Protein 8QMW (pdb70)

Nearest PDB structures (foldseek):
  8qmw-assembly1_B  TM=1.001E+00  e=5.282E-97  synthetic construct
  7qt1-assembly1_C  TM=1.001E+00  e=1.079E-95  synthetic construct
  7qsx-assembly1_C  TM=1.000E+00  e=6.753E-95  synthetic construct
  7qsv-assembly1_B  TM=9.982E-01  e=2.078E-94  synthetic construct
  7qsw-assembly1_C  TM=9.975E-01  e=5.864E-87  synthetic construct

Foldseek 3Di:
DDDKWFDQLLVQAAAQVDDADLQWKKWKKQFDFDPPQDLSSLLSVLQQQLWPHDGIDDPCVVVDDCNQATKHFHDDDPRITMIIGHNVRADAADPVRVCCRNVNCSQPDNGTVAMETLAMARRLVRLVSFQFALQFLVNVCVVQVDDQFAAEEAEAPPLDQAELQVSLVQLLLQLLLAHQEYHRQPCAADPRYGLLSNLVSNLVSQVVSCVNNVGHHAYARELEDDALVSSLVSVVVNLVSVGQHYEYQDVVSHPVSVLVVSVSCSVSNHAYHYEPPPCCVAQPDPGHHYNVLRVLLVDRRSHHQAYEQEQCWFDDHDDLLLSLQSLCSQQPQWHQADVSNSRHHIYGNNPRGGHAYEYDHHDALLSLLVRCVRRPGRHYYYHYCQQQVQPVGRSLSSNLNNLSRVLLSVCVVVPDNCVVCVVVSLVVSCVVRVSNVSSCVVCVPPTDD/DDDKWFDQLLVQAAALPDDADLQWKKWKKQFAFDPPQDLSSLLSLLQQQLWPHDGIDDPCVVVDDCVQAGKHQNDQDDRITMIIGHNVRADAADPVRVCCRNVNPSQPDNRTPAMETLEMAHRLVRLVSFQFALQFQVNVCVVQVDDQFAAEEAEAPPLDQAELQVSLVQLLLQLLLAHQEYHRQPCAADPRYGLLSNLVSNLVSQVVSCVNNVGHHAYARELEDDDLVSSLVSVVVNLVSVGQEYEYQDVVSDPVSVLVVRVSCSVSNHAYHYEPPPVCVAAVDPGHGYHVLHVLLVDRRSHHQAYEQELCWFDDDDPLLLSLQSLCSQQDQKAQADCVNSRHHIYHNNPRHGHAYEYDHHDELLCQLVRCVSRPRRHYYYHYCNQQVQPVGRSLSSNLNNLSRVLNSVCVVVPHDCVVCVVVSLVVSCVVRVSNVRSCVVCVPPTDDD/DDDKWFDQLLVQAEAQVDDADLQWKKWKKQFDFDPPQDLSSLLSLLQQQLWPHDGIDDPCVVVDDCVQAGKHFHDDDDRITMIIGHNVRADAADPVRVCCRNVNPSQPDNGTVAMEGLAMANRLVRLVSFQFALQFQVRVCVVQVHDQFAAEEAEAPPLDDAELQVSLVQVLLQLLLAHQEYHRQPCEADPRYGQVSNLVSNLVSQVVSCVNNVGHHAYARELEDDDLVSSLVSVVVNLVSPGQEYEYQDPVSHPVSVLVVSVSCSVSNHAYHYEPPPCCVAQPDPGHHYHVLRVLLSDRRSHHQAYEQEQCWFDDHDDLLLSLQSLCSQQPQWHAADVSNSRHHIYGNNPRGGHAYEYEHHDELLCLLVRCVRRPGRHYYYHYCQQQVQPVGRSLSSNLNNLSRVLLSVCVVVPHNCVVCVVVSLVVSCVVRVSNVSSCVVCVPPTD/DDDKWFDQLLVQAAALVDDADLQWKKWKKQFDWDPPQDLSSLLSLLQQQLWPHDGIDDPCVVVDDCVQAGKHFNDQDPRITMIIGHNVRADAADPVRVCCRNVNPSQPDPGTPAMETLEMARRPVRLVSFQFALAFQVNVCVVQVHDQFAAEEAEAPPLDDAELQVSLVQLLLQLLLAHQEYHRQPCAADPRYGQLSNLVSNLVSQVVSCVNNVGHHAYARELEDDDLVSSLVSVVVNLVSPGLHYEYQDPVSHPVSVLVVSVVCNVRNHAYHYEPPPVCVAAVDPGHGYHVLHVLLVDRRSHHQAYEQEQCWFDDHDPLLLSLQSQCSQAPQKAQADCVNSRNHIYGNPPRHHHAYEYDHHDALLSQLVRCVRRPRRHYYYHHCQQQVQPVGRSLSSNLNNLSRVQSSVCVVVPHNCVVCVVVSLVVSCVVRVSNVSSCVVCVPPTDDD/DAQPDCSPPPQDDLVRVLVVLVVLVVVVWFKFKFKDLDRDPVDPDGHGLPDGRNPDNHSVVVSVSVVVVCVVCVNIFMKMWTADVVVRDIDDIDTNHHD/DAQPDCSVPPADDLVRVLVVLVVLVVVVWFKFKFKDLDRDPVDPDGHGQPDGRNPDDHSVVVSVSVVVVCVVCVNIWMKMWTADVVVRDTDDIGTNHHD/DAQPPCSPPPQDDLVRVLVVVVVLLVVVWFKFKFKDLDRDPVDPDGHTLPDGRNPDNHSVVVSVSVVVVCVVCLNIWMKMWTADVVVRDTDDIGTNDHHPVD/DQQPDCSPPPQDDLVRVLVVVVVLVVVPWWKFKFKDLDRDDVDPDGHGPPPTRNPDNHSVVVSVSVVVVCVVCLNIWMKMWTADVVVGGTPDMDTNHHHPVVPPD

B-factor: mean 18.47, std 7.09, range [11.67, 85.25]

Radius of gyration: 39.8 Å; Cα contacts (8 Å, |Δi|>4): 5456; chains: 8; bounding box: 72×109×111 Å

Secondary structure (DSSP, 8-state):
----B---THHHHB-TTPPPPTTSEEEEEEEEEPTT--HHHHHHHHHHHTTT--SSB-GGGGGS-HHHH--EEEEEETTEEEEEE-GGGS-TT-HHHHHHHHTSSTTSBTTEEEEEEEEEE--HHHHTTS---SS-HHHHHHHHT--SSPEEE---SSSS---HHHHHHHHHHHHHTT-SB---TT-SSBTTB-HHHHHHHHHHHHHHHHHHHSS--B--EE---SSHHHHHHHHHHHHHTT-SEEEEEHHHH-HHHHHHHHHHHHHHT-EEEEE-TTTHHHHSSTTSEE-HHHHHHHHHHH--SEEE---SSSSB---HHHHHHHHHHHH-SEE--BGGGTB-S-EE-TTPPP-EEEEESS--GGGHHHHHHHH-SSSEEE-SHHHHTSTT-HHHHHHHHHHHHHHHHHHHHTT--TTTTHHHHHHHHHTT-HHHHHHHHHHTT----/----B---THHHHB-TT----TTSEEEEEEEEEPTTS-HHHHHHHHHHHTTT--SSB-GGGGGS-HHHH--EEEEEETTEEEEEE-GGGS-TT-HHHHHHHHSSSGGGBTTEEEEEEEEEE--HHHHTTS---SS-HHHHHHHHT--SSPEEE---SSSS---HHHHHHHHHHHHHTT-SB---TT-SSBTTB-HHHHHHHHHHHHHHHHHHHSS--B--EE---SSHHHHHHHHHHHHHTT-SEEEEEHHHH-HHHHHHHHHHHHHTT-EEEEE-TTHHHHHS-TTSEE-HHHHHHHHHHH--SEEE---SSSSB---HHHHHHHHHHHH-SEE--BGGGTB-S-EE-TTPPP-EEEEESS--GGGHHHHHHHH-SS-EEE-SHHHHTSTT-HHHHHHHHHHHHHHHHHHHHHT--TTTTHHHHHHHHHTT-HHHHHHHHHHTT-----/----S---THHHHB-TTPPPPTTSEEEEEEEEEPTTS-HHHHHHHHHHHTTT--SS--GGGGGS-HHHH--EEEEEETTEEEEEE-GGGS-TT-HHHHHHHHSSSGGGBTTEEEEEEEEEE--HHHHTTS---SS-HHHHHHHHT--SS-EEE---SSSS---HHHHHHHHHHHHHTT-SB---TT-SSBTTB-HHHHHHHHHHHHHHHHHHHSS--B--EE---SSHHHHHHHHHHHHHTT-SEEEEEHHHH-HHHHHHHHHHHHHTT-EEEEE-TTHHHHHSSTTSEE-HHHHHHHHHHH--SEEE---SSSSB---HHHHHHHHHHHH-SEE--BGGGTB-S-EE-TTPPP-EEEEESS--GGGHHHHHHHH-SSSEEE-SHHHHTSTT-HHHHHHHHHHHHHHHHHHHHTT--TTTTHHHHHHHHHTT-HHHHHHHHHHTT---/----B---THHHHB-TT----TTSEEEEEEEEEPTTS-HHHHHHHHHHHTTT--SSB-GGGGGS-HHHH--EEEEEETTEEEEEE-GGGS-TT-HHHHHHHHTSSGGGBTTEEEEEEEEEE--HHHHTTS---SS-HHHHHHHHT--SS-EEE---SSSS---HHHHHHHHHHHHHTT-SB---TT-SSBTTB-HHHHHHHHHHHHHHHHHHHSS--B--EE---SSHHHHHHHHHHHHHTT-SEEEEEHHHH-HHHHHHHHHHHHHHT-EEEEE-TTHHHHHS-TTSEE-HHHHHHHHHHHT-SEEE---SSSSB---HHHHHHHHHHHH-SEE--BGGGTB-S-EE-TTPPPPEEEEESS--GGGHHHHHHHHTTS-EEE-SHHHHTSTT-HHHHHHHHHHHHHHHHHHHHTT--TTTTHHHHHHHHHTT-HHHHHHHHHHTT-----/---STTTTSPPPPHHHHHHHHHHHHHTTPEEEEEEES--STT---PEESSS--TT--SHHHHHHHHHHHHHH-TTSEEEEEEEETTTTEEEEEEEEE--/---STTTTSPPPPHHHHHHHHHHHHHTTPEEEEEEES--STT-S-PEESSS--TT--SHHHHHHHHHHHHHH-TTSEEEEEEEETTTTEEEEEEEEE--/---STTTTSPPPPHHHHHHHHHHHHHTT-EEEEEEES--STT-S-PEESSS--TT--SHHHHHHHHHHHHHH-TTSEEEEEEEETTTTEEEEEEEEE--TT-/---STTTTSPPPPHHHHHHHHHHHHHTT-EEEEEEES--STT---PEESSS--TT--SHHHHHHHHHHHHHH-TTSEEEEEEEETTTTEEEEEEEEE--GGGGG-

Structure (mmCIF, N/CA/C/O backbone):
data_8QMW
#
_entry.id   8QMW
#
_cell.length_a   206.010
_cell.length_b   106.440
_cell.length_c   108.490
_cell.angle_alpha   90.00
_cell.angle_beta   113.09
_cell.angle_gamma   90.00
#
_symmetry.space_group_name_H-M   'C 1 2 1'
#
loop_
_entity.id
_entity.type
_entity.pdbx_description
1 polymer 'RubisCO large subunit'
2 polymer 'RubisCO small subunit'
3 non-polymer 2-CARBOXYARABINITOL-1,5-DIPHOSPHATE
4 non-polymer 'MAGNESIUM ION'
5 non-polymer 2-[3-(2-HYDROXY-1,1-DIHYDROXYMETHYL-ETHYLAMINO)-PROPYLAMINO]-2-HYDROXYMETHYL-PROPANE-1,3-DIOL
6 water water
#
loop_
_atom_site.group_PDB
_atom_site.id
_atom_site.type_symbol
_atom_site.label_atom_id
_atom_site.label_alt_id
_atom_site.label_comp_id
_atom_site.label_asym_id
_atom_site.label_entity_id
_atom_site.label_seq_id
_atom_site.pdbx_PDB_ins_code
_atom_site.Cartn_x
_atom_site.Cartn_y
_atom_site.Cartn_z
_atom_site.occupancy
_atom_site.B_iso_or_equiv
_atom_site.auth_seq_id
_atom_site.auth_comp_id
_atom_site.auth_asym_id
_atom_site.auth_atom_id
_atom_site.pdbx_PDB_model_num
ATOM 1 N N . GLN A 1 5 ? 45.561 55.821 -31.611 1.00 36.50 5 GLN A N 1
ATOM 2 C CA . GLN A 1 5 ? 45.618 57.172 -30.994 1.00 34.45 5 GLN A CA 1
ATOM 3 C C . GLN A 1 5 ? 45.867 57.078 -29.484 1.00 32.12 5 GLN A C 1
ATOM 4 O O . GLN A 1 5 ? 46.049 58.129 -28.867 1.00 31.24 5 GLN A O 1
ATOM 10 N N . TYR A 1 6 ? 45.872 55.867 -28.934 1.00 30.81 6 TYR A N 1
ATOM 11 C CA . TYR A 1 6 ? 46.205 55.680 -27.499 1.00 29.13 6 TYR A CA 1
ATOM 12 C C . TYR A 1 6 ? 46.762 54.272 -27.300 1.00 26.76 6 TYR A C 1
ATOM 13 O O . TYR A 1 6 ? 46.675 53.419 -28.187 1.00 27.74 6 TYR A O 1
ATOM 22 N N . GLU A 1 7 ? 47.321 54.031 -26.128 1.00 25.91 7 GLU A N 1
ATOM 23 C CA . GLU A 1 7 ? 47.934 52.717 -25.951 1.00 27.38 7 GLU A CA 1
ATOM 24 C C . GLU A 1 7 ? 46.874 51.775 -25.381 1.00 25.27 7 GLU A C 1
ATOM 25 O O . GLU A 1 7 ? 46.684 51.694 -24.174 1.00 24.04 7 GLU A O 1
ATOM 31 N N . ALA A 1 8 ? 46.171 51.049 -26.256 1.00 21.95 8 ALA A N 1
ATOM 32 C CA . ALA A 1 8 ? 45.149 50.109 -25.779 1.00 21.06 8 ALA A CA 1
ATOM 33 C C . ALA A 1 8 ? 45.798 48.820 -25.266 1.00 21.06 8 ALA A C 1
ATOM 34 O O . ALA A 1 8 ? 46.947 48.508 -25.581 1.00 19.60 8 ALA A O 1
ATOM 36 N N . GLY A 1 9 ? 45.058 48.069 -24.457 1.00 19.34 9 GLY A N 1
ATOM 37 C CA . GLY A 1 9 ? 45.552 46.827 -23.891 1.00 16.90 9 GLY A CA 1
ATOM 38 C C . GLY A 1 9 ? 45.547 46.835 -22.366 1.00 18.08 9 GLY A C 1
ATOM 39 O O . GLY A 1 9 ? 45.386 47.862 -21.714 1.00 16.76 9 GLY A O 1
ATOM 40 N N . VAL A 1 10 ? 45.722 45.623 -21.799 1.00 17.92 10 VAL A N 1
ATOM 41 C CA . VAL A 1 10 ? 45.735 45.454 -20.340 1.00 18.81 10 VAL A CA 1
ATOM 42 C C . VAL A 1 10 ? 47.076 45.881 -19.768 1.00 20.02 10 VAL A C 1
ATOM 43 O O . VAL A 1 10 ? 48.137 45.571 -20.316 1.00 18.81 10 VAL A O 1
ATOM 47 N N . ARG A 1 11 ? 47.033 46.552 -18.630 1.00 17.42 11 ARG A N 1
ATOM 48 C CA . ARG A 1 11 ? 48.212 46.984 -17.903 1.00 20.93 11 ARG A CA 1
ATOM 49 C C . ARG A 1 11 ? 48.117 46.459 -16.478 1.00 19.40 11 ARG A C 1
ATOM 50 O O . ARG A 1 11 ? 47.018 46.167 -15.991 1.00 19.29 11 ARG A O 1
ATOM 58 N N . PRO A 1 12 ? 49.255 46.382 -15.761 1.00 18.98 12 PRO A N 1
ATOM 59 C CA . PRO A 1 12 ? 49.193 46.022 -14.363 1.00 19.91 12 PRO A CA 1
ATOM 60 C C . PRO A 1 12 ? 48.490 47.136 -13.565 1.00 18.79 12 PRO A C 1
ATOM 61 O O . PRO A 1 12 ? 48.765 48.271 -13.799 1.00 15.87 12 PRO A O 1
ATOM 65 N N . TYR A 1 13 ? 47.622 46.756 -12.625 1.00 16.62 13 TYR A N 1
ATOM 66 C CA . TYR A 1 13 ? 47.071 47.779 -11.749 1.00 16.12 13 TYR A CA 1
ATOM 67 C C . TYR A 1 13 ? 48.166 48.538 -11.009 1.00 15.72 13 TYR A C 1
ATOM 68 O O . TYR A 1 13 ? 47.993 49.711 -10.697 1.00 15.23 13 TYR A O 1
ATOM 77 N N . ARG A 1 14 ? 49.277 47.888 -10.709 1.00 17.05 14 ARG A N 1
ATOM 78 C CA . ARG A 1 14 ? 50.329 48.533 -9.885 1.00 15.31 14 ARG A CA 1
ATOM 79 C C . ARG A 1 14 ? 50.863 49.797 -10.564 1.00 16.83 14 ARG A C 1
ATOM 80 O O . ARG A 1 14 ? 51.268 50.708 -9.853 1.00 17.14 14 ARG A O 1
ATOM 88 N N . GLU A 1 15 ? 50.858 49.817 -11.893 1.00 16.86 15 GLU A N 1
ATOM 89 C CA . GLU A 1 15 ? 51.509 50.915 -12.599 1.00 18.39 15 GLU A CA 1
ATOM 90 C C . GLU A 1 15 ? 50.955 52.267 -12.166 1.00 19.06 15 GLU A C 1
ATOM 91 O O . GLU A 1 15 ? 51.713 53.218 -11.941 1.00 19.93 15 GLU A O 1
ATOM 97 N N . THR A 1 16 ? 49.641 52.365 -12.043 1.00 17.49 16 THR A N 1
ATOM 98 C CA . THR A 1 16 ? 48.993 53.615 -11.677 1.00 17.35 16 THR A CA 1
ATOM 99 C C . THR A 1 16 ? 48.533 53.646 -10.222 1.00 17.66 16 THR A C 1
ATOM 100 O O . THR A 1 16 ? 48.478 54.724 -9.623 1.00 16.58 16 THR A O 1
ATOM 104 N N . TYR A 1 17 ? 48.211 52.499 -9.630 1.00 15.75 17 TYR A N 1
ATOM 105 C CA . TYR A 1 17 ? 47.446 52.520 -8.387 1.00 14.76 17 TYR A CA 1
ATOM 106 C C . TYR A 1 17 ? 48.260 52.089 -7.170 1.00 16.09 17 TYR A C 1
ATOM 107 O O . TYR A 1 17 ? 47.706 52.006 -6.062 1.00 14.93 17 TYR A O 1
ATOM 116 N N . TYR A 1 18 ? 49.561 51.872 -7.327 1.00 16.67 18 TYR A N 1
ATOM 117 C CA . TYR A 1 18 ? 50.466 51.638 -6.203 1.00 14.91 18 TYR A CA 1
ATOM 118 C C . TYR A 1 18 ? 51.493 52.755 -6.238 1.00 17.58 18 TYR A C 1
ATOM 119 O O . TYR A 1 18 ? 52.148 52.956 -7.263 1.00 17.61 18 TYR A O 1
ATOM 128 N N . ASP A 1 19 ? 51.601 53.521 -5.154 1.00 17.58 19 ASP A N 1
ATOM 129 C CA . ASP A 1 19 ? 52.566 54.623 -5.115 1.00 19.51 19 ASP A CA 1
ATOM 130 C C . ASP A 1 19 ? 53.124 54.754 -3.710 1.00 19.02 19 ASP A C 1
ATOM 131 O O . ASP A 1 19 ? 52.622 55.530 -2.889 1.00 17.97 19 ASP A O 1
ATOM 136 N N . PRO A 1 20 ? 54.199 54.029 -3.412 1.00 20.15 20 PRO A N 1
ATOM 137 C CA . PRO A 1 20 ? 54.726 54.013 -2.041 1.00 20.60 20 PRO A CA 1
ATOM 138 C C . PRO A 1 20 ? 55.438 55.282 -1.655 1.00 22.90 20 PRO A C 1
ATOM 139 O O . PRO A 1 20 ? 55.838 55.413 -0.487 1.00 23.62 20 PRO A O 1
ATOM 143 N N . ASP A 1 21 ? 55.640 56.195 -2.594 1.00 22.10 21 ASP A N 1
ATOM 144 C CA . ASP A 1 21 ? 56.186 57.501 -2.261 1.00 23.46 21 ASP A CA 1
ATOM 145 C C . ASP A 1 21 ? 55.108 58.514 -1.935 1.00 24.61 21 ASP A C 1
ATOM 146 O O . ASP A 1 21 ? 55.437 59.657 -1.606 1.00 24.50 21 ASP A O 1
ATOM 151 N N . TYR A 1 22 ? 53.831 58.133 -2.014 1.00 22.86 22 TYR A N 1
ATOM 152 C CA . TYR A 1 22 ? 52.762 59.102 -1.803 1.00 24.59 22 TYR A CA 1
ATOM 153 C C . TYR A 1 22 ? 52.625 59.441 -0.321 1.00 24.60 22 TYR A C 1
ATOM 154 O O . TYR A 1 22 ? 52.639 58.544 0.527 1.00 23.72 22 TYR A O 1
ATOM 163 N N . GLU A 1 23 ? 52.496 60.745 -0.000 1.00 22.25 23 GLU A N 1
ATOM 164 C CA . GLU A 1 23 ? 52.253 61.164 1.386 1.00 22.67 23 GLU A CA 1
ATOM 165 C C . GLU A 1 23 ? 50.788 61.513 1.561 1.00 20.43 23 GLU A C 1
ATOM 166 O O . GLU A 1 23 ? 50.315 62.459 0.915 1.00 22.41 23 GLU A O 1
ATOM 172 N N . PRO A 1 24 ? 50.044 60.815 2.420 1.00 22.11 24 PRO A N 1
ATOM 173 C CA . PRO A 1 24 ? 48.612 61.108 2.560 1.00 21.11 24 PRO A CA 1
ATOM 174 C C . PRO A 1 24 ? 48.374 62.547 3.001 1.00 20.56 24 PRO A C 1
ATOM 175 O O . PRO A 1 24 ? 49.102 63.091 3.832 1.00 21.30 24 PRO A O 1
ATOM 179 N N . LYS A 1 25 ? 47.350 63.154 2.421 1.00 19.62 25 LYS A N 1
ATOM 180 C CA . LYS A 1 25 ? 46.880 64.462 2.847 1.00 22.10 25 LYS A CA 1
ATOM 181 C C . LYS A 1 25 ? 45.878 64.335 3.990 1.00 21.19 25 LYS A C 1
ATOM 182 O O . LYS A 1 25 ? 45.190 63.317 4.136 1.00 20.23 25 LYS A O 1
ATOM 188 N N . ASP A 1 26 ? 45.771 65.394 4.798 1.00 20.45 26 ASP A N 1
ATOM 189 C CA . ASP A 1 26 ? 44.780 65.376 5.863 1.00 20.71 26 ASP A CA 1
ATOM 190 C C . ASP A 1 26 ? 43.352 65.372 5.333 1.00 19.21 26 ASP A C 1
ATOM 191 O O . ASP A 1 26 ? 42.433 65.104 6.103 1.00 19.25 26 ASP A O 1
ATOM 196 N N . THR A 1 27 ? 43.145 65.693 4.061 1.00 15.44 27 THR A N 1
ATOM 197 C CA . THR A 1 27 ? 41.824 65.561 3.475 1.00 15.77 27 THR A CA 1
ATOM 198 C C . THR A 1 27 ? 41.558 64.193 2.856 1.00 16.37 27 THR A C 1
ATOM 199 O O . THR A 1 27 ? 40.414 63.953 2.439 1.00 16.32 27 THR A O 1
ATOM 203 N N . ASP A 1 28 ? 42.569 63.326 2.728 1.00 15.81 28 ASP A N 1
ATOM 204 C CA . ASP A 1 28 ? 42.342 62.008 2.118 1.00 14.82 28 ASP A CA 1
ATOM 205 C C . ASP A 1 28 ? 41.565 61.110 3.079 1.00 15.24 28 ASP A C 1
ATOM 206 O O . ASP A 1 28 ? 41.749 61.175 4.291 1.00 15.19 28 ASP A O 1
ATOM 211 N N . LEU A 1 29 ? 40.733 60.232 2.525 1.00 15.90 29 LEU A N 1
ATOM 212 C CA . LEU A 1 29 ? 40.150 59.148 3.309 1.00 14.37 29 LEU A CA 1
ATOM 213 C C . LEU A 1 29 ? 41.099 57.961 3.217 1.00 15.28 29 LEU A C 1
ATOM 214 O O . LEU A 1 29 ? 41.484 57.576 2.101 1.00 15.44 29 LEU A O 1
ATOM 219 N N . LEU A 1 30 ? 41.496 57.398 4.369 1.00 13.69 30 LEU A N 1
ATOM 220 C CA . LEU A 1 30 ? 42.486 56.318 4.380 1.00 15.21 30 LEU A CA 1
ATOM 221 C C . LEU A 1 30 ? 41.815 55.011 4.774 1.00 14.52 30 LEU A C 1
ATOM 222 O O . LEU A 1 30 ? 40.961 54.981 5.674 1.00 14.31 30 LEU A O 1
ATOM 227 N N . CYS A 1 31 ? 42.191 53.931 4.101 1.00 12.59 31 CYS A N 1
ATOM 228 C CA . CYS A 1 31 ? 41.667 52.612 4.436 1.00 12.77 31 CYS A CA 1
ATOM 229 C C . CYS A 1 31 ? 42.821 51.695 4.795 1.00 13.21 31 CYS A C 1
ATOM 230 O O . CYS A 1 31 ? 43.853 51.731 4.138 1.00 13.41 31 CYS A O 1
ATOM 233 N N . ALA A 1 32 ? 42.631 50.864 5.826 1.00 14.17 32 ALA A N 1
ATOM 234 C CA . ALA A 1 32 ? 43.540 49.765 6.134 1.00 12.77 32 ALA A CA 1
ATOM 235 C C . ALA A 1 32 ? 42.836 48.462 5.788 1.00 13.93 32 ALA A C 1
ATOM 236 O O . ALA A 1 32 ? 41.870 48.074 6.459 1.00 12.89 32 ALA A O 1
ATOM 238 N N . PHE A 1 33 ? 43.288 47.801 4.722 1.00 13.05 33 PHE A N 1
ATOM 239 C CA . PHE A 1 33 ? 42.708 46.532 4.289 1.00 12.84 33 PHE A CA 1
ATOM 240 C C . PHE A 1 33 ? 43.651 45.386 4.609 1.00 13.71 33 PHE A C 1
ATOM 241 O O . PHE A 1 33 ? 44.833 45.444 4.249 1.00 14.30 33 PHE A O 1
ATOM 249 N N . ARG A 1 34 ? 43.121 44.313 5.190 1.00 13.29 34 ARG A N 1
ATOM 250 C CA . ARG A 1 34 ? 43.883 43.070 5.340 1.00 13.11 34 ARG A CA 1
ATOM 251 C C . ARG A 1 34 ? 43.590 42.172 4.144 1.00 13.72 34 ARG A C 1
ATOM 252 O O . ARG A 1 34 ? 42.447 41.729 3.966 1.00 12.86 34 ARG A O 1
ATOM 260 N N . ILE A 1 35 ? 44.622 41.872 3.349 1.00 14.40 35 ILE A N 1
ATOM 261 C CA . ILE A 1 35 ? 44.446 41.267 2.030 1.00 13.43 35 ILE A CA 1
ATOM 262 C C . ILE A 1 35 ? 44.958 39.843 2.045 1.00 13.76 35 ILE A C 1
ATOM 263 O O . ILE A 1 35 ? 46.090 39.588 2.467 1.00 14.99 35 ILE A O 1
ATOM 268 N N . THR A 1 36 ? 44.153 38.935 1.522 1.00 13.57 36 THR A N 1
ATOM 269 C CA . THR A 1 36 ? 44.595 37.583 1.190 1.00 14.89 36 THR A CA 1
ATOM 270 C C . THR A 1 36 ? 44.599 37.440 -0.333 1.00 15.25 36 THR A C 1
ATOM 271 O O . THR A 1 36 ? 43.549 37.166 -0.938 1.00 14.66 36 THR A O 1
ATOM 275 N N . PRO A 1 37 ? 45.727 37.644 -1.006 1.00 15.31 37 PRO A N 1
ATOM 276 C CA . PRO A 1 37 ? 45.724 37.523 -2.466 1.00 13.25 37 PRO A CA 1
ATOM 277 C C . PRO A 1 37 ? 45.539 36.082 -2.910 1.00 16.07 37 PRO A C 1
ATOM 278 O O . PRO A 1 37 ? 45.830 35.126 -2.177 1.00 15.90 37 PRO A O 1
ATOM 282 N N . LYS A 1 38 ? 45.008 35.947 -4.108 1.00 13.84 38 LYS A N 1
ATOM 283 C CA . LYS A 1 38 ? 45.089 34.680 -4.807 1.00 15.97 38 LYS A CA 1
ATOM 284 C C . LYS A 1 38 ? 46.556 34.258 -4.857 1.00 17.79 38 LYS A C 1
ATOM 285 O O . LYS A 1 38 ? 47.437 35.113 -5.044 1.00 15.69 38 LYS A O 1
ATOM 291 N N . PRO A 1 39 ? 46.863 32.982 -4.662 1.00 17.83 39 PRO A N 1
ATOM 292 C CA . PRO A 1 39 ? 48.269 32.546 -4.698 1.00 17.59 39 PRO A CA 1
ATOM 293 C C . PRO A 1 39 ? 49.011 33.040 -5.935 1.00 17.54 39 PRO A C 1
ATOM 294 O O . PRO A 1 39 ? 48.517 32.946 -7.070 1.00 16.90 39 PRO A O 1
ATOM 298 N N . GLY A 1 40 ? 50.216 33.575 -5.706 1.00 16.44 40 GLY A N 1
ATOM 299 C CA . GLY A 1 40 ? 51.052 34.112 -6.760 1.00 17.03 40 GLY A CA 1
ATOM 300 C C . GLY A 1 40 ? 50.823 35.576 -7.078 1.00 15.43 40 GLY A C 1
ATOM 301 O O . GLY A 1 40 ? 51.634 36.171 -7.800 1.00 16.94 40 GLY A O 1
ATOM 302 N N . VAL A 1 41 ? 49.741 36.176 -6.594 1.00 14.97 41 VAL A N 1
ATOM 303 C CA . VAL A 1 41 ? 49.496 37.603 -6.777 1.00 15.09 41 VAL A CA 1
ATOM 304 C C . VAL A 1 41 ? 50.197 38.330 -5.632 1.00 14.43 41 VAL A C 1
ATOM 305 O O . VAL A 1 41 ? 49.863 38.079 -4.469 1.00 15.42 41 VAL A O 1
ATOM 309 N N . PRO A 1 42 ? 51.185 39.180 -5.905 1.00 14.54 42 PRO A N 1
ATOM 310 C CA . PRO A 1 42 ? 51.871 39.898 -4.825 1.00 14.46 42 PRO A CA 1
ATOM 311 C C . PRO A 1 42 ? 50.945 40.919 -4.187 1.00 14.74 42 PRO A C 1
ATOM 312 O O . PRO A 1 42 ? 50.013 41.422 -4.817 1.00 13.52 42 PRO A O 1
ATOM 316 N N . MET A 1 43 ? 51.240 41.249 -2.924 1.00 13.60 43 MET A N 1
ATOM 317 C CA . MET A 1 43 ? 50.467 42.267 -2.212 1.00 14.60 43 MET A CA 1
ATOM 318 C C . MET A 1 43 ? 50.350 43.571 -2.997 1.00 14.24 43 MET A C 1
ATOM 319 O O . MET A 1 43 ? 49.344 44.276 -2.878 1.00 13.67 43 MET A O 1
ATOM 324 N N . GLU A 1 44 ? 51.405 43.953 -3.736 1.00 15.51 44 GLU A N 1
ATOM 325 C CA . GLU A 1 44 ? 51.357 45.259 -4.381 1.00 13.54 44 GLU A CA 1
ATOM 326 C C . GLU A 1 44 ? 50.305 45.273 -5.482 1.00 14.89 44 GLU A C 1
ATOM 327 O O . GLU A 1 44 ? 49.604 46.273 -5.657 1.00 15.57 44 GLU A O 1
ATOM 333 N N . GLU A 1 45 ? 50.223 44.196 -6.266 1.00 14.50 45 GLU A N 1
ATOM 334 C CA . GLU A 1 45 ? 49.214 44.149 -7.324 1.00 14.88 45 GLU A CA 1
ATOM 335 C C . GLU A 1 45 ? 47.820 43.963 -6.737 1.00 14.53 45 GLU A C 1
ATOM 336 O O . GLU A 1 45 ? 46.853 44.544 -7.246 1.00 15.22 45 GLU A O 1
ATOM 342 N N . ALA A 1 46 ? 47.689 43.126 -5.689 1.00 13.30 46 ALA A N 1
ATOM 343 C CA . ALA A 1 46 ? 46.395 42.956 -5.029 1.00 13.23 46 ALA A CA 1
ATOM 344 C C . ALA A 1 46 ? 45.882 44.287 -4.472 1.00 13.37 46 ALA A C 1
ATOM 345 O O . ALA A 1 46 ? 44.708 44.652 -4.647 1.00 13.01 46 ALA A O 1
ATOM 347 N N . ALA A 1 47 ? 46.749 45.005 -3.758 1.00 13.14 47 ALA A N 1
ATOM 348 C CA . ALA A 1 47 ? 46.358 46.301 -3.201 1.00 13.07 47 ALA A CA 1
ATOM 349 C C . ALA A 1 47 ? 46.047 47.300 -4.311 1.00 13.81 47 ALA A C 1
ATOM 350 O O . ALA A 1 47 ? 45.113 48.106 -4.201 1.00 13.76 47 ALA A O 1
ATOM 352 N N . ALA A 1 48 ? 46.814 47.254 -5.394 1.00 13.29 48 ALA A N 1
ATOM 353 C CA . ALA A 1 48 ? 46.565 48.186 -6.496 1.00 13.29 48 ALA A CA 1
ATOM 354 C C . ALA A 1 48 ? 45.235 47.890 -7.167 1.00 13.03 48 ALA A C 1
ATOM 355 O O . ALA A 1 48 ? 44.543 48.804 -7.617 1.00 13.15 48 ALA A O 1
ATOM 357 N N . ALA A 1 49 ? 44.894 46.605 -7.278 1.00 13.56 49 ALA A N 1
ATOM 358 C CA . ALA A 1 49 ? 43.603 46.221 -7.839 1.00 13.36 49 ALA A CA 1
ATOM 359 C C . ALA A 1 49 ? 42.479 46.768 -6.973 1.00 14.03 49 ALA A C 1
ATOM 360 O O . ALA A 1 49 ? 41.481 47.292 -7.489 1.00 12.79 49 ALA A O 1
ATOM 362 N N . VAL A 1 50 ? 42.610 46.611 -5.646 1.00 12.84 50 VAL A N 1
ATOM 363 C CA . VAL A 1 50 ? 41.599 47.148 -4.745 1.00 13.46 50 VAL A CA 1
ATOM 364 C C . VAL A 1 50 ? 41.491 48.659 -4.935 1.00 12.76 50 VAL A C 1
ATOM 365 O O . VAL A 1 50 ? 40.395 49.221 -5.032 1.00 12.63 50 VAL A O 1
ATOM 369 N N . ALA A 1 51 ? 42.637 49.342 -4.971 1.00 13.03 51 ALA A N 1
ATOM 370 C CA . ALA A 1 51 ? 42.604 50.797 -5.123 1.00 13.50 51 ALA A CA 1
ATOM 371 C C . ALA A 1 51 ? 41.967 51.193 -6.451 1.00 14.10 51 ALA A C 1
ATOM 372 O O . ALA A 1 51 ? 41.126 52.101 -6.511 1.00 13.34 51 ALA A O 1
ATOM 374 N N . ALA A 1 52 ? 42.341 50.507 -7.523 1.00 13.03 52 ALA A N 1
ATOM 375 C CA . ALA A 1 52 ? 41.872 50.906 -8.846 1.00 13.76 52 ALA A CA 1
ATOM 376 C C . ALA A 1 52 ? 40.371 50.689 -8.972 1.00 13.82 52 ALA A C 1
ATOM 377 O O . ALA A 1 52 ? 39.631 51.564 -9.445 1.00 13.82 52 ALA A O 1
ATOM 379 N N . GLU A 1 53 ? 39.910 49.496 -8.580 1.00 13.23 53 GLU A N 1
ATOM 380 C CA . GLU A 1 53 ? 38.525 49.105 -8.800 1.00 12.67 53 GLU A CA 1
ATOM 381 C C . GLU A 1 53 ? 37.589 49.631 -7.712 1.00 13.77 53 GLU A C 1
ATOM 382 O O . GLU A 1 53 ? 36.382 49.370 -7.763 1.00 17.20 53 GLU A O 1
ATOM 388 N N . SER A 1 54 ? 38.095 50.426 -6.782 1.00 13.41 54 SER A N 1
ATOM 389 C CA . SER A 1 54 ? 37.239 51.193 -5.878 1.00 13.61 54 SER A CA 1
ATOM 390 C C . SER A 1 54 ? 37.314 52.690 -6.160 1.00 13.86 54 SER A C 1
ATOM 391 O O . SER A 1 54 ? 36.820 53.488 -5.345 1.00 15.76 54 SER A O 1
ATOM 394 N N . SER A 1 55 ? 37.984 53.095 -7.244 1.00 12.47 55 SER A N 1
ATOM 395 C CA . SER A 1 55 ? 38.143 54.517 -7.513 1.00 14.85 55 SER A CA 1
ATOM 396 C C . SER A 1 55 ? 37.852 54.824 -8.975 1.00 14.89 55 SER A C 1
ATOM 397 O O . SER A 1 55 ? 36.718 55.193 -9.292 1.00 13.30 55 SER A O 1
ATOM 400 N N . THR A 1 56 ? 38.846 54.667 -9.871 1.00 12.91 56 THR A N 1
ATOM 401 C CA . THR A 1 56 ? 38.745 55.127 -11.248 1.00 13.08 56 THR A CA 1
ATOM 402 C C . THR A 1 56 ? 39.033 54.050 -12.284 1.00 14.56 56 THR A C 1
ATOM 403 O O . THR A 1 56 ? 38.782 54.282 -13.483 1.00 13.81 56 THR A O 1
ATOM 407 N N . GLY A 1 57 ? 39.616 52.925 -11.878 1.00 14.80 57 GLY A N 1
ATOM 408 C CA . GLY A 1 57 ? 40.247 52.014 -12.818 1.00 13.95 57 GLY A CA 1
ATOM 409 C C . GLY A 1 57 ? 39.321 50.897 -13.294 1.00 14.37 57 GLY A C 1
ATOM 410 O O . GLY A 1 57 ? 38.252 50.667 -12.739 1.00 14.56 57 GLY A O 1
ATOM 411 N N . THR A 1 58 ? 39.763 50.175 -14.326 1.00 15.11 58 THR A N 1
ATOM 412 C CA . THR A 1 58 ? 39.147 48.876 -14.642 1.00 14.82 58 THR A CA 1
ATOM 413 C C . THR A 1 58 ? 40.260 47.982 -15.185 1.00 15.36 58 THR A C 1
ATOM 414 O O . THR A 1 58 ? 41.448 48.219 -14.909 1.00 14.24 58 THR A O 1
ATOM 418 N N . TRP A 1 59 ? 39.871 46.947 -15.937 1.00 14.20 59 TRP A N 1
ATOM 419 C CA . TRP A 1 59 ? 40.747 45.809 -16.237 1.00 13.65 59 TRP A CA 1
ATOM 420 C C . TRP A 1 59 ? 41.582 45.999 -17.502 1.00 16.20 59 TRP A C 1
ATOM 421 O O . TRP A 1 59 ? 42.489 45.196 -17.756 1.00 14.24 59 TRP A O 1
ATOM 432 N N . THR A 1 60 ? 41.298 47.025 -18.302 1.00 15.82 60 THR A N 1
ATOM 433 C CA . THR A 1 60 ? 42.062 47.273 -19.511 1.00 14.51 60 THR A CA 1
ATOM 434 C C . THR A 1 60 ? 42.082 48.788 -19.693 1.00 14.15 60 THR A C 1
ATOM 435 O O . THR A 1 60 ? 41.229 49.492 -19.173 1.00 15.80 60 THR A O 1
ATOM 439 N N . GLU A 1 61 ? 43.075 49.283 -20.409 1.00 14.69 61 GLU A N 1
ATOM 440 C CA . GLU A 1 61 ? 43.211 50.739 -20.595 1.00 14.75 61 GLU A CA 1
ATOM 441 C C . GLU A 1 61 ? 42.090 51.272 -21.508 1.00 15.08 61 GLU A C 1
ATOM 442 O O . GLU A 1 61 ? 41.768 50.650 -22.521 1.00 17.59 61 GLU A O 1
ATOM 448 N N . VAL A 1 62 ? 41.467 52.415 -21.152 1.00 15.91 62 VAL A N 1
ATOM 449 C CA . VAL A 1 62 ? 40.378 52.956 -21.969 1.00 13.65 62 VAL A CA 1
ATOM 450 C C . VAL A 1 62 ? 40.761 54.328 -22.502 1.00 15.57 62 VAL A C 1
ATOM 451 O O . VAL A 1 62 ? 41.482 55.093 -21.847 1.00 16.00 62 VAL A O 1
ATOM 455 N N . TRP A 1 63 ? 40.292 54.619 -23.728 1.00 15.56 63 TRP A N 1
ATOM 456 C CA . TRP A 1 63 ? 40.666 55.867 -24.398 1.00 16.17 63 TRP A CA 1
ATOM 457 C C . TRP A 1 63 ? 40.263 57.060 -23.551 1.00 17.11 63 TRP A C 1
ATOM 458 O O . TRP A 1 63 ? 40.991 58.061 -23.475 1.00 16.86 63 TRP A O 1
ATOM 469 N N . SER A 1 64 ? 39.155 56.923 -22.823 1.00 15.81 64 SER A N 1
ATOM 470 C CA . SER A 1 64 ? 38.591 58.039 -22.088 1.00 14.84 64 SER A CA 1
ATOM 471 C C . SER A 1 64 ? 39.364 58.379 -20.821 1.00 15.44 64 SER A C 1
ATOM 472 O O . SER A 1 64 ? 39.109 59.445 -20.246 1.00 16.08 64 SER A O 1
ATOM 475 N N . ASN A 1 65 ? 40.313 57.532 -20.381 1.00 15.91 65 ASN A N 1
ATOM 476 C CA . ASN A 1 65 ? 41.177 57.933 -19.268 1.00 17.99 65 ASN A CA 1
ATOM 477 C C . ASN A 1 65 ? 41.875 59.248 -19.574 1.00 17.36 65 ASN A C 1
ATOM 478 O O . ASN A 1 65 ? 42.149 60.043 -18.662 1.00 18.65 65 ASN A O 1
ATOM 483 N N . LEU A 1 66 ? 42.201 59.475 -20.852 1.00 16.65 66 LEU A N 1
ATOM 484 C CA . LEU A 1 66 ? 42.943 60.656 -21.261 1.00 18.47 66 LEU A CA 1
ATOM 485 C C . LEU A 1 66 ? 42.085 61.922 -21.258 1.00 19.70 66 LEU A C 1
ATOM 486 O O . LEU A 1 66 ? 42.629 63.005 -21.527 1.00 17.80 66 LEU A O 1
ATOM 491 N N . LEU A 1 67 ? 40.774 61.810 -20.995 1.00 17.03 67 LEU A N 1
ATOM 492 C CA . LEU A 1 67 ? 39.901 62.974 -20.893 1.00 17.19 67 LEU A CA 1
ATOM 493 C C . LEU A 1 67 ? 39.828 63.517 -19.479 1.00 17.71 67 LEU A C 1
ATOM 494 O O . LEU A 1 67 ? 39.128 64.511 -19.252 1.00 18.30 67 LEU A O 1
ATOM 499 N N . THR A 1 68 ? 40.507 62.900 -18.520 1.00 17.13 68 THR A N 1
ATOM 500 C CA . THR A 1 68 ? 40.458 63.433 -17.163 1.00 19.05 68 THR A CA 1
ATOM 501 C C . THR A 1 68 ? 41.851 63.351 -16.551 1.00 19.68 68 THR A C 1
ATOM 502 O O . THR A 1 68 ? 42.846 63.075 -17.231 1.00 20.08 68 THR A O 1
ATOM 506 N N . ASP A 1 69 ? 41.912 63.640 -15.258 1.00 19.58 69 ASP A N 1
ATOM 507 C CA . ASP A 1 69 ? 43.159 63.838 -14.527 1.00 22.03 69 ASP A CA 1
ATOM 508 C C . ASP A 1 69 ? 43.257 62.705 -13.514 1.00 20.71 69 ASP A C 1
ATOM 509 O O . ASP A 1 69 ? 42.886 62.870 -12.358 1.00 18.35 69 ASP A O 1
ATOM 514 N N . LEU A 1 70 ? 43.697 61.522 -13.965 1.00 18.42 70 LEU A N 1
ATOM 515 C CA . LEU A 1 70 ? 43.676 60.385 -13.037 1.00 20.19 70 LEU A CA 1
ATOM 516 C C . LEU A 1 70 ? 44.657 60.568 -11.881 1.00 21.02 70 LEU A C 1
ATOM 517 O O . LEU A 1 70 ? 44.450 59.997 -10.803 1.00 20.08 70 LEU A O 1
ATOM 522 N N . GLU A 1 71 ? 45.702 61.385 -12.054 1.00 19.75 71 GLU A N 1
ATOM 523 C CA . GLU A 1 71 ? 46.629 61.588 -10.941 1.00 23.53 71 GLU A CA 1
ATOM 524 C C . GLU A 1 71 ? 45.942 62.305 -9.787 1.00 22.61 71 GLU A C 1
ATOM 525 O O . GLU A 1 71 ? 46.244 62.059 -8.601 1.00 23.24 71 GLU A O 1
ATOM 531 N N . ARG A 1 72 ? 44.971 63.145 -10.106 1.00 19.37 72 ARG A N 1
ATOM 532 C CA . ARG A 1 72 ? 44.192 63.822 -9.085 1.00 21.15 72 ARG A CA 1
ATOM 533 C C . ARG A 1 72 ? 43.166 62.902 -8.427 1.00 20.80 72 ARG A C 1
ATOM 534 O O . ARG A 1 72 ? 42.970 62.964 -7.204 1.00 21.69 72 ARG A O 1
ATOM 542 N N . TYR A 1 73 ? 42.459 62.103 -9.214 1.00 17.36 73 TYR A N 1
ATOM 543 C CA . TYR A 1 73 ? 41.282 61.414 -8.700 1.00 18.41 73 TYR A CA 1
ATOM 544 C C . TYR A 1 73 ? 41.554 60.000 -8.200 1.00 18.39 73 TYR A C 1
ATOM 545 O O . TYR A 1 73 ? 40.758 59.480 -7.412 1.00 15.87 73 TYR A O 1
ATOM 554 N N . LYS A 1 74 ? 42.621 59.350 -8.640 1.00 14.40 74 LYS A N 1
ATOM 555 C CA . LYS A 1 74 ? 42.764 57.929 -8.340 1.00 15.95 74 LYS A CA 1
ATOM 556 C C . LYS A 1 74 ? 42.964 57.719 -6.843 1.00 17.33 74 LYS A C 1
ATOM 557 O O . LYS A 1 74 ? 43.549 58.565 -6.154 1.00 15.04 74 LYS A O 1
ATOM 563 N N . ALA A 1 75 ? 42.449 56.604 -6.329 1.00 15.58 75 ALA A N 1
ATOM 564 C CA . ALA A 1 75 ? 42.921 56.110 -5.045 1.00 13.99 75 ALA A CA 1
ATOM 565 C C . ALA A 1 75 ? 44.276 55.465 -5.269 1.00 15.85 75 ALA A C 1
ATOM 566 O O . ALA A 1 75 ? 44.598 55.031 -6.386 1.00 16.44 75 ALA A O 1
ATOM 568 N N . ARG A 1 76 ? 45.090 55.417 -4.228 1.00 15.66 76 ARG A N 1
ATOM 569 C CA . ARG A 1 76 ? 46.385 54.775 -4.412 1.00 17.26 76 ARG A CA 1
ATOM 570 C C . ARG A 1 76 ? 46.830 54.068 -3.135 1.00 14.59 76 ARG A C 1
ATOM 571 O O . ARG A 1 76 ? 46.723 54.609 -2.029 1.00 15.10 76 ARG A O 1
ATOM 579 N N . CYS A 1 77 ? 47.344 52.870 -3.297 1.00 13.81 77 CYS A N 1
ATOM 580 C CA . CYS A 1 77 ? 47.953 52.212 -2.158 1.00 14.34 77 CYS A CA 1
ATOM 581 C C . CYS A 1 77 ? 49.316 52.850 -1.919 1.00 16.22 77 CYS A C 1
ATOM 582 O O . CYS A 1 77 ? 50.137 52.928 -2.840 1.00 15.88 77 CYS A O 1
ATOM 585 N N . TYR A 1 78 ? 49.559 53.317 -0.694 1.00 16.19 78 TYR A N 1
ATOM 586 C CA . TYR A 1 78 ? 50.782 54.087 -0.419 1.00 16.59 78 TYR A CA 1
ATOM 587 C C . TYR A 1 78 ? 51.676 53.418 0.607 1.00 15.26 78 TYR A C 1
ATOM 588 O O . TYR A 1 78 ? 52.765 53.925 0.887 1.00 16.02 78 TYR A O 1
ATOM 597 N N . ARG A 1 79 ? 51.256 52.299 1.177 1.00 16.06 79 ARG A N 1
ATOM 598 C CA . ARG A 1 79 ? 52.085 51.634 2.175 1.00 14.05 79 ARG A CA 1
ATOM 599 C C . ARG A 1 79 ? 51.531 50.232 2.340 1.00 16.48 79 ARG A C 1
ATOM 600 O O . ARG A 1 79 ? 50.306 50.048 2.350 1.00 14.64 79 ARG A O 1
ATOM 608 N N . ILE A 1 80 ? 52.429 49.256 2.419 1.00 14.48 80 ILE A N 1
ATOM 609 C CA . ILE A 1 80 ? 52.074 47.874 2.718 1.00 14.92 80 ILE A CA 1
ATOM 610 C C . ILE A 1 80 ? 52.922 47.406 3.891 1.00 15.72 80 ILE A C 1
ATOM 611 O O . ILE A 1 80 ? 54.150 47.536 3.866 1.00 15.63 80 ILE A O 1
ATOM 616 N N . GLU A 1 81 ? 52.271 46.864 4.925 1.00 15.15 81 GLU A N 1
ATOM 617 C CA . GLU A 1 81 ? 52.965 46.288 6.078 1.00 16.31 81 GLU A CA 1
ATOM 618 C C . GLU A 1 81 ? 52.470 44.858 6.243 1.00 16.07 81 GLU A C 1
ATOM 619 O O . GLU A 1 81 ? 51.353 44.655 6.729 1.00 15.45 81 GLU A O 1
ATOM 625 N N . GLY A 1 82 ? 53.260 43.875 5.811 1.00 15.11 82 GLY A N 1
ATOM 626 C CA . GLY A 1 82 ? 52.772 42.502 5.921 1.00 14.90 82 GLY A CA 1
ATOM 627 C C . GLY A 1 82 ? 51.559 42.273 5.018 1.00 15.41 82 GLY A C 1
ATOM 628 O O . GLY A 1 82 ? 51.628 42.440 3.785 1.00 14.68 82 GLY A O 1
ATOM 629 N N . ASP A 1 83 ? 50.434 41.858 5.614 1.00 15.29 83 ASP A N 1
ATOM 630 C CA . ASP A 1 83 ? 49.227 41.642 4.827 1.00 14.91 83 ASP A CA 1
ATOM 631 C C . ASP A 1 83 ? 48.253 42.811 4.921 1.00 16.28 83 ASP A C 1
ATOM 632 O O . ASP A 1 83 ? 47.104 42.684 4.482 1.00 14.17 83 ASP A O 1
ATOM 637 N N . VAL A 1 84 ? 48.687 43.950 5.458 1.00 13.34 84 VAL A N 1
ATOM 638 C CA . VAL A 1 84 ? 47.849 45.138 5.554 1.00 13.37 84 VAL A CA 1
ATOM 639 C C . VAL A 1 84 ? 48.287 46.162 4.510 1.00 16.05 84 VAL A C 1
ATOM 640 O O . VAL A 1 84 ? 49.444 46.598 4.501 1.00 14.64 84 VAL A O 1
ATOM 644 N N . ALA A 1 85 ? 47.343 46.575 3.656 1.00 14.22 85 ALA A N 1
ATOM 645 C CA . ALA A 1 85 ? 47.569 47.622 2.663 1.00 13.16 85 ALA A CA 1
ATOM 646 C C . ALA A 1 85 ? 46.839 48.884 3.073 1.00 13.73 85 ALA A C 1
ATOM 647 O O . ALA A 1 85 ? 45.664 48.831 3.453 1.00 13.98 85 ALA A O 1
ATOM 649 N N . TYR A 1 86 ? 47.537 49.994 2.995 1.00 13.14 86 TYR A N 1
ATOM 650 C CA . TYR A 1 86 ? 46.998 51.312 3.312 1.00 12.98 86 TYR A CA 1
ATOM 651 C C . TYR A 1 86 ? 46.701 52.006 1.993 1.00 14.98 86 TYR A C 1
ATOM 652 O O . TYR A 1 86 ? 47.595 52.118 1.137 1.00 15.33 86 TYR A O 1
ATOM 661 N N . ILE A 1 87 ? 45.449 52.434 1.805 1.00 14.25 87 ILE A N 1
ATOM 662 C CA . ILE A 1 87 ? 45.020 53.034 0.539 1.00 12.81 87 ILE A CA 1
ATOM 663 C C . ILE A 1 87 ? 44.452 54.421 0.821 1.00 13.04 87 ILE A C 1
ATOM 664 O O . ILE A 1 87 ? 43.596 54.567 1.695 1.00 14.85 87 ILE A O 1
ATOM 669 N N . ALA A 1 88 ? 44.924 55.426 0.082 1.00 13.72 88 ALA A N 1
ATOM 670 C CA . ALA A 1 88 ? 44.458 56.809 0.229 1.00 13.97 88 ALA A CA 1
ATOM 671 C C . ALA A 1 88 ? 43.503 57.163 -0.911 1.00 14.80 88 ALA A C 1
ATOM 672 O O . ALA A 1 88 ? 43.804 56.906 -2.086 1.00 15.46 88 ALA A O 1
ATOM 674 N N . TYR A 1 89 ? 42.355 57.756 -0.561 1.00 15.02 89 TYR A N 1
ATOM 675 C CA . TYR A 1 89 ? 41.305 58.156 -1.488 1.00 13.32 89 TYR A CA 1
ATOM 676 C C . TYR A 1 89 ? 41.149 59.663 -1.399 1.00 15.36 89 TYR A C 1
ATOM 677 O O . TYR A 1 89 ? 40.912 60.189 -0.299 1.00 14.41 89 TYR A O 1
ATOM 686 N N . PRO A 1 90 ? 41.241 60.378 -2.501 1.00 14.82 90 PRO A N 1
ATOM 687 C CA . PRO A 1 90 ? 41.098 61.835 -2.436 1.00 14.98 90 PRO A CA 1
ATOM 688 C C . PRO A 1 90 ? 39.692 62.239 -2.011 1.00 15.44 90 PRO A C 1
ATOM 689 O O . PRO A 1 90 ? 38.696 61.603 -2.361 1.00 14.34 90 PRO A O 1
ATOM 693 N N . LEU A 1 91 ? 39.633 63.340 -1.261 1.00 15.67 91 LEU A N 1
ATOM 694 C CA . LEU A 1 91 ? 38.360 63.875 -0.798 1.00 15.13 91 LEU A CA 1
ATOM 695 C C . LEU A 1 91 ? 37.344 64.026 -1.938 1.00 14.45 91 LEU A C 1
ATOM 696 O O . LEU A 1 91 ? 36.140 63.766 -1.760 1.00 15.56 91 LEU A O 1
ATOM 701 N N . ASP A 1 92 ? 37.799 64.479 -3.110 1.00 15.44 92 ASP A N 1
ATOM 702 C CA . ASP A 1 92 ? 36.904 64.724 -4.242 1.00 16.31 92 ASP A CA 1
ATOM 703 C C . ASP A 1 92 ? 36.186 63.468 -4.727 1.00 14.96 92 ASP A C 1
ATOM 704 O O . ASP A 1 92 ? 35.221 63.585 -5.493 1.00 16.22 92 ASP A O 1
ATOM 709 N N . LEU A 1 93 ? 36.631 62.267 -4.323 1.00 14.22 93 LEU A N 1
ATOM 710 C CA . LEU A 1 93 ? 35.997 61.050 -4.828 1.00 14.75 93 LEU A CA 1
ATOM 711 C C . LEU A 1 93 ? 34.625 60.777 -4.237 1.00 14.78 93 LEU A C 1
ATOM 712 O O . LEU A 1 93 ? 33.904 59.938 -4.777 1.00 15.01 93 LEU A O 1
ATOM 717 N N . PHE A 1 94 ? 34.227 61.470 -3.164 1.00 13.97 94 PHE A N 1
ATOM 718 C CA . PHE A 1 94 ? 33.092 61.042 -2.351 1.00 14.06 94 PHE A CA 1
ATOM 719 C C . PHE A 1 94 ? 31.929 62.007 -2.445 1.00 15.32 94 PHE A C 1
ATOM 720 O O . PHE A 1 94 ? 32.123 63.221 -2.583 1.00 16.21 94 PHE A O 1
ATOM 728 N N . GLU A 1 95 ? 30.711 61.458 -2.411 1.00 11.93 95 GLU A N 1
ATOM 729 C CA . GLU A 1 95 ? 29.545 62.322 -2.288 1.00 11.96 95 GLU A CA 1
ATOM 730 C C . GLU A 1 95 ? 29.381 62.792 -0.839 1.00 14.75 95 GLU A C 1
ATOM 731 O O . GLU A 1 95 ? 29.346 61.985 0.103 1.00 14.05 95 GLU A O 1
ATOM 737 N N . GLU A 1 96 ? 29.270 64.105 -0.668 1.00 15.16 96 GLU A N 1
ATOM 738 C CA . GLU A 1 96 ? 29.072 64.690 0.656 1.00 15.12 96 GLU A CA 1
ATOM 739 C C . GLU A 1 96 ? 27.858 64.110 1.381 1.00 15.10 96 GLU A C 1
ATOM 740 O O . GLU A 1 96 ? 26.774 63.979 0.812 1.00 12.57 96 GLU A O 1
ATOM 746 N N . GLY A 1 97 ? 28.043 63.759 2.656 1.00 15.26 97 GLY A N 1
ATOM 747 C CA . GLY A 1 97 ? 26.925 63.316 3.472 1.00 16.23 97 GLY A CA 1
ATOM 748 C C . GLY A 1 97 ? 26.394 61.926 3.188 1.00 15.57 97 GLY A C 1
ATOM 749 O O . GLY A 1 97 ? 25.357 61.541 3.747 1.00 15.46 97 GLY A O 1
ATOM 750 N N . SER A 1 98 ? 27.072 61.129 2.373 1.00 13.15 98 SER A N 1
ATOM 751 C CA . SER A 1 98 ? 26.504 59.857 1.917 1.00 14.47 98 SER A CA 1
ATOM 752 C C . SER A 1 98 ? 27.367 58.662 2.332 1.00 13.41 98 SER A C 1
ATOM 753 O O . SER A 1 98 ? 28.351 58.347 1.662 1.00 12.14 98 SER A O 1
ATOM 756 N N . ILE A 1 99 ? 26.979 57.964 3.409 1.00 11.81 99 ILE A N 1
ATOM 757 C CA . ILE A 1 99 ? 27.630 56.688 3.723 1.00 12.20 99 ILE A CA 1
ATOM 758 C C . ILE A 1 99 ? 27.410 55.706 2.585 1.00 11.95 99 ILE A C 1
ATOM 759 O O . ILE A 1 99 ? 28.273 54.888 2.273 1.00 12.56 99 ILE A O 1
ATOM 764 N N . VAL A 1 100 ? 26.227 55.753 1.978 1.00 11.82 100 VAL A N 1
ATOM 765 C CA . VAL A 1 100 ? 25.938 54.879 0.848 1.00 11.83 100 VAL A CA 1
ATOM 766 C C . VAL A 1 100 ? 27.024 55.000 -0.210 1.00 11.86 100 VAL A C 1
ATOM 767 O O . VAL A 1 100 ? 27.506 53.987 -0.733 1.00 11.89 100 VAL A O 1
ATOM 771 N N . ASN A 1 101 ? 27.477 56.237 -0.488 1.00 11.86 101 ASN A N 1
ATOM 772 C CA . ASN A 1 101 ? 28.529 56.404 -1.487 1.00 11.90 101 ASN A CA 1
ATOM 773 C C . ASN A 1 101 ? 29.851 55.825 -0.992 1.00 12.06 101 ASN A C 1
ATOM 774 O O . ASN A 1 101 ? 30.575 55.192 -1.770 1.00 12.08 101 ASN A O 1
ATOM 779 N N . ILE A 1 102 ? 30.201 56.055 0.289 1.00 12.22 102 ILE A N 1
ATOM 780 C CA . ILE A 1 102 ? 31.454 55.496 0.815 1.00 11.99 102 ILE A CA 1
ATOM 781 C C . ILE A 1 102 ? 31.484 53.995 0.573 1.00 12.02 102 ILE A C 1
ATOM 782 O O . ILE A 1 102 ? 32.456 53.447 0.047 1.00 12.07 102 ILE A O 1
ATOM 787 N N . MET A 1 103 ? 30.391 53.320 0.933 1.00 11.99 103 MET A N 1
ATOM 788 C CA . MET A 1 103 ? 30.337 51.876 0.783 1.00 12.01 103 MET A CA 1
ATOM 789 C C . MET A 1 103 ? 30.399 51.470 -0.687 1.00 12.03 103 MET A C 1
ATOM 790 O O . MET A 1 103 ? 31.081 50.493 -1.041 1.00 13.42 103 MET A O 1
ATOM 795 N N . SER A 1 104 ? 29.703 52.220 -1.552 1.00 12.79 104 SER A N 1
ATOM 796 C CA . SER A 1 104 ? 29.636 51.842 -2.957 1.00 12.02 104 SER A CA 1
ATOM 797 C C . SER A 1 104 ? 31.007 51.909 -3.609 1.00 12.08 104 SER A C 1
ATOM 798 O O . SER A 1 104 ? 31.267 51.136 -4.528 1.00 12.12 104 SER A O 1
ATOM 801 N N . SER A 1 105 ? 31.897 52.792 -3.121 1.00 12.48 105 SER A N 1
ATOM 802 C CA . SER A 1 105 ? 33.302 52.777 -3.548 1.00 12.16 105 SER A CA 1
ATOM 803 C C . SER A 1 105 ? 34.132 51.778 -2.755 1.00 13.25 105 SER A C 1
ATOM 804 O O . SER A 1 105 ? 34.622 50.792 -3.310 1.00 13.42 105 SER A O 1
ATOM 807 N N . ILE A 1 106 ? 34.286 52.008 -1.447 1.00 12.19 106 ILE A N 1
ATOM 808 C CA . ILE A 1 106 ? 35.303 51.299 -0.664 1.00 12.79 106 ILE A CA 1
ATOM 809 C C . ILE A 1 106 ? 35.016 49.801 -0.588 1.00 12.26 106 ILE A C 1
ATOM 810 O O . ILE A 1 106 ? 35.947 48.997 -0.570 1.00 12.76 106 ILE A O 1
ATOM 815 N N . VAL A 1 107 ? 33.737 49.401 -0.511 1.00 12.20 107 VAL A N 1
ATOM 816 C CA . VAL A 1 107 ? 33.388 47.984 -0.362 1.00 13.85 107 VAL A CA 1
ATOM 817 C C . VAL A 1 107 ? 32.443 47.503 -1.472 1.00 13.59 107 VAL A C 1
ATOM 818 O O . VAL A 1 107 ? 31.849 46.424 -1.367 1.00 13.56 107 VAL A O 1
ATOM 822 N N . GLY A 1 108 ? 32.382 48.241 -2.578 1.00 13.19 108 GLY A N 1
ATOM 823 C CA . GLY A 1 108 ? 31.438 47.978 -3.652 1.00 12.69 108 GLY A CA 1
ATOM 824 C C . GLY A 1 108 ? 31.643 46.674 -4.400 1.00 12.25 108 GLY A C 1
ATOM 825 O O . GLY A 1 108 ? 30.784 45.771 -4.356 1.00 12.21 108 GLY A O 1
ATOM 826 N N . ASN A 1 109 ? 32.786 46.554 -5.093 1.00 12.86 109 ASN A N 1
ATOM 827 C CA . ASN A 1 109 ? 33.105 45.346 -5.854 1.00 12.35 109 ASN A CA 1
ATOM 828 C C . ASN A 1 109 ? 34.373 44.642 -5.394 1.00 12.41 109 ASN A C 1
ATOM 829 O O . ASN A 1 109 ? 34.569 43.464 -5.753 1.00 13.69 109 ASN A O 1
ATOM 834 N N . VAL A 1 110 ? 35.257 45.332 -4.660 1.00 12.42 110 VAL A N 1
ATOM 835 C CA . VAL A 1 110 ? 36.609 44.843 -4.453 1.00 12.88 110 VAL A CA 1
ATOM 836 C C . VAL A 1 110 ? 36.686 43.618 -3.540 1.00 13.22 110 VAL A C 1
ATOM 837 O O . VAL A 1 110 ? 37.766 43.042 -3.426 1.00 15.88 110 VAL A O 1
ATOM 841 N N . PHE A 1 111 ? 35.592 43.190 -2.884 1.00 12.46 111 PHE A N 1
ATOM 842 C CA . PHE A 1 111 ? 35.629 41.966 -2.074 1.00 12.70 111 PHE A CA 1
ATOM 843 C C . PHE A 1 111 ? 35.343 40.702 -2.888 1.00 14.15 111 PHE A C 1
ATOM 844 O O . PHE A 1 111 ? 35.396 39.590 -2.337 1.00 12.55 111 PHE A O 1
ATOM 852 N N . GLY A 1 112 ? 35.008 40.852 -4.169 1.00 12.86 112 GLY A N 1
ATOM 853 C CA . GLY A 1 112 ? 34.618 39.739 -4.999 1.00 13.14 112 GLY A CA 1
ATOM 854 C C . GLY A 1 112 ? 35.536 39.469 -6.180 1.00 14.05 112 GLY A C 1
ATOM 855 O O . GLY A 1 112 ? 35.172 38.680 -7.043 1.00 15.03 112 GLY A O 1
ATOM 856 N N . PHE A 1 113 ? 36.725 40.075 -6.234 1.00 14.17 113 PHE A N 1
ATOM 857 C CA . PHE A 1 113 ? 37.645 39.807 -7.346 1.00 13.63 113 PHE A CA 1
ATOM 858 C C . PHE A 1 113 ? 38.343 38.448 -7.240 1.00 14.46 113 PHE A C 1
ATOM 859 O O . PHE A 1 113 ? 38.732 38.031 -6.155 1.00 14.95 113 PHE A O 1
ATOM 867 N N . LYS A 1 114 ? 38.563 37.790 -8.391 1.00 14.61 114 LYS A N 1
ATOM 868 C CA . LYS A 1 114 ? 39.325 36.537 -8.390 1.00 19.35 114 LYS A CA 1
ATOM 869 C C . LYS A 1 114 ? 40.731 36.742 -7.833 1.00 15.09 114 LYS A C 1
ATOM 870 O O . LYS A 1 114 ? 41.293 35.829 -7.215 1.00 18.29 114 LYS A O 1
ATOM 876 N N . ALA A 1 115 ? 41.296 37.941 -8.007 1.00 16.12 115 ALA A N 1
ATOM 877 C CA . ALA A 1 115 ? 42.692 38.178 -7.642 1.00 17.44 115 ALA A CA 1
ATOM 878 C C . ALA A 1 115 ? 42.904 38.306 -6.137 1.00 15.70 115 ALA A C 1
ATOM 879 O O . ALA A 1 115 ? 44.052 38.216 -5.661 1.00 14.71 115 ALA A O 1
ATOM 881 N N . VAL A 1 116 ? 41.837 38.570 -5.383 1.00 14.68 116 VAL A N 1
ATOM 882 C CA . VAL A 1 116 ? 41.925 38.797 -3.950 1.00 14.65 116 VAL A CA 1
ATOM 883 C C . VAL A 1 116 ? 40.913 37.847 -3.307 1.00 16.74 116 VAL A C 1
ATOM 884 O O . VAL A 1 116 ? 39.698 38.082 -3.377 1.00 17.62 116 VAL A O 1
ATOM 888 N N . GLN A 1 117 ? 41.408 36.753 -2.715 1.00 14.92 117 GLN A N 1
ATOM 889 C CA . GLN A 1 117 ? 40.533 35.684 -2.238 1.00 17.19 117 GLN A CA 1
ATOM 890 C C . GLN A 1 117 ? 39.873 35.967 -0.902 1.00 15.31 117 GLN A C 1
ATOM 891 O O . GLN A 1 117 ? 38.853 35.335 -0.611 1.00 16.58 117 GLN A O 1
ATOM 897 N N . ALA A 1 118 ? 40.412 36.889 -0.113 1.00 14.65 118 ALA A N 1
ATOM 898 C CA . ALA A 1 118 ? 39.734 37.385 1.077 1.00 15.71 118 ALA A CA 1
ATOM 899 C C . ALA A 1 118 ? 40.211 38.813 1.296 1.00 13.07 118 ALA A C 1
ATOM 900 O O . ALA A 1 118 ? 41.338 39.173 0.925 1.00 13.32 118 ALA A O 1
ATOM 902 N N . LEU A 1 119 ? 39.359 39.617 1.929 1.00 12.73 119 LEU A N 1
ATOM 903 C CA . LEU A 1 119 ? 39.653 41.025 2.138 1.00 12.70 119 LEU A CA 1
ATOM 904 C C . LEU A 1 119 ? 38.885 41.472 3.352 1.00 12.69 119 LEU A C 1
ATOM 905 O O . LEU A 1 119 ? 37.689 41.198 3.438 1.00 12.86 119 LEU A O 1
ATOM 910 N N . ARG A 1 120 ? 39.553 42.183 4.259 1.00 13.01 120 ARG A N 1
ATOM 911 C CA . ARG A 1 120 ? 38.854 42.727 5.410 1.00 13.90 120 ARG A CA 1
ATOM 912 C C . ARG A 1 120 ? 39.251 44.178 5.599 1.00 14.43 120 ARG A C 1
ATOM 913 O O . ARG A 1 120 ? 40.444 44.502 5.682 1.00 13.38 120 ARG A O 1
ATOM 921 N N . LEU A 1 121 ? 38.251 45.041 5.657 1.00 12.53 121 LEU A N 1
ATOM 922 C CA . LEU A 1 121 ? 38.488 46.452 5.901 1.00 12.51 121 LEU A CA 1
ATOM 923 C C . LEU A 1 121 ? 38.580 46.586 7.414 1.00 12.53 121 LEU A C 1
ATOM 924 O O . LEU A 1 121 ? 37.577 46.395 8.110 1.00 12.90 121 LEU A O 1
ATOM 929 N N . GLU A 1 122 ? 39.774 46.859 7.922 1.00 12.60 122 GLU A N 1
ATOM 930 C CA . GLU A 1 122 ? 40.020 46.887 9.360 1.00 12.64 122 GLU A CA 1
ATOM 931 C C . GLU A 1 122 ? 39.683 48.230 9.998 1.00 13.92 122 GLU A C 1
ATOM 932 O O . GLU A 1 122 ? 39.191 48.273 11.131 1.00 14.45 122 GLU A O 1
ATOM 938 N N . ASP A 1 123 ? 39.957 49.328 9.294 1.00 12.72 123 ASP A N 1
ATOM 939 C CA . ASP A 1 123 ? 39.788 50.664 9.852 1.00 12.56 123 ASP A CA 1
ATOM 940 C C . ASP A 1 123 ? 39.758 51.628 8.681 1.00 12.52 123 ASP A C 1
ATOM 941 O O . ASP A 1 123 ? 40.189 51.301 7.566 1.00 14.56 123 ASP A O 1
ATOM 946 N N . MET A 1 124 ? 39.276 52.822 8.951 1.00 12.48 124 MET A N 1
ATOM 947 C CA . MET A 1 124 ? 39.250 53.871 7.944 1.00 13.59 124 MET A CA 1
ATOM 948 C C . MET A 1 124 ? 39.468 55.191 8.665 1.00 14.78 124 MET A C 1
ATOM 949 O O . MET A 1 124 ? 38.921 55.407 9.755 1.00 18.21 124 MET A O 1
ATOM 954 N N . ARG A 1 125 ? 40.300 56.042 8.103 1.00 13.92 125 ARG A N 1
ATOM 955 C CA . ARG A 1 125 ? 40.513 57.372 8.672 1.00 16.49 125 ARG A CA 1
ATOM 956 C C . ARG A 1 125 ? 39.613 58.303 7.887 1.00 15.63 125 ARG A C 1
ATOM 957 O O . ARG A 1 125 ? 39.920 58.635 6.736 1.00 15.64 125 ARG A O 1
ATOM 965 N N . ILE A 1 126 ? 38.520 58.740 8.495 1.00 14.79 126 ILE A N 1
ATOM 966 C CA . ILE A 1 126 ? 37.594 59.656 7.847 1.00 14.71 126 ILE A CA 1
ATOM 967 C C . ILE A 1 126 ? 38.092 61.075 8.107 1.00 14.94 126 ILE A C 1
ATOM 968 O O . ILE A 1 126 ? 38.230 61.471 9.282 1.00 15.38 126 ILE A O 1
ATOM 973 N N . PRO A 1 127 ? 38.438 61.834 7.067 1.00 14.56 127 PRO A N 1
ATOM 974 C CA . PRO A 1 127 ? 39.050 63.157 7.292 1.00 16.36 127 PRO A CA 1
ATOM 975 C C . PRO A 1 127 ? 38.005 64.140 7.789 1.00 15.65 127 PRO A C 1
ATOM 976 O O . PRO A 1 127 ? 36.819 64.018 7.468 1.00 14.06 127 PRO A O 1
ATOM 980 N N . VAL A 1 128 ? 38.455 65.105 8.621 1.00 13.96 128 VAL A N 1
ATOM 981 C CA . VAL A 1 128 ? 37.555 66.099 9.188 1.00 14.86 128 VAL A CA 1
ATOM 982 C C . VAL A 1 128 ? 36.730 66.797 8.101 1.00 14.44 128 VAL A C 1
ATOM 983 O O . VAL A 1 128 ? 35.535 67.066 8.281 1.00 15.88 128 VAL A O 1
ATOM 987 N N . ALA A 1 129 ? 37.329 67.073 6.942 1.00 14.90 129 ALA A N 1
ATOM 988 C CA . ALA A 1 129 ? 36.579 67.835 5.932 1.00 14.48 129 ALA A CA 1
ATOM 989 C C . ALA A 1 129 ? 35.409 67.040 5.367 1.00 15.43 129 ALA A C 1
ATOM 990 O O . ALA A 1 129 ? 34.414 67.622 4.917 1.00 15.68 129 ALA A O 1
ATOM 992 N N . TYR A 1 130 ? 35.501 65.712 5.388 1.00 13.93 130 TYR A N 1
ATOM 993 C CA . TYR A 1 130 ? 34.383 64.888 4.969 1.00 13.91 130 TYR A CA 1
ATOM 994 C C . TYR A 1 130 ? 33.382 64.698 6.098 1.00 14.08 130 TYR A C 1
ATOM 995 O O . TYR A 1 130 ? 32.171 64.737 5.867 1.00 12.14 130 TYR A O 1
ATOM 1004 N N . LEU A 1 131 ? 33.874 64.510 7.327 1.00 14.49 131 LEU A N 1
ATOM 1005 C CA . LEU A 1 131 ? 32.980 64.404 8.480 1.00 14.09 131 LEU A CA 1
ATOM 1006 C C . LEU A 1 131 ? 32.040 65.594 8.576 1.00 14.81 131 LEU A C 1
ATOM 1007 O O . LEU A 1 131 ? 30.889 65.440 8.985 1.00 13.26 131 LEU A O 1
ATOM 1012 N N . LYS A 1 132 ? 32.525 66.806 8.272 1.00 13.27 132 LYS A N 1
ATOM 1013 C CA . LYS A 1 132 ? 31.626 67.945 8.457 1.00 14.67 132 LYS A CA 1
ATOM 1014 C C . LYS A 1 132 ? 30.455 67.946 7.488 1.00 14.26 132 LYS A C 1
ATOM 1015 O O . LYS A 1 132 ? 29.569 68.783 7.660 1.00 15.57 132 LYS A O 1
ATOM 1021 N N . THR A 1 133 ? 30.441 67.075 6.450 1.00 13.25 133 THR A N 1
ATOM 1022 C CA . THR A 1 133 ? 29.282 66.975 5.564 1.00 13.92 133 THR A CA 1
ATOM 1023 C C . THR A 1 133 ? 28.201 66.059 6.125 1.00 14.87 133 THR A C 1
ATOM 1024 O O . THR A 1 133 ? 27.160 65.884 5.487 1.00 14.38 133 THR A O 1
ATOM 1028 N N . PHE A 1 134 ? 28.400 65.528 7.317 1.00 13.38 134 PHE A N 1
ATOM 1029 C CA . PHE A 1 134 ? 27.453 64.643 8.015 1.00 14.17 134 PHE A CA 1
ATOM 1030 C C . PHE A 1 134 ? 26.906 65.315 9.269 1.00 16.35 134 PHE A C 1
ATOM 1031 O O . PHE A 1 134 ? 27.615 66.087 9.918 1.00 18.24 134 PHE A O 1
ATOM 1039 N N . PRO A 1 135 ? 25.654 65.028 9.658 1.00 16.61 135 PRO A N 1
ATOM 1040 C CA . PRO A 1 135 ? 25.061 65.764 10.790 1.00 15.46 135 PRO A CA 1
ATOM 1041 C C . PRO A 1 135 ? 25.332 65.133 12.149 1.00 15.68 135 PRO A C 1
ATOM 1042 O O . PRO A 1 135 ? 25.186 65.783 13.198 1.00 16.76 135 PRO A O 1
ATOM 1046 N N . GLY A 1 136 ? 25.736 63.868 12.133 1.00 14.27 136 GLY A N 1
ATOM 1047 C CA . GLY A 1 136 ? 25.927 63.109 13.354 1.00 15.98 136 GLY A CA 1
ATOM 1048 C C . GLY A 1 136 ? 24.627 62.838 14.077 1.00 14.77 136 GLY A C 1
ATOM 1049 O O . GLY A 1 136 ? 23.532 63.020 13.529 1.00 14.49 136 GLY A O 1
ATOM 1050 N N . PRO A 1 137 ? 24.733 62.356 15.318 1.00 14.47 137 PRO A N 1
ATOM 1051 C CA . PRO A 1 137 ? 23.553 61.941 16.090 1.00 13.57 137 PRO A CA 1
ATOM 1052 C C . PRO A 1 137 ? 22.496 63.025 16.125 1.00 15.16 137 PRO A C 1
ATOM 1053 O O . PRO A 1 137 ? 22.827 64.219 16.250 1.00 15.62 137 PRO A O 1
ATOM 1057 N N . PRO A 1 138 ? 21.223 62.645 16.048 1.00 13.71 138 PRO A N 1
ATOM 1058 C CA . PRO A 1 138 ? 20.171 63.660 16.136 1.00 14.08 138 PRO A CA 1
ATOM 1059 C C . PRO A 1 138 ? 20.065 64.224 17.530 1.00 17.24 138 PRO A C 1
ATOM 1060 O O . PRO A 1 138 ? 19.655 65.387 17.673 1.00 18.83 138 PRO A O 1
ATOM 1064 N N . THR A 1 139 ? 20.529 63.485 18.554 1.00 15.25 139 THR A N 1
ATOM 1065 C CA . THR A 1 139 ? 20.460 63.953 19.926 1.00 13.23 139 THR A CA 1
ATOM 1066 C C . THR A 1 139 ? 21.843 64.014 20.562 1.00 14.17 139 THR A C 1
ATOM 1067 O O . THR A 1 139 ? 22.266 65.096 20.961 1.00 15.40 139 THR A O 1
ATOM 1071 N N . GLY A 1 140 ? 22.572 62.893 20.635 1.00 13.15 140 GLY A N 1
ATOM 1072 C CA . GLY A 1 140 ? 23.878 62.834 21.256 1.00 13.21 140 GLY A CA 1
ATOM 1073 C C . GLY A 1 140 ? 23.805 62.655 22.767 1.00 13.16 140 GLY A C 1
ATOM 1074 O O . GLY A 1 140 ? 22.830 63.008 23.417 1.00 14.88 140 GLY A O 1
ATOM 1075 N N . ILE A 1 141 ? 24.891 62.093 23.330 1.00 14.47 141 ILE A N 1
ATOM 1076 C CA . ILE A 1 141 ? 24.875 61.649 24.730 1.00 12.49 141 ILE A CA 1
ATOM 1077 C C . ILE A 1 141 ? 24.448 62.777 25.656 1.00 14.12 141 ILE A C 1
ATOM 1078 O O . ILE A 1 141 ? 23.606 62.595 26.542 1.00 12.70 141 ILE A O 1
ATOM 1083 N N . GLN A 1 142 ? 25.054 63.949 25.499 1.00 12.63 142 GLN A N 1
ATOM 1084 C CA . GLN A 1 142 ? 24.814 64.980 26.510 1.00 13.49 142 GLN A CA 1
ATOM 1085 C C . GLN A 1 142 ? 23.377 65.474 26.440 1.00 13.22 142 GLN A C 1
ATOM 1086 O O . GLN A 1 142 ? 22.703 65.589 27.465 1.00 13.27 142 GLN A O 1
ATOM 1092 N N . VAL A 1 143 ? 22.877 65.775 25.237 1.00 14.77 143 VAL A N 1
ATOM 1093 C CA . VAL A 1 143 ? 21.488 66.234 25.150 1.00 12.33 143 VAL A CA 1
ATOM 1094 C C . VAL A 1 143 ? 20.521 65.136 25.596 1.00 14.46 143 VAL A C 1
ATOM 1095 O O . VAL A 1 143 ? 19.486 65.412 26.215 1.00 13.70 143 VAL A O 1
ATOM 1099 N N . GLU A 1 144 ? 20.822 63.871 25.256 1.00 12.43 144 GLU A N 1
ATOM 1100 C CA . GLU A 1 144 ? 19.983 62.757 25.693 1.00 13.04 144 GLU A CA 1
ATOM 1101 C C . GLU A 1 144 ? 19.899 62.694 27.213 1.00 12.82 144 GLU A C 1
ATOM 1102 O O . GLU A 1 144 ? 18.814 62.519 27.776 1.00 12.49 144 GLU A O 1
ATOM 1108 N N . ARG A 1 145 ? 21.041 62.830 27.903 1.00 14.14 145 ARG A N 1
ATOM 1109 C CA . ARG A 1 145 ? 20.987 62.802 29.367 1.00 13.43 145 ARG A CA 1
ATOM 1110 C C . ARG A 1 145 ? 20.169 63.975 29.901 1.00 15.44 145 ARG A C 1
ATOM 1111 O O . ARG A 1 145 ? 19.430 63.840 30.887 1.00 14.60 145 ARG A O 1
ATOM 1119 N N . ASP A 1 146 ? 20.300 65.139 29.258 1.00 14.88 146 ASP A N 1
ATOM 1120 C CA . ASP A 1 146 ? 19.447 66.269 29.616 1.00 15.42 146 ASP A CA 1
ATOM 1121 C C . ASP A 1 146 ? 17.981 65.941 29.383 1.00 15.59 146 ASP A C 1
ATOM 1122 O O . ASP A 1 146 ? 17.136 66.254 30.223 1.00 16.48 146 ASP A O 1
ATOM 1127 N N . ARG A 1 147 ? 17.642 65.319 28.248 1.00 14.20 147 ARG A N 1
ATOM 1128 C CA . ARG A 1 147 ? 16.233 65.026 28.000 1.00 14.84 147 ARG A CA 1
ATOM 1129 C C . ARG A 1 147 ? 15.691 64.007 28.994 1.00 15.60 147 ARG A C 1
ATOM 1130 O O . ARG A 1 147 ? 14.506 64.047 29.347 1.00 16.24 147 ARG A O 1
ATOM 1138 N N . LEU A 1 148 ? 16.535 63.074 29.439 1.00 15.48 148 LEU A N 1
ATOM 1139 C CA . LEU A 1 148 ? 16.119 62.093 30.427 1.00 14.06 148 LEU A CA 1
ATOM 1140 C C . LEU A 1 148 ? 16.228 62.585 31.864 1.00 16.52 148 LEU A C 1
ATOM 1141 O O . LEU A 1 148 ? 15.664 61.952 32.763 1.00 15.38 148 LEU A O 1
ATOM 1146 N N . ASN A 1 149 ? 16.976 63.658 32.101 1.00 15.64 149 ASN A N 1
ATOM 1147 C CA . ASN A 1 149 ? 17.331 64.110 33.462 1.00 16.11 149 ASN A CA 1
ATOM 1148 C C . ASN A 1 149 ? 18.032 63.015 34.276 1.00 17.26 149 ASN A C 1
ATOM 1149 O O . ASN A 1 149 ? 17.705 62.773 35.446 1.00 17.00 149 ASN A O 1
ATOM 1154 N N . LYS A 1 150 ? 19.018 62.355 33.668 1.00 15.16 150 LYS A N 1
ATOM 1155 C CA . LYS A 1 150 ? 19.687 61.202 34.278 1.00 14.34 150 LYS A CA 1
ATOM 1156 C C . LYS A 1 150 ? 21.185 61.399 34.142 1.00 16.68 150 LYS A C 1
ATOM 1157 O O . LYS A 1 150 ? 21.701 61.483 33.021 1.00 16.19 150 LYS A O 1
ATOM 1163 N N . TYR A 1 151 ? 21.882 61.492 35.265 1.00 14.94 151 TYR A N 1
ATOM 1164 C CA . TYR A 1 151 ? 23.316 61.742 35.230 1.00 16.24 151 TYR A CA 1
ATOM 1165 C C . TYR A 1 151 ? 24.032 60.875 36.241 1.00 15.48 151 TYR A C 1
ATOM 1166 O O . TYR A 1 151 ? 23.538 60.700 37.350 1.00 19.11 151 TYR A O 1
ATOM 1175 N N . GLY A 1 152 ? 25.214 60.383 35.888 1.00 15.16 152 GLY A N 1
ATOM 1176 C CA . GLY A 1 152 ? 26.080 59.764 36.874 1.00 14.64 152 GLY A CA 1
ATOM 1177 C C . GLY A 1 152 ? 26.060 58.245 36.959 1.00 16.42 152 GLY A C 1
ATOM 1178 O O . GLY A 1 152 ? 26.642 57.694 37.910 1.00 16.49 152 GLY A O 1
ATOM 1179 N N . ARG A 1 153 ? 25.452 57.545 36.001 1.00 13.99 153 ARG A N 1
ATOM 1180 C CA . ARG A 1 153 ? 25.486 56.083 36.035 1.00 13.32 153 ARG A CA 1
ATOM 1181 C C . ARG A 1 153 ? 25.159 55.574 34.657 1.00 13.69 153 ARG A C 1
ATOM 1182 O O . ARG A 1 153 ? 24.477 56.273 33.899 1.00 13.11 153 ARG A O 1
ATOM 1190 N N . PRO A 1 154 ? 25.570 54.332 34.327 1.00 13.20 154 PRO A N 1
ATOM 1191 C CA . PRO A 1 154 ? 24.994 53.658 33.148 1.00 13.09 154 PRO A CA 1
ATOM 1192 C C . PRO A 1 154 ? 23.476 53.606 33.240 1.00 13.07 154 PRO A C 1
ATOM 1193 O O . PRO A 1 154 ? 22.888 53.545 34.323 1.00 13.63 154 PRO A O 1
ATOM 1197 N N . LEU A 1 155 ? 22.845 53.648 32.070 1.00 13.55 155 LEU A N 1
ATOM 1198 C CA . LEU A 1 155 ? 21.396 53.602 31.964 1.00 12.93 155 LEU A CA 1
ATOM 1199 C C . LEU A 1 155 ? 20.959 52.166 31.707 1.00 13.26 155 LEU A C 1
ATOM 1200 O O . LEU A 1 155 ? 21.674 51.391 31.054 1.00 15.26 155 LEU A O 1
ATOM 1205 N N . LEU A 1 156 ? 19.814 51.794 32.287 1.00 13.65 156 LEU A N 1
ATOM 1206 C CA . LEU A 1 156 ? 19.324 50.424 32.270 1.00 14.11 156 LEU A CA 1
ATOM 1207 C C . LEU A 1 156 ? 18.266 50.250 31.192 1.00 13.04 156 LEU A C 1
ATOM 1208 O O . LEU A 1 156 ? 17.354 51.079 31.064 1.00 13.80 156 LEU A O 1
ATOM 1213 N N . GLY A 1 157 ? 18.357 49.142 30.440 1.00 13.95 157 GLY A N 1
ATOM 1214 C CA . GLY A 1 157 ? 17.333 48.835 29.470 1.00 12.80 157 GLY A CA 1
ATOM 1215 C C . GLY A 1 157 ? 17.103 47.329 29.417 1.00 12.83 157 GLY A C 1
ATOM 1216 O O . GLY A 1 157 ? 17.568 46.570 30.276 1.00 12.91 157 GLY A O 1
ATOM 1217 N N . GLY A 1 158 ? 16.410 46.883 28.391 1.00 12.77 158 GLY A N 1
ATOM 1218 C CA . GLY A 1 158 ? 16.098 45.466 28.303 1.00 12.80 158 GLY A CA 1
ATOM 1219 C C . GLY A 1 158 ? 15.124 45.167 27.173 1.00 12.73 158 GLY A C 1
ATOM 1220 O O . GLY A 1 158 ? 14.101 45.846 27.008 1.00 12.71 158 GLY A O 1
ATOM 1221 N N . THR A 1 159 ? 15.453 44.147 26.373 1.00 12.70 159 THR A N 1
ATOM 1222 C CA . THR A 1 159 ? 14.568 43.712 25.306 1.00 12.65 159 THR A CA 1
ATOM 1223 C C . THR A 1 159 ? 13.405 42.919 25.899 1.00 12.72 159 THR A C 1
ATOM 1224 O O . THR A 1 159 ? 13.619 42.014 26.721 1.00 12.80 159 THR A O 1
ATOM 1228 N N . ILE A 1 160 ? 12.183 43.206 25.441 1.00 12.70 160 ILE A N 1
ATOM 1229 C CA . ILE A 1 160 ? 11.043 42.397 25.862 1.00 12.76 160 ILE A CA 1
ATOM 1230 C C . ILE A 1 160 ? 11.138 40.992 25.243 1.00 12.77 160 ILE A C 1
ATOM 1231 O O . ILE A 1 160 ? 11.560 40.824 24.093 1.00 12.70 160 ILE A O 1
ATOM 1236 N N . LYS A 1 161 ? 10.820 39.974 26.036 1.00 12.85 161 LYS A N 1
ATOM 1237 C CA . LYS A 1 161 ? 10.806 38.573 25.615 1.00 12.87 161 LYS A CA 1
ATOM 1238 C C . LYS A 1 161 ? 9.477 37.939 26.008 1.00 12.94 161 LYS A C 1
ATOM 1239 O O . LYS A 1 161 ? 8.829 38.405 26.949 1.00 13.00 161 LYS A O 1
ATOM 1245 N N . PRO A 1 162 ? 9.041 36.870 25.297 1.00 12.95 162 PRO A N 1
ATOM 1246 C CA . PRO A 1 162 ? 9.685 36.255 24.106 1.00 12.88 162 PRO A CA 1
ATOM 1247 C C . PRO A 1 162 ? 9.872 37.257 22.981 1.00 12.78 162 PRO A C 1
ATOM 1248 O O . PRO A 1 162 ? 9.144 38.269 22.911 1.00 13.69 162 PRO A O 1
ATOM 1252 N N . LYS A 1 163 ? 10.837 37.002 22.090 1.00 12.72 163 LYS A N 1
ATOM 1253 C CA . LYS A 1 163 ? 11.145 37.967 21.027 1.00 12.63 163 LYS A CA 1
ATOM 1254 C C . LYS A 1 163 ? 9.895 38.349 20.269 1.00 13.00 163 LYS A C 1
ATOM 1255 O O . LYS A 1 163 ? 9.647 39.539 19.986 1.00 13.17 163 LYS A O 1
ATOM 1261 N N . LEU A 1 164 ? 9.142 37.313 19.872 1.00 12.64 164 LEU A N 1
ATOM 1262 C CA . LEU A 1 164 ? 7.898 37.382 19.122 1.00 13.90 164 LEU A CA 1
ATOM 1263 C C . LEU A 1 164 ? 6.860 36.526 19.831 1.00 14.24 164 LEU A C 1
ATOM 1264 O O . LEU A 1 164 ? 7.199 35.570 20.515 1.00 14.56 164 LEU A O 1
ATOM 1269 N N . GLY A 1 165 ? 5.580 36.848 19.626 1.00 12.73 165 GLY A N 1
ATOM 1270 C CA . GLY A 1 165 ? 4.496 35.985 20.052 1.00 13.99 165 GLY A CA 1
ATOM 1271 C C . GLY A 1 165 ? 3.556 36.598 21.073 1.00 13.64 165 GLY A C 1
ATOM 1272 O O . GLY A 1 165 ? 2.406 36.153 21.166 1.00 13.42 165 GLY A O 1
ATOM 1273 N N . LEU A 1 166 ? 3.985 37.618 21.828 1.00 14.80 166 LEU A N 1
ATOM 1274 C CA . LEU A 1 166 ? 3.076 38.271 22.778 1.00 13.67 166 LEU A CA 1
ATOM 1275 C C . LEU A 1 166 ? 2.095 39.169 22.035 1.00 15.17 166 LEU A C 1
ATOM 1276 O O . LEU A 1 166 ? 2.465 39.850 21.072 1.00 14.13 166 LEU A O 1
ATOM 1281 N N . SER A 1 167 ? 0.851 39.214 22.513 1.00 13.75 167 SER A N 1
ATOM 1282 C CA . SER A 1 167 ? -0.070 40.231 22.002 1.00 14.32 167 SER A CA 1
ATOM 1283 C C . SER A 1 167 ? 0.422 41.637 22.369 1.00 15.21 167 SER A C 1
ATOM 1284 O O . SER A 1 167 ? 1.248 41.819 23.262 1.00 13.43 167 SER A O 1
ATOM 1287 N N . ALA A 1 168 ? -0.126 42.646 21.699 1.00 14.27 168 ALA A N 1
ATOM 1288 C CA . ALA A 1 168 ? 0.246 44.025 22.029 1.00 13.23 168 ALA A CA 1
ATOM 1289 C C . ALA A 1 168 ? -0.049 44.370 23.497 1.00 14.38 168 ALA A C 1
ATOM 1290 O O . ALA A 1 168 ? 0.766 45.005 24.181 1.00 13.65 168 ALA A O 1
ATOM 1292 N N . LYS A 1 169 ? -1.209 43.979 23.995 1.00 13.09 169 LYS A N 1
ATOM 1293 C CA . LYS A 1 169 ? -1.561 44.318 25.378 1.00 15.00 169 LYS A CA 1
ATOM 1294 C C . LYS A 1 169 ? -0.646 43.606 26.375 1.00 15.33 169 LYS A C 1
ATOM 1295 O O . LYS A 1 169 ? -0.222 44.198 27.380 1.00 14.47 169 LYS A O 1
ATOM 1301 N N . GLU A 1 170 ? -0.344 42.329 26.135 1.00 14.69 170 GLU A N 1
ATOM 1302 C CA . GLU A 1 170 ? 0.512 41.656 27.111 1.00 14.20 170 GLU A CA 1
ATOM 1303 C C . GLU A 1 170 ? 1.968 42.093 26.961 1.00 14.33 170 GLU A C 1
ATOM 1304 O O . GLU A 1 170 ? 2.683 42.203 27.964 1.00 13.38 170 GLU A O 1
ATOM 1310 N N . TYR A 1 171 ? 2.397 42.404 25.734 1.00 12.99 171 TYR A N 1
ATOM 1311 C CA . TYR A 1 171 ? 3.712 43.010 25.519 1.00 14.17 171 TYR A CA 1
ATOM 1312 C C . TYR A 1 171 ? 3.889 44.258 26.398 1.00 13.60 171 TYR A C 1
ATOM 1313 O O . TYR A 1 171 ? 4.907 44.441 27.091 1.00 12.93 171 TYR A O 1
ATOM 1322 N N . ALA A 1 172 ? 2.874 45.106 26.428 1.00 13.04 172 ALA A N 1
ATOM 1323 C CA . ALA A 1 172 ? 2.996 46.330 27.202 1.00 12.99 172 ALA A CA 1
ATOM 1324 C C . ALA A 1 172 ? 2.877 46.050 28.693 1.00 13.70 172 ALA A C 1
ATOM 1325 O O . ALA A 1 172 ? 3.396 46.826 29.503 1.00 13.93 172 ALA A O 1
ATOM 1327 N N . ARG A 1 173 ? 2.189 44.970 29.080 1.00 13.14 173 ARG A N 1
ATOM 1328 C CA . ARG A 1 173 ? 2.264 44.547 30.479 1.00 14.30 173 ARG A CA 1
ATOM 1329 C C . ARG A 1 173 ? 3.713 44.287 30.886 1.00 13.24 173 ARG A C 1
ATOM 1330 O O . ARG A 1 173 ? 4.153 44.746 31.941 1.00 13.29 173 ARG A O 1
ATOM 1338 N N . VAL A 1 174 ? 4.475 43.559 30.057 1.00 13.17 174 VAL A N 1
ATOM 1339 C CA . VAL A 1 174 ? 5.877 43.316 30.406 1.00 14.44 174 VAL A CA 1
ATOM 1340 C C . VAL A 1 174 ? 6.655 44.631 30.481 1.00 13.16 174 VAL A C 1
ATOM 1341 O O . VAL A 1 174 ? 7.422 44.860 31.424 1.00 13.16 174 VAL A O 1
ATOM 1345 N N . VAL A 1 175 ? 6.429 45.537 29.524 1.00 13.02 175 VAL A N 1
ATOM 1346 C CA . VAL A 1 175 ? 7.060 46.857 29.567 1.00 12.97 175 VAL A CA 1
ATOM 1347 C C . VAL A 1 175 ? 6.750 47.566 30.884 1.00 13.06 175 VAL A C 1
ATOM 1348 O O . VAL A 1 175 ? 7.645 48.118 31.545 1.00 13.08 175 VAL A O 1
ATOM 1352 N N . TYR A 1 176 ? 5.476 47.583 31.269 1.00 13.13 176 TYR A N 1
ATOM 1353 C CA . TYR A 1 176 ? 5.063 48.261 32.497 1.00 13.25 176 TYR A CA 1
ATOM 1354 C C . TYR A 1 176 ? 5.806 47.711 33.721 1.00 13.31 176 TYR A C 1
ATOM 1355 O O . TYR A 1 176 ? 6.332 48.482 34.539 1.00 13.80 176 TYR A O 1
ATOM 1364 N N . GLU A 1 177 ? 5.877 46.381 33.849 1.00 13.35 177 GLU A N 1
ATOM 1365 C CA . GLU A 1 177 ? 6.561 45.780 34.993 1.00 13.45 177 GLU A CA 1
ATOM 1366 C C . GLU A 1 177 ? 8.035 46.160 35.004 1.00 13.44 177 GLU A C 1
ATOM 1367 O O . GLU A 1 177 ? 8.595 46.480 36.057 1.00 13.94 177 GLU A O 1
ATOM 1373 N N . CYS A 1 178 ? 8.687 46.090 33.847 1.00 13.29 178 CYS A N 1
ATOM 1374 C CA . CYS A 1 178 ? 10.109 46.418 33.780 1.00 13.25 178 CYS A CA 1
ATOM 1375 C C . CYS A 1 178 ? 10.366 47.859 34.173 1.00 14.31 178 CYS A C 1
ATOM 1376 O O . CYS A 1 178 ? 11.280 48.152 34.955 1.00 13.29 178 CYS A O 1
ATOM 1379 N N . LEU A 1 179 ? 9.651 48.784 33.531 1.00 13.18 179 LEU A N 1
ATOM 1380 C CA . LEU A 1 179 ? 9.938 50.188 33.759 1.00 13.66 179 LEU A CA 1
ATOM 1381 C C . LEU A 1 179 ? 9.607 50.581 35.193 1.00 15.38 179 LEU A C 1
ATOM 1382 O O . LEU A 1 179 ? 10.361 51.331 35.825 1.00 14.27 179 LEU A O 1
ATOM 1387 N N . ARG A 1 180 ? 8.495 50.070 35.730 1.00 13.90 180 ARG A N 1
ATOM 1388 C CA . ARG A 1 180 ? 8.123 50.473 37.088 1.00 14.52 180 ARG A CA 1
ATOM 1389 C C . ARG A 1 180 ? 9.053 49.852 38.127 1.00 14.81 180 ARG A C 1
ATOM 1390 O O . ARG A 1 180 ? 9.117 50.339 39.266 1.00 15.31 180 ARG A O 1
ATOM 1398 N N . GLY A 1 181 ? 9.783 48.789 37.755 1.00 13.56 181 GLY A N 1
ATOM 1399 C CA . GLY A 1 181 ? 10.747 48.167 38.640 1.00 13.81 181 GLY A CA 1
ATOM 1400 C C . GLY A 1 181 ? 12.133 48.776 38.598 1.00 14.78 181 GLY A C 1
ATOM 1401 O O . GLY A 1 181 ? 13.006 48.378 39.388 1.00 14.82 181 GLY A O 1
ATOM 1402 N N . GLY A 1 182 ? 12.363 49.767 37.736 1.00 13.93 182 GLY A N 1
ATOM 1403 C CA . GLY A 1 182 ? 13.607 50.504 37.775 1.00 13.48 182 GLY A CA 1
ATOM 1404 C C . GLY A 1 182 ? 14.398 50.526 36.482 1.00 14.32 182 GLY A C 1
ATOM 1405 O O . GLY A 1 182 ? 15.447 51.179 36.453 1.00 13.56 182 GLY A O 1
ATOM 1406 N N . LEU A 1 183 ? 14.003 49.828 35.418 1.00 14.68 183 LEU A N 1
ATOM 1407 C CA . LEU A 1 183 ? 14.704 50.018 34.159 1.00 13.15 183 LEU A CA 1
ATOM 1408 C C . LEU A 1 183 ? 14.372 51.407 33.650 1.00 13.08 183 LEU A C 1
ATOM 1409 O O . LEU A 1 183 ? 13.261 51.902 33.851 1.00 13.61 183 LEU A O 1
ATOM 1414 N N . ASP A 1 184 ? 15.345 52.047 32.990 1.00 13.01 184 ASP A N 1
ATOM 1415 C CA . ASP A 1 184 ? 15.057 53.353 32.407 1.00 12.94 184 ASP A CA 1
ATOM 1416 C C . ASP A 1 184 ? 14.298 53.219 31.102 1.00 13.39 184 ASP A C 1
ATOM 1417 O O . ASP A 1 184 ? 13.506 54.104 30.742 1.00 13.62 184 ASP A O 1
ATOM 1422 N N . THR A 1 185 ? 14.596 52.157 30.349 1.00 13.73 185 THR A N 1
ATOM 1423 C CA . THR A 1 185 ? 14.023 51.929 29.044 1.00 12.71 185 THR A CA 1
ATOM 1424 C C . THR A 1 185 ? 13.751 50.441 28.871 1.00 12.73 185 THR A C 1
ATOM 1425 O O . THR A 1 185 ? 14.253 49.603 29.625 1.00 12.87 185 THR A O 1
ATOM 1429 N N . THR A 1 186 ? 12.933 50.147 27.871 1.00 12.67 186 THR A N 1
ATOM 1430 C CA . THR A 1 186 ? 12.747 48.810 27.359 1.00 12.67 186 THR A CA 1
ATOM 1431 C C . THR A 1 186 ? 12.792 48.934 25.840 1.00 12.57 186 THR A C 1
ATOM 1432 O O . THR A 1 186 ? 12.794 50.049 25.331 1.00 12.51 186 THR A O 1
ATOM 1448 N N . ASP A 1 188 ? 11.661 46.978 21.774 1.00 12.39 188 ASP A N 1
ATOM 1449 C CA . ASP A 1 188 ? 11.217 45.904 20.878 1.00 12.38 188 ASP A CA 1
ATOM 1450 C C . ASP A 1 188 ? 12.411 45.052 20.429 1.00 12.37 188 ASP A C 1
ATOM 1451 O O . ASP A 1 188 ? 13.489 45.593 20.147 1.00 12.33 188 ASP A O 1
ATOM 1456 N N . ASP A 1 189 ? 12.225 43.750 20.261 1.00 12.40 189 ASP A N 1
ATOM 1457 C CA . ASP A 1 189 ? 13.296 42.988 19.620 1.00 12.38 189 ASP A CA 1
ATOM 1458 C C . ASP A 1 189 ? 13.533 43.498 18.203 1.00 12.30 189 ASP A C 1
ATOM 1459 O O . ASP A 1 189 ? 12.618 44.010 17.537 1.00 12.27 189 ASP A O 1
ATOM 1464 N N . GLU A 1 190 ? 14.775 43.320 17.722 1.00 12.27 190 GLU A N 1
ATOM 1465 C CA . GLU A 1 190 ? 15.101 43.772 16.366 1.00 12.21 190 GLU A CA 1
ATOM 1466 C C . GLU A 1 190 ? 14.162 43.169 15.322 1.00 12.19 190 GLU A C 1
ATOM 1467 O O . GLU A 1 190 ? 13.916 43.799 14.274 1.00 12.14 190 GLU A O 1
ATOM 1473 N N . ASN A 1 191 ? 13.649 41.957 15.555 1.00 12.24 191 ASN A N 1
ATOM 1474 C CA . ASN A 1 191 ? 12.797 41.333 14.538 1.00 12.23 191 ASN A CA 1
ATOM 1475 C C . ASN A 1 191 ? 11.307 41.557 14.786 1.00 12.25 191 ASN A C 1
ATOM 1476 O O . ASN A 1 191 ? 10.489 41.047 14.025 1.00 12.61 191 ASN A O 1
ATOM 1481 N N . LEU A 1 192 ? 10.936 42.319 15.811 1.00 12.27 192 LEU A N 1
ATOM 1482 C CA . LEU A 1 192 ? 9.537 42.631 16.095 1.00 12.30 192 LEU A CA 1
ATOM 1483 C C . LEU A 1 192 ? 9.240 43.908 15.337 1.00 12.24 192 LEU A C 1
ATOM 1484 O O . LEU A 1 192 ? 9.774 44.970 15.673 1.00 12.88 192 LEU A O 1
ATOM 1489 N N . ASN A 1 193 ? 8.483 43.794 14.247 1.00 12.22 193 ASN A N 1
ATOM 1490 C CA . ASN A 1 193 ? 8.181 44.951 13.425 1.00 12.17 193 ASN A CA 1
ATOM 1491 C C . ASN A 1 193 ? 6.667 45.072 13.427 1.00 12.21 193 ASN A C 1
ATOM 1492 O O . ASN A 1 193 ? 6.085 45.607 14.399 1.00 14.56 193 ASN A O 1
ATOM 1497 N N . SER A 1 194 ? 5.974 44.553 12.410 1.00 12.21 194 SER A N 1
ATOM 1498 C CA . SER A 1 194 ? 4.516 44.400 12.486 1.00 13.12 194 SER A CA 1
ATOM 1499 C C . SER A 1 194 ? 4.141 43.030 11.942 1.00 13.49 194 SER A C 1
ATOM 1500 O O . SER A 1 194 ? 4.406 42.752 10.772 1.00 14.89 194 SER A O 1
ATOM 1503 N N . GLN A 1 195 ? 3.510 42.195 12.767 1.00 13.35 195 GLN A N 1
ATOM 1504 C CA . GLN A 1 195 ? 3.259 40.793 12.466 1.00 13.59 195 GLN A CA 1
ATOM 1505 C C . GLN A 1 195 ? 1.858 40.406 12.915 1.00 15.23 195 GLN A C 1
ATOM 1506 O O . GLN A 1 195 ? 1.223 41.142 13.678 1.00 15.14 195 GLN A O 1
ATOM 1512 N N . PRO A 1 196 ? 1.330 39.276 12.411 1.00 14.16 196 PRO A N 1
ATOM 1513 C CA . PRO A 1 196 ? -0.064 38.881 12.723 1.00 17.92 196 PRO A CA 1
ATOM 1514 C C . PRO A 1 196 ? -0.388 38.800 14.208 1.00 17.24 196 PRO A C 1
ATOM 1515 O O . PRO A 1 196 ? -1.517 39.133 14.597 1.00 20.91 196 PRO A O 1
ATOM 1519 N N . PHE A 1 197 ? 0.553 38.354 15.050 1.00 17.94 197 PHE A N 1
ATOM 1520 C CA . PHE A 1 197 ? 0.306 38.263 16.491 1.00 15.44 197 PHE A CA 1
ATOM 1521 C C . PHE A 1 197 ? 0.509 39.592 17.227 1.00 15.86 197 PHE A C 1
ATOM 1522 O O . PHE A 1 197 ? 0.153 39.672 18.412 1.00 16.31 197 PHE A O 1
ATOM 1530 N N . ASN A 1 198 ? 1.044 40.641 16.571 1.00 14.85 198 ASN A N 1
ATOM 1531 C CA . ASN A 1 198 ? 1.416 41.872 17.279 1.00 14.46 198 ASN A CA 1
ATOM 1532 C C . ASN A 1 198 ? 1.645 42.927 16.190 1.00 15.67 198 ASN A C 1
ATOM 1533 O O . ASN A 1 198 ? 2.718 42.982 15.588 1.00 13.51 198 ASN A O 1
ATOM 1538 N N . ARG A 1 199 ? 0.594 43.692 15.897 1.00 14.51 199 ARG A N 1
ATOM 1539 C CA . ARG A 1 199 ? 0.638 44.703 14.841 1.00 14.33 199 ARG A CA 1
ATOM 1540 C C . ARG A 1 199 ? 1.163 46.010 15.430 1.00 13.26 199 ARG A C 1
ATOM 1541 O O . ARG A 1 199 ? 0.859 46.330 16.577 1.00 14.87 199 ARG A O 1
ATOM 1549 N N . TRP A 1 200 ? 1.952 46.767 14.648 1.00 14.65 200 TRP A N 1
ATOM 1550 C CA . TRP A 1 200 ? 2.757 47.824 15.258 1.00 14.22 200 TRP A CA 1
ATOM 1551 C C . TRP A 1 200 ? 1.889 48.915 15.891 1.00 14.12 200 TRP A C 1
ATOM 1552 O O . TRP A 1 200 ? 2.231 49.446 16.959 1.00 12.99 200 TRP A O 1
ATOM 1563 N N . ARG A 1 201 ? 0.762 49.273 15.268 1.00 13.28 201 ARG A N 1
ATOM 1564 C CA . ARG A 1 201 ? -0.025 50.363 15.840 1.00 14.36 201 ARG A CA 1
ATOM 1565 C C . ARG A 1 201 ? -0.568 49.980 17.210 1.00 14.32 201 ARG A C 1
ATOM 1566 O O . ARG A 1 201 ? -0.596 50.815 18.130 1.00 15.43 201 ARG A O 1
ATOM 1574 N N . ASP A 1 202 ? -1.025 48.735 17.351 1.00 14.51 202 ASP A N 1
ATOM 1575 C CA . ASP A 1 202 ? -1.520 48.286 18.655 1.00 15.89 202 ASP A CA 1
ATOM 1576 C C . ASP A 1 202 ? -0.404 48.320 19.678 1.00 12.86 202 ASP A C 1
ATOM 1577 O O . ASP A 1 202 ? -0.577 48.829 20.788 1.00 14.98 202 ASP A O 1
ATOM 1582 N N . ARG A 1 203 ? 0.765 47.815 19.305 1.00 12.82 203 ARG A N 1
ATOM 1583 C CA . ARG A 1 203 ? 1.906 47.845 20.213 1.00 13.09 203 ARG A CA 1
ATOM 1584 C C . ARG A 1 203 ? 2.274 49.270 20.628 1.00 13.09 203 ARG A C 1
ATOM 1585 O O . ARG A 1 203 ? 2.481 49.537 21.824 1.00 13.80 203 ARG A O 1
ATOM 1593 N N . PHE A 1 204 ? 2.463 50.180 19.653 1.00 13.63 204 PHE A N 1
ATOM 1594 C CA . PHE A 1 204 ? 2.893 51.526 19.996 1.00 12.72 204 PHE A CA 1
ATOM 1595 C C . PHE A 1 204 ? 1.926 52.151 21.000 1.00 12.97 204 PHE A C 1
ATOM 1596 O O . PHE A 1 204 ? 2.343 52.784 21.968 1.00 14.64 204 PHE A O 1
ATOM 1604 N N . LEU A 1 205 ? 0.625 52.006 20.742 1.00 12.86 205 LEU A N 1
ATOM 1605 C CA . LEU A 1 205 ? -0.394 52.580 21.621 1.00 14.52 205 LEU A CA 1
ATOM 1606 C C . LEU A 1 205 ? -0.292 52.028 23.042 1.00 15.84 205 LEU A C 1
ATOM 1607 O O . LEU A 1 205 ? -0.220 52.793 24.015 1.00 15.13 205 LEU A O 1
ATOM 1612 N N . TYR A 1 206 ? -0.327 50.693 23.180 1.00 15.06 206 TYR A N 1
ATOM 1613 C CA . TYR A 1 206 ? -0.298 50.099 24.514 1.00 15.73 206 TYR A CA 1
ATOM 1614 C C . TYR A 1 206 ? 1.022 50.325 25.220 1.00 15.37 206 TYR A C 1
ATOM 1615 O O . TYR A 1 206 ? 1.038 50.583 26.433 1.00 16.89 206 TYR A O 1
ATOM 1624 N N . VAL A 1 207 ? 2.138 50.222 24.496 1.00 13.55 207 VAL A N 1
ATOM 1625 C CA . VAL A 1 207 ? 3.425 50.448 25.134 1.00 14.97 207 VAL A CA 1
ATOM 1626 C C . VAL A 1 207 ? 3.474 51.846 25.728 1.00 15.57 207 VAL A C 1
ATOM 1627 O O . VAL A 1 207 ? 3.953 52.039 26.852 1.00 15.43 207 VAL A O 1
ATOM 1631 N N . MET A 1 208 ? 2.971 52.849 24.994 1.00 14.38 208 MET A N 1
ATOM 1632 C CA . MET A 1 208 ? 3.084 54.205 25.507 1.00 16.12 208 MET A CA 1
ATOM 1633 C C . MET A 1 208 ? 2.179 54.432 26.710 1.00 17.46 208 MET A C 1
ATOM 1634 O O . MET A 1 208 ? 2.544 55.187 27.621 1.00 17.42 208 MET A O 1
ATOM 1639 N N . GLU A 1 209 ? 1.038 53.745 26.787 1.00 15.75 209 GLU A N 1
ATOM 1640 C CA . GLU A 1 209 ? 0.272 53.746 28.039 1.00 17.37 209 GLU A CA 1
ATOM 1641 C C . GLU A 1 209 ? 1.116 53.225 29.200 1.00 17.06 209 GLU A C 1
ATOM 1642 O O . GLU A 1 209 ? 1.138 53.820 30.284 1.00 16.40 209 GLU A O 1
ATOM 1648 N N . ALA A 1 210 ? 1.828 52.112 28.988 1.00 14.94 210 ALA A N 1
ATOM 1649 C CA . ALA A 1 210 ? 2.693 51.539 30.024 1.00 14.80 210 ALA A CA 1
ATOM 1650 C C . ALA A 1 210 ? 3.861 52.466 30.396 1.00 14.14 210 ALA A C 1
ATOM 1651 O O . ALA A 1 210 ? 4.216 52.582 31.588 1.00 14.64 210 ALA A O 1
ATOM 1653 N N . VAL A 1 211 ? 4.471 53.137 29.402 1.00 13.01 211 VAL A N 1
ATOM 1654 C CA . VAL A 1 211 ? 5.560 54.068 29.675 1.00 14.49 211 VAL A CA 1
ATOM 1655 C C . VAL A 1 211 ? 5.068 55.212 30.564 1.00 16.03 211 VAL A C 1
ATOM 1656 O O . VAL A 1 211 ? 5.697 55.552 31.564 1.00 15.41 211 VAL A O 1
ATOM 1660 N N . ARG A 1 212 ? 3.937 55.818 30.211 1.00 15.10 212 ARG A N 1
ATOM 1661 C CA . ARG A 1 212 ? 3.448 56.944 30.996 1.00 16.17 212 ARG A CA 1
ATOM 1662 C C . ARG A 1 212 ? 3.083 56.511 32.411 1.00 15.53 212 ARG A C 1
ATOM 1663 O O . ARG A 1 212 ? 3.310 57.245 33.383 1.00 16.47 212 ARG A O 1
ATOM 1671 N N . LYS A 1 213 ? 2.495 55.326 32.541 1.00 15.78 213 LYS A N 1
ATOM 1672 C CA . LYS A 1 213 ? 2.081 54.846 33.847 1.00 15.08 213 LYS A CA 1
ATOM 1673 C C . LYS A 1 213 ? 3.296 54.619 34.739 1.00 17.98 213 LYS A C 1
ATOM 1674 O O . LYS A 1 213 ? 3.312 55.059 35.903 1.00 16.08 213 LYS A O 1
ATOM 1680 N N . ALA A 1 214 ? 4.350 53.975 34.193 1.00 13.26 214 ALA A N 1
ATOM 1681 C CA . ALA A 1 214 ? 5.557 53.743 34.977 1.00 13.71 214 ALA A CA 1
ATOM 1682 C C . ALA A 1 214 ? 6.261 55.044 35.326 1.00 14.56 214 ALA A C 1
ATOM 1683 O O . ALA A 1 214 ? 6.829 55.174 36.418 1.00 14.41 214 ALA A O 1
ATOM 1685 N N . GLU A 1 215 ? 6.239 56.024 34.420 1.00 14.26 215 GLU A N 1
ATOM 1686 C CA . GLU A 1 215 ? 6.858 57.302 34.720 1.00 15.31 215 GLU A CA 1
ATOM 1687 C C . GLU A 1 215 ? 6.124 58.003 35.863 1.00 16.03 215 GLU A C 1
ATOM 1688 O O . GLU A 1 215 ? 6.755 58.522 36.796 1.00 16.04 215 GLU A O 1
ATOM 1694 N N . ALA A 1 216 ? 4.793 58.009 35.810 1.00 14.92 216 ALA A N 1
ATOM 1695 C CA . ALA A 1 216 ? 4.023 58.625 36.894 1.00 18.21 216 ALA A CA 1
ATOM 1696 C C . ALA A 1 216 ? 4.258 57.919 38.228 1.00 17.20 216 ALA A C 1
ATOM 1697 O O . ALA A 1 216 ? 4.337 58.578 39.274 1.00 18.74 216 ALA A O 1
ATOM 1699 N N . GLU A 1 217 ? 4.367 56.578 38.224 1.00 15.17 217 GLU A N 1
ATOM 1700 C CA . GLU A 1 217 ? 4.420 55.827 39.475 1.00 16.48 217 GLU A CA 1
ATOM 1701 C C . GLU A 1 217 ? 5.792 55.893 40.119 1.00 17.82 217 GLU A C 1
ATOM 1702 O O . GLU A 1 217 ? 5.894 55.905 41.347 1.00 18.81 217 GLU A O 1
ATOM 1708 N N . THR A 1 218 ? 6.848 55.964 39.314 1.00 15.61 218 THR A N 1
ATOM 1709 C CA . THR A 1 218 ? 8.208 56.010 39.841 1.00 13.66 218 THR A CA 1
ATOM 1710 C C . THR A 1 218 ? 8.759 57.420 40.012 1.00 16.44 218 THR A C 1
ATOM 1711 O O . THR A 1 218 ? 9.699 57.610 40.788 1.00 17.26 218 THR A O 1
ATOM 1715 N N . GLY A 1 219 ? 8.249 58.392 39.277 1.00 14.80 219 GLY A N 1
ATOM 1716 C CA . GLY A 1 219 ? 8.835 59.721 39.262 1.00 17.15 219 GLY A CA 1
ATOM 1717 C C . GLY A 1 219 ? 10.079 59.885 38.405 1.00 17.48 219 GLY A C 1
ATOM 1718 O O . GLY A 1 219 ? 10.664 60.985 38.401 1.00 16.65 219 GLY A O 1
ATOM 1719 N N . GLU A 1 220 ? 10.522 58.843 37.688 1.00 13.67 220 GLU A N 1
ATOM 1720 C CA . GLU A 1 220 ? 11.690 58.925 36.813 1.00 13.27 220 GLU A CA 1
ATOM 1721 C C . GLU A 1 220 ? 11.241 58.889 35.361 1.00 14.18 220 GLU A C 1
ATOM 1722 O O . GLU A 1 220 ? 10.320 58.139 35.015 1.00 15.71 220 GLU A O 1
ATOM 1728 N N . ARG A 1 221 ? 11.888 59.667 34.501 1.00 13.58 221 ARG A N 1
ATOM 1729 C CA . ARG A 1 221 ? 11.469 59.653 33.103 1.00 14.99 221 ARG A CA 1
ATOM 1730 C C . ARG A 1 221 ? 11.806 58.304 32.480 1.00 13.77 221 ARG A C 1
ATOM 1731 O O . ARG A 1 221 ? 12.839 57.701 32.784 1.00 14.27 221 ARG A O 1
ATOM 1739 N N . LYS A 1 222 ? 10.927 57.844 31.591 1.00 13.95 222 LYS A N 1
ATOM 1740 C CA . LYS A 1 222 ? 10.999 56.496 31.031 1.00 13.96 222 LYS A CA 1
ATOM 1741 C C . LYS A 1 222 ? 10.954 56.564 29.506 1.00 14.63 222 LYS A C 1
ATOM 1742 O O . LYS A 1 222 ? 10.506 57.547 28.919 1.00 13.28 222 LYS A O 1
ATOM 1748 N N . GLY A 1 223 ? 11.357 55.473 28.857 1.00 14.69 223 GLY A N 1
ATOM 1749 C CA . GLY A 1 223 ? 11.203 55.408 27.416 1.00 14.71 223 GLY A CA 1
ATOM 1750 C C . GLY A 1 223 ? 11.130 53.968 26.959 1.00 12.56 223 GLY A C 1
ATOM 1751 O O . GLY A 1 223 ? 11.568 53.054 27.659 1.00 14.61 223 GLY A O 1
ATOM 1752 N N . HIS A 1 224 ? 10.548 53.766 25.775 1.00 13.63 224 HIS A N 1
ATOM 1753 C CA . HIS A 1 224 ? 10.574 52.454 25.146 1.00 12.48 224 HIS A CA 1
ATOM 1754 C C . HIS A 1 224 ? 11.024 52.626 23.713 1.00 12.39 224 HIS A C 1
ATOM 1755 O O . HIS A 1 224 ? 10.495 53.482 22.989 1.00 12.34 224 HIS A O 1
ATOM 1762 N N . TRP A 1 225 ? 11.965 51.790 23.295 1.00 12.53 225 TRP A N 1
ATOM 1763 C CA . TRP A 1 225 ? 12.561 51.948 21.964 1.00 12.28 225 TRP A CA 1
ATOM 1764 C C . TRP A 1 225 ? 11.629 51.247 20.972 1.00 12.34 225 TRP A C 1
ATOM 1765 O O . TRP A 1 225 ? 11.709 50.035 20.731 1.00 12.42 225 TRP A O 1
ATOM 1776 N N . LEU A 1 226 ? 10.642 52.015 20.492 1.00 12.23 226 LEU A N 1
ATOM 1777 C CA . LEU A 1 226 ? 9.644 51.499 19.549 1.00 12.22 226 LEU A CA 1
ATOM 1778 C C . LEU A 1 226 ? 10.281 51.251 18.185 1.00 12.24 226 LEU A C 1
ATOM 1779 O O . LEU A 1 226 ? 10.771 52.191 17.558 1.00 12.33 226 LEU A O 1
ATOM 1784 N N . ASN A 1 227 ? 10.198 49.997 17.698 1.00 12.16 227 ASN A N 1
ATOM 1785 C CA . ASN A 1 227 ? 10.924 49.600 16.493 1.00 12.11 227 ASN A CA 1
ATOM 1786 C C . ASN A 1 227 ? 10.117 50.044 15.275 1.00 12.07 227 ASN A C 1
ATOM 1787 O O . ASN A 1 227 ? 9.018 49.545 15.043 1.00 12.09 227 ASN A O 1
ATOM 1792 N N . VAL A 1 228 ? 10.648 51.022 14.527 1.00 12.01 228 VAL A N 1
ATOM 1793 C CA . VAL A 1 228 ? 9.984 51.470 13.313 1.00 11.98 228 VAL A CA 1
ATOM 1794 C C . VAL A 1 228 ? 10.505 50.734 12.097 1.00 11.95 228 VAL A C 1
ATOM 1795 O O . VAL A 1 228 ? 10.009 50.984 10.991 1.00 12.91 228 VAL A O 1
ATOM 1799 N N . THR A 1 229 ? 11.477 49.837 12.269 1.00 11.96 229 THR A N 1
ATOM 1800 C CA . THR A 1 229 ? 12.006 49.052 11.150 1.00 11.94 229 THR A CA 1
ATOM 1801 C C . THR A 1 229 ? 10.878 48.441 10.324 1.00 11.96 229 THR A C 1
ATOM 1802 O O . THR A 1 229 ? 9.959 47.821 10.870 1.00 13.28 229 THR A O 1
ATOM 1806 N N . ALA A 1 230 ? 10.921 48.641 9.007 1.00 13.25 230 ALA A N 1
ATOM 1807 C CA . ALA A 1 230 ? 9.809 48.209 8.169 1.00 11.94 230 ALA A CA 1
ATOM 1808 C C . ALA A 1 230 ? 10.338 47.968 6.764 1.00 12.93 230 ALA A C 1
ATOM 1809 O O . ALA A 1 230 ? 11.518 48.184 6.476 1.00 12.85 230 ALA A O 1
ATOM 1811 N N . GLY A 1 231 ? 9.442 47.546 5.875 1.00 13.96 231 GLY A N 1
ATOM 1812 C CA . GLY A 1 231 ? 9.896 47.098 4.566 1.00 14.22 231 GLY A CA 1
ATOM 1813 C C . GLY A 1 231 ? 10.245 48.212 3.588 1.00 15.75 231 GLY A C 1
ATOM 1814 O O . GLY A 1 231 ? 10.904 47.938 2.570 1.00 14.84 231 GLY A O 1
ATOM 1815 N N . SER A 1 232 ? 9.809 49.448 3.861 1.00 13.95 232 SER A N 1
ATOM 1816 C CA . SER A 1 232 ? 10.086 50.591 2.989 1.00 14.13 232 SER A CA 1
ATOM 1817 C C . SER A 1 232 ? 10.316 51.814 3.863 1.00 12.59 232 SER A C 1
ATOM 1818 O O . SER A 1 232 ? 9.850 51.871 5.002 1.00 13.39 232 SER A O 1
ATOM 1821 N N . THR A 1 233 ? 10.985 52.831 3.301 1.00 11.78 233 THR A N 1
ATOM 1822 C CA . THR A 1 233 ? 11.212 54.049 4.077 1.00 12.26 233 THR A CA 1
ATOM 1823 C C . THR A 1 233 ? 9.898 54.701 4.476 1.00 12.58 233 THR A C 1
ATOM 1824 O O . THR A 1 233 ? 9.747 55.163 5.618 1.00 13.25 233 THR A O 1
ATOM 1828 N N . GLU A 1 234 ? 8.954 54.795 3.530 1.00 12.41 234 GLU A N 1
ATOM 1829 C CA . GLU A 1 234 ? 7.680 55.450 3.820 1.00 14.21 234 GLU A CA 1
ATOM 1830 C C . GLU A 1 234 ? 7.012 54.816 5.031 1.00 14.62 234 GLU A C 1
ATOM 1831 O O . GLU A 1 234 ? 6.503 55.519 5.914 1.00 14.62 234 GLU A O 1
ATOM 1837 N N . GLU A 1 235 ? 6.997 53.481 5.072 1.00 12.35 235 GLU A N 1
ATOM 1838 C CA . GLU A 1 235 ? 6.383 52.783 6.197 1.00 13.20 235 GLU A CA 1
ATOM 1839 C C . GLU A 1 235 ? 7.143 53.067 7.501 1.00 12.98 235 GLU A C 1
ATOM 1840 O O . GLU A 1 235 ? 6.525 53.271 8.549 1.00 14.46 235 GLU A O 1
ATOM 1846 N N . MET A 1 236 ? 8.467 53.148 7.450 1.00 12.57 236 MET A N 1
ATOM 1847 C CA . MET A 1 236 ? 9.204 53.456 8.699 1.00 11.85 236 MET A CA 1
ATOM 1848 C C . MET A 1 236 ? 8.828 54.867 9.194 1.00 13.96 236 MET A C 1
ATOM 1849 O O . MET A 1 236 ? 8.617 55.034 10.377 1.00 13.16 236 MET A O 1
ATOM 1854 N N . LEU A 1 237 ? 8.760 55.829 8.271 1.00 12.92 237 LEU A N 1
ATOM 1855 C CA . LEU A 1 237 ? 8.406 57.195 8.654 1.00 13.21 237 LEU A CA 1
ATOM 1856 C C . LEU A 1 237 ? 6.969 57.287 9.165 1.00 14.45 237 LEU A C 1
ATOM 1857 O O . LEU A 1 237 ? 6.692 58.077 10.085 1.00 14.15 237 LEU A O 1
ATOM 1862 N N . LYS A 1 238 ? 6.061 56.447 8.636 1.00 14.12 238 LYS A N 1
ATOM 1863 C CA . LYS A 1 238 ? 4.700 56.396 9.164 1.00 14.24 238 LYS A CA 1
ATOM 1864 C C . LYS A 1 238 ? 4.700 55.927 10.619 1.00 14.99 238 LYS A C 1
ATOM 1865 O O . LYS A 1 238 ? 3.965 56.456 11.482 1.00 14.48 238 LYS A O 1
ATOM 1871 N N . ARG A 1 239 ? 5.496 54.907 10.896 1.00 13.37 239 ARG A N 1
ATOM 1872 C CA . ARG A 1 239 ? 5.622 54.400 12.256 1.00 12.94 239 ARG A CA 1
ATOM 1873 C C . ARG A 1 239 ? 6.281 55.433 13.163 1.00 14.36 239 ARG A C 1
ATOM 1874 O O . ARG A 1 239 ? 5.816 55.667 14.284 1.00 15.62 239 ARG A O 1
ATOM 1882 N N . ALA A 1 240 ? 7.321 56.119 12.675 1.00 13.85 240 ALA A N 1
ATOM 1883 C CA . ALA A 1 240 ? 7.939 57.172 13.480 1.00 14.77 240 ALA A CA 1
ATOM 1884 C C . ALA A 1 240 ? 6.925 58.267 13.829 1.00 15.46 240 ALA A C 1
ATOM 1885 O O . ALA A 1 240 ? 6.867 58.738 14.974 1.00 14.39 240 ALA A O 1
ATOM 1887 N N . GLU A 1 241 ? 6.101 58.668 12.852 1.00 15.97 241 GLU A N 1
ATOM 1888 C CA . GLU A 1 241 ? 5.114 59.730 13.084 1.00 16.62 241 GLU A CA 1
ATOM 1889 C C . GLU A 1 241 ? 4.157 59.372 14.208 1.00 17.26 241 GLU A C 1
ATOM 1890 O O . GLU A 1 241 ? 3.799 60.231 15.024 1.00 17.40 241 GLU A O 1
ATOM 1896 N N . PHE A 1 242 ? 3.690 58.131 14.238 1.00 16.27 242 PHE A N 1
ATOM 1897 C CA . PHE A 1 242 ? 2.768 57.736 15.304 1.00 17.37 242 PHE A CA 1
ATOM 1898 C C . PHE A 1 242 ? 3.476 57.715 16.659 1.00 16.92 242 PHE A C 1
ATOM 1899 O O . PHE A 1 242 ? 2.917 58.175 17.666 1.00 15.90 242 PHE A O 1
ATOM 1907 N N . ALA A 1 243 ? 4.735 57.257 16.694 1.00 14.48 243 ALA A N 1
ATOM 1908 C CA . ALA A 1 243 ? 5.493 57.385 17.939 1.00 15.68 243 ALA A CA 1
ATOM 1909 C C . ALA A 1 243 ? 5.545 58.826 18.428 1.00 15.86 243 ALA A C 1
ATOM 1910 O O . ALA A 1 243 ? 5.352 59.085 19.626 1.00 16.66 243 ALA A O 1
ATOM 1912 N N . ALA A 1 244 ? 5.801 59.782 17.527 1.00 15.03 244 ALA A N 1
ATOM 1913 C CA . ALA A 1 244 ? 5.855 61.181 17.951 1.00 16.28 244 ALA A CA 1
ATOM 1914 C C . ALA A 1 244 ? 4.480 61.685 18.373 1.00 16.32 244 ALA A C 1
ATOM 1915 O O . ALA A 1 244 ? 4.360 62.445 19.345 1.00 17.69 244 ALA A O 1
ATOM 1917 N N . GLU A 1 245 ? 3.429 61.261 17.679 1.00 15.43 245 GLU A N 1
ATOM 1918 C CA . GLU A 1 245 ? 2.085 61.682 18.079 1.00 17.21 245 GLU A CA 1
ATOM 1919 C C . GLU A 1 245 ? 1.749 61.192 19.484 1.00 17.49 245 GLU A C 1
ATOM 1920 O O . GLU A 1 245 ? 1.040 61.887 20.230 1.00 18.08 245 GLU A O 1
ATOM 1926 N N . LEU A 1 246 ? 2.275 60.028 19.870 1.00 16.43 246 LEU A N 1
ATOM 1927 C CA . LEU A 1 246 ? 2.060 59.453 21.191 1.00 16.10 246 LEU A CA 1
ATOM 1928 C C . LEU A 1 246 ? 2.984 60.049 22.252 1.00 17.85 246 LEU A C 1
ATOM 1929 O O . LEU A 1 246 ? 2.829 59.726 23.438 1.00 19.55 246 LEU A O 1
ATOM 1934 N N . GLY A 1 247 ? 3.912 60.922 21.868 1.00 14.65 247 GLY A N 1
ATOM 1935 C CA . GLY A 1 247 ? 4.849 61.487 22.818 1.00 18.21 247 GLY A CA 1
ATOM 1936 C C . GLY A 1 247 ? 5.966 60.549 23.240 1.00 17.90 247 GLY A C 1
ATOM 1937 O O . GLY A 1 247 ? 6.563 60.760 24.287 1.00 17.26 247 GLY A O 1
ATOM 1938 N N . SER A 1 248 ? 6.269 59.515 22.461 1.00 15.14 248 SER A N 1
ATOM 1939 C CA . SER A 1 248 ? 7.458 58.737 22.763 1.00 14.31 248 SER A CA 1
ATOM 1940 C C . SER A 1 248 ? 8.712 59.599 22.690 1.00 14.12 248 SER A C 1
ATOM 1941 O O . SER A 1 248 ? 8.904 60.373 21.735 1.00 15.34 248 SER A O 1
ATOM 1944 N N . ARG A 1 249 ? 9.606 59.414 23.661 1.00 13.62 249 ARG A N 1
ATOM 1945 C CA . ARG A 1 249 ? 10.932 60.027 23.573 1.00 14.98 249 ARG A CA 1
ATOM 1946 C C . ARG A 1 249 ? 11.820 59.329 22.555 1.00 13.13 249 ARG A C 1
ATOM 1947 O O . ARG A 1 249 ? 12.840 59.909 22.160 1.00 13.88 249 ARG A O 1
ATOM 1955 N N . TYR A 1 250 ? 11.451 58.105 22.138 1.00 13.74 250 TYR A N 1
ATOM 1956 C CA . TYR A 1 250 ? 12.353 57.248 21.377 1.00 13.08 250 TYR A CA 1
ATOM 1957 C C . TYR A 1 250 ? 11.672 56.541 20.223 1.00 13.15 250 TYR A C 1
ATOM 1958 O O . TYR A 1 250 ? 10.490 56.177 20.289 1.00 14.14 250 TYR A O 1
ATOM 1967 N N . ILE A 1 251 ? 12.469 56.280 19.175 1.00 12.72 251 ILE A N 1
ATOM 1968 C CA . ILE A 1 251 ? 12.194 55.227 18.211 1.00 13.45 251 ILE A CA 1
ATOM 1969 C C . ILE A 1 251 ? 13.476 54.423 18.014 1.00 12.05 251 ILE A C 1
ATOM 1970 O O . ILE A 1 251 ? 14.552 54.829 18.440 1.00 13.04 251 ILE A O 1
ATOM 1975 N N . MET A 1 252 ? 13.341 53.284 17.329 1.00 13.70 252 MET A N 1
ATOM 1976 C CA . MET A 1 252 ? 14.442 52.364 17.081 1.00 12.36 252 MET A CA 1
ATOM 1977 C C . MET A 1 252 ? 14.463 51.951 15.614 1.00 13.56 252 MET A C 1
ATOM 1978 O O . MET A 1 252 ? 13.406 51.768 14.990 1.00 11.98 252 MET A O 1
ATOM 1983 N N . VAL A 1 253 ? 15.666 51.827 15.050 1.00 11.97 253 VAL A N 1
ATOM 1984 C CA . VAL A 1 253 ? 15.826 51.339 13.681 1.00 12.94 253 VAL A CA 1
ATOM 1985 C C . VAL A 1 253 ? 16.941 50.292 13.651 1.00 12.14 253 VAL A C 1
ATOM 1986 O O . VAL A 1 253 ? 17.942 50.422 14.366 1.00 12.72 253 VAL A O 1
ATOM 1990 N N . ASP A 1 254 ? 16.721 49.214 12.884 1.00 11.95 254 ASP A N 1
ATOM 1991 C CA . ASP A 1 254 ? 17.756 48.224 12.575 1.00 11.97 254 ASP A CA 1
ATOM 1992 C C . ASP A 1 254 ? 18.528 48.804 11.396 1.00 11.93 254 ASP A C 1
ATOM 1993 O O . ASP A 1 254 ? 18.089 48.678 10.249 1.00 12.15 254 ASP A O 1
ATOM 1998 N N . PHE A 1 255 ? 19.646 49.500 11.658 1.00 11.93 255 PHE A N 1
ATOM 1999 C CA . PHE A 1 255 ? 20.161 50.400 10.611 1.00 12.01 255 PHE A CA 1
ATOM 2000 C C . PHE A 1 255 ? 20.815 49.649 9.460 1.00 11.89 255 PHE A C 1
ATOM 2001 O O . PHE A 1 255 ? 20.860 50.194 8.340 1.00 12.16 255 PHE A O 1
ATOM 2009 N N . LEU A 1 256 ? 21.257 48.407 9.687 1.00 12.60 256 LEU A N 1
ATOM 2010 C CA . LEU A 1 256 ? 21.878 47.632 8.612 1.00 12.21 256 LEU A CA 1
ATOM 2011 C C . LEU A 1 256 ? 20.851 46.835 7.821 1.00 11.93 256 LEU A C 1
ATOM 2012 O O . LEU A 1 256 ? 21.002 46.691 6.608 1.00 12.14 256 LEU A O 1
ATOM 2017 N N . THR A 1 257 ? 19.819 46.281 8.476 1.00 11.94 257 THR A N 1
ATOM 2018 C CA . THR A 1 257 ? 18.823 45.554 7.686 1.00 11.94 257 THR A CA 1
ATOM 2019 C C . THR A 1 257 ? 17.904 46.509 6.948 1.00 12.11 257 THR A C 1
ATOM 2020 O O . THR A 1 257 ? 17.578 46.258 5.791 1.00 12.11 257 THR A O 1
ATOM 2024 N N . ALA A 1 258 ? 17.456 47.597 7.596 1.00 11.88 258 ALA A N 1
ATOM 2025 C CA . ALA A 1 258 ? 16.753 48.641 6.855 1.00 11.85 258 ALA A CA 1
ATOM 2026 C C . ALA A 1 258 ? 17.673 49.268 5.819 1.00 11.83 258 ALA A C 1
ATOM 2027 O O . ALA A 1 258 ? 17.252 49.533 4.691 1.00 11.81 258 ALA A O 1
ATOM 2029 N N . GLY A 1 259 ? 18.929 49.473 6.186 1.00 12.43 259 GLY A N 1
ATOM 2030 C CA . GLY A 1 259 ? 19.970 49.967 5.307 1.00 11.82 259 GLY A CA 1
ATOM 2031 C C . GLY A 1 259 ? 20.237 51.460 5.503 1.00 12.48 259 GLY A C 1
ATOM 2032 O O . GLY A 1 259 ? 19.416 52.218 6.037 1.00 11.91 259 GLY A O 1
ATOM 2033 N N . PHE A 1 260 ? 21.405 51.901 5.018 1.00 13.06 260 PHE A N 1
ATOM 2034 C CA . PHE A 1 260 ? 21.870 53.252 5.340 1.00 14.84 260 PHE A CA 1
ATOM 2035 C C . PHE A 1 260 ? 21.028 54.376 4.714 1.00 13.20 260 PHE A C 1
ATOM 2036 O O . PHE A 1 260 ? 20.866 55.433 5.345 1.00 11.73 260 PHE A O 1
ATOM 2044 N N . ALA A 1 261 ? 20.474 54.206 3.495 1.00 12.05 261 ALA A N 1
ATOM 2045 C CA . ALA A 1 261 ? 19.678 55.316 2.955 1.00 13.28 261 ALA A CA 1
ATOM 2046 C C . ALA A 1 261 ? 18.395 55.557 3.768 1.00 12.09 261 ALA A C 1
ATOM 2047 O O . ALA A 1 261 ? 18.038 56.717 4.054 1.00 11.68 261 ALA A O 1
ATOM 2049 N N . ALA A 1 262 ? 17.661 54.483 4.096 1.00 11.72 262 ALA A N 1
ATOM 2050 C CA . ALA A 1 262 ? 16.477 54.600 4.956 1.00 13.19 262 ALA A CA 1
ATOM 2051 C C . ALA A 1 262 ? 16.853 55.091 6.357 1.00 12.99 262 ALA A C 1
ATOM 2052 O O . ALA A 1 262 ? 16.130 55.889 6.962 1.00 12.96 262 ALA A O 1
ATOM 2054 N N . PHE A 1 263 ? 17.962 54.599 6.901 1.00 12.59 263 PHE A N 1
ATOM 2055 C CA . PHE A 1 263 ? 18.441 55.088 8.197 1.00 12.57 263 PHE A CA 1
ATOM 2056 C C . PHE A 1 263 ? 18.637 56.610 8.175 1.00 13.09 263 PHE A C 1
ATOM 2057 O O . PHE A 1 263 ? 18.160 57.325 9.064 1.00 12.55 263 PHE A O 1
ATOM 2065 N N . ALA A 1 264 ? 19.284 57.134 7.129 1.00 12.37 264 ALA A N 1
ATOM 2066 C CA . ALA A 1 264 ? 19.488 58.579 7.052 1.00 13.76 264 ALA A CA 1
ATOM 2067 C C . ALA A 1 264 ? 18.157 59.326 6.967 1.00 14.66 264 ALA A C 1
ATOM 2068 O O . ALA A 1 264 ? 17.996 60.400 7.582 1.00 13.55 264 ALA A O 1
ATOM 2070 N N . SER A 1 265 ? 17.171 58.756 6.253 1.00 11.67 265 SER A N 1
ATOM 2071 C CA . SER A 1 265 ? 15.833 59.349 6.229 1.00 12.85 265 SER A CA 1
ATOM 2072 C C . SER A 1 265 ? 15.243 59.426 7.628 1.00 14.75 265 SER A C 1
ATOM 2073 O O . SER A 1 265 ? 14.657 60.446 8.017 1.00 13.87 265 SER A O 1
ATOM 2076 N N . VAL A 1 266 ? 15.386 58.341 8.391 1.00 12.70 266 VAL A N 1
ATOM 2077 C CA . VAL A 1 266 ? 14.840 58.294 9.746 1.00 14.92 266 VAL A CA 1
ATOM 2078 C C . VAL A 1 266 ? 15.602 59.225 10.689 1.00 14.05 266 VAL A C 1
ATOM 2079 O O . VAL A 1 266 ? 14.995 59.858 11.569 1.00 13.98 266 VAL A O 1
ATOM 2083 N N . ARG A 1 267 ? 16.915 59.354 10.511 1.00 12.34 267 ARG A N 1
ATOM 2084 C CA . ARG A 1 267 ? 17.677 60.295 11.377 1.00 14.66 267 ARG A CA 1
ATOM 2085 C C . ARG A 1 267 ? 17.148 61.723 11.171 1.00 16.42 267 ARG A C 1
ATOM 2086 O O . ARG A 1 267 ? 16.914 62.426 12.163 1.00 14.42 267 ARG A O 1
ATOM 2094 N N . ARG A 1 268 ? 16.964 62.119 9.912 1.00 15.13 268 ARG A N 1
ATOM 2095 C CA . ARG A 1 268 ? 16.454 63.461 9.656 1.00 15.36 268 ARG A CA 1
ATOM 2096 C C . ARG A 1 268 ? 15.086 63.638 10.277 1.00 16.49 268 ARG A C 1
ATOM 2097 O O . ARG A 1 268 ? 14.804 64.657 10.914 1.00 17.34 268 ARG A O 1
ATOM 2105 N N . TRP A 1 269 ? 14.211 62.656 10.089 1.00 17.24 269 TRP A N 1
ATOM 2106 C CA . TRP A 1 269 ? 12.889 62.740 10.698 1.00 16.80 269 TRP A CA 1
ATOM 2107 C C . TRP A 1 269 ? 12.996 62.846 12.219 1.00 19.12 269 TRP A C 1
ATOM 2108 O O . TRP A 1 269 ? 12.272 63.636 12.844 1.00 18.25 269 TRP A O 1
ATOM 2119 N N . ALA A 1 270 ? 13.878 62.045 12.833 1.00 18.12 270 ALA A N 1
ATOM 2120 C CA . ALA A 1 270 ? 14.001 62.044 14.297 1.00 18.55 270 ALA A CA 1
ATOM 2121 C C . ALA A 1 270 ? 14.430 63.416 14.803 1.00 18.27 270 ALA A C 1
ATOM 2122 O O . ALA A 1 270 ? 13.844 63.953 15.758 1.00 18.91 270 ALA A O 1
ATOM 2124 N N . ARG A 1 271 ? 15.441 64.002 14.154 1.00 17.88 271 ARG A N 1
ATOM 2125 C CA . ARG A 1 271 ? 15.909 65.326 14.535 1.00 18.18 271 ARG A CA 1
ATOM 2126 C C . ARG A 1 271 ? 14.787 66.349 14.444 1.00 20.73 271 ARG A C 1
ATOM 2127 O O . ARG A 1 271 ? 14.580 67.146 15.374 1.00 20.26 271 ARG A O 1
ATOM 2135 N N . GLU A 1 272 ? 14.051 66.343 13.326 1.00 17.70 272 GLU A N 1
ATOM 2136 C CA . GLU A 1 272 ? 13.035 67.365 13.107 1.00 22.65 272 GLU A CA 1
ATOM 2137 C C . GLU A 1 272 ? 11.858 67.209 14.044 1.00 20.93 272 GLU A C 1
ATOM 2138 O O . GLU A 1 272 ? 11.135 68.178 14.288 1.00 23.86 272 GLU A O 1
ATOM 2144 N N . ASN A 1 273 ? 11.633 66.013 14.571 1.00 19.95 273 ASN A N 1
ATOM 2145 C CA . ASN A 1 273 ? 10.480 65.777 15.412 1.00 22.35 273 ASN A CA 1
ATOM 2146 C C . ASN A 1 273 ? 10.843 65.561 16.876 1.00 20.73 273 ASN A C 1
ATOM 2147 O O . ASN A 1 273 ? 9.958 65.282 17.672 1.00 26.10 273 ASN A O 1
ATOM 2152 N N . GLY A 1 274 ? 12.110 65.666 17.241 1.00 18.85 274 GLY A N 1
ATOM 2153 C CA . GLY A 1 274 ? 12.482 65.637 18.650 1.00 21.96 274 GLY A CA 1
ATOM 2154 C C . GLY A 1 274 ? 12.493 64.263 19.270 1.00 22.08 274 GLY A C 1
ATOM 2155 O O . GLY A 1 274 ? 12.272 64.130 20.485 1.00 22.55 274 GLY A O 1
ATOM 2156 N N . LEU A 1 275 ? 12.696 63.222 18.469 1.00 18.05 275 LEU A N 1
ATOM 2157 C CA . LEU A 1 275 ? 12.731 61.867 18.990 1.00 16.88 275 LEU A CA 1
ATOM 2158 C C . LEU A 1 275 ? 14.167 61.391 18.974 1.00 15.72 275 LEU A C 1
ATOM 2159 O O . LEU A 1 275 ? 14.952 61.792 18.115 1.00 15.88 275 LEU A O 1
ATOM 2164 N N . MET A 1 276 ? 14.518 60.585 19.971 1.00 14.79 276 MET A N 1
ATOM 2165 C CA . MET A 1 276 ? 15.858 60.028 20.024 1.00 12.45 276 MET A CA 1
ATOM 2166 C C . MET A 1 276 ? 15.849 58.699 19.278 1.00 14.25 276 MET A C 1
ATOM 2167 O O . MET A 1 276 ? 14.809 58.041 19.174 1.00 14.09 276 MET A O 1
ATOM 2172 N N . LEU A 1 277 ? 17.013 58.295 18.779 1.00 13.35 277 LEU A N 1
ATOM 2173 C CA . LEU A 1 277 ? 17.076 57.204 17.790 1.00 12.50 277 LEU A CA 1
ATOM 2174 C C . LEU A 1 277 ? 17.989 56.086 18.284 1.00 13.73 277 LEU A C 1
ATOM 2175 O O . LEU A 1 277 ? 19.218 56.209 18.227 1.00 13.27 277 LEU A O 1
ATOM 2180 N N . HIS A 1 278 ? 17.387 54.981 18.746 1.00 12.79 278 HIS A N 1
ATOM 2181 C CA . HIS A 1 278 ? 18.156 53.792 19.085 1.00 12.10 278 HIS A CA 1
ATOM 2182 C C . HIS A 1 278 ? 18.492 53.008 17.816 1.00 12.06 278 HIS A C 1
ATOM 2183 O O . HIS A 1 278 ? 17.612 52.766 16.991 1.00 12.44 278 HIS A O 1
ATOM 2190 N N . CYS A 1 279 ? 19.760 52.622 17.659 1.00 12.06 279 CYS A N 1
ATOM 2191 C CA . CYS A 1 279 ? 20.187 51.864 16.485 1.00 12.04 279 CYS A CA 1
ATOM 2192 C C . CYS A 1 279 ? 20.626 50.451 16.868 1.00 12.08 279 CYS A C 1
ATOM 2193 O O . CYS A 1 279 ? 21.596 50.258 17.615 1.00 12.13 279 CYS A O 1
ATOM 2196 N N . HIS A 1 280 ? 19.967 49.471 16.277 1.00 12.07 280 HIS A N 1
ATOM 2197 C CA . HIS A 1 280 ? 20.291 48.077 16.459 1.00 12.11 280 HIS A CA 1
ATOM 2198 C C . HIS A 1 280 ? 21.113 47.612 15.264 1.00 12.09 280 HIS A C 1
ATOM 2199 O O . HIS A 1 280 ? 20.777 47.948 14.118 1.00 12.04 280 HIS A O 1
ATOM 2206 N N . ARG A 1 281 ? 22.200 46.863 15.531 1.00 12.13 281 ARG A N 1
ATOM 2207 C CA . ARG A 1 281 ? 23.143 46.478 14.473 1.00 12.12 281 ARG A CA 1
ATOM 2208 C C . ARG A 1 281 ? 22.849 45.102 13.872 1.00 12.13 281 ARG A C 1
ATOM 2209 O O . ARG A 1 281 ? 23.770 44.448 13.369 1.00 12.15 281 ARG A O 1
ATOM 2217 N N . ALA A 1 282 ? 21.594 44.657 13.910 1.00 12.13 282 ALA A N 1
ATOM 2218 C CA . ALA A 1 282 ? 21.188 43.410 13.254 1.00 12.13 282 ALA A CA 1
ATOM 2219 C C . ALA A 1 282 ? 21.870 43.270 11.893 1.00 12.11 282 ALA A C 1
ATOM 2220 O O . ALA A 1 282 ? 21.918 44.214 11.108 1.00 12.07 282 ALA A O 1
ATOM 2222 N N . MET A 1 283 ? 22.473 42.088 11.697 1.00 12.15 283 MET A N 1
ATOM 2223 C CA . MET A 1 283 ? 23.177 41.673 10.452 1.00 12.14 283 MET A CA 1
ATOM 2224 C C . MET A 1 283 ? 24.696 41.918 10.527 1.00 12.16 283 MET A C 1
ATOM 2225 O O . MET A 1 283 ? 25.404 41.347 9.723 1.00 12.24 283 MET A O 1
ATOM 2230 N N . HIS A 1 284 ? 25.167 42.691 11.507 1.00 12.17 284 HIS A N 1
ATOM 2231 C CA . HIS A 1 284 ? 26.583 43.069 11.477 1.00 12.20 284 HIS A CA 1
ATOM 2232 C C . HIS A 1 284 ? 27.516 41.835 11.490 1.00 12.26 284 HIS A C 1
ATOM 2233 O O . HIS A 1 284 ? 28.524 41.814 10.771 1.00 12.27 284 HIS A O 1
ATOM 2240 N N . ALA A 1 285 ? 27.188 40.793 12.283 1.00 12.30 285 ALA A N 1
ATOM 2241 C CA . ALA A 1 285 ? 28.102 39.652 12.429 1.00 12.36 285 ALA A CA 1
ATOM 2242 C C . ALA A 1 285 ? 28.163 38.793 11.173 1.00 12.36 285 ALA A C 1
ATOM 2243 O O . ALA A 1 285 ? 29.041 37.940 11.072 1.00 14.02 285 ALA A O 1
ATOM 2245 N N . VAL A 1 286 ? 27.255 38.984 10.225 1.00 12.31 286 VAL A N 1
ATOM 2246 C CA . VAL A 1 286 ? 27.393 38.330 8.920 1.00 12.31 286 VAL A CA 1
ATOM 2247 C C . VAL A 1 286 ? 28.733 38.673 8.286 1.00 12.67 286 VAL A C 1
ATOM 2248 O O . VAL A 1 286 ? 29.312 37.858 7.543 1.00 12.51 286 VAL A O 1
ATOM 2252 N N . PHE A 1 287 ? 29.240 39.886 8.539 1.00 12.31 287 PHE A N 1
ATOM 2253 C CA . PHE A 1 287 ? 30.451 40.293 7.845 1.00 13.70 287 PHE A CA 1
ATOM 2254 C C . PHE A 1 287 ? 31.495 40.984 8.721 1.00 15.17 287 PHE A C 1
ATOM 2255 O O . PHE A 1 287 ? 32.564 41.334 8.206 1.00 13.16 287 PHE A O 1
ATOM 2263 N N . ASP A 1 288 ? 31.246 41.191 10.019 1.00 12.67 288 ASP A N 1
ATOM 2264 C CA . ASP A 1 288 ? 32.251 41.826 10.864 1.00 12.40 288 ASP A CA 1
ATOM 2265 C C . ASP A 1 288 ? 32.932 40.855 11.822 1.00 15.07 288 ASP A C 1
ATOM 2266 O O . ASP A 1 288 ? 33.800 41.275 12.608 1.00 16.63 288 ASP A O 1
ATOM 2271 N N . ARG A 1 289 ? 32.612 39.566 11.728 1.00 13.40 289 ARG A N 1
ATOM 2272 C CA . ARG A 1 289 ? 33.074 38.617 12.734 1.00 15.73 289 ARG A CA 1
ATOM 2273 C C . ARG A 1 289 ? 34.388 37.948 12.359 1.00 15.59 289 ARG A C 1
ATOM 2274 O O . ARG A 1 289 ? 35.298 37.855 13.202 1.00 16.12 289 ARG A O 1
ATOM 2282 N N . GLN A 1 290 ? 34.530 37.505 11.096 1.00 15.61 290 GLN A N 1
ATOM 2283 C CA . GLN A 1 290 ? 35.700 36.673 10.803 1.00 15.22 290 GLN A CA 1
ATOM 2284 C C . GLN A 1 290 ? 36.921 37.543 10.528 1.00 16.48 290 GLN A C 1
ATOM 2285 O O . GLN A 1 290 ? 36.815 38.561 9.854 1.00 14.99 290 GLN A O 1
ATOM 2291 N N . PRO A 1 291 ? 38.095 37.159 11.034 1.00 15.87 291 PRO A N 1
ATOM 2292 C CA . PRO A 1 291 ? 39.257 38.040 10.902 1.00 16.93 291 PRO A CA 1
ATOM 2293 C C . PRO A 1 291 ? 39.816 38.124 9.499 1.00 16.27 291 PRO A C 1
ATOM 2294 O O . PRO A 1 291 ? 40.655 38.993 9.284 1.00 15.91 291 PRO A O 1
ATOM 2298 N N . ASN A 1 292 ? 39.431 37.231 8.562 1.00 15.26 292 ASN A N 1
ATOM 2299 C CA . ASN A 1 292 ? 39.992 37.274 7.216 1.00 16.13 292 ASN A CA 1
ATOM 2300 C C . ASN A 1 292 ? 39.121 38.022 6.213 1.00 15.46 292 ASN A C 1
ATOM 2301 O O . ASN A 1 292 ? 39.603 38.339 5.124 1.00 13.66 292 ASN A O 1
ATOM 2306 N N . HIS A 1 293 ? 37.858 38.298 6.526 1.00 13.26 293 HIS A N 1
ATOM 2307 C CA . HIS A 1 293 ? 36.978 38.832 5.479 1.00 14.53 293 HIS A CA 1
ATOM 2308 C C . HIS A 1 293 ? 35.842 39.663 6.050 1.00 14.46 293 HIS A C 1
ATOM 2309 O O . HIS A 1 293 ? 35.171 39.244 7.005 1.00 14.29 293 HIS A O 1
ATOM 2316 N N . GLY A 1 294 ? 35.608 40.824 5.433 1.00 12.50 294 GLY A N 1
ATOM 2317 C CA . GLY A 1 294 ? 34.422 41.621 5.700 1.00 12.42 294 GLY A CA 1
ATOM 2318 C C . GLY A 1 294 ? 34.812 43.020 6.139 1.00 12.41 294 GLY A C 1
ATOM 2319 O O . GLY A 1 294 ? 35.789 43.582 5.633 1.00 12.43 294 GLY A O 1
ATOM 2320 N N . ILE A 1 295 ? 34.077 43.552 7.117 1.00 12.55 295 ILE A N 1
ATOM 2321 C CA . ILE A 1 295 ? 34.271 44.934 7.573 1.00 13.08 295 ILE A CA 1
ATOM 2322 C C . ILE A 1 295 ? 34.264 44.907 9.087 1.00 12.94 295 ILE A C 1
ATOM 2323 O O . ILE A 1 295 ? 33.296 44.427 9.676 1.00 12.60 295 ILE A O 1
ATOM 2328 N N . HIS A 1 296 ? 35.328 45.413 9.718 1.00 12.42 296 HIS A N 1
ATOM 2329 C CA . HIS A 1 296 ? 35.379 45.339 11.166 1.00 13.93 296 HIS A CA 1
ATOM 2330 C C . HIS A 1 296 ? 34.291 46.235 11.747 1.00 12.42 296 HIS A C 1
ATOM 2331 O O . HIS A 1 296 ? 33.956 47.273 11.176 1.00 12.35 296 HIS A O 1
ATOM 2338 N N . PHE A 1 297 ? 33.738 45.841 12.898 1.00 12.41 297 PHE A N 1
ATOM 2339 C CA . PHE A 1 297 ? 32.702 46.675 13.494 1.00 12.37 297 PHE A CA 1
ATOM 2340 C C . PHE A 1 297 ? 33.177 48.109 13.757 1.00 12.36 297 PHE A C 1
ATOM 2341 O O . PHE A 1 297 ? 32.355 49.048 13.745 1.00 13.09 297 PHE A O 1
ATOM 2349 N N . ARG A 1 298 ? 34.472 48.331 13.993 1.00 12.42 298 ARG A N 1
ATOM 2350 C CA . ARG A 1 298 ? 34.850 49.721 14.289 1.00 12.58 298 ARG A CA 1
ATOM 2351 C C . ARG A 1 298 ? 34.584 50.640 13.102 1.00 12.79 298 ARG A C 1
ATOM 2352 O O . ARG A 1 298 ? 34.312 51.829 13.296 1.00 12.33 298 ARG A O 1
ATOM 2360 N N . VAL A 1 299 ? 34.622 50.117 11.870 1.00 12.34 299 VAL A N 1
ATOM 2361 C CA . VAL A 1 299 ? 34.264 50.945 10.724 1.00 12.74 299 VAL A CA 1
ATOM 2362 C C . VAL A 1 299 ? 32.767 51.207 10.692 1.00 12.20 299 VAL A C 1
ATOM 2363 O O . VAL A 1 299 ? 32.320 52.329 10.427 1.00 12.60 299 VAL A O 1
ATOM 2367 N N . LEU A 1 300 ? 31.957 50.161 10.930 1.00 12.19 300 LEU A N 1
ATOM 2368 C CA . LEU A 1 300 ? 30.511 50.341 11.036 1.00 12.14 300 LEU A CA 1
ATOM 2369 C C . LEU A 1 300 ? 30.162 51.371 12.101 1.00 12.24 300 LEU A C 1
ATOM 2370 O O . LEU A 1 300 ? 29.265 52.196 11.903 1.00 12.63 300 LEU A O 1
ATOM 2375 N N . ALA A 1 301 ? 30.863 51.329 13.240 1.00 12.42 301 ALA A N 1
ATOM 2376 C CA . ALA A 1 301 ? 30.632 52.284 14.317 1.00 12.20 301 ALA A CA 1
ATOM 2377 C C . ALA A 1 301 ? 30.920 53.715 13.867 1.00 13.41 301 ALA A C 1
ATOM 2378 O O . ALA A 1 301 ? 30.178 54.643 14.212 1.00 13.51 301 ALA A O 1
ATOM 2380 N N . LYS A 1 302 ? 31.991 53.918 13.099 1.00 12.19 302 LYS A N 1
ATOM 2381 C CA . LYS A 1 302 ? 32.264 55.254 12.567 1.00 12.17 302 LYS A CA 1
ATOM 2382 C C . LYS A 1 302 ? 31.129 55.708 11.649 1.00 12.09 302 LYS A C 1
ATOM 2383 O O . LYS A 1 302 ? 30.627 56.833 11.772 1.00 12.06 302 LYS A O 1
ATOM 2389 N N . TRP A 1 303 ? 30.691 54.837 10.738 1.00 12.06 303 TRP A N 1
ATOM 2390 C CA . TRP A 1 303 ? 29.628 55.228 9.819 1.00 12.00 303 TRP A CA 1
ATOM 2391 C C . TRP A 1 303 ? 28.345 55.517 10.569 1.00 13.03 303 TRP A C 1
ATOM 2392 O O . TRP A 1 303 ? 27.603 56.450 10.222 1.00 11.93 303 TRP A O 1
ATOM 2403 N N . LEU A 1 304 ? 28.077 54.716 11.612 1.00 12.89 304 LEU A N 1
ATOM 2404 C CA . LEU A 1 304 ? 26.901 54.942 12.453 1.00 13.86 304 LEU A CA 1
ATOM 2405 C C . LEU A 1 304 ? 26.943 56.332 13.099 1.00 13.19 304 LEU A C 1
ATOM 2406 O O . LEU A 1 304 ? 25.941 57.057 13.116 1.00 13.03 304 LEU A O 1
ATOM 2411 N N . ARG A 1 305 ? 28.091 56.715 13.672 1.00 12.23 305 ARG A N 1
ATOM 2412 C CA . ARG A 1 305 ? 28.160 58.035 14.314 1.00 12.38 305 ARG A CA 1
ATOM 2413 C C . ARG A 1 305 ? 27.981 59.161 13.302 1.00 14.20 305 ARG A C 1
ATOM 2414 O O . ARG A 1 305 ? 27.449 60.227 13.639 1.00 12.31 305 ARG A O 1
ATOM 2422 N N . MET A 1 306 ? 28.401 58.923 12.050 1.00 11.97 306 MET A N 1
ATOM 2423 C CA . MET A 1 306 ? 28.350 59.958 11.026 1.00 13.53 306 MET A CA 1
ATOM 2424 C C . MET A 1 306 ? 26.924 60.224 10.576 1.00 14.85 306 MET A C 1
ATOM 2425 O O . MET A 1 306 ? 26.517 61.385 10.452 1.00 13.57 306 MET A O 1
ATOM 2430 N N . VAL A 1 307 ? 26.173 59.168 10.279 1.00 14.57 307 VAL A N 1
ATOM 2431 C CA . VAL A 1 307 ? 24.781 59.353 9.770 1.00 14.17 307 VAL A CA 1
ATOM 2432 C C . VAL A 1 307 ? 24.009 60.022 10.894 1.00 18.10 307 VAL A C 1
ATOM 2433 O O . VAL A 1 307 ? 23.293 60.990 10.628 1.00 18.90 307 VAL A O 1
ATOM 2437 N N . GLY A 1 308 ? 24.189 59.440 12.079 1.00 18.56 308 GLY A N 1
ATOM 2438 C CA . GLY A 1 308 ? 23.523 59.959 13.252 1.00 17.38 308 GLY A CA 1
ATOM 2439 C C . GLY A 1 308 ? 22.661 58.947 13.955 1.00 13.81 308 GLY A C 1
ATOM 2440 O O . GLY A 1 308 ? 21.500 58.882 13.645 1.00 18.13 308 GLY A O 1
ATOM 2441 N N . GLY A 1 309 ? 23.267 58.160 14.832 1.00 15.66 309 GLY A N 1
ATOM 2442 C CA . GLY A 1 309 ? 22.464 57.338 15.741 1.00 13.91 309 GLY A CA 1
ATOM 2443 C C . GLY A 1 309 ? 22.729 57.827 17.164 1.00 13.80 309 GLY A C 1
ATOM 2444 O O . GLY A 1 309 ? 23.853 58.220 17.438 1.00 14.03 309 GLY A O 1
ATOM 2445 N N . ASP A 1 310 ? 21.711 57.806 18.016 1.00 12.03 310 ASP A N 1
ATOM 2446 C CA . ASP A 1 310 ? 21.920 58.232 19.398 1.00 12.82 310 ASP A CA 1
ATOM 2447 C C . ASP A 1 310 ? 22.543 57.132 20.241 1.00 13.23 310 ASP A C 1
ATOM 2448 O O . ASP A 1 310 ? 23.254 57.423 21.215 1.00 13.90 310 ASP A O 1
ATOM 2453 N N . HIS A 1 311 ? 22.292 55.878 19.882 1.00 12.14 311 HIS A N 1
ATOM 2454 C CA . HIS A 1 311 ? 22.950 54.742 20.529 1.00 13.39 311 HIS A CA 1
ATOM 2455 C C . HIS A 1 311 ? 23.231 53.692 19.477 1.00 13.11 311 HIS A C 1
ATOM 2456 O O . HIS A 1 311 ? 22.517 53.606 18.473 1.00 12.12 311 HIS A O 1
ATOM 2463 N N . VAL A 1 312 ? 24.242 52.866 19.726 1.00 13.28 312 VAL A N 1
ATOM 2464 C CA . VAL A 1 312 ? 24.391 51.634 18.953 1.00 12.21 312 VAL A CA 1
ATOM 2465 C C . VAL A 1 312 ? 24.932 50.536 19.849 1.00 13.19 312 VAL A C 1
ATOM 2466 O O . VAL A 1 312 ? 25.722 50.786 20.765 1.00 12.34 312 VAL A O 1
ATOM 2470 N N . HIS A 1 313 ? 24.467 49.307 19.598 1.00 12.89 313 HIS A N 1
ATOM 2471 C CA . HIS A 1 313 ? 24.994 48.156 20.329 1.00 12.35 313 HIS A CA 1
ATOM 2472 C C . HIS A 1 313 ? 26.470 47.968 19.989 1.00 13.79 313 HIS A C 1
ATOM 2473 O O . HIS A 1 313 ? 26.875 48.107 18.827 1.00 12.33 313 HIS A O 1
ATOM 2480 N N . THR A 1 314 ? 27.275 47.645 21.014 1.00 12.46 314 THR A N 1
ATOM 2481 C CA . THR A 1 314 ? 28.708 47.446 20.853 1.00 13.46 314 THR A CA 1
ATOM 2482 C C . THR A 1 314 ? 29.164 46.085 21.332 1.00 13.46 314 THR A C 1
ATOM 2483 O O . THR A 1 314 ? 30.360 45.806 21.266 1.00 16.20 314 THR A O 1
ATOM 2487 N N . GLY A 1 315 ? 28.266 45.233 21.802 1.00 13.57 315 GLY A N 1
ATOM 2488 C CA . GLY A 1 315 ? 28.663 44.000 22.449 1.00 12.66 315 GLY A CA 1
ATOM 2489 C C . GLY A 1 315 ? 28.911 44.179 23.937 1.00 14.03 315 GLY A C 1
ATOM 2490 O O . GLY A 1 315 ? 28.978 45.290 24.482 1.00 14.17 315 GLY A O 1
ATOM 2491 N N . THR A 1 316 ? 29.070 43.038 24.604 1.00 13.61 316 THR A N 1
ATOM 2492 C CA . THR A 1 316 ? 29.260 42.969 26.040 1.00 12.92 316 THR A CA 1
ATOM 2493 C C . THR A 1 316 ? 30.617 42.420 26.437 1.00 13.82 316 THR A C 1
ATOM 2494 O O . THR A 1 316 ? 30.998 42.577 27.601 1.00 14.79 316 THR A O 1
ATOM 2498 N N . VAL A 1 317 ? 31.335 41.761 25.511 1.00 14.02 317 VAL A N 1
ATOM 2499 C CA . VAL A 1 317 ? 32.534 40.953 25.762 1.00 14.56 317 VAL A CA 1
ATOM 2500 C C . VAL A 1 317 ? 32.195 39.702 26.569 1.00 14.68 317 VAL A C 1
ATOM 2501 O O . VAL A 1 317 ? 32.578 38.581 26.182 1.00 15.58 317 VAL A O 1
ATOM 2505 N N . VAL A 1 318 ? 31.483 39.873 27.697 1.00 14.50 318 VAL A N 1
ATOM 2506 C CA . VAL A 1 318 ? 31.292 38.773 28.645 1.00 15.68 318 VAL A CA 1
ATOM 2507 C C . VAL A 1 318 ? 30.006 37.960 28.444 1.00 14.70 318 VAL A C 1
ATOM 2508 O O . VAL A 1 318 ? 29.846 36.920 29.093 1.00 15.18 318 VAL A O 1
ATOM 2512 N N . GLY A 1 319 ? 29.091 38.389 27.585 1.00 13.19 319 GLY A N 1
ATOM 2513 C CA . GLY A 1 319 ? 27.792 37.736 27.416 1.00 13.67 319 GLY A CA 1
ATOM 2514 C C . GLY A 1 319 ? 27.744 36.694 26.304 1.00 13.51 319 GLY A C 1
ATOM 2515 O O . GLY A 1 319 ? 28.738 36.036 25.991 1.00 14.20 319 GLY A O 1
ATOM 2516 N N . LYS A 1 320 ? 26.562 36.517 25.713 1.00 13.02 320 LYS A N 1
ATOM 2517 C CA . LYS A 1 320 ? 26.387 35.365 24.827 1.00 13.00 320 LYS A CA 1
ATOM 2518 C C . LYS A 1 320 ? 26.919 35.587 23.409 1.00 14.30 320 LYS A C 1
ATOM 2519 O O . LYS A 1 320 ? 27.019 34.603 22.657 1.00 13.64 320 LYS A O 1
ATOM 2525 N N . LEU A 1 321 ? 27.224 36.827 23.014 1.00 12.87 321 LEU A N 1
ATOM 2526 C CA . LEU A 1 321 ? 27.669 37.144 21.655 1.00 13.42 321 LEU A CA 1
ATOM 2527 C C . LEU A 1 321 ? 29.143 37.535 21.693 1.00 12.96 321 LEU A C 1
ATOM 2528 O O . LEU A 1 321 ? 29.649 38.024 22.711 1.00 13.64 321 LEU A O 1
ATOM 2533 N N . GLU A 1 322 ? 29.856 37.278 20.598 1.00 14.24 322 GLU A N 1
ATOM 2534 C CA . GLU A 1 322 ? 31.308 37.431 20.655 1.00 15.39 322 GLU A CA 1
ATOM 2535 C C . GLU A 1 322 ? 31.707 38.911 20.667 1.00 16.17 322 GLU A C 1
ATOM 2536 O O . GLU A 1 322 ? 31.062 39.744 20.057 1.00 17.30 322 GLU A O 1
ATOM 2542 N N . GLY A 1 323 ? 32.763 39.235 21.400 1.00 16.91 323 GLY A N 1
ATOM 2543 C CA . GLY A 1 323 ? 33.295 40.585 21.345 1.00 18.64 323 GLY A CA 1
ATOM 2544 C C . GLY A 1 323 ? 34.613 40.599 22.093 1.00 17.58 323 GLY A C 1
ATOM 2545 O O . GLY A 1 323 ? 34.734 39.905 23.088 1.00 18.94 323 GLY A O 1
ATOM 2546 N N . ASP A 1 324 ? 35.611 41.311 21.595 1.00 17.30 324 ASP A N 1
ATOM 2547 C CA . ASP A 1 324 ? 36.929 41.369 22.225 1.00 18.90 324 ASP A CA 1
ATOM 2548 C C . ASP A 1 324 ? 37.058 42.601 23.126 1.00 16.95 324 ASP A C 1
ATOM 2549 O O . ASP A 1 324 ? 36.693 43.706 22.723 1.00 17.50 324 ASP A O 1
ATOM 2554 N N . ARG A 1 325 ? 37.613 42.427 24.336 1.00 17.21 325 ARG A N 1
ATOM 2555 C CA . ARG A 1 325 ? 37.638 43.552 25.276 1.00 17.05 325 ARG A CA 1
ATOM 2556 C C . ARG A 1 325 ? 38.434 44.740 24.719 1.00 16.68 325 ARG A C 1
ATOM 2557 O O . ARG A 1 325 ? 37.924 45.873 24.670 1.00 17.17 325 ARG A O 1
ATOM 2565 N N . ALA A 1 326 ? 39.678 44.506 24.269 1.00 17.06 326 ALA A N 1
ATOM 2566 C CA . ALA A 1 326 ? 40.505 45.621 23.789 1.00 19.05 326 ALA A CA 1
ATOM 2567 C C . ALA A 1 326 ? 39.864 46.318 22.591 1.00 17.75 326 ALA A C 1
ATOM 2568 O O . ALA A 1 326 ? 39.831 47.553 22.530 1.00 14.59 326 ALA A O 1
ATOM 2570 N N . GLU A 1 327 ? 39.348 45.545 21.628 1.00 17.24 327 GLU A N 1
ATOM 2571 C CA . GLU A 1 327 ? 38.698 46.161 20.477 1.00 15.81 327 GLU A CA 1
ATOM 2572 C C . GLU A 1 327 ? 37.486 46.970 20.920 1.00 15.96 327 GLU A C 1
ATOM 2573 O O . GLU A 1 327 ? 37.198 48.043 20.372 1.00 15.24 327 GLU A O 1
ATOM 2579 N N . THR A 1 328 ? 36.772 46.472 21.924 1.00 14.79 328 THR A N 1
ATOM 2580 C CA . THR A 1 328 ? 35.552 47.143 22.360 1.00 15.00 328 THR A CA 1
ATOM 2581 C C . THR A 1 328 ? 35.884 48.456 23.070 1.00 15.68 328 THR A C 1
ATOM 2582 O O . THR A 1 328 ? 35.157 49.441 22.925 1.00 15.23 328 THR A O 1
ATOM 2586 N N . LEU A 1 329 ? 36.970 48.479 23.856 1.00 14.98 329 LEU A N 1
ATOM 2587 C CA . LEU A 1 329 ? 37.419 49.727 24.456 1.00 16.09 329 LEU A CA 1
ATOM 2588 C C . LEU A 1 329 ? 37.709 50.764 23.385 1.00 16.53 329 LEU A C 1
ATOM 2589 O O . LEU A 1 329 ? 37.396 51.949 23.557 1.00 15.61 329 LEU A O 1
ATOM 2594 N N . GLY A 1 330 ? 38.297 50.336 22.264 1.00 16.14 330 GLY A N 1
ATOM 2595 C CA . GLY A 1 330 ? 38.570 51.291 21.195 1.00 14.97 330 GLY A CA 1
ATOM 2596 C C . GLY A 1 330 ? 37.302 51.790 20.528 1.00 14.60 330 GLY A C 1
ATOM 2597 O O . GLY A 1 330 ? 37.180 52.978 20.208 1.00 14.53 330 GLY A O 1
ATOM 2598 N N . ILE A 1 331 ? 36.335 50.887 20.319 1.00 14.47 331 ILE A N 1
ATOM 2599 C CA . ILE A 1 331 ? 35.068 51.249 19.697 1.00 12.62 331 ILE A CA 1
ATOM 2600 C C . ILE A 1 331 ? 34.289 52.201 20.585 1.00 13.78 331 ILE A C 1
ATOM 2601 O O . ILE A 1 331 ? 33.699 53.169 20.096 1.00 12.79 331 ILE A O 1
ATOM 2606 N N . ALA A 1 332 ? 34.296 51.967 21.906 1.00 13.68 332 ALA A N 1
ATOM 2607 C CA . ALA A 1 332 ? 33.620 52.914 22.793 1.00 12.68 332 ALA A CA 1
ATOM 2608 C C . ALA A 1 332 ? 34.231 54.308 22.670 1.00 13.72 332 ALA A C 1
ATOM 2609 O O . ALA A 1 332 ? 33.506 55.327 22.648 1.00 14.59 332 ALA A O 1
ATOM 2611 N N . ASP A 1 333 ? 35.566 54.386 22.570 1.00 13.11 333 ASP A N 1
ATOM 2612 C CA . ASP A 1 333 ? 36.206 55.696 22.399 1.00 13.46 333 ASP A CA 1
ATOM 2613 C C . ASP A 1 333 ? 35.822 56.334 21.062 1.00 14.68 333 ASP A C 1
ATOM 2614 O O . ASP A 1 333 ? 35.511 57.539 20.997 1.00 13.72 333 ASP A O 1
ATOM 2619 N N . LEU A 1 334 ? 35.826 55.541 19.989 1.00 14.29 334 LEU A N 1
ATOM 2620 C CA . LEU A 1 334 ? 35.402 56.040 18.682 1.00 12.83 334 LEU A CA 1
ATOM 2621 C C . LEU A 1 334 ? 33.981 56.587 18.703 1.00 13.13 334 LEU A C 1
ATOM 2622 O O . LEU A 1 334 ? 33.661 57.518 17.952 1.00 12.58 334 LEU A O 1
ATOM 2627 N N . LEU A 1 335 ? 33.111 56.017 19.532 1.00 12.60 335 LEU A N 1
ATOM 2628 C CA . LEU A 1 335 ? 31.731 56.462 19.548 1.00 12.39 335 LEU A CA 1
ATOM 2629 C C . LEU A 1 335 ? 31.537 57.688 20.427 1.00 13.22 335 LEU A C 1
ATOM 2630 O O . LEU A 1 335 ? 30.614 58.460 20.158 1.00 12.94 335 LEU A O 1
ATOM 2635 N N . ARG A 1 336 ? 32.427 57.915 21.404 1.00 13.02 336 ARG A N 1
ATOM 2636 C CA . ARG A 1 336 ? 32.158 58.935 22.430 1.00 15.69 336 ARG A CA 1
ATOM 2637 C C . ARG A 1 336 ? 33.120 60.107 22.464 1.00 15.70 336 ARG A C 1
ATOM 2638 O O . ARG A 1 336 ? 32.709 61.172 22.921 1.00 16.34 336 ARG A O 1
ATOM 2646 N N . GLU A 1 337 ? 34.373 59.951 22.039 1.00 16.20 337 GLU A N 1
ATOM 2647 C CA . GLU A 1 337 ? 35.368 60.993 22.265 1.00 16.68 337 GLU A CA 1
ATOM 2648 C C . GLU A 1 337 ? 35.463 61.948 21.076 1.00 18.70 337 GLU A C 1
ATOM 2649 O O . GLU A 1 337 ? 34.962 61.678 19.973 1.00 15.51 337 GLU A O 1
ATOM 2655 N N . ASP A 1 338 ? 36.095 63.102 21.322 1.00 18.52 338 ASP A N 1
ATOM 2656 C CA . ASP A 1 338 ? 36.289 64.065 20.245 1.00 18.19 338 ASP A CA 1
ATOM 2657 C C . ASP A 1 338 ? 37.472 63.703 19.384 1.00 16.62 338 ASP A C 1
ATOM 2658 O O . ASP A 1 338 ? 37.552 64.124 18.225 1.00 16.89 338 ASP A O 1
ATOM 2663 N N . TYR A 1 339 ? 38.428 62.997 19.955 1.00 16.22 339 TYR A N 1
ATOM 2664 C CA . TYR A 1 339 ? 39.653 62.630 19.260 1.00 16.19 339 TYR A CA 1
ATOM 2665 C C . TYR A 1 339 ? 40.116 61.299 19.821 1.00 16.26 339 TYR A C 1
ATOM 2666 O O . TYR A 1 339 ? 40.179 61.121 21.044 1.00 16.70 339 TYR A O 1
ATOM 2675 N N . VAL A 1 340 ? 40.459 60.374 18.938 1.00 15.55 340 VAL A N 1
ATOM 2676 C CA . VAL A 1 340 ? 40.906 59.044 19.352 1.00 14.64 340 VAL A CA 1
ATOM 2677 C C . VAL A 1 340 ? 42.243 58.741 18.685 1.00 17.92 340 VAL A C 1
ATOM 2678 O O . VAL A 1 340 ? 42.288 58.530 17.466 1.00 15.58 340 VAL A O 1
ATOM 2682 N N . PRO A 1 341 ? 43.342 58.694 19.432 1.00 17.26 341 PRO A N 1
ATOM 2683 C CA . PRO A 1 341 ? 44.642 58.354 18.826 1.00 18.51 341 PRO A CA 1
ATOM 2684 C C . PRO A 1 341 ? 44.715 56.903 18.372 1.00 19.18 341 PRO A C 1
ATOM 2685 O O . PRO A 1 341 ? 44.069 56.014 18.935 1.00 16.86 341 PRO A O 1
ATOM 2689 N N . ALA A 1 342 ? 45.542 56.671 17.350 1.00 17.04 342 ALA A N 1
ATOM 2690 C CA . ALA A 1 342 ? 45.858 55.305 16.953 1.00 18.64 342 ALA A CA 1
ATOM 2691 C C . ALA A 1 342 ? 46.398 54.505 18.138 1.00 20.74 342 ALA A C 1
ATOM 2692 O O . ALA A 1 342 ? 47.053 55.041 19.042 1.00 18.91 342 ALA A O 1
ATOM 2694 N N . ASP A 1 343 ? 46.117 53.213 18.124 1.00 17.85 343 ASP A N 1
ATOM 2695 C CA . ASP A 1 343 ? 46.509 52.293 19.180 1.00 19.17 343 ASP A CA 1
ATOM 2696 C C . ASP A 1 343 ? 46.509 50.862 18.658 1.00 20.27 343 ASP A C 1
ATOM 2697 O O . ASP A 1 343 ? 45.449 50.215 18.606 1.00 18.25 343 ASP A O 1
ATOM 2702 N N . PRO A 1 344 ? 47.669 50.334 18.262 1.00 20.43 344 PRO A N 1
ATOM 2703 C CA . PRO A 1 344 ? 47.713 48.951 17.748 1.00 21.38 344 PRO A CA 1
ATOM 2704 C C . PRO A 1 344 ? 47.158 47.924 18.716 1.00 21.94 344 PRO A C 1
ATOM 2705 O O . PRO A 1 344 ? 46.603 46.911 18.273 1.00 22.45 344 PRO A O 1
ATOM 2709 N N . GLY A 1 345 ? 47.294 48.144 20.027 1.00 20.47 345 GLY A N 1
ATOM 2710 C CA . GLY A 1 345 ? 46.738 47.188 20.972 1.00 21.62 345 GLY A CA 1
ATOM 2711 C C . GLY A 1 345 ? 45.226 47.088 20.926 1.00 22.73 345 GLY A C 1
ATOM 2712 O O . GLY A 1 345 ? 44.665 46.093 21.404 1.00 23.37 345 GLY A O 1
ATOM 2713 N N . ARG A 1 346 ? 44.542 48.103 20.387 1.00 20.42 346 ARG A N 1
ATOM 2714 C CA . ARG A 1 346 ? 43.089 48.057 20.263 1.00 19.12 346 ARG A CA 1
ATOM 2715 C C . ARG A 1 346 ? 42.659 47.958 18.808 1.00 18.40 346 ARG A C 1
ATOM 2716 O O . ARG A 1 346 ? 41.467 48.105 18.510 1.00 15.22 346 ARG A O 1
ATOM 2724 N N . GLY A 1 347 ? 43.603 47.693 17.903 1.00 18.63 347 GLY A N 1
ATOM 2725 C CA . GLY A 1 347 ? 43.299 47.647 16.490 1.00 19.34 347 GLY A CA 1
ATOM 2726 C C . GLY A 1 347 ? 42.857 48.974 15.898 1.00 18.34 347 GLY A C 1
ATOM 2727 O O . GLY A 1 347 ? 42.191 48.980 14.870 1.00 17.63 347 GLY A O 1
ATOM 2728 N N . LEU A 1 348 ? 43.199 50.100 16.531 1.00 17.20 348 LEU A N 1
ATOM 2729 C CA . LEU A 1 348 ? 42.950 51.423 15.949 1.00 16.86 348 LEU A CA 1
ATOM 2730 C C . LEU A 1 348 ? 44.146 51.758 15.056 1.00 17.42 348 LEU A C 1
ATOM 2731 O O . LEU A 1 348 ? 45.226 52.084 15.542 1.00 18.79 348 LEU A O 1
ATOM 2736 N N . PHE A 1 349 ? 43.963 51.628 13.733 1.00 17.23 349 PHE A N 1
ATOM 2737 C CA . PHE A 1 349 ? 45.052 51.837 12.786 1.00 16.77 349 PHE A CA 1
ATOM 2738 C C . PHE A 1 349 ? 45.359 53.301 12.523 1.00 17.41 349 PHE A C 1
ATOM 2739 O O . PHE A 1 349 ? 46.488 53.620 12.104 1.00 19.16 349 PHE A O 1
ATOM 2747 N N . PHE A 1 350 ? 44.392 54.191 12.726 1.00 16.42 350 PHE A N 1
ATOM 2748 C CA . PHE A 1 350 ? 44.534 55.600 12.405 1.00 17.95 350 PHE A CA 1
ATOM 2749 C C . PHE A 1 350 ? 44.125 56.448 13.589 1.00 17.34 350 PHE A C 1
ATOM 2750 O O . PHE A 1 350 ? 43.267 56.052 14.375 1.00 17.47 350 PHE A O 1
ATOM 2758 N N . ASP A 1 351 ? 44.675 57.652 13.669 1.00 17.05 351 ASP A N 1
ATOM 2759 C CA . ASP A 1 351 ? 44.077 58.658 14.548 1.00 18.84 351 ASP A CA 1
ATOM 2760 C C . ASP A 1 351 ? 42.743 59.105 13.975 1.00 18.92 351 ASP A C 1
ATOM 2761 O O . ASP A 1 351 ? 42.621 59.336 12.765 1.00 17.38 351 ASP A O 1
ATOM 2766 N N . GLN A 1 352 ? 41.745 59.284 14.835 1.00 13.99 352 GLN A N 1
ATOM 2767 C CA . GLN A 1 352 ? 40.442 59.736 14.350 1.00 16.95 352 GLN A CA 1
ATOM 2768 C C . GLN A 1 352 ? 40.015 60.997 15.103 1.00 16.48 352 GLN A C 1
ATOM 2769 O O . GLN A 1 352 ? 39.723 60.945 16.306 1.00 16.19 352 GLN A O 1
ATOM 2775 N N . ASP A 1 353 ? 39.970 62.126 14.385 1.00 15.52 353 ASP A N 1
ATOM 2776 C CA . ASP A 1 353 ? 39.360 63.356 14.890 1.00 16.20 353 ASP A CA 1
ATOM 2777 C C . ASP A 1 353 ? 37.879 63.333 14.519 1.00 17.14 353 ASP A C 1
ATOM 2778 O O . ASP A 1 353 ? 37.538 62.934 13.398 1.00 18.79 353 ASP A O 1
ATOM 2783 N N . TRP A 1 354 ? 36.990 63.739 15.439 1.00 14.57 354 TRP A N 1
ATOM 2784 C CA . TRP A 1 354 ? 35.555 63.659 15.156 1.00 16.44 354 TRP A CA 1
ATOM 2785 C C . TRP A 1 354 ? 34.921 64.981 14.719 1.00 17.21 354 TRP A C 1
ATOM 2786 O O . TRP A 1 354 ? 33.699 65.027 14.508 1.00 15.68 354 TRP A O 1
ATOM 2797 N N . ALA A 1 355 ? 35.719 66.044 14.530 1.00 18.34 355 ALA A N 1
ATOM 2798 C CA . ALA A 1 355 ? 35.221 67.279 13.905 1.00 19.24 355 ALA A CA 1
ATOM 2799 C C . ALA A 1 355 ? 34.006 67.854 14.636 1.00 17.91 355 ALA A C 1
ATOM 2800 O O . ALA A 1 355 ? 33.146 68.490 14.029 1.00 19.53 355 ALA A O 1
ATOM 2802 N N . GLY A 1 356 ? 33.917 67.632 15.941 1.00 18.28 356 GLY A N 1
ATOM 2803 C CA . GLY A 1 356 ? 32.812 68.174 16.709 1.00 20.09 356 GLY A CA 1
ATOM 2804 C C . GLY A 1 356 ? 31.482 67.464 16.562 1.00 18.41 356 GLY A C 1
ATOM 2805 O O . GLY A 1 356 ? 30.486 67.951 17.104 1.00 14.78 356 GLY A O 1
ATOM 2806 N N . LEU A 1 357 ? 31.424 66.330 15.868 1.00 16.84 357 LEU A N 1
ATOM 2807 C CA . LEU A 1 357 ? 30.178 65.581 15.783 1.00 15.87 357 LEU A CA 1
ATOM 2808 C C . LEU A 1 357 ? 29.808 65.055 17.166 1.00 15.16 357 LEU A C 1
ATOM 2809 O O . LEU A 1 357 ? 30.689 64.696 17.956 1.00 17.06 357 LEU A O 1
ATOM 2814 N N . LYS A 1 358 ? 28.511 65.012 17.453 1.00 15.45 358 LYS A N 1
ATOM 2815 C CA . LYS A 1 358 ? 28.025 64.588 18.760 1.00 16.11 358 LYS A CA 1
ATOM 2816 C C . LYS A 1 358 ? 28.380 63.113 19.010 1.00 15.12 358 LYS A C 1
ATOM 2817 O O . LYS A 1 358 ? 28.516 62.337 18.055 1.00 12.94 358 LYS A O 1
ATOM 2823 N N . PRO A 1 359 ? 28.508 62.710 20.277 1.00 12.86 359 PRO A N 1
ATOM 2824 C CA . PRO A 1 359 ? 28.804 61.311 20.614 1.00 12.69 359 PRO A CA 1
ATOM 2825 C C . PRO A 1 359 ? 27.559 60.427 20.735 1.00 12.93 359 PRO A C 1
ATOM 2826 O O . PRO A 1 359 ? 26.427 60.902 20.926 1.00 12.23 359 PRO A O 1
ATOM 2830 N N . VAL A 1 360 ? 27.815 59.103 20.622 1.00 12.27 360 VAL A N 1
ATOM 2831 C CA . VAL A 1 360 ? 26.818 58.028 20.581 1.00 12.25 360 VAL A CA 1
ATOM 2832 C C . VAL A 1 360 ? 26.967 57.183 21.838 1.00 12.33 360 VAL A C 1
ATOM 2833 O O . VAL A 1 360 ? 28.086 56.829 22.203 1.00 12.38 360 VAL A O 1
ATOM 2837 N N . PHE A 1 361 ? 25.850 56.820 22.476 1.00 12.34 361 PHE A N 1
ATOM 2838 C CA . PHE A 1 361 ? 25.894 55.849 23.595 1.00 12.41 361 PHE A CA 1
ATOM 2839 C C . PHE A 1 361 ? 26.252 54.453 23.094 1.00 12.41 361 PHE A C 1
ATOM 2840 O O . PHE A 1 361 ? 25.505 53.906 22.297 1.00 12.36 361 PHE A O 1
ATOM 2848 N N . PRO A 1 362 ? 27.316 53.817 23.584 1.00 12.79 362 PRO A N 1
ATOM 2849 C CA . PRO A 1 362 ? 27.439 52.358 23.438 1.00 12.50 362 PRO A CA 1
ATOM 2850 C C . PRO A 1 362 ? 26.315 51.664 24.191 1.00 12.68 362 PRO A C 1
ATOM 2851 O O . PRO A 1 362 ? 25.865 52.129 25.251 1.00 12.57 362 PRO A O 1
ATOM 2855 N N . VAL A 1 363 ? 25.880 50.521 23.651 1.00 12.50 363 VAL A N 1
ATOM 2856 C CA . VAL A 1 363 ? 24.831 49.730 24.280 1.00 12.53 363 VAL A CA 1
ATOM 2857 C C . VAL A 1 363 ? 25.321 48.295 24.418 1.00 13.72 363 VAL A C 1
ATOM 2858 O O . VAL A 1 363 ? 25.620 47.635 23.408 1.00 13.33 363 VAL A O 1
ATOM 2862 N N . ALA A 1 364 ? 25.386 47.816 25.656 1.00 12.67 364 ALA A N 1
ATOM 2863 C CA . ALA A 1 364 ? 25.864 46.465 25.966 1.00 12.73 364 ALA A CA 1
ATOM 2864 C C . ALA A 1 364 ? 24.655 45.580 26.242 1.00 12.74 364 ALA A C 1
ATOM 2865 O O . ALA A 1 364 ? 23.919 45.832 27.193 1.00 12.78 364 ALA A O 1
ATOM 2867 N N . SER A 1 365 ? 24.476 44.525 25.449 1.00 12.71 365 SER A N 1
ATOM 2868 C CA . SER A 1 365 ? 23.273 43.704 25.501 1.00 12.71 365 SER A CA 1
ATOM 2869 C C . SER A 1 365 ? 23.588 42.286 25.056 1.00 12.73 365 SER A C 1
ATOM 2870 O O . SER A 1 365 ? 24.352 42.094 24.113 1.00 12.70 365 SER A O 1
ATOM 2873 N N . GLY A 1 366 ? 22.961 41.296 25.698 1.00 12.79 366 GLY A N 1
ATOM 2874 C CA . GLY A 1 366 ? 22.987 39.950 25.126 1.00 12.80 366 GLY A CA 1
ATOM 2875 C C . GLY A 1 366 ? 23.568 38.921 26.086 1.00 12.90 366 GLY A C 1
ATOM 2876 O O . GLY A 1 366 ? 24.788 38.788 26.209 1.00 12.93 366 GLY A O 1
ATOM 2877 N N . GLY A 1 367 ? 22.695 38.183 26.762 1.00 12.95 367 GLY A N 1
ATOM 2878 C CA . GLY A 1 367 ? 23.152 37.127 27.663 1.00 13.06 367 GLY A CA 1
ATOM 2879 C C . GLY A 1 367 ? 23.785 37.634 28.944 1.00 13.44 367 GLY A C 1
ATOM 2880 O O . GLY A 1 367 ? 24.560 36.907 29.563 1.00 16.00 367 GLY A O 1
ATOM 2881 N N . ILE A 1 368 ? 23.510 38.875 29.363 1.00 13.12 368 ILE A N 1
ATOM 2882 C CA . ILE A 1 368 ? 24.143 39.385 30.569 1.00 13.21 368 ILE A CA 1
ATOM 2883 C C . ILE A 1 368 ? 23.168 39.357 31.738 1.00 13.28 368 ILE A C 1
ATOM 2884 O O . ILE A 1 368 ? 21.941 39.354 31.585 1.00 13.25 368 ILE A O 1
ATOM 2889 N N . HIS A 1 369 ? 23.741 39.304 32.947 1.00 13.39 369 HIS A N 1
ATOM 2890 C CA . HIS A 1 369 ? 22.951 39.266 34.168 1.00 13.48 369 HIS A CA 1
ATOM 2891 C C . HIS A 1 369 ? 23.759 39.941 35.265 1.00 13.57 369 HIS A C 1
ATOM 2892 O O . HIS A 1 369 ? 24.854 40.452 35.012 1.00 13.72 369 HIS A O 1
ATOM 2899 N N . VAL A 1 370 ? 23.205 39.964 36.488 1.00 13.67 370 VAL A N 1
ATOM 2900 C CA . VAL A 1 370 ? 23.762 40.810 37.537 1.00 13.75 370 VAL A CA 1
ATOM 2901 C C . VAL A 1 370 ? 25.243 40.561 37.757 1.00 13.81 370 VAL A C 1
ATOM 2902 O O . VAL A 1 370 ? 25.982 41.491 38.104 1.00 13.84 370 VAL A O 1
ATOM 2906 N N . TRP A 1 371 ? 25.709 39.320 37.571 1.00 13.84 371 TRP A N 1
ATOM 2907 C CA . TRP A 1 371 ? 27.115 39.048 37.856 1.00 13.92 371 TRP A CA 1
ATOM 2908 C C . TRP A 1 371 ? 28.057 39.737 36.874 1.00 13.83 371 TRP A C 1
ATOM 2909 O O . TRP A 1 371 ? 29.240 39.895 37.190 1.00 15.70 371 TRP A O 1
ATOM 2920 N N . HIS A 1 372 ? 27.576 40.115 35.703 1.00 13.70 372 HIS A N 1
ATOM 2921 C CA . HIS A 1 372 ? 28.414 40.820 34.731 1.00 13.61 372 HIS A CA 1
ATOM 2922 C C . HIS A 1 372 ? 28.536 42.312 34.998 1.00 13.79 372 HIS A C 1
ATOM 2923 O O . HIS A 1 372 ? 29.344 42.966 34.333 1.00 13.55 372 HIS A O 1
ATOM 2930 N N . VAL A 1 373 ? 27.754 42.872 35.929 1.00 13.64 373 VAL A N 1
ATOM 2931 C CA . VAL A 1 373 ? 27.704 44.331 36.062 1.00 13.61 373 VAL A CA 1
ATOM 2932 C C . VAL A 1 373 ? 29.060 44.922 36.425 1.00 13.67 373 VAL A C 1
ATOM 2933 O O . VAL A 1 373 ? 29.452 45.917 35.810 1.00 13.61 373 VAL A O 1
ATOM 2937 N N . PRO A 1 374 ? 29.832 44.363 37.365 1.00 13.85 374 PRO A N 1
ATOM 2938 C CA . PRO A 1 374 ? 31.173 44.911 37.617 1.00 14.41 374 PRO A CA 1
ATOM 2939 C C . PRO A 1 374 ? 32.022 44.976 36.360 1.00 14.92 374 PRO A C 1
ATOM 2940 O O . PRO A 1 374 ? 32.588 46.031 36.081 1.00 13.75 374 PRO A O 1
ATOM 2944 N N . ASP A 1 375 ? 32.080 43.897 35.569 1.00 15.77 375 ASP A N 1
ATOM 2945 C CA . ASP A 1 375 ? 32.804 43.949 34.299 1.00 14.80 375 ASP A CA 1
ATOM 2946 C C . ASP A 1 375 ? 32.245 45.019 33.373 1.00 15.87 375 ASP A C 1
ATOM 2947 O O . ASP A 1 375 ? 33.015 45.739 32.728 1.00 13.74 375 ASP A O 1
ATOM 2952 N N . LEU A 1 376 ? 30.908 45.112 33.258 1.00 13.46 376 LEU A N 1
ATOM 2953 C CA . LEU A 1 376 ? 30.359 46.067 32.302 1.00 13.72 376 LEU A CA 1
ATOM 2954 C C . LEU A 1 376 ? 30.683 47.496 32.713 1.00 13.49 376 LEU A C 1
ATOM 2955 O O . LEU A 1 376 ? 31.004 48.345 31.863 1.00 13.80 376 LEU A O 1
ATOM 2960 N N . VAL A 1 377 ? 30.565 47.796 34.007 1.00 13.48 377 VAL A N 1
ATOM 2961 C CA . VAL A 1 377 ? 30.886 49.157 34.440 1.00 13.47 377 VAL A CA 1
ATOM 2962 C C . VAL A 1 377 ? 32.359 49.446 34.194 1.00 14.16 377 VAL A C 1
ATOM 2963 O O . VAL A 1 377 ? 32.722 50.550 33.765 1.00 15.34 377 VAL A O 1
ATOM 2967 N N . SER A 1 378 ? 33.222 48.451 34.442 1.00 14.76 378 SER A N 1
ATOM 2968 C CA . SER A 1 378 ? 34.665 48.624 34.249 1.00 14.90 378 SER A CA 1
ATOM 2969 C C . SER A 1 378 ? 35.002 48.893 32.785 1.00 16.80 378 SER A C 1
ATOM 2970 O O . SER A 1 378 ? 35.824 49.772 32.481 1.00 17.84 378 SER A O 1
ATOM 2973 N N . ILE A 1 379 ? 34.367 48.157 31.871 1.00 14.28 379 ILE A N 1
ATOM 2974 C CA . ILE A 1 379 ? 34.641 48.321 30.442 1.00 13.32 379 ILE A CA 1
ATOM 2975 C C . ILE A 1 379 ? 34.133 49.671 29.948 1.00 15.67 379 ILE A C 1
ATOM 2976 O O . ILE A 1 379 ? 34.832 50.395 29.229 1.00 16.60 379 ILE A O 1
ATOM 2981 N N . PHE A 1 380 ? 32.885 50.006 30.272 1.00 13.45 380 PHE A N 1
ATOM 2982 C CA . PHE A 1 380 ? 32.211 51.121 29.625 1.00 14.10 380 PHE A CA 1
ATOM 2983 C C . PHE A 1 380 ? 32.163 52.414 30.429 1.00 15.36 380 PHE A C 1
ATOM 2984 O O . PHE A 1 380 ? 31.992 53.486 29.824 1.00 15.12 380 PHE A O 1
ATOM 2992 N N . GLY A 1 381 ? 32.263 52.353 31.758 1.00 14.98 381 GLY A N 1
ATOM 2993 C CA . GLY A 1 381 ? 32.038 53.591 32.480 1.00 15.79 381 GLY A CA 1
ATOM 2994 C C . GLY A 1 381 ? 30.563 53.964 32.450 1.00 14.05 381 GLY A C 1
ATOM 2995 O O . GLY A 1 381 ? 29.688 53.154 32.152 1.00 16.08 381 GLY A O 1
ATOM 2996 N N . ASP A 1 382 ? 30.290 55.227 32.775 1.00 13.33 382 ASP A N 1
ATOM 2997 C CA . ASP A 1 382 ? 28.908 55.668 32.951 1.00 13.98 382 ASP A CA 1
ATOM 2998 C C . ASP A 1 382 ? 28.145 55.824 31.645 1.00 13.03 382 ASP A C 1
ATOM 2999 O O . ASP A 1 382 ? 26.915 55.698 31.633 1.00 14.26 382 ASP A O 1
ATOM 3004 N N . ASP A 1 383 ? 28.815 56.235 30.566 1.00 12.96 383 ASP A N 1
ATOM 3005 C CA . ASP A 1 383 ? 28.082 56.637 29.365 1.00 13.77 383 ASP A CA 1
ATOM 3006 C C . ASP A 1 383 ? 27.832 55.412 28.502 1.00 13.43 383 ASP A C 1
ATOM 3007 O O . ASP A 1 383 ? 28.450 55.194 27.458 1.00 14.03 383 ASP A O 1
ATOM 3012 N N . ALA A 1 384 ? 26.867 54.617 28.946 1.00 14.09 384 ALA A N 1
ATOM 3013 C CA . ALA A 1 384 ? 26.477 53.404 28.230 1.00 12.90 384 ALA A CA 1
ATOM 3014 C C . ALA A 1 384 ? 25.082 53.011 28.696 1.00 13.78 384 ALA A C 1
ATOM 3015 O O . ALA A 1 384 ? 24.651 53.407 29.782 1.00 12.83 384 ALA A O 1
ATOM 3017 N N . PHE A 1 385 ? 24.373 52.235 27.858 1.00 12.70 385 PHE A N 1
ATOM 3018 C CA . PHE A 1 385 ? 23.185 51.496 28.287 1.00 12.72 385 PHE A CA 1
ATOM 3019 C C . PHE A 1 385 ? 23.584 50.038 28.493 1.00 12.77 385 PHE A C 1
ATOM 3020 O O . PHE A 1 385 ? 24.336 49.485 27.682 1.00 12.74 385 PHE A O 1
ATOM 3028 N N . PHE A 1 386 ? 23.113 49.432 29.591 1.00 12.85 386 PHE A N 1
ATOM 3029 C CA . PHE A 1 386 ? 23.232 47.993 29.806 1.00 12.90 386 PHE A CA 1
ATOM 3030 C C . PHE A 1 386 ? 21.817 47.428 29.693 1.00 14.10 386 PHE A C 1
ATOM 3031 O O . PHE A 1 386 ? 20.930 47.862 30.435 1.00 14.17 386 PHE A O 1
ATOM 3039 N N . LEU A 1 387 ? 21.603 46.464 28.781 1.00 12.84 387 LEU A N 1
ATOM 3040 C CA . LEU A 1 387 ? 20.282 45.894 28.531 1.00 12.82 387 LEU A CA 1
ATOM 3041 C C . LEU A 1 387 ? 20.195 44.481 29.082 1.00 12.89 387 LEU A C 1
ATOM 3042 O O . LEU A 1 387 ? 21.061 43.648 28.774 1.00 13.39 387 LEU A O 1
ATOM 3047 N N . PHE A 1 388 ? 19.111 44.196 29.810 1.00 12.95 388 PHE A N 1
ATOM 3048 C CA . PHE A 1 388 ? 18.872 42.891 30.425 1.00 13.03 388 PHE A CA 1
ATOM 3049 C C . PHE A 1 388 ? 17.504 42.415 29.954 1.00 13.00 388 PHE A C 1
ATOM 3050 O O . PHE A 1 388 ? 16.471 42.901 30.437 1.00 13.02 388 PHE A O 1
ATOM 3058 N N . GLY A 1 389 ? 17.485 41.511 28.984 1.00 12.96 389 GLY A N 1
ATOM 3059 C CA . GLY A 1 389 ? 16.215 40.971 28.524 1.00 12.94 389 GLY A CA 1
ATOM 3060 C C . GLY A 1 389 ? 15.864 39.714 29.307 1.00 13.14 389 GLY A C 1
ATOM 3061 O O . GLY A 1 389 ? 15.122 39.755 30.307 1.00 13.11 389 GLY A O 1
ATOM 3062 N N . GLY A 1 390 ? 16.425 38.586 28.876 1.00 13.05 390 GLY A N 1
ATOM 3063 C CA . GLY A 1 390 ? 16.356 37.389 29.702 1.00 13.14 390 GLY A CA 1
ATOM 3064 C C . GLY A 1 390 ? 16.771 37.656 31.142 1.00 13.45 390 GLY A C 1
ATOM 3065 O O . GLY A 1 390 ? 16.179 37.106 32.075 1.00 13.33 390 GLY A O 1
ATOM 3066 N N . GLY A 1 391 ? 17.768 38.527 31.340 1.00 13.23 391 GLY A N 1
ATOM 3067 C CA . GLY A 1 391 ? 18.259 38.839 32.681 1.00 13.32 391 GLY A CA 1
ATOM 3068 C C . GLY A 1 391 ? 17.306 39.696 33.506 1.00 13.44 391 GLY A C 1
ATOM 3069 O O . GLY A 1 391 ? 17.591 39.971 34.682 1.00 13.80 391 GLY A O 1
ATOM 3070 N N . THR A 1 392 ? 16.223 40.171 32.901 1.00 13.30 392 THR A N 1
ATOM 3071 C CA . THR A 1 392 ? 15.144 40.795 33.663 1.00 13.34 392 THR A CA 1
ATOM 3072 C C . THR A 1 392 ? 13.953 39.849 33.781 1.00 14.41 392 THR A C 1
ATOM 3073 O O . THR A 1 392 ? 13.521 39.501 34.888 1.00 13.50 392 THR A O 1
ATOM 3077 N N . HIS A 1 393 ? 13.394 39.431 32.641 1.00 13.31 393 HIS A N 1
ATOM 3078 C CA . HIS A 1 393 ? 12.151 38.666 32.709 1.00 13.36 393 HIS A CA 1
ATOM 3079 C C . HIS A 1 393 ? 12.382 37.265 33.222 1.00 14.68 393 HIS A C 1
ATOM 3080 O O . HIS A 1 393 ? 11.405 36.595 33.539 1.00 16.42 393 HIS A O 1
ATOM 3087 N N . GLY A 1 394 ? 13.634 36.791 33.245 1.00 13.45 394 GLY A N 1
ATOM 3088 C CA . GLY A 1 394 ? 13.960 35.474 33.743 1.00 13.54 394 GLY A CA 1
ATOM 3089 C C . GLY A 1 394 ? 14.176 35.425 35.232 1.00 13.67 394 GLY A C 1
ATOM 3090 O O . GLY A 1 394 ? 14.465 34.357 35.784 1.00 13.76 394 GLY A O 1
ATOM 3091 N N . HIS A 1 395 ? 13.981 36.550 35.905 1.00 13.69 395 HIS A N 1
ATOM 3092 C CA . HIS A 1 395 ? 14.021 36.562 37.360 1.00 14.48 395 HIS A CA 1
ATOM 3093 C C . HIS A 1 395 ? 12.947 35.614 37.901 1.00 14.47 395 HIS A C 1
ATOM 3094 O O . HIS A 1 395 ? 11.848 35.509 37.312 1.00 15.84 395 HIS A O 1
ATOM 3101 N N . PRO A 1 396 ? 13.210 34.895 39.000 1.00 15.21 396 PRO A N 1
ATOM 3102 C CA . PRO A 1 396 ? 12.199 33.939 39.475 1.00 16.37 396 PRO A CA 1
ATOM 3103 C C . PRO A 1 396 ? 10.870 34.583 39.786 1.00 15.97 396 PRO A C 1
ATOM 3104 O O . PRO A 1 396 ? 9.849 33.898 39.728 1.00 18.95 396 PRO A O 1
ATOM 3108 N N . ARG A 1 397 ? 10.853 35.867 40.134 1.00 14.34 397 ARG A N 1
ATOM 3109 C CA . ARG A 1 397 ? 9.618 36.569 40.470 1.00 15.00 397 ARG A CA 1
ATOM 3110 C C . ARG A 1 397 ? 9.141 37.494 39.346 1.00 16.89 397 ARG A C 1
ATOM 3111 O O . ARG A 1 397 ? 8.219 38.297 39.545 1.00 15.12 397 ARG A O 1
ATOM 3119 N N . GLY A 1 398 ? 9.734 37.383 38.176 1.00 14.44 398 GLY A N 1
ATOM 3120 C CA . GLY A 1 398 ? 9.280 38.129 37.020 1.00 14.13 398 GLY A CA 1
ATOM 3121 C C . GLY A 1 398 ? 9.993 39.462 36.809 1.00 15.23 398 GLY A C 1
ATOM 3122 O O . GLY A 1 398 ? 11.008 39.783 37.424 1.00 13.75 398 GLY A O 1
ATOM 3123 N N . SER A 1 399 ? 9.402 40.270 35.917 1.00 13.63 399 SER A N 1
ATOM 3124 C CA . SER A 1 399 ? 10.123 41.391 35.321 1.00 13.52 399 SER A CA 1
ATOM 3125 C C . SER A 1 399 ? 10.271 42.596 36.246 1.00 14.06 399 SER A C 1
ATOM 3126 O O . SER A 1 399 ? 11.257 43.319 36.118 1.00 14.75 399 SER A O 1
ATOM 3129 N N . ARG A 1 400 ? 9.316 42.876 37.146 1.00 13.89 400 ARG A N 1
ATOM 3130 C CA . ARG A 1 400 ? 9.538 44.007 38.039 1.00 15.57 400 ARG A CA 1
ATOM 3131 C C . ARG A 1 400 ? 10.696 43.706 38.990 1.00 14.31 400 ARG A C 1
ATOM 3132 O O . ARG A 1 400 ? 11.651 44.492 39.099 1.00 13.83 400 ARG A O 1
ATOM 3140 N N . ALA A 1 401 ? 10.659 42.541 39.635 1.00 14.23 401 ALA A N 1
ATOM 3141 C CA . ALA A 1 401 ? 11.751 42.138 40.520 1.00 15.57 401 ALA A CA 1
ATOM 3142 C C . ALA A 1 401 ? 13.083 42.077 39.780 1.00 14.91 401 ALA A C 1
ATOM 3143 O O . ALA A 1 401 ? 14.117 42.485 40.322 1.00 14.24 401 ALA A O 1
ATOM 3145 N N . GLY A 1 402 ? 13.076 41.544 38.556 1.00 14.36 402 GLY A N 1
ATOM 3146 C CA . GLY A 1 402 ? 14.306 41.455 37.782 1.00 13.94 402 GLY A CA 1
ATOM 3147 C C . GLY A 1 402 ? 14.864 42.824 37.455 1.00 13.78 402 GLY A C 1
ATOM 3148 O O . GLY A 1 402 ? 16.087 43.033 37.471 1.00 13.93 402 GLY A O 1
ATOM 3149 N N . ALA A 1 403 ? 13.984 43.769 37.141 1.00 13.57 403 ALA A N 1
ATOM 3150 C CA . ALA A 1 403 ? 14.437 45.125 36.835 1.00 13.74 403 ALA A CA 1
ATOM 3151 C C . ALA A 1 403 ? 15.073 45.755 38.061 1.00 13.71 403 ALA A C 1
ATOM 3152 O O . ALA A 1 403 ? 16.123 46.394 37.970 1.00 14.42 403 ALA A O 1
ATOM 3154 N N . THR A 1 404 ? 14.457 45.551 39.225 1.00 13.72 404 THR A N 1
ATOM 3155 C CA . THR A 1 404 ? 14.999 46.146 40.434 1.00 14.34 404 THR A CA 1
ATOM 3156 C C . THR A 1 404 ? 16.366 45.569 40.725 1.00 13.87 404 THR A C 1
ATOM 3157 O O . THR A 1 404 ? 17.291 46.305 41.070 1.00 14.61 404 THR A O 1
ATOM 3161 N N . ALA A 1 405 ? 16.519 44.254 40.551 1.00 14.16 405 ALA A N 1
ATOM 3162 C CA . ALA A 1 405 ? 17.823 43.634 40.801 1.00 13.93 405 ALA A CA 1
ATOM 3163 C C . ALA A 1 405 ? 18.883 44.271 39.918 1.00 13.83 405 ALA A C 1
ATOM 3164 O O . ALA A 1 405 ? 19.979 44.600 40.380 1.00 13.88 405 ALA A O 1
ATOM 3166 N N . ASN A 1 406 ? 18.559 44.478 38.637 1.00 13.69 406 ASN A N 1
ATOM 3167 C CA . ASN A 1 406 ? 19.561 45.005 37.726 1.00 13.60 406 ASN A CA 1
ATOM 3168 C C . ASN A 1 406 ? 19.871 46.469 38.017 1.00 13.59 406 ASN A C 1
ATOM 3169 O O . ASN A 1 406 ? 21.032 46.890 37.925 1.00 13.59 406 ASN A O 1
ATOM 3174 N N . ARG A 1 407 ? 18.855 47.263 38.360 1.00 13.60 407 ARG A N 1
ATOM 3175 C CA . ARG A 1 407 ? 19.103 48.677 38.662 1.00 13.60 407 ARG A CA 1
ATOM 3176 C C . ARG A 1 407 ? 19.971 48.814 39.910 1.00 13.73 407 ARG A C 1
ATOM 3177 O O . ARG A 1 407 ? 20.918 49.617 39.939 1.00 13.72 407 ARG A O 1
ATOM 3185 N N . VAL A 1 408 ? 19.666 48.023 40.953 1.00 13.85 408 VAL A N 1
ATOM 3186 C CA . VAL A 1 408 ? 20.424 48.061 42.205 1.00 13.99 408 VAL A CA 1
ATOM 3187 C C . VAL A 1 408 ? 21.871 47.651 41.958 1.00 13.99 408 VAL A C 1
ATOM 3188 O O . VAL A 1 408 ? 22.814 48.289 42.461 1.00 14.55 408 VAL A O 1
ATOM 3192 N N . ALA A 1 409 ? 22.063 46.569 41.188 1.00 13.94 409 ALA A N 1
ATOM 3193 C CA . ALA A 1 409 ? 23.409 46.111 40.858 1.00 13.94 409 ALA A CA 1
ATOM 3194 C C . ALA A 1 409 ? 24.215 47.234 40.233 1.00 13.86 409 ALA A C 1
ATOM 3195 O O . ALA A 1 409 ? 25.348 47.493 40.646 1.00 13.92 409 ALA A O 1
ATOM 3197 N N . VAL A 1 410 ? 23.642 47.916 39.234 1.00 13.73 410 VAL A N 1
ATOM 3198 C CA . VAL A 1 410 ? 24.409 48.966 38.555 1.00 13.66 410 VAL A CA 1
ATOM 3199 C C . VAL A 1 410 ? 24.736 50.094 39.524 1.00 13.74 410 VAL A C 1
ATOM 3200 O O . VAL A 1 410 ? 25.886 50.547 39.615 1.00 13.77 410 VAL A O 1
ATOM 3204 N N . GLU A 1 411 ? 23.742 50.528 40.311 1.00 13.79 411 GLU A N 1
ATOM 3205 C CA . GLU A 1 411 ? 23.978 51.641 41.231 1.00 13.87 411 GLU A CA 1
ATOM 3206 C C . GLU A 1 411 ? 24.991 51.289 42.319 1.00 14.02 411 GLU A C 1
ATOM 3207 O O . GLU A 1 411 ? 25.824 52.127 42.685 1.00 14.06 411 GLU A O 1
ATOM 3213 N N . ALA A 1 412 ? 24.925 50.068 42.865 1.00 14.10 412 ALA A N 1
ATOM 3214 C CA . ALA A 1 412 ? 25.878 49.679 43.906 1.00 15.18 412 ALA A CA 1
ATOM 3215 C C . ALA A 1 412 ? 27.305 49.672 43.363 1.00 14.22 412 ALA A C 1
ATOM 3216 O O . ALA A 1 412 ? 28.245 50.097 44.056 1.00 15.17 412 ALA A O 1
ATOM 3218 N N . VAL A 1 413 ? 27.491 49.214 42.115 1.00 14.10 413 VAL A N 1
ATOM 3219 C CA . VAL A 1 413 ? 28.843 49.152 41.557 1.00 14.08 413 VAL A CA 1
ATOM 3220 C C . VAL A 1 413 ? 29.360 50.553 41.254 1.00 14.39 413 VAL A C 1
ATOM 3221 O O . VAL A 1 413 ? 30.541 50.867 41.486 1.00 14.98 413 VAL A O 1
ATOM 3225 N N . VAL A 1 414 ? 28.501 51.414 40.699 1.00 13.94 414 VAL A N 1
ATOM 3226 C CA . VAL A 1 414 ? 28.907 52.807 40.479 1.00 13.91 414 VAL A CA 1
ATOM 3227 C C . VAL A 1 414 ? 29.311 53.450 41.795 1.00 15.41 414 VAL A C 1
ATOM 3228 O O . VAL A 1 414 ? 30.354 54.114 41.902 1.00 15.41 414 VAL A O 1
ATOM 3232 N N . GLN A 1 415 ? 28.451 53.329 42.797 1.00 14.13 415 GLN A N 1
ATOM 3233 C CA . GLN A 1 415 ? 28.799 53.910 44.101 1.00 14.94 415 GLN A CA 1
ATOM 3234 C C . GLN A 1 415 ? 30.179 53.446 44.554 1.00 17.99 415 GLN A C 1
ATOM 3235 O O . GLN A 1 415 ? 31.031 54.259 44.956 1.00 17.53 415 GLN A O 1
ATOM 3241 N N . ALA A 1 416 ? 30.423 52.135 44.484 1.00 14.41 416 ALA A N 1
ATOM 3242 C CA . ALA A 1 416 ? 31.702 51.596 44.950 1.00 17.17 416 ALA A CA 1
ATOM 3243 C C . ALA A 1 416 ? 32.866 52.130 44.124 1.00 16.07 416 ALA A C 1
ATOM 3244 O O . ALA A 1 416 ? 33.935 52.478 44.665 1.00 15.06 416 ALA A O 1
ATOM 3246 N N . ARG A 1 417 ? 32.703 52.153 42.803 1.00 15.41 417 ARG A N 1
ATOM 3247 C CA . ARG A 1 417 ? 33.767 52.692 41.974 1.00 15.78 417 ARG A CA 1
ATOM 3248 C C . ARG A 1 417 ? 34.090 54.127 42.375 1.00 17.78 417 ARG A C 1
ATOM 3249 O O . ARG A 1 417 ? 35.266 54.498 42.520 1.00 19.42 417 ARG A O 1
ATOM 3257 N N . ASN A 1 418 ? 33.050 54.951 42.540 1.00 15.56 418 ASN A N 1
ATOM 3258 C CA . ASN A 1 418 ? 33.245 56.364 42.872 1.00 17.23 418 ASN A CA 1
ATOM 3259 C C . ASN A 1 418 ? 33.906 56.531 44.231 1.00 18.74 418 ASN A C 1
ATOM 3260 O O . ASN A 1 418 ? 34.617 57.516 44.459 1.00 18.63 418 ASN A O 1
ATOM 3265 N N . GLU A 1 419 ? 33.698 55.585 45.139 1.00 17.81 419 GLU A N 1
ATOM 3266 C CA . GLU A 1 419 ? 34.397 55.645 46.417 1.00 18.96 419 GLU A CA 1
ATOM 3267 C C . GLU A 1 419 ? 35.860 55.220 46.338 1.00 20.45 419 GLU A C 1
ATOM 3268 O O . GLU A 1 419 ? 36.570 55.329 47.348 1.00 24.18 419 GLU A O 1
ATOM 3274 N N . GLY A 1 420 ? 36.327 54.707 45.203 1.00 19.92 420 GLY A N 1
ATOM 3275 C CA . GLY A 1 420 ? 37.704 54.290 45.053 1.00 19.56 420 GLY A CA 1
ATOM 3276 C C . GLY A 1 420 ? 37.942 52.800 45.063 1.00 19.53 420 GLY A C 1
ATOM 3277 O O . GLY A 1 420 ? 39.105 52.375 45.023 1.00 20.42 420 GLY A O 1
ATOM 3278 N N . ARG A 1 421 ? 36.892 51.982 45.115 1.00 15.73 421 ARG A N 1
ATOM 3279 C CA . ARG A 1 421 ? 37.106 50.539 45.157 1.00 16.70 421 ARG A CA 1
ATOM 3280 C C . ARG A 1 421 ? 37.397 50.001 43.764 1.00 18.99 421 ARG A C 1
ATOM 3281 O O . ARG A 1 421 ? 36.976 50.572 42.758 1.00 18.33 421 ARG A O 1
ATOM 3289 N N . ASP A 1 422 ? 38.176 48.926 43.715 1.00 17.05 422 ASP A N 1
ATOM 3290 C CA . ASP A 1 422 ? 38.504 48.234 42.470 1.00 18.71 422 ASP A CA 1
ATOM 3291 C C . ASP A 1 422 ? 37.333 47.314 42.201 1.00 18.06 422 ASP A C 1
ATOM 3292 O O . ASP A 1 422 ? 37.198 46.276 42.853 1.00 17.50 422 ASP A O 1
ATOM 3297 N N . ILE A 1 423 ? 36.456 47.721 41.283 1.00 16.73 423 ILE A N 1
ATOM 3298 C CA . ILE A 1 423 ? 35.228 46.969 41.085 1.00 17.61 423 ILE A CA 1
ATOM 3299 C C . ILE A 1 423 ? 35.472 45.638 40.383 1.00 18.53 423 ILE A C 1
ATOM 3300 O O . ILE A 1 423 ? 34.617 44.761 40.453 1.00 18.36 423 ILE A O 1
ATOM 3305 N N . LEU A 1 424 ? 36.629 45.426 39.749 1.00 15.70 424 LEU A N 1
ATOM 3306 C CA . LEU A 1 424 ? 36.902 44.089 39.244 1.00 19.72 424 LEU A CA 1
ATOM 3307 C C . LEU A 1 424 ? 37.355 43.175 40.368 1.00 20.04 424 LEU A C 1
ATOM 3308 O O . LEU A 1 424 ? 36.841 42.054 40.516 1.00 20.77 424 LEU A O 1
ATOM 3313 N N . ALA A 1 425 ? 38.316 43.645 41.172 1.00 15.94 425 ALA A N 1
ATOM 3314 C CA . ALA A 1 425 ? 38.791 42.840 42.287 1.00 19.29 425 ALA A CA 1
ATOM 3315 C C . ALA A 1 425 ? 37.682 42.554 43.291 1.00 20.57 425 ALA A C 1
ATOM 3316 O O . ALA A 1 425 ? 37.630 41.458 43.862 1.00 22.35 425 ALA A O 1
ATOM 3318 N N . GLU A 1 426 ? 36.783 43.516 43.517 1.00 16.74 426 GLU A N 1
ATOM 3319 C CA . GLU A 1 426 ? 35.741 43.384 44.534 1.00 19.03 426 GLU A CA 1
ATOM 3320 C C . GLU A 1 426 ? 34.347 43.171 43.956 1.00 18.37 426 GLU A C 1
ATOM 3321 O O . GLU A 1 426 ? 33.365 43.352 44.681 1.00 17.92 426 GLU A O 1
ATOM 3327 N N . GLY A 1 427 ? 34.226 42.849 42.667 1.00 18.08 427 GLY A N 1
ATOM 3328 C CA . GLY A 1 427 ? 32.904 42.800 42.050 1.00 19.35 427 GLY A CA 1
ATOM 3329 C C . GLY A 1 427 ? 31.910 41.930 42.797 1.00 17.80 427 GLY A C 1
ATOM 3330 O O . GLY A 1 427 ? 30.808 42.375 43.124 1.00 15.75 427 GLY A O 1
ATOM 3331 N N . ARG A 1 428 ? 32.281 40.675 43.076 1.00 19.37 428 ARG A N 1
ATOM 3332 C CA . ARG A 1 428 ? 31.358 39.781 43.775 1.00 19.43 428 ARG A CA 1
ATOM 3333 C C . ARG A 1 428 ? 30.977 40.341 45.133 1.00 19.07 428 ARG A C 1
ATOM 3334 O O . ARG A 1 428 ? 29.798 40.314 45.522 1.00 18.57 428 ARG A O 1
ATOM 3342 N N . GLU A 1 429 ? 31.962 40.877 45.856 1.00 17.30 429 GLU A N 1
ATOM 3343 C CA . GLU A 1 429 ? 31.715 41.407 47.195 1.00 19.37 429 GLU A CA 1
ATOM 3344 C C . GLU A 1 429 ? 30.763 42.607 47.180 1.00 16.98 429 GLU A C 1
ATOM 3345 O O . GLU A 1 429 ? 29.889 42.717 48.049 1.00 16.60 429 GLU A O 1
ATOM 3351 N N . ILE A 1 430 ? 30.944 43.544 46.230 1.00 15.49 430 ILE A N 1
ATOM 3352 C CA . ILE A 1 430 ? 30.027 44.676 46.093 1.00 16.66 430 ILE A CA 1
ATOM 3353 C C . ILE A 1 430 ? 28.595 44.195 45.835 1.00 17.86 430 ILE A C 1
ATOM 3354 O O . ILE A 1 430 ? 27.629 44.709 46.419 1.00 17.56 430 ILE A O 1
ATOM 3359 N N . LEU A 1 431 ? 28.428 43.235 44.929 1.00 14.58 431 LEU A N 1
ATOM 3360 C CA . LEU A 1 431 ? 27.086 42.696 44.691 1.00 14.83 431 LEU A CA 1
ATOM 3361 C C . LEU A 1 431 ? 26.528 42.035 45.946 1.00 17.55 431 LEU A C 1
ATOM 3362 O O . LEU A 1 431 ? 25.333 42.148 46.239 1.00 19.15 431 LEU A O 1
ATOM 3367 N N . GLU A 1 432 ? 27.360 41.291 46.670 1.00 17.83 432 GLU A N 1
ATOM 3368 C CA . GLU A 1 432 ? 26.859 40.631 47.877 1.00 17.62 432 GLU A CA 1
ATOM 3369 C C . GLU A 1 432 ? 26.438 41.663 48.918 1.00 20.78 432 GLU A C 1
ATOM 3370 O O . GLU A 1 432 ? 25.412 41.496 49.593 1.00 18.95 432 GLU A O 1
ATOM 3376 N N . GLU A 1 433 ? 27.205 42.749 49.048 1.00 18.57 433 GLU A N 1
ATOM 3377 C CA . GLU A 1 433 ? 26.812 43.820 49.970 1.00 20.22 433 GLU A CA 1
ATOM 3378 C C . GLU A 1 433 ? 25.465 44.401 49.583 1.00 20.42 433 GLU A C 1
ATOM 3379 O O . GLU A 1 433 ? 24.587 44.578 50.433 1.00 20.62 433 GLU A O 1
ATOM 3385 N N . ALA A 1 434 ? 25.294 44.727 48.301 1.00 18.18 434 ALA A N 1
ATOM 3386 C CA . ALA A 1 434 ? 24.022 45.293 47.854 1.00 18.66 434 ALA A CA 1
ATOM 3387 C C . ALA A 1 434 ? 22.876 44.303 48.055 1.00 19.25 434 ALA A C 1
ATOM 3388 O O . ALA A 1 434 ? 21.752 44.708 48.357 1.00 18.69 434 ALA A O 1
ATOM 3390 N N . ALA A 1 435 ? 23.144 43.001 47.903 1.00 18.14 435 ALA A N 1
ATOM 3391 C CA . ALA A 1 435 ? 22.064 42.026 48.007 1.00 18.89 435 ALA A CA 1
ATOM 3392 C C . ALA A 1 435 ? 21.545 41.918 49.438 1.00 21.19 435 ALA A C 1
ATOM 3393 O O . ALA A 1 435 ? 20.403 41.462 49.644 1.00 21.98 435 ALA A O 1
ATOM 3395 N N . ARG A 1 436 ? 22.329 42.376 50.424 1.00 20.07 436 ARG A N 1
ATOM 3396 C CA . ARG A 1 436 ? 21.850 42.346 51.805 1.00 22.48 436 ARG A CA 1
ATOM 3397 C C . ARG A 1 436 ? 20.626 43.226 51.994 1.00 23.96 436 ARG A C 1
ATOM 3398 O O . ARG A 1 436 ? 19.798 42.939 52.863 1.00 26.87 436 ARG A O 1
ATOM 3406 N N . SER A 1 437 ? 20.494 44.294 51.207 1.00 21.53 437 SER A N 1
ATOM 3407 C CA . SER A 1 437 ? 19.356 45.201 51.273 1.00 23.20 437 SER A CA 1
ATOM 3408 C C . SER A 1 437 ? 18.388 45.003 50.128 1.00 23.34 437 SER A C 1
ATOM 3409 O O . SER A 1 437 ? 17.464 45.800 49.970 1.00 23.80 437 SER A O 1
ATOM 3412 N N . CYS A 1 438 ? 18.590 43.990 49.287 1.00 19.53 438 CYS A N 1
ATOM 3413 C CA . CYS A 1 438 ? 17.791 43.877 48.069 1.00 17.81 438 CYS A CA 1
ATOM 3414 C C . CYS A 1 438 ? 17.575 42.409 47.749 1.00 18.54 438 CYS A C 1
ATOM 3415 O O . CYS A 1 438 ? 18.352 41.781 47.012 1.00 18.43 438 CYS A O 1
ATOM 3418 N N . PRO A 1 439 ? 16.506 41.831 48.274 1.00 18.00 439 PRO A N 1
ATOM 3419 C CA . PRO A 1 439 ? 16.228 40.402 48.020 1.00 18.34 439 PRO A CA 1
ATOM 3420 C C . PRO A 1 439 ? 16.071 40.062 46.552 1.00 18.05 439 PRO A C 1
ATOM 3421 O O . PRO A 1 439 ? 16.427 38.945 46.160 1.00 17.44 439 PRO A O 1
ATOM 3425 N N . GLU A 1 440 ? 15.563 40.978 45.729 1.00 17.31 440 GLU A N 1
ATOM 3426 C CA . GLU A 1 440 ? 15.487 40.713 44.291 1.00 17.11 440 GLU A CA 1
ATOM 3427 C C . GLU A 1 440 ? 16.872 40.408 43.734 1.00 15.92 440 GLU A C 1
ATOM 3428 O O . GLU A 1 440 ? 17.033 39.504 42.898 1.00 15.36 440 GLU A O 1
ATOM 3434 N N . LEU A 1 441 ? 17.872 41.173 44.179 1.00 16.58 441 LEU A N 1
ATOM 3435 C CA . LEU A 1 441 ? 19.242 40.979 43.708 1.00 15.98 441 LEU A CA 1
ATOM 3436 C C . LEU A 1 441 ? 19.802 39.665 44.214 1.00 16.31 441 LEU A C 1
ATOM 3437 O O . LEU A 1 441 ? 20.438 38.917 43.462 1.00 14.62 441 LEU A O 1
ATOM 3442 N N . ARG A 1 442 ? 19.546 39.342 45.485 1.00 15.56 442 ARG A N 1
ATOM 3443 C CA . ARG A 1 442 ? 19.973 38.055 46.014 1.00 15.97 442 ARG A CA 1
ATOM 3444 C C . ARG A 1 442 ? 19.427 36.902 45.177 1.00 17.76 442 ARG A C 1
ATOM 3445 O O . ARG A 1 442 ? 20.165 35.975 44.851 1.00 16.78 442 ARG A O 1
ATOM 3453 N N . GLU A 1 443 ? 18.134 36.952 44.814 1.00 17.43 443 GLU A N 1
ATOM 3454 C CA . GLU A 1 443 ? 17.531 35.855 44.058 1.00 17.26 443 GLU A CA 1
ATOM 3455 C C . GLU A 1 443 ? 18.112 35.767 42.649 1.00 15.68 443 GLU A C 1
ATOM 3456 O O . GLU A 1 443 ? 18.305 34.661 42.111 1.00 16.83 443 GLU A O 1
ATOM 3462 N N . ALA A 1 444 ? 18.399 36.922 42.041 1.00 15.26 444 ALA A N 1
ATOM 3463 C CA . ALA A 1 444 ? 19.019 36.906 40.718 1.00 15.71 444 ALA A CA 1
ATOM 3464 C C . ALA A 1 444 ? 20.428 36.341 40.792 1.00 14.51 444 ALA A C 1
ATOM 3465 O O . ALA A 1 444 ? 20.824 35.519 39.951 1.00 14.71 444 ALA A O 1
ATOM 3467 N N . MET A 1 445 ? 21.192 36.744 41.809 1.00 14.28 445 MET A N 1
ATOM 3468 C CA . MET A 1 445 ? 22.538 36.189 41.955 1.00 15.08 445 MET A CA 1
ATOM 3469 C C . MET A 1 445 ? 22.503 34.671 42.114 1.00 15.20 445 MET A C 1
ATOM 3470 O O . MET A 1 445 ? 23.328 33.963 41.534 1.00 15.15 445 MET A O 1
ATOM 3475 N N . GLU A 1 446 ? 21.553 34.156 42.901 1.00 15.13 446 GLU A N 1
ATOM 3476 C CA . GLU A 1 446 ? 21.466 32.722 43.114 1.00 15.86 446 GLU A CA 1
ATOM 3477 C C . GLU A 1 446 ? 21.077 31.989 41.848 1.00 15.20 446 GLU A C 1
ATOM 3478 O O . GLU A 1 446 ? 21.614 30.908 41.565 1.00 16.85 446 GLU A O 1
ATOM 3484 N N . LEU A 1 447 ? 20.197 32.582 41.037 1.00 15.31 447 LEU A N 1
ATOM 3485 C CA . LEU A 1 447 ? 19.703 31.865 39.870 1.00 16.89 447 LEU A CA 1
ATOM 3486 C C . LEU A 1 447 ? 20.795 31.703 38.822 1.00 15.49 447 LEU A C 1
ATOM 3487 O O . LEU A 1 447 ? 20.901 30.649 38.174 1.00 16.18 447 LEU A O 1
ATOM 3492 N N . TRP A 1 448 ? 21.586 32.751 38.603 1.00 16.44 448 TRP A N 1
ATOM 3493 C CA . TRP A 1 448 ? 22.501 32.755 37.470 1.00 16.29 448 TRP A CA 1
ATOM 3494 C C . TRP A 1 448 ? 23.970 32.658 37.876 1.00 18.07 448 TRP A C 1
ATOM 3495 O O . TRP A 1 448 ? 24.849 32.819 37.020 1.00 18.51 448 TRP A O 1
ATOM 3506 N N . GLY A 1 449 ? 24.262 32.358 39.141 1.00 16.44 449 GLY A N 1
ATOM 3507 C CA . GLY A 1 449 ? 25.653 32.315 39.571 1.00 19.20 449 GLY A CA 1
ATOM 3508 C C . GLY A 1 449 ? 26.507 31.290 38.839 1.00 25.91 449 GLY A C 1
ATOM 3509 O O . GLY A 1 449 ? 27.732 31.455 38.779 1.00 32.99 449 GLY A O 1
ATOM 3510 N N . ASP A 1 450 ? 25.903 30.268 38.245 1.00 22.95 450 ASP A N 1
ATOM 3511 C CA . ASP A 1 450 ? 26.676 29.264 37.505 1.00 25.79 450 ASP A CA 1
ATOM 3512 C C . ASP A 1 450 ? 26.727 29.510 36.004 1.00 27.68 450 ASP A C 1
ATOM 3513 O O . ASP A 1 450 ? 27.290 28.679 35.279 1.00 26.08 450 ASP A O 1
ATOM 3518 N N . VAL A 1 451 ? 26.170 30.615 35.517 1.00 24.07 451 VAL A N 1
ATOM 3519 C CA . VAL A 1 451 ? 25.963 30.827 34.091 1.00 21.09 451 VAL A CA 1
ATOM 3520 C C . VAL A 1 451 ? 27.065 31.769 33.626 1.00 25.97 451 VAL A C 1
ATOM 3521 O O . VAL A 1 451 ? 27.025 32.975 33.890 1.00 21.86 451 VAL A O 1
ATOM 3525 N N . LYS A 1 452 ? 28.057 31.215 32.931 1.00 24.18 452 LYS A N 1
ATOM 3526 C CA . LYS A 1 452 ? 29.186 31.988 32.442 1.00 25.02 452 LYS A CA 1
ATOM 3527 C C . LYS A 1 452 ? 29.359 31.719 30.961 1.00 25.90 452 LYS A C 1
ATOM 3528 O O . LYS A 1 452 ? 29.003 30.648 30.462 1.00 24.90 452 LYS A O 1
ATOM 3534 N N . PHE A 1 453 ? 29.896 32.705 30.260 1.00 22.57 453 PHE A N 1
ATOM 3535 C CA . PHE A 1 453 ? 30.271 32.529 28.867 1.00 25.86 453 PHE A CA 1
ATOM 3536 C C . PHE A 1 453 ? 31.792 32.622 28.775 1.00 29.71 453 PHE A C 1
ATOM 3537 O O . PHE A 1 453 ? 32.445 33.262 29.608 1.00 29.33 453 PHE A O 1
ATOM 3545 N N . GLU A 1 454 ? 32.362 31.932 27.797 1.00 32.69 454 GLU A N 1
ATOM 3546 C CA . GLU A 1 454 ? 33.813 31.926 27.666 1.00 37.67 454 GLU A CA 1
ATOM 3547 C C . GLU A 1 454 ? 34.269 33.348 27.366 1.00 35.15 454 GLU A C 1
ATOM 3548 O O . GLU A 1 454 ? 33.578 34.052 26.629 1.00 31.08 454 GLU A O 1
ATOM 3554 N N . GLN B 1 5 ? 5.854 30.797 40.208 1.00 31.56 5 GLN B N 1
ATOM 3555 C CA . GLN B 1 5 ? 4.796 30.434 39.275 1.00 31.39 5 GLN B CA 1
ATOM 3556 C C . GLN B 1 5 ? 5.326 29.761 38.005 1.00 31.59 5 GLN B C 1
ATOM 3557 O O . GLN B 1 5 ? 4.517 29.279 37.201 1.00 31.16 5 GLN B O 1
ATOM 3563 N N . TYR B 1 6 ? 6.645 29.704 37.792 1.00 30.63 6 TYR B N 1
ATOM 3564 C CA . TYR B 1 6 ? 7.194 29.085 36.584 1.00 28.77 6 TYR B CA 1
ATOM 3565 C C . TYR B 1 6 ? 8.609 28.607 36.869 1.00 29.13 6 TYR B C 1
ATOM 3566 O O . TYR B 1 6 ? 9.221 28.990 37.872 1.00 30.65 6 TYR B O 1
ATOM 3575 N N . GLU B 1 7 ? 9.147 27.776 35.969 1.00 27.10 7 GLU B N 1
ATOM 3576 C CA . GLU B 1 7 ? 10.467 27.196 36.224 1.00 28.80 7 GLU B CA 1
ATOM 3577 C C . GLU B 1 7 ? 11.504 28.144 35.636 1.00 22.85 7 GLU B C 1
ATOM 3578 O O . GLU B 1 7 ? 11.749 28.143 34.437 1.00 22.19 7 GLU B O 1
ATOM 3584 N N . ALA B 1 8 ? 12.071 28.990 36.475 1.00 20.84 8 ALA B N 1
ATOM 3585 C CA . ALA B 1 8 ? 13.088 29.914 36.002 1.00 19.68 8 ALA B CA 1
ATOM 3586 C C . ALA B 1 8 ? 14.425 29.200 35.858 1.00 19.04 8 ALA B C 1
ATOM 3587 O O . ALA B 1 8 ? 14.675 28.171 36.504 1.00 17.91 8 ALA B O 1
ATOM 3589 N N . GLY B 1 9 ? 15.315 29.792 35.076 1.00 14.60 9 GLY B N 1
ATOM 3590 C CA . GLY B 1 9 ? 16.657 29.263 34.902 1.00 15.94 9 GLY B CA 1
ATOM 3591 C C . GLY B 1 9 ? 16.978 28.939 33.449 1.00 17.30 9 GLY B C 1
ATOM 3592 O O . GLY B 1 9 ? 16.116 28.948 32.566 1.00 17.35 9 GLY B O 1
ATOM 3593 N N . VAL B 1 10 ? 18.273 28.665 33.223 1.00 15.01 10 VAL B N 1
ATOM 3594 C CA . VAL B 1 10 ? 18.812 28.399 31.888 1.00 15.66 10 VAL B CA 1
ATOM 3595 C C . VAL B 1 10 ? 18.628 26.935 31.532 1.00 19.08 10 VAL B C 1
ATOM 3596 O O . VAL B 1 10 ? 18.975 26.035 32.313 1.00 18.04 10 VAL B O 1
ATOM 3600 N N . ARG B 1 11 ? 18.080 26.698 30.353 1.00 17.59 11 ARG B N 1
ATOM 3601 C CA . ARG B 1 11 ? 17.923 25.376 29.769 1.00 17.09 11 ARG B CA 1
ATOM 3602 C C . ARG B 1 11 ? 18.695 25.353 28.453 1.00 16.94 11 ARG B C 1
ATOM 3603 O O . ARG B 1 11 ? 18.807 26.386 27.798 1.00 16.25 11 ARG B O 1
ATOM 3611 N N . PRO B 1 12 ? 19.251 24.212 28.057 1.00 18.92 12 PRO B N 1
ATOM 3612 C CA . PRO B 1 12 ? 19.790 24.098 26.691 1.00 15.14 12 PRO B CA 1
ATOM 3613 C C . PRO B 1 12 ? 18.741 24.524 25.671 1.00 13.40 12 PRO B C 1
ATOM 3614 O O . PRO B 1 12 ? 17.538 24.257 25.816 1.00 15.29 12 PRO B O 1
ATOM 3618 N N . TYR B 1 13 ? 19.211 25.214 24.633 1.00 13.64 13 TYR B N 1
ATOM 3619 C CA . TYR B 1 13 ? 18.310 25.591 23.555 1.00 13.23 13 TYR B CA 1
ATOM 3620 C C . TYR B 1 13 ? 17.655 24.375 22.924 1.00 13.25 13 TYR B C 1
ATOM 3621 O O . TYR B 1 13 ? 16.504 24.455 22.478 1.00 13.22 13 TYR B O 1
ATOM 3630 N N . ARG B 1 14 ? 18.375 23.247 22.847 1.00 13.71 14 ARG B N 1
ATOM 3631 C CA . ARG B 1 14 ? 17.807 22.097 22.139 1.00 15.10 14 ARG B CA 1
ATOM 3632 C C . ARG B 1 14 ? 16.530 21.585 22.785 1.00 14.18 14 ARG B C 1
ATOM 3633 O O . ARG B 1 14 ? 15.725 20.946 22.090 1.00 15.54 14 ARG B O 1
ATOM 3641 N N . GLU B 1 15 ? 16.299 21.877 24.074 1.00 14.17 15 GLU B N 1
ATOM 3642 C CA . GLU B 1 15 ? 15.098 21.337 24.714 1.00 16.87 15 GLU B CA 1
ATOM 3643 C C . GLU B 1 15 ? 13.829 21.845 24.051 1.00 18.24 15 GLU B C 1
ATOM 3644 O O . GLU B 1 15 ? 12.871 21.087 23.884 1.00 19.78 15 GLU B O 1
ATOM 3650 N N . THR B 1 16 ? 13.826 23.108 23.608 1.00 14.85 16 THR B N 1
ATOM 3651 C CA . THR B 1 16 ? 12.658 23.734 22.995 1.00 14.76 16 THR B CA 1
ATOM 3652 C C . THR B 1 16 ? 12.776 23.872 21.480 1.00 15.29 16 THR B C 1
ATOM 3653 O O . THR B 1 16 ? 11.757 23.801 20.777 1.00 15.88 16 THR B O 1
ATOM 3657 N N . TYR B 1 17 ? 13.982 24.049 20.966 1.00 13.18 17 TYR B N 1
ATOM 3658 C CA . TYR B 1 17 ? 14.151 24.529 19.598 1.00 13.42 17 TYR B CA 1
ATOM 3659 C C . TYR B 1 17 ? 14.759 23.507 18.648 1.00 14.07 17 TYR B C 1
ATOM 3660 O O . TYR B 1 17 ? 14.966 23.841 17.483 1.00 13.47 17 TYR B O 1
ATOM 3669 N N . TYR B 1 18 ? 15.036 22.287 19.103 1.00 14.26 18 TYR B N 1
ATOM 3670 C CA . TYR B 1 18 ? 15.477 21.191 18.231 1.00 15.55 18 TYR B CA 1
ATOM 3671 C C . TYR B 1 18 ? 14.368 20.155 18.248 1.00 15.91 18 TYR B C 1
ATOM 3672 O O . TYR B 1 18 ? 13.996 19.659 19.322 1.00 15.04 18 TYR B O 1
ATOM 3681 N N . ASP B 1 19 ? 13.781 19.878 17.081 1.00 16.00 19 ASP B N 1
ATOM 3682 C CA . ASP B 1 19 ? 12.660 18.945 16.990 1.00 16.52 19 ASP B CA 1
ATOM 3683 C C . ASP B 1 19 ? 12.755 18.188 15.682 1.00 14.65 19 ASP B C 1
ATOM 3684 O O . ASP B 1 19 ? 12.100 18.534 14.693 1.00 14.61 19 ASP B O 1
ATOM 3689 N N . PRO B 1 20 ? 13.535 17.110 15.650 1.00 16.18 20 PRO B N 1
ATOM 3690 C CA . PRO B 1 20 ? 13.681 16.358 14.398 1.00 15.07 20 PRO B CA 1
ATOM 3691 C C . PRO B 1 20 ? 12.438 15.578 14.022 1.00 16.11 20 PRO B C 1
ATOM 3692 O O . PRO B 1 20 ? 12.423 14.975 12.956 1.00 15.96 20 PRO B O 1
ATOM 3696 N N . ASP B 1 21 ? 11.386 15.600 14.844 1.00 16.61 21 ASP B N 1
ATOM 3697 C CA . ASP B 1 21 ? 10.082 15.049 14.480 1.00 16.24 21 ASP B CA 1
ATOM 3698 C C . ASP B 1 21 ? 9.213 16.024 13.704 1.00 17.38 21 ASP B C 1
ATOM 3699 O O . ASP B 1 21 ? 8.151 15.628 13.201 1.00 18.21 21 ASP B O 1
ATOM 3704 N N . TYR B 1 22 ? 9.597 17.287 13.636 1.00 15.57 22 TYR B N 1
ATOM 3705 C CA . TYR B 1 22 ? 8.728 18.298 13.053 1.00 17.83 22 TYR B CA 1
ATOM 3706 C C . TYR B 1 22 ? 8.679 18.144 11.542 1.00 18.65 22 TYR B C 1
ATOM 3707 O O . TYR B 1 22 ? 9.712 17.945 10.891 1.00 16.80 22 TYR B O 1
ATOM 3716 N N . GLU B 1 23 ? 7.475 18.228 10.983 1.00 17.75 23 GLU B N 1
ATOM 3717 C CA . GLU B 1 23 ? 7.317 18.113 9.537 1.00 19.87 23 GLU B CA 1
ATOM 3718 C C . GLU B 1 23 ? 7.020 19.496 8.963 1.00 18.34 23 GLU B C 1
ATOM 3719 O O . GLU B 1 23 ? 5.984 20.079 9.307 1.00 17.58 23 GLU B O 1
ATOM 3725 N N . PRO B 1 24 ? 7.882 20.051 8.113 1.00 16.59 24 PRO B N 1
ATOM 3726 C CA . PRO B 1 24 ? 7.648 21.424 7.618 1.00 17.21 24 PRO B CA 1
ATOM 3727 C C . PRO B 1 24 ? 6.302 21.522 6.916 1.00 17.28 24 PRO B C 1
ATOM 3728 O O . PRO B 1 24 ? 5.906 20.612 6.179 1.00 17.48 24 PRO B O 1
ATOM 3732 N N . LYS B 1 25 ? 5.601 22.625 7.171 1.00 15.72 25 LYS B N 1
ATOM 3733 C CA . LYS B 1 25 ? 4.393 22.999 6.449 1.00 14.92 25 LYS B CA 1
ATOM 3734 C C . LYS B 1 25 ? 4.720 23.759 5.156 1.00 16.52 25 LYS B C 1
ATOM 3735 O O . LYS B 1 25 ? 5.744 24.438 5.049 1.00 16.28 25 LYS B O 1
ATOM 3741 N N . ASP B 1 26 ? 3.797 23.693 4.193 1.00 16.70 26 ASP B N 1
ATOM 3742 C CA . ASP B 1 26 ? 3.947 24.445 2.947 1.00 16.94 26 ASP B CA 1
ATOM 3743 C C . ASP B 1 26 ? 4.019 25.957 3.176 1.00 16.77 26 ASP B C 1
ATOM 3744 O O . ASP B 1 26 ? 4.551 26.676 2.331 1.00 16.63 26 ASP B O 1
ATOM 3749 N N . THR B 1 27 ? 3.498 26.451 4.295 1.00 14.25 27 THR B N 1
ATOM 3750 C CA . THR B 1 27 ? 3.570 27.866 4.647 1.00 13.81 27 THR B CA 1
ATOM 3751 C C . THR B 1 27 ? 4.796 28.243 5.492 1.00 13.04 27 THR B C 1
ATOM 3752 O O . THR B 1 27 ? 5.005 29.443 5.759 1.00 14.53 27 THR B O 1
ATOM 3756 N N . ASP B 1 28 ? 5.602 27.285 5.937 1.00 13.71 28 ASP B N 1
ATOM 3757 C CA . ASP B 1 28 ? 6.798 27.643 6.707 1.00 12.72 28 ASP B CA 1
ATOM 3758 C C . ASP B 1 28 ? 7.883 28.205 5.784 1.00 13.06 28 ASP B C 1
ATOM 3759 O O . ASP B 1 28 ? 8.053 27.762 4.633 1.00 14.36 28 ASP B O 1
ATOM 3764 N N . LEU B 1 29 ? 8.622 29.174 6.292 1.00 12.60 29 LEU B N 1
ATOM 3765 C CA . LEU B 1 29 ? 9.862 29.588 5.641 1.00 12.55 29 LEU B CA 1
ATOM 3766 C C . LEU B 1 29 ? 10.989 28.684 6.156 1.00 12.57 29 LEU B C 1
ATOM 3767 O O . LEU B 1 29 ? 11.141 28.526 7.370 1.00 12.59 29 LEU B O 1
ATOM 3772 N N . LEU B 1 30 ? 11.755 28.061 5.260 1.00 12.58 30 LEU B N 1
ATOM 3773 C CA . LEU B 1 30 ? 12.792 27.115 5.662 1.00 12.61 30 LEU B CA 1
ATOM 3774 C C . LEU B 1 30 ? 14.159 27.711 5.406 1.00 12.57 30 LEU B C 1
ATOM 3775 O O . LEU B 1 30 ? 14.372 28.320 4.365 1.00 12.60 30 LEU B O 1
ATOM 3780 N N . CYS B 1 31 ? 15.095 27.493 6.316 1.00 12.58 31 CYS B N 1
ATOM 3781 C CA . CYS B 1 31 ? 16.474 27.915 6.078 1.00 12.55 31 CYS B CA 1
ATOM 3782 C C . CYS B 1 31 ? 17.435 26.734 6.134 1.00 13.19 31 CYS B C 1
ATOM 3783 O O . CYS B 1 31 ? 17.251 25.818 6.948 1.00 12.65 31 CYS B O 1
ATOM 3786 N N . ALA B 1 32 ? 18.470 26.767 5.280 1.00 12.60 32 ALA B N 1
ATOM 3787 C CA . ALA B 1 32 ? 19.574 25.805 5.352 1.00 12.64 32 ALA B CA 1
ATOM 3788 C C . ALA B 1 32 ? 20.836 26.554 5.797 1.00 12.62 32 ALA B C 1
ATOM 3789 O O . ALA B 1 32 ? 21.358 27.404 5.061 1.00 12.58 32 ALA B O 1
ATOM 3791 N N . PHE B 1 33 ? 21.306 26.274 7.013 1.00 12.65 33 PHE B N 1
ATOM 3792 C CA . PHE B 1 33 ? 22.450 26.961 7.609 1.00 12.64 33 PHE B CA 1
ATOM 3793 C C . PHE B 1 33 ? 23.605 25.985 7.738 1.00 12.70 33 PHE B C 1
ATOM 3794 O O . PHE B 1 33 ? 23.434 24.915 8.320 1.00 13.05 33 PHE B O 1
ATOM 3802 N N . ARG B 1 34 ? 24.780 26.349 7.219 1.00 12.70 34 ARG B N 1
ATOM 3803 C CA . ARG B 1 34 ? 25.979 25.544 7.413 1.00 14.66 34 ARG B CA 1
ATOM 3804 C C . ARG B 1 34 ? 26.645 26.042 8.694 1.00 13.31 34 ARG B C 1
ATOM 3805 O O . ARG B 1 34 ? 26.977 27.220 8.789 1.00 14.58 34 ARG B O 1
ATOM 3813 N N . ILE B 1 35 ? 26.729 25.182 9.707 1.00 13.45 35 ILE B N 1
ATOM 3814 C CA . ILE B 1 35 ? 27.088 25.589 11.064 1.00 14.46 35 ILE B CA 1
ATOM 3815 C C . ILE B 1 35 ? 28.437 24.997 11.397 1.00 16.32 35 ILE B C 1
ATOM 3816 O O . ILE B 1 35 ? 28.628 23.788 11.254 1.00 16.89 35 ILE B O 1
ATOM 3821 N N . THR B 1 36 ? 29.361 25.836 11.863 1.00 15.37 36 THR B N 1
ATOM 3822 C CA . THR B 1 36 ? 30.554 25.368 12.559 1.00 16.44 36 THR B CA 1
ATOM 3823 C C . THR B 1 36 ? 30.392 25.654 14.053 1.00 17.54 36 THR B C 1
ATOM 3824 O O . THR B 1 36 ? 30.586 26.798 14.486 1.00 17.31 36 THR B O 1
ATOM 3828 N N . PRO B 1 37 ? 30.050 24.680 14.892 1.00 16.83 37 PRO B N 1
ATOM 3829 C CA . PRO B 1 37 ? 29.899 24.985 16.323 1.00 16.08 37 PRO B CA 1
ATOM 3830 C C . PRO B 1 37 ? 31.229 25.322 16.968 1.00 18.12 37 PRO B C 1
ATOM 3831 O O . PRO B 1 37 ? 32.294 24.879 16.533 1.00 18.31 37 PRO B O 1
ATOM 3835 N N . LYS B 1 38 ? 31.152 26.090 18.035 1.00 16.72 38 LYS B N 1
ATOM 3836 C CA . LYS B 1 38 ? 32.286 26.192 18.939 1.00 18.52 38 LYS B CA 1
ATOM 3837 C C . LYS B 1 38 ? 32.702 24.787 19.362 1.00 19.94 38 LYS B C 1
ATOM 3838 O O . LYS B 1 38 ? 31.837 23.971 19.685 1.00 18.94 38 LYS B O 1
ATOM 3844 N N . PRO B 1 39 ? 33.987 24.455 19.325 1.00 20.24 39 PRO B N 1
ATOM 3845 C CA . PRO B 1 39 ? 34.411 23.122 19.779 1.00 22.27 39 PRO B CA 1
ATOM 3846 C C . PRO B 1 39 ? 33.861 22.819 21.163 1.00 22.00 39 PRO B C 1
ATOM 3847 O O . PRO B 1 39 ? 33.913 23.650 22.070 1.00 21.22 39 PRO B O 1
ATOM 3851 N N . GLY B 1 40 ? 33.299 21.622 21.307 1.00 22.88 40 GLY B N 1
ATOM 3852 C CA . GLY B 1 40 ? 32.638 21.208 22.521 1.00 22.15 40 GLY B CA 1
ATOM 3853 C C . GLY B 1 40 ? 31.142 21.452 22.553 1.00 24.46 40 GLY B C 1
ATOM 3854 O O . GLY B 1 40 ? 30.457 20.905 23.427 1.00 23.14 40 GLY B O 1
ATOM 3855 N N . VAL B 1 41 ? 30.615 22.285 21.661 1.00 21.09 41 VAL B N 1
ATOM 3856 C CA . VAL B 1 41 ? 29.177 22.534 21.576 1.00 20.77 41 VAL B CA 1
ATOM 3857 C C . VAL B 1 41 ? 28.599 21.566 20.549 1.00 21.25 41 VAL B C 1
ATOM 3858 O O . VAL B 1 41 ? 29.001 21.624 19.381 1.00 18.28 41 VAL B O 1
ATOM 3862 N N . PRO B 1 42 ? 27.676 20.675 20.929 1.00 20.21 42 PRO B N 1
ATOM 3863 C CA . PRO B 1 42 ? 27.107 19.735 19.945 1.00 21.82 42 PRO B CA 1
ATOM 3864 C C . PRO B 1 42 ? 26.348 20.486 18.860 1.00 19.06 42 PRO B C 1
ATOM 3865 O O . PRO B 1 42 ? 25.782 21.559 19.117 1.00 16.70 42 PRO B O 1
ATOM 3869 N N . MET B 1 43 ? 26.379 19.917 17.644 1.00 18.60 43 MET B N 1
ATOM 3870 C CA . MET B 1 43 ? 25.635 20.454 16.501 1.00 17.69 43 MET B CA 1
ATOM 3871 C C . MET B 1 43 ? 24.176 20.716 16.855 1.00 16.80 43 MET B C 1
ATOM 3872 O O . MET B 1 43 ? 23.596 21.709 16.412 1.00 17.20 43 MET B O 1
ATOM 3877 N N . GLU B 1 44 ? 23.550 19.795 17.603 1.00 16.89 44 GLU B N 1
ATOM 3878 C CA . GLU B 1 44 ? 22.139 19.953 17.959 1.00 18.02 44 GLU B CA 1
ATOM 3879 C C . GLU B 1 44 ? 21.916 21.221 18.791 1.00 15.50 44 GLU B C 1
ATOM 3880 O O . GLU B 1 44 ? 20.907 21.929 18.623 1.00 14.68 44 GLU B O 1
ATOM 3886 N N . GLU B 1 45 ? 22.834 21.503 19.711 1.00 14.80 45 GLU B N 1
ATOM 3887 C CA . GLU B 1 45 ? 22.695 22.690 20.550 1.00 15.23 45 GLU B CA 1
ATOM 3888 C C . GLU B 1 45 ? 22.983 23.959 19.751 1.00 13.92 45 GLU B C 1
ATOM 3889 O O . GLU B 1 45 ? 22.252 24.959 19.872 1.00 13.86 45 GLU B O 1
ATOM 3895 N N . ALA B 1 46 ? 24.024 23.926 18.903 1.00 13.76 46 ALA B N 1
ATOM 3896 C CA . ALA B 1 46 ? 24.337 25.079 18.062 1.00 14.56 46 ALA B CA 1
ATOM 3897 C C . ALA B 1 46 ? 23.173 25.400 17.128 1.00 14.15 46 ALA B C 1
ATOM 3898 O O . ALA B 1 46 ? 22.785 26.561 16.976 1.00 12.90 46 ALA B O 1
ATOM 3900 N N . ALA B 1 47 ? 22.623 24.373 16.470 1.00 12.99 47 ALA B N 1
ATOM 3901 C CA . ALA B 1 47 ? 21.474 24.595 15.593 1.00 12.93 47 ALA B CA 1
ATOM 3902 C C . ALA B 1 47 ? 20.262 25.091 16.374 1.00 12.92 47 ALA B C 1
ATOM 3903 O O . ALA B 1 47 ? 19.504 25.930 15.876 1.00 13.06 47 ALA B O 1
ATOM 3905 N N . ALA B 1 48 ? 20.019 24.550 17.570 1.00 13.00 48 ALA B N 1
ATOM 3906 C CA . ALA B 1 48 ? 18.875 25.046 18.343 1.00 13.00 48 ALA B CA 1
ATOM 3907 C C . ALA B 1 48 ? 19.077 26.504 18.781 1.00 12.95 48 ALA B C 1
ATOM 3908 O O . ALA B 1 48 ? 18.107 27.266 18.869 1.00 12.91 48 ALA B O 1
ATOM 3910 N N . ALA B 1 49 ? 20.317 26.899 19.086 1.00 12.95 49 ALA B N 1
ATOM 3911 C CA . ALA B 1 49 ? 20.599 28.299 19.407 1.00 12.90 49 ALA B CA 1
ATOM 3912 C C . ALA B 1 49 ? 20.215 29.211 18.260 1.00 12.81 49 ALA B C 1
ATOM 3913 O O . ALA B 1 49 ? 19.613 30.280 18.462 1.00 12.77 49 ALA B O 1
ATOM 3915 N N . VAL B 1 50 ? 20.609 28.828 17.044 1.00 12.78 50 VAL B N 1
ATOM 3916 C CA . VAL B 1 50 ? 20.277 29.615 15.868 1.00 12.70 50 VAL B CA 1
ATOM 3917 C C . VAL B 1 50 ? 18.768 29.693 15.716 1.00 12.68 50 VAL B C 1
ATOM 3918 O O . VAL B 1 50 ? 18.209 30.777 15.528 1.00 12.63 50 VAL B O 1
ATOM 3922 N N . ALA B 1 51 ? 18.083 28.563 15.898 1.00 12.74 51 ALA B N 1
ATOM 3923 C CA . ALA B 1 51 ? 16.628 28.540 15.772 1.00 12.73 51 ALA B CA 1
ATOM 3924 C C . ALA B 1 51 ? 15.968 29.429 16.827 1.00 12.74 51 ALA B C 1
ATOM 3925 O O . ALA B 1 51 ? 15.057 30.218 16.519 1.00 12.69 51 ALA B O 1
ATOM 3927 N N . ALA B 1 52 ? 16.430 29.315 18.071 1.00 12.79 52 ALA B N 1
ATOM 3928 C CA . ALA B 1 52 ? 15.820 30.064 19.164 1.00 12.80 52 ALA B CA 1
ATOM 3929 C C . ALA B 1 52 ? 16.003 31.550 18.959 1.00 12.73 52 ALA B C 1
ATOM 3930 O O . ALA B 1 52 ? 15.052 32.326 19.051 1.00 12.71 52 ALA B O 1
ATOM 3932 N N . GLU B 1 53 ? 17.241 31.963 18.699 1.00 12.70 53 GLU B N 1
ATOM 3933 C CA . GLU B 1 53 ? 17.589 33.370 18.754 1.00 12.65 53 GLU B CA 1
ATOM 3934 C C . GLU B 1 53 ? 17.296 34.094 17.445 1.00 13.53 53 GLU B C 1
ATOM 3935 O O . GLU B 1 53 ? 17.575 35.293 17.344 1.00 15.10 53 GLU B O 1
ATOM 3941 N N . SER B 1 54 ? 16.711 33.412 16.462 1.00 12.55 54 SER B N 1
ATOM 3942 C CA . SER B 1 54 ? 16.176 34.058 15.268 1.00 12.49 54 SER B CA 1
ATOM 3943 C C . SER B 1 54 ? 14.654 34.006 15.248 1.00 12.52 54 SER B C 1
ATOM 3944 O O . SER B 1 54 ? 14.060 34.328 14.214 1.00 14.15 54 SER B O 1
ATOM 3947 N N . SER B 1 55 ? 14.008 33.621 16.368 1.00 12.56 55 SER B N 1
ATOM 3948 C CA . SER B 1 55 ? 12.546 33.528 16.355 1.00 12.84 55 SER B CA 1
ATOM 3949 C C . SER B 1 55 ? 11.926 34.063 17.648 1.00 12.61 55 SER B C 1
ATOM 3950 O O . SER B 1 55 ? 11.512 35.225 17.695 1.00 13.48 55 SER B O 1
ATOM 3953 N N . THR B 1 56 ? 11.865 33.222 18.693 1.00 12.69 56 THR B N 1
ATOM 3954 C CA . THR B 1 56 ? 11.165 33.558 19.926 1.00 12.74 56 THR B CA 1
ATOM 3955 C C . THR B 1 56 ? 12.017 33.477 21.198 1.00 12.79 56 THR B C 1
ATOM 3956 O O . THR B 1 56 ? 11.574 33.980 22.241 1.00 12.83 56 THR B O 1
ATOM 3960 N N . GLY B 1 57 ? 13.179 32.829 21.165 1.00 12.80 57 GLY B N 1
ATOM 3961 C CA . GLY B 1 57 ? 13.851 32.437 22.388 1.00 12.88 57 GLY B CA 1
ATOM 3962 C C . GLY B 1 57 ? 14.916 33.426 22.839 1.00 14.63 57 GLY B C 1
ATOM 3963 O O . GLY B 1 57 ? 15.270 34.368 22.129 1.00 12.78 57 GLY B O 1
ATOM 3964 N N . THR B 1 58 ? 15.406 33.214 24.062 1.00 12.93 58 THR B N 1
ATOM 3965 C CA . THR B 1 58 ? 16.657 33.879 24.501 1.00 13.36 58 THR B CA 1
ATOM 3966 C C . THR B 1 58 ? 17.383 32.890 25.413 1.00 13.26 58 THR B C 1
ATOM 3967 O O . THR B 1 58 ? 17.115 31.685 25.365 1.00 14.27 58 THR B O 1
ATOM 3971 N N . TRP B 1 59 ? 18.328 33.388 26.221 1.00 13.05 59 TRP B N 1
ATOM 3972 C CA . TRP B 1 59 ? 19.343 32.562 26.862 1.00 13.13 59 TRP B CA 1
ATOM 3973 C C . TRP B 1 59 ? 18.897 31.970 28.194 1.00 13.92 59 TRP B C 1
ATOM 3974 O O . TRP B 1 59 ? 19.643 31.178 28.783 1.00 13.45 59 TRP B O 1
ATOM 3985 N N . THR B 1 60 ? 17.722 32.352 28.686 1.00 13.26 60 THR B N 1
ATOM 3986 C CA . THR B 1 60 ? 17.224 31.858 29.959 1.00 14.35 60 THR B CA 1
ATOM 3987 C C . THR B 1 60 ? 15.710 31.866 29.836 1.00 14.94 60 THR B C 1
ATOM 3988 O O . THR B 1 60 ? 15.161 32.604 29.015 1.00 14.07 60 THR B O 1
ATOM 3992 N N . GLU B 1 61 ? 15.044 31.011 30.614 1.00 13.46 61 GLU B N 1
ATOM 3993 C CA . GLU B 1 61 ? 13.592 30.909 30.518 1.00 16.03 61 GLU B CA 1
ATOM 3994 C C . GLU B 1 61 ? 12.949 32.184 31.063 1.00 16.14 61 GLU B C 1
ATOM 3995 O O . GLU B 1 61 ? 13.412 32.734 32.060 1.00 15.30 61 GLU B O 1
ATOM 4001 N N . VAL B 1 62 ? 11.863 32.656 30.432 1.00 14.11 62 VAL B N 1
ATOM 4002 C CA . VAL B 1 62 ? 11.204 33.863 30.963 1.00 13.95 62 VAL B CA 1
ATOM 4003 C C . VAL B 1 62 ? 9.738 33.586 31.259 1.00 15.90 62 VAL B C 1
ATOM 4004 O O . VAL B 1 62 ? 9.075 32.815 30.558 1.00 15.51 62 VAL B O 1
ATOM 4008 N N . TRP B 1 63 ? 9.230 34.234 32.314 1.00 14.39 63 TRP B N 1
ATOM 4009 C CA . TRP B 1 63 ? 7.848 33.989 32.727 1.00 15.47 63 TRP B CA 1
ATOM 4010 C C . TRP B 1 63 ? 6.853 34.268 31.602 1.00 15.17 63 TRP B C 1
ATOM 4011 O O . TRP B 1 63 ? 5.816 33.602 31.506 1.00 16.01 63 TRP B O 1
ATOM 4022 N N . SER B 1 64 ? 7.153 35.231 30.734 1.00 13.42 64 SER B N 1
ATOM 4023 C CA . SER B 1 64 ? 6.199 35.650 29.711 1.00 14.38 64 SER B CA 1
ATOM 4024 C C . SER B 1 64 ? 6.090 34.680 28.530 1.00 13.95 64 SER B C 1
ATOM 4025 O O . SER B 1 64 ? 5.172 34.849 27.713 1.00 14.49 64 SER B O 1
ATOM 4028 N N . ASN B 1 65 ? 6.992 33.689 28.421 1.00 13.78 65 ASN B N 1
ATOM 4029 C CA . ASN B 1 65 ? 6.828 32.643 27.411 1.00 15.87 65 ASN B CA 1
ATOM 4030 C C . ASN B 1 65 ? 5.462 31.975 27.527 1.00 16.90 65 ASN B C 1
ATOM 4031 O O . ASN B 1 65 ? 4.880 31.561 26.517 1.00 15.78 65 ASN B O 1
ATOM 4036 N N . LEU B 1 66 ? 4.951 31.851 28.758 1.00 15.91 66 LEU B N 1
ATOM 4037 C CA . LEU B 1 66 ? 3.697 31.170 29.016 1.00 16.13 66 LEU B CA 1
ATOM 4038 C C . LEU B 1 66 ? 2.485 32.013 28.670 1.00 16.85 66 LEU B C 1
ATOM 4039 O O . LEU B 1 66 ? 1.360 31.504 28.771 1.00 18.08 66 LEU B O 1
ATOM 4044 N N . LEU B 1 67 ? 2.678 33.277 28.291 1.00 14.16 67 LEU B N 1
ATOM 4045 C CA . LEU B 1 67 ? 1.582 34.107 27.821 1.00 13.49 67 LEU B CA 1
ATOM 4046 C C . LEU B 1 67 ? 1.359 33.954 26.317 1.00 15.20 67 LEU B C 1
ATOM 4047 O O . LEU B 1 67 ? 0.475 34.618 25.767 1.00 13.84 67 LEU B O 1
ATOM 4052 N N . THR B 1 68 ? 2.127 33.108 25.636 1.00 14.16 68 THR B N 1
ATOM 4053 C CA . THR B 1 68 ? 1.856 32.930 24.214 1.00 16.76 68 THR B CA 1
ATOM 4054 C C . THR B 1 68 ? 1.940 31.451 23.870 1.00 16.63 68 THR B C 1
ATOM 4055 O O . THR B 1 68 ? 2.012 30.581 24.746 1.00 17.04 68 THR B O 1
ATOM 4059 N N . ASP B 1 69 ? 1.876 31.171 22.579 1.00 16.83 69 ASP B N 1
ATOM 4060 C CA . ASP B 1 69 ? 1.770 29.818 22.045 1.00 17.24 69 ASP B CA 1
ATOM 4061 C C . ASP B 1 69 ? 3.085 29.512 21.326 1.00 17.48 69 ASP B C 1
ATOM 4062 O O . ASP B 1 69 ? 3.188 29.613 20.107 1.00 17.89 69 ASP B O 1
ATOM 4067 N N . LEU B 1 70 ? 4.121 29.198 22.105 1.00 16.63 70 LEU B N 1
ATOM 4068 C CA . LEU B 1 70 ? 5.411 28.934 21.482 1.00 17.57 70 LEU B CA 1
ATOM 4069 C C . LEU B 1 70 ? 5.372 27.706 20.574 1.00 18.18 70 LEU B C 1
ATOM 4070 O O . LEU B 1 70 ? 6.156 27.627 19.623 1.00 16.66 70 LEU B O 1
ATOM 4075 N N . GLU B 1 71 ? 4.474 26.742 20.825 1.00 19.22 71 GLU B N 1
ATOM 4076 C CA . GLU B 1 71 ? 4.390 25.599 19.913 1.00 20.09 71 GLU B CA 1
ATOM 4077 C C . GLU B 1 71 ? 3.995 26.070 18.522 1.00 20.55 71 GLU B C 1
ATOM 4078 O O . GLU B 1 71 ? 4.488 25.554 17.497 1.00 20.02 71 GLU B O 1
ATOM 4084 N N . ARG B 1 72 ? 3.131 27.086 18.467 1.00 18.11 72 ARG B N 1
ATOM 4085 C CA . ARG B 1 72 ? 2.733 27.648 17.188 1.00 17.95 72 ARG B CA 1
ATOM 4086 C C . ARG B 1 72 ? 3.820 28.527 16.571 1.00 20.34 72 ARG B C 1
ATOM 4087 O O . ARG B 1 72 ? 4.039 28.470 15.353 1.00 18.75 72 ARG B O 1
ATOM 4095 N N . TYR B 1 73 ? 4.497 29.356 17.384 1.00 15.54 73 TYR B N 1
ATOM 4096 C CA . TYR B 1 73 ? 5.323 30.442 16.841 1.00 15.73 73 TYR B CA 1
ATOM 4097 C C . TYR B 1 73 ? 6.808 30.127 16.722 1.00 14.46 73 TYR B C 1
ATOM 4098 O O . TYR B 1 73 ? 7.498 30.773 15.919 1.00 14.43 73 TYR B O 1
ATOM 4107 N N . LYS B 1 74 ? 7.330 29.206 17.516 1.00 14.79 74 LYS B N 1
ATOM 4108 C CA . LYS B 1 74 ? 8.770 29.040 17.567 1.00 13.76 74 LYS B CA 1
ATOM 4109 C C . LYS B 1 74 ? 9.303 28.529 16.229 1.00 12.88 74 LYS B C 1
ATOM 4110 O O . LYS B 1 74 ? 8.639 27.769 15.508 1.00 14.28 74 LYS B O 1
ATOM 4116 N N . ALA B 1 75 ? 10.522 28.966 15.884 1.00 12.78 75 ALA B N 1
ATOM 4117 C CA . ALA B 1 75 ? 11.264 28.235 14.860 1.00 13.28 75 ALA B CA 1
ATOM 4118 C C . ALA B 1 75 ? 11.788 26.929 15.448 1.00 14.15 75 ALA B C 1
ATOM 4119 O O . ALA B 1 75 ? 11.939 26.786 16.674 1.00 12.89 75 ALA B O 1
ATOM 4121 N N . ARG B 1 76 ? 12.028 25.939 14.578 1.00 13.41 76 ARG B N 1
ATOM 4122 C CA . ARG B 1 76 ? 12.489 24.622 15.030 1.00 13.95 76 ARG B CA 1
ATOM 4123 C C . ARG B 1 76 ? 13.540 24.124 14.053 1.00 12.91 76 ARG B C 1
ATOM 4124 O O . ARG B 1 76 ? 13.279 24.089 12.845 1.00 13.74 76 ARG B O 1
ATOM 4132 N N . CYS B 1 77 ? 14.709 23.740 14.559 1.00 12.93 77 CYS B N 1
ATOM 4133 C CA . CYS B 1 77 ? 15.620 22.952 13.737 1.00 12.94 77 CYS B CA 1
ATOM 4134 C C . CYS B 1 77 ? 15.004 21.562 13.609 1.00 13.31 77 CYS B C 1
ATOM 4135 O O . CYS B 1 77 ? 14.795 20.882 14.620 1.00 13.08 77 CYS B O 1
ATOM 4138 N N . TYR B 1 78 ? 14.654 21.163 12.389 1.00 13.00 78 TYR B N 1
ATOM 4139 C CA . TYR B 1 78 ? 13.951 19.904 12.204 1.00 14.07 78 TYR B CA 1
ATOM 4140 C C . TYR B 1 78 ? 14.807 18.846 11.532 1.00 13.11 78 TYR B C 1
ATOM 4141 O O . TYR B 1 78 ? 14.362 17.694 11.422 1.00 13.27 78 TYR B O 1
ATOM 4150 N N . ARG B 1 79 ? 16.020 19.199 11.091 1.00 13.07 79 ARG B N 1
ATOM 4151 C CA . ARG B 1 79 ? 16.893 18.205 10.478 1.00 13.11 79 ARG B CA 1
ATOM 4152 C C . ARG B 1 79 ? 18.320 18.717 10.537 1.00 13.59 79 ARG B C 1
ATOM 4153 O O . ARG B 1 79 ? 18.572 19.893 10.249 1.00 13.41 79 ARG B O 1
ATOM 4161 N N . ILE B 1 80 ? 19.256 17.863 10.924 1.00 13.14 80 ILE B N 1
ATOM 4162 C CA . ILE B 1 80 ? 20.672 18.200 10.806 1.00 13.12 80 ILE B CA 1
ATOM 4163 C C . ILE B 1 80 ? 21.309 17.139 9.933 1.00 14.39 80 ILE B C 1
ATOM 4164 O O . ILE B 1 80 ? 21.175 15.952 10.219 1.00 13.59 80 ILE B O 1
ATOM 4169 N N . GLU B 1 81 ? 21.968 17.563 8.864 1.00 13.13 81 GLU B N 1
ATOM 4170 C CA . GLU B 1 81 ? 22.567 16.642 7.909 1.00 14.68 81 GLU B CA 1
ATOM 4171 C C . GLU B 1 81 ? 23.977 17.134 7.630 1.00 15.95 81 GLU B C 1
ATOM 4172 O O . GLU B 1 81 ? 24.158 18.234 7.089 1.00 13.52 81 GLU B O 1
ATOM 4178 N N . GLY B 1 82 ? 24.968 16.347 8.027 1.00 17.58 82 GLY B N 1
ATOM 4179 C CA . GLY B 1 82 ? 26.340 16.831 7.931 1.00 16.73 82 GLY B CA 1
ATOM 4180 C C . GLY B 1 82 ? 26.483 18.107 8.730 1.00 17.75 82 GLY B C 1
ATOM 4181 O O . GLY B 1 82 ? 26.102 18.189 9.910 1.00 16.71 82 GLY B O 1
ATOM 4182 N N . ASP B 1 83 ? 27.014 19.152 8.093 1.00 14.21 83 ASP B N 1
ATOM 4183 C CA . ASP B 1 83 ? 27.152 20.416 8.797 1.00 16.64 83 ASP B CA 1
ATOM 4184 C C . ASP B 1 83 ? 26.014 21.378 8.505 1.00 15.92 83 ASP B C 1
ATOM 4185 O O . ASP B 1 83 ? 26.124 22.564 8.821 1.00 15.72 83 ASP B O 1
ATOM 4190 N N . VAL B 1 84 ? 24.911 20.905 7.933 1.00 14.34 84 VAL B N 1
ATOM 4191 C CA . VAL B 1 84 ? 23.813 21.789 7.585 1.00 13.52 84 VAL B CA 1
ATOM 4192 C C . VAL B 1 84 ? 22.652 21.528 8.524 1.00 14.44 84 VAL B C 1
ATOM 4193 O O . VAL B 1 84 ? 22.227 20.369 8.720 1.00 15.70 84 VAL B O 1
ATOM 4197 N N . ALA B 1 85 ? 22.160 22.606 9.126 1.00 12.87 85 ALA B N 1
ATOM 4198 C CA . ALA B 1 85 ? 20.960 22.578 9.940 1.00 12.87 85 ALA B CA 1
ATOM 4199 C C . ALA B 1 85 ? 19.799 23.168 9.139 1.00 12.82 85 ALA B C 1
ATOM 4200 O O . ALA B 1 85 ? 19.902 24.280 8.599 1.00 12.76 85 ALA B O 1
ATOM 4202 N N . TYR B 1 86 ? 18.688 22.441 9.109 1.00 12.85 86 TYR B N 1
ATOM 4203 C CA . TYR B 1 86 ? 17.461 22.877 8.451 1.00 12.82 86 TYR B CA 1
ATOM 4204 C C . TYR B 1 86 ? 16.532 23.400 9.532 1.00 12.81 86 TYR B C 1
ATOM 4205 O O . TYR B 1 86 ? 16.266 22.701 10.520 1.00 12.87 86 TYR B O 1
ATOM 4214 N N . ILE B 1 87 ? 16.057 24.631 9.362 1.00 12.75 87 ILE B N 1
ATOM 4215 C CA . ILE B 1 87 ? 15.251 25.290 10.390 1.00 12.74 87 ILE B CA 1
ATOM 4216 C C . ILE B 1 87 ? 13.975 25.797 9.729 1.00 12.71 87 ILE B C 1
ATOM 4217 O O . ILE B 1 87 ? 14.032 26.410 8.654 1.00 12.67 87 ILE B O 1
ATOM 4222 N N . ALA B 1 88 ? 12.824 25.536 10.366 1.00 12.75 88 ALA B N 1
ATOM 4223 C CA . ALA B 1 88 ? 11.512 25.927 9.845 1.00 12.74 88 ALA B CA 1
ATOM 4224 C C . ALA B 1 88 ? 10.968 27.072 10.684 1.00 12.71 88 ALA B C 1
ATOM 4225 O O . ALA B 1 88 ? 10.976 26.988 11.922 1.00 12.75 88 ALA B O 1
ATOM 4227 N N . TYR B 1 89 ? 10.484 28.119 10.010 1.00 12.66 89 TYR B N 1
ATOM 4228 C CA . TYR B 1 89 ? 9.950 29.325 10.647 1.00 12.63 89 TYR B CA 1
ATOM 4229 C C . TYR B 1 89 ? 8.482 29.466 10.276 1.00 13.00 89 TYR B C 1
ATOM 4230 O O . TYR B 1 89 ? 8.166 29.580 9.085 1.00 12.81 89 TYR B O 1
ATOM 4239 N N . PRO B 1 90 ? 7.550 29.470 11.227 1.00 13.09 90 PRO B N 1
ATOM 4240 C CA . PRO B 1 90 ? 6.136 29.602 10.863 1.00 12.72 90 PRO B CA 1
ATOM 4241 C C . PRO B 1 90 ? 5.840 30.923 10.149 1.00 13.35 90 PRO B C 1
ATOM 4242 O O . PRO B 1 90 ? 6.454 31.966 10.413 1.00 12.60 90 PRO B O 1
ATOM 4246 N N . LEU B 1 91 ? 4.864 30.858 9.242 1.00 13.84 91 LEU B N 1
ATOM 4247 C CA . LEU B 1 91 ? 4.490 32.023 8.437 1.00 14.17 91 LEU B CA 1
ATOM 4248 C C . LEU B 1 91 ? 4.166 33.241 9.287 1.00 15.93 91 LEU B C 1
ATOM 4249 O O . LEU B 1 91 ? 4.459 34.388 8.893 1.00 14.19 91 LEU B O 1
ATOM 4254 N N . ASP B 1 92 ? 3.508 33.032 10.437 1.00 15.24 92 ASP B N 1
ATOM 4255 C CA . ASP B 1 92 ? 3.112 34.147 11.287 1.00 16.00 92 ASP B CA 1
ATOM 4256 C C . ASP B 1 92 ? 4.277 34.941 11.848 1.00 13.77 92 ASP B C 1
ATOM 4257 O O . ASP B 1 92 ? 4.061 36.057 12.344 1.00 14.90 92 ASP B O 1
ATOM 4262 N N . LEU B 1 93 ? 5.496 34.427 11.782 1.00 12.93 93 LEU B N 1
ATOM 4263 C CA . LEU B 1 93 ? 6.609 35.193 12.321 1.00 13.57 93 LEU B CA 1
ATOM 4264 C C . LEU B 1 93 ? 7.024 36.375 11.452 1.00 13.33 93 LEU B C 1
ATOM 4265 O O . LEU B 1 93 ? 7.837 37.200 11.903 1.00 12.83 93 LEU B O 1
ATOM 4270 N N . PHE B 1 94 ? 6.542 36.460 10.213 1.00 13.16 94 PHE B N 1
ATOM 4271 C CA . PHE B 1 94 ? 7.079 37.413 9.246 1.00 13.37 94 PHE B CA 1
ATOM 4272 C C . PHE B 1 94 ? 6.125 38.552 8.931 1.00 13.19 94 PHE B C 1
ATOM 4273 O O . PHE B 1 94 ? 4.912 38.351 8.819 1.00 15.16 94 PHE B O 1
ATOM 4281 N N . GLU B 1 95 ? 6.688 39.746 8.734 1.00 12.69 95 GLU B N 1
ATOM 4282 C CA . GLU B 1 95 ? 5.869 40.865 8.294 1.00 13.33 95 GLU B CA 1
ATOM 4283 C C . GLU B 1 95 ? 5.657 40.766 6.781 1.00 14.39 95 GLU B C 1
ATOM 4284 O O . GLU B 1 95 ? 6.627 40.642 6.018 1.00 14.25 95 GLU B O 1
ATOM 4290 N N . GLU B 1 96 ? 4.395 40.855 6.360 1.00 12.39 96 GLU B N 1
ATOM 4291 C CA . GLU B 1 96 ? 4.057 40.838 4.933 1.00 13.64 96 GLU B CA 1
ATOM 4292 C C . GLU B 1 96 ? 4.827 41.890 4.130 1.00 13.19 96 GLU B C 1
ATOM 4293 O O . GLU B 1 96 ? 4.897 43.069 4.512 1.00 14.13 96 GLU B O 1
ATOM 4299 N N . GLY B 1 97 ? 5.389 41.455 3.006 1.00 13.58 97 GLY B N 1
ATOM 4300 C CA . GLY B 1 97 ? 6.047 42.346 2.069 1.00 14.52 97 GLY B CA 1
ATOM 4301 C C . GLY B 1 97 ? 7.358 42.955 2.510 1.00 17.37 97 GLY B C 1
ATOM 4302 O O . GLY B 1 97 ? 7.856 43.860 1.836 1.00 16.52 97 GLY B O 1
ATOM 4303 N N . SER B 1 98 ? 7.968 42.471 3.584 1.00 14.16 98 SER B N 1
ATOM 4304 C CA . SER B 1 98 ? 9.130 43.139 4.170 1.00 14.93 98 SER B CA 1
ATOM 4305 C C . SER B 1 98 ? 10.349 42.225 4.130 1.00 14.17 98 SER B C 1
ATOM 4306 O O . SER B 1 98 ? 10.520 41.357 4.998 1.00 12.09 98 SER B O 1
ATOM 4309 N N . ILE B 1 99 ? 11.236 42.446 3.150 1.00 12.03 99 ILE B N 1
ATOM 4310 C CA . ILE B 1 99 ? 12.520 41.752 3.188 1.00 13.20 99 ILE B CA 1
ATOM 4311 C C . ILE B 1 99 ? 13.282 42.138 4.445 1.00 12.48 99 ILE B C 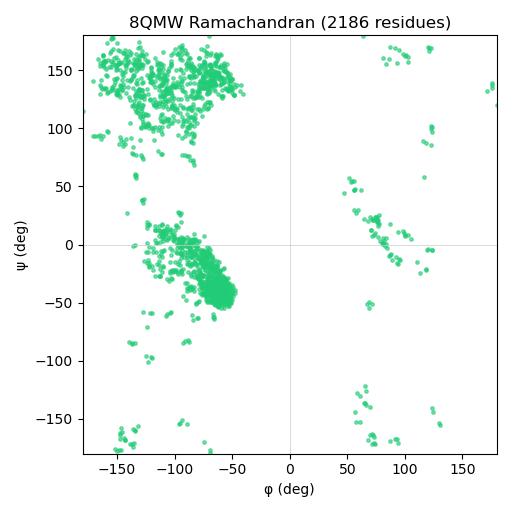1
ATOM 4312 O O . ILE B 1 99 ? 14.027 41.326 5.026 1.00 12.04 99 ILE B O 1
ATOM 4317 N N . VAL B 1 100 ? 13.137 43.401 4.854 1.00 11.99 100 VAL B N 1
ATOM 4318 C CA . VAL B 1 100 ? 13.860 43.892 6.013 1.00 11.97 100 VAL B CA 1
ATOM 4319 C C . VAL B 1 100 ? 13.548 43.030 7.228 1.00 12.11 100 VAL B C 1
ATOM 4320 O O . VAL B 1 100 ? 14.445 42.660 7.980 1.00 12.03 100 VAL B O 1
ATOM 4324 N N . ASN B 1 101 ? 12.277 42.654 7.394 1.00 12.04 101 ASN B N 1
ATOM 4325 C CA . ASN B 1 101 ? 11.880 41.787 8.500 1.00 12.09 101 ASN B CA 1
ATOM 4326 C C . ASN B 1 101 ? 12.501 40.407 8.379 1.00 12.17 101 ASN B C 1
ATOM 4327 O O . ASN B 1 101 ? 12.950 39.836 9.378 1.00 12.73 101 ASN B O 1
ATOM 4332 N N . ILE B 1 102 ? 12.496 39.829 7.164 1.00 12.12 102 ILE B N 1
ATOM 4333 C CA . ILE B 1 102 ? 13.137 38.525 6.986 1.00 12.16 102 ILE B CA 1
ATOM 4334 C C . ILE B 1 102 ? 14.574 38.593 7.492 1.00 12.15 102 ILE B C 1
ATOM 4335 O O . ILE B 1 102 ? 15.031 37.745 8.272 1.00 12.19 102 ILE B O 1
ATOM 4340 N N . MET B 1 103 ? 15.299 39.599 7.045 1.00 12.11 103 MET B N 1
ATOM 4341 C CA . MET B 1 103 ? 16.727 39.705 7.428 1.00 12.10 103 MET B CA 1
ATOM 4342 C C . MET B 1 103 ? 16.856 39.868 8.949 1.00 12.12 103 MET B C 1
ATOM 4343 O O . MET B 1 103 ? 17.757 39.295 9.542 1.00 12.15 103 MET B O 1
ATOM 4348 N N . SER B 1 104 ? 15.980 40.698 9.522 1.00 12.11 104 SER B N 1
ATOM 4349 C CA . SER B 1 104 ? 16.140 41.007 10.932 1.00 12.12 104 SER B CA 1
ATOM 4350 C C . SER B 1 104 ? 15.974 39.762 11.797 1.00 12.18 104 SER B C 1
ATOM 4351 O O . SER B 1 104 ? 16.620 39.666 12.846 1.00 12.21 104 SER B O 1
ATOM 4354 N N . SER B 1 105 ? 15.141 38.806 11.368 1.00 12.21 105 SER B N 1
ATOM 4355 C CA . SER B 1 105 ? 15.060 37.509 12.052 1.00 12.27 105 SER B CA 1
ATOM 4356 C C . SER B 1 105 ? 16.195 36.594 11.641 1.00 12.29 105 SER B C 1
ATOM 4357 O O . SER B 1 105 ? 17.003 36.184 12.474 1.00 12.32 105 SER B O 1
ATOM 4360 N N . ILE B 1 106 ? 16.227 36.241 10.358 1.00 12.27 106 ILE B N 1
ATOM 4361 C CA . ILE B 1 106 ? 17.067 35.138 9.893 1.00 12.30 106 ILE B CA 1
ATOM 4362 C C . ILE B 1 106 ? 18.552 35.442 10.057 1.00 12.30 106 ILE B C 1
ATOM 4363 O O . ILE B 1 106 ? 19.352 34.538 10.365 1.00 12.34 106 ILE B O 1
ATOM 4368 N N . VAL B 1 107 ? 18.964 36.692 9.813 1.00 12.25 107 VAL B N 1
ATOM 4369 C CA . VAL B 1 107 ? 20.388 37.003 9.868 1.00 12.25 107 VAL B CA 1
ATOM 4370 C C . VAL B 1 107 ? 20.694 38.111 10.884 1.00 13.13 107 VAL B C 1
ATOM 4371 O O . VAL B 1 107 ? 21.800 38.672 10.879 1.00 12.23 107 VAL B O 1
ATOM 4375 N N . GLY B 1 108 ? 19.760 38.380 11.796 1.00 12.24 108 GLY B N 1
ATOM 4376 C CA . GLY B 1 108 ? 19.893 39.519 12.696 1.00 12.22 108 GLY B CA 1
ATOM 4377 C C . GLY B 1 108 ? 21.040 39.377 13.684 1.00 12.27 108 GLY B C 1
ATOM 4378 O O . GLY B 1 108 ? 21.952 40.204 13.699 1.00 12.25 108 GLY B O 1
ATOM 4379 N N . ASN B 1 109 ? 20.983 38.359 14.554 1.00 12.33 109 ASN B N 1
ATOM 4380 C CA . ASN B 1 109 ? 21.957 38.188 15.622 1.00 12.38 109 ASN B CA 1
ATOM 4381 C C . ASN B 1 109 ? 22.682 36.859 15.574 1.00 12.43 109 ASN B C 1
ATOM 4382 O O . ASN B 1 109 ? 23.755 36.751 16.175 1.00 12.71 109 ASN B O 1
ATOM 4387 N N . VAL B 1 110 ? 22.145 35.847 14.884 1.00 12.44 110 VAL B N 1
ATOM 4388 C CA . VAL B 1 110 ? 22.647 34.493 15.092 1.00 12.50 110 VAL B CA 1
ATOM 4389 C C . VAL B 1 110 ? 24.067 34.280 14.566 1.00 12.58 110 VAL B C 1
ATOM 4390 O O . VAL B 1 110 ? 24.717 33.315 14.964 1.00 16.36 110 VAL B O 1
ATOM 4394 N N . PHE B 1 111 ? 24.584 35.155 13.704 1.00 12.47 111 PHE B N 1
ATOM 4395 C CA . PHE B 1 111 ? 25.942 34.960 13.196 1.00 12.49 111 PHE B CA 1
ATOM 4396 C C . PHE B 1 111 ? 27.013 35.389 14.178 1.00 12.53 111 PHE B C 1
ATOM 4397 O O . PHE B 1 111 ? 28.205 35.184 13.903 1.00 13.79 111 PHE B O 1
ATOM 4405 N N . GLY B 1 112 ? 26.627 36.029 15.282 1.00 12.53 112 GLY B N 1
ATOM 4406 C CA . GLY B 1 112 ? 27.571 36.516 16.260 1.00 12.87 112 GLY B CA 1
ATOM 4407 C C . GLY B 1 112 ? 27.628 35.755 17.573 1.00 13.34 112 GLY B C 1
ATOM 4408 O O . GLY B 1 112 ? 28.301 36.227 18.502 1.00 15.11 112 GLY B O 1
ATOM 4409 N N . PHE B 1 113 ? 26.961 34.598 17.694 1.00 12.68 113 PHE B N 1
ATOM 4410 C CA . PHE B 1 113 ? 26.956 33.879 18.972 1.00 12.76 113 PHE B CA 1
ATOM 4411 C C . PHE B 1 113 ? 28.289 33.192 19.238 1.00 14.82 113 PHE B C 1
ATOM 4412 O O . PHE B 1 113 ? 28.873 32.581 18.344 1.00 14.46 113 PHE B O 1
ATOM 4420 N N . LYS B 1 114 ? 28.757 33.270 20.493 1.00 12.91 114 LYS B N 1
ATOM 4421 C CA . LYS B 1 114 ? 29.957 32.532 20.861 1.00 15.16 114 LYS B CA 1
ATOM 4422 C C . LYS B 1 114 ? 29.799 31.027 20.622 1.00 17.73 114 LYS B C 1
ATOM 4423 O O . LYS B 1 114 ? 30.782 30.338 20.298 1.00 16.67 114 LYS B O 1
ATOM 4429 N N . ALA B 1 115 ? 28.576 30.508 20.732 1.00 15.88 115 ALA B N 1
ATOM 4430 C CA . ALA B 1 115 ? 28.369 29.063 20.613 1.00 17.57 115 ALA B CA 1
ATOM 4431 C C . ALA B 1 115 ? 28.574 28.554 19.192 1.00 16.93 115 ALA B C 1
ATOM 4432 O O . ALA B 1 115 ? 28.776 27.346 19.003 1.00 16.04 115 ALA B O 1
ATOM 4434 N N . VAL B 1 116 ? 28.567 29.443 18.208 1.00 15.28 116 VAL B N 1
ATOM 4435 C CA . VAL B 1 116 ? 28.633 29.070 16.800 1.00 16.94 116 VAL B CA 1
ATOM 4436 C C . VAL B 1 116 ? 29.783 29.881 16.211 1.00 18.09 116 VAL B C 1
ATOM 4437 O O . VAL B 1 116 ? 29.648 31.104 16.029 1.00 21.26 116 VAL B O 1
ATOM 4441 N N . GLN B 1 117 ? 30.921 29.203 15.953 1.00 16.56 117 GLN B N 1
ATOM 4442 C CA . GLN B 1 117 ? 32.171 29.815 15.497 1.00 19.50 117 GLN B CA 1
ATOM 4443 C C . GLN B 1 117 ? 32.084 30.342 14.061 1.00 17.55 117 GLN B C 1
ATOM 4444 O O . GLN B 1 117 ? 32.736 31.333 13.720 1.00 17.61 117 GLN B O 1
ATOM 4450 N N . ALA B 1 118 ? 31.269 29.717 13.217 1.00 15.11 118 ALA B N 1
ATOM 4451 C CA . ALA B 1 118 ? 31.032 30.224 11.868 1.00 14.48 118 ALA B CA 1
ATOM 4452 C C . ALA B 1 118 ? 29.632 29.803 11.452 1.00 13.35 118 ALA B C 1
ATOM 4453 O O . ALA B 1 118 ? 29.152 28.748 11.870 1.00 14.51 118 ALA B O 1
ATOM 4455 N N . LEU B 1 119 ? 28.997 30.615 10.599 1.00 12.67 119 LEU B N 1
ATOM 4456 C CA . LEU B 1 119 ? 27.624 30.325 10.176 1.00 12.64 119 LEU B CA 1
ATOM 4457 C C . LEU B 1 119 ? 27.427 30.827 8.753 1.00 12.68 119 LEU B C 1
ATOM 4458 O O . LEU B 1 119 ? 27.750 31.981 8.475 1.00 12.54 119 LEU B O 1
ATOM 4463 N N . ARG B 1 120 ? 26.905 29.963 7.890 1.00 12.59 120 ARG B N 1
ATOM 4464 C CA . ARG B 1 120 ? 26.690 30.339 6.480 1.00 12.98 120 ARG B CA 1
ATOM 4465 C C . ARG B 1 120 ? 25.245 30.027 6.087 1.00 12.99 120 ARG B C 1
ATOM 4466 O O . ARG B 1 120 ? 24.879 28.865 6.095 1.00 14.50 120 ARG B O 1
ATOM 4474 N N . LEU B 1 121 ? 24.494 31.063 5.736 1.00 12.47 121 LEU B N 1
ATOM 4475 C CA . LEU B 1 121 ? 23.129 30.852 5.251 1.00 12.72 121 LEU B CA 1
ATOM 4476 C C . LEU B 1 121 ? 23.196 30.503 3.772 1.00 12.46 121 LEU B C 1
ATOM 4477 O O . LEU B 1 121 ? 23.558 31.346 2.956 1.00 12.43 121 LEU B O 1
ATOM 4482 N N . GLU B 1 122 ? 22.921 29.243 3.441 1.00 12.51 122 GLU B N 1
ATOM 4483 C CA . GLU B 1 122 ? 23.068 28.749 2.077 1.00 12.54 122 GLU B CA 1
ATOM 4484 C C . GLU B 1 122 ? 21.817 28.998 1.237 1.00 12.51 122 GLU B C 1
ATOM 4485 O O . GLU B 1 122 ? 21.933 29.295 0.046 1.00 12.51 122 GLU B O 1
ATOM 4491 N N . ASP B 1 123 ? 20.623 28.885 1.821 1.00 12.50 123 ASP B N 1
ATOM 4492 C CA . ASP B 1 123 ? 19.426 28.932 0.992 1.00 12.50 123 ASP B CA 1
ATOM 4493 C C . ASP B 1 123 ? 18.240 29.112 1.913 1.00 12.48 123 ASP B C 1
ATOM 4494 O O . ASP B 1 123 ? 18.328 28.831 3.108 1.00 12.49 123 ASP B O 1
ATOM 4499 N N . MET B 1 124 ? 17.141 29.580 1.350 1.00 12.46 124 MET B N 1
ATOM 4500 C CA . MET B 1 124 ? 15.904 29.581 2.105 1.00 12.46 124 MET B CA 1
ATOM 4501 C C . MET B 1 124 ? 14.756 29.324 1.149 1.00 12.49 124 MET B C 1
ATOM 4502 O O . MET B 1 124 ? 14.773 29.770 -0.009 1.00 14.15 124 MET B O 1
ATOM 4507 N N . ARG B 1 125 ? 13.795 28.550 1.626 1.00 12.53 125 ARG B N 1
ATOM 4508 C CA . ARG B 1 125 ? 12.579 28.250 0.883 1.00 12.56 125 ARG B CA 1
ATOM 4509 C C . ARG B 1 125 ? 11.538 29.285 1.278 1.00 13.71 125 ARG B C 1
ATOM 4510 O O . ARG B 1 125 ? 11.031 29.252 2.403 1.00 13.21 125 ARG B O 1
ATOM 4518 N N . ILE B 1 126 ? 11.247 30.220 0.377 1.00 12.84 126 ILE B N 1
ATOM 4519 C CA . ILE B 1 126 ? 10.227 31.226 0.667 1.00 12.95 126 ILE B CA 1
ATOM 4520 C C . ILE B 1 126 ? 8.880 30.617 0.316 1.00 13.36 126 ILE B C 1
ATOM 4521 O O . ILE B 1 126 ? 8.659 30.228 -0.840 1.00 15.89 126 ILE B O 1
ATOM 4526 N N . PRO B 1 127 ? 7.951 30.500 1.256 1.00 13.79 127 PRO B N 1
ATOM 4527 C CA . PRO B 1 127 ? 6.672 29.863 0.932 1.00 14.30 127 PRO B CA 1
ATOM 4528 C C . PRO B 1 127 ? 5.810 30.730 0.012 1.00 13.83 127 PRO B C 1
ATOM 4529 O O . PRO B 1 127 ? 5.859 31.961 0.050 1.00 12.90 127 PRO B O 1
ATOM 4533 N N . VAL B 1 128 ? 4.999 30.056 -0.813 1.00 13.65 128 VAL B N 1
ATOM 4534 C CA . VAL B 1 128 ? 4.175 30.745 -1.812 1.00 12.95 128 VAL B CA 1
ATOM 4535 C C . VAL B 1 128 ? 3.252 31.780 -1.157 1.00 13.87 128 VAL B C 1
ATOM 4536 O O . VAL B 1 128 ? 3.097 32.903 -1.652 1.00 13.56 128 VAL B O 1
ATOM 4540 N N . ALA B 1 129 ? 2.675 31.442 -0.006 1.00 14.64 129 ALA B N 1
ATOM 4541 C CA . ALA B 1 129 ? 1.738 32.352 0.644 1.00 13.92 129 ALA B CA 1
ATOM 4542 C C . ALA B 1 129 ? 2.412 33.640 1.089 1.00 13.92 129 ALA B C 1
ATOM 4543 O O . ALA B 1 129 ? 1.778 34.699 1.096 1.00 15.39 129 ALA B O 1
ATOM 4545 N N . TYR B 1 130 ? 3.700 33.573 1.458 1.00 14.31 130 TYR B N 1
ATOM 4546 C CA . TYR B 1 130 ? 4.447 34.773 1.798 1.00 12.92 130 TYR B CA 1
ATOM 4547 C C . TYR B 1 130 ? 4.892 35.511 0.541 1.00 13.32 130 TYR B C 1
ATOM 4548 O O . TYR B 1 130 ? 4.858 36.742 0.512 1.00 12.39 130 TYR B O 1
ATOM 4557 N N . LEU B 1 131 ? 5.289 34.770 -0.512 1.00 13.39 131 LEU B N 1
ATOM 4558 C CA . LEU B 1 131 ? 5.714 35.416 -1.761 1.00 13.51 131 LEU B CA 1
ATOM 4559 C C . LEU B 1 131 ? 4.628 36.321 -2.325 1.00 14.13 131 LEU B C 1
ATOM 4560 O O . LEU B 1 131 ? 4.926 37.377 -2.882 1.00 14.50 131 LEU B O 1
ATOM 4565 N N . LYS B 1 132 ? 3.348 35.931 -2.186 1.00 12.69 132 LYS B N 1
ATOM 4566 C CA . LYS B 1 132 ? 2.259 36.721 -2.760 1.00 13.69 132 LYS B CA 1
ATOM 4567 C C . LYS B 1 132 ? 2.086 38.065 -2.080 1.00 13.31 132 LYS B C 1
ATOM 4568 O O . LYS B 1 132 ? 1.373 38.907 -2.619 1.00 15.17 132 LYS B O 1
ATOM 4574 N N . THR B 1 133 ? 2.738 38.288 -0.927 1.00 13.50 133 THR B N 1
ATOM 4575 C CA . THR B 1 133 ? 2.694 39.584 -0.280 1.00 13.43 133 THR B CA 1
ATOM 4576 C C . THR B 1 133 ? 3.739 40.534 -0.829 1.00 14.57 133 THR B C 1
ATOM 4577 O O . THR B 1 133 ? 3.782 41.692 -0.397 1.00 13.18 133 THR B O 1
ATOM 4581 N N . PHE B 1 134 ? 4.564 40.076 -1.792 1.00 12.70 134 PHE B N 1
ATOM 4582 C CA . PHE B 1 134 ? 5.597 40.894 -2.422 1.00 13.69 134 PHE B CA 1
ATOM 4583 C C . PHE B 1 134 ? 5.204 41.234 -3.864 1.00 16.28 134 PHE B C 1
ATOM 4584 O O . PHE B 1 134 ? 4.541 40.426 -4.536 1.00 16.95 134 PHE B O 1
ATOM 4592 N N . PRO B 1 135 ? 5.567 42.427 -4.364 1.00 14.24 135 PRO B N 1
ATOM 4593 C CA . PRO B 1 135 ? 5.145 42.804 -5.731 1.00 16.04 135 PRO B CA 1
ATOM 4594 C C . PRO B 1 135 ? 6.032 42.258 -6.842 1.00 16.08 135 PRO B C 1
ATOM 4595 O O . PRO B 1 135 ? 5.584 42.191 -7.994 1.00 16.63 135 PRO B O 1
ATOM 4599 N N . GLY B 1 136 ? 7.281 41.930 -6.550 1.00 13.63 136 GLY B N 1
ATOM 4600 C CA . GLY B 1 136 ? 8.212 41.485 -7.556 1.00 13.56 136 GLY B CA 1
ATOM 4601 C C . GLY B 1 136 ? 8.659 42.641 -8.420 1.00 14.42 136 GLY B C 1
ATOM 4602 O O . GLY B 1 136 ? 8.414 43.821 -8.118 1.00 14.01 136 GLY B O 1
ATOM 4603 N N . PRO B 1 137 ? 9.365 42.313 -9.504 1.00 13.25 137 PRO B N 1
ATOM 4604 C CA . PRO B 1 137 ? 9.933 43.343 -10.397 1.00 15.37 137 PRO B CA 1
ATOM 4605 C C . PRO B 1 137 ? 8.897 44.365 -10.827 1.00 14.15 137 PRO B C 1
ATOM 4606 O O . PRO B 1 137 ? 7.731 44.022 -11.070 1.00 13.91 137 PRO B O 1
ATOM 4610 N N . PRO B 1 138 ? 9.294 45.635 -10.916 1.00 12.24 138 PRO B N 1
ATOM 4611 C CA . PRO B 1 138 ? 8.375 46.644 -11.435 1.00 13.48 138 PRO B CA 1
ATOM 4612 C C . PRO B 1 138 ? 8.010 46.399 -12.891 1.00 14.43 138 PRO B C 1
ATOM 4613 O O . PRO B 1 138 ? 6.879 46.712 -13.293 1.00 16.21 138 PRO B O 1
ATOM 4617 N N . THR B 1 139 ? 8.917 45.806 -13.677 1.00 12.98 139 THR B N 1
ATOM 4618 C CA . THR B 1 139 ? 8.704 45.581 -15.107 1.00 12.43 139 THR B CA 1
ATOM 4619 C C . THR B 1 139 ? 8.757 44.102 -15.464 1.00 12.49 139 THR B C 1
ATOM 4620 O O . THR B 1 139 ? 7.758 43.564 -15.964 1.00 14.89 139 THR B O 1
ATOM 4624 N N . GLY B 1 140 ? 9.868 43.435 -15.185 1.00 12.47 140 GLY B N 1
ATOM 4625 C CA . GLY B 1 140 ? 10.065 42.033 -15.484 1.00 12.53 140 GLY B CA 1
ATOM 4626 C C . GLY B 1 140 ? 10.463 41.814 -16.937 1.00 12.60 140 GLY B C 1
ATOM 4627 O O . GLY B 1 140 ? 10.214 42.641 -17.819 1.00 12.63 140 GLY B O 1
ATOM 4628 N N . ILE B 1 141 ? 11.051 40.639 -17.191 1.00 13.85 141 ILE B N 1
ATOM 4629 C CA . ILE B 1 141 ? 11.743 40.406 -18.468 1.00 12.71 141 ILE B CA 1
ATOM 4630 C C . ILE B 1 141 ? 10.813 40.645 -19.653 1.00 14.86 141 ILE B C 1
ATOM 4631 O O . ILE B 1 141 ? 11.185 41.327 -20.618 1.00 13.34 141 ILE B O 1
ATOM 4636 N N . GLN B 1 142 ? 9.608 40.041 -19.630 1.00 14.10 142 GLN B N 1
ATOM 4637 C CA . GLN B 1 142 ? 8.756 40.089 -20.818 1.00 14.28 142 GLN B CA 1
ATOM 4638 C C . GLN B 1 142 ? 8.305 41.511 -21.106 1.00 14.19 142 GLN B C 1
ATOM 4639 O O . GLN B 1 142 ? 8.406 41.984 -22.246 1.00 12.97 142 GLN B O 1
ATOM 4645 N N . VAL B 1 143 ? 7.826 42.226 -20.080 1.00 13.65 143 VAL B N 1
ATOM 4646 C CA . VAL B 1 143 ? 7.368 43.599 -20.321 1.00 12.82 143 VAL B CA 1
ATOM 4647 C C . VAL B 1 143 ? 8.552 44.484 -20.737 1.00 12.79 143 VAL B C 1
ATOM 4648 O O . VAL B 1 143 ? 8.405 45.420 -21.546 1.00 12.82 143 VAL B O 1
ATOM 4652 N N . GLU B 1 144 ? 9.727 44.236 -20.161 1.00 12.73 144 GLU B N 1
ATOM 4653 C CA . GLU B 1 144 ? 10.906 45.033 -20.511 1.00 12.71 144 GLU B CA 1
ATOM 4654 C C . GLU B 1 144 ? 11.301 44.829 -21.978 1.00 12.80 144 GLU B C 1
ATOM 4655 O O . GLU B 1 144 ? 11.613 45.791 -22.689 1.00 12.82 144 GLU B O 1
ATOM 4661 N N . ARG B 1 145 ? 11.285 43.579 -22.455 1.00 12.89 145 ARG B N 1
ATOM 4662 C CA . ARG B 1 145 ? 11.535 43.363 -23.877 1.00 12.98 145 ARG B CA 1
ATOM 4663 C C . ARG B 1 145 ? 10.483 44.064 -24.732 1.00 13.97 145 ARG B C 1
ATOM 4664 O O . ARG B 1 145 ? 10.806 44.619 -25.787 1.00 13.80 145 ARG B O 1
ATOM 4672 N N . ASP B 1 146 ? 9.217 44.069 -24.280 1.00 13.03 146 ASP B N 1
ATOM 4673 C CA . ASP B 1 146 ? 8.179 44.796 -25.006 1.00 14.08 146 ASP B CA 1
ATOM 4674 C C . ASP B 1 146 ? 8.464 46.293 -25.033 1.00 15.09 146 ASP B C 1
ATOM 4675 O O . ASP B 1 146 ? 8.302 46.945 -26.080 1.00 16.54 146 ASP B O 1
ATOM 4680 N N . ARG B 1 147 ? 8.876 46.863 -23.894 1.00 14.06 147 ARG B N 1
ATOM 4681 C CA . ARG B 1 147 ? 9.213 48.284 -23.860 1.00 14.60 147 ARG B CA 1
ATOM 4682 C C . ARG B 1 147 ? 10.432 48.610 -24.733 1.00 14.87 147 ARG B C 1
ATOM 4683 O O . ARG B 1 147 ? 10.510 49.713 -25.294 1.00 16.91 147 ARG B O 1
ATOM 4691 N N . LEU B 1 148 ? 11.386 47.689 -24.858 1.00 14.47 148 LEU B N 1
ATOM 4692 C CA . LEU B 1 148 ? 12.564 47.931 -25.684 1.00 12.97 148 LEU B CA 1
ATOM 4693 C C . LEU B 1 148 ? 12.344 47.581 -27.139 1.00 13.98 148 LEU B C 1
ATOM 4694 O O . LEU B 1 148 ? 13.133 48.020 -27.993 1.00 13.94 148 LEU B O 1
ATOM 4699 N N . ASN B 1 149 ? 11.310 46.786 -27.418 1.00 13.16 149 ASN B N 1
ATOM 4700 C CA . ASN B 1 149 ? 11.084 46.194 -28.727 1.00 15.01 149 ASN B CA 1
ATOM 4701 C C . ASN B 1 149 ? 12.296 45.367 -29.170 1.00 13.75 149 ASN B C 1
ATOM 4702 O O . ASN B 1 149 ? 12.736 45.449 -30.319 1.00 13.90 149 ASN B O 1
ATOM 4707 N N . LYS B 1 150 ? 12.797 44.509 -28.272 1.00 13.73 150 LYS B N 1
ATOM 4708 C CA . LYS B 1 150 ? 14.003 43.722 -28.558 1.00 13.70 150 LYS B CA 1
ATOM 4709 C C . LYS B 1 150 ? 13.749 42.266 -28.205 1.00 14.87 150 LYS B C 1
ATOM 4710 O O . LYS B 1 150 ? 13.502 41.939 -27.039 1.00 15.06 150 LYS B O 1
ATOM 4716 N N . TYR B 1 151 ? 13.884 41.380 -29.187 1.00 14.23 151 TYR B N 1
ATOM 4717 C CA . TYR B 1 151 ? 13.530 39.991 -28.972 1.00 15.12 151 TYR B CA 1
ATOM 4718 C C . TYR B 1 151 ? 14.524 39.058 -29.645 1.00 15.60 151 TYR B C 1
ATOM 4719 O O . TYR B 1 151 ? 14.869 39.270 -30.811 1.00 16.31 151 TYR B O 1
ATOM 4728 N N . GLY B 1 152 ? 14.949 38.014 -28.944 1.00 13.89 152 GLY B N 1
ATOM 4729 C CA . GLY B 1 152 ? 15.690 36.949 -29.594 1.00 15.25 152 GLY B CA 1
ATOM 4730 C C . GLY B 1 152 ? 17.199 36.970 -29.429 1.00 16.09 152 GLY B C 1
ATOM 4731 O O . GLY B 1 152 ? 17.871 36.180 -30.093 1.00 15.68 152 GLY B O 1
ATOM 4732 N N . ARG B 1 153 ? 17.752 37.834 -28.580 1.00 14.00 153 ARG B N 1
ATOM 4733 C CA . ARG B 1 153 ? 19.186 37.805 -28.302 1.00 13.46 153 ARG B CA 1
ATOM 4734 C C . ARG B 1 153 ? 19.442 38.370 -26.919 1.00 13.33 153 ARG B C 1
ATOM 4735 O O . ARG B 1 153 ? 18.646 39.169 -26.415 1.00 13.26 153 ARG B O 1
ATOM 4743 N N . PRO B 1 154 ? 20.576 38.019 -26.304 1.00 13.30 154 PRO B N 1
ATOM 4744 C CA . PRO B 1 154 ? 21.064 38.784 -25.146 1.00 13.19 154 PRO B CA 1
ATOM 4745 C C . PRO B 1 154 ? 21.130 40.268 -25.468 1.00 13.48 154 PRO B C 1
ATOM 4746 O O . PRO B 1 154 ? 21.406 40.660 -26.619 1.00 14.14 154 PRO B O 1
ATOM 4750 N N . LEU B 1 155 ? 20.881 41.096 -24.446 1.00 13.06 155 LEU B N 1
ATOM 4751 C CA . LEU B 1 155 ? 20.993 42.543 -24.604 1.00 13.02 155 LEU B CA 1
ATOM 4752 C C . LEU B 1 155 ? 22.397 43.016 -24.208 1.00 14.34 155 LEU B C 1
ATOM 4753 O O . LEU B 1 155 ? 23.073 42.406 -23.371 1.00 13.59 155 LEU B O 1
ATOM 4758 N N . LEU B 1 156 ? 22.864 44.079 -24.880 1.00 13.02 156 LEU B N 1
ATOM 4759 C CA . LEU B 1 156 ? 24.214 44.602 -24.713 1.00 13.08 156 LEU B CA 1
ATOM 4760 C C . LEU B 1 156 ? 24.207 45.834 -23.827 1.00 13.10 156 LEU B C 1
ATOM 4761 O O . LEU B 1 156 ? 23.372 46.729 -24.008 1.00 13.39 156 LEU B O 1
ATOM 4766 N N . GLY B 1 157 ? 25.176 45.908 -22.911 1.00 12.87 157 GLY B N 1
ATOM 4767 C CA . GLY B 1 157 ? 25.371 47.132 -22.148 1.00 12.79 157 GLY B CA 1
ATOM 4768 C C . GLY B 1 157 ? 26.842 47.321 -21.820 1.00 12.80 157 GLY B C 1
ATOM 4769 O O . GLY B 1 157 ? 27.719 46.634 -22.375 1.00 12.88 157 GLY B O 1
ATOM 4770 N N . GLY B 1 158 ? 27.123 48.251 -20.922 1.00 12.73 158 GLY B N 1
ATOM 4771 C CA . GLY B 1 158 ? 28.505 48.551 -20.602 1.00 12.74 158 GLY B CA 1
ATOM 4772 C C . GLY B 1 158 ? 28.590 49.700 -19.634 1.00 12.66 158 GLY B C 1
ATOM 4773 O O . GLY B 1 158 ? 27.877 50.699 -19.801 1.00 13.22 158 GLY B O 1
ATOM 4774 N N . THR B 1 159 ? 29.462 49.584 -18.641 1.00 12.63 159 THR B N 1
ATOM 4775 C CA . THR B 1 159 ? 29.691 50.667 -17.689 1.00 12.56 159 THR B CA 1
ATOM 4776 C C . THR B 1 159 ? 30.603 51.703 -18.328 1.00 13.30 159 THR B C 1
ATOM 4777 O O . THR B 1 159 ? 31.637 51.353 -18.903 1.00 12.69 159 THR B O 1
ATOM 4781 N N . ILE B 1 160 ? 30.257 52.988 -18.175 1.00 12.57 160 ILE B N 1
ATOM 4782 C CA . ILE B 1 160 ? 31.164 54.032 -18.648 1.00 12.61 160 ILE B CA 1
ATOM 4783 C C . ILE B 1 160 ? 32.415 54.049 -17.768 1.00 12.61 160 ILE B C 1
ATOM 4784 O O . ILE B 1 160 ? 32.344 53.840 -16.542 1.00 12.60 160 ILE B O 1
ATOM 4789 N N . LYS B 1 161 ? 33.572 54.249 -18.384 1.00 12.69 161 LYS B N 1
ATOM 4790 C CA . LYS B 1 161 ? 34.867 54.350 -17.730 1.00 13.74 161 LYS B CA 1
ATOM 4791 C C . LYS B 1 161 ? 35.616 55.575 -18.231 1.00 15.61 161 LYS B C 1
ATOM 4792 O O . LYS B 1 161 ? 35.366 56.044 -19.352 1.00 15.69 161 LYS B O 1
ATOM 4798 N N . PRO B 1 162 ? 36.592 56.094 -17.444 1.00 13.63 162 PRO B N 1
ATOM 4799 C CA . PRO B 1 162 ? 36.972 55.704 -16.062 1.00 14.90 162 PRO B CA 1
ATOM 4800 C C . PRO B 1 162 ? 35.774 55.757 -15.118 1.00 14.10 162 PRO B C 1
ATOM 4801 O O . PRO B 1 162 ? 34.823 56.508 -15.362 1.00 14.12 162 PRO B O 1
ATOM 4805 N N . LYS B 1 163 ? 35.817 54.980 -14.024 1.00 13.78 163 LYS B N 1
ATOM 4806 C CA . LYS B 1 163 ? 34.665 54.886 -13.132 1.00 13.62 163 LYS B CA 1
ATOM 4807 C C . LYS B 1 163 ? 34.182 56.268 -12.711 1.00 14.20 163 LYS B C 1
ATOM 4808 O O . LYS B 1 163 ? 32.974 56.564 -12.709 1.00 13.10 163 LYS B O 1
ATOM 4814 N N . LEU B 1 164 ? 35.138 57.117 -12.356 1.00 13.39 164 LEU B N 1
ATOM 4815 C CA . LEU B 1 164 ? 34.931 58.458 -11.831 1.00 14.94 164 LEU B CA 1
ATOM 4816 C C . LEU B 1 164 ? 35.929 59.363 -12.529 1.00 16.13 164 LEU B C 1
ATOM 4817 O O . LEU B 1 164 ? 36.975 58.903 -12.989 1.00 14.70 164 LEU B O 1
ATOM 4822 N N . GLY B 1 165 ? 35.621 60.662 -12.580 1.00 16.22 165 GLY B N 1
ATOM 4823 C CA . GLY B 1 165 ? 36.561 61.650 -13.073 1.00 18.56 165 GLY B CA 1
ATOM 4824 C C . GLY B 1 165 ? 36.192 62.341 -14.367 1.00 17.63 165 GLY B C 1
ATOM 4825 O O . GLY B 1 165 ? 36.719 63.430 -14.631 1.00 17.64 165 GLY B O 1
ATOM 4826 N N . LEU B 1 166 ? 35.365 61.738 -15.218 1.00 18.05 166 LEU B N 1
ATOM 4827 C CA . LEU B 1 166 ? 34.913 62.458 -16.406 1.00 16.28 166 LEU B CA 1
ATOM 4828 C C . LEU B 1 166 ? 33.902 63.540 -16.029 1.00 17.55 166 LEU B C 1
ATOM 4829 O O . LEU B 1 166 ? 33.029 63.318 -15.196 1.00 16.64 166 LEU B O 1
ATOM 4834 N N . SER B 1 167 ? 34.009 64.698 -16.670 1.00 16.37 167 SER B N 1
ATOM 4835 C CA . SER B 1 167 ? 32.948 65.705 -16.608 1.00 16.00 167 SER B CA 1
ATOM 4836 C C . SER B 1 167 ? 31.642 65.142 -17.157 1.00 16.38 167 SER B C 1
ATOM 4837 O O . SER B 1 167 ? 31.627 64.166 -17.918 1.00 17.08 167 SER B O 1
ATOM 4840 N N . ALA B 1 168 ? 30.539 65.820 -16.835 1.00 15.95 168 ALA B N 1
ATOM 4841 C CA . ALA B 1 168 ? 29.233 65.381 -17.330 1.00 15.80 168 ALA B CA 1
ATOM 4842 C C . ALA B 1 168 ? 29.160 65.397 -18.866 1.00 16.49 168 ALA B C 1
ATOM 4843 O O . ALA B 1 168 ? 28.638 64.453 -19.484 1.00 16.32 168 ALA B O 1
ATOM 4845 N N . LYS B 1 169 ? 29.653 66.458 -19.507 1.00 16.42 169 LYS B N 1
ATOM 4846 C CA . LYS B 1 169 ? 29.554 66.515 -20.971 1.00 17.04 169 LYS B CA 1
ATOM 4847 C C . LYS B 1 169 ? 30.402 65.429 -21.649 1.00 19.22 169 LYS B C 1
ATOM 4848 O O . LYS B 1 169 ? 29.973 64.829 -22.647 1.00 16.72 169 LYS B O 1
ATOM 4854 N N . GLU B 1 170 ? 31.605 65.162 -21.142 1.00 16.82 170 GLU B N 1
ATOM 4855 C CA . GLU B 1 170 ? 32.409 64.120 -21.778 1.00 17.09 170 GLU B CA 1
ATOM 4856 C C . GLU B 1 170 ? 31.936 62.718 -21.402 1.00 14.84 170 GLU B C 1
ATOM 4857 O O . GLU B 1 170 ? 32.034 61.797 -22.224 1.00 14.38 170 GLU B O 1
ATOM 4863 N N . TYR B 1 171 ? 31.418 62.546 -20.184 1.00 13.43 171 TYR B N 1
ATOM 4864 C CA . TYR B 1 171 ? 30.736 61.315 -19.823 1.00 15.55 171 TYR B CA 1
ATOM 4865 C C . TYR B 1 171 ? 29.649 60.983 -20.847 1.00 13.86 171 TYR B C 1
ATOM 4866 O O . TYR B 1 171 ? 29.553 59.849 -21.350 1.00 12.65 171 TYR B O 1
ATOM 4875 N N . ALA B 1 172 ? 28.826 61.984 -21.193 1.00 12.80 172 ALA B N 1
ATOM 4876 C CA . ALA B 1 172 ? 27.771 61.760 -22.165 1.00 14.16 172 ALA B CA 1
ATOM 4877 C C . ALA B 1 172 ? 28.316 61.534 -23.569 1.00 13.78 172 ALA B C 1
ATOM 4878 O O . ALA B 1 172 ? 27.679 60.825 -24.359 1.00 14.18 172 ALA B O 1
ATOM 4880 N N . ARG B 1 173 ? 29.474 62.117 -23.908 1.00 14.27 173 ARG B N 1
ATOM 4881 C CA . ARG B 1 173 ? 30.094 61.781 -25.193 1.00 14.62 173 ARG B CA 1
ATOM 4882 C C . ARG B 1 173 ? 30.400 60.286 -25.269 1.00 15.62 173 ARG B C 1
ATOM 4883 O O . ARG B 1 173 ? 30.145 59.652 -26.297 1.00 13.54 173 ARG B O 1
ATOM 4891 N N . VAL B 1 174 ? 30.915 59.700 -24.178 1.00 13.02 174 VAL B N 1
ATOM 4892 C CA . VAL B 1 174 ? 31.215 58.262 -24.195 1.00 13.10 174 VAL B CA 1
ATOM 4893 C C . VAL B 1 174 ? 29.920 57.461 -24.326 1.00 12.89 174 VAL B C 1
ATOM 4894 O O . VAL B 1 174 ? 29.829 56.512 -25.117 1.00 12.99 174 VAL B O 1
ATOM 4898 N N . VAL B 1 175 ? 28.885 57.853 -23.586 1.00 12.80 175 VAL B N 1
ATOM 4899 C CA . VAL B 1 175 ? 27.577 57.203 -23.728 1.00 12.78 175 VAL B CA 1
ATOM 4900 C C . VAL B 1 175 ? 27.108 57.243 -25.182 1.00 14.39 175 VAL B C 1
ATOM 4901 O O . VAL B 1 175 ? 26.711 56.220 -25.768 1.00 12.92 175 VAL B O 1
ATOM 4905 N N . TYR B 1 176 ? 27.143 58.438 -25.782 1.00 12.90 176 TYR B N 1
ATOM 4906 C CA . TYR B 1 176 ? 26.711 58.582 -27.166 1.00 13.00 176 TYR B CA 1
ATOM 4907 C C . TYR B 1 176 ? 27.476 57.640 -28.088 1.00 13.70 176 TYR B C 1
ATOM 4908 O O . TYR B 1 176 ? 26.873 56.953 -28.918 1.00 14.24 176 TYR B O 1
ATOM 4917 N N . GLU B 1 177 ? 28.810 57.586 -27.950 1.00 14.20 177 GLU B N 1
ATOM 4918 C CA . GLU B 1 177 ? 29.594 56.748 -28.861 1.00 14.87 177 GLU B CA 1
ATOM 4919 C C . GLU B 1 177 ? 29.223 55.276 -28.685 1.00 14.23 177 GLU B C 1
ATOM 4920 O O . GLU B 1 177 ? 29.065 54.555 -29.675 1.00 13.33 177 GLU B O 1
ATOM 4926 N N . CYS B 1 178 ? 29.038 54.836 -27.432 1.00 13.62 178 CYS B N 1
ATOM 4927 C CA . CYS B 1 178 ? 28.644 53.449 -27.155 1.00 13.57 178 CYS B CA 1
ATOM 4928 C C . CYS B 1 178 ? 27.286 53.120 -27.750 1.00 13.25 178 CYS B C 1
ATOM 4929 O O . CYS B 1 178 ? 27.116 52.087 -28.404 1.00 13.21 178 CYS B O 1
ATOM 4932 N N . LEU B 1 179 ? 26.281 53.936 -27.444 1.00 13.07 179 LEU B N 1
ATOM 4933 C CA . LEU B 1 179 ? 24.930 53.584 -27.867 1.00 13.08 179 LEU B CA 1
ATOM 4934 C C . LEU B 1 179 ? 24.822 53.631 -29.390 1.00 13.95 179 LEU B C 1
ATOM 4935 O O . LEU B 1 179 ? 24.182 52.772 -30.004 1.00 14.16 179 LEU B O 1
ATOM 4940 N N . ARG B 1 180 ? 25.430 54.644 -30.014 1.00 13.26 180 ARG B N 1
ATOM 4941 C CA . ARG B 1 180 ? 25.309 54.749 -31.468 1.00 14.07 180 ARG B CA 1
ATOM 4942 C C . ARG B 1 180 ? 26.098 53.659 -32.194 1.00 15.67 180 ARG B C 1
ATOM 4943 O O . ARG B 1 180 ? 25.863 53.439 -33.386 1.00 15.49 180 ARG B O 1
ATOM 4951 N N . GLY B 1 181 ? 27.042 53.002 -31.521 1.00 13.61 181 GLY B N 1
ATOM 4952 C CA . GLY B 1 181 ? 27.792 51.876 -32.036 1.00 14.01 181 GLY B CA 1
ATOM 4953 C C . GLY B 1 181 ? 27.135 50.525 -31.870 1.00 15.03 181 GLY B C 1
ATOM 4954 O O . GLY B 1 181 ? 27.656 49.518 -32.371 1.00 15.28 181 GLY B O 1
ATOM 4955 N N . GLY B 1 182 ? 25.983 50.455 -31.197 1.00 14.66 182 GLY B N 1
ATOM 4956 C CA . GLY B 1 182 ? 25.228 49.212 -31.140 1.00 13.58 182 GLY B CA 1
ATOM 4957 C C . GLY B 1 182 ? 24.997 48.641 -29.744 1.00 13.47 182 GLY B C 1
ATOM 4958 O O . GLY B 1 182 ? 24.287 47.622 -29.640 1.00 14.08 182 GLY B O 1
ATOM 4959 N N . LEU B 1 183 ? 25.531 49.219 -28.671 1.00 13.25 183 LEU B N 1
ATOM 4960 C CA . LEU B 1 183 ? 25.063 48.803 -27.343 1.00 13.14 183 LEU B CA 1
ATOM 4961 C C . LEU B 1 183 ? 23.612 49.213 -27.176 1.00 13.09 183 LEU B C 1
ATOM 4962 O O . LEU B 1 183 ? 23.211 50.273 -27.640 1.00 13.10 183 LEU B O 1
ATOM 4967 N N . ASP B 1 184 ? 22.822 48.347 -26.519 1.00 13.04 184 ASP B N 1
ATOM 4968 C CA . ASP B 1 184 ? 21.445 48.700 -26.200 1.00 12.99 184 ASP B CA 1
ATOM 4969 C C . ASP B 1 184 ? 21.379 49.695 -25.053 1.00 12.88 184 ASP B C 1
ATOM 4970 O O . ASP B 1 184 ? 20.481 50.560 -25.023 1.00 13.29 184 ASP B O 1
ATOM 4975 N N . THR B 1 185 ? 22.306 49.571 -24.100 1.00 12.82 185 THR B N 1
ATOM 4976 C CA . THR B 1 185 ? 22.295 50.381 -22.894 1.00 12.72 185 THR B CA 1
ATOM 4977 C C . THR B 1 185 ? 23.723 50.706 -22.505 1.00 12.71 185 THR B C 1
ATOM 4978 O O . THR B 1 185 ? 24.682 50.046 -22.937 1.00 12.77 185 THR B O 1
ATOM 4982 N N . THR B 1 186 ? 23.833 51.695 -21.623 1.00 12.63 186 THR B N 1
ATOM 4983 C CA . THR B 1 186 ? 25.079 51.966 -20.916 1.00 12.60 186 THR B CA 1
ATOM 4984 C C . THR B 1 186 ? 24.706 52.225 -19.465 1.00 12.50 186 THR B C 1
ATOM 4985 O O . THR B 1 186 ? 23.523 52.394 -19.166 1.00 12.83 186 THR B O 1
ATOM 5001 N N . ASP B 1 188 ? 25.976 54.169 -15.385 1.00 12.27 188 ASP B N 1
ATOM 5002 C CA . ASP B 1 188 ? 26.862 54.754 -14.403 1.00 13.74 188 ASP B CA 1
ATOM 5003 C C . ASP B 1 188 ? 27.563 53.649 -13.640 1.00 12.60 188 ASP B C 1
ATOM 5004 O O . ASP B 1 188 ? 26.948 52.644 -13.295 1.00 12.71 188 ASP B O 1
ATOM 5009 N N . ASP B 1 189 ? 28.823 53.870 -13.273 1.00 13.26 189 ASP B N 1
ATOM 5010 C CA . ASP B 1 189 ? 29.420 52.992 -12.277 1.00 12.25 189 ASP B CA 1
ATOM 5011 C C . ASP B 1 189 ? 28.638 53.029 -10.970 1.00 12.18 189 ASP B C 1
ATOM 5012 O O . ASP B 1 189 ? 27.985 54.012 -10.631 1.00 13.03 189 ASP B O 1
ATOM 5017 N N . GLU B 1 190 ? 28.738 51.934 -10.218 1.00 12.36 190 GLU B N 1
ATOM 5018 C CA . GLU B 1 190 ? 28.011 51.847 -8.954 1.00 12.11 190 GLU B CA 1
ATOM 5019 C C . GLU B 1 190 ? 28.413 52.969 -7.996 1.00 12.07 190 GLU B C 1
ATOM 5020 O O . GLU B 1 190 ? 27.600 53.404 -7.170 1.00 12.02 190 GLU B O 1
ATOM 5026 N N . ASN B 1 191 ? 29.659 53.416 -8.050 1.00 12.11 191 ASN B N 1
ATOM 5027 C CA . ASN B 1 191 ? 30.104 54.454 -7.133 1.00 12.08 191 ASN B CA 1
ATOM 5028 C C . ASN B 1 191 ? 29.983 55.858 -7.705 1.00 12.07 191 ASN B C 1
ATOM 5029 O O . ASN B 1 191 ? 30.418 56.804 -7.038 1.00 12.45 191 ASN B O 1
ATOM 5034 N N . LEU B 1 192 ? 29.491 56.013 -8.924 1.00 12.09 192 LEU B N 1
ATOM 5035 C CA . LEU B 1 192 ? 29.209 57.335 -9.487 1.00 12.08 192 LEU B CA 1
ATOM 5036 C C . LEU B 1 192 ? 27.804 57.732 -9.046 1.00 12.02 192 LEU B C 1
ATOM 5037 O O . LEU B 1 192 ? 26.818 57.138 -9.488 1.00 12.81 192 LEU B O 1
ATOM 5042 N N . ASN B 1 193 ? 27.721 58.720 -8.152 1.00 11.98 193 ASN B N 1
ATOM 5043 C CA . ASN B 1 193 ? 26.441 59.143 -7.608 1.00 12.10 193 ASN B CA 1
ATOM 5044 C C . ASN B 1 193 ? 26.370 60.633 -7.894 1.00 12.58 193 ASN B C 1
ATOM 5045 O O . ASN B 1 193 ? 26.057 61.026 -9.017 1.00 12.89 193 ASN B O 1
ATOM 5050 N N . SER B 1 194 ? 26.738 61.491 -6.946 1.00 11.89 194 SER B N 1
ATOM 5051 C CA . SER B 1 194 ? 26.928 62.910 -7.253 1.00 13.10 194 SER B CA 1
ATOM 5052 C C . SER B 1 194 ? 28.196 63.386 -6.558 1.00 13.23 194 SER B C 1
ATOM 5053 O O . SER B 1 194 ? 28.246 63.343 -5.334 1.00 13.36 194 SER B O 1
ATOM 5056 N N . GLN B 1 195 ? 29.212 63.864 -7.323 1.00 12.37 195 GLN B N 1
ATOM 5057 C CA . GLN B 1 195 ? 30.514 64.214 -6.740 1.00 13.61 195 GLN B CA 1
ATOM 5058 C C . GLN B 1 195 ? 31.058 65.502 -7.356 1.00 13.54 195 GLN B C 1
ATOM 5059 O O . GLN B 1 195 ? 30.560 65.915 -8.403 1.00 13.76 195 GLN B O 1
ATOM 5065 N N . PRO B 1 196 ? 32.093 66.128 -6.765 1.00 15.22 196 PRO B N 1
ATOM 5066 C CA . PRO B 1 196 ? 32.576 67.443 -7.276 1.00 16.62 196 PRO B CA 1
ATOM 5067 C C . PRO B 1 196 ? 32.853 67.488 -8.775 1.00 16.00 196 PRO B C 1
ATOM 5068 O O . PRO B 1 196 ? 32.561 68.512 -9.404 1.00 17.70 196 PRO B O 1
ATOM 5072 N N . PHE B 1 197 ? 33.387 66.414 -9.361 1.00 15.66 197 PHE B N 1
ATOM 5073 C CA . PHE B 1 197 ? 33.772 66.388 -10.778 1.00 16.41 197 PHE B CA 1
ATOM 5074 C C . PHE B 1 197 ? 32.617 66.019 -11.706 1.00 15.98 197 PHE B C 1
ATOM 5075 O O . PHE B 1 197 ? 32.738 66.175 -12.923 1.00 13.50 197 PHE B O 1
ATOM 5083 N N . ASN B 1 198 ? 31.489 65.562 -11.168 1.00 14.00 198 ASN B N 1
ATOM 5084 C CA . ASN B 1 198 ? 30.400 65.089 -11.999 1.00 14.72 198 ASN B CA 1
ATOM 5085 C C . ASN B 1 198 ? 29.165 65.011 -11.104 1.00 15.50 198 ASN B C 1
ATOM 5086 O O . ASN B 1 198 ? 28.974 64.031 -10.368 1.00 13.99 198 ASN B O 1
ATOM 5091 N N . ARG B 1 199 ? 28.372 66.077 -11.111 1.00 13.83 199 ARG B N 1
ATOM 5092 C CA . ARG B 1 199 ? 27.179 66.200 -10.286 1.00 13.66 199 ARG B CA 1
ATOM 5093 C C . ARG B 1 199 ? 25.977 65.604 -11.005 1.00 13.70 199 ARG B C 1
ATOM 5094 O O . ARG B 1 199 ? 25.874 65.662 -12.224 1.00 14.12 199 ARG B O 1
ATOM 5102 N N . TRP B 1 200 ? 25.066 64.994 -10.229 1.00 16.13 200 TRP B N 1
ATOM 5103 C CA . TRP B 1 200 ? 24.103 64.089 -10.858 1.00 14.71 200 TRP B CA 1
ATOM 5104 C C . TRP B 1 200 ? 23.168 64.823 -11.822 1.00 14.26 200 TRP B C 1
ATOM 5105 O O . TRP B 1 200 ? 22.838 64.286 -12.896 1.00 13.62 200 TRP B O 1
ATOM 5116 N N . ARG B 1 201 ? 22.737 66.050 -11.487 1.00 14.08 201 ARG B N 1
ATOM 5117 C CA . ARG B 1 201 ? 21.831 66.762 -12.395 1.00 13.96 201 ARG B CA 1
ATOM 5118 C C . ARG B 1 201 ? 22.493 67.038 -13.733 1.00 14.25 201 ARG B C 1
ATOM 5119 O O . ARG B 1 201 ? 21.860 66.907 -14.783 1.00 15.77 201 ARG B O 1
ATOM 5127 N N . ASP B 1 202 ? 23.751 67.449 -13.706 1.00 14.15 202 ASP B N 1
ATOM 5128 C CA . ASP B 1 202 ? 24.473 67.674 -14.955 1.00 14.97 202 ASP B CA 1
ATOM 5129 C C . ASP B 1 202 ? 24.575 66.383 -15.741 1.00 15.52 202 ASP B C 1
ATOM 5130 O O . ASP B 1 202 ? 24.348 66.362 -16.956 1.00 15.49 202 ASP B O 1
ATOM 5135 N N . ARG B 1 203 ? 24.950 65.299 -15.066 1.00 12.12 203 ARG B N 1
ATOM 5136 C CA . ARG B 1 203 ? 25.104 64.042 -15.787 1.00 13.36 203 ARG B CA 1
ATOM 5137 C C . ARG B 1 203 ? 23.779 63.597 -16.381 1.00 13.27 203 ARG B C 1
ATOM 5138 O O . ARG B 1 203 ? 23.716 63.188 -17.548 1.00 13.79 203 ARG B O 1
ATOM 5146 N N . PHE B 1 204 ? 22.704 63.652 -15.592 1.00 13.95 204 PHE B N 1
ATOM 5147 C CA . PHE B 1 204 ? 21.437 63.133 -16.100 1.00 13.38 204 PHE B CA 1
ATOM 5148 C C . PHE B 1 204 ? 21.004 63.911 -17.344 1.00 14.27 204 PHE B C 1
ATOM 5149 O O . PHE B 1 204 ? 20.569 63.323 -18.334 1.00 13.97 204 PHE B O 1
ATOM 5157 N N . LEU B 1 205 ? 21.116 65.240 -17.295 1.00 13.73 205 LEU B N 1
ATOM 5158 C CA . LEU B 1 205 ? 20.735 66.079 -18.440 1.00 17.03 205 LEU B CA 1
ATOM 5159 C C . LEU B 1 205 ? 21.507 65.699 -19.709 1.00 16.51 205 LEU B C 1
ATOM 5160 O O . LEU B 1 205 ? 20.909 65.429 -20.767 1.00 16.39 205 LEU B O 1
ATOM 5165 N N . TYR B 1 206 ? 22.847 65.686 -19.628 1.00 15.74 206 TYR B N 1
ATOM 5166 C CA . TYR B 1 206 ? 23.634 65.449 -20.837 1.00 15.86 206 TYR B CA 1
ATOM 5167 C C . TYR B 1 206 ? 23.499 64.010 -21.306 1.00 15.67 206 TYR B C 1
ATOM 5168 O O . TYR B 1 206 ? 23.448 63.754 -22.519 1.00 15.24 206 TYR B O 1
ATOM 5177 N N . VAL B 1 207 ? 23.483 63.053 -20.373 1.00 14.86 207 VAL B N 1
ATOM 5178 C CA . VAL B 1 207 ? 23.363 61.656 -20.786 1.00 13.28 207 VAL B CA 1
ATOM 5179 C C . VAL B 1 207 ? 22.075 61.457 -21.576 1.00 13.84 207 VAL B C 1
ATOM 5180 O O . VAL B 1 207 ? 22.073 60.810 -22.632 1.00 15.32 207 VAL B O 1
ATOM 5184 N N . MET B 1 208 ? 20.970 62.077 -21.144 1.00 13.49 208 MET B N 1
ATOM 5185 C CA . MET B 1 208 ? 19.736 61.821 -21.862 1.00 15.16 208 MET B CA 1
ATOM 5186 C C . MET B 1 208 ? 19.737 62.475 -23.243 1.00 16.88 208 MET B C 1
ATOM 5187 O O . MET B 1 208 ? 19.086 61.962 -24.154 1.00 16.83 208 MET B O 1
ATOM 5192 N N . GLU B 1 209 ? 20.467 63.587 -23.430 1.00 16.41 209 GLU B N 1
ATOM 5193 C CA . GLU B 1 209 ? 20.649 64.123 -24.779 1.00 17.85 209 GLU B CA 1
ATOM 5194 C C . GLU B 1 209 ? 21.356 63.106 -25.651 1.00 15.84 209 GLU B C 1
ATOM 5195 O O . GLU B 1 209 ? 20.974 62.874 -26.800 1.00 15.98 209 GLU B O 1
ATOM 5201 N N . ALA B 1 210 ? 22.382 62.455 -25.102 1.00 14.82 210 ALA B N 1
ATOM 5202 C CA . ALA B 1 210 ? 23.128 61.466 -25.874 1.00 15.20 210 ALA B CA 1
ATOM 5203 C C . ALA B 1 210 ? 22.269 60.247 -26.184 1.00 13.65 210 ALA B C 1
ATOM 5204 O O . ALA B 1 210 ? 22.358 59.677 -27.277 1.00 14.14 210 ALA B O 1
ATOM 5206 N N . VAL B 1 211 ? 21.456 59.808 -25.221 1.00 14.41 211 VAL B N 1
ATOM 5207 C CA . VAL B 1 211 ? 20.575 58.657 -25.440 1.00 14.53 211 VAL B CA 1
ATOM 5208 C C . VAL B 1 211 ? 19.586 58.942 -26.568 1.00 15.43 211 VAL B C 1
ATOM 5209 O O . VAL B 1 211 ? 19.383 58.118 -27.471 1.00 15.66 211 VAL B O 1
ATOM 5213 N N . ARG B 1 212 ? 18.961 60.123 -26.538 1.00 14.78 212 ARG B N 1
ATOM 5214 C CA . ARG B 1 212 ? 17.985 60.444 -27.562 1.00 16.47 212 ARG B CA 1
ATOM 5215 C C . ARG B 1 212 ? 18.661 60.526 -28.918 1.00 16.23 212 ARG B C 1
ATOM 5216 O O . ARG B 1 212 ? 18.093 60.118 -29.938 1.00 15.70 212 ARG B O 1
ATOM 5224 N N . LYS B 1 213 ? 19.866 61.078 -28.946 1.00 15.01 213 LYS B N 1
ATOM 5225 C CA . LYS B 1 213 ? 20.550 61.254 -30.217 1.00 15.41 213 LYS B CA 1
ATOM 5226 C C . LYS B 1 213 ? 20.902 59.903 -30.821 1.00 15.67 213 LYS B C 1
ATOM 5227 O O . LYS B 1 213 ? 20.717 59.688 -32.022 1.00 14.78 213 LYS B O 1
ATOM 5233 N N . ALA B 1 214 ? 21.402 58.974 -30.007 1.00 14.17 214 ALA B N 1
ATOM 5234 C CA . ALA B 1 214 ? 21.789 57.668 -30.533 1.00 15.18 214 ALA B CA 1
ATOM 5235 C C . ALA B 1 214 ? 20.566 56.875 -30.973 1.00 13.89 214 ALA B C 1
ATOM 5236 O O . ALA B 1 214 ? 20.610 56.128 -31.962 1.00 14.09 214 ALA B O 1
ATOM 5238 N N . GLU B 1 215 ? 19.467 57.007 -30.232 1.00 13.16 215 GLU B N 1
ATOM 5239 C CA . GLU B 1 215 ? 18.236 56.334 -30.613 1.00 14.99 215 GLU B CA 1
ATOM 5240 C C . GLU B 1 215 ? 17.752 56.820 -31.973 1.00 15.90 215 GLU B C 1
ATOM 5241 O O . GLU B 1 215 ? 17.363 56.013 -32.846 1.00 15.80 215 GLU B O 1
ATOM 5247 N N . ALA B 1 216 ? 17.734 58.148 -32.156 1.00 15.53 216 ALA B N 1
ATOM 5248 C CA . ALA B 1 216 ? 17.286 58.722 -33.426 1.00 17.17 216 ALA B CA 1
ATOM 5249 C C . ALA B 1 216 ? 18.192 58.287 -34.569 1.00 15.56 216 ALA B C 1
ATOM 5250 O O . ALA B 1 216 ? 17.715 57.934 -35.665 1.00 17.82 216 ALA B O 1
ATOM 5252 N N . GLU B 1 217 ? 19.502 58.252 -34.320 1.00 14.36 217 GLU B N 1
ATOM 5253 C CA . GLU B 1 217 ? 20.454 57.956 -35.391 1.00 14.80 217 GLU B CA 1
ATOM 5254 C C . GLU B 1 217 ? 20.493 56.483 -35.744 1.00 15.82 217 GLU B C 1
ATOM 5255 O O . GLU B 1 217 ? 20.619 56.148 -36.927 1.00 18.00 217 GLU B O 1
ATOM 5261 N N . THR B 1 218 ? 20.380 55.580 -34.750 1.00 13.96 218 THR B N 1
ATOM 5262 C CA . THR B 1 218 ? 20.384 54.146 -35.047 1.00 15.06 218 THR B CA 1
ATOM 5263 C C . THR B 1 218 ? 19.023 53.561 -35.402 1.00 16.64 218 THR B C 1
ATOM 5264 O O . THR B 1 218 ? 18.968 52.510 -36.064 1.00 15.89 218 THR B O 1
ATOM 5268 N N . GLY B 1 219 ? 17.939 54.168 -34.939 1.00 14.52 219 GLY B N 1
ATOM 5269 C CA . GLY B 1 219 ? 16.625 53.590 -35.101 1.00 14.20 219 GLY B CA 1
ATOM 5270 C C . GLY B 1 219 ? 16.263 52.540 -34.066 1.00 16.52 219 GLY B C 1
ATOM 5271 O O . GLY B 1 219 ? 15.148 51.992 -34.136 1.00 15.68 219 GLY B O 1
ATOM 5272 N N . GLU B 1 220 ? 17.163 52.219 -33.133 1.00 13.51 220 GLU B N 1
ATOM 5273 C CA . GLU B 1 220 ? 16.893 51.238 -32.071 1.00 13.42 220 GLU B CA 1
ATOM 5274 C C . GLU B 1 220 ? 16.703 51.944 -30.739 1.00 13.28 220 GLU B C 1
ATOM 5275 O O . GLU B 1 220 ? 17.393 52.925 -30.439 1.00 13.86 220 GLU B O 1
ATOM 5281 N N . ARG B 1 221 ? 15.765 51.458 -29.927 1.00 13.22 221 ARG B N 1
ATOM 5282 C CA . ARG B 1 221 ? 15.550 52.076 -28.629 1.00 13.10 221 ARG B CA 1
ATOM 5283 C C . ARG B 1 221 ? 16.771 51.867 -27.725 1.00 13.02 221 ARG B C 1
ATOM 5284 O O . ARG B 1 221 ? 17.387 50.796 -27.716 1.00 14.70 221 ARG B O 1
ATOM 5292 N N . LYS B 1 222 ? 17.109 52.901 -26.968 1.00 12.94 222 LYS B N 1
ATOM 5293 C CA . LYS B 1 222 ? 18.309 52.921 -26.130 1.00 12.88 222 LYS B CA 1
ATOM 5294 C C . LYS B 1 222 ? 17.934 53.299 -24.706 1.00 13.75 222 LYS B C 1
ATOM 5295 O O . LYS B 1 222 ? 16.885 53.910 -24.448 1.00 13.42 222 LYS B O 1
ATOM 5301 N N . GLY B 1 223 ? 18.845 53.009 -23.775 1.00 14.52 223 GLY B N 1
ATOM 5302 C CA . GLY B 1 223 ? 18.674 53.483 -22.402 1.00 13.81 223 GLY B CA 1
ATOM 5303 C C . GLY B 1 223 ? 20.023 53.635 -21.720 1.00 12.93 223 GLY B C 1
ATOM 5304 O O . GLY B 1 223 ? 21.022 53.058 -22.142 1.00 13.19 223 GLY B O 1
ATOM 5305 N N . HIS B 1 224 ? 20.041 54.412 -20.642 1.00 13.39 224 HIS B N 1
ATOM 5306 C CA . HIS B 1 224 ? 21.227 54.545 -19.805 1.00 12.43 224 HIS B CA 1
ATOM 5307 C C . HIS B 1 224 ? 20.760 54.340 -18.379 1.00 12.34 224 HIS B C 1
ATOM 5308 O O . HIS B 1 224 ? 19.752 54.914 -17.959 1.00 12.30 224 HIS B O 1
ATOM 5315 N N . TRP B 1 225 ? 21.492 53.537 -17.645 1.00 12.32 225 TRP B N 1
ATOM 5316 C CA . TRP B 1 225 ? 21.092 53.216 -16.280 1.00 12.25 225 TRP B CA 1
ATOM 5317 C C . TRP B 1 225 ? 21.637 54.326 -15.382 1.00 12.19 225 TRP B C 1
ATOM 5318 O O . TRP B 1 225 ? 22.775 54.273 -14.894 1.00 12.55 225 TRP B O 1
ATOM 5329 N N . LEU B 1 226 ? 20.813 55.374 -15.238 1.00 12.16 226 LEU B N 1
ATOM 5330 C CA . LEU B 1 226 ? 21.144 56.566 -14.451 1.00 12.83 226 LEU B CA 1
ATOM 5331 C C . LEU B 1 226 ? 21.120 56.191 -12.983 1.00 12.19 226 LEU B C 1
ATOM 5332 O O . LEU B 1 226 ? 20.069 55.798 -12.457 1.00 12.02 226 LEU B O 1
ATOM 5337 N N . ASN B 1 227 ? 22.267 56.307 -12.320 1.00 12.03 227 ASN B N 1
ATOM 5338 C CA . ASN B 1 227 ? 22.383 55.870 -10.926 1.00 11.99 227 ASN B CA 1
ATOM 5339 C C . ASN B 1 227 ? 21.749 56.924 -10.016 1.00 12.09 227 ASN B C 1
ATOM 5340 O O . ASN B 1 227 ? 22.243 58.055 -9.933 1.00 12.76 227 ASN B O 1
ATOM 5345 N N . VAL B 1 228 ? 20.654 56.548 -9.338 1.00 12.32 228 VAL B N 1
ATOM 5346 C CA . VAL B 1 228 ? 20.008 57.395 -8.337 1.00 11.85 228 VAL B CA 1
ATOM 5347 C C . VAL B 1 228 ? 20.499 57.107 -6.928 1.00 13.05 228 VAL B C 1
ATOM 5348 O O . VAL B 1 228 ? 20.087 57.796 -5.993 1.00 11.78 228 VAL B O 1
ATOM 5352 N N . THR B 1 229 ? 21.388 56.124 -6.754 1.00 11.84 229 THR B N 1
ATOM 5353 C CA . THR B 1 229 ? 21.939 55.810 -5.423 1.00 11.82 229 THR B CA 1
ATOM 5354 C C . THR B 1 229 ? 22.408 57.083 -4.721 1.00 11.79 229 THR B C 1
ATOM 5355 O O . THR B 1 229 ? 23.149 57.888 -5.300 1.00 11.81 229 THR B O 1
ATOM 5359 N N . ALA B 1 230 ? 21.954 57.285 -3.479 1.00 11.76 230 ALA B N 1
ATOM 5360 C CA . ALA B 1 230 ? 22.265 58.500 -2.750 1.00 11.74 230 ALA B CA 1
ATOM 5361 C C . ALA B 1 230 ? 22.199 58.239 -1.240 1.00 14.00 230 ALA B C 1
ATOM 5362 O O . ALA B 1 230 ? 21.926 57.121 -0.786 1.00 12.33 230 ALA B O 1
ATOM 5364 N N . GLY B 1 231 ? 22.511 59.276 -0.454 1.00 12.85 231 GLY B N 1
ATOM 5365 C CA . GLY B 1 231 ? 22.672 59.082 0.984 1.00 13.92 231 GLY B CA 1
ATOM 5366 C C . GLY B 1 231 ? 21.372 58.888 1.733 1.00 14.46 231 GLY B C 1
ATOM 5367 O O . GLY B 1 231 ? 21.391 58.339 2.834 1.00 15.16 231 GLY B O 1
ATOM 5368 N N . SER B 1 232 ? 20.245 59.291 1.147 1.00 12.78 232 SER B N 1
ATOM 5369 C CA . SER B 1 232 ? 18.945 59.213 1.811 1.00 14.38 232 SER B CA 1
ATOM 5370 C C . SER B 1 232 ? 17.911 58.792 0.776 1.00 13.65 232 SER B C 1
ATOM 5371 O O . SER B 1 232 ? 18.099 59.001 -0.426 1.00 13.09 232 SER B O 1
ATOM 5374 N N . THR B 1 233 ? 16.808 58.218 1.255 1.00 12.69 233 THR B N 1
ATOM 5375 C CA . THR B 1 233 ? 15.751 57.802 0.330 1.00 12.25 233 THR B CA 1
ATOM 5376 C C . THR B 1 233 ? 15.196 59.004 -0.431 1.00 13.15 233 THR B C 1
ATOM 5377 O O . THR B 1 233 ? 14.899 58.915 -1.634 1.00 14.63 233 THR B O 1
ATOM 5381 N N . GLU B 1 234 ? 14.967 60.112 0.273 1.00 12.38 234 GLU B N 1
ATOM 5382 C CA . GLU B 1 234 ? 14.354 61.264 -0.382 1.00 14.30 234 GLU B CA 1
ATOM 5383 C C . GLU B 1 234 ? 15.236 61.753 -1.511 1.00 14.83 234 GLU B C 1
ATOM 5384 O O . GLU B 1 234 ? 14.751 62.094 -2.594 1.00 16.76 234 GLU B O 1
ATOM 5390 N N . GLU B 1 235 ? 16.547 61.748 -1.289 1.00 13.65 235 GLU B N 1
ATOM 5391 C CA . GLU B 1 235 ? 17.455 62.166 -2.358 1.00 14.47 235 GLU B CA 1
ATOM 5392 C C . GLU B 1 235 ? 17.376 61.203 -3.541 1.00 14.70 235 GLU B C 1
ATOM 5393 O O . GLU B 1 235 ? 17.342 61.641 -4.702 1.00 13.59 235 GLU B O 1
ATOM 5399 N N . MET B 1 236 ? 17.344 59.883 -3.275 1.00 11.96 236 MET B N 1
ATOM 5400 C CA . MET B 1 236 ? 17.183 58.941 -4.391 1.00 12.96 236 MET B CA 1
ATOM 5401 C C . MET B 1 236 ? 15.896 59.198 -5.172 1.00 13.82 236 MET B C 1
ATOM 5402 O O . MET B 1 236 ? 15.895 59.136 -6.404 1.00 12.76 236 MET B O 1
ATOM 5407 N N . LEU B 1 237 ? 14.788 59.506 -4.490 1.00 12.01 237 LEU B N 1
ATOM 5408 C CA . LEU B 1 237 ? 13.541 59.702 -5.226 1.00 14.02 237 LEU B CA 1
ATOM 5409 C C . LEU B 1 237 ? 13.569 60.990 -6.037 1.00 15.66 237 LEU B C 1
ATOM 5410 O O . LEU B 1 237 ? 12.942 61.066 -7.109 1.00 14.86 237 LEU B O 1
ATOM 5415 N N . LYS B 1 238 ? 14.285 61.997 -5.531 1.00 14.32 238 LYS B N 1
ATOM 5416 C CA . LYS B 1 238 ? 14.459 63.252 -6.256 1.00 15.00 238 LYS B CA 1
ATOM 5417 C C . LYS B 1 238 ? 15.227 63.007 -7.546 1.00 14.92 238 LYS B C 1
ATOM 5418 O O . LYS B 1 238 ? 14.853 63.516 -8.616 1.00 16.89 238 LYS B O 1
ATOM 5424 N N . ARG B 1 239 ? 16.254 62.161 -7.481 1.00 14.47 239 ARG B N 1
ATOM 5425 C CA . ARG B 1 239 ? 17.004 61.852 -8.699 1.00 14.45 239 ARG B CA 1
ATOM 5426 C C . ARG B 1 239 ? 16.159 61.012 -9.654 1.00 13.81 239 ARG B C 1
ATOM 5427 O O . ARG B 1 239 ? 16.146 61.276 -10.861 1.00 13.42 239 ARG B O 1
ATOM 5435 N N . ALA B 1 240 ? 15.402 60.030 -9.133 1.00 12.76 240 ALA B N 1
ATOM 5436 C CA . ALA B 1 240 ? 14.501 59.257 -10.002 1.00 15.43 240 ALA B CA 1
ATOM 5437 C C . ALA B 1 240 ? 13.482 60.158 -10.697 1.00 14.74 240 ALA B C 1
ATOM 5438 O O . ALA B 1 240 ? 13.146 59.961 -11.879 1.00 13.26 240 ALA B O 1
ATOM 5440 N N . GLU B 1 241 ? 12.966 61.150 -9.975 1.00 16.12 241 GLU B N 1
ATOM 5441 C CA . GLU B 1 241 ? 11.963 62.035 -10.562 1.00 19.01 241 GLU B CA 1
ATOM 5442 C C . GLU B 1 241 ? 12.533 62.789 -11.754 1.00 16.43 241 GLU B C 1
ATOM 5443 O O . GLU B 1 241 ? 11.876 62.913 -12.793 1.00 16.72 241 GLU B O 1
ATOM 5449 N N . PHE B 1 242 ? 13.771 63.279 -11.632 1.00 14.30 242 PHE B N 1
ATOM 5450 C CA . PHE B 1 242 ? 14.402 63.983 -12.748 1.00 16.56 242 PHE B CA 1
ATOM 5451 C C . PHE B 1 242 ? 14.634 63.057 -13.938 1.00 16.54 242 PHE B C 1
ATOM 5452 O O . PHE B 1 242 ? 14.428 63.458 -15.089 1.00 15.63 242 PHE B O 1
ATOM 5460 N N . ALA B 1 243 ? 15.034 61.806 -13.685 1.00 13.92 243 ALA B N 1
ATOM 5461 C CA . ALA B 1 243 ? 15.198 60.864 -14.790 1.00 15.66 243 ALA B CA 1
ATOM 5462 C C . ALA B 1 243 ? 13.887 60.654 -15.528 1.00 15.23 243 ALA B C 1
ATOM 5463 O O . ALA B 1 243 ? 13.862 60.583 -16.758 1.00 15.27 243 ALA B O 1
ATOM 5465 N N . ALA B 1 244 ? 12.788 60.545 -14.791 1.00 15.24 244 ALA B N 1
ATOM 5466 C CA . ALA B 1 244 ? 11.469 60.419 -15.416 1.00 17.51 244 ALA B CA 1
ATOM 5467 C C . ALA B 1 244 ? 11.090 61.682 -16.182 1.00 16.27 244 ALA B C 1
ATOM 5468 O O . ALA B 1 244 ? 10.535 61.602 -17.295 1.00 18.25 244 ALA B O 1
ATOM 5470 N N . GLU B 1 245 ? 11.371 62.860 -15.603 1.00 16.01 245 GLU B N 1
ATOM 5471 C CA . GLU B 1 245 ? 11.101 64.116 -16.310 1.00 18.74 245 GLU B CA 1
ATOM 5472 C C . GLU B 1 245 ? 11.832 64.163 -17.639 1.00 17.65 245 GLU B C 1
ATOM 5473 O O . GLU B 1 245 ? 11.302 64.672 -18.641 1.00 18.08 245 GLU B O 1
ATOM 5479 N N . LEU B 1 246 ? 13.040 63.610 -17.684 1.00 14.10 246 LEU B N 1
ATOM 5480 C CA . LEU B 1 246 ? 13.852 63.615 -18.884 1.00 16.80 246 LEU B CA 1
ATOM 5481 C C . LEU B 1 246 ? 13.464 62.514 -19.859 1.00 18.01 246 LEU B C 1
ATOM 5482 O O . LEU B 1 246 ? 14.045 62.447 -20.948 1.00 18.23 246 LEU B O 1
ATOM 5487 N N . GLY B 1 247 ? 12.514 61.658 -19.491 1.00 16.28 247 GLY B N 1
ATOM 5488 C CA . GLY B 1 247 ? 12.073 60.571 -20.340 1.00 19.35 247 GLY B CA 1
ATOM 5489 C C . GLY B 1 247 ? 13.016 59.395 -20.400 1.00 17.91 247 GLY B C 1
ATOM 5490 O O . GLY B 1 247 ? 12.962 58.603 -21.363 1.00 15.20 247 GLY B O 1
ATOM 5491 N N . SER B 1 248 ? 13.893 59.246 -19.409 1.00 15.44 248 SER B N 1
ATOM 5492 C CA . SER B 1 248 ? 14.671 58.014 -19.334 1.00 14.73 248 SER B CA 1
ATOM 5493 C C . SER B 1 248 ? 13.766 56.793 -19.200 1.00 14.88 248 SER B C 1
ATOM 5494 O O . SER B 1 248 ? 12.824 56.784 -18.405 1.00 14.84 248 SER B O 1
ATOM 5497 N N . ARG B 1 249 ? 14.097 55.720 -19.924 1.00 13.52 249 ARG B N 1
ATOM 5498 C CA . ARG B 1 249 ? 13.405 54.469 -19.644 1.00 13.38 249 ARG B CA 1
ATOM 5499 C C . ARG B 1 249 ? 13.904 53.780 -18.381 1.00 13.58 249 ARG B C 1
ATOM 5500 O O . ARG B 1 249 ? 13.218 52.870 -17.902 1.00 13.46 249 ARG B O 1
ATOM 5508 N N . TYR B 1 250 ? 15.039 54.205 -17.815 1.00 12.30 250 TYR B N 1
ATOM 5509 C CA . TYR B 1 250 ? 15.687 53.435 -16.754 1.00 12.25 250 TYR B CA 1
ATOM 5510 C C . TYR B 1 250 ? 16.199 54.319 -15.633 1.00 12.17 250 TYR B C 1
ATOM 5511 O O . TYR B 1 250 ? 16.652 55.440 -15.866 1.00 13.84 250 TYR B O 1
ATOM 5520 N N . ILE B 1 251 ? 16.239 53.750 -14.431 1.00 13.12 251 ILE B N 1
ATOM 5521 C CA . ILE B 1 251 ? 17.155 54.226 -13.396 1.00 13.35 251 ILE B CA 1
ATOM 5522 C C . ILE B 1 251 ? 17.905 53.027 -12.840 1.00 13.32 251 ILE B C 1
ATOM 5523 O O . ILE B 1 251 ? 17.575 51.877 -13.123 1.00 12.56 251 ILE B O 1
ATOM 5528 N N . MET B 1 252 ? 18.928 53.319 -12.025 1.00 12.62 252 MET B N 1
ATOM 5529 C CA . MET B 1 252 ? 19.766 52.285 -11.432 1.00 12.33 252 MET B CA 1
ATOM 5530 C C . MET B 1 252 ? 19.856 52.524 -9.925 1.00 11.98 252 MET B C 1
ATOM 5531 O O . MET B 1 252 ? 19.907 53.672 -9.483 1.00 13.64 252 MET B O 1
ATOM 5536 N N . VAL B 1 253 ? 19.877 51.451 -9.132 1.00 11.97 253 VAL B N 1
ATOM 5537 C CA . VAL B 1 253 ? 20.108 51.604 -7.700 1.00 11.93 253 VAL B CA 1
ATOM 5538 C C . VAL B 1 253 ? 21.088 50.529 -7.241 1.00 11.94 253 VAL B C 1
ATOM 5539 O O . VAL B 1 253 ? 21.059 49.397 -7.734 1.00 11.98 253 VAL B O 1
ATOM 5543 N N . ASP B 1 254 ? 21.963 50.889 -6.290 1.00 11.92 254 ASP B N 1
ATOM 5544 C CA . ASP B 1 254 ? 22.831 49.914 -5.626 1.00 11.94 254 ASP B CA 1
ATOM 5545 C C . ASP B 1 254 ? 22.003 49.389 -4.450 1.00 12.17 254 ASP B C 1
ATOM 5546 O O . ASP B 1 254 ? 21.970 49.991 -3.374 1.00 11.88 254 ASP B O 1
ATOM 5551 N N . PHE B 1 255 ? 21.309 48.260 -4.646 1.00 11.93 255 PHE B N 1
ATOM 5552 C CA . PHE B 1 255 ? 20.238 47.934 -3.696 1.00 12.09 255 PHE B CA 1
ATOM 5553 C C . PHE B 1 255 ? 20.765 47.524 -2.326 1.00 12.07 255 PHE B C 1
ATOM 5554 O O . PHE B 1 255 ? 20.045 47.707 -1.323 1.00 12.04 255 PHE B O 1
ATOM 5562 N N . LEU B 1 256 ? 21.999 46.982 -2.248 1.00 11.93 256 LEU B N 1
ATOM 5563 C CA . LEU B 1 256 ? 22.547 46.611 -0.944 1.00 11.93 256 LEU B CA 1
ATOM 5564 C C . LEU B 1 256 ? 23.209 47.793 -0.244 1.00 11.91 256 LEU B C 1
ATOM 5565 O O . LEU B 1 256 ? 23.087 47.931 0.982 1.00 12.93 256 LEU B O 1
ATOM 5570 N N . THR B 1 257 ? 23.911 48.657 -0.979 1.00 11.97 257 THR B N 1
ATOM 5571 C CA . THR B 1 257 ? 24.501 49.795 -0.263 1.00 11.89 257 THR B CA 1
ATOM 5572 C C . THR B 1 257 ? 23.432 50.806 0.136 1.00 12.58 257 THR B C 1
ATOM 5573 O O . THR B 1 257 ? 23.460 51.307 1.265 1.00 11.83 257 THR B O 1
ATOM 5577 N N . ALA B 1 258 ? 22.458 51.113 -0.752 1.00 11.83 258 ALA B N 1
ATOM 5578 C CA . ALA B 1 258 ? 21.311 51.919 -0.320 1.00 12.22 258 ALA B CA 1
ATOM 5579 C C . ALA B 1 258 ? 20.524 51.196 0.774 1.00 12.17 258 ALA B C 1
ATOM 5580 O O . ALA B 1 258 ? 20.056 51.822 1.739 1.00 12.91 258 ALA B O 1
ATOM 5582 N N . GLY B 1 259 ? 20.362 49.883 0.634 1.00 11.82 259 GLY B N 1
ATOM 5583 C CA . GLY B 1 259 ? 19.678 49.085 1.630 1.00 11.83 259 GLY B CA 1
ATOM 5584 C C . GLY B 1 259 ? 18.256 48.747 1.198 1.00 11.83 259 GLY B C 1
ATOM 5585 O O . GLY B 1 259 ? 17.637 49.440 0.382 1.00 12.14 259 GLY B O 1
ATOM 5586 N N . PHE B 1 260 ? 17.722 47.652 1.781 1.00 11.85 260 PHE B N 1
ATOM 5587 C CA . PHE B 1 260 ? 16.446 47.117 1.300 1.00 12.05 260 PHE B CA 1
ATOM 5588 C C . PHE B 1 260 ? 15.240 48.020 1.553 1.00 12.38 260 PHE B C 1
ATOM 5589 O O . PHE B 1 260 ? 14.322 48.041 0.714 1.00 11.85 260 PHE B O 1
ATOM 5597 N N . ALA B 1 261 ? 15.189 48.774 2.668 1.00 11.83 261 ALA B N 1
ATOM 5598 C CA . ALA B 1 261 ? 14.018 49.639 2.855 1.00 13.38 261 ALA B CA 1
ATOM 5599 C C . ALA B 1 261 ? 13.980 50.753 1.799 1.00 12.84 261 ALA B C 1
ATOM 5600 O O . ALA B 1 261 ? 12.925 51.028 1.207 1.00 11.91 261 ALA B O 1
ATOM 5602 N N . ALA B 1 262 ? 15.119 51.399 1.538 1.00 11.77 262 ALA B N 1
ATOM 5603 C CA . ALA B 1 262 ? 15.127 52.410 0.490 1.00 12.39 262 ALA B CA 1
ATOM 5604 C C . ALA B 1 262 ? 14.951 51.795 -0.899 1.00 11.78 262 ALA B C 1
ATOM 5605 O O . ALA B 1 262 ? 14.348 52.421 -1.773 1.00 12.60 262 ALA B O 1
ATOM 5607 N N . PHE B 1 263 ? 15.471 50.590 -1.125 1.00 11.83 263 PHE B N 1
ATOM 5608 C CA . PHE B 1 263 ? 15.243 49.880 -2.392 1.00 11.90 263 PHE B CA 1
ATOM 5609 C C . PHE B 1 263 ? 13.741 49.687 -2.649 1.00 13.09 263 PHE B C 1
ATOM 5610 O O . PHE B 1 263 ? 13.250 49.994 -3.738 1.00 14.02 263 PHE B O 1
ATOM 5618 N N . ALA B 1 264 ? 12.983 49.217 -1.642 1.00 11.86 264 ALA B N 1
ATOM 5619 C CA . ALA B 1 264 ? 11.532 49.080 -1.816 1.00 12.21 264 ALA B CA 1
ATOM 5620 C C . ALA B 1 264 ? 10.872 50.430 -2.154 1.00 14.06 264 ALA B C 1
ATOM 5621 O O . ALA B 1 264 ? 9.938 50.493 -2.971 1.00 13.14 264 ALA B O 1
ATOM 5623 N N . SER B 1 265 ? 11.331 51.524 -1.532 1.00 12.74 265 SER B N 1
ATOM 5624 C CA . SER B 1 265 ? 10.820 52.841 -1.880 1.00 12.96 265 SER B CA 1
ATOM 5625 C C . SER B 1 265 ? 11.071 53.163 -3.357 1.00 13.47 265 SER B C 1
ATOM 5626 O O . SER B 1 265 ? 10.176 53.664 -4.060 1.00 14.02 265 SER B O 1
ATOM 5629 N N . VAL B 1 266 ? 12.299 52.898 -3.832 1.00 11.82 266 VAL B N 1
ATOM 5630 C CA . VAL B 1 266 ? 12.646 53.153 -5.232 1.00 11.84 266 VAL B CA 1
ATOM 5631 C C . VAL B 1 266 ? 11.861 52.230 -6.163 1.00 13.04 266 VAL B C 1
ATOM 5632 O O . VAL B 1 266 ? 11.422 52.645 -7.250 1.00 14.53 266 VAL B O 1
ATOM 5636 N N . ARG B 1 267 ? 11.658 50.980 -5.774 1.00 11.91 267 ARG B N 1
ATOM 5637 C CA . ARG B 1 267 ? 10.873 50.074 -6.646 1.00 13.13 267 ARG B CA 1
ATOM 5638 C C . ARG B 1 267 ? 9.452 50.631 -6.833 1.00 15.79 267 ARG B C 1
ATOM 5639 O O . ARG B 1 267 ? 8.952 50.624 -7.955 1.00 13.20 267 ARG B O 1
ATOM 5647 N N . ARG B 1 268 ? 8.836 51.048 -5.729 1.00 14.49 268 ARG B N 1
ATOM 5648 C CA . ARG B 1 268 ? 7.476 51.571 -5.837 1.00 15.74 268 ARG B CA 1
ATOM 5649 C C . ARG B 1 268 ? 7.458 52.817 -6.708 1.00 15.74 268 ARG B C 1
ATOM 5650 O O . ARG B 1 268 ? 6.587 52.973 -7.577 1.00 15.81 268 ARG B O 1
ATOM 5658 N N . TRP B 1 269 ? 8.440 53.705 -6.513 1.00 15.95 269 TRP B N 1
ATOM 5659 C CA . TRP B 1 269 ? 8.470 54.940 -7.284 1.00 17.14 269 TRP B CA 1
ATOM 5660 C C . TRP B 1 269 ? 8.713 54.661 -8.762 1.00 20.20 269 TRP B C 1
ATOM 5661 O O . TRP B 1 269 ? 8.094 55.291 -9.634 1.00 18.34 269 TRP B O 1
ATOM 5672 N N . ALA B 1 270 ? 9.641 53.753 -9.058 1.00 16.96 270 ALA B N 1
ATOM 5673 C CA . ALA B 1 270 ? 9.907 53.391 -10.448 1.00 18.11 270 ALA B CA 1
ATOM 5674 C C . ALA B 1 270 ? 8.647 52.887 -11.121 1.00 19.14 270 ALA B C 1
ATOM 5675 O O . ALA B 1 270 ? 8.300 53.326 -12.236 1.00 19.41 270 ALA B O 1
ATOM 5677 N N . ARG B 1 271 ? 7.925 51.982 -10.447 1.00 16.38 271 ARG B N 1
ATOM 5678 C CA . ARG B 1 271 ? 6.700 51.430 -11.019 1.00 19.24 271 ARG B CA 1
ATOM 5679 C C . ARG B 1 271 ? 5.682 52.526 -11.303 1.00 21.94 271 ARG B C 1
ATOM 5680 O O . ARG B 1 271 ? 5.064 52.563 -12.382 1.00 22.46 271 ARG B O 1
ATOM 5688 N N . GLU B 1 272 ? 5.487 53.422 -10.342 1.00 19.13 272 GLU B N 1
ATOM 5689 C CA . GLU B 1 272 ? 4.470 54.454 -10.473 1.00 21.66 272 GLU B CA 1
ATOM 5690 C C . GLU B 1 272 ? 4.834 55.499 -11.501 1.00 21.61 272 GLU B C 1
ATOM 5691 O O . GLU B 1 272 ? 3.951 56.243 -11.943 1.00 25.49 272 GLU B O 1
ATOM 5697 N N . ASN B 1 273 ? 6.106 55.594 -11.874 1.00 20.59 273 ASN B N 1
ATOM 5698 C CA . ASN B 1 273 ? 6.560 56.639 -12.786 1.00 22.04 273 ASN B CA 1
ATOM 5699 C C . ASN B 1 273 ? 7.079 56.110 -14.107 1.00 22.38 273 ASN B C 1
ATOM 5700 O O . ASN B 1 273 ? 7.705 56.880 -14.858 1.00 22.22 273 ASN B O 1
ATOM 5705 N N . GLY B 1 274 ? 6.838 54.834 -14.407 1.00 19.86 274 GLY B N 1
ATOM 5706 C CA . GLY B 1 274 ? 7.148 54.276 -15.719 1.00 21.70 274 GLY B CA 1
ATOM 5707 C C . GLY B 1 274 ? 8.607 53.953 -15.996 1.00 22.42 274 GLY B C 1
ATOM 5708 O O . GLY B 1 274 ? 8.980 53.807 -17.172 1.00 22.39 274 GLY B O 1
ATOM 5709 N N . LEU B 1 275 ? 9.448 53.846 -14.960 1.00 17.72 275 LEU B N 1
ATOM 5710 C CA . LEU B 1 275 ? 10.871 53.585 -15.127 1.00 16.28 275 LEU B CA 1
ATOM 5711 C C . LEU B 1 275 ? 11.188 52.116 -14.861 1.00 13.95 275 LEU B C 1
ATOM 5712 O O . LEU B 1 275 ? 10.655 51.519 -13.924 1.00 14.90 275 LEU B O 1
ATOM 5717 N N . MET B 1 276 ? 12.124 51.569 -15.632 1.00 12.43 276 MET B N 1
ATOM 5718 C CA . MET B 1 276 ? 12.660 50.238 -15.378 1.00 12.26 276 MET B CA 1
ATOM 5719 C C . MET B 1 276 ? 13.865 50.377 -14.448 1.00 12.65 276 MET B C 1
ATOM 5720 O O . MET B 1 276 ? 14.487 51.443 -14.390 1.00 13.31 276 MET B O 1
ATOM 5725 N N . LEU B 1 277 ? 14.129 49.335 -13.634 1.00 12.19 277 LEU B N 1
ATOM 5726 C CA . LEU B 1 277 ? 15.011 49.468 -12.470 1.00 12.50 277 LEU B CA 1
ATOM 5727 C C . LEU B 1 277 ? 16.171 48.474 -12.526 1.00 12.21 277 LEU B C 1
ATOM 5728 O O . LEU B 1 277 ? 16.011 47.296 -12.196 1.00 13.15 277 LEU B O 1
ATOM 5733 N N . HIS B 1 278 ? 17.348 48.971 -12.902 1.00 12.15 278 HIS B N 1
ATOM 5734 C CA . HIS B 1 278 ? 18.571 48.184 -12.851 1.00 12.17 278 HIS B CA 1
ATOM 5735 C C . HIS B 1 278 ? 19.090 48.137 -11.422 1.00 12.30 278 HIS B C 1
ATOM 5736 O O . HIS B 1 278 ? 19.198 49.173 -10.772 1.00 13.89 278 HIS B O 1
ATOM 5743 N N . CYS B 1 279 ? 19.444 46.947 -10.942 1.00 12.13 279 CYS B N 1
ATOM 5744 C CA . CYS B 1 279 ? 19.926 46.768 -9.574 1.00 12.09 279 CYS B CA 1
ATOM 5745 C C . CYS B 1 279 ? 21.363 46.274 -9.590 1.00 12.46 279 CYS B C 1
ATOM 5746 O O . CYS B 1 279 ? 21.653 45.196 -10.143 1.00 12.42 279 CYS B O 1
ATOM 5749 N N . HIS B 1 280 ? 22.259 47.075 -9.019 1.00 12.09 280 HIS B N 1
ATOM 5750 C CA . HIS B 1 280 ? 23.659 46.729 -8.904 1.00 12.11 280 HIS B CA 1
ATOM 5751 C C . HIS B 1 280 ? 23.883 46.147 -7.515 1.00 12.09 280 HIS B C 1
ATOM 5752 O O . HIS B 1 280 ? 23.317 46.645 -6.528 1.00 12.04 280 HIS B O 1
ATOM 5759 N N . ARG B 1 281 ? 24.673 45.069 -7.428 1.00 12.13 281 ARG B N 1
ATOM 5760 C CA . ARG B 1 281 ? 24.809 44.332 -6.175 1.00 12.28 281 ARG B CA 1
ATOM 5761 C C . ARG B 1 281 ? 26.048 44.742 -5.385 1.00 12.12 281 ARG B C 1
ATOM 5762 O O . ARG B 1 281 ? 26.584 43.940 -4.605 1.00 12.14 281 ARG B O 1
ATOM 5770 N N . ALA B 1 282 ? 26.506 45.982 -5.554 1.00 12.10 282 ALA B N 1
ATOM 5771 C CA . ALA B 1 282 ? 27.649 46.460 -4.783 1.00 12.11 282 ALA B CA 1
ATOM 5772 C C . ALA B 1 282 ? 27.497 46.093 -3.314 1.00 12.08 282 ALA B C 1
ATOM 5773 O O . ALA B 1 282 ? 26.407 46.208 -2.751 1.00 12.04 282 ALA B O 1
ATOM 5775 N N . MET B 1 283 ? 28.595 45.637 -2.710 1.00 12.12 283 MET B N 1
ATOM 5776 C CA . MET B 1 283 ? 28.735 45.201 -1.319 1.00 12.11 283 MET B CA 1
ATOM 5777 C C . MET B 1 283 ? 28.373 43.726 -1.143 1.00 12.14 283 MET B C 1
ATOM 5778 O O . MET B 1 283 ? 28.679 43.164 -0.104 1.00 12.16 283 MET B O 1
ATOM 5783 N N . HIS B 1 284 ? 27.817 43.055 -2.165 1.00 12.15 284 HIS B N 1
ATOM 5784 C CA . HIS B 1 284 ? 27.362 41.684 -1.941 1.00 12.18 284 HIS B CA 1
ATOM 5785 C C . HIS B 1 284 ? 28.523 40.772 -1.504 1.00 12.88 284 HIS B C 1
ATOM 5786 O O . HIS B 1 284 ? 28.345 39.906 -0.637 1.00 12.25 284 HIS B O 1
ATOM 5793 N N . ALA B 1 285 ? 29.732 40.961 -2.065 1.00 12.27 285 ALA B N 1
ATOM 5794 C CA . ALA B 1 285 ? 30.804 40.026 -1.728 1.00 12.33 285 ALA B CA 1
ATOM 5795 C C . ALA B 1 285 ? 31.329 40.239 -0.308 1.00 12.48 285 ALA B C 1
ATOM 5796 O O . ALA B 1 285 ? 32.052 39.387 0.220 1.00 12.57 285 ALA B O 1
ATOM 5798 N N . VAL B 1 286 ? 31.034 41.384 0.298 1.00 12.28 286 VAL B N 1
ATOM 5799 C CA . VAL B 1 286 ? 31.327 41.535 1.723 1.00 13.56 286 VAL B CA 1
ATOM 5800 C C . VAL B 1 286 ? 30.604 40.447 2.523 1.00 14.19 286 VAL B C 1
ATOM 5801 O O . VAL B 1 286 ? 31.118 39.949 3.529 1.00 12.87 286 VAL B O 1
ATOM 5805 N N . PHE B 1 287 ? 29.382 40.108 2.103 1.00 13.41 287 PHE B N 1
ATOM 5806 C CA . PHE B 1 287 ? 28.532 39.129 2.780 1.00 15.03 287 PHE B CA 1
ATOM 5807 C C . PHE B 1 287 ? 28.726 37.721 2.256 1.00 14.37 287 PHE B C 1
ATOM 5808 O O . PHE B 1 287 ? 28.578 36.757 3.015 1.00 13.15 287 PHE B O 1
ATOM 5816 N N . ASP B 1 288 ? 29.014 37.557 0.965 1.00 12.94 288 ASP B N 1
ATOM 5817 C CA . ASP B 1 288 ? 28.776 36.261 0.321 1.00 13.09 288 ASP B CA 1
ATOM 5818 C C . ASP B 1 288 ? 30.026 35.544 -0.192 1.00 14.67 288 ASP B C 1
ATOM 5819 O O . ASP B 1 288 ? 29.906 34.461 -0.773 1.00 15.87 288 ASP B O 1
ATOM 5824 N N . ARG B 1 289 ? 31.224 36.108 0.001 1.00 14.14 289 ARG B N 1
ATOM 5825 C CA . ARG B 1 289 ? 32.414 35.545 -0.640 1.00 14.40 289 ARG B CA 1
ATOM 5826 C C . ARG B 1 289 ? 32.825 34.204 -0.012 1.00 15.50 289 ARG B C 1
ATOM 5827 O O . ARG B 1 289 ? 33.191 33.265 -0.738 1.00 14.11 289 ARG B O 1
ATOM 5835 N N . GLN B 1 290 ? 32.797 34.103 1.344 1.00 13.86 290 GLN B N 1
ATOM 5836 C CA . GLN B 1 290 ? 33.488 32.985 1.989 1.00 15.01 290 GLN B CA 1
ATOM 5837 C C . GLN B 1 290 ? 32.536 31.811 2.243 1.00 15.39 290 GLN B C 1
ATOM 5838 O O . GLN B 1 290 ? 31.372 32.010 2.642 1.00 15.63 290 GLN B O 1
ATOM 5844 N N . PRO B 1 291 ? 33.019 30.583 2.048 1.00 15.10 291 PRO B N 1
ATOM 5845 C CA . PRO B 1 291 ? 32.119 29.422 2.119 1.00 15.28 291 PRO B CA 1
ATOM 5846 C C . PRO B 1 291 ? 31.779 28.991 3.534 1.00 16.16 291 PRO B C 1
ATOM 5847 O O . PRO B 1 291 ? 30.836 28.199 3.710 1.00 13.00 291 PRO B O 1
ATOM 5851 N N . ASN B 1 292 ? 32.493 29.507 4.541 1.00 14.22 292 ASN B N 1
ATOM 5852 C CA . ASN B 1 292 ? 32.245 29.087 5.911 1.00 15.23 292 ASN B CA 1
ATOM 5853 C C . ASN B 1 292 ? 31.382 30.065 6.688 1.00 14.29 292 ASN B C 1
ATOM 5854 O O . ASN B 1 292 ? 30.879 29.706 7.765 1.00 13.54 292 ASN B O 1
ATOM 5859 N N . HIS B 1 293 ? 31.208 31.292 6.199 1.00 13.29 293 HIS B N 1
ATOM 5860 C CA . HIS B 1 293 ? 30.523 32.274 7.031 1.00 12.60 293 HIS B CA 1
ATOM 5861 C C . HIS B 1 293 ? 29.975 33.388 6.148 1.00 12.52 293 HIS B C 1
ATOM 5862 O O . HIS B 1 293 ? 30.706 33.910 5.294 1.00 14.83 293 HIS B O 1
ATOM 5869 N N . GLY B 1 294 ? 28.682 33.713 6.326 1.00 12.47 294 GLY B N 1
ATOM 5870 C CA . GLY B 1 294 ? 28.050 34.795 5.583 1.00 12.41 294 GLY B CA 1
ATOM 5871 C C . GLY B 1 294 ? 26.737 34.329 4.958 1.00 13.00 294 GLY B C 1
ATOM 5872 O O . GLY B 1 294 ? 26.087 33.402 5.468 1.00 12.72 294 GLY B O 1
ATOM 5873 N N . ILE B 1 295 ? 26.306 34.983 3.881 1.00 12.35 295 ILE B N 1
ATOM 5874 C CA . ILE B 1 295 ? 25.048 34.653 3.213 1.00 12.33 295 ILE B CA 1
ATOM 5875 C C . ILE B 1 295 ? 25.389 34.421 1.760 1.00 12.83 295 ILE B C 1
ATOM 5876 O O . ILE B 1 295 ? 25.954 35.319 1.128 1.00 12.95 295 ILE B O 1
ATOM 5881 N N . HIS B 1 296 ? 25.019 33.264 1.204 1.00 12.52 296 HIS B N 1
ATOM 5882 C CA . HIS B 1 296 ? 25.310 33.082 -0.228 1.00 12.41 296 HIS B CA 1
ATOM 5883 C C . HIS B 1 296 ? 24.485 34.040 -1.090 1.00 12.36 296 HIS B C 1
ATOM 5884 O O . HIS B 1 296 ? 23.349 34.391 -0.757 1.00 12.48 296 HIS B O 1
ATOM 5891 N N . PHE B 1 297 ? 25.058 34.442 -2.238 1.00 12.37 297 PHE B N 1
ATOM 5892 C CA . PHE B 1 297 ? 24.334 35.379 -3.096 1.00 12.33 297 PHE B CA 1
ATOM 5893 C C . PHE B 1 297 ? 22.965 34.854 -3.506 1.00 12.34 297 PHE B C 1
ATOM 5894 O O . PHE B 1 297 ? 22.051 35.645 -3.744 1.00 12.30 297 PHE B O 1
ATOM 5902 N N . ARG B 1 298 ? 22.795 33.526 -3.656 1.00 12.39 298 ARG B N 1
ATOM 5903 C CA . ARG B 1 298 ? 21.490 33.062 -4.117 1.00 12.40 298 ARG B CA 1
ATOM 5904 C C . ARG B 1 298 ? 20.358 33.514 -3.191 1.00 12.36 298 ARG B C 1
ATOM 5905 O O . ARG B 1 298 ? 19.227 33.677 -3.655 1.00 12.71 298 ARG B O 1
ATOM 5913 N N . VAL B 1 299 ? 20.647 33.725 -1.899 1.00 12.33 299 VAL B N 1
ATOM 5914 C CA . VAL B 1 299 ? 19.621 34.186 -0.970 1.00 12.30 299 VAL B CA 1
ATOM 5915 C C . VAL B 1 299 ? 19.309 35.650 -1.239 1.00 12.24 299 VAL B C 1
ATOM 5916 O O . VAL B 1 299 ? 18.137 36.055 -1.293 1.00 12.22 299 VAL B O 1
ATOM 5920 N N . LEU B 1 300 ? 20.365 36.460 -1.417 1.00 12.22 300 LEU B N 1
ATOM 5921 C CA . LEU B 1 300 ? 20.200 37.870 -1.781 1.00 12.17 300 LEU B CA 1
ATOM 5922 C C . LEU B 1 300 ? 19.446 37.989 -3.101 1.00 12.22 300 LEU B C 1
ATOM 5923 O O . LEU B 1 300 ? 18.609 38.881 -3.262 1.00 12.30 300 LEU B O 1
ATOM 5928 N N . ALA B 1 301 ? 19.699 37.053 -4.042 1.00 12.23 301 ALA B N 1
ATOM 5929 C CA . ALA B 1 301 ? 19.009 37.103 -5.333 1.00 12.26 301 ALA B CA 1
ATOM 5930 C C . ALA B 1 301 ? 17.511 36.831 -5.165 1.00 12.26 301 ALA B C 1
ATOM 5931 O O . ALA B 1 301 ? 16.675 37.475 -5.814 1.00 12.25 301 ALA B O 1
ATOM 5933 N N . LYS B 1 302 ? 17.150 35.903 -4.279 1.00 12.27 302 LYS B N 1
ATOM 5934 C CA . LYS B 1 302 ? 15.730 35.672 -4.010 1.00 12.28 302 LYS B CA 1
ATOM 5935 C C . LYS B 1 302 ? 15.093 36.933 -3.460 1.00 12.23 302 LYS B C 1
ATOM 5936 O O . LYS B 1 302 ? 14.014 37.360 -3.903 1.00 12.23 302 LYS B O 1
ATOM 5942 N N . TRP B 1 303 ? 15.755 37.559 -2.492 1.00 12.19 303 TRP B N 1
ATOM 5943 C CA . TRP B 1 303 ? 15.164 38.748 -1.899 1.00 12.14 303 TRP B CA 1
ATOM 5944 C C . TRP B 1 303 ? 15.039 39.856 -2.929 1.00 12.51 303 TRP B C 1
ATOM 5945 O O . TRP B 1 303 ? 14.065 40.615 -2.914 1.00 12.84 303 TRP B O 1
ATOM 5956 N N . LEU B 1 304 ? 16.028 39.960 -3.825 1.00 12.13 304 LEU B N 1
ATOM 5957 C CA . LEU B 1 304 ? 15.989 40.943 -4.919 1.00 12.47 304 LEU B CA 1
ATOM 5958 C C . LEU B 1 304 ? 14.756 40.754 -5.796 1.00 12.15 304 LEU B C 1
ATOM 5959 O O . LEU B 1 304 ? 14.056 41.725 -6.127 1.00 12.13 304 LEU B O 1
ATOM 5964 N N . ARG B 1 305 ? 14.475 39.504 -6.188 1.00 12.20 305 ARG B N 1
ATOM 5965 C CA . ARG B 1 305 ? 13.324 39.251 -7.041 1.00 12.24 305 ARG B CA 1
ATOM 5966 C C . ARG B 1 305 ? 12.025 39.587 -6.320 1.00 12.41 305 ARG B C 1
ATOM 5967 O O . ARG B 1 305 ? 11.068 40.041 -6.951 1.00 13.07 305 ARG B O 1
ATOM 5975 N N . MET B 1 306 ? 11.991 39.397 -4.990 1.00 12.20 306 MET B N 1
ATOM 5976 C CA . MET B 1 306 ? 10.770 39.647 -4.233 1.00 12.20 306 MET B CA 1
ATOM 5977 C C . MET B 1 306 ? 10.464 41.140 -4.144 1.00 13.68 306 MET B C 1
ATOM 5978 O O . MET B 1 306 ? 9.318 41.557 -4.332 1.00 12.59 306 MET B O 1
ATOM 5983 N N . VAL B 1 307 ? 11.449 41.948 -3.784 1.00 13.33 307 VAL B N 1
ATOM 5984 C CA . VAL B 1 307 ? 11.177 43.408 -3.621 1.00 13.32 307 VAL B CA 1
ATOM 5985 C C . VAL B 1 307 ? 10.770 43.919 -4.986 1.00 16.65 307 VAL B C 1
ATOM 5986 O O . VAL B 1 307 ? 9.819 44.685 -5.076 1.00 18.62 307 VAL B O 1
ATOM 5990 N N . GLY B 1 308 ? 11.550 43.475 -5.967 1.00 17.43 308 GLY B N 1
ATOM 5991 C CA . GLY B 1 308 ? 11.307 43.899 -7.323 1.00 17.83 308 GLY B CA 1
ATOM 5992 C C . GLY B 1 308 ? 12.445 44.668 -7.951 1.00 12.11 308 GLY B C 1
ATOM 5993 O O . GLY B 1 308 ? 12.446 45.858 -7.818 1.00 17.20 308 GLY B O 1
ATOM 5994 N N . GLY B 1 309 ? 13.392 43.971 -8.561 1.00 14.14 309 GLY B N 1
ATOM 5995 C CA . GLY B 1 309 ? 14.365 44.637 -9.438 1.00 12.86 309 GLY B CA 1
ATOM 5996 C C . GLY B 1 309 ? 14.125 44.118 -10.861 1.00 13.47 309 GLY B C 1
ATOM 5997 O O . GLY B 1 309 ? 13.751 42.958 -10.988 1.00 13.10 309 GLY B O 1
ATOM 5998 N N . ASP B 1 310 ? 14.317 44.951 -11.891 1.00 13.18 310 ASP B N 1
ATOM 5999 C CA . ASP B 1 310 ? 14.177 44.417 -13.253 1.00 12.49 310 ASP B CA 1
ATOM 6000 C C . ASP B 1 310 ? 15.406 43.653 -13.732 1.00 12.94 310 ASP B C 1
ATOM 6001 O O . ASP B 1 310 ? 15.278 42.775 -14.596 1.00 12.56 310 ASP B O 1
ATOM 6006 N N . HIS B 1 311 ? 16.596 43.978 -13.221 1.00 12.29 311 HIS B N 1
ATOM 6007 C CA . HIS B 1 311 ? 17.802 43.206 -13.527 1.00 12.45 311 HIS B CA 1
ATOM 6008 C C . HIS B 1 311 ? 18.623 43.153 -12.243 1.00 13.65 311 HIS B C 1
ATOM 6009 O O . HIS B 1 311 ? 18.562 44.089 -11.435 1.00 13.12 311 HIS B O 1
ATOM 6016 N N . VAL B 1 312 ? 19.452 42.123 -12.101 1.00 12.31 312 VAL B N 1
ATOM 6017 C CA . VAL B 1 312 ? 20.542 42.180 -11.131 1.00 12.27 312 VAL B CA 1
ATOM 6018 C C . VAL B 1 312 ? 21.763 41.476 -11.714 1.00 12.83 312 VAL B C 1
ATOM 6019 O O . VAL B 1 312 ? 21.656 40.517 -12.490 1.00 12.70 312 VAL B O 1
ATOM 6023 N N . HIS B 1 313 ? 22.936 41.956 -11.324 1.00 12.67 313 HIS B N 1
ATOM 6024 C CA . HIS B 1 313 ? 24.175 41.301 -11.718 1.00 12.37 313 HIS B CA 1
ATOM 6025 C C . HIS B 1 313 ? 24.266 39.926 -11.084 1.00 13.03 313 HIS B C 1
ATOM 6026 O O . HIS B 1 313 ? 23.893 39.736 -9.919 1.00 12.91 313 HIS B O 1
ATOM 6033 N N . THR B 1 314 ? 24.769 38.953 -11.850 1.00 12.52 314 THR B N 1
ATOM 6034 C CA . THR B 1 314 ? 24.840 37.571 -11.366 1.00 13.90 314 THR B CA 1
ATOM 6035 C C . THR B 1 314 ? 26.241 36.991 -11.426 1.00 14.61 314 THR B C 1
ATOM 6036 O O . THR B 1 314 ? 26.447 35.863 -10.954 1.00 14.95 314 THR B O 1
ATOM 6040 N N . GLY B 1 315 ? 27.191 37.707 -12.008 1.00 14.07 315 GLY B N 1
ATOM 6041 C CA . GLY B 1 315 ? 28.491 37.142 -12.259 1.00 14.07 315 GLY B CA 1
ATOM 6042 C C . GLY B 1 315 ? 28.620 36.712 -13.717 1.00 15.73 315 GLY B C 1
ATOM 6043 O O . GLY B 1 315 ? 27.625 36.554 -14.461 1.00 15.62 315 GLY B O 1
ATOM 6044 N N . THR B 1 316 ? 29.866 36.517 -14.126 1.00 14.19 316 THR B N 1
ATOM 6045 C CA . THR B 1 316 ? 30.176 36.099 -15.482 1.00 13.50 316 THR B CA 1
ATOM 6046 C C . THR B 1 316 ? 30.697 34.683 -15.573 1.00 13.80 316 THR B C 1
ATOM 6047 O O . THR B 1 316 ? 30.773 34.147 -16.685 1.00 13.76 316 THR B O 1
ATOM 6051 N N . VAL B 1 317 ? 31.191 34.136 -14.460 1.00 14.23 317 VAL B N 1
ATOM 6052 C CA . VAL B 1 317 ? 31.979 32.902 -14.385 1.00 14.36 317 VAL B CA 1
ATOM 6053 C C . VAL B 1 317 ? 33.382 33.102 -14.962 1.00 15.81 317 VAL B C 1
ATOM 6054 O O . VAL B 1 317 ? 34.383 32.740 -14.322 1.00 17.00 317 VAL B O 1
ATOM 6058 N N . VAL B 1 318 ? 33.457 33.649 -16.183 1.00 15.93 318 VAL B N 1
ATOM 6059 C CA . VAL B 1 318 ? 34.699 33.674 -16.956 1.00 14.74 318 VAL B CA 1
ATOM 6060 C C . VAL B 1 318 ? 35.487 34.972 -16.801 1.00 16.82 318 VAL B C 1
ATOM 6061 O O . VAL B 1 318 ? 36.644 35.032 -17.269 1.00 15.26 318 VAL B O 1
ATOM 6065 N N . GLY B 1 319 ? 34.932 35.982 -16.126 1.00 13.93 319 GLY B N 1
ATOM 6066 C CA . GLY B 1 319 ? 35.503 37.318 -16.064 1.00 14.13 319 GLY B CA 1
ATOM 6067 C C . GLY B 1 319 ? 36.338 37.562 -14.817 1.00 14.59 319 GLY B C 1
ATOM 6068 O O . GLY B 1 319 ? 36.878 36.633 -14.205 1.00 14.72 319 GLY B O 1
ATOM 6069 N N . LYS B 1 320 ? 36.436 38.841 -14.428 1.00 13.54 320 LYS B N 1
ATOM 6070 C CA . LYS B 1 320 ? 37.411 39.222 -13.418 1.00 14.04 320 LYS B CA 1
ATOM 6071 C C . LYS B 1 320 ? 36.913 38.997 -12.007 1.00 13.74 320 LYS B C 1
ATOM 6072 O O . LYS B 1 320 ? 37.740 38.949 -11.088 1.00 14.57 320 LYS B O 1
ATOM 6078 N N . LEU B 1 321 ? 35.608 38.799 -11.812 1.00 13.32 321 LEU B N 1
ATOM 6079 C CA . LEU B 1 321 ? 35.045 38.605 -10.475 1.00 13.29 321 LEU B CA 1
ATOM 6080 C C . LEU B 1 321 ? 34.664 37.141 -10.264 1.00 13.96 321 LEU B C 1
ATOM 6081 O O . LEU B 1 321 ? 34.287 36.439 -11.204 1.00 14.46 321 LEU B O 1
ATOM 6086 N N . GLU B 1 322 ? 34.761 36.692 -9.007 1.00 15.41 322 GLU B N 1
ATOM 6087 C CA . GLU B 1 322 ? 34.547 35.285 -8.686 1.00 16.09 322 GLU B CA 1
ATOM 6088 C C . GLU B 1 322 ? 33.093 34.880 -8.904 1.00 16.20 322 GLU B C 1
ATOM 6089 O O . GLU B 1 322 ? 32.169 35.637 -8.614 1.00 17.26 322 GLU B O 1
ATOM 6095 N N . GLY B 1 323 ? 32.888 33.664 -9.425 1.00 18.44 323 GLY B N 1
ATOM 6096 C CA . GLY B 1 323 ? 31.537 33.130 -9.535 1.00 18.50 323 GLY B CA 1
ATOM 6097 C C . GLY B 1 323 ? 31.630 31.758 -10.163 1.00 18.83 323 GLY B C 1
ATOM 6098 O O . GLY B 1 323 ? 32.205 31.636 -11.220 1.00 18.71 323 GLY B O 1
ATOM 6099 N N . ASP B 1 324 ? 31.176 30.728 -9.476 1.00 17.94 324 ASP B N 1
ATOM 6100 C CA . ASP B 1 324 ? 31.283 29.340 -9.990 1.00 20.82 324 ASP B CA 1
ATOM 6101 C C . ASP B 1 324 ? 30.185 29.064 -11.033 1.00 16.48 324 ASP B C 1
ATOM 6102 O O . ASP B 1 324 ? 29.082 29.587 -10.900 1.00 16.62 324 ASP B O 1
ATOM 6107 N N . ARG B 1 325 ? 30.489 28.219 -12.024 1.00 18.17 325 ARG B N 1
ATOM 6108 C CA . ARG B 1 325 ? 29.489 27.959 -13.070 1.00 16.73 325 ARG B CA 1
ATOM 6109 C C . ARG B 1 325 ? 28.203 27.348 -12.511 1.00 16.46 325 ARG B C 1
ATOM 6110 O O . ARG B 1 325 ? 27.100 27.803 -12.831 1.00 16.10 325 ARG B O 1
ATOM 6118 N N . ALA B 1 326 ? 28.310 26.273 -11.710 1.00 17.09 326 ALA B N 1
ATOM 6119 C CA . ALA B 1 326 ? 27.095 25.623 -11.193 1.00 17.33 326 ALA B CA 1
ATOM 6120 C C . ALA B 1 326 ? 26.243 26.594 -10.368 1.00 17.05 326 ALA B C 1
ATOM 6121 O O . ALA B 1 326 ? 25.016 26.652 -10.532 1.00 15.05 326 ALA B O 1
ATOM 6123 N N . GLU B 1 327 ? 26.869 27.329 -9.444 1.00 16.54 327 GLU B N 1
ATOM 6124 C CA . GLU B 1 327 ? 26.072 28.244 -8.621 1.00 16.00 327 GLU B CA 1
ATOM 6125 C C . GLU B 1 327 ? 25.468 29.367 -9.444 1.00 15.39 327 GLU B C 1
ATOM 6126 O O . GLU B 1 327 ? 24.378 29.858 -9.109 1.00 14.61 327 GLU B O 1
ATOM 6132 N N . THR B 1 328 ? 26.157 29.795 -10.512 1.00 14.57 328 THR B N 1
ATOM 6133 C CA . THR B 1 328 ? 25.616 30.865 -11.352 1.00 14.12 328 THR B CA 1
ATOM 6134 C C . THR B 1 328 ? 24.406 30.373 -12.137 1.00 15.17 328 THR B C 1
ATOM 6135 O O . THR B 1 328 ? 23.413 31.094 -12.274 1.00 13.11 328 THR B O 1
ATOM 6139 N N . LEU B 1 329 ? 24.452 29.131 -12.621 1.00 12.86 329 LEU B N 1
ATOM 6140 C CA . LEU B 1 329 ? 23.295 28.550 -13.297 1.00 14.29 329 LEU B CA 1
ATOM 6141 C C . LEU B 1 329 ? 22.101 28.460 -12.354 1.00 14.64 329 LEU B C 1
ATOM 6142 O O . LEU B 1 329 ? 20.950 28.687 -12.769 1.00 13.98 329 LEU B O 1
ATOM 6147 N N . GLY B 1 330 ? 22.352 28.086 -11.092 1.00 15.80 330 GLY B N 1
ATOM 6148 C CA . GLY B 1 330 ? 21.274 28.072 -10.100 1.00 14.14 330 GLY B CA 1
ATOM 6149 C C . GLY B 1 330 ? 20.673 29.459 -9.879 1.00 14.50 330 GLY B C 1
ATOM 6150 O O . GLY B 1 330 ? 19.452 29.630 -9.844 1.00 14.33 330 GLY B O 1
ATOM 6151 N N . ILE B 1 331 ? 21.530 30.470 -9.734 1.00 14.19 331 ILE B N 1
ATOM 6152 C CA . ILE B 1 331 ? 21.060 31.841 -9.528 1.00 13.70 331 ILE B CA 1
ATOM 6153 C C . ILE B 1 331 ? 20.244 32.319 -10.737 1.00 13.44 331 ILE B C 1
ATOM 6154 O O . ILE B 1 331 ? 19.184 32.935 -10.583 1.00 12.57 331 ILE B O 1
ATOM 6159 N N . ALA B 1 332 ? 20.716 32.043 -11.961 1.00 13.37 332 ALA B N 1
ATOM 6160 C CA . ALA B 1 332 ? 19.936 32.440 -13.131 1.00 12.74 332 ALA B CA 1
ATOM 6161 C C . ALA B 1 332 ? 18.545 31.806 -13.135 1.00 13.91 332 ALA B C 1
ATOM 6162 O O . ALA B 1 332 ? 17.552 32.481 -13.432 1.00 13.47 332 ALA B O 1
ATOM 6164 N N . ASP B 1 333 ? 18.440 30.519 -12.797 1.00 13.16 333 ASP B N 1
ATOM 6165 C CA . ASP B 1 333 ? 17.124 29.891 -12.738 1.00 12.78 333 ASP B CA 1
ATOM 6166 C C . ASP B 1 333 ? 16.251 30.538 -11.649 1.00 12.79 333 ASP B C 1
ATOM 6167 O O . ASP B 1 333 ? 15.055 30.796 -11.864 1.00 13.50 333 ASP B O 1
ATOM 6172 N N . LEU B 1 334 ? 16.840 30.798 -10.484 1.00 12.65 334 LEU B N 1
ATOM 6173 C CA . LEU B 1 334 ? 16.096 31.443 -9.409 1.00 13.32 334 LEU B CA 1
ATOM 6174 C C . LEU B 1 334 ? 15.550 32.792 -9.849 1.00 12.55 334 LEU B C 1
ATOM 6175 O O . LEU B 1 334 ? 14.477 33.208 -9.396 1.00 12.85 334 LEU B O 1
ATOM 6180 N N . LEU B 1 335 ? 16.302 33.524 -10.680 1.00 12.55 335 LEU B N 1
ATOM 6181 C CA . LEU B 1 335 ? 15.846 34.857 -11.084 1.00 12.51 335 LEU B CA 1
ATOM 6182 C C . LEU B 1 335 ? 14.797 34.816 -12.188 1.00 12.56 335 LEU B C 1
ATOM 6183 O O . LEU B 1 335 ? 13.989 35.740 -12.276 1.00 12.54 335 LEU B O 1
ATOM 6188 N N . ARG B 1 336 ? 14.793 33.779 -13.036 1.00 12.64 336 ARG B N 1
ATOM 6189 C CA . ARG B 1 336 ? 14.002 33.794 -14.265 1.00 12.87 336 ARG B CA 1
ATOM 6190 C C . ARG B 1 336 ? 12.848 32.811 -14.311 1.00 15.44 336 ARG B C 1
ATOM 6191 O O . ARG B 1 336 ? 11.894 33.048 -15.073 1.00 14.53 336 ARG B O 1
ATOM 6199 N N . GLU B 1 337 ? 12.924 31.700 -13.583 1.00 12.79 337 GLU B N 1
ATOM 6200 C CA . GLU B 1 337 ? 11.949 30.635 -13.789 1.00 15.39 337 GLU B CA 1
ATOM 6201 C C . GLU B 1 337 ? 10.746 30.737 -12.844 1.00 15.46 337 GLU B C 1
ATOM 6202 O O . GLU B 1 337 ? 10.810 31.367 -11.792 1.00 16.27 337 GLU B O 1
ATOM 6208 N N . ASP B 1 338 ? 9.638 30.095 -13.255 1.00 14.83 338 ASP B N 1
ATOM 6209 C CA . ASP B 1 338 ? 8.430 30.041 -12.422 1.00 16.09 338 ASP B CA 1
ATOM 6210 C C . ASP B 1 338 ? 8.589 29.080 -11.257 1.00 17.28 338 ASP B C 1
ATOM 6211 O O . ASP B 1 338 ? 7.896 29.206 -10.235 1.00 17.03 338 ASP B O 1
ATOM 6216 N N . TYR B 1 339 ? 9.435 28.077 -11.422 1.00 14.07 339 TYR B N 1
ATOM 6217 C CA . TYR B 1 339 ? 9.626 27.040 -10.416 1.00 15.50 339 TYR B CA 1
ATOM 6218 C C . TYR B 1 339 ? 11.022 26.484 -10.619 1.00 15.14 339 TYR B C 1
ATOM 6219 O O . TYR B 1 339 ? 11.419 26.223 -11.761 1.00 17.24 339 TYR B O 1
ATOM 6228 N N . VAL B 1 340 ? 11.757 26.291 -9.520 1.00 13.46 340 VAL B N 1
ATOM 6229 C CA . VAL B 1 340 ? 13.151 25.839 -9.578 1.00 14.34 340 VAL B CA 1
ATOM 6230 C C . VAL B 1 340 ? 13.301 24.666 -8.614 1.00 15.01 340 VAL B C 1
ATOM 6231 O O . VAL B 1 340 ? 13.219 24.865 -7.396 1.00 13.30 340 VAL B O 1
ATOM 6235 N N . PRO B 1 341 ? 13.526 23.451 -9.106 1.00 15.74 341 PRO B N 1
ATOM 6236 C CA . PRO B 1 341 ? 13.772 22.308 -8.207 1.00 15.65 341 PRO B CA 1
ATOM 6237 C C . PRO B 1 341 ? 15.062 22.486 -7.414 1.00 16.55 341 PRO B C 1
ATOM 6238 O O . PRO B 1 341 ? 15.987 23.171 -7.851 1.00 15.87 341 PRO B O 1
ATOM 6242 N N . ALA B 1 342 ? 15.127 21.843 -6.242 1.00 15.79 342 ALA B N 1
ATOM 6243 C CA . ALA B 1 342 ? 16.380 21.841 -5.480 1.00 15.05 342 ALA B CA 1
ATOM 6244 C C . ALA B 1 342 ? 17.490 21.146 -6.276 1.00 16.58 342 ALA B C 1
ATOM 6245 O O . ALA B 1 342 ? 17.235 20.367 -7.202 1.00 14.76 342 ALA B O 1
ATOM 6247 N N . ASP B 1 343 ? 18.736 21.435 -5.887 1.00 12.96 343 ASP B N 1
ATOM 6248 C CA . ASP B 1 343 ? 19.942 20.777 -6.394 1.00 14.62 343 ASP B CA 1
ATOM 6249 C C . ASP B 1 343 ? 21.107 21.251 -5.535 1.00 15.51 343 ASP B C 1
ATOM 6250 O O . ASP B 1 343 ? 21.713 22.292 -5.826 1.00 14.33 343 ASP B O 1
ATOM 6255 N N . PRO B 1 344 ? 21.456 20.525 -4.479 1.00 14.07 344 PRO B N 1
ATOM 6256 C CA . PRO B 1 344 ? 22.560 20.988 -3.621 1.00 15.22 344 PRO B CA 1
ATOM 6257 C C . PRO B 1 344 ? 23.898 21.048 -4.350 1.00 16.15 344 PRO B C 1
ATOM 6258 O O . PRO B 1 344 ? 24.792 21.756 -3.897 1.00 18.02 344 PRO B O 1
ATOM 6262 N N . GLY B 1 345 ? 24.036 20.372 -5.490 1.00 16.32 345 GLY B N 1
ATOM 6263 C CA . GLY B 1 345 ? 25.233 20.532 -6.304 1.00 18.36 345 GLY B CA 1
ATOM 6264 C C . GLY B 1 345 ? 25.386 21.942 -6.849 1.00 20.00 345 GLY B C 1
ATOM 6265 O O . GLY B 1 345 ? 26.477 22.316 -7.298 1.00 22.17 345 GLY B O 1
ATOM 6266 N N . ARG B 1 346 ? 24.305 22.723 -6.840 1.00 16.54 346 ARG B N 1
ATOM 6267 C CA . ARG B 1 346 ? 24.328 24.131 -7.210 1.00 16.32 346 ARG B CA 1
ATOM 6268 C C . ARG B 1 346 ? 24.091 25.021 -6.005 1.00 16.49 346 ARG B C 1
ATOM 6269 O O . ARG B 1 346 ? 23.945 26.239 -6.166 1.00 17.39 346 ARG B O 1
ATOM 6277 N N . GLY B 1 347 ? 24.011 24.432 -4.814 1.00 14.86 347 GLY B N 1
ATOM 6278 C CA . GLY B 1 347 ? 23.733 25.155 -3.600 1.00 14.95 347 GLY B CA 1
ATOM 6279 C C . GLY B 1 347 ? 22.275 25.411 -3.337 1.00 15.56 347 GLY B C 1
ATOM 6280 O O . GLY B 1 347 ? 21.956 26.137 -2.386 1.00 14.47 347 GLY B O 1
ATOM 6281 N N . LEU B 1 348 ? 21.383 24.851 -4.166 1.00 14.87 348 LEU B N 1
ATOM 6282 C CA . LEU B 1 348 ? 19.936 24.991 -3.993 1.00 13.60 348 LEU B CA 1
ATOM 6283 C C . LEU B 1 348 ? 19.481 23.870 -3.079 1.00 13.87 348 LEU B C 1
ATOM 6284 O O . LEU B 1 348 ? 19.340 22.729 -3.517 1.00 13.72 348 LEU B O 1
ATOM 6289 N N . PHE B 1 349 ? 19.254 24.184 -1.796 1.00 13.81 349 PHE B N 1
ATOM 6290 C CA . PHE B 1 349 ? 18.866 23.129 -0.867 1.00 13.66 349 PHE B CA 1
ATOM 6291 C C . PHE B 1 349 ? 17.376 22.867 -0.880 1.00 14.19 349 PHE B C 1
ATOM 6292 O O . PHE B 1 349 ? 16.941 21.793 -0.436 1.00 15.13 349 PHE B O 1
ATOM 6300 N N . PHE B 1 350 ? 16.593 23.791 -1.421 1.00 13.40 350 PHE B N 1
ATOM 6301 C CA . PHE B 1 350 ? 15.152 23.662 -1.439 1.00 13.50 350 PHE B CA 1
ATOM 6302 C C . PHE B 1 350 ? 14.638 23.869 -2.858 1.00 14.83 350 PHE B C 1
ATOM 6303 O O . PHE B 1 350 ? 15.291 24.535 -3.662 1.00 16.28 350 PHE B O 1
ATOM 6311 N N . ASP B 1 351 ? 13.402 23.433 -3.070 1.00 14.79 351 ASP B N 1
ATOM 6312 C CA . ASP B 1 351 ? 12.715 23.789 -4.324 1.00 14.92 351 ASP B CA 1
ATOM 6313 C C . ASP B 1 351 ? 12.156 25.196 -4.077 1.00 17.41 351 ASP B C 1
ATOM 6314 O O . ASP B 1 351 ? 11.827 25.507 -2.953 1.00 18.86 351 ASP B O 1
ATOM 6319 N N . GLN B 1 352 ? 12.020 25.974 -5.131 1.00 14.44 352 GLN B N 1
ATOM 6320 C CA . GLN B 1 352 ? 11.475 27.316 -4.956 1.00 12.70 352 GLN B CA 1
ATOM 6321 C C . GLN B 1 352 ? 10.396 27.532 -6.004 1.00 13.82 352 GLN B C 1
ATOM 6322 O O . GLN B 1 352 ? 10.696 27.566 -7.191 1.00 13.45 352 GLN B O 1
ATOM 6328 N N . ASP B 1 353 ? 9.152 27.653 -5.562 1.00 13.14 353 ASP B N 1
ATOM 6329 C CA . ASP B 1 353 ? 8.031 28.026 -6.408 1.00 14.65 353 ASP B CA 1
ATOM 6330 C C . ASP B 1 353 ? 7.923 29.545 -6.331 1.00 15.96 353 ASP B C 1
ATOM 6331 O O . ASP B 1 353 ? 7.963 30.109 -5.231 1.00 13.40 353 ASP B O 1
ATOM 6336 N N . TRP B 1 354 ? 7.816 30.217 -7.485 1.00 14.26 354 TRP B N 1
ATOM 6337 C CA . TRP B 1 354 ? 7.867 31.676 -7.483 1.00 13.63 354 TRP B CA 1
ATOM 6338 C C . TRP B 1 354 ? 6.493 32.341 -7.477 1.00 14.15 354 TRP B C 1
ATOM 6339 O O . TRP B 1 354 ? 6.417 33.575 -7.512 1.00 14.11 354 TRP B O 1
ATOM 6350 N N . ALA B 1 355 ? 5.412 31.564 -7.379 1.00 14.55 355 ALA B N 1
ATOM 6351 C CA . ALA B 1 355 ? 4.063 32.092 -7.114 1.00 17.76 355 ALA B CA 1
ATOM 6352 C C . ALA B 1 355 ? 3.602 33.118 -8.152 1.00 18.06 355 ALA B C 1
ATOM 6353 O O . ALA B 1 355 ? 2.816 34.012 -7.833 1.00 17.90 355 ALA B O 1
ATOM 6355 N N . GLY B 1 356 ? 4.106 33.037 -9.387 1.00 18.72 356 GLY B N 1
ATOM 6356 C CA . GLY B 1 356 ? 3.694 33.983 -10.409 1.00 17.54 356 GLY B CA 1
ATOM 6357 C C . GLY B 1 356 ? 4.435 35.313 -10.422 1.00 16.37 356 GLY B C 1
ATOM 6358 O O . GLY B 1 356 ? 4.098 36.178 -11.246 1.00 18.20 356 GLY B O 1
ATOM 6359 N N . LEU B 1 357 ? 5.405 35.524 -9.524 1.00 15.33 357 LEU B N 1
ATOM 6360 C CA . LEU B 1 357 ? 6.171 36.766 -9.539 1.00 13.15 357 LEU B CA 1
ATOM 6361 C C . LEU B 1 357 ? 6.930 36.860 -10.859 1.00 14.19 357 LEU B C 1
ATOM 6362 O O . LEU B 1 357 ? 7.365 35.849 -11.416 1.00 14.22 357 LEU B O 1
ATOM 6367 N N . LYS B 1 358 ? 7.055 38.082 -11.366 1.00 13.74 358 LYS B N 1
ATOM 6368 C CA . LYS B 1 358 ? 7.743 38.326 -12.631 1.00 13.44 358 LYS B CA 1
ATOM 6369 C C . LYS B 1 358 ? 9.229 37.961 -12.516 1.00 14.20 358 LYS B C 1
ATOM 6370 O O . LYS B 1 358 ? 9.816 37.995 -11.414 1.00 12.90 358 LYS B O 1
ATOM 6376 N N . PRO B 1 359 ? 9.854 37.657 -13.649 1.00 13.59 359 PRO B N 1
ATOM 6377 C CA . PRO B 1 359 ? 11.283 37.320 -13.676 1.00 12.79 359 PRO B CA 1
ATOM 6378 C C . PRO B 1 359 ? 12.182 38.544 -13.828 1.00 12.53 359 PRO B C 1
ATOM 6379 O O . PRO B 1 359 ? 11.763 39.610 -14.296 1.00 12.86 359 PRO B O 1
ATOM 6383 N N . VAL B 1 360 ? 13.441 38.347 -13.409 1.00 12.50 360 VAL B N 1
ATOM 6384 C CA . VAL B 1 360 ? 14.508 39.350 -13.381 1.00 12.45 360 VAL B CA 1
ATOM 6385 C C . VAL B 1 360 ? 15.557 38.994 -14.421 1.00 12.51 360 VAL B C 1
ATOM 6386 O O . VAL B 1 360 ? 15.926 37.829 -14.534 1.00 12.55 360 VAL B O 1
ATOM 6390 N N . PHE B 1 361 ? 16.052 39.995 -15.170 1.00 12.51 361 PHE B N 1
ATOM 6391 C CA . PHE B 1 361 ? 17.196 39.761 -16.079 1.00 12.60 361 PHE B CA 1
ATOM 6392 C C . PHE B 1 361 ? 18.479 39.520 -15.286 1.00 12.53 361 PHE B C 1
ATOM 6393 O O . PHE B 1 361 ? 18.893 40.403 -14.508 1.00 12.46 361 PHE B O 1
ATOM 6401 N N . PRO B 1 362 ? 19.165 38.392 -15.466 1.00 12.58 362 PRO B N 1
ATOM 6402 C CA . PRO B 1 362 ? 20.569 38.325 -15.053 1.00 12.57 362 PRO B CA 1
ATOM 6403 C C . PRO B 1 362 ? 21.411 39.282 -15.887 1.00 12.93 362 PRO B C 1
ATOM 6404 O O . PRO B 1 362 ? 21.147 39.531 -17.073 1.00 12.64 362 PRO B O 1
ATOM 6408 N N . VAL B 1 363 ? 22.457 39.792 -15.257 1.00 12.55 363 VAL B N 1
ATOM 6409 C CA . VAL B 1 363 ? 23.374 40.727 -15.898 1.00 12.56 363 VAL B CA 1
ATOM 6410 C C . VAL B 1 363 ? 24.779 40.199 -15.663 1.00 12.59 363 VAL B C 1
ATOM 6411 O O . VAL B 1 363 ? 25.217 40.082 -14.509 1.00 12.55 363 VAL B O 1
ATOM 6415 N N . ALA B 1 364 ? 25.468 39.869 -16.738 1.00 12.67 364 ALA B N 1
ATOM 6416 C CA . ALA B 1 364 ? 26.836 39.374 -16.686 1.00 12.72 364 ALA B CA 1
ATOM 6417 C C . ALA B 1 364 ? 27.766 40.525 -17.041 1.00 13.02 364 ALA B C 1
ATOM 6418 O O . ALA B 1 364 ? 27.692 41.060 -18.154 1.00 14.10 364 ALA B O 1
ATOM 6420 N N . SER B 1 365 ? 28.664 40.874 -16.119 1.00 12.69 365 SER B N 1
ATOM 6421 C CA . SER B 1 365 ? 29.487 42.068 -16.229 1.00 12.69 365 SER B CA 1
ATOM 6422 C C . SER B 1 365 ? 30.800 41.871 -15.491 1.00 12.97 365 SER B C 1
ATOM 6423 O O . SER B 1 365 ? 30.817 41.284 -14.404 1.00 12.99 365 SER B O 1
ATOM 6426 N N . GLY B 1 366 ? 31.887 42.344 -16.075 1.00 12.76 366 GLY B N 1
ATOM 6427 C CA . GLY B 1 366 ? 33.115 42.454 -15.299 1.00 12.76 366 GLY B CA 1
ATOM 6428 C C . GLY B 1 366 ? 34.292 41.712 -15.891 1.00 12.87 366 GLY B C 1
ATOM 6429 O O . GLY B 1 366 ? 34.429 40.498 -15.720 1.00 12.97 366 GLY B O 1
ATOM 6430 N N . GLY B 1 367 ? 35.131 42.440 -16.629 1.00 12.92 367 GLY B N 1
ATOM 6431 C CA . GLY B 1 367 ? 36.317 41.831 -17.177 1.00 13.03 367 GLY B CA 1
ATOM 6432 C C . GLY B 1 367 ? 36.057 40.946 -18.370 1.00 14.06 367 GLY B C 1
ATOM 6433 O O . GLY B 1 367 ? 36.902 40.094 -18.683 1.00 15.28 367 GLY B O 1
ATOM 6434 N N . ILE B 1 368 ? 34.912 41.103 -19.055 1.00 13.56 368 ILE B N 1
ATOM 6435 C CA . ILE B 1 368 ? 34.618 40.227 -20.195 1.00 13.17 368 ILE B CA 1
ATOM 6436 C C . ILE B 1 368 ? 34.865 40.968 -21.510 1.00 13.24 368 ILE B C 1
ATOM 6437 O O . ILE B 1 368 ? 34.903 42.197 -21.577 1.00 13.21 368 ILE B O 1
ATOM 6442 N N . HIS B 1 369 ? 35.085 40.190 -22.564 1.00 13.34 369 HIS B N 1
ATOM 6443 C CA . HIS B 1 369 ? 35.381 40.739 -23.879 1.00 13.43 369 HIS B CA 1
ATOM 6444 C C . HIS B 1 369 ? 34.896 39.745 -24.930 1.00 14.27 369 HIS B C 1
ATOM 6445 O O . HIS B 1 369 ? 34.289 38.714 -24.608 1.00 13.50 369 HIS B O 1
ATOM 6452 N N . VAL B 1 370 ? 35.159 40.057 -26.203 1.00 13.93 370 VAL B N 1
ATOM 6453 C CA . VAL B 1 370 ? 34.484 39.334 -27.294 1.00 13.70 370 VAL B CA 1
ATOM 6454 C C . VAL B 1 370 ? 34.741 37.830 -27.240 1.00 13.75 370 VAL B C 1
ATOM 6455 O O . VAL B 1 370 ? 33.876 37.032 -27.631 1.00 15.00 370 VAL B O 1
ATOM 6459 N N . TRP B 1 371 ? 35.909 37.407 -26.752 1.00 15.07 371 TRP B N 1
ATOM 6460 C CA . TRP B 1 371 ? 36.204 35.983 -26.774 1.00 16.16 371 TRP B CA 1
ATOM 6461 C C . TRP B 1 371 ? 35.340 35.192 -25.802 1.00 15.44 371 TRP B C 1
ATOM 6462 O O . TRP B 1 371 ? 35.226 33.972 -25.949 1.00 15.38 371 TRP B O 1
ATOM 6473 N N . HIS B 1 372 ? 34.755 35.862 -24.810 1.00 14.15 372 HIS B N 1
ATOM 6474 C CA . HIS B 1 372 ? 33.873 35.224 -23.847 1.00 14.35 372 HIS B CA 1
ATOM 6475 C C . HIS B 1 372 ? 32.454 35.060 -24.364 1.00 15.67 372 HIS B C 1
ATOM 6476 O O . HIS B 1 372 ? 31.636 34.417 -23.699 1.00 13.82 372 HIS B O 1
ATOM 6483 N N . VAL B 1 373 ? 32.128 35.622 -25.525 1.00 13.74 373 VAL B N 1
ATOM 6484 C CA . VAL B 1 373 ? 30.715 35.683 -25.896 1.00 14.41 373 VAL B CA 1
ATOM 6485 C C . VAL B 1 373 ? 30.128 34.290 -26.152 1.00 15.76 373 VAL B C 1
ATOM 6486 O O . VAL B 1 373 ? 29.007 34.027 -25.678 1.00 15.25 373 VAL B O 1
ATOM 6490 N N . PRO B 1 374 ? 30.816 33.345 -26.822 1.00 14.06 374 PRO B N 1
ATOM 6491 C CA . PRO B 1 374 ? 30.224 31.986 -26.925 1.00 16.00 374 PRO B CA 1
ATOM 6492 C C . PRO B 1 374 ? 29.912 31.354 -25.578 1.00 16.39 374 PRO B C 1
ATOM 6493 O O . PRO B 1 374 ? 28.807 30.813 -25.397 1.00 15.86 374 PRO B O 1
ATOM 6497 N N . ASP B 1 375 ? 30.851 31.393 -24.621 1.00 15.34 375 ASP B N 1
ATOM 6498 C CA . ASP B 1 375 ? 30.553 30.858 -23.289 1.00 15.71 375 ASP B CA 1
ATOM 6499 C C . ASP B 1 375 ? 29.375 31.580 -22.640 1.00 14.92 375 ASP B C 1
ATOM 6500 O O . ASP B 1 375 ? 28.532 30.935 -22.005 1.00 15.06 375 ASP B O 1
ATOM 6505 N N . LEU B 1 376 ? 29.338 32.922 -22.730 1.00 13.73 376 LEU B N 1
ATOM 6506 C CA . LEU B 1 376 ? 28.256 33.682 -22.109 1.00 13.85 376 LEU B CA 1
ATOM 6507 C C . LEU B 1 376 ? 26.900 33.302 -22.677 1.00 14.84 376 LEU B C 1
ATOM 6508 O O . LEU B 1 376 ? 25.937 33.128 -21.917 1.00 13.24 376 LEU B O 1
ATOM 6513 N N . VAL B 1 377 ? 26.793 33.188 -24.008 1.00 13.84 377 VAL B N 1
ATOM 6514 C CA . VAL B 1 377 ? 25.528 32.768 -24.606 1.00 14.13 377 VAL B CA 1
ATOM 6515 C C . VAL B 1 377 ? 25.179 31.347 -24.166 1.00 14.78 377 VAL B C 1
ATOM 6516 O O . VAL B 1 377 ? 24.021 31.038 -23.870 1.00 15.48 377 VAL B O 1
ATOM 6520 N N . SER B 1 378 ? 26.176 30.462 -24.091 1.00 14.46 378 SER B N 1
ATOM 6521 C CA . SER B 1 378 ? 25.923 29.100 -23.632 1.00 15.76 378 SER B CA 1
ATOM 6522 C C . SER B 1 378 ? 25.421 29.060 -22.193 1.00 16.46 378 SER B C 1
ATOM 6523 O O . SER B 1 378 ? 24.475 28.329 -21.879 1.00 16.66 378 SER B O 1
ATOM 6526 N N . ILE B 1 379 ? 26.053 29.823 -21.299 1.00 15.56 379 ILE B N 1
ATOM 6527 C CA . ILE B 1 379 ? 25.653 29.842 -19.896 1.00 16.84 379 ILE B CA 1
ATOM 6528 C C . ILE B 1 379 ? 24.261 30.444 -19.746 1.00 16.91 379 ILE B C 1
ATOM 6529 O O . ILE B 1 379 ? 23.388 29.861 -19.091 1.00 16.69 379 ILE B O 1
ATOM 6534 N N . PHE B 1 380 ? 24.033 31.630 -20.331 1.00 14.83 380 PHE B N 1
ATOM 6535 C CA . PHE B 1 380 ? 22.843 32.392 -19.977 1.00 15.48 380 PHE B CA 1
ATOM 6536 C C . PHE B 1 380 ? 21.672 32.288 -20.952 1.00 16.50 380 PHE B C 1
ATOM 6537 O O . PHE B 1 380 ? 20.533 32.563 -20.540 1.00 16.20 380 PHE B O 1
ATOM 6545 N N . GLY B 1 381 ? 21.900 31.934 -22.212 1.00 14.42 381 GLY B N 1
ATOM 6546 C CA . GLY B 1 381 ? 20.780 32.011 -23.148 1.00 14.57 381 GLY B CA 1
ATOM 6547 C C . GLY B 1 381 ? 20.458 33.465 -23.500 1.00 16.17 381 GLY B C 1
ATOM 6548 O O . GLY B 1 381 ? 21.236 34.374 -23.247 1.00 16.03 381 GLY B O 1
ATOM 6549 N N . ASP B 1 382 ? 19.275 33.667 -24.107 1.00 15.24 382 ASP B N 1
ATOM 6550 C CA . ASP B 1 382 ? 18.904 35.000 -24.589 1.00 14.66 382 ASP B CA 1
ATOM 6551 C C . ASP B 1 382 ? 18.592 35.979 -23.465 1.00 13.93 382 ASP B C 1
ATOM 6552 O O . ASP B 1 382 ? 18.801 37.185 -23.626 1.00 13.11 382 ASP B O 1
ATOM 6557 N N . ASP B 1 383 ? 18.028 35.509 -22.353 1.00 14.07 383 ASP B N 1
ATOM 6558 C CA . ASP B 1 383 ? 17.441 36.424 -21.374 1.00 13.84 383 ASP B CA 1
ATOM 6559 C C . ASP B 1 383 ? 18.503 36.846 -20.358 1.00 14.40 383 ASP B C 1
ATOM 6560 O O . ASP B 1 383 ? 18.524 36.422 -19.197 1.00 14.26 383 ASP B O 1
ATOM 6565 N N . ALA B 1 384 ? 19.373 37.745 -20.804 1.00 12.90 384 ALA B N 1
ATOM 6566 C CA . ALA B 1 384 ? 20.483 38.252 -20.002 1.00 12.84 384 ALA B CA 1
ATOM 6567 C C . ALA B 1 384 ? 20.953 39.527 -20.672 1.00 12.85 384 ALA B C 1
ATOM 6568 O O . ALA B 1 384 ? 20.743 39.715 -21.878 1.00 12.92 384 ALA B O 1
ATOM 6570 N N . PHE B 1 385 ? 21.557 40.402 -19.875 1.00 12.77 385 PHE B N 1
ATOM 6571 C CA . PHE B 1 385 ? 22.400 41.479 -20.385 1.00 13.20 385 PHE B CA 1
ATOM 6572 C C . PHE B 1 385 ? 23.855 41.051 -20.226 1.00 12.81 385 PHE B C 1
ATOM 6573 O O . PHE B 1 385 ? 24.240 40.513 -19.180 1.00 12.77 385 PHE B O 1
ATOM 6581 N N . PHE B 1 386 ? 24.654 41.291 -21.253 1.00 12.88 386 PHE B N 1
ATOM 6582 C CA . PHE B 1 386 ? 26.114 41.177 -21.172 1.00 12.91 386 PHE B CA 1
ATOM 6583 C C . PHE B 1 386 ? 26.684 42.591 -21.207 1.00 13.85 386 PHE B C 1
ATOM 6584 O O . PHE B 1 386 ? 26.394 43.337 -22.149 1.00 13.00 386 PHE B O 1
ATOM 6592 N N . LEU B 1 387 ? 27.498 42.956 -20.202 1.00 12.83 387 LEU B N 1
ATOM 6593 C CA . LEU B 1 387 ? 28.040 44.313 -20.109 1.00 12.80 387 LEU B CA 1
ATOM 6594 C C . LEU B 1 387 ? 29.532 44.320 -20.394 1.00 12.86 387 LEU B C 1
ATOM 6595 O O . LEU B 1 387 ? 30.296 43.556 -19.781 1.00 13.20 387 LEU B O 1
ATOM 6600 N N . PHE B 1 388 ? 29.945 45.226 -21.276 1.00 12.91 388 PHE B N 1
ATOM 6601 C CA . PHE B 1 388 ? 31.341 45.433 -21.657 1.00 12.98 388 PHE B CA 1
ATOM 6602 C C . PHE B 1 388 ? 31.693 46.888 -21.380 1.00 13.23 388 PHE B C 1
ATOM 6603 O O . PHE B 1 388 ? 31.332 47.780 -22.163 1.00 13.55 388 PHE B O 1
ATOM 6611 N N . GLY B 1 389 ? 32.440 47.103 -20.297 1.00 13.59 389 GLY B N 1
ATOM 6612 C CA . GLY B 1 389 ? 32.893 48.437 -19.936 1.00 12.94 389 GLY B CA 1
ATOM 6613 C C . GLY B 1 389 ? 34.264 48.641 -20.541 1.00 13.43 389 GLY B C 1
ATOM 6614 O O . GLY B 1 389 ? 34.389 49.162 -21.660 1.00 13.02 389 GLY B O 1
ATOM 6615 N N . GLY B 1 390 ? 35.297 48.186 -19.831 1.00 14.15 390 GLY B N 1
ATOM 6616 C CA . GLY B 1 390 ? 36.627 48.128 -20.429 1.00 13.09 390 GLY B CA 1
ATOM 6617 C C . GLY B 1 390 ? 36.624 47.441 -21.785 1.00 13.89 390 GLY B C 1
ATOM 6618 O O . GLY B 1 390 ? 37.340 47.856 -22.707 1.00 14.00 390 GLY B O 1
ATOM 6619 N N . GLY B 1 391 ? 35.772 46.422 -21.945 1.00 13.17 391 GLY B N 1
ATOM 6620 C CA . GLY B 1 391 ? 35.657 45.680 -23.196 1.00 13.26 391 GLY B CA 1
ATOM 6621 C C . GLY B 1 391 ? 35.023 46.444 -24.339 1.00 13.30 391 GLY B C 1
ATOM 6622 O O . GLY B 1 391 ? 35.042 45.929 -25.459 1.00 14.16 391 GLY B O 1
ATOM 6623 N N . THR B 1 392 ? 34.443 47.621 -24.077 1.00 13.22 392 THR B N 1
ATOM 6624 C CA . THR B 1 392 ? 34.009 48.554 -25.111 1.00 13.26 392 THR B CA 1
ATOM 6625 C C . THR B 1 392 ? 34.973 49.735 -25.267 1.00 14.20 392 THR B C 1
ATOM 6626 O O . THR B 1 392 ? 35.498 49.963 -26.358 1.00 14.29 392 THR B O 1
ATOM 6630 N N . HIS B 1 393 ? 35.212 50.499 -24.188 1.00 13.21 393 HIS B N 1
ATOM 6631 C CA . HIS B 1 393 ? 36.027 51.708 -24.322 1.00 13.77 393 HIS B CA 1
ATOM 6632 C C . HIS B 1 393 ? 37.502 51.396 -24.539 1.00 14.74 393 HIS B C 1
ATOM 6633 O O . HIS B 1 393 ? 38.248 52.287 -24.961 1.00 15.88 393 HIS B O 1
ATOM 6640 N N . GLY B 1 394 ? 37.937 50.169 -24.225 1.00 14.23 394 GLY B N 1
ATOM 6641 C CA . GLY B 1 394 ? 39.321 49.765 -24.401 1.00 14.44 394 GLY B CA 1
ATOM 6642 C C . GLY B 1 394 ? 39.606 49.225 -25.787 1.00 15.94 394 GLY B C 1
ATOM 6643 O O . GLY B 1 394 ? 40.710 48.755 -26.057 1.00 15.10 394 GLY B O 1
ATOM 6644 N N . HIS B 1 395 ? 38.625 49.272 -26.676 1.00 14.02 395 HIS B N 1
ATOM 6645 C CA . HIS B 1 395 ? 38.875 48.929 -28.067 1.00 15.31 395 HIS B CA 1
ATOM 6646 C C . HIS B 1 395 ? 39.935 49.869 -28.647 1.00 14.05 395 HIS B C 1
ATOM 6647 O O . HIS B 1 395 ? 39.946 51.069 -28.313 1.00 15.68 395 HIS B O 1
ATOM 6654 N N . PRO B 1 396 ? 40.815 49.378 -29.533 1.00 16.70 396 PRO B N 1
ATOM 6655 C CA . PRO B 1 396 ? 41.862 50.266 -30.093 1.00 15.76 396 PRO B CA 1
ATOM 6656 C C . PRO B 1 396 ? 41.319 51.521 -30.751 1.00 16.79 396 PRO B C 1
ATOM 6657 O O . PRO B 1 396 ? 42.015 52.551 -30.789 1.00 18.14 396 PRO B O 1
ATOM 6661 N N . ARG B 1 397 ? 40.103 51.476 -31.314 1.00 17.07 397 ARG B N 1
ATOM 6662 C CA . ARG B 1 397 ? 39.524 52.640 -31.964 1.00 16.09 397 ARG B CA 1
ATOM 6663 C C . ARG B 1 397 ? 38.439 53.323 -31.108 1.00 18.28 397 ARG B C 1
ATOM 6664 O O . ARG B 1 397 ? 37.698 54.177 -31.616 1.00 18.29 397 ARG B O 1
ATOM 6672 N N . GLY B 1 398 ? 38.339 52.986 -29.820 1.00 16.88 398 GLY B N 1
ATOM 6673 C CA . GLY B 1 398 ? 37.392 53.707 -28.965 1.00 16.84 398 GLY B CA 1
ATOM 6674 C C . GLY B 1 398 ? 36.040 53.034 -28.854 1.00 17.33 398 GLY B C 1
ATOM 6675 O O . GLY B 1 398 ? 35.822 51.905 -29.329 1.00 15.24 398 GLY B O 1
ATOM 6676 N N . SER B 1 399 ? 35.101 53.779 -28.240 1.00 14.31 399 SER B N 1
ATOM 6677 C CA . SER B 1 399 ? 33.864 53.174 -27.733 1.00 15.21 399 SER B CA 1
ATOM 6678 C C . SER B 1 399 ? 32.858 52.817 -28.826 1.00 16.01 399 SER B C 1
ATOM 6679 O O . SER B 1 399 ? 32.117 51.841 -28.664 1.00 13.40 399 SER B O 1
ATOM 6682 N N . ARG B 1 400 ? 32.756 53.600 -29.913 1.00 13.50 400 ARG B N 1
ATOM 6683 C CA . ARG B 1 400 ? 31.799 53.206 -30.939 1.00 13.56 400 ARG B CA 1
ATOM 6684 C C . ARG B 1 400 ? 32.238 51.897 -31.566 1.00 15.80 400 ARG B C 1
ATOM 6685 O O . ARG B 1 400 ? 31.446 50.959 -31.708 1.00 14.76 400 ARG B O 1
ATOM 6693 N N . ALA B 1 401 ? 33.520 51.820 -31.943 1.00 14.69 401 ALA B N 1
ATOM 6694 C CA . ALA B 1 401 ? 34.043 50.592 -32.534 1.00 16.03 401 ALA B CA 1
ATOM 6695 C C . ALA B 1 401 ? 33.920 49.425 -31.568 1.00 15.04 401 ALA B C 1
ATOM 6696 O O . ALA B 1 401 ? 33.574 48.312 -31.976 1.00 13.83 401 ALA B O 1
ATOM 6698 N N . GLY B 1 402 ? 34.189 49.658 -30.285 1.00 14.50 402 GLY B N 1
ATOM 6699 C CA . GLY B 1 402 ? 34.106 48.573 -29.324 1.00 14.18 402 GLY B CA 1
ATOM 6700 C C . GLY B 1 402 ? 32.689 48.066 -29.195 1.00 14.00 402 GLY B C 1
ATOM 6701 O O . GLY B 1 402 ? 32.461 46.851 -29.126 1.00 14.31 402 GLY B O 1
ATOM 6702 N N . ALA B 1 403 ? 31.719 48.995 -29.199 1.00 13.49 403 ALA B N 1
ATOM 6703 C CA . ALA B 1 403 ? 30.323 48.608 -29.072 1.00 13.43 403 ALA B CA 1
ATOM 6704 C C . ALA B 1 403 ? 29.909 47.756 -30.257 1.00 13.54 403 ALA B C 1
ATOM 6705 O O . ALA B 1 403 ? 29.236 46.737 -30.093 1.00 14.65 403 ALA B O 1
ATOM 6707 N N . THR B 1 404 ? 30.340 48.138 -31.462 1.00 13.66 404 THR B N 1
ATOM 6708 C CA . THR B 1 404 ? 29.969 47.368 -32.646 1.00 13.78 404 THR B CA 1
ATOM 6709 C C . THR B 1 404 ? 30.546 45.962 -32.577 1.00 14.63 404 THR B C 1
ATOM 6710 O O . THR B 1 404 ? 29.858 44.978 -32.879 1.00 13.85 404 THR B O 1
ATOM 6714 N N . ALA B 1 405 ? 31.806 45.847 -32.163 1.00 14.59 405 ALA B N 1
ATOM 6715 C CA . ALA B 1 405 ? 32.426 44.529 -32.015 1.00 13.88 405 ALA B CA 1
ATOM 6716 C C . ALA B 1 405 ? 31.607 43.633 -31.088 1.00 13.78 405 ALA B C 1
ATOM 6717 O O . ALA B 1 405 ? 31.348 42.462 -31.398 1.00 14.95 405 ALA B O 1
ATOM 6719 N N . ASN B 1 406 ? 31.176 44.183 -29.954 1.00 13.65 406 ASN B N 1
ATOM 6720 C CA . ASN B 1 406 ? 30.469 43.380 -28.962 1.00 13.99 406 ASN B CA 1
ATOM 6721 C C . ASN B 1 406 ? 29.082 42.975 -29.471 1.00 13.92 406 ASN B C 1
ATOM 6722 O O . ASN B 1 406 ? 28.669 41.817 -29.306 1.00 14.12 406 ASN B O 1
ATOM 6727 N N . ARG B 1 407 ? 28.360 43.909 -30.110 1.00 13.58 407 ARG B N 1
ATOM 6728 C CA . ARG B 1 407 ? 27.040 43.603 -30.670 1.00 13.60 407 ARG B CA 1
ATOM 6729 C C . ARG B 1 407 ? 27.135 42.535 -31.751 1.00 13.81 407 ARG B C 1
ATOM 6730 O O . ARG B 1 407 ? 26.343 41.590 -31.781 1.00 14.09 407 ARG B O 1
ATOM 6738 N N . VAL B 1 408 ? 28.098 42.680 -32.677 1.00 13.84 408 VAL B N 1
ATOM 6739 C CA . VAL B 1 408 ? 28.272 41.672 -33.722 1.00 13.98 408 VAL B CA 1
ATOM 6740 C C . VAL B 1 408 ? 28.594 40.314 -33.126 1.00 14.07 408 VAL B C 1
ATOM 6741 O O . VAL B 1 408 ? 28.059 39.292 -33.565 1.00 14.12 408 VAL B O 1
ATOM 6745 N N . ALA B 1 409 ? 29.490 40.266 -32.140 1.00 14.18 409 ALA B N 1
ATOM 6746 C CA . ALA B 1 409 ? 29.858 38.979 -31.556 1.00 13.90 409 ALA B CA 1
ATOM 6747 C C . ALA B 1 409 ? 28.636 38.268 -31.002 1.00 13.84 409 ALA B C 1
ATOM 6748 O O . ALA B 1 409 ? 28.442 37.069 -31.238 1.00 13.90 409 ALA B O 1
ATOM 6750 N N . VAL B 1 410 ? 27.808 38.994 -30.255 1.00 13.72 410 VAL B N 1
ATOM 6751 C CA . VAL B 1 410 ? 26.589 38.407 -29.701 1.00 13.66 410 VAL B CA 1
ATOM 6752 C C . VAL B 1 410 ? 25.657 37.939 -30.818 1.00 13.76 410 VAL B C 1
ATOM 6753 O O . VAL B 1 410 ? 25.152 36.815 -30.791 1.00 15.48 410 VAL B O 1
ATOM 6757 N N . GLU B 1 411 ? 25.391 38.797 -31.801 1.00 13.82 411 GLU B N 1
ATOM 6758 C CA . GLU B 1 411 ? 24.461 38.387 -32.859 1.00 13.91 411 GLU B CA 1
ATOM 6759 C C . GLU B 1 411 ? 24.978 37.174 -33.633 1.00 14.04 411 GLU B C 1
ATOM 6760 O O . GLU B 1 411 ? 24.197 36.283 -34.008 1.00 14.10 411 GLU B O 1
ATOM 6766 N N . ALA B 1 412 ? 26.283 37.147 -33.923 1.00 14.10 412 ALA B N 1
ATOM 6767 C CA . ALA B 1 412 ? 26.838 36.056 -34.726 1.00 14.51 412 ALA B CA 1
ATOM 6768 C C . ALA B 1 412 ? 26.687 34.726 -33.988 1.00 14.37 412 ALA B C 1
ATOM 6769 O O . ALA B 1 412 ? 26.371 33.702 -34.597 1.00 14.47 412 ALA B O 1
ATOM 6771 N N . VAL B 1 413 ? 26.900 34.739 -32.666 1.00 14.08 413 VAL B N 1
ATOM 6772 C CA . VAL B 1 413 ? 26.807 33.519 -31.875 1.00 14.05 413 VAL B CA 1
ATOM 6773 C C . VAL B 1 413 ? 25.351 33.071 -31.758 1.00 14.32 413 VAL B C 1
ATOM 6774 O O . VAL B 1 413 ? 25.050 31.879 -31.911 1.00 14.75 413 VAL B O 1
ATOM 6778 N N . VAL B 1 414 ? 24.429 34.010 -31.511 1.00 13.94 414 VAL B N 1
ATOM 6779 C CA . VAL B 1 414 ? 22.998 33.674 -31.494 1.00 13.93 414 VAL B CA 1
ATOM 6780 C C . VAL B 1 414 ? 22.590 33.073 -32.839 1.00 15.17 414 VAL B C 1
ATOM 6781 O O . VAL B 1 414 ? 21.917 32.033 -32.903 1.00 14.46 414 VAL B O 1
ATOM 6785 N N . GLN B 1 415 ? 23.003 33.708 -33.945 1.00 14.17 415 GLN B N 1
ATOM 6786 C CA . GLN B 1 415 ? 22.630 33.176 -35.255 1.00 15.74 415 GLN B CA 1
ATOM 6787 C C . GLN B 1 415 ? 23.088 31.723 -35.417 1.00 16.27 415 GLN B C 1
ATOM 6788 O O . GLN B 1 415 ? 22.302 30.844 -35.800 1.00 14.88 415 GLN B O 1
ATOM 6794 N N . ALA B 1 416 ? 24.364 31.466 -35.121 1.00 15.87 416 ALA B N 1
ATOM 6795 C CA . ALA B 1 416 ? 24.955 30.140 -35.254 1.00 17.06 416 ALA B CA 1
ATOM 6796 C C . ALA B 1 416 ? 24.246 29.128 -34.355 1.00 16.70 416 ALA B C 1
ATOM 6797 O O . ALA B 1 416 ? 23.930 28.011 -34.778 1.00 16.32 416 ALA B O 1
ATOM 6799 N N . ARG B 1 417 ? 23.989 29.506 -33.095 1.00 16.88 417 ARG B N 1
ATOM 6800 C CA . ARG B 1 417 ? 23.259 28.608 -32.202 1.00 15.73 417 ARG B CA 1
ATOM 6801 C C . ARG B 1 417 ? 21.915 28.220 -32.805 1.00 15.85 417 ARG B C 1
ATOM 6802 O O . ARG B 1 417 ? 21.532 27.039 -32.828 1.00 17.11 417 ARG B O 1
ATOM 6810 N N . ASN B 1 418 ? 21.174 29.217 -33.287 1.00 16.51 418 ASN B N 1
ATOM 6811 C CA . ASN B 1 418 ? 19.830 28.985 -33.802 1.00 16.73 418 ASN B CA 1
ATOM 6812 C C . ASN B 1 418 ? 19.849 28.072 -35.015 1.00 17.01 418 ASN B C 1
ATOM 6813 O O . ASN B 1 418 ? 18.872 27.337 -35.253 1.00 16.22 418 ASN B O 1
ATOM 6818 N N . GLU B 1 419 ? 20.950 28.088 -35.779 1.00 16.48 419 GLU B N 1
ATOM 6819 C CA . GLU B 1 419 ? 21.101 27.228 -36.940 1.00 17.40 419 GLU B CA 1
ATOM 6820 C C . GLU B 1 419 ? 21.453 25.796 -36.554 1.00 19.78 419 GLU B C 1
ATOM 6821 O O . GLU B 1 419 ? 21.455 24.918 -37.430 1.00 21.21 419 GLU B O 1
ATOM 6827 N N . GLY B 1 420 ? 21.776 25.547 -35.281 1.00 17.37 420 GLY B N 1
ATOM 6828 C CA . GLY B 1 420 ? 22.127 24.227 -34.804 1.00 20.67 420 GLY B CA 1
ATOM 6829 C C . GLY B 1 420 ? 23.602 23.993 -34.602 1.00 20.70 420 GLY B C 1
ATOM 6830 O O . GLY B 1 420 ? 24.005 22.845 -34.368 1.00 21.55 420 GLY B O 1
ATOM 6831 N N . ARG B 1 421 ? 24.423 25.026 -34.700 1.00 17.05 421 ARG B N 1
ATOM 6832 C CA . ARG B 1 421 ? 25.848 24.840 -34.496 1.00 19.38 421 ARG B CA 1
ATOM 6833 C C . ARG B 1 421 ? 26.133 24.768 -33.006 1.00 20.88 421 ARG B C 1
ATOM 6834 O O . ARG B 1 421 ? 25.437 25.383 -32.181 1.00 19.20 421 ARG B O 1
ATOM 6842 N N . ASP B 1 422 ? 27.161 23.997 -32.667 1.00 20.03 422 ASP B N 1
ATOM 6843 C CA . ASP B 1 422 ? 27.624 23.864 -31.285 1.00 20.10 422 ASP B CA 1
ATOM 6844 C C . ASP B 1 422 ? 28.497 25.073 -30.970 1.00 19.79 422 ASP B C 1
ATOM 6845 O O . ASP B 1 422 ? 29.640 25.146 -31.424 1.00 19.34 422 ASP B O 1
ATOM 6850 N N . ILE B 1 423 ? 27.966 26.040 -30.202 1.00 18.47 423 ILE B N 1
ATOM 6851 C CA . ILE B 1 423 ? 28.689 27.302 -30.029 1.00 18.59 423 ILE B CA 1
ATOM 6852 C C . ILE B 1 423 ? 29.867 27.184 -29.074 1.00 21.16 423 ILE B C 1
ATOM 6853 O O . ILE B 1 423 ? 30.702 28.096 -29.024 1.00 21.07 423 ILE B O 1
ATOM 6858 N N . LEU B 1 424 ? 29.954 26.099 -28.300 1.00 20.88 424 LEU B N 1
ATOM 6859 C CA . LEU B 1 424 ? 31.150 25.855 -27.499 1.00 20.34 424 LEU B CA 1
ATOM 6860 C C . LEU B 1 424 ? 32.242 25.226 -28.344 1.00 20.42 424 LEU B C 1
ATOM 6861 O O . LEU B 1 424 ? 33.382 25.702 -28.357 1.00 23.21 424 LEU B O 1
ATOM 6866 N N . ALA B 1 425 ? 31.903 24.160 -29.062 1.00 19.86 425 ALA B N 1
ATOM 6867 C CA . ALA B 1 425 ? 32.891 23.498 -29.917 1.00 22.93 425 ALA B CA 1
ATOM 6868 C C . ALA B 1 425 ? 33.383 24.412 -31.026 1.00 22.23 425 ALA B C 1
ATOM 6869 O O . ALA B 1 425 ? 34.555 24.340 -31.437 1.00 21.98 425 ALA B O 1
ATOM 6871 N N . GLU B 1 426 ? 32.497 25.243 -31.564 1.00 19.58 426 GLU B N 1
ATOM 6872 C CA . GLU B 1 426 ? 32.838 26.093 -32.701 1.00 20.54 426 GLU B CA 1
ATOM 6873 C C . GLU B 1 426 ? 32.888 27.582 -32.332 1.00 21.02 426 GLU B C 1
ATOM 6874 O O . GLU B 1 426 ? 32.853 28.423 -33.229 1.00 19.48 426 GLU B O 1
ATOM 6880 N N . GLY B 1 427 ? 32.987 27.923 -31.044 1.00 19.03 427 GLY B N 1
ATOM 6881 C CA . GLY B 1 427 ? 32.930 29.336 -30.663 1.00 20.20 427 GLY B CA 1
ATOM 6882 C C . GLY B 1 427 ? 33.963 30.179 -31.387 1.00 20.59 427 GLY B C 1
ATOM 6883 O O . GLY B 1 427 ? 33.651 31.243 -31.939 1.00 18.80 427 GLY B O 1
ATOM 6884 N N . ARG B 1 428 ? 35.218 29.727 -31.366 1.00 20.49 428 ARG B N 1
ATOM 6885 C CA . ARG B 1 428 ? 36.289 30.487 -32.005 1.00 22.00 428 ARG B CA 1
ATOM 6886 C C . ARG B 1 428 ? 36.019 30.670 -33.494 1.00 21.26 428 ARG B C 1
ATOM 6887 O O . ARG B 1 428 ? 36.214 31.765 -34.044 1.00 20.47 428 ARG B O 1
ATOM 6895 N N . GLU B 1 429 ? 35.575 29.606 -34.162 1.00 20.80 429 GLU B N 1
ATOM 6896 C CA . GLU B 1 429 ? 35.351 29.679 -35.601 1.00 20.43 429 GLU B CA 1
ATOM 6897 C C . GLU B 1 429 ? 34.195 30.610 -35.941 1.00 20.39 429 GLU B C 1
ATOM 6898 O O . GLU B 1 429 ? 34.251 31.345 -36.941 1.00 19.37 429 GLU B O 1
ATOM 6904 N N . ILE B 1 430 ? 33.136 30.586 -35.119 1.00 18.32 430 ILE B N 1
ATOM 6905 C CA . ILE B 1 430 ? 32.014 31.493 -35.317 1.00 18.35 430 ILE B CA 1
ATOM 6906 C C . ILE B 1 430 ? 32.492 32.941 -35.219 1.00 18.63 430 ILE B C 1
ATOM 6907 O O . ILE B 1 430 ? 32.176 33.781 -36.072 1.00 18.95 430 ILE B O 1
ATOM 6912 N N . LEU B 1 431 ? 33.287 33.253 -34.187 1.00 17.07 431 LEU B N 1
ATOM 6913 C CA . LEU B 1 431 ? 33.790 34.615 -34.060 1.00 16.99 431 LEU B CA 1
ATOM 6914 C C . LEU B 1 431 ? 34.684 34.978 -35.235 1.00 18.55 431 LEU B C 1
ATOM 6915 O O . LEU B 1 431 ? 34.586 36.083 -35.766 1.00 16.99 431 LEU B O 1
ATOM 6920 N N . GLU B 1 432 ? 35.569 34.057 -35.645 1.00 18.56 432 GLU B N 1
ATOM 6921 C CA . GLU B 1 432 ? 36.469 34.319 -36.768 1.00 19.47 432 GLU B CA 1
ATOM 6922 C C . GLU B 1 432 ? 35.691 34.588 -38.051 1.00 17.88 432 GLU B C 1
ATOM 6923 O O . GLU B 1 432 ? 36.023 35.520 -38.803 1.00 19.49 432 GLU B O 1
ATOM 6929 N N . GLU B 1 433 ? 34.643 33.797 -38.313 1.00 18.23 433 GLU B N 1
ATOM 6930 C CA . GLU B 1 433 ? 33.794 34.023 -39.488 1.00 18.29 433 GLU B CA 1
ATOM 6931 C C . GLU B 1 433 ? 33.145 35.403 -39.437 1.00 19.93 433 GLU B C 1
ATOM 6932 O O . GLU B 1 433 ? 33.107 36.125 -40.438 1.00 18.67 433 GLU B O 1
ATOM 6938 N N . ALA B 1 434 ? 32.592 35.772 -38.277 1.00 16.15 434 ALA B N 1
ATOM 6939 C CA . ALA B 1 434 ? 31.956 37.075 -38.146 1.00 18.41 434 ALA B CA 1
ATOM 6940 C C . ALA B 1 434 ? 32.962 38.209 -38.341 1.00 18.76 434 ALA B C 1
ATOM 6941 O O . ALA B 1 434 ? 32.623 39.277 -38.896 1.00 17.71 434 ALA B O 1
ATOM 6943 N N . ALA B 1 435 ? 34.200 38.006 -37.866 1.00 16.47 435 ALA B N 1
ATOM 6944 C CA . ALA B 1 435 ? 35.222 39.040 -37.956 1.00 18.72 435 ALA B CA 1
ATOM 6945 C C . ALA B 1 435 ? 35.616 39.335 -39.400 1.00 18.90 435 ALA B C 1
ATOM 6946 O O . ALA B 1 435 ? 36.143 40.418 -39.670 1.00 19.28 435 ALA B O 1
ATOM 6948 N N . ARG B 1 436 ? 35.401 38.396 -40.329 1.00 18.62 436 ARG B N 1
ATOM 6949 C CA . ARG B 1 436 ? 35.702 38.694 -41.729 1.00 19.05 436 ARG B CA 1
ATOM 6950 C C . ARG B 1 436 ? 34.788 39.761 -42.310 1.00 22.80 436 ARG B C 1
ATOM 6951 O O . ARG B 1 436 ? 35.115 40.333 -43.360 1.00 22.18 436 ARG B O 1
ATOM 6959 N N . SER B 1 437 ? 33.642 40.033 -41.675 1.00 18.12 437 SER B N 1
ATOM 6960 C CA . SER B 1 437 ? 32.738 41.088 -42.105 1.00 21.47 437 SER B CA 1
ATOM 6961 C C . SER B 1 437 ? 32.700 42.237 -41.113 1.00 20.11 437 SER B C 1
ATOM 6962 O O . SER B 1 437 ? 31.864 43.141 -41.238 1.00 22.59 437 SER B O 1
ATOM 6965 N N . CYS B 1 438 ? 33.573 42.234 -40.113 1.00 17.62 438 CYS B N 1
ATOM 6966 C CA . CYS B 1 438 ? 33.456 43.214 -39.038 1.00 19.07 438 CYS B CA 1
ATOM 6967 C C . CYS B 1 438 ? 34.848 43.538 -38.527 1.00 19.95 438 CYS B C 1
ATOM 6968 O O . CYS B 1 438 ? 35.360 42.891 -37.601 1.00 17.16 438 CYS B O 1
ATOM 6971 N N . PRO B 1 439 ? 35.525 44.500 -39.162 1.00 19.02 439 PRO B N 1
ATOM 6972 C CA . PRO B 1 439 ? 36.890 44.845 -38.727 1.00 19.75 439 PRO B CA 1
ATOM 6973 C C . PRO B 1 439 ? 36.975 45.183 -37.251 1.00 18.11 439 PRO B C 1
ATOM 6974 O O . PRO B 1 439 ? 37.977 44.864 -36.595 1.00 17.01 439 PRO B O 1
ATOM 6978 N N . GLU B 1 440 ? 35.942 45.824 -36.704 1.00 17.49 440 GLU B N 1
ATOM 6979 C CA . GLU B 1 440 ? 35.959 46.148 -35.275 1.00 17.32 440 GLU B CA 1
ATOM 6980 C C . GLU B 1 440 ? 36.117 44.899 -34.430 1.00 16.80 440 GLU B C 1
ATOM 6981 O O . GLU B 1 440 ? 36.842 44.907 -33.425 1.00 17.43 440 GLU B O 1
ATOM 6987 N N . LEU B 1 441 ? 35.402 43.838 -34.788 1.00 15.49 441 LEU B N 1
ATOM 6988 C CA . LEU B 1 441 ? 35.498 42.583 -34.043 1.00 16.29 441 LEU B CA 1
ATOM 6989 C C . LEU B 1 441 ? 36.873 41.951 -34.236 1.00 17.09 441 LEU B C 1
ATOM 6990 O O . LEU B 1 441 ? 37.482 41.458 -33.284 1.00 15.86 441 LEU B O 1
ATOM 6995 N N . ARG B 1 442 ? 37.408 42.002 -35.462 1.00 15.20 442 ARG B N 1
ATOM 6996 C CA . ARG B 1 442 ? 38.735 41.442 -35.677 1.00 17.58 442 ARG B CA 1
ATOM 6997 C C . ARG B 1 442 ? 39.749 42.112 -34.768 1.00 17.83 442 ARG B C 1
ATOM 6998 O O . ARG B 1 442 ? 40.589 41.433 -34.164 1.00 16.70 442 ARG B O 1
ATOM 7006 N N . GLU B 1 443 ? 39.647 43.439 -34.622 1.00 15.62 443 GLU B N 1
ATOM 7007 C CA . GLU B 1 443 ? 40.615 44.178 -33.812 1.00 16.86 443 GLU B CA 1
ATOM 7008 C C . GLU B 1 443 ? 40.441 43.889 -32.322 1.00 16.46 443 GLU B C 1
ATOM 7009 O O . GLU B 1 443 ? 41.433 43.855 -31.579 1.00 19.56 443 GLU B O 1
ATOM 7015 N N . ALA B 1 444 ? 39.182 43.759 -31.857 1.00 16.66 444 ALA B N 1
ATOM 7016 C CA . ALA B 1 444 ? 38.924 43.365 -30.476 1.00 16.83 444 ALA B CA 1
ATOM 7017 C C . ALA B 1 444 ? 39.505 41.985 -30.207 1.00 16.93 444 ALA B C 1
ATOM 7018 O O . ALA B 1 444 ? 40.170 41.759 -29.191 1.00 16.19 444 ALA B O 1
ATOM 7020 N N . MET B 1 445 ? 39.302 41.062 -31.135 1.00 15.51 445 MET B N 1
ATOM 7021 C CA . MET B 1 445 ? 39.828 39.712 -30.959 1.00 16.97 445 MET B CA 1
ATOM 7022 C C . MET B 1 445 ? 41.355 39.716 -30.875 1.00 19.10 445 MET B C 1
ATOM 7023 O O . MET B 1 445 ? 41.942 39.008 -30.054 1.00 18.15 445 MET B O 1
ATOM 7028 N N . GLU B 1 446 ? 42.014 40.516 -31.719 1.00 17.86 446 GLU B N 1
ATOM 7029 C CA . GLU B 1 446 ? 43.469 40.578 -31.679 1.00 20.55 446 GLU B CA 1
ATOM 7030 C C . GLU B 1 446 ? 43.954 41.172 -30.364 1.00 19.28 446 GLU B C 1
ATOM 7031 O O . GLU B 1 446 ? 44.939 40.694 -29.772 1.00 19.34 446 GLU B O 1
ATOM 7037 N N . LEU B 1 447 ? 43.247 42.184 -29.860 1.00 16.39 447 LEU B N 1
ATOM 7038 C CA . LEU B 1 447 ? 43.753 42.924 -28.716 1.00 15.94 447 LEU B CA 1
ATOM 7039 C C . LEU B 1 447 ? 43.683 42.083 -27.452 1.00 18.28 447 LEU B C 1
ATOM 7040 O O . LEU B 1 447 ? 44.591 42.132 -26.611 1.00 18.91 447 LEU B O 1
ATOM 7045 N N . TRP B 1 448 ? 42.613 41.306 -27.291 1.00 16.01 448 TRP B N 1
ATOM 7046 C CA . TRP B 1 448 ? 42.362 40.657 -26.010 1.00 15.34 448 TRP B CA 1
ATOM 7047 C C . TRP B 1 448 ? 42.500 39.139 -26.062 1.00 18.87 448 TRP B C 1
ATOM 7048 O O . TRP B 1 448 ? 42.183 38.466 -25.075 1.00 20.27 448 TRP B O 1
ATOM 7059 N N . GLY B 1 449 ? 43.007 38.586 -27.163 1.00 16.97 449 GLY B N 1
ATOM 7060 C CA . GLY B 1 449 ? 43.026 37.136 -27.283 1.00 20.04 449 GLY B CA 1
ATOM 7061 C C . GLY B 1 449 ? 43.847 36.442 -26.209 1.00 23.84 449 GLY B C 1
ATOM 7062 O O . GLY B 1 449 ? 43.575 35.285 -25.860 1.00 27.99 449 GLY B O 1
ATOM 7063 N N . ASP B 1 450 ? 44.834 37.130 -25.640 1.00 21.63 450 ASP B N 1
ATOM 7064 C CA . ASP B 1 450 ? 45.635 36.524 -24.581 1.00 24.28 450 ASP B CA 1
ATOM 7065 C C . ASP B 1 450 ? 45.152 36.834 -23.180 1.00 24.92 450 ASP B C 1
ATOM 7066 O O . ASP B 1 450 ? 45.849 36.468 -22.224 1.00 26.41 450 ASP B O 1
ATOM 7071 N N . VAL B 1 451 ? 44.004 37.501 -23.016 1.00 20.59 451 VAL B N 1
ATOM 7072 C CA . VAL B 1 451 ? 43.525 37.916 -21.699 1.00 21.71 451 VAL B CA 1
ATOM 7073 C C . VAL B 1 451 ? 42.496 36.886 -21.224 1.00 21.68 451 VAL B C 1
ATOM 7074 O O . VAL B 1 451 ? 41.397 36.767 -21.786 1.00 19.83 451 VAL B O 1
ATOM 7078 N N . LYS B 1 452 ? 42.823 36.157 -20.156 1.00 21.95 452 LYS B N 1
ATOM 7079 C CA . LYS B 1 452 ? 41.927 35.134 -19.627 1.00 22.45 452 LYS B CA 1
ATOM 7080 C C . LYS B 1 452 ? 42.002 35.149 -18.110 1.00 20.96 452 LYS B C 1
ATOM 7081 O O . LYS B 1 452 ? 43.028 35.515 -17.522 1.00 22.93 452 LYS B O 1
ATOM 7087 N N . PHE B 1 453 ? 40.908 34.751 -17.485 1.00 19.77 453 PHE B N 1
ATOM 7088 C CA . PHE B 1 453 ? 40.850 34.573 -16.048 1.00 18.79 453 PHE B CA 1
ATOM 7089 C C . PHE B 1 453 ? 40.621 33.098 -15.768 1.00 22.45 453 PHE B C 1
ATOM 7090 O O . PHE B 1 453 ? 40.111 32.370 -16.627 1.00 23.16 453 PHE B O 1
ATOM 7098 N N . GLU B 1 454 ? 41.041 32.635 -14.589 1.00 23.69 454 GLU B N 1
ATOM 7099 C CA . GLU B 1 454 ? 40.831 31.222 -14.274 1.00 24.63 454 GLU B CA 1
ATOM 7100 C C . GLU B 1 454 ? 39.352 30.942 -14.021 1.00 25.36 454 GLU B C 1
ATOM 7101 O O . GLU B 1 454 ? 38.613 31.793 -13.503 1.00 23.18 454 GLU B O 1
ATOM 7107 N N . VAL B 1 455 ? 38.911 29.750 -14.429 1.00 23.57 455 VAL B N 1
ATOM 7108 C CA . VAL B 1 455 ? 37.541 29.308 -14.185 1.00 29.13 455 VAL B CA 1
ATOM 7109 C C . VAL B 1 455 ? 37.474 27.904 -13.554 1.00 33.33 455 VAL B C 1
ATOM 7110 O O . VAL B 1 455 ? 38.504 27.276 -13.316 1.00 35.24 455 VAL B O 1
ATOM 7114 N N . GLN C 1 5 ? 31.414 82.646 43.872 1.00 47.75 5 GLN C N 1
ATOM 7115 C CA . GLN C 1 5 ? 31.978 81.373 43.356 1.00 46.54 5 GLN C CA 1
ATOM 7116 C C . GLN C 1 5 ? 32.808 81.669 42.097 1.00 49.41 5 GLN C C 1
ATOM 7117 O O . GLN C 1 5 ? 33.222 80.701 41.443 1.00 51.51 5 GLN C O 1
ATOM 7123 N N . TYR C 1 6 ? 33.046 82.950 41.768 1.00 40.92 6 TYR C N 1
ATOM 7124 C CA . TYR C 1 6 ? 33.898 83.292 40.589 1.00 35.34 6 TYR C CA 1
ATOM 7125 C C . TYR C 1 6 ? 34.464 84.722 40.695 1.00 34.70 6 TYR C C 1
ATOM 7126 O O . TYR C 1 6 ? 34.065 85.461 41.615 1.00 35.56 6 TYR C O 1
ATOM 7135 N N . GLU C 1 7 ? 35.348 85.107 39.762 1.00 31.39 7 GLU C N 1
ATOM 7136 C CA . GLU C 1 7 ? 35.952 86.431 39.852 1.00 28.61 7 GLU C CA 1
ATOM 7137 C C . GLU C 1 7 ? 35.175 87.386 38.950 1.00 26.33 7 GLU C C 1
ATOM 7138 O O . GLU C 1 7 ? 35.434 87.475 37.752 1.00 23.57 7 GLU C O 1
ATOM 7144 N N . ALA C 1 8 ? 34.203 88.092 39.532 1.00 23.59 8 ALA C N 1
ATOM 7145 C CA . ALA C 1 8 ? 33.438 89.084 38.774 1.00 21.12 8 ALA C CA 1
ATOM 7146 C C . ALA C 1 8 ? 34.268 90.340 38.522 1.00 19.86 8 ALA C C 1
ATOM 7147 O O . ALA C 1 8 ? 35.201 90.661 39.261 1.00 19.29 8 ALA C O 1
ATOM 7149 N N . GLY C 1 9 ? 33.883 91.076 37.494 1.00 17.35 9 GLY C N 1
ATOM 7150 C CA . GLY C 1 9 ? 34.489 92.355 37.174 1.00 17.38 9 GLY C CA 1
ATOM 7151 C C . GLY C 1 9 ? 35.047 92.386 35.757 1.00 19.16 9 GLY C C 1
ATOM 7152 O O . GLY C 1 9 ? 35.139 91.373 35.062 1.00 17.66 9 GLY C O 1
ATOM 7153 N N . VAL C 1 10 ? 35.403 93.603 35.342 1.00 16.98 10 VAL C N 1
ATOM 7154 C CA . VAL C 1 10 ? 35.918 93.854 33.994 1.00 19.02 10 VAL C CA 1
ATOM 7155 C C . VAL C 1 10 ? 37.413 93.557 33.965 1.00 20.73 10 VAL C C 1
ATOM 7156 O O . VAL C 1 10 ? 38.172 94.012 34.833 1.00 20.99 10 VAL C O 1
ATOM 7160 N N . ARG C 1 11 ? 37.838 92.798 32.959 1.00 18.71 11 ARG C N 1
ATOM 7161 C CA . ARG C 1 11 ? 39.239 92.515 32.675 1.00 20.65 11 ARG C CA 1
ATOM 7162 C C . ARG C 1 11 ? 39.543 93.016 31.267 1.00 19.83 11 ARG C C 1
ATOM 7163 O O . ARG C 1 11 ? 38.634 93.057 30.424 1.00 19.40 11 ARG C O 1
ATOM 7171 N N . PRO C 1 12 ? 40.784 93.394 30.968 1.00 20.60 12 PRO C N 1
ATOM 7172 C CA . PRO C 1 12 ? 41.124 93.706 29.568 1.00 18.76 12 PRO C CA 1
ATOM 7173 C C . PRO C 1 12 ? 40.817 92.509 28.681 1.00 17.07 12 PRO C C 1
ATOM 7174 O O . PRO C 1 12 ? 41.067 91.364 29.054 1.00 16.36 12 PRO C O 1
ATOM 7178 N N . TYR C 1 13 ? 40.304 92.778 27.473 1.00 16.87 13 TYR C N 1
ATOM 7179 C CA . TYR C 1 13 ? 40.045 91.669 26.562 1.00 16.53 13 TYR C CA 1
ATOM 7180 C C . TYR C 1 13 ? 41.312 90.878 26.284 1.00 16.60 13 TYR C C 1
ATOM 7181 O O . TYR C 1 13 ? 41.251 89.660 26.054 1.00 16.52 13 TYR C O 1
ATOM 7190 N N . ARG C 1 14 ? 42.479 91.529 26.320 1.00 15.60 14 ARG C N 1
ATOM 7191 C CA . ARG C 1 14 ? 43.668 90.811 25.885 1.00 16.41 14 ARG C CA 1
ATOM 7192 C C . ARG C 1 14 ? 44.042 89.691 26.828 1.00 17.41 14 ARG C C 1
ATOM 7193 O O . ARG C 1 14 ? 44.755 88.774 26.420 1.00 17.12 14 ARG C O 1
ATOM 7201 N N . GLU C 1 15 ? 43.546 89.717 28.065 1.00 16.98 15 GLU C N 1
ATOM 7202 C CA . GLU C 1 15 ? 43.903 88.651 28.999 1.00 18.53 15 GLU C CA 1
ATOM 7203 C C . GLU C 1 15 ? 43.381 87.301 28.546 1.00 18.19 15 GLU C C 1
ATOM 7204 O O . GLU C 1 15 ? 44.040 86.281 28.774 1.00 19.89 15 GLU C O 1
ATOM 7210 N N . THR C 1 16 ? 42.215 87.263 27.884 1.00 14.59 16 THR C N 1
ATOM 7211 C CA . THR C 1 16 ? 41.649 85.998 27.405 1.00 17.67 16 THR C CA 1
ATOM 7212 C C . THR C 1 16 ? 41.753 85.813 25.897 1.00 17.45 16 THR C C 1
ATOM 7213 O O . THR C 1 16 ? 41.895 84.684 25.429 1.00 16.77 16 THR C O 1
ATOM 7217 N N . TYR C 1 17 ? 41.733 86.889 25.129 1.00 16.08 17 TYR C N 1
ATOM 7218 C CA . TYR C 1 17 ? 41.513 86.765 23.693 1.00 16.57 17 TYR C CA 1
ATOM 7219 C C . TYR C 1 17 ? 42.720 87.159 22.852 1.00 17.41 17 TYR C C 1
ATOM 7220 O O . TYR C 1 17 ? 42.616 87.190 21.613 1.00 16.73 17 TYR C O 1
ATOM 7229 N N . TYR C 1 18 ? 43.865 87.429 23.470 1.00 15.70 18 TYR C N 1
ATOM 7230 C CA . TYR C 1 18 ? 45.114 87.619 22.737 1.00 17.08 18 TYR C CA 1
ATOM 7231 C C . TYR C 1 18 ? 46.094 86.528 23.131 1.00 19.59 18 TYR C C 1
ATOM 7232 O O . TYR C 1 18 ? 46.458 86.422 24.299 1.00 17.34 18 TYR C O 1
ATOM 7241 N N . ASP C 1 19 ? 46.536 85.735 22.162 1.00 16.74 19 ASP C N 1
ATOM 7242 C CA . ASP C 1 19 ? 47.468 84.646 22.433 1.00 18.64 19 ASP C CA 1
ATOM 7243 C C . ASP C 1 19 ? 48.466 84.547 21.298 1.00 18.47 19 ASP C C 1
ATOM 7244 O O . ASP C 1 19 ? 48.286 83.764 20.355 1.00 19.50 19 ASP C O 1
ATOM 7249 N N . PRO C 1 20 ? 49.589 85.253 21.412 1.00 19.50 20 PRO C N 1
ATOM 7250 C CA . PRO C 1 20 ? 50.579 85.260 20.328 1.00 20.56 20 PRO C CA 1
ATOM 7251 C C . PRO C 1 20 ? 51.345 83.958 20.169 1.00 22.35 20 PRO C C 1
ATOM 7252 O O . PRO C 1 20 ? 52.120 83.853 19.217 1.00 25.03 20 PRO C O 1
ATOM 7256 N N . ASP C 1 21 ? 51.175 82.979 21.052 1.00 22.37 21 ASP C N 1
ATOM 7257 C CA . ASP C 1 21 ? 51.790 81.673 20.870 1.00 23.64 21 ASP C CA 1
ATOM 7258 C C . ASP C 1 21 ? 50.831 80.661 20.271 1.00 24.60 21 ASP C C 1
ATOM 7259 O O . ASP C 1 21 ? 51.205 79.495 20.089 1.00 23.48 21 ASP C O 1
ATOM 7264 N N . TYR C 1 22 ? 49.605 81.063 19.977 1.00 22.20 22 TYR C N 1
ATOM 7265 C CA . TYR C 1 22 ? 48.632 80.126 19.426 1.00 21.59 22 TYR C CA 1
ATOM 7266 C C . TYR C 1 22 ? 48.980 79.765 17.985 1.00 23.52 22 TYR C C 1
ATOM 7267 O O . TYR C 1 22 ? 49.233 80.641 17.156 1.00 22.54 22 TYR C O 1
ATOM 7276 N N . GLU C 1 23 ? 48.993 78.463 17.682 1.00 21.37 23 GLU C N 1
ATOM 7277 C CA . GLU C 1 23 ? 49.262 78.024 16.327 1.00 24.05 23 GLU C CA 1
ATOM 7278 C C . GLU C 1 23 ? 47.956 77.664 15.638 1.00 20.56 23 GLU C C 1
ATOM 7279 O O . GLU C 1 23 ? 47.258 76.735 16.085 1.00 22.79 23 GLU C O 1
ATOM 7285 N N . PRO C 1 24 ? 47.583 78.371 14.577 1.00 22.35 24 PRO C N 1
ATOM 7286 C CA . PRO C 1 24 ? 46.298 78.091 13.916 1.00 20.40 24 PRO C CA 1
ATOM 7287 C C . PRO C 1 24 ? 46.207 76.655 13.408 1.00 22.86 24 PRO C C 1
ATOM 7288 O O . PRO C 1 24 ? 47.165 76.101 12.859 1.00 22.54 24 PRO C O 1
ATOM 7292 N N . LYS C 1 25 ? 45.034 76.067 13.594 1.00 20.05 25 LYS C N 1
ATOM 7293 C CA . LYS C 1 25 ? 44.717 74.731 13.109 1.00 20.99 25 LYS C CA 1
ATOM 7294 C C . LYS C 1 25 ? 44.197 74.821 11.685 1.00 20.25 25 LYS C C 1
ATOM 7295 O O . LYS C 1 25 ? 43.620 75.838 11.278 1.00 17.69 25 LYS C O 1
ATOM 7301 N N . ASP C 1 26 ? 44.391 73.737 10.919 1.00 19.17 26 ASP C N 1
ATOM 7302 C CA . ASP C 1 26 ? 43.896 73.754 9.551 1.00 20.53 26 ASP C CA 1
ATOM 7303 C C . ASP C 1 26 ? 42.378 73.761 9.488 1.00 19.97 26 ASP C C 1
ATOM 7304 O O . ASP C 1 26 ? 41.819 74.004 8.418 1.00 18.84 26 ASP C O 1
ATOM 7309 N N . THR C 1 27 ? 41.704 73.523 10.598 1.00 16.41 27 THR C N 1
ATOM 7310 C CA . THR C 1 27 ? 40.255 73.672 10.638 1.00 16.99 27 THR C CA 1
ATOM 7311 C C . THR C 1 27 ? 39.800 75.049 11.110 1.00 15.39 27 THR C C 1
ATOM 7312 O O . THR C 1 27 ? 38.598 75.320 11.058 1.00 15.00 27 THR C O 1
ATOM 7316 N N . ASP C 1 28 ? 40.704 75.916 11.591 1.00 15.49 28 ASP C N 1
ATOM 7317 C CA . ASP C 1 28 ? 40.249 77.227 12.058 1.00 15.56 28 ASP C CA 1
ATOM 7318 C C . ASP C 1 28 ? 39.872 78.114 10.875 1.00 14.59 28 ASP C C 1
ATOM 7319 O O . ASP C 1 28 ? 40.470 78.048 9.794 1.00 16.30 28 ASP C O 1
ATOM 7324 N N . LEU C 1 29 ? 38.890 78.979 11.095 1.00 14.61 29 LEU C N 1
ATOM 7325 C CA . LEU C 1 29 ? 38.643 80.058 10.156 1.00 14.21 29 LEU C CA 1
ATOM 7326 C C . LEU C 1 29 ? 39.498 81.248 10.584 1.00 14.08 29 LEU C C 1
ATOM 7327 O O . LEU C 1 29 ? 39.473 81.645 11.756 1.00 14.41 29 LEU C O 1
ATOM 7332 N N . LEU C 1 30 ? 40.311 81.764 9.671 1.00 13.51 30 LEU C N 1
ATOM 7333 C CA . LEU C 1 30 ? 41.239 82.852 9.990 1.00 12.87 30 LEU C CA 1
ATOM 7334 C C . LEU C 1 30 ? 40.736 84.134 9.348 1.00 14.27 30 LEU C C 1
ATOM 7335 O O . LEU C 1 30 ? 40.278 84.122 8.193 1.00 13.62 30 LEU C O 1
ATOM 7340 N N . CYS C 1 31 ? 40.840 85.231 10.092 1.00 13.36 31 CYS C N 1
ATOM 7341 C CA . CYS C 1 31 ? 40.489 86.554 9.590 1.00 12.96 31 CYS C CA 1
ATOM 7342 C C . CYS C 1 31 ? 41.701 87.460 9.659 1.00 12.78 31 CYS C C 1
ATOM 7343 O O . CYS C 1 31 ? 42.466 87.418 10.638 1.00 12.85 31 CYS C O 1
ATOM 7346 N N . ALA C 1 32 ? 41.863 88.282 8.621 1.00 12.79 32 ALA C N 1
ATOM 7347 C CA . ALA C 1 32 ? 42.830 89.374 8.595 1.00 13.04 32 ALA C CA 1
ATOM 7348 C C . ALA C 1 32 ? 42.052 90.676 8.752 1.00 13.10 32 ALA C C 1
ATOM 7349 O O . ALA C 1 32 ? 41.327 91.083 7.835 1.00 12.81 32 ALA C O 1
ATOM 7351 N N . PHE C 1 33 ? 42.169 91.313 9.917 1.00 12.91 33 PHE C N 1
ATOM 7352 C CA . PHE C 1 33 ? 41.434 92.534 10.233 1.00 12.98 33 PHE C CA 1
ATOM 7353 C C . PHE C 1 33 ? 42.394 93.723 10.250 1.00 13.01 33 PHE C C 1
ATOM 7354 O O . PHE C 1 33 ? 43.409 93.705 10.950 1.00 13.10 33 PHE C O 1
ATOM 7362 N N . ARG C 1 34 ? 42.042 94.764 9.514 1.00 13.00 34 ARG C N 1
ATOM 7363 C CA . ARG C 1 34 ? 42.772 96.024 9.532 1.00 13.36 34 ARG C CA 1
ATOM 7364 C C . ARG C 1 34 ? 42.151 96.885 10.633 1.00 13.60 34 ARG C C 1
ATOM 7365 O O . ARG C 1 34 ? 40.991 97.295 10.517 1.00 14.26 34 ARG C O 1
ATOM 7373 N N . ILE C 1 35 ? 42.905 97.144 11.700 1.00 13.20 35 ILE C N 1
ATOM 7374 C CA . ILE C 1 35 ? 42.364 97.766 12.911 1.00 13.78 35 ILE C CA 1
ATOM 7375 C C . ILE C 1 35 ? 42.897 99.184 13.054 1.00 16.17 35 ILE C C 1
ATOM 7376 O O . ILE C 1 35 ? 44.111 99.407 13.010 1.00 16.92 35 ILE C O 1
ATOM 7381 N N . THR C 1 36 ? 41.990 100.142 13.231 1.00 14.62 36 THR C N 1
ATOM 7382 C CA . THR C 1 36 ? 42.374 101.494 13.629 1.00 15.90 36 THR C CA 1
ATOM 7383 C C . THR C 1 36 ? 41.858 101.690 15.048 1.00 15.83 36 THR C C 1
ATOM 7384 O O . THR C 1 36 ? 40.663 101.976 15.232 1.00 15.76 36 THR C O 1
ATOM 7388 N N . PRO C 1 37 ? 42.681 101.508 16.077 1.00 16.43 37 PRO C N 1
ATOM 7389 C CA . PRO C 1 37 ? 42.178 101.658 17.443 1.00 17.75 37 PRO C CA 1
ATOM 7390 C C . PRO C 1 37 ? 41.831 103.109 17.737 1.00 19.90 37 PRO C C 1
ATOM 7391 O O . PRO C 1 37 ? 42.393 104.047 17.161 1.00 18.84 37 PRO C O 1
ATOM 7395 N N . LYS C 1 38 ? 40.869 103.283 18.626 1.00 18.68 38 LYS C N 1
ATOM 7396 C CA . LYS C 1 38 ? 40.723 104.580 19.267 1.00 20.18 38 LYS C CA 1
ATOM 7397 C C . LYS C 1 38 ? 42.067 104.990 19.864 1.00 22.40 38 LYS C C 1
ATOM 7398 O O . LYS C 1 38 ? 42.774 104.147 20.439 1.00 22.45 38 LYS C O 1
ATOM 7404 N N . PRO C 1 39 ? 42.475 106.248 19.708 1.00 24.61 39 PRO C N 1
ATOM 7405 C CA . PRO C 1 39 ? 43.797 106.651 20.205 1.00 24.60 39 PRO C CA 1
ATOM 7406 C C . PRO C 1 39 ? 43.913 106.331 21.691 1.00 24.30 39 PRO C C 1
ATOM 7407 O O . PRO C 1 39 ? 42.974 106.541 22.458 1.00 25.52 39 PRO C O 1
ATOM 7411 N N . GLY C 1 40 ? 45.049 105.746 22.073 1.00 24.12 40 GLY C N 1
ATOM 7412 C CA . GLY C 1 40 ? 45.287 105.303 23.426 1.00 24.71 40 GLY C CA 1
ATOM 7413 C C . GLY C 1 40 ? 44.956 103.846 23.697 1.00 25.76 40 GLY C C 1
ATOM 7414 O O . GLY C 1 40 ? 45.366 103.315 24.735 1.00 25.99 40 GLY C O 1
ATOM 7415 N N . VAL C 1 41 ? 44.184 103.195 22.832 1.00 23.39 41 VAL C N 1
ATOM 7416 C CA . VAL C 1 41 ? 43.908 101.768 22.954 1.00 21.67 41 VAL C CA 1
ATOM 7417 C C . VAL C 1 41 ? 45.011 101.017 22.213 1.00 22.19 41 VAL C C 1
ATOM 7418 O O . VAL C 1 41 ? 45.150 101.199 20.988 1.00 21.94 41 VAL C O 1
ATOM 7422 N N . PRO C 1 42 ? 45.810 100.192 22.897 1.00 20.50 42 PRO C N 1
ATOM 7423 C CA . PRO C 1 42 ? 46.852 99.412 22.204 1.00 21.85 42 PRO C CA 1
ATOM 7424 C C . PRO C 1 42 ? 46.263 98.445 21.192 1.00 19.84 42 PRO C C 1
ATOM 7425 O O . PRO C 1 42 ? 45.175 97.900 21.394 1.00 18.72 42 PRO C O 1
ATOM 7429 N N . MET C 1 43 ? 47.030 98.197 20.120 1.00 19.61 43 MET C N 1
ATOM 7430 C CA . MET C 1 43 ? 46.635 97.218 19.104 1.00 19.56 43 MET C CA 1
ATOM 7431 C C . MET C 1 43 ? 46.215 95.892 19.724 1.00 18.56 43 MET C C 1
ATOM 7432 O O . MET C 1 43 ? 45.220 95.288 19.298 1.00 17.59 43 MET C O 1
ATOM 7437 N N . GLU C 1 44 ? 46.982 95.400 20.706 1.00 17.78 44 GLU C N 1
ATOM 7438 C CA . GLU C 1 44 ? 46.688 94.077 21.259 1.00 18.02 44 GLU C CA 1
ATOM 7439 C C . GLU C 1 44 ? 45.317 94.050 21.912 1.00 17.55 44 GLU C C 1
ATOM 7440 O O . GLU C 1 44 ? 44.598 93.040 21.832 1.00 17.50 44 GLU C O 1
ATOM 7446 N N . GLU C 1 45 ? 44.944 95.151 22.583 1.00 15.89 45 GLU C N 1
ATOM 7447 C CA . GLU C 1 45 ? 43.647 95.202 23.255 1.00 17.05 45 GLU C CA 1
ATOM 7448 C C . GLU C 1 45 ? 42.507 95.356 22.244 1.00 16.45 45 GLU C C 1
ATOM 7449 O O . GLU C 1 45 ? 41.463 94.695 22.367 1.00 14.82 45 GLU C O 1
ATOM 7455 N N . ALA C 1 46 ? 42.690 96.232 21.253 1.00 14.52 46 ALA C N 1
ATOM 7456 C CA . ALA C 1 46 ? 41.728 96.365 20.165 1.00 16.25 46 ALA C CA 1
ATOM 7457 C C . ALA C 1 46 ? 41.533 95.039 19.428 1.00 14.75 46 ALA C C 1
ATOM 7458 O O . ALA C 1 46 ? 40.404 94.639 19.137 1.00 13.91 46 ALA C O 1
ATOM 7460 N N . ALA C 1 47 ? 42.633 94.352 19.096 1.00 15.87 47 ALA C N 1
ATOM 7461 C CA . ALA C 1 47 ? 42.495 93.061 18.425 1.00 14.64 47 ALA C CA 1
ATOM 7462 C C . ALA C 1 47 ? 41.744 92.073 19.308 1.00 14.65 47 ALA C C 1
ATOM 7463 O O . ALA C 1 47 ? 40.895 91.317 18.832 1.00 13.70 47 ALA C O 1
ATOM 7465 N N . ALA C 1 48 ? 42.082 92.036 20.598 1.00 15.10 48 ALA C N 1
ATOM 7466 C CA . ALA C 1 48 ? 41.403 91.106 21.496 1.00 14.42 48 ALA C CA 1
ATOM 7467 C C . ALA C 1 48 ? 39.924 91.466 21.652 1.00 14.54 48 ALA C C 1
ATOM 7468 O O . ALA C 1 48 ? 39.075 90.568 21.805 1.00 14.61 48 ALA C O 1
ATOM 7470 N N . ALA C 1 49 ? 39.599 92.761 21.633 1.00 14.94 49 ALA C N 1
ATOM 7471 C CA . ALA C 1 49 ? 38.190 93.161 21.673 1.00 14.83 49 ALA C CA 1
ATOM 7472 C C . ALA C 1 49 ? 37.445 92.613 20.459 1.00 13.01 49 ALA C C 1
ATOM 7473 O O . ALA C 1 49 ? 36.327 92.094 20.585 1.00 14.08 49 ALA C O 1
ATOM 7475 N N . VAL C 1 50 ? 38.047 92.720 19.268 1.00 13.12 50 VAL C N 1
ATOM 7476 C CA . VAL C 1 50 ? 37.380 92.204 18.081 1.00 12.89 50 VAL C CA 1
ATOM 7477 C C . VAL C 1 50 ? 37.216 90.693 18.208 1.00 13.28 50 VAL C C 1
ATOM 7478 O O . VAL C 1 50 ? 36.137 90.144 17.942 1.00 13.61 50 VAL C O 1
ATOM 7482 N N . ALA C 1 51 ? 38.271 90.004 18.665 1.00 13.98 51 ALA C N 1
ATOM 7483 C CA . ALA C 1 51 ? 38.206 88.551 18.771 1.00 13.72 51 ALA C CA 1
ATOM 7484 C C . ALA C 1 51 ? 37.174 88.130 19.815 1.00 14.10 51 ALA C C 1
ATOM 7485 O O . ALA C 1 51 ? 36.378 87.206 19.576 1.00 13.75 51 ALA C O 1
ATOM 7487 N N . ALA C 1 52 ? 37.148 88.827 20.962 1.00 14.26 52 ALA C N 1
ATOM 7488 C CA . ALA C 1 52 ? 36.185 88.485 22.021 1.00 14.72 52 ALA C CA 1
ATOM 7489 C C . ALA C 1 52 ? 34.755 88.678 21.545 1.00 14.32 52 ALA C C 1
ATOM 7490 O O . ALA C 1 52 ? 33.911 87.790 21.687 1.00 13.70 52 ALA C O 1
ATOM 7492 N N . GLU C 1 53 ? 34.459 89.858 21.011 1.00 13.47 53 GLU C N 1
ATOM 7493 C CA . GLU C 1 53 ? 33.073 90.245 20.766 1.00 13.58 53 GLU C CA 1
ATOM 7494 C C . GLU C 1 53 ? 32.545 89.688 19.465 1.00 14.47 53 GLU C C 1
ATOM 7495 O O . GLU C 1 53 ? 31.369 89.912 19.124 1.00 15.12 53 GLU C O 1
ATOM 7501 N N . SER C 1 54 ? 33.362 88.915 18.757 1.00 12.98 54 SER C N 1
ATOM 7502 C CA . SER C 1 54 ? 32.890 88.172 17.596 1.00 13.36 54 SER C CA 1
ATOM 7503 C C . SER C 1 54 ? 32.841 86.675 17.858 1.00 14.43 54 SER C C 1
ATOM 7504 O O . SER C 1 54 ? 32.616 85.899 16.909 1.00 13.90 54 SER C O 1
ATOM 7507 N N . SER C 1 55 ? 33.038 86.243 19.121 1.00 12.56 55 SER C N 1
ATOM 7508 C CA . SER C 1 55 ? 33.073 84.806 19.366 1.00 14.23 55 SER C CA 1
ATOM 7509 C C . SER C 1 55 ? 32.271 84.463 20.625 1.00 13.68 55 SER C C 1
ATOM 7510 O O . SER C 1 55 ? 31.084 84.129 20.520 1.00 13.41 55 SER C O 1
ATOM 7513 N N . THR C 1 56 ? 32.898 84.567 21.803 1.00 12.69 56 THR C N 1
ATOM 7514 C CA . THR C 1 56 ? 32.305 84.127 23.058 1.00 13.34 56 THR C CA 1
ATOM 7515 C C . THR C 1 56 ? 32.218 85.219 24.133 1.00 13.72 56 THR C C 1
ATOM 7516 O O . THR C 1 56 ? 31.519 85.004 25.137 1.00 12.79 56 THR C O 1
ATOM 7520 N N . GLY C 1 57 ? 32.912 86.363 23.973 1.00 13.09 57 GLY C N 1
ATOM 7521 C CA . GLY C 1 57 ? 33.167 87.270 25.080 1.00 14.43 57 GLY C CA 1
ATOM 7522 C C . GLY C 1 57 ? 32.139 88.405 25.181 1.00 13.14 57 GLY C C 1
ATOM 7523 O O . GLY C 1 57 ? 31.288 88.608 24.309 1.00 16.05 57 GLY C O 1
ATOM 7524 N N . THR C 1 58 ? 32.204 89.128 26.293 1.00 13.86 58 THR C N 1
ATOM 7525 C CA . THR C 1 58 ? 31.557 90.441 26.381 1.00 12.99 58 THR C CA 1
ATOM 7526 C C . THR C 1 58 ? 32.407 91.310 27.310 1.00 14.06 58 THR C C 1
ATOM 7527 O O . THR C 1 58 ? 33.595 91.033 27.527 1.00 13.18 58 THR C O 1
ATOM 7531 N N . TRP C 1 59 ? 31.815 92.403 27.823 1.00 13.16 59 TRP C N 1
ATOM 7532 C CA . TRP C 1 59 ? 32.579 93.518 28.358 1.00 13.85 59 TRP C CA 1
ATOM 7533 C C . TRP C 1 59 ? 32.974 93.321 29.817 1.00 15.13 59 TRP C C 1
ATOM 7534 O O . TRP C 1 59 ? 33.732 94.142 30.358 1.00 14.18 59 TRP C O 1
ATOM 7545 N N . THR C 1 60 ? 32.482 92.257 30.440 1.00 13.37 60 THR C N 1
ATOM 7546 C CA . THR C 1 60 ? 32.737 91.991 31.850 1.00 14.65 60 THR C CA 1
ATOM 7547 C C . THR C 1 60 ? 32.665 90.479 32.016 1.00 14.20 60 THR C C 1
ATOM 7548 O O . THR C 1 60 ? 32.038 89.793 31.212 1.00 14.62 60 THR C O 1
ATOM 7552 N N . GLU C 1 61 ? 33.346 89.961 33.032 1.00 15.57 61 GLU C N 1
ATOM 7553 C CA . GLU C 1 61 ? 33.398 88.515 33.237 1.00 17.30 61 GLU C CA 1
ATOM 7554 C C . GLU C 1 61 ? 32.017 87.985 33.676 1.00 16.05 61 GLU C C 1
ATOM 7555 O O . GLU C 1 61 ? 31.299 88.653 34.419 1.00 15.49 61 GLU C O 1
ATOM 7561 N N . VAL C 1 62 ? 31.599 86.822 33.171 1.00 15.17 62 VAL C N 1
ATOM 7562 C CA . VAL C 1 62 ? 30.297 86.278 33.570 1.00 16.05 62 VAL C CA 1
ATOM 7563 C C . VAL C 1 62 ? 30.456 84.889 34.170 1.00 15.65 62 VAL C C 1
ATOM 7564 O O . VAL C 1 62 ? 31.313 84.100 33.742 1.00 14.89 62 VAL C O 1
ATOM 7568 N N . TRP C 1 63 ? 29.630 84.597 35.194 1.00 16.25 63 TRP C N 1
ATOM 7569 C CA . TRP C 1 63 ? 29.766 83.323 35.901 1.00 16.29 63 TRP C CA 1
ATOM 7570 C C . TRP C 1 63 ? 29.605 82.158 34.949 1.00 16.19 63 TRP C C 1
ATOM 7571 O O . TRP C 1 63 ? 30.236 81.112 35.119 1.00 16.81 63 TRP C O 1
ATOM 7582 N N . SER C 1 64 ? 28.777 82.328 33.932 1.00 14.93 64 SER C N 1
ATOM 7583 C CA . SER C 1 64 ? 28.457 81.244 33.027 1.00 14.06 64 SER C CA 1
ATOM 7584 C C . SER C 1 64 ? 29.606 80.912 32.070 1.00 14.38 64 SER C C 1
ATOM 7585 O O . SER C 1 64 ? 29.544 79.876 31.413 1.00 15.53 64 SER C O 1
ATOM 7588 N N . ASN C 1 65 ? 30.641 81.748 31.975 1.00 15.71 65 ASN C N 1
ATOM 7589 C CA . ASN C 1 65 ? 31.825 81.353 31.216 1.00 15.22 65 ASN C CA 1
ATOM 7590 C C . ASN C 1 65 ? 32.394 80.041 31.724 1.00 15.69 65 ASN C C 1
ATOM 7591 O O . ASN C 1 65 ? 32.956 79.252 30.936 1.00 16.45 65 ASN C O 1
ATOM 7596 N N . LEU C 1 66 ? 32.280 79.796 33.032 1.00 15.15 66 LEU C N 1
ATOM 7597 C CA . LEU C 1 66 ? 32.833 78.585 33.628 1.00 17.08 66 LEU C CA 1
ATOM 7598 C C . LEU C 1 66 ? 31.986 77.333 33.379 1.00 18.92 66 LEU C C 1
ATOM 7599 O O . LEU C 1 66 ? 32.404 76.231 33.792 1.00 18.83 66 LEU C O 1
ATOM 7604 N N . LEU C 1 67 ? 30.813 77.461 32.742 1.00 14.47 67 LEU C N 1
ATOM 7605 C CA . LEU C 1 67 ? 30.013 76.314 32.337 1.00 16.14 67 LEU C CA 1
ATOM 7606 C C . LEU C 1 67 ? 30.395 75.811 30.955 1.00 16.05 67 LEU C C 1
ATOM 7607 O O . LEU C 1 67 ? 29.783 74.859 30.458 1.00 14.43 67 LEU C O 1
ATOM 7612 N N . THR C 1 68 ? 31.366 76.432 30.301 1.00 15.09 68 THR C N 1
ATOM 7613 C CA . THR C 1 68 ? 31.782 75.912 28.999 1.00 16.47 68 THR C CA 1
ATOM 7614 C C . THR C 1 68 ? 33.309 75.918 28.926 1.00 17.29 68 THR C C 1
ATOM 7615 O O . THR C 1 68 ? 34.010 76.156 29.920 1.00 18.21 68 THR C O 1
ATOM 7619 N N . ASP C 1 69 ? 33.831 75.585 27.746 1.00 17.69 69 ASP C N 1
ATOM 7620 C CA . ASP C 1 69 ? 35.252 75.350 27.523 1.00 18.49 69 ASP C CA 1
ATOM 7621 C C . ASP C 1 69 ? 35.758 76.489 26.649 1.00 17.12 69 ASP C C 1
ATOM 7622 O O . ASP C 1 69 ? 35.833 76.350 25.442 1.00 16.32 69 ASP C O 1
ATOM 7627 N N . LEU C 1 70 ? 35.989 77.663 27.252 1.00 17.57 70 LEU C N 1
ATOM 7628 C CA . LEU C 1 70 ? 36.432 78.789 26.422 1.00 19.63 70 LEU C CA 1
ATOM 7629 C C . LEU C 1 70 ? 37.764 78.506 25.729 1.00 17.85 70 LEU C C 1
ATOM 7630 O O . LEU C 1 70 ? 38.046 79.070 24.655 1.00 17.48 70 LEU C O 1
ATOM 7635 N N . GLU C 1 71 ? 38.603 77.663 26.326 1.00 17.49 71 GLU C N 1
ATOM 7636 C CA . GLU C 1 71 ? 39.865 77.304 25.688 1.00 21.61 71 GLU C CA 1
ATOM 7637 C C . GLU C 1 71 ? 39.629 76.701 24.310 1.00 20.80 71 GLU C C 1
ATOM 7638 O O . GLU C 1 71 ? 40.344 77.009 23.349 1.00 22.40 71 GLU C O 1
ATOM 7644 N N . ARG C 1 72 ? 38.607 75.861 24.191 1.00 19.49 72 ARG C N 1
ATOM 7645 C CA . ARG C 1 72 ? 38.233 75.278 22.916 1.00 17.48 72 ARG C CA 1
ATOM 7646 C C . ARG C 1 72 ? 37.514 76.279 22.011 1.00 18.33 72 ARG C C 1
ATOM 7647 O O . ARG C 1 72 ? 37.796 76.325 20.808 1.00 17.96 72 ARG C O 1
ATOM 7655 N N . TYR C 1 73 ? 36.578 77.079 22.556 1.00 15.01 73 TYR C N 1
ATOM 7656 C CA . TYR C 1 73 ? 35.627 77.788 21.691 1.00 16.26 73 TYR C CA 1
ATOM 7657 C C . TYR C 1 73 ? 36.042 79.202 21.336 1.00 15.41 73 TYR C C 1
ATOM 7658 O O . TYR C 1 73 ? 35.557 79.743 20.330 1.00 16.12 73 TYR C O 1
ATOM 7667 N N . LYS C 1 74 ? 36.887 79.834 22.128 1.00 15.70 74 LYS C N 1
ATOM 7668 C CA . LYS C 1 74 ? 37.104 81.268 21.937 1.00 15.34 74 LYS C CA 1
ATOM 7669 C C . LYS C 1 74 ? 37.850 81.517 20.625 1.00 16.46 74 LYS C C 1
ATOM 7670 O O . LYS C 1 74 ? 38.682 80.709 20.193 1.00 15.56 74 LYS C O 1
ATOM 7676 N N . ALA C 1 75 ? 37.525 82.641 19.976 1.00 14.39 75 ALA C N 1
ATOM 7677 C CA . ALA C 1 75 ? 38.446 83.142 18.967 1.00 14.75 75 ALA C CA 1
ATOM 7678 C C . ALA C 1 75 ? 39.658 83.738 19.673 1.00 15.64 75 ALA C C 1
ATOM 7679 O O . ALA C 1 75 ? 39.588 84.157 20.839 1.00 16.41 75 ALA C O 1
ATOM 7681 N N . ARG C 1 76 ? 40.786 83.798 18.963 1.00 15.18 76 ARG C N 1
ATOM 7682 C CA . ARG C 1 76 ? 41.927 84.467 19.573 1.00 15.65 76 ARG C CA 1
ATOM 7683 C C . ARG C 1 76 ? 42.778 85.150 18.516 1.00 15.03 76 ARG C C 1
ATOM 7684 O O . ARG C 1 76 ? 43.002 84.611 17.423 1.00 15.14 76 ARG C O 1
ATOM 7692 N N . CYS C 1 77 ? 43.203 86.357 18.841 1.00 13.17 77 CYS C N 1
ATOM 7693 C CA . CYS C 1 77 ? 44.188 87.029 18.010 1.00 13.53 77 CYS C CA 1
ATOM 7694 C C . CYS C 1 77 ? 45.533 86.364 18.263 1.00 16.21 77 CYS C C 1
ATOM 7695 O O . CYS C 1 77 ? 46.027 86.363 19.398 1.00 16.47 77 CYS C O 1
ATOM 7698 N N . TYR C 1 78 ? 46.126 85.783 17.217 1.00 14.73 78 TYR C N 1
ATOM 7699 C CA . TYR C 1 78 ? 47.351 85.031 17.408 1.00 16.00 78 TYR C CA 1
ATOM 7700 C C . TYR C 1 78 ? 48.559 85.695 16.776 1.00 16.65 78 TYR C C 1
ATOM 7701 O O . TYR C 1 78 ? 49.672 85.206 16.966 1.00 15.56 78 TYR C O 1
ATOM 7710 N N . ARG C 1 79 ? 48.373 86.790 16.040 1.00 15.07 79 ARG C N 1
ATOM 7711 C CA . ARG C 1 79 ? 49.507 87.465 15.411 1.00 15.68 79 ARG C CA 1
ATOM 7712 C C . ARG C 1 79 ? 49.061 88.855 15.003 1.00 15.39 79 ARG C C 1
ATOM 7713 O O . ARG C 1 79 ? 47.937 89.028 14.529 1.00 13.83 79 ARG C O 1
ATOM 7721 N N . ILE C 1 80 ? 49.940 89.829 15.166 1.00 14.96 80 ILE C N 1
ATOM 7722 C CA . ILE C 1 80 ? 49.664 91.182 14.713 1.00 15.71 80 ILE C CA 1
ATOM 7723 C C . ILE C 1 80 ? 50.859 91.667 13.906 1.00 15.40 80 ILE C C 1
ATOM 7724 O O . ILE C 1 80 ? 52.002 91.595 14.382 1.00 18.16 80 ILE C O 1
ATOM 7729 N N . GLU C 1 81 ? 50.588 92.176 12.702 1.00 16.90 81 GLU C N 1
ATOM 7730 C CA . GLU C 1 81 ? 51.620 92.724 11.820 1.00 17.65 81 GLU C CA 1
ATOM 7731 C C . GLU C 1 81 ? 51.171 94.112 11.399 1.00 17.41 81 GLU C C 1
ATOM 7732 O O . GLU C 1 81 ? 50.229 94.249 10.605 1.00 15.09 81 GLU C O 1
ATOM 7738 N N . GLY C 1 82 ? 51.824 95.130 11.934 1.00 17.84 82 GLY C N 1
ATOM 7739 C CA . GLY C 1 82 ? 51.405 96.479 11.628 1.00 16.95 82 GLY C CA 1
ATOM 7740 C C . GLY C 1 82 ? 50.034 96.728 12.217 1.00 17.12 82 GLY C C 1
ATOM 7741 O O . GLY C 1 82 ? 49.811 96.510 13.409 1.00 17.07 82 GLY C O 1
ATOM 7742 N N . ASP C 1 83 ? 49.105 97.172 11.373 1.00 14.43 83 ASP C N 1
ATOM 7743 C CA . ASP C 1 83 ? 47.718 97.388 11.768 1.00 17.37 83 ASP C CA 1
ATOM 7744 C C . ASP C 1 83 ? 46.820 96.227 11.360 1.00 15.31 83 ASP C C 1
ATOM 7745 O O . ASP C 1 83 ? 45.591 96.372 11.345 1.00 15.77 83 ASP C O 1
ATOM 7750 N N . VAL C 1 84 ? 47.400 95.076 11.038 1.00 14.09 84 VAL C N 1
ATOM 7751 C CA . VAL C 1 84 ? 46.624 93.891 10.679 1.00 13.67 84 VAL C CA 1
ATOM 7752 C C . VAL C 1 84 ? 46.703 92.877 11.816 1.00 14.11 84 VAL C C 1
ATOM 7753 O O . VAL C 1 84 ? 47.786 92.386 12.163 1.00 14.25 84 VAL C O 1
ATOM 7757 N N . ALA C 1 85 ? 45.540 92.548 12.374 1.00 13.27 85 ALA C N 1
ATOM 7758 C CA . ALA C 1 85 ? 45.405 91.504 13.378 1.00 13.26 85 ALA C CA 1
ATOM 7759 C C . ALA C 1 85 ? 44.841 90.238 12.740 1.00 13.16 85 ALA C C 1
ATOM 7760 O O . ALA C 1 85 ? 43.800 90.265 12.056 1.00 13.13 85 ALA C O 1
ATOM 7762 N N . TYR C 1 86 ? 45.523 89.130 12.982 1.00 13.19 86 TYR C N 1
ATOM 7763 C CA . TYR C 1 86 ? 45.057 87.837 12.546 1.00 13.11 86 TYR C CA 1
ATOM 7764 C C . TYR C 1 86 ? 44.334 87.165 13.705 1.00 14.70 86 TYR C C 1
ATOM 7765 O O . TYR C 1 86 ? 44.896 87.024 14.808 1.00 14.07 86 TYR C O 1
ATOM 7774 N N . ILE C 1 87 ? 43.095 86.754 13.457 1.00 13.47 87 ILE C N 1
ATOM 7775 C CA . ILE C 1 87 ? 42.271 86.141 14.491 1.00 12.92 87 ILE C CA 1
ATOM 7776 C C . ILE C 1 87 ? 41.819 84.782 13.990 1.00 14.29 87 ILE C C 1
ATOM 7777 O O . ILE C 1 87 ? 41.340 84.658 12.856 1.00 14.33 87 ILE C O 1
ATOM 7782 N N . ALA C 1 88 ? 41.941 83.769 14.853 1.00 12.86 88 ALA C N 1
ATOM 7783 C CA . ALA C 1 88 ? 41.575 82.391 14.529 1.00 13.22 88 ALA C CA 1
ATOM 7784 C C . ALA C 1 88 ? 40.284 82.021 15.253 1.00 13.89 88 ALA C C 1
ATOM 7785 O O . ALA C 1 88 ? 40.156 82.270 16.465 1.00 13.32 88 ALA C O 1
ATOM 7787 N N . TYR C 1 89 ? 39.327 81.466 14.502 1.00 12.63 89 TYR C N 1
ATOM 7788 C CA . TYR C 1 89 ? 38.006 81.078 14.997 1.00 12.75 89 TYR C CA 1
ATOM 7789 C C . TYR C 1 89 ? 37.862 79.566 14.882 1.00 15.53 89 TYR C C 1
ATOM 7790 O O . TYR C 1 89 ? 37.906 79.037 13.756 1.00 14.66 89 TYR C O 1
ATOM 7799 N N . PRO C 1 90 ? 37.632 78.852 15.981 1.00 14.70 90 PRO C N 1
ATOM 7800 C CA . PRO C 1 90 ? 37.456 77.391 15.899 1.00 15.12 90 PRO C CA 1
ATOM 7801 C C . PRO C 1 90 ? 36.286 77.002 15.002 1.00 16.11 90 PRO C C 1
ATOM 7802 O O . PRO C 1 90 ? 35.242 77.668 14.967 1.00 13.44 90 PRO C O 1
ATOM 7806 N N . LEU C 1 91 ? 36.472 75.892 14.278 1.00 15.63 91 LEU C N 1
ATOM 7807 C CA . LEU C 1 91 ? 35.449 75.406 13.360 1.00 15.83 91 LEU C CA 1
ATOM 7808 C C . LEU C 1 91 ? 34.078 75.265 14.040 1.00 15.36 91 LEU C C 1
ATOM 7809 O O . LEU C 1 91 ? 33.032 75.555 13.431 1.00 14.30 91 LEU C O 1
ATOM 7814 N N . ASP C 1 92 ? 34.060 74.847 15.308 1.00 15.13 92 ASP C N 1
ATOM 7815 C CA . ASP C 1 92 ? 32.797 74.601 15.991 1.00 16.59 92 ASP C CA 1
ATOM 7816 C C . ASP C 1 92 ? 31.976 75.869 16.193 1.00 15.98 92 ASP C C 1
ATOM 7817 O O . ASP C 1 92 ? 30.790 75.762 16.533 1.00 15.26 92 ASP C O 1
ATOM 7822 N N . LEU C 1 93 ? 32.563 77.056 16.005 1.00 13.92 93 LEU C N 1
ATOM 7823 C CA . LEU C 1 93 ? 31.775 78.265 16.226 1.00 13.65 93 LEU C CA 1
ATOM 7824 C C . LEU C 1 93 ? 30.747 78.514 15.132 1.00 14.49 93 LEU C C 1
ATOM 7825 O O . LEU C 1 93 ? 29.860 79.352 15.331 1.00 14.12 93 LEU C O 1
ATOM 7830 N N . PHE C 1 94 ? 30.839 77.840 13.986 1.00 12.52 94 PHE C N 1
ATOM 7831 C CA . PHE C 1 94 ? 30.047 78.239 12.828 1.00 14.68 94 PHE C CA 1
ATOM 7832 C C . PHE C 1 94 ? 28.936 77.262 12.498 1.00 14.86 94 PHE C C 1
ATOM 7833 O O . PHE C 1 94 ? 29.063 76.044 12.688 1.00 15.99 94 PHE C O 1
ATOM 7841 N N . GLU C 1 95 ? 27.830 77.819 12.001 1.00 13.95 95 GLU C N 1
ATOM 7842 C CA . GLU C 1 95 ? 26.753 76.980 11.515 1.00 14.47 95 GLU C CA 1
ATOM 7843 C C . GLU C 1 95 ? 27.116 76.474 10.124 1.00 14.99 95 GLU C C 1
ATOM 7844 O O . GLU C 1 95 ? 27.466 77.265 9.237 1.00 14.21 95 GLU C O 1
ATOM 7850 N N . GLU C 1 96 ? 27.054 75.157 9.944 1.00 13.66 96 GLU C N 1
ATOM 7851 C CA . GLU C 1 96 ? 27.357 74.574 8.628 1.00 14.84 96 GLU C CA 1
ATOM 7852 C C . GLU C 1 96 ? 26.516 75.191 7.509 1.00 14.94 96 GLU C C 1
ATOM 7853 O O . GLU C 1 96 ? 25.290 75.331 7.629 1.00 13.12 96 GLU C O 1
ATOM 7859 N N . GLY C 1 97 ? 27.179 75.534 6.394 1.00 14.00 97 GLY C N 1
ATOM 7860 C CA . GLY C 1 97 ? 26.510 75.989 5.190 1.00 14.43 97 GLY C CA 1
ATOM 7861 C C . GLY C 1 97 ? 25.880 77.367 5.256 1.00 15.70 97 GLY C C 1
ATOM 7862 O O . GLY C 1 97 ? 25.127 77.720 4.341 1.00 14.57 97 GLY C O 1
ATOM 7863 N N . SER C 1 98 ? 26.181 78.166 6.289 1.00 13.89 98 SER C N 1
ATOM 7864 C CA . SER C 1 98 ? 25.490 79.442 6.509 1.00 12.53 98 SER C CA 1
ATOM 7865 C C . SER C 1 98 ? 26.455 80.635 6.453 1.00 12.73 98 SER C C 1
ATOM 7866 O O . SER C 1 98 ? 27.127 80.948 7.444 1.00 12.86 98 SER C O 1
ATOM 7869 N N . ILE C 1 99 ? 26.514 81.305 5.295 1.00 12.06 99 ILE C N 1
ATOM 7870 C CA . ILE C 1 99 ? 27.225 82.585 5.221 1.00 12.21 99 ILE C CA 1
ATOM 7871 C C . ILE C 1 99 ? 26.609 83.554 6.211 1.00 12.48 99 ILE C C 1
ATOM 7872 O O . ILE C 1 99 ? 27.305 84.381 6.814 1.00 12.16 99 ILE C O 1
ATOM 7877 N N . VAL C 1 100 ? 25.281 83.477 6.376 1.00 11.85 100 VAL C N 1
ATOM 7878 C CA . VAL C 1 100 ? 24.595 84.383 7.310 1.00 11.86 100 VAL C CA 1
ATOM 7879 C C . VAL C 1 100 ? 25.218 84.282 8.694 1.00 13.55 100 VAL C C 1
ATOM 7880 O O . VAL C 1 100 ? 25.462 85.290 9.367 1.00 11.94 100 VAL C O 1
ATOM 7884 N N . ASN C 1 101 ? 25.502 83.055 9.132 1.00 12.52 101 ASN C N 1
ATOM 7885 C CA . ASN C 1 101 ? 26.140 82.868 10.434 1.00 12.14 101 ASN C CA 1
ATOM 7886 C C . ASN C 1 101 ? 27.562 83.416 10.458 1.00 11.99 101 ASN C C 1
ATOM 7887 O O . ASN C 1 101 ? 27.961 84.041 11.451 1.00 12.04 101 ASN C O 1
ATOM 7892 N N . ILE C 1 102 ? 28.351 83.159 9.405 1.00 11.99 102 ILE C N 1
ATOM 7893 C CA . ILE C 1 102 ? 29.702 83.736 9.329 1.00 12.59 102 ILE C CA 1
ATOM 7894 C C . ILE C 1 102 ? 29.633 85.232 9.573 1.00 12.08 102 ILE C C 1
ATOM 7895 O O . ILE C 1 102 ? 30.388 85.786 10.375 1.00 13.27 102 ILE C O 1
ATOM 7900 N N . MET C 1 103 ? 28.747 85.912 8.854 1.00 12.04 103 MET C N 1
ATOM 7901 C CA . MET C 1 103 ? 28.686 87.364 8.985 1.00 12.09 103 MET C CA 1
ATOM 7902 C C . MET C 1 103 ? 28.233 87.757 10.372 1.00 12.09 103 MET C C 1
ATOM 7903 O O . MET C 1 103 ? 28.738 88.728 10.943 1.00 12.36 103 MET C O 1
ATOM 7908 N N . SER C 1 104 ? 27.277 87.004 10.937 1.00 12.06 104 SER C N 1
ATOM 7909 C CA . SER C 1 104 ? 26.720 87.429 12.211 1.00 12.08 104 SER C CA 1
ATOM 7910 C C . SER C 1 104 ? 27.768 87.379 13.321 1.00 12.15 104 SER C C 1
ATOM 7911 O O . SER C 1 104 ? 27.695 88.176 14.255 1.00 12.19 104 SER C O 1
ATOM 7914 N N . SER C 1 105 ? 28.746 86.465 13.238 1.00 12.20 105 SER C N 1
ATOM 7915 C CA . SER C 1 105 ? 29.907 86.525 14.129 1.00 12.23 105 SER C CA 1
ATOM 7916 C C . SER C 1 105 ? 30.944 87.546 13.659 1.00 12.46 105 SER C C 1
ATOM 7917 O O . SER C 1 105 ? 31.283 88.495 14.377 1.00 13.14 105 SER C O 1
ATOM 7920 N N . ILE C 1 106 ? 31.519 87.313 12.479 1.00 12.26 106 ILE C N 1
ATOM 7921 C CA . ILE C 1 106 ? 32.740 88.006 12.097 1.00 12.32 106 ILE C CA 1
ATOM 7922 C C . ILE C 1 106 ? 32.492 89.499 11.889 1.00 12.34 106 ILE C C 1
ATOM 7923 O O . ILE C 1 106 ? 33.376 90.324 12.154 1.00 13.53 106 ILE C O 1
ATOM 7928 N N . VAL C 1 107 ? 31.324 89.869 11.363 1.00 12.29 107 VAL C N 1
ATOM 7929 C CA . VAL C 1 107 ? 31.078 91.283 11.091 1.00 12.30 107 VAL C CA 1
ATOM 7930 C C . VAL C 1 107 ? 29.841 91.790 11.836 1.00 12.38 107 VAL C C 1
ATOM 7931 O O . VAL C 1 107 ? 29.340 92.874 11.548 1.00 13.25 107 VAL C O 1
ATOM 7935 N N . GLY C 1 108 ? 29.379 91.052 12.844 1.00 12.51 108 GLY C N 1
ATOM 7936 C CA . GLY C 1 108 ? 28.106 91.392 13.474 1.00 12.26 108 GLY C CA 1
ATOM 7937 C C . GLY C 1 108 ? 28.061 92.701 14.246 1.00 12.32 108 GLY C C 1
ATOM 7938 O O . GLY C 1 108 ? 27.262 93.597 13.920 1.00 12.30 108 GLY C O 1
ATOM 7939 N N . ASN C 1 109 ? 28.920 92.829 15.277 1.00 12.39 109 ASN C N 1
ATOM 7940 C CA . ASN C 1 109 ? 28.959 94.009 16.120 1.00 13.42 109 ASN C CA 1
ATOM 7941 C C . ASN C 1 109 ? 30.315 94.694 16.142 1.00 12.53 109 ASN C C 1
ATOM 7942 O O . ASN C 1 109 ? 30.382 95.849 16.539 1.00 12.58 109 ASN C O 1
ATOM 7947 N N . VAL C 1 110 ? 31.395 94.018 15.738 1.00 12.54 110 VAL C N 1
ATOM 7948 C CA . VAL C 1 110 ? 32.724 94.525 16.070 1.00 12.62 110 VAL C CA 1
ATOM 7949 C C . VAL C 1 110 ? 33.125 95.739 15.251 1.00 12.65 110 VAL C C 1
ATOM 7950 O O . VAL C 1 110 ? 34.119 96.372 15.594 1.00 15.77 110 VAL C O 1
ATOM 7954 N N . PHE C 1 111 ? 32.339 96.136 14.242 1.00 12.59 111 PHE C N 1
ATOM 7955 C CA . PHE C 1 111 ? 32.677 97.341 13.480 1.00 12.62 111 PHE C CA 1
ATOM 7956 C C . PHE C 1 111 ? 32.166 98.622 14.122 1.00 12.66 111 PHE C C 1
ATOM 7957 O O . PHE C 1 111 ? 32.493 99.715 13.629 1.00 13.08 111 PHE C O 1
ATOM 7965 N N . GLY C 1 112 ? 31.387 98.505 15.198 1.00 13.38 112 GLY C N 1
ATOM 7966 C CA . GLY C 1 112 ? 30.783 99.635 15.871 1.00 12.70 112 GLY C CA 1
ATOM 7967 C C . GLY C 1 112 ? 31.263 99.925 17.277 1.00 13.75 112 GLY C C 1
ATOM 7968 O O . GLY C 1 112 ? 30.637 100.743 17.960 1.00 14.79 112 GLY C O 1
ATOM 7969 N N . PHE C 1 113 ? 32.353 99.319 17.731 1.00 13.52 113 PHE C N 1
ATOM 7970 C CA . PHE C 1 113 ? 32.850 99.547 19.091 1.00 15.18 113 PHE C CA 1
ATOM 7971 C C . PHE C 1 113 ? 33.558 100.892 19.224 1.00 13.95 113 PHE C C 1
ATOM 7972 O O . PHE C 1 113 ? 34.335 101.283 18.352 1.00 15.34 113 PHE C O 1
ATOM 7980 N N . LYS C 1 114 ? 33.321 101.581 20.345 1.00 15.14 114 LYS C N 1
ATOM 7981 C CA . LYS C 1 114 ? 34.059 102.820 20.612 1.00 17.32 114 LYS C CA 1
ATOM 7982 C C . LYS C 1 114 ? 35.569 102.581 20.630 1.00 18.52 114 LYS C C 1
ATOM 7983 O O . LYS C 1 114 ? 36.345 103.465 20.244 1.00 18.98 114 LYS C O 1
ATOM 7989 N N . ALA C 1 115 ? 36.009 101.401 21.061 1.00 14.66 115 ALA C N 1
ATOM 7990 C CA . ALA C 1 115 ? 37.439 101.174 21.228 1.00 18.67 115 ALA C CA 1
ATOM 7991 C C . ALA C 1 115 ? 38.170 101.053 19.895 1.00 18.19 115 ALA C C 1
ATOM 7992 O O . ALA C 1 115 ? 39.408 101.141 19.866 1.00 19.12 115 ALA C O 1
ATOM 7994 N N . VAL C 1 116 ? 37.439 100.807 18.810 1.00 16.90 116 VAL C N 1
ATOM 7995 C CA . VAL C 1 116 ? 38.005 100.499 17.498 1.00 16.12 116 VAL C CA 1
ATOM 7996 C C . VAL C 1 116 ? 37.306 101.443 16.528 1.00 19.59 116 VAL C C 1
ATOM 7997 O O . VAL C 1 116 ? 36.161 101.188 16.111 1.00 19.90 116 VAL C O 1
ATOM 8001 N N . GLN C 1 117 ? 37.993 102.516 16.146 1.00 17.55 117 GLN C N 1
ATOM 8002 C CA . GLN C 1 117 ? 37.365 103.583 15.390 1.00 16.98 117 GLN C CA 1
ATOM 8003 C C . GLN C 1 117 ? 37.187 103.278 13.909 1.00 16.47 117 GLN C C 1
ATOM 8004 O O . GLN C 1 117 ? 36.335 103.915 13.276 1.00 16.05 117 GLN C O 1
ATOM 8010 N N . ALA C 1 118 ? 37.971 102.351 13.350 1.00 15.43 118 ALA C N 1
ATOM 8011 C CA . ALA C 1 118 ? 37.715 101.843 12.002 1.00 14.83 118 ALA C CA 1
ATOM 8012 C C . ALA C 1 118 ? 38.210 100.403 11.950 1.00 14.00 118 ALA C C 1
ATOM 8013 O O . ALA C 1 118 ? 39.135 100.026 12.675 1.00 14.96 118 ALA C O 1
ATOM 8015 N N . LEU C 1 119 ? 37.569 99.599 11.102 1.00 12.90 119 LEU C N 1
ATOM 8016 C CA . LEU C 1 119 ? 37.874 98.171 11.036 1.00 12.86 119 LEU C CA 1
ATOM 8017 C C . LEU C 1 119 ? 37.562 97.685 9.634 1.00 12.97 119 LEU C C 1
ATOM 8018 O O . LEU C 1 119 ? 36.516 98.031 9.104 1.00 12.74 119 LEU C O 1
ATOM 8023 N N . ARG C 1 120 ? 38.476 96.921 9.024 1.00 12.82 120 ARG C N 1
ATOM 8024 C CA . ARG C 1 120 ? 38.183 96.348 7.710 1.00 13.44 120 ARG C CA 1
ATOM 8025 C C . ARG C 1 120 ? 38.571 94.888 7.715 1.00 12.73 120 ARG C C 1
ATOM 8026 O O . ARG C 1 120 ? 39.703 94.550 8.083 1.00 13.70 120 ARG C O 1
ATOM 8034 N N . LEU C 1 121 ? 37.650 94.028 7.274 1.00 12.65 121 LEU C N 1
ATOM 8035 C CA . LEU C 1 121 ? 37.959 92.620 7.068 1.00 12.62 121 LEU C CA 1
ATOM 8036 C C . LEU C 1 121 ? 38.605 92.500 5.691 1.00 12.64 121 LEU C C 1
ATOM 8037 O O . LEU C 1 121 ? 37.941 92.712 4.673 1.00 12.97 121 LEU C O 1
ATOM 8042 N N . GLU C 1 122 ? 39.922 92.247 5.656 1.00 12.72 122 GLU C N 1
ATOM 8043 C CA . GLU C 1 122 ? 40.658 92.224 4.387 1.00 12.76 122 GLU C CA 1
ATOM 8044 C C . GLU C 1 122 ? 40.590 90.864 3.693 1.00 12.71 122 GLU C C 1
ATOM 8045 O O . GLU C 1 122 ? 40.539 90.782 2.460 1.00 12.70 122 GLU C O 1
ATOM 8051 N N . ASP C 1 123 ? 40.594 89.781 4.460 1.00 12.69 123 ASP C N 1
ATOM 8052 C CA . ASP C 1 123 ? 40.644 88.454 3.867 1.00 12.65 123 ASP C CA 1
ATOM 8053 C C . ASP C 1 123 ? 40.196 87.489 4.942 1.00 13.24 123 ASP C C 1
ATOM 8054 O O . ASP C 1 123 ? 40.178 87.822 6.124 1.00 14.01 123 ASP C O 1
ATOM 8059 N N . MET C 1 124 ? 39.832 86.288 4.508 1.00 12.55 124 MET C N 1
ATOM 8060 C CA . MET C 1 124 ? 39.430 85.225 5.420 1.00 14.11 124 MET C CA 1
ATOM 8061 C C . MET C 1 124 ? 39.947 83.923 4.827 1.00 12.95 124 MET C C 1
ATOM 8062 O O . MET C 1 124 ? 39.829 83.723 3.615 1.00 15.53 124 MET C O 1
ATOM 8067 N N . ARG C 1 125 ? 40.541 83.071 5.663 1.00 12.88 125 ARG C N 1
ATOM 8068 C CA . ARG C 1 125 ? 40.942 81.717 5.277 1.00 14.28 125 ARG C CA 1
ATOM 8069 C C . ARG C 1 125 ? 39.800 80.791 5.652 1.00 15.25 125 ARG C C 1
ATOM 8070 O O . ARG C 1 125 ? 39.633 80.471 6.831 1.00 15.84 125 ARG C O 1
ATOM 8078 N N . ILE C 1 126 ? 38.998 80.379 4.664 1.00 14.90 126 ILE C N 1
ATOM 8079 C CA . ILE C 1 126 ? 37.894 79.447 4.901 1.00 14.41 126 ILE C CA 1
ATOM 8080 C C . ILE C 1 126 ? 38.505 78.055 4.868 1.00 16.49 126 ILE C C 1
ATOM 8081 O O . ILE C 1 126 ? 39.046 77.646 3.816 1.00 14.25 126 ILE C O 1
ATOM 8086 N N . PRO C 1 127 ? 38.442 77.300 5.963 1.00 14.97 127 PRO C N 1
ATOM 8087 C CA . PRO C 1 127 ? 39.110 75.993 5.991 1.00 14.81 127 PRO C CA 1
ATOM 8088 C C . PRO C 1 127 ? 38.341 74.980 5.155 1.00 13.82 127 PRO C C 1
ATOM 8089 O O . PRO C 1 127 ? 37.131 75.103 4.957 1.00 13.87 127 PRO C O 1
ATOM 8093 N N . VAL C 1 128 ? 39.070 73.994 4.616 1.00 14.51 128 VAL C N 1
ATOM 8094 C CA . VAL C 1 128 ? 38.433 73.034 3.714 1.00 14.20 128 VAL C CA 1
ATOM 8095 C C . VAL C 1 128 ? 37.265 72.335 4.420 1.00 12.21 128 VAL C C 1
ATOM 8096 O O . VAL C 1 128 ? 36.192 72.122 3.833 1.00 13.45 128 VAL C O 1
ATOM 8100 N N . ALA C 1 129 ? 37.406 72.071 5.715 1.00 13.17 129 ALA C N 1
ATOM 8101 C CA . ALA C 1 129 ? 36.345 71.344 6.394 1.00 13.56 129 ALA C CA 1
ATOM 8102 C C . ALA C 1 129 ? 35.063 72.162 6.479 1.00 13.93 129 ALA C C 1
ATOM 8103 O O . ALA C 1 129 ? 33.964 71.589 6.542 1.00 15.49 129 ALA C O 1
ATOM 8105 N N . TYR C 1 130 ? 35.180 73.492 6.504 1.00 12.80 130 TYR C N 1
ATOM 8106 C CA . TYR C 1 130 ? 33.973 74.297 6.506 1.00 13.30 130 TYR C CA 1
ATOM 8107 C C . TYR C 1 130 ? 33.456 74.470 5.085 1.00 12.51 130 TYR C C 1
ATOM 8108 O O . TYR C 1 130 ? 32.230 74.478 4.872 1.00 13.12 130 TYR C O 1
ATOM 8117 N N . LEU C 1 131 ? 34.370 74.598 4.106 1.00 12.36 131 LEU C N 1
ATOM 8118 C CA . LEU C 1 131 ? 33.928 74.773 2.726 1.00 13.42 131 LEU C CA 1
ATOM 8119 C C . LEU C 1 131 ? 33.061 73.615 2.279 1.00 12.66 131 LEU C C 1
ATOM 8120 O O . LEU C 1 131 ? 32.163 73.793 1.453 1.00 13.06 131 LEU C O 1
ATOM 8125 N N . LYS C 1 132 ? 33.373 72.393 2.753 1.00 12.47 132 LYS C N 1
ATOM 8126 C CA . LYS C 1 132 ? 32.622 71.244 2.270 1.00 13.96 132 LYS C CA 1
ATOM 8127 C C . LYS C 1 132 ? 31.186 71.251 2.758 1.00 14.15 132 LYS C C 1
ATOM 8128 O O . LYS C 1 132 ? 30.414 70.392 2.326 1.00 14.51 132 LYS C O 1
ATOM 8134 N N . THR C 1 133 ? 30.817 72.160 3.660 1.00 12.40 133 THR C N 1
ATOM 8135 C CA . THR C 1 133 ? 29.415 72.255 4.047 1.00 13.86 133 THR C CA 1
ATOM 8136 C C . THR C 1 133 ? 28.611 73.152 3.106 1.00 14.93 133 THR C C 1
ATOM 8137 O O . THR C 1 133 ? 27.394 73.330 3.316 1.00 14.93 133 THR C O 1
ATOM 8141 N N . PHE C 1 134 ? 29.259 73.726 2.057 1.00 12.30 134 PHE C N 1
ATOM 8142 C CA . PHE C 1 134 ? 28.615 74.588 1.064 1.00 13.05 134 PHE C CA 1
ATOM 8143 C C . PHE C 1 134 ? 28.565 73.902 -0.302 1.00 16.07 134 PHE C C 1
ATOM 8144 O O . PHE C 1 134 ? 29.434 73.082 -0.607 1.00 16.51 134 PHE C O 1
ATOM 8152 N N . PRO C 1 135 ? 27.535 74.175 -1.137 1.00 15.50 135 PRO C N 1
ATOM 8153 C CA . PRO C 1 135 ? 27.414 73.444 -2.414 1.00 15.51 135 PRO C CA 1
ATOM 8154 C C . PRO C 1 135 ? 28.146 74.114 -3.569 1.00 15.81 135 PRO C C 1
ATOM 8155 O O . PRO C 1 135 ? 28.366 73.495 -4.622 1.00 16.20 135 PRO C O 1
ATOM 8159 N N . GLY C 1 136 ? 28.501 75.387 -3.414 1.00 12.99 136 GLY C N 1
ATOM 8160 C CA . GLY C 1 136 ? 29.143 76.110 -4.501 1.00 13.95 136 GLY C CA 1
ATOM 8161 C C . GLY C 1 136 ? 28.211 76.434 -5.659 1.00 14.74 136 GLY C C 1
ATOM 8162 O O . GLY C 1 136 ? 26.988 76.286 -5.543 1.00 14.37 136 GLY C O 1
ATOM 8163 N N . PRO C 1 137 ? 28.769 76.945 -6.770 1.00 13.49 137 PRO C N 1
ATOM 8164 C CA . PRO C 1 137 ? 27.944 77.371 -7.929 1.00 12.17 137 PRO C CA 1
ATOM 8165 C C . PRO C 1 137 ? 26.967 76.290 -8.342 1.00 14.47 137 PRO C C 1
ATOM 8166 O O . PRO C 1 137 ? 27.316 75.100 -8.341 1.00 14.07 137 PRO C O 1
ATOM 8170 N N . PRO C 1 138 ? 25.757 76.661 -8.745 1.00 13.95 138 PRO C N 1
ATOM 8171 C CA . PRO C 1 138 ? 24.826 75.645 -9.273 1.00 13.05 138 PRO C CA 1
ATOM 8172 C C . PRO C 1 138 ? 25.207 75.167 -10.659 1.00 16.28 138 PRO C C 1
ATOM 8173 O O . PRO C 1 138 ? 24.710 74.119 -11.091 1.00 20.17 138 PRO C O 1
ATOM 8177 N N . THR C 1 139 ? 26.071 75.886 -11.379 1.00 13.60 139 THR C N 1
ATOM 8178 C CA . THR C 1 139 ? 26.456 75.368 -12.682 1.00 12.85 139 THR C CA 1
ATOM 8179 C C . THR C 1 139 ? 27.973 75.322 -12.796 1.00 13.71 139 THR C C 1
ATOM 8180 O O . THR C 1 139 ? 28.546 74.250 -13.048 1.00 16.23 139 THR C O 1
ATOM 8184 N N . GLY C 1 140 ? 28.637 76.468 -12.635 1.00 13.44 140 GLY C N 1
ATOM 8185 C CA . GLY C 1 140 ? 30.082 76.537 -12.680 1.00 12.39 140 GLY C CA 1
ATOM 8186 C C . GLY C 1 140 ? 30.578 76.696 -14.111 1.00 13.16 140 GLY C C 1
ATOM 8187 O O . GLY C 1 140 ? 29.886 76.386 -15.070 1.00 13.35 140 GLY C O 1
ATOM 8188 N N . ILE C 1 141 ? 31.816 77.180 -14.246 1.00 12.35 141 ILE C N 1
ATOM 8189 C CA . ILE C 1 141 ? 32.291 77.643 -15.549 1.00 12.96 141 ILE C CA 1
ATOM 8190 C C . ILE C 1 141 ? 32.230 76.536 -16.595 1.00 14.33 141 ILE C C 1
ATOM 8191 O O . ILE C 1 141 ? 31.753 76.750 -17.720 1.00 13.98 141 ILE C O 1
ATOM 8196 N N . GLN C 1 142 ? 32.745 75.349 -16.261 1.00 14.13 142 GLN C N 1
ATOM 8197 C CA . GLN C 1 142 ? 32.855 74.310 -17.286 1.00 15.58 142 GLN C CA 1
ATOM 8198 C C . GLN C 1 142 ? 31.475 73.859 -17.750 1.00 14.96 142 GLN C C 1
ATOM 8199 O O . GLN C 1 142 ? 31.226 73.754 -18.955 1.00 15.24 142 GLN C O 1
ATOM 8205 N N . VAL C 1 143 ? 30.559 73.594 -16.809 1.00 14.19 143 VAL C N 1
ATOM 8206 C CA . VAL C 1 143 ? 29.232 73.107 -17.199 1.00 13.90 143 VAL C CA 1
ATOM 8207 C C . VAL C 1 143 ? 28.474 74.199 -17.944 1.00 16.40 143 VAL C C 1
ATOM 8208 O O . VAL C 1 143 ? 27.729 73.916 -18.892 1.00 15.10 143 VAL C O 1
ATOM 8212 N N . GLU C 1 144 ? 28.637 75.463 -17.520 1.00 13.55 144 GLU C N 1
ATOM 8213 C CA . GLU C 1 144 ? 27.992 76.569 -18.214 1.00 13.60 144 GLU C CA 1
ATOM 8214 C C . GLU C 1 144 ? 28.469 76.673 -19.666 1.00 12.78 144 GLU C C 1
ATOM 8215 O O . GLU C 1 144 ? 27.665 76.866 -20.582 1.00 13.94 144 GLU C O 1
ATOM 8221 N N . ARG C 1 145 ? 29.773 76.553 -19.909 1.00 13.61 145 ARG C N 1
ATOM 8222 C CA . ARG C 1 145 ? 30.246 76.581 -21.288 1.00 12.66 145 ARG C CA 1
ATOM 8223 C C . ARG C 1 145 ? 29.681 75.399 -22.078 1.00 14.33 145 ARG C C 1
ATOM 8224 O O . ARG C 1 145 ? 29.329 75.545 -23.252 1.00 14.55 145 ARG C O 1
ATOM 8232 N N . ASP C 1 146 ? 29.536 74.239 -21.422 1.00 14.60 146 ASP C N 1
ATOM 8233 C CA . ASP C 1 146 ? 28.894 73.095 -22.063 1.00 17.11 146 ASP C CA 1
ATOM 8234 C C . ASP C 1 146 ? 27.432 73.388 -22.368 1.00 16.22 146 ASP C C 1
ATOM 8235 O O . ASP C 1 146 ? 26.945 73.088 -23.454 1.00 17.82 146 ASP C O 1
ATOM 8240 N N . ARG C 1 147 ? 26.704 73.975 -21.416 1.00 15.12 147 ARG C N 1
ATOM 8241 C CA . ARG C 1 147 ? 25.304 74.297 -21.686 1.00 15.59 147 ARG C CA 1
ATOM 8242 C C . ARG C 1 147 ? 25.146 75.311 -22.817 1.00 15.72 147 ARG C C 1
ATOM 8243 O O . ARG C 1 147 ? 24.146 75.284 -23.542 1.00 16.38 147 ARG C O 1
ATOM 8251 N N . LEU C 1 148 ? 26.093 76.247 -22.948 1.00 14.44 148 LEU C N 1
ATOM 8252 C CA . LEU C 1 148 ? 26.028 77.258 -23.993 1.00 14.85 148 LEU C CA 1
ATOM 8253 C C . LEU C 1 148 ? 26.656 76.797 -25.300 1.00 14.60 148 LEU C C 1
ATOM 8254 O O . LEU C 1 148 ? 26.411 77.408 -26.343 1.00 13.88 148 LEU C O 1
ATOM 8259 N N . ASN C 1 149 ? 27.436 75.716 -25.259 1.00 13.74 149 ASN C N 1
ATOM 8260 C CA . ASN C 1 149 ? 28.224 75.256 -26.406 1.00 15.04 149 ASN C CA 1
ATOM 8261 C C . ASN C 1 149 ? 29.162 76.345 -26.932 1.00 15.18 149 ASN C C 1
ATOM 8262 O O . ASN C 1 149 ? 29.257 76.588 -28.146 1.00 14.51 149 ASN C O 1
ATOM 8267 N N . LYS C 1 150 ? 29.877 77.003 -26.015 1.00 14.25 150 LYS C N 1
ATOM 8268 C CA . LYS C 1 150 ? 30.738 78.138 -26.363 1.00 13.46 150 LYS C CA 1
ATOM 8269 C C . LYS C 1 150 ? 32.098 77.939 -25.718 1.00 15.16 150 LYS C C 1
ATOM 8270 O O . LYS C 1 150 ? 32.205 77.938 -24.490 1.00 15.35 150 LYS C O 1
ATOM 8276 N N . TYR C 1 151 ? 33.142 77.868 -26.537 1.00 14.60 151 TYR C N 1
ATOM 8277 C CA . TYR C 1 151 ? 34.473 77.591 -26.016 1.00 15.75 151 TYR C CA 1
ATOM 8278 C C . TYR C 1 151 ? 35.512 78.463 -26.705 1.00 15.75 151 TYR C C 1
ATOM 8279 O O . TYR C 1 151 ? 35.464 78.624 -27.920 1.00 18.54 151 TYR C O 1
ATOM 8288 N N . GLY C 1 152 ? 36.490 78.958 -25.959 1.00 14.38 152 GLY C N 1
ATOM 8289 C CA . GLY C 1 152 ? 37.640 79.564 -26.591 1.00 16.16 152 GLY C CA 1
ATOM 8290 C C . GLY C 1 152 ? 37.661 81.084 -26.670 1.00 14.58 152 GLY C C 1
ATOM 8291 O O . GLY C 1 152 ? 38.538 81.626 -27.350 1.00 16.68 152 GLY C O 1
ATOM 8292 N N . ARG C 1 153 ? 36.753 81.787 -25.995 1.00 14.03 153 ARG C N 1
ATOM 8293 C CA . ARG C 1 153 ? 36.773 83.248 -26.015 1.00 13.39 153 ARG C CA 1
ATOM 8294 C C . ARG C 1 153 ? 35.987 83.757 -24.818 1.00 13.27 153 ARG C C 1
ATOM 8295 O O . ARG C 1 153 ? 35.107 83.053 -24.309 1.00 13.17 153 ARG C O 1
ATOM 8303 N N . PRO C 1 154 ? 36.253 84.987 -24.371 1.00 13.27 154 PRO C N 1
ATOM 8304 C CA . PRO C 1 154 ? 35.323 85.634 -23.434 1.00 13.17 154 PRO C CA 1
ATOM 8305 C C . PRO C 1 154 ? 33.928 85.677 -24.038 1.00 13.33 154 PRO C C 1
ATOM 8306 O O . PRO C 1 154 ? 33.748 85.755 -25.260 1.00 13.22 154 PRO C O 1
ATOM 8310 N N . LEU C 1 155 ? 32.939 85.622 -23.160 1.00 13.03 155 LEU C N 1
ATOM 8311 C CA . LEU C 1 155 ? 31.546 85.673 -23.562 1.00 13.00 155 LEU C CA 1
ATOM 8312 C C . LEU C 1 155 ? 31.054 87.117 -23.485 1.00 13.00 155 LEU C C 1
ATOM 8313 O O . LEU C 1 155 ? 31.570 87.926 -22.707 1.00 15.39 155 LEU C O 1
ATOM 8318 N N . LEU C 1 156 ? 30.099 87.448 -24.342 1.00 13.71 156 LEU C N 1
ATOM 8319 C CA . LEU C 1 156 ? 29.654 88.823 -24.544 1.00 13.18 156 LEU C CA 1
ATOM 8320 C C . LEU C 1 156 ? 28.312 89.033 -23.871 1.00 13.17 156 LEU C C 1
ATOM 8321 O O . LEU C 1 156 ? 27.406 88.218 -24.049 1.00 13.75 156 LEU C O 1
ATOM 8326 N N . GLY C 1 157 ? 28.166 90.141 -23.143 1.00 12.94 157 GLY C N 1
ATOM 8327 C CA . GLY C 1 157 ? 26.847 90.457 -22.604 1.00 12.87 157 GLY C CA 1
ATOM 8328 C C . GLY C 1 157 ? 26.604 91.953 -22.628 1.00 12.90 157 GLY C C 1
ATOM 8329 O O . GLY C 1 157 ? 27.338 92.700 -23.265 1.00 12.98 157 GLY C O 1
ATOM 8330 N N . GLY C 1 158 ? 25.552 92.411 -21.954 1.00 12.84 158 GLY C N 1
ATOM 8331 C CA . GLY C 1 158 ? 25.298 93.839 -21.979 1.00 12.87 158 GLY C CA 1
ATOM 8332 C C . GLY C 1 158 ? 24.009 94.162 -21.254 1.00 12.80 158 GLY C C 1
ATOM 8333 O O . GLY C 1 158 ? 23.001 93.466 -21.442 1.00 12.77 158 GLY C O 1
ATOM 8334 N N . THR C 1 159 ? 24.040 95.189 -20.406 1.00 12.78 159 THR C N 1
ATOM 8335 C CA . THR C 1 159 ? 22.852 95.610 -19.685 1.00 12.72 159 THR C CA 1
ATOM 8336 C C . THR C 1 159 ? 21.953 96.424 -20.606 1.00 12.78 159 THR C C 1
ATOM 8337 O O . THR C 1 159 ? 22.435 97.304 -21.328 1.00 12.86 159 THR C O 1
ATOM 8341 N N . ILE C 1 160 ? 20.637 96.147 -20.572 1.00 12.75 160 ILE C N 1
ATOM 8342 C CA . ILE C 1 160 ? 19.699 96.919 -21.389 1.00 12.81 160 ILE C CA 1
ATOM 8343 C C . ILE C 1 160 ? 19.566 98.319 -20.779 1.00 12.82 160 ILE C C 1
ATOM 8344 O O . ILE C 1 160 ? 19.511 98.465 -19.552 1.00 12.84 160 ILE C O 1
ATOM 8349 N N . LYS C 1 161 ? 19.549 99.348 -21.624 1.00 12.90 161 LYS C N 1
ATOM 8350 C CA . LYS C 1 161 ? 19.462 100.745 -21.221 1.00 12.93 161 LYS C CA 1
ATOM 8351 C C . LYS C 1 161 ? 18.347 101.411 -22.007 1.00 13.04 161 LYS C C 1
ATOM 8352 O O . LYS C 1 161 ? 17.997 100.933 -23.092 1.00 14.13 161 LYS C O 1
ATOM 8358 N N . PRO C 1 162 ? 17.735 102.504 -21.481 1.00 12.99 162 PRO C N 1
ATOM 8359 C CA . PRO C 1 162 ? 17.921 103.113 -20.150 1.00 12.93 162 PRO C CA 1
ATOM 8360 C C . PRO C 1 162 ? 17.648 102.110 -19.046 1.00 13.26 162 PRO C C 1
ATOM 8361 O O . PRO C 1 162 ? 16.886 101.148 -19.250 1.00 13.32 162 PRO C O 1
ATOM 8365 N N . LYS C 1 163 ? 18.278 102.309 -17.874 1.00 12.77 163 LYS C N 1
ATOM 8366 C CA . LYS C 1 163 ? 18.209 101.335 -16.791 1.00 12.68 163 LYS C CA 1
ATOM 8367 C C . LYS C 1 163 ? 16.778 100.972 -16.487 1.00 13.05 163 LYS C C 1
ATOM 8368 O O . LYS C 1 163 ? 16.438 99.804 -16.320 1.00 14.75 163 LYS C O 1
ATOM 8374 N N . LEU C 1 164 ? 15.938 101.987 -16.381 1.00 14.69 164 LEU C N 1
ATOM 8375 C CA . LEU C 1 164 ? 14.522 101.884 -16.084 1.00 12.65 164 LEU C CA 1
ATOM 8376 C C . LEU C 1 164 ? 13.767 102.749 -17.089 1.00 13.68 164 LEU C C 1
ATOM 8377 O O . LEU C 1 164 ? 14.346 103.639 -17.715 1.00 12.80 164 LEU C O 1
ATOM 8382 N N . GLY C 1 165 ? 12.460 102.517 -17.244 1.00 13.58 165 GLY C N 1
ATOM 8383 C CA . GLY C 1 165 ? 11.643 103.396 -18.071 1.00 12.85 165 GLY C CA 1
ATOM 8384 C C . GLY C 1 165 ? 11.140 102.792 -19.366 1.00 15.52 165 GLY C C 1
ATOM 8385 O O . GLY C 1 165 ? 10.201 103.355 -19.965 1.00 14.18 165 GLY C O 1
ATOM 8386 N N . LEU C 1 166 ? 11.695 101.651 -19.815 1.00 12.86 166 LEU C N 1
ATOM 8387 C CA . LEU C 1 166 ? 11.159 101.019 -21.019 1.00 13.08 166 LEU C CA 1
ATOM 8388 C C . LEU C 1 166 ? 9.988 100.120 -20.628 1.00 13.52 166 LEU C C 1
ATOM 8389 O O . LEU C 1 166 ? 10.016 99.451 -19.574 1.00 13.43 166 LEU C O 1
ATOM 8394 N N . SER C 1 167 ? 8.973 100.090 -21.485 1.00 13.03 167 SER C N 1
ATOM 8395 C CA . SER C 1 167 ? 7.910 99.099 -21.353 1.00 13.22 167 SER C CA 1
ATOM 8396 C C . SER C 1 167 ? 8.478 97.688 -21.526 1.00 13.30 167 SER C C 1
ATOM 8397 O O . SER C 1 167 ? 9.568 97.498 -22.090 1.00 13.07 167 SER C O 1
ATOM 8400 N N . ALA C 1 168 ? 7.724 96.683 -21.060 1.00 14.15 168 ALA C N 1
ATOM 8401 C CA . ALA C 1 168 ? 8.188 95.306 -21.230 1.00 13.08 168 ALA C CA 1
ATOM 8402 C C . ALA C 1 168 ? 8.381 94.972 -22.704 1.00 13.69 168 ALA C C 1
ATOM 8403 O O . ALA C 1 168 ? 9.385 94.366 -23.095 1.00 13.39 168 ALA C O 1
ATOM 8405 N N . LYS C 1 169 ? 7.435 95.382 -23.546 1.00 14.15 169 LYS C N 1
ATOM 8406 C CA . LYS C 1 169 ? 7.494 95.040 -24.955 1.00 15.32 169 LYS C CA 1
ATOM 8407 C C . LYS C 1 169 ? 8.689 95.693 -25.637 1.00 13.87 169 LYS C C 1
ATOM 8408 O O . LYS C 1 169 ? 9.432 95.030 -26.378 1.00 15.86 169 LYS C O 1
ATOM 8414 N N . GLU C 1 170 ? 8.897 96.989 -25.395 1.00 13.13 170 GLU C N 1
ATOM 8415 C CA . GLU C 1 170 ? 9.996 97.675 -26.062 1.00 14.61 170 GLU C CA 1
ATOM 8416 C C . GLU C 1 170 ? 11.330 97.248 -25.470 1.00 13.50 170 GLU C C 1
ATOM 8417 O O . GLU C 1 170 ? 12.345 97.206 -26.183 1.00 13.15 170 GLU C O 1
ATOM 8423 N N . TYR C 1 171 ? 11.337 96.928 -24.174 1.00 13.00 171 TYR C N 1
ATOM 8424 C CA . TYR C 1 171 ? 12.522 96.375 -23.523 1.00 12.93 171 TYR C CA 1
ATOM 8425 C C . TYR C 1 171 ? 13.040 95.162 -24.295 1.00 12.94 171 TYR C C 1
ATOM 8426 O O . TYR C 1 171 ? 14.232 95.060 -24.605 1.00 12.96 171 TYR C O 1
ATOM 8435 N N . ALA C 1 172 ? 12.139 94.247 -24.648 1.00 12.95 172 ALA C N 1
ATOM 8436 C CA . ALA C 1 172 ? 12.568 93.040 -25.340 1.00 12.97 172 ALA C CA 1
ATOM 8437 C C . ALA C 1 172 ? 12.890 93.295 -26.803 1.00 14.07 172 ALA C C 1
ATOM 8438 O O . ALA C 1 172 ? 13.622 92.490 -27.402 1.00 13.60 172 ALA C O 1
ATOM 8440 N N . ARG C 1 173 ? 12.400 94.403 -27.389 1.00 13.60 173 ARG C N 1
ATOM 8441 C CA . ARG C 1 173 ? 12.933 94.834 -28.693 1.00 13.60 173 ARG C CA 1
ATOM 8442 C C . ARG C 1 173 ? 14.435 95.079 -28.614 1.00 13.28 173 ARG C C 1
ATOM 8443 O O . ARG C 1 173 ? 15.189 94.622 -29.480 1.00 13.68 173 ARG C O 1
ATOM 8451 N N . VAL C 1 174 ? 14.886 95.803 -27.583 1.00 13.21 174 VAL C N 1
ATOM 8452 C CA . VAL C 1 174 ? 16.323 96.047 -27.424 1.00 13.41 174 VAL C CA 1
ATOM 8453 C C . VAL C 1 174 ? 17.082 94.719 -27.241 1.00 13.16 174 VAL C C 1
ATOM 8454 O O . VAL C 1 174 ? 18.130 94.490 -27.865 1.00 13.21 174 VAL C O 1
ATOM 8458 N N . VAL C 1 175 ? 16.561 93.824 -26.395 1.00 13.06 175 VAL C N 1
ATOM 8459 C CA . VAL C 1 175 ? 17.181 92.505 -26.226 1.00 13.02 175 VAL C CA 1
ATOM 8460 C C . VAL C 1 175 ? 17.333 91.805 -27.575 1.00 13.11 175 VAL C C 1
ATOM 8461 O O . VAL C 1 175 ? 18.402 91.266 -27.907 1.00 13.13 175 VAL C O 1
ATOM 8465 N N . TYR C 1 176 ? 16.247 91.740 -28.346 1.00 13.17 176 TYR C N 1
ATOM 8466 C CA . TYR C 1 176 ? 16.289 91.045 -29.637 1.00 13.26 176 TYR C CA 1
ATOM 8467 C C . TYR C 1 176 ? 17.386 91.620 -30.527 1.00 13.36 176 TYR C C 1
ATOM 8468 O O . TYR C 1 176 ? 18.171 90.874 -31.128 1.00 13.40 176 TYR C O 1
ATOM 8477 N N . GLU C 1 177 ? 17.457 92.949 -30.631 1.00 13.40 177 GLU C N 1
ATOM 8478 C CA . GLU C 1 177 ? 18.473 93.544 -31.510 1.00 13.50 177 GLU C CA 1
ATOM 8479 C C . GLU C 1 177 ? 19.885 93.205 -31.032 1.00 13.66 177 GLU C C 1
ATOM 8480 O O . GLU C 1 177 ? 20.778 92.940 -31.846 1.00 13.90 177 GLU C O 1
ATOM 8486 N N . CYS C 1 178 ? 20.101 93.201 -29.710 1.00 13.35 178 CYS C N 1
ATOM 8487 C CA . CYS C 1 178 ? 21.433 92.914 -29.175 1.00 13.31 178 CYS C CA 1
ATOM 8488 C C . CYS C 1 178 ? 21.816 91.476 -29.453 1.00 13.31 178 CYS C C 1
ATOM 8489 O O . CYS C 1 178 ? 22.935 91.193 -29.887 1.00 13.36 178 CYS C O 1
ATOM 8492 N N . LEU C 1 179 ? 20.926 90.551 -29.129 1.00 13.24 179 LEU C N 1
ATOM 8493 C CA . LEU C 1 179 ? 21.286 89.151 -29.248 1.00 13.22 179 LEU C CA 1
ATOM 8494 C C . LEU C 1 179 ? 21.439 88.772 -30.713 1.00 13.37 179 LEU C C 1
ATOM 8495 O O . LEU C 1 179 ? 22.355 88.029 -31.078 1.00 13.62 179 LEU C O 1
ATOM 8500 N N . ARG C 1 180 ? 20.562 89.285 -31.573 1.00 13.43 180 ARG C N 1
ATOM 8501 C CA . ARG C 1 180 ? 20.680 88.924 -32.973 1.00 13.55 180 ARG C CA 1
ATOM 8502 C C . ARG C 1 180 ? 21.926 89.527 -33.594 1.00 14.16 180 ARG C C 1
ATOM 8503 O O . ARG C 1 180 ? 22.389 89.027 -34.628 1.00 15.90 180 ARG C O 1
ATOM 8511 N N . GLY C 1 181 ? 22.491 90.568 -32.977 1.00 14.00 181 GLY C N 1
ATOM 8512 C CA . GLY C 1 181 ? 23.704 91.184 -33.491 1.00 14.74 181 GLY C CA 1
ATOM 8513 C C . GLY C 1 181 ? 25.003 90.536 -33.024 1.00 14.95 181 GLY C C 1
ATOM 8514 O O . GLY C 1 181 ? 26.073 90.983 -33.420 1.00 15.49 181 GLY C O 1
ATOM 8515 N N . GLY C 1 182 ? 24.943 89.551 -32.139 1.00 14.14 182 GLY C N 1
ATOM 8516 C CA . GLY C 1 182 ? 26.129 88.811 -31.742 1.00 13.61 182 GLY C CA 1
ATOM 8517 C C . GLY C 1 182 ? 26.437 88.802 -30.266 1.00 15.03 182 GLY C C 1
ATOM 8518 O O . GLY C 1 182 ? 27.382 88.091 -29.867 1.00 13.40 182 GLY C O 1
ATOM 8519 N N . LEU C 1 183 ? 25.705 89.517 -29.401 1.00 13.34 183 LEU C N 1
ATOM 8520 C CA . LEU C 1 183 ? 25.921 89.253 -27.980 1.00 13.22 183 LEU C CA 1
ATOM 8521 C C . LEU C 1 183 ? 25.422 87.857 -27.635 1.00 13.15 183 LEU C C 1
ATOM 8522 O O . LEU C 1 183 ? 24.434 87.364 -28.186 1.00 13.16 183 LEU C O 1
ATOM 8527 N N . ASP C 1 184 ? 26.120 87.216 -26.707 1.00 13.08 184 ASP C N 1
ATOM 8528 C CA . ASP C 1 184 ? 25.688 85.918 -26.217 1.00 14.04 184 ASP C CA 1
ATOM 8529 C C . ASP C 1 184 ? 24.534 86.063 -25.252 1.00 13.71 184 ASP C C 1
ATOM 8530 O O . ASP C 1 184 ? 23.658 85.195 -25.180 1.00 13.57 184 ASP C O 1
ATOM 8535 N N . THR C 1 185 ? 24.563 87.124 -24.456 1.00 14.13 185 THR C N 1
ATOM 8536 C CA . THR C 1 185 ? 23.585 87.312 -23.400 1.00 12.77 185 THR C CA 1
ATOM 8537 C C . THR C 1 185 ? 23.259 88.800 -23.326 1.00 12.79 185 THR C C 1
ATOM 8538 O O . THR C 1 185 ? 24.022 89.654 -23.804 1.00 13.10 185 THR C O 1
ATOM 8542 N N . THR C 1 186 ? 22.127 89.100 -22.708 1.00 12.73 186 THR C N 1
ATOM 8543 C CA . THR C 1 186 ? 21.824 90.467 -22.249 1.00 12.73 186 THR C CA 1
ATOM 8544 C C . THR C 1 186 ? 21.337 90.360 -20.794 1.00 12.62 186 THR C C 1
ATOM 8545 O O . THR C 1 186 ? 21.099 89.246 -20.298 1.00 12.56 186 THR C O 1
ATOM 8561 N N . ASP C 1 188 ? 18.858 92.331 -17.400 1.00 12.44 188 ASP C N 1
ATOM 8562 C CA . ASP C 1 188 ? 18.165 93.405 -16.698 1.00 12.42 188 ASP C CA 1
ATOM 8563 C C . ASP C 1 188 ? 19.153 94.239 -15.868 1.00 12.41 188 ASP C C 1
ATOM 8564 O O . ASP C 1 188 ? 20.051 93.664 -15.262 1.00 12.38 188 ASP C O 1
ATOM 8569 N N . ASP C 1 189 ? 18.951 95.547 -15.749 1.00 12.44 189 ASP C N 1
ATOM 8570 C CA . ASP C 1 189 ? 19.706 96.300 -14.744 1.00 12.43 189 ASP C CA 1
ATOM 8571 C C . ASP C 1 189 ? 19.422 95.792 -13.341 1.00 12.34 189 ASP C C 1
ATOM 8572 O O . ASP C 1 189 ? 18.357 95.252 -13.052 1.00 12.31 189 ASP C O 1
ATOM 8577 N N . GLU C 1 190 ? 20.404 95.972 -12.458 1.00 12.32 190 GLU C N 1
ATOM 8578 C CA . GLU C 1 190 ? 20.245 95.494 -11.093 1.00 12.26 190 GLU C CA 1
ATOM 8579 C C . GLU C 1 190 ? 18.996 96.084 -10.440 1.00 12.24 190 GLU C C 1
ATOM 8580 O O . GLU C 1 190 ? 18.391 95.432 -9.570 1.00 13.01 190 GLU C O 1
ATOM 8586 N N . ASN C 1 191 ? 18.604 97.304 -10.817 1.00 12.28 191 ASN C N 1
ATOM 8587 C CA . ASN C 1 191 ? 17.439 97.930 -10.183 1.00 12.27 191 ASN C CA 1
ATOM 8588 C C . ASN C 1 191 ? 16.140 97.710 -10.952 1.00 12.28 191 ASN C C 1
ATOM 8589 O O . ASN C 1 191 ? 15.091 98.181 -10.516 1.00 12.28 191 ASN C O 1
ATOM 8594 N N . LEU C 1 192 ? 16.180 96.968 -12.044 1.00 12.30 192 LEU C N 1
ATOM 8595 C CA . LEU C 1 192 ? 14.967 96.597 -12.770 1.00 12.32 192 LEU C CA 1
ATOM 8596 C C . LEU C 1 192 ? 14.444 95.301 -12.176 1.00 12.26 192 LEU C C 1
ATOM 8597 O O . LEU C 1 192 ? 15.075 94.236 -12.329 1.00 13.38 192 LEU C O 1
ATOM 8602 N N . ASN C 1 193 ? 13.313 95.385 -11.452 1.00 12.24 193 ASN C N 1
ATOM 8603 C CA . ASN C 1 193 ? 12.766 94.237 -10.752 1.00 12.18 193 ASN C CA 1
ATOM 8604 C C . ASN C 1 193 ? 11.351 94.094 -11.288 1.00 12.21 193 ASN C C 1
ATOM 8605 O O . ASN C 1 193 ? 11.162 93.618 -12.415 1.00 14.19 193 ASN C O 1
ATOM 8610 N N . SER C 1 194 ? 10.334 94.547 -10.564 1.00 12.21 194 SER C N 1
ATOM 8611 C CA . SER C 1 194 ? 9.003 94.678 -11.142 1.00 14.40 194 SER C CA 1
ATOM 8612 C C . SER C 1 194 ? 8.436 96.040 -10.743 1.00 13.94 194 SER C C 1
ATOM 8613 O O . SER C 1 194 ? 8.213 96.289 -9.562 1.00 13.90 194 SER C O 1
ATOM 8616 N N . GLN C 1 195 ? 8.188 96.907 -11.720 1.00 12.39 195 GLN C N 1
ATOM 8617 C CA . GLN C 1 195 ? 7.828 98.293 -11.463 1.00 13.33 195 GLN C CA 1
ATOM 8618 C C . GLN C 1 195 ? 6.640 98.702 -12.316 1.00 13.74 195 GLN C C 1
ATOM 8619 O O . GLN C 1 195 ? 6.281 98.005 -13.270 1.00 13.45 195 GLN C O 1
ATOM 8625 N N . PRO C 1 196 ? 5.981 99.822 -11.978 1.00 14.31 196 PRO C N 1
ATOM 8626 C CA . PRO C 1 196 ? 4.786 100.219 -12.738 1.00 15.29 196 PRO C CA 1
ATOM 8627 C C . PRO C 1 196 ? 5.009 100.321 -14.240 1.00 15.47 196 PRO C C 1
ATOM 8628 O O . PRO C 1 196 ? 4.078 100.039 -14.987 1.00 16.12 196 PRO C O 1
ATOM 8632 N N . PHE C 1 197 ? 6.190 100.734 -14.701 1.00 13.86 197 PHE C N 1
ATOM 8633 C CA . PHE C 1 197 ? 6.412 100.911 -16.126 1.00 14.40 197 PHE C CA 1
ATOM 8634 C C . PHE C 1 197 ? 6.849 99.623 -16.828 1.00 13.69 197 PHE C C 1
ATOM 8635 O O . PHE C 1 197 ? 6.959 99.624 -18.055 1.00 13.64 197 PHE C O 1
ATOM 8643 N N . ASN C 1 198 ? 7.157 98.566 -16.086 1.00 12.62 198 ASN C N 1
ATOM 8644 C CA . ASN C 1 198 ? 7.718 97.312 -16.611 1.00 12.60 198 ASN C CA 1
ATOM 8645 C C . ASN C 1 198 ? 7.566 96.220 -15.547 1.00 12.97 198 ASN C C 1
ATOM 8646 O O . ASN C 1 198 ? 8.428 96.064 -14.670 1.00 12.45 198 ASN C O 1
ATOM 8651 N N . ARG C 1 199 ? 6.456 95.490 -15.585 1.00 12.52 199 ARG C N 1
ATOM 8652 C CA . ARG C 1 199 ? 6.216 94.430 -14.603 1.00 13.10 199 ARG C CA 1
ATOM 8653 C C . ARG C 1 199 ? 6.902 93.135 -15.025 1.00 15.28 199 ARG C C 1
ATOM 8654 O O . ARG C 1 199 ? 7.047 92.852 -16.215 1.00 14.37 199 ARG C O 1
ATOM 8662 N N . TRP C 1 200 ? 7.324 92.339 -14.036 1.00 15.23 200 TRP C N 1
ATOM 8663 C CA . TRP C 1 200 ? 8.267 91.272 -14.351 1.00 14.74 200 TRP C CA 1
ATOM 8664 C C . TRP C 1 200 ? 7.632 90.188 -15.219 1.00 14.23 200 TRP C C 1
ATOM 8665 O O . TRP C 1 200 ? 8.298 89.651 -16.104 1.00 13.21 200 TRP C O 1
ATOM 8676 N N . ARG C 1 201 ? 6.350 89.851 -15.020 1.00 14.30 201 ARG C N 1
ATOM 8677 C CA . ARG C 1 201 ? 5.794 88.773 -15.843 1.00 14.89 201 ARG C CA 1
ATOM 8678 C C . ARG C 1 201 ? 5.824 89.121 -17.335 1.00 15.36 201 ARG C C 1
ATOM 8679 O O . ARG C 1 201 ? 6.190 88.281 -18.169 1.00 15.41 201 ARG C O 1
ATOM 8687 N N . ASP C 1 202 ? 5.378 90.335 -17.684 1.00 14.56 202 ASP C N 1
ATOM 8688 C CA . ASP C 1 202 ? 5.393 90.789 -19.070 1.00 15.83 202 ASP C CA 1
ATOM 8689 C C . ASP C 1 202 ? 6.809 90.793 -19.621 1.00 13.99 202 ASP C C 1
ATOM 8690 O O . ASP C 1 202 ? 7.059 90.379 -20.769 1.00 14.13 202 ASP C O 1
ATOM 8695 N N . ARG C 1 203 ? 7.754 91.285 -18.828 1.00 13.23 203 ARG C N 1
ATOM 8696 C CA . ARG C 1 203 ? 9.123 91.349 -19.318 1.00 12.56 203 ARG C CA 1
ATOM 8697 C C . ARG C 1 203 ? 9.684 89.951 -19.548 1.00 13.04 203 ARG C C 1
ATOM 8698 O O . ARG C 1 203 ? 10.321 89.700 -20.571 1.00 12.58 203 ARG C O 1
ATOM 8706 N N . PHE C 1 204 ? 9.441 89.032 -18.617 1.00 13.19 204 PHE C N 1
ATOM 8707 C CA . PHE C 1 204 ? 9.990 87.683 -18.788 1.00 12.62 204 PHE C CA 1
ATOM 8708 C C . PHE C 1 204 ? 9.459 87.043 -20.072 1.00 15.44 204 PHE C C 1
ATOM 8709 O O . PHE C 1 204 ? 10.225 86.431 -20.826 1.00 13.51 204 PHE C O 1
ATOM 8717 N N . LEU C 1 205 ? 8.146 87.194 -20.336 1.00 13.01 205 LEU C N 1
ATOM 8718 C CA . LEU C 1 205 ? 7.526 86.620 -21.524 1.00 14.09 205 LEU C CA 1
ATOM 8719 C C . LEU C 1 205 ? 8.119 87.195 -22.801 1.00 14.41 205 LEU C C 1
ATOM 8720 O O . LEU C 1 205 ? 8.526 86.442 -23.695 1.00 15.12 205 LEU C O 1
ATOM 8725 N N . TYR C 1 206 ? 8.127 88.532 -22.925 1.00 13.80 206 TYR C N 1
ATOM 8726 C CA . TYR C 1 206 ? 8.630 89.157 -24.148 1.00 13.25 206 TYR C CA 1
ATOM 8727 C C . TYR C 1 206 ? 10.105 88.882 -24.346 1.00 14.39 206 TYR C C 1
ATOM 8728 O O . TYR C 1 206 ? 10.555 88.665 -25.476 1.00 14.53 206 TYR C O 1
ATOM 8737 N N . VAL C 1 207 ? 10.894 88.969 -23.273 1.00 12.74 207 VAL C N 1
ATOM 8738 C CA . VAL C 1 207 ? 12.324 88.698 -23.428 1.00 12.73 207 VAL C CA 1
ATOM 8739 C C . VAL C 1 207 ? 12.538 87.287 -23.964 1.00 14.14 207 VAL C C 1
ATOM 8740 O O . VAL C 1 207 ? 13.348 87.063 -24.866 1.00 14.14 207 VAL C O 1
ATOM 8744 N N . MET C 1 208 ? 11.814 86.304 -23.423 1.00 14.62 208 MET C N 1
ATOM 8745 C CA . MET C 1 208 ? 12.031 84.960 -23.944 1.00 14.35 208 MET C CA 1
ATOM 8746 C C . MET C 1 208 ? 11.592 84.812 -25.405 1.00 15.82 208 MET C C 1
ATOM 8747 O O . MET C 1 208 ? 12.185 84.006 -26.140 1.00 16.93 208 MET C O 1
ATOM 8752 N N . GLU C 1 209 ? 10.599 85.569 -25.868 1.00 16.00 209 GLU C N 1
ATOM 8753 C CA . GLU C 1 209 ? 10.331 85.587 -27.312 1.00 16.02 209 GLU C CA 1
ATOM 8754 C C . GLU C 1 209 ? 11.556 86.072 -28.077 1.00 15.26 209 GLU C C 1
ATOM 8755 O O . GLU C 1 209 ? 11.947 85.498 -29.102 1.00 16.50 209 GLU C O 1
ATOM 8761 N N . ALA C 1 210 ? 12.141 87.170 -27.607 1.00 14.39 210 ALA C N 1
ATOM 8762 C CA . ALA C 1 210 ? 13.326 87.757 -28.244 1.00 14.23 210 ALA C CA 1
ATOM 8763 C C . ALA C 1 210 ? 14.518 86.793 -28.241 1.00 14.31 210 ALA C C 1
ATOM 8764 O O . ALA C 1 210 ? 15.242 86.683 -29.250 1.00 13.17 210 ALA C O 1
ATOM 8766 N N . VAL C 1 211 ? 14.762 86.143 -27.094 1.00 13.05 211 VAL C N 1
ATOM 8767 C CA . VAL C 1 211 ? 15.860 85.185 -26.961 1.00 14.54 211 VAL C CA 1
ATOM 8768 C C . VAL C 1 211 ? 15.677 84.048 -27.965 1.00 16.51 211 VAL C C 1
ATOM 8769 O O . VAL C 1 211 ? 16.594 83.696 -28.713 1.00 14.65 211 VAL C O 1
ATOM 8773 N N . ARG C 1 212 ? 14.462 83.506 -28.039 1.00 16.09 212 ARG C N 1
ATOM 8774 C CA . ARG C 1 212 ? 14.203 82.390 -28.950 1.00 16.33 212 ARG C CA 1
ATOM 8775 C C . ARG C 1 212 ? 14.358 82.817 -30.405 1.00 17.18 212 ARG C C 1
ATOM 8776 O O . ARG C 1 212 ? 14.892 82.066 -31.238 1.00 17.87 212 ARG C O 1
ATOM 8784 N N . LYS C 1 213 ? 13.874 84.019 -30.728 1.00 15.98 213 LYS C N 1
ATOM 8785 C CA . LYS C 1 213 ? 13.959 84.536 -32.087 1.00 14.85 213 LYS C CA 1
ATOM 8786 C C . LYS C 1 213 ? 15.416 84.762 -32.483 1.00 16.51 213 LYS C C 1
ATOM 8787 O O . LYS C 1 213 ? 15.837 84.328 -33.567 1.00 16.11 213 LYS C O 1
ATOM 8793 N N . ALA C 1 214 ? 16.225 85.356 -31.582 1.00 14.98 214 ALA C N 1
ATOM 8794 C CA . ALA C 1 214 ? 17.645 85.563 -31.897 1.00 15.59 214 ALA C CA 1
ATOM 8795 C C . ALA C 1 214 ? 18.400 84.246 -32.009 1.00 15.58 214 ALA C C 1
ATOM 8796 O O . ALA C 1 214 ? 19.336 84.135 -32.821 1.00 15.12 214 ALA C O 1
ATOM 8798 N N . GLU C 1 215 ? 18.046 83.255 -31.164 1.00 15.03 215 GLU C N 1
ATOM 8799 C CA . GLU C 1 215 ? 18.707 81.961 -31.232 1.00 16.90 215 GLU C CA 1
ATOM 8800 C C . GLU C 1 215 ? 18.405 81.284 -32.568 1.00 17.28 215 GLU C C 1
ATOM 8801 O O . GLU C 1 215 ? 19.318 80.784 -33.255 1.00 16.15 215 GLU C O 1
ATOM 8807 N N . ALA C 1 216 ? 17.138 81.320 -32.991 1.00 17.62 216 ALA C N 1
ATOM 8808 C CA . ALA C 1 216 ? 16.782 80.712 -34.274 1.00 17.75 21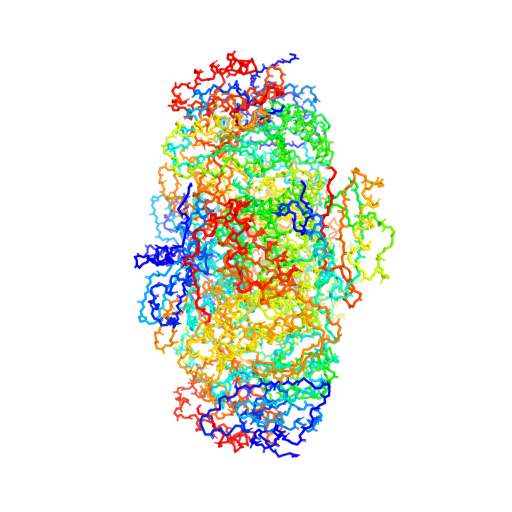6 ALA C CA 1
ATOM 8809 C C . ALA C 1 216 ? 17.483 81.411 -35.429 1.00 18.71 216 ALA C C 1
ATOM 8810 O O . ALA C 1 216 ? 17.990 80.745 -36.335 1.00 19.76 216 ALA C O 1
ATOM 8812 N N . GLU C 1 217 ? 17.565 82.749 -35.387 1.00 15.53 217 GLU C N 1
ATOM 8813 C CA . GLU C 1 217 ? 18.086 83.503 -36.515 1.00 16.26 217 GLU C CA 1
ATOM 8814 C C . GLU C 1 217 ? 19.594 83.375 -36.618 1.00 17.06 217 GLU C C 1
ATOM 8815 O O . GLU C 1 217 ? 20.127 83.360 -37.722 1.00 17.88 217 GLU C O 1
ATOM 8821 N N . THR C 1 218 ? 20.305 83.316 -35.481 1.00 14.72 218 THR C N 1
ATOM 8822 C CA . THR C 1 218 ? 21.763 83.289 -35.551 1.00 16.28 218 THR C CA 1
ATOM 8823 C C . THR C 1 218 ? 22.334 81.882 -35.539 1.00 16.85 218 THR C C 1
ATOM 8824 O O . THR C 1 218 ? 23.465 81.691 -35.994 1.00 17.43 218 THR C O 1
ATOM 8828 N N . GLY C 1 219 ? 21.609 80.927 -34.965 1.00 16.18 219 GLY C N 1
ATOM 8829 C CA . GLY C 1 219 ? 22.109 79.582 -34.771 1.00 16.82 219 GLY C CA 1
ATOM 8830 C C . GLY C 1 219 ? 22.981 79.404 -33.552 1.00 17.83 219 GLY C C 1
ATOM 8831 O O . GLY C 1 219 ? 23.486 78.286 -33.331 1.00 17.41 219 GLY C O 1
ATOM 8832 N N . GLU C 1 220 ? 23.168 80.454 -32.738 1.00 14.89 220 GLU C N 1
ATOM 8833 C CA . GLU C 1 220 ? 23.955 80.368 -31.517 1.00 13.32 220 GLU C CA 1
ATOM 8834 C C . GLU C 1 220 ? 23.037 80.414 -30.305 1.00 13.20 220 GLU C C 1
ATOM 8835 O O . GLU C 1 220 ? 22.059 81.162 -30.288 1.00 15.17 220 GLU C O 1
ATOM 8841 N N . ARG C 1 221 ? 23.371 79.634 -29.281 1.00 13.10 221 ARG C N 1
ATOM 8842 C CA . ARG C 1 221 ? 22.565 79.636 -28.062 1.00 13.97 221 ARG C CA 1
ATOM 8843 C C . ARG C 1 221 ? 22.633 81.000 -27.368 1.00 15.24 221 ARG C C 1
ATOM 8844 O O . ARG C 1 221 ? 23.684 81.647 -27.328 1.00 13.03 221 ARG C O 1
ATOM 8852 N N . LYS C 1 222 ? 21.478 81.470 -26.874 1.00 14.09 222 LYS C N 1
ATOM 8853 C CA . LYS C 1 222 ? 21.390 82.807 -26.301 1.00 12.87 222 LYS C CA 1
ATOM 8854 C C . LYS C 1 222 ? 20.849 82.729 -24.887 1.00 12.78 222 LYS C C 1
ATOM 8855 O O . LYS C 1 222 ? 20.225 81.750 -24.485 1.00 13.17 222 LYS C O 1
ATOM 8861 N N . GLY C 1 223 ? 21.023 83.813 -24.151 1.00 13.70 223 GLY C N 1
ATOM 8862 C CA . GLY C 1 223 ? 20.325 83.895 -22.884 1.00 12.62 223 GLY C CA 1
ATOM 8863 C C . GLY C 1 223 ? 20.156 85.335 -22.469 1.00 12.66 223 GLY C C 1
ATOM 8864 O O . GLY C 1 223 ? 20.788 86.245 -23.005 1.00 14.66 223 GLY C O 1
ATOM 8865 N N . HIS C 1 224 ? 19.270 85.528 -21.516 1.00 12.54 224 HIS C N 1
ATOM 8866 C CA . HIS C 1 224 ? 19.064 86.839 -20.918 1.00 12.53 224 HIS C CA 1
ATOM 8867 C C . HIS C 1 224 ? 18.964 86.661 -19.418 1.00 12.43 224 HIS C C 1
ATOM 8868 O O . HIS C 1 224 ? 18.245 85.777 -18.938 1.00 12.38 224 HIS C O 1
ATOM 8875 N N . TRP C 1 225 ? 19.659 87.524 -18.675 1.00 12.41 225 TRP C N 1
ATOM 8876 C CA . TRP C 1 225 ? 19.718 87.391 -17.221 1.00 12.33 225 TRP C CA 1
ATOM 8877 C C . TRP C 1 225 ? 18.498 88.105 -16.646 1.00 12.30 225 TRP C C 1
ATOM 8878 O O . TRP C 1 225 ? 18.497 89.315 -16.397 1.00 12.31 225 TRP C O 1
ATOM 8889 N N . LEU C 1 226 ? 17.415 87.328 -16.522 1.00 12.27 226 LEU C N 1
ATOM 8890 C CA . LEU C 1 226 ? 16.146 87.794 -15.983 1.00 12.25 226 LEU C CA 1
ATOM 8891 C C . LEU C 1 226 ? 16.267 88.026 -14.476 1.00 12.18 226 LEU C C 1
ATOM 8892 O O . LEU C 1 226 ? 16.493 87.087 -13.697 1.00 12.46 226 LEU C O 1
ATOM 8897 N N . ASN C 1 227 ? 16.076 89.268 -14.053 1.00 12.19 227 ASN C N 1
ATOM 8898 C CA . ASN C 1 227 ? 16.293 89.624 -12.649 1.00 12.13 227 ASN C CA 1
ATOM 8899 C C . ASN C 1 227 ? 15.090 89.183 -11.815 1.00 12.09 227 ASN C C 1
ATOM 8900 O O . ASN C 1 227 ? 13.975 89.687 -12.023 1.00 12.55 227 ASN C O 1
ATOM 8905 N N . VAL C 1 228 ? 15.314 88.254 -10.881 1.00 12.04 228 VAL C N 1
ATOM 8906 C CA . VAL C 1 228 ? 14.246 87.791 -9.982 1.00 12.00 228 VAL C CA 1
ATOM 8907 C C . VAL C 1 228 ? 14.271 88.535 -8.668 1.00 12.83 228 VAL C C 1
ATOM 8908 O O . VAL C 1 228 ? 13.401 88.297 -7.825 1.00 13.04 228 VAL C O 1
ATOM 8912 N N . THR C 1 229 ? 15.255 89.440 -8.472 1.00 12.95 229 THR C N 1
ATOM 8913 C CA . THR C 1 229 ? 15.386 90.225 -7.244 1.00 12.08 229 THR C CA 1
ATOM 8914 C C . THR C 1 229 ? 14.040 90.843 -6.892 1.00 12.14 229 THR C C 1
ATOM 8915 O O . THR C 1 229 ? 13.392 91.476 -7.740 1.00 12.01 229 THR C O 1
ATOM 8919 N N . ALA C 1 230 ? 13.600 90.646 -5.655 1.00 11.94 230 ALA C N 1
ATOM 8920 C CA . ALA C 1 230 ? 12.270 91.109 -5.275 1.00 11.95 230 ALA C CA 1
ATOM 8921 C C . ALA C 1 230 ? 12.252 91.366 -3.773 1.00 12.65 230 ALA C C 1
ATOM 8922 O O . ALA C 1 230 ? 13.244 91.137 -3.079 1.00 13.12 230 ALA C O 1
ATOM 8924 N N . GLY C 1 231 ? 11.103 91.836 -3.275 1.00 12.04 231 GLY C N 1
ATOM 8925 C CA . GLY C 1 231 ? 11.054 92.267 -1.884 1.00 13.78 231 GLY C CA 1
ATOM 8926 C C . GLY C 1 231 ? 11.064 91.137 -0.868 1.00 14.77 231 GLY C C 1
ATOM 8927 O O . GLY C 1 231 ? 11.411 91.372 0.291 1.00 14.65 231 GLY C O 1
ATOM 8928 N N . SER C 1 232 ? 10.674 89.935 -1.269 1.00 14.59 232 SER C N 1
ATOM 8929 C CA . SER C 1 232 ? 10.599 88.780 -0.375 1.00 14.15 232 SER C CA 1
ATOM 8930 C C . SER C 1 232 ? 11.117 87.563 -1.118 1.00 13.26 232 SER C C 1
ATOM 8931 O O . SER C 1 232 ? 11.107 87.523 -2.348 1.00 15.45 232 SER C O 1
ATOM 8934 N N . THR C 1 233 ? 11.559 86.561 -0.358 1.00 13.27 233 THR C N 1
ATOM 8935 C CA . THR C 1 233 ? 12.088 85.342 -0.964 1.00 13.60 233 THR C CA 1
ATOM 8936 C C . THR C 1 233 ? 11.026 84.639 -1.795 1.00 15.13 233 THR C C 1
ATOM 8937 O O . THR C 1 233 ? 11.307 84.142 -2.896 1.00 14.89 233 THR C O 1
ATOM 8941 N N . GLU C 1 234 ? 9.789 84.602 -1.294 1.00 15.01 234 GLU C N 1
ATOM 8942 C CA . GLU C 1 234 ? 8.737 83.891 -2.014 1.00 16.60 234 GLU C CA 1
ATOM 8943 C C . GLU C 1 234 ? 8.520 84.512 -3.382 1.00 15.74 234 GLU C C 1
ATOM 8944 O O . GLU C 1 234 ? 8.295 83.809 -4.363 1.00 16.14 234 GLU C O 1
ATOM 8950 N N . GLU C 1 235 ? 8.558 85.837 -3.450 1.00 14.11 235 GLU C N 1
ATOM 8951 C CA . GLU C 1 235 ? 8.396 86.491 -4.741 1.00 17.17 235 GLU C CA 1
ATOM 8952 C C . GLU C 1 235 ? 9.564 86.165 -5.676 1.00 15.28 235 GLU C C 1
ATOM 8953 O O . GLU C 1 235 ? 9.350 85.908 -6.866 1.00 15.38 235 GLU C O 1
ATOM 8959 N N . MET C 1 236 ? 10.787 86.138 -5.166 1.00 13.12 236 MET C N 1
ATOM 8960 C CA . MET C 1 236 ? 11.921 85.780 -6.050 1.00 14.08 236 MET C CA 1
ATOM 8961 C C . MET C 1 236 ? 11.735 84.357 -6.592 1.00 14.65 236 MET C C 1
ATOM 8962 O O . MET C 1 236 ? 12.007 84.141 -7.763 1.00 14.08 236 MET C O 1
ATOM 8967 N N . LEU C 1 237 ? 11.287 83.439 -5.733 1.00 12.74 237 LEU C N 1
ATOM 8968 C CA . LEU C 1 237 ? 11.161 82.054 -6.192 1.00 16.10 237 LEU C CA 1
ATOM 8969 C C . LEU C 1 237 ? 10.040 81.902 -7.199 1.00 17.18 237 LEU C C 1
ATOM 8970 O O . LEU C 1 237 ? 10.160 81.086 -8.126 1.00 16.17 237 LEU C O 1
ATOM 8975 N N . LYS C 1 238 ? 8.972 82.698 -7.072 1.00 15.23 238 LYS C N 1
ATOM 8976 C CA . LYS C 1 238 ? 7.899 82.648 -8.077 1.00 16.48 238 LYS C CA 1
ATOM 8977 C C . LYS C 1 238 ? 8.390 83.164 -9.426 1.00 17.17 238 LYS C C 1
ATOM 8978 O O . LYS C 1 238 ? 8.005 82.633 -10.479 1.00 15.92 238 LYS C O 1
ATOM 8984 N N . ARG C 1 239 ? 9.222 84.216 -9.408 1.00 13.57 239 ARG C N 1
ATOM 8985 C CA . ARG C 1 239 ? 9.792 84.740 -10.646 1.00 15.14 239 ARG C CA 1
ATOM 8986 C C . ARG C 1 239 ? 10.757 83.742 -11.264 1.00 14.85 239 ARG C C 1
ATOM 8987 O O . ARG C 1 239 ? 10.726 83.514 -12.477 1.00 14.76 239 ARG C O 1
ATOM 8995 N N . ALA C 1 240 ? 11.567 83.083 -10.436 1.00 15.04 240 ALA C N 1
ATOM 8996 C CA . ALA C 1 240 ? 12.475 82.065 -10.957 1.00 14.45 240 ALA C CA 1
ATOM 8997 C C . ALA C 1 240 ? 11.677 80.923 -11.580 1.00 17.09 240 ALA C C 1
ATOM 8998 O O . ALA C 1 240 ? 12.019 80.422 -12.658 1.00 15.17 240 ALA C O 1
ATOM 9000 N N . GLU C 1 241 ? 10.579 80.539 -10.923 1.00 16.24 241 GLU C N 1
ATOM 9001 C CA . GLU C 1 241 ? 9.734 79.462 -11.425 1.00 20.20 241 GLU C CA 1
ATOM 9002 C C . GLU C 1 241 ? 9.211 79.787 -12.807 1.00 18.36 241 GLU C C 1
ATOM 9003 O O . GLU C 1 241 ? 9.250 78.935 -13.706 1.00 17.15 241 GLU C O 1
ATOM 9009 N N . PHE C 1 242 ? 8.751 81.024 -13.013 1.00 15.63 242 PHE C N 1
ATOM 9010 C CA . PHE C 1 242 ? 8.241 81.397 -14.326 1.00 17.81 242 PHE C CA 1
ATOM 9011 C C . PHE C 1 242 ? 9.357 81.445 -15.369 1.00 17.99 242 PHE C C 1
ATOM 9012 O O . PHE C 1 242 ? 9.148 81.049 -16.523 1.00 18.21 242 PHE C O 1
ATOM 9020 N N . ALA C 1 243 ? 10.549 81.921 -14.993 1.00 14.22 243 ALA C N 1
ATOM 9021 C CA . ALA C 1 243 ? 11.667 81.882 -15.931 1.00 14.72 243 ALA C CA 1
ATOM 9022 C C . ALA C 1 243 ? 11.933 80.448 -16.396 1.00 16.16 243 ALA C C 1
ATOM 9023 O O . ALA C 1 243 ? 12.180 80.197 -17.587 1.00 14.86 243 ALA C O 1
ATOM 9025 N N . ALA C 1 244 ? 11.871 79.497 -15.465 1.00 15.23 244 ALA C N 1
ATOM 9026 C CA . ALA C 1 244 ? 12.072 78.079 -15.805 1.00 17.02 244 ALA C CA 1
ATOM 9027 C C . ALA C 1 244 ? 10.960 77.560 -16.715 1.00 16.97 244 ALA C C 1
ATOM 9028 O O . ALA C 1 244 ? 11.237 76.858 -17.696 1.00 16.59 244 ALA C O 1
ATOM 9030 N N . GLU C 1 245 ? 9.701 77.900 -16.421 1.00 17.04 245 GLU C N 1
ATOM 9031 C CA . GLU C 1 245 ? 8.593 77.487 -17.298 1.00 19.18 245 GLU C CA 1
ATOM 9032 C C . GLU C 1 245 ? 8.781 77.982 -18.715 1.00 19.87 245 GLU C C 1
ATOM 9033 O O . GLU C 1 245 ? 8.375 77.297 -19.673 1.00 18.92 245 GLU C O 1
ATOM 9039 N N . LEU C 1 246 ? 9.367 79.181 -18.880 1.00 16.46 246 LEU C N 1
ATOM 9040 C CA . LEU C 1 246 ? 9.592 79.720 -20.213 1.00 16.10 246 LEU C CA 1
ATOM 9041 C C . LEU C 1 246 ? 10.845 79.163 -20.884 1.00 17.84 246 LEU C C 1
ATOM 9042 O O . LEU C 1 246 ? 11.129 79.552 -22.013 1.00 18.01 246 LEU C O 1
ATOM 9047 N N . GLY C 1 247 ? 11.609 78.299 -20.214 1.00 15.60 247 GLY C N 1
ATOM 9048 C CA . GLY C 1 247 ? 12.838 77.793 -20.802 1.00 18.79 247 GLY C CA 1
ATOM 9049 C C . GLY C 1 247 ? 14.001 78.765 -20.832 1.00 17.57 247 GLY C C 1
ATOM 9050 O O . GLY C 1 247 ? 14.907 78.619 -21.660 1.00 16.50 247 GLY C O 1
ATOM 9051 N N . SER C 1 248 ? 14.019 79.755 -19.951 1.00 15.16 248 SER C N 1
ATOM 9052 C CA . SER C 1 248 ? 15.210 80.583 -19.834 1.00 14.21 248 SER C CA 1
ATOM 9053 C C . SER C 1 248 ? 16.383 79.761 -19.330 1.00 13.87 248 SER C C 1
ATOM 9054 O O . SER C 1 248 ? 16.234 78.963 -18.403 1.00 15.12 248 SER C O 1
ATOM 9057 N N . ARG C 1 249 ? 17.562 79.964 -19.936 1.00 12.35 249 ARG C N 1
ATOM 9058 C CA . ARG C 1 249 ? 18.749 79.333 -19.381 1.00 13.45 249 ARG C CA 1
ATOM 9059 C C . ARG C 1 249 ? 19.231 80.014 -18.113 1.00 13.28 249 ARG C C 1
ATOM 9060 O O . ARG C 1 249 ? 20.017 79.402 -17.383 1.00 13.82 249 ARG C O 1
ATOM 9068 N N . TYR C 1 250 ? 18.763 81.252 -17.838 1.00 12.25 250 TYR C N 1
ATOM 9069 C CA . TYR C 1 250 ? 19.335 82.085 -16.786 1.00 12.21 250 TYR C CA 1
ATOM 9070 C C . TYR C 1 250 ? 18.268 82.749 -15.939 1.00 12.17 250 TYR C C 1
ATOM 9071 O O . TYR C 1 250 ? 17.185 83.105 -16.420 1.00 13.36 250 TYR C O 1
ATOM 9080 N N . ILE C 1 251 ? 18.639 83.010 -14.692 1.00 13.16 251 ILE C N 1
ATOM 9081 C CA . ILE C 1 251 ? 18.047 84.082 -13.906 1.00 12.09 251 ILE C CA 1
ATOM 9082 C C . ILE C 1 251 ? 19.198 84.882 -13.315 1.00 12.09 251 ILE C C 1
ATOM 9083 O O . ILE C 1 251 ? 20.358 84.483 -13.393 1.00 12.38 251 ILE C O 1
ATOM 9088 N N . MET C 1 252 ? 18.840 85.983 -12.656 1.00 12.07 252 MET C N 1
ATOM 9089 C CA . MET C 1 252 ? 19.809 86.885 -12.045 1.00 12.08 252 MET C CA 1
ATOM 9090 C C . MET C 1 252 ? 19.306 87.273 -10.666 1.00 12.03 252 MET C C 1
ATOM 9091 O O . MET C 1 252 ? 18.099 87.427 -10.474 1.00 12.01 252 MET C O 1
ATOM 9096 N N . VAL C 1 253 ? 20.225 87.465 -9.723 1.00 12.01 253 VAL C N 1
ATOM 9097 C CA . VAL C 1 253 ? 19.851 87.964 -8.395 1.00 11.97 253 VAL C CA 1
ATOM 9098 C C . VAL C 1 253 ? 20.869 89.009 -7.952 1.00 12.64 253 VAL C C 1
ATOM 9099 O O . VAL C 1 253 ? 22.072 88.884 -8.224 1.00 12.17 253 VAL C O 1
ATOM 9103 N N . ASP C 1 254 ? 20.387 90.062 -7.295 1.00 12.00 254 ASP C N 1
ATOM 9104 C CA . ASP C 1 254 ? 21.293 90.990 -6.614 1.00 12.62 254 ASP C CA 1
ATOM 9105 C C . ASP C 1 254 ? 21.565 90.394 -5.240 1.00 11.97 254 ASP C C 1
ATOM 9106 O O . ASP C 1 254 ? 20.783 90.593 -4.298 1.00 11.95 254 ASP C O 1
ATOM 9111 N N . PHE C 1 255 ? 22.677 89.667 -5.102 1.00 11.97 255 PHE C N 1
ATOM 9112 C CA . PHE C 1 255 ? 22.794 88.804 -3.920 1.00 12.88 255 PHE C CA 1
ATOM 9113 C C . PHE C 1 255 ? 22.986 89.571 -2.624 1.00 11.93 255 PHE C C 1
ATOM 9114 O O . PHE C 1 255 ? 22.619 89.038 -1.566 1.00 11.90 255 PHE C O 1
ATOM 9122 N N . LEU C 1 256 ? 23.521 90.812 -2.673 1.00 11.98 256 LEU C N 1
ATOM 9123 C CA . LEU C 1 256 ? 23.718 91.589 -1.453 1.00 11.99 256 LEU C CA 1
ATOM 9124 C C . LEU C 1 256 ? 22.471 92.370 -1.077 1.00 12.10 256 LEU C C 1
ATOM 9125 O O . LEU C 1 256 ? 22.161 92.496 0.116 1.00 13.55 256 LEU C O 1
ATOM 9130 N N . THR C 1 257 ? 21.765 92.939 -2.046 1.00 11.99 257 THR C N 1
ATOM 9131 C CA . THR C 1 257 ? 20.557 93.661 -1.639 1.00 12.24 257 THR C CA 1
ATOM 9132 C C . THR C 1 257 ? 19.435 92.707 -1.244 1.00 11.94 257 THR C C 1
ATOM 9133 O O . THR C 1 257 ? 18.748 92.967 -0.253 1.00 12.10 257 THR C O 1
ATOM 9137 N N . ALA C 1 258 ? 19.216 91.616 -1.995 1.00 11.92 258 ALA C N 1
ATOM 9138 C CA . ALA C 1 258 ? 18.289 90.577 -1.527 1.00 11.89 258 ALA C CA 1
ATOM 9139 C C . ALA C 1 258 ? 18.779 89.964 -0.223 1.00 11.86 258 ALA C C 1
ATOM 9140 O O . ALA C 1 258 ? 17.978 89.653 0.673 1.00 11.84 258 ALA C O 1
ATOM 9142 N N . GLY C 1 259 ? 20.086 89.760 -0.106 1.00 11.87 259 GLY C N 1
ATOM 9143 C CA . GLY C 1 259 ? 20.739 89.283 1.087 1.00 11.86 259 GLY C CA 1
ATOM 9144 C C . GLY C 1 259 ? 21.011 87.786 1.030 1.00 11.83 259 GLY C C 1
ATOM 9145 O O . GLY C 1 259 ? 20.412 87.038 0.250 1.00 11.81 259 GLY C O 1
ATOM 9146 N N . PHE C 1 260 ? 21.899 87.338 1.922 1.00 11.83 260 PHE C N 1
ATOM 9147 C CA . PHE C 1 260 ? 22.473 85.997 1.780 1.00 12.46 260 PHE C CA 1
ATOM 9148 C C . PHE C 1 260 ? 21.471 84.871 2.059 1.00 13.10 260 PHE C C 1
ATOM 9149 O O . PHE C 1 260 ? 21.584 83.811 1.432 1.00 12.00 260 PHE C O 1
ATOM 9157 N N . ALA C 1 261 ? 20.487 85.063 2.971 1.00 12.94 261 ALA C N 1
ATOM 9158 C CA . ALA C 1 261 ? 19.538 83.970 3.234 1.00 12.27 261 ALA C CA 1
ATOM 9159 C C . ALA C 1 261 ? 18.646 83.718 2.008 1.00 12.44 261 ALA C C 1
ATOM 9160 O O . ALA C 1 261 ? 18.445 82.568 1.589 1.00 11.70 261 ALA C O 1
ATOM 9162 N N . ALA C 1 262 ? 18.132 84.789 1.412 1.00 11.74 262 ALA C N 1
ATOM 9163 C CA . ALA C 1 262 ? 17.344 84.660 0.189 1.00 13.14 262 ALA C CA 1
ATOM 9164 C C . ALA C 1 262 ? 18.202 84.169 -0.966 1.00 13.11 262 ALA C C 1
ATOM 9165 O O . ALA C 1 262 ? 17.730 83.397 -1.813 1.00 12.77 262 ALA C O 1
ATOM 9167 N N . PHE C 1 263 ? 19.445 84.659 -1.049 1.00 11.76 263 PHE C N 1
ATOM 9168 C CA . PHE C 1 263 ? 20.384 84.187 -2.076 1.00 12.33 263 PHE C CA 1
ATOM 9169 C C . PHE C 1 263 ? 20.517 82.672 -2.023 1.00 11.77 263 PHE C C 1
ATOM 9170 O O . PHE C 1 263 ? 20.394 81.993 -3.053 1.00 12.90 263 PHE C O 1
ATOM 9178 N N . ALA C 1 264 ? 20.750 82.125 -0.825 1.00 11.94 264 ALA C N 1
ATOM 9179 C CA . ALA C 1 264 ? 20.827 80.670 -0.673 1.00 12.24 264 ALA C CA 1
ATOM 9180 C C . ALA C 1 264 ? 19.540 79.997 -1.150 1.00 14.45 264 ALA C C 1
ATOM 9181 O O . ALA C 1 264 ? 19.578 78.953 -1.815 1.00 13.98 264 ALA C O 1
ATOM 9183 N N . SER C 1 265 ? 18.387 80.577 -0.825 1.00 12.73 265 SER C N 1
ATOM 9184 C CA . SER C 1 265 ? 17.137 80.005 -1.321 1.00 12.95 265 SER C CA 1
ATOM 9185 C C . SER C 1 265 ? 17.092 79.966 -2.849 1.00 14.32 265 SER C C 1
ATOM 9186 O O . SER C 1 265 ? 16.659 78.963 -3.441 1.00 13.62 265 SER C O 1
ATOM 9189 N N . VAL C 1 266 ? 17.487 81.064 -3.498 1.00 13.28 266 VAL C N 1
ATOM 9190 C CA . VAL C 1 266 ? 17.487 81.130 -4.952 1.00 13.03 266 VAL C CA 1
ATOM 9191 C C . VAL C 1 266 ? 18.501 80.153 -5.548 1.00 14.65 266 VAL C C 1
ATOM 9192 O O . VAL C 1 266 ? 18.216 79.492 -6.553 1.00 14.25 266 VAL C O 1
ATOM 9196 N N . ARG C 1 267 ? 19.689 80.014 -4.929 1.00 12.37 267 ARG C N 1
ATOM 9197 C CA . ARG C 1 267 ? 20.674 79.086 -5.484 1.00 14.75 267 ARG C CA 1
ATOM 9198 C C . ARG C 1 267 ? 20.108 77.675 -5.518 1.00 14.41 267 ARG C C 1
ATOM 9199 O O . ARG C 1 267 ? 20.266 76.951 -6.506 1.00 14.19 267 ARG C O 1
ATOM 9207 N N . ARG C 1 268 ? 19.461 77.263 -4.433 1.00 13.33 268 ARG C N 1
ATOM 9208 C CA . ARG C 1 268 ? 18.873 75.929 -4.395 1.00 14.16 268 ARG C CA 1
ATOM 9209 C C . ARG C 1 268 ? 17.805 75.778 -5.469 1.00 15.34 268 ARG C C 1
ATOM 9210 O O . ARG C 1 268 ? 17.750 74.757 -6.187 1.00 15.55 268 ARG C O 1
ATOM 9218 N N . TRP C 1 269 ? 16.927 76.778 -5.581 1.00 15.23 269 TRP C N 1
ATOM 9219 C CA . TRP C 1 269 ? 15.853 76.699 -6.560 1.00 17.46 269 TRP C CA 1
ATOM 9220 C C . TRP C 1 269 ? 16.418 76.645 -7.971 1.00 19.37 269 TRP C C 1
ATOM 9221 O O . TRP C 1 269 ? 15.931 75.879 -8.822 1.00 20.48 269 TRP C O 1
ATOM 9232 N N . ALA C 1 270 ? 17.431 77.473 -8.244 1.00 17.20 270 ALA C N 1
ATOM 9233 C CA . ALA C 1 270 ? 18.043 77.498 -9.563 1.00 16.01 270 ALA C CA 1
ATOM 9234 C C . ALA C 1 270 ? 18.641 76.136 -9.904 1.00 18.89 270 ALA C C 1
ATOM 9235 O O . ALA C 1 270 ? 18.438 75.607 -11.010 1.00 18.15 270 ALA C O 1
ATOM 9237 N N . ARG C 1 271 ? 19.374 75.539 -8.954 1.00 15.44 271 ARG C N 1
ATOM 9238 C CA . ARG C 1 271 ? 19.974 74.233 -9.223 1.00 18.36 271 ARG C CA 1
ATOM 9239 C C . ARG C 1 271 ? 18.900 73.182 -9.505 1.00 19.68 271 ARG C C 1
ATOM 9240 O O . ARG C 1 271 ? 19.010 72.403 -10.465 1.00 19.66 271 ARG C O 1
ATOM 9248 N N . GLU C 1 272 ? 17.843 73.167 -8.698 1.00 18.07 272 GLU C N 1
ATOM 9249 C CA . GLU C 1 272 ? 16.830 72.137 -8.846 1.00 22.74 272 GLU C CA 1
ATOM 9250 C C . GLU C 1 272 ? 15.968 72.333 -10.084 1.00 24.46 272 GLU C C 1
ATOM 9251 O O . GLU C 1 272 ? 15.211 71.417 -10.438 1.00 25.01 272 GLU C O 1
ATOM 9257 N N . ASN C 1 273 ? 16.016 73.511 -10.716 1.00 21.01 273 ASN C N 1
ATOM 9258 C CA . ASN C 1 273 ? 15.158 73.793 -11.864 1.00 22.46 273 ASN C CA 1
ATOM 9259 C C . ASN C 1 273 ? 15.935 74.050 -13.147 1.00 20.68 273 ASN C C 1
ATOM 9260 O O . ASN C 1 273 ? 15.348 74.512 -14.147 1.00 21.30 273 ASN C O 1
ATOM 9265 N N . GLY C 1 274 ? 17.226 73.750 -13.142 1.00 19.30 274 GLY C N 1
ATOM 9266 C CA . GLY C 1 274 ? 18.038 73.792 -14.330 1.00 21.62 274 GLY C CA 1
ATOM 9267 C C . GLY C 1 274 ? 18.386 75.174 -14.809 1.00 18.81 274 GLY C C 1
ATOM 9268 O O . GLY C 1 274 ? 18.664 75.339 -16.008 1.00 19.15 274 GLY C O 1
ATOM 9269 N N . LEU C 1 275 ? 18.376 76.174 -13.919 1.00 15.97 275 LEU C N 1
ATOM 9270 C CA . LEU C 1 275 ? 18.703 77.559 -14.269 1.00 16.79 275 LEU C CA 1
ATOM 9271 C C . LEU C 1 275 ? 20.118 77.918 -13.841 1.00 14.46 275 LEU C C 1
ATOM 9272 O O . LEU C 1 275 ? 20.554 77.546 -12.750 1.00 15.47 275 LEU C O 1
ATOM 9277 N N . MET C 1 276 ? 20.823 78.648 -14.699 1.00 13.54 276 MET C N 1
ATOM 9278 C CA . MET C 1 276 ? 22.097 79.247 -14.335 1.00 12.58 276 MET C CA 1
ATOM 9279 C C . MET C 1 276 ? 21.835 80.592 -13.674 1.00 14.53 276 MET C C 1
ATOM 9280 O O . MET C 1 276 ? 20.826 81.246 -13.964 1.00 12.76 276 MET C O 1
ATOM 9285 N N . LEU C 1 277 ? 22.754 81.013 -12.791 1.00 12.05 277 LEU C N 1
ATOM 9286 C CA . LEU C 1 277 ? 22.472 82.084 -11.820 1.00 12.02 277 LEU C CA 1
ATOM 9287 C C . LEU C 1 277 ? 23.514 83.206 -11.915 1.00 13.08 277 LEU C C 1
ATOM 9288 O O . LEU C 1 277 ? 24.635 83.096 -11.382 1.00 12.95 277 LEU C O 1
ATOM 9293 N N . HIS C 1 278 ? 23.130 84.301 -12.573 1.00 12.10 278 HIS C N 1
ATOM 9294 C CA . HIS C 1 278 ? 23.979 85.494 -12.616 1.00 12.14 278 HIS C CA 1
ATOM 9295 C C . HIS C 1 278 ? 23.840 86.253 -11.293 1.00 12.10 278 HIS C C 1
ATOM 9296 O O . HIS C 1 278 ? 22.719 86.503 -10.831 1.00 12.89 278 HIS C O 1
ATOM 9303 N N . CYS C 1 279 ? 24.959 86.667 -10.707 1.00 12.12 279 CYS C N 1
ATOM 9304 C CA . CYS C 1 279 ? 24.918 87.404 -9.437 1.00 12.09 279 CYS C CA 1
ATOM 9305 C C . CYS C 1 279 ? 25.459 88.815 -9.639 1.00 12.14 279 CYS C C 1
ATOM 9306 O O . CYS C 1 279 ? 26.617 88.997 -10.035 1.00 12.19 279 CYS C O 1
ATOM 9309 N N . HIS C 1 280 ? 24.635 89.808 -9.315 1.00 12.13 280 HIS C N 1
ATOM 9310 C CA . HIS C 1 280 ? 25.015 91.213 -9.382 1.00 12.17 280 HIS C CA 1
ATOM 9311 C C . HIS C 1 280 ? 25.389 91.672 -7.970 1.00 12.15 280 HIS C C 1
ATOM 9312 O O . HIS C 1 280 ? 24.696 91.327 -7.000 1.00 12.10 280 HIS C O 1
ATOM 9319 N N . ARG C 1 281 ? 26.481 92.434 -7.850 1.00 12.20 281 ARG C N 1
ATOM 9320 C CA . ARG C 1 281 ? 27.011 92.776 -6.541 1.00 12.19 281 ARG C CA 1
ATOM 9321 C C . ARG C 1 281 ? 26.527 94.151 -6.066 1.00 12.20 281 ARG C C 1
ATOM 9322 O O . ARG C 1 281 ? 27.199 94.781 -5.268 1.00 12.23 281 ARG C O 1
ATOM 9330 N N . ALA C 1 282 ? 25.352 94.604 -6.519 1.00 12.19 282 ALA C N 1
ATOM 9331 C CA . ALA C 1 282 ? 24.764 95.857 -6.047 1.00 12.21 282 ALA C CA 1
ATOM 9332 C C . ALA C 1 282 ? 24.895 95.977 -4.530 1.00 12.18 282 ALA C C 1
ATOM 9333 O O . ALA C 1 282 ? 24.672 95.004 -3.802 1.00 12.48 282 ALA C O 1
ATOM 9335 N N . MET C 1 283 ? 25.373 97.170 -4.120 1.00 12.22 283 MET C N 1
ATOM 9336 C CA . MET C 1 283 ? 25.576 97.609 -2.708 1.00 12.22 283 MET C CA 1
ATOM 9337 C C . MET C 1 283 ? 27.018 97.369 -2.245 1.00 12.25 283 MET C C 1
ATOM 9338 O O . MET C 1 283 ? 27.405 97.949 -1.246 1.00 12.27 283 MET C O 1
ATOM 9343 N N . HIS C 1 284 ? 27.788 96.598 -3.013 1.00 12.26 284 HIS C N 1
ATOM 9344 C CA . HIS C 1 284 ? 29.093 96.193 -2.477 1.00 12.29 284 HIS C CA 1
ATOM 9345 C C . HIS C 1 284 ? 29.957 97.406 -2.132 1.00 12.36 284 HIS C C 1
ATOM 9346 O O . HIS C 1 284 ? 30.632 97.403 -1.096 1.00 12.37 284 HIS C O 1
ATOM 9353 N N . ALA C 1 285 ? 29.939 98.469 -2.979 1.00 12.40 285 ALA C N 1
ATOM 9354 C CA . ALA C 1 285 ? 30.874 99.563 -2.757 1.00 12.47 285 ALA C CA 1
ATOM 9355 C C . ALA C 1 285 ? 30.466 100.454 -1.587 1.00 12.47 285 ALA C C 1
ATOM 9356 O O . ALA C 1 285 ? 31.290 101.256 -1.135 1.00 13.51 285 ALA C O 1
ATOM 9358 N N . VAL C 1 286 ? 29.253 100.284 -1.042 1.00 12.42 286 VAL C N 1
ATOM 9359 C CA . VAL C 1 286 ? 28.911 100.916 0.230 1.00 12.42 286 VAL C CA 1
ATOM 9360 C C . VAL C 1 286 ? 29.930 100.560 1.313 1.00 13.47 286 VAL C C 1
ATOM 9361 O O . VAL C 1 286 ? 30.249 101.385 2.195 1.00 12.63 286 VAL C O 1
ATOM 9365 N N . PHE C 1 287 ? 30.453 99.337 1.284 1.00 12.81 287 PHE C N 1
ATOM 9366 C CA . PHE C 1 287 ? 31.351 98.924 2.361 1.00 12.62 287 PHE C CA 1
ATOM 9367 C C . PHE C 1 287 ? 32.626 98.214 1.934 1.00 13.01 287 PHE C C 1
ATOM 9368 O O . PHE C 1 287 ? 33.422 97.853 2.809 1.00 13.14 287 PHE C O 1
ATOM 9376 N N . ASP C 1 288 ? 32.857 97.992 0.634 1.00 12.48 288 ASP C N 1
ATOM 9377 C CA . ASP C 1 288 ? 34.120 97.369 0.234 1.00 13.02 288 ASP C CA 1
ATOM 9378 C C . ASP C 1 288 ? 35.090 98.318 -0.430 1.00 14.91 288 ASP C C 1
ATOM 9379 O O . ASP C 1 288 ? 36.164 97.869 -0.848 1.00 15.45 288 ASP C O 1
ATOM 9384 N N . ARG C 1 289 ? 34.764 99.608 -0.500 1.00 13.37 289 ARG C N 1
ATOM 9385 C CA . ARG C 1 289 ? 35.619 100.522 -1.261 1.00 16.26 289 ARG C CA 1
ATOM 9386 C C . ARG C 1 289 ? 36.728 101.163 -0.430 1.00 15.26 289 ARG C C 1
ATOM 9387 O O . ARG C 1 289 ? 37.884 101.236 -0.885 1.00 17.79 289 ARG C O 1
ATOM 9395 N N . GLN C 1 290 ? 36.389 101.695 0.747 1.00 13.39 290 GLN C N 1
ATOM 9396 C CA . GLN C 1 290 ? 37.377 102.516 1.444 1.00 14.87 290 GLN C CA 1
ATOM 9397 C C . GLN C 1 290 ? 38.374 101.620 2.164 1.00 15.51 290 GLN C C 1
ATOM 9398 O O . GLN C 1 290 ? 37.982 100.625 2.790 1.00 14.43 290 GLN C O 1
ATOM 9404 N N . PRO C 1 291 ? 39.663 101.954 2.108 1.00 14.65 291 PRO C N 1
ATOM 9405 C CA . PRO C 1 291 ? 40.676 101.029 2.652 1.00 13.92 291 PRO C CA 1
ATOM 9406 C C . PRO C 1 291 ? 40.711 100.975 4.171 1.00 14.86 291 PRO C C 1
ATOM 9407 O O . PRO C 1 291 ? 41.367 100.073 4.719 1.00 14.22 291 PRO C O 1
ATOM 9411 N N . ASN C 1 292 ? 40.030 101.898 4.867 1.00 15.38 292 ASN C N 1
ATOM 9412 C CA . ASN C 1 292 ? 40.055 101.895 6.329 1.00 14.66 292 ASN C CA 1
ATOM 9413 C C . ASN C 1 292 ? 38.888 101.172 6.969 1.00 13.33 292 ASN C C 1
ATOM 9414 O O . ASN C 1 292 ? 38.974 100.838 8.155 1.00 13.39 292 ASN C O 1
ATOM 9419 N N . HIS C 1 293 ? 37.799 100.925 6.241 1.00 12.87 293 HIS C N 1
ATOM 9420 C CA . HIS C 1 293 ? 36.621 100.378 6.917 1.00 12.79 293 HIS C CA 1
ATOM 9421 C C . HIS C 1 293 ? 35.754 99.542 5.980 1.00 13.37 293 HIS C C 1
ATOM 9422 O O . HIS C 1 293 ? 35.467 99.960 4.858 1.00 13.48 293 HIS C O 1
ATOM 9429 N N . GLY C 1 294 ? 35.283 98.390 6.470 1.00 12.64 294 GLY C N 1
ATOM 9430 C CA . GLY C 1 294 ? 34.277 97.600 5.785 1.00 12.55 294 GLY C CA 1
ATOM 9431 C C . GLY C 1 294 ? 34.770 96.172 5.561 1.00 12.53 294 GLY C C 1
ATOM 9432 O O . GLY C 1 294 ? 35.448 95.593 6.418 1.00 12.56 294 GLY C O 1
ATOM 9433 N N . ILE C 1 295 ? 34.380 95.605 4.422 1.00 12.48 295 ILE C N 1
ATOM 9434 C CA . ILE C 1 295 ? 34.678 94.210 4.066 1.00 12.45 295 ILE C CA 1
ATOM 9435 C C . ILE C 1 295 ? 35.233 94.240 2.648 1.00 12.48 295 ILE C C 1
ATOM 9436 O O . ILE C 1 295 ? 34.577 94.751 1.743 1.00 12.46 295 ILE C O 1
ATOM 9441 N N . HIS C 1 296 ? 36.434 93.720 2.457 1.00 12.53 296 HIS C N 1
ATOM 9442 C CA . HIS C 1 296 ? 37.021 93.744 1.125 1.00 12.83 296 HIS C CA 1
ATOM 9443 C C . HIS C 1 296 ? 36.202 92.904 0.161 1.00 12.50 296 HIS C C 1
ATOM 9444 O O . HIS C 1 296 ? 35.629 91.873 0.529 1.00 12.44 296 HIS C O 1
ATOM 9451 N N . PHE C 1 297 ? 36.170 93.323 -1.101 1.00 12.52 297 PHE C N 1
ATOM 9452 C CA . PHE C 1 297 ? 35.429 92.520 -2.069 1.00 12.51 297 PHE C CA 1
ATOM 9453 C C . PHE C 1 297 ? 35.946 91.081 -2.153 1.00 12.45 297 PHE C C 1
ATOM 9454 O O . PHE C 1 297 ? 35.169 90.176 -2.459 1.00 12.39 297 PHE C O 1
ATOM 9462 N N . ARG C 1 298 ? 37.242 90.826 -1.930 1.00 12.52 298 ARG C N 1
ATOM 9463 C CA . ARG C 1 298 ? 37.689 89.441 -2.090 1.00 12.51 298 ARG C CA 1
ATOM 9464 C C . ARG C 1 298 ? 37.024 88.525 -1.072 1.00 12.44 298 ARG C C 1
ATOM 9465 O O . ARG C 1 298 ? 36.859 87.336 -1.342 1.00 12.41 298 ARG C O 1
ATOM 9473 N N . VAL C 1 299 ? 36.616 89.064 0.083 1.00 12.42 299 VAL C N 1
ATOM 9474 C CA . VAL C 1 299 ? 35.875 88.269 1.057 1.00 12.36 299 VAL C CA 1
ATOM 9475 C C . VAL C 1 299 ? 34.463 88.003 0.542 1.00 12.28 299 VAL C C 1
ATOM 9476 O O . VAL C 1 299 ? 33.970 86.876 0.593 1.00 12.23 299 VAL C O 1
ATOM 9480 N N . LEU C 1 300 ? 33.792 89.047 0.041 1.00 12.27 300 LEU C N 1
ATOM 9481 C CA . LEU C 1 300 ? 32.479 88.876 -0.575 1.00 12.21 300 LEU C CA 1
ATOM 9482 C C . LEU C 1 300 ? 32.528 87.867 -1.704 1.00 12.20 300 LEU C C 1
ATOM 9483 O O . LEU C 1 300 ? 31.628 87.029 -1.845 1.00 12.14 300 LEU C O 1
ATOM 9488 N N . ALA C 1 301 ? 33.594 87.925 -2.515 1.00 12.34 301 ALA C N 1
ATOM 9489 C CA . ALA C 1 301 ? 33.758 86.976 -3.607 1.00 12.26 301 ALA C CA 1
ATOM 9490 C C . ALA C 1 301 ? 33.882 85.542 -3.092 1.00 13.33 301 ALA C C 1
ATOM 9491 O O . ALA C 1 301 ? 33.326 84.626 -3.696 1.00 12.20 301 ALA C O 1
ATOM 9493 N N . LYS C 1 302 ? 34.621 85.319 -1.992 1.00 12.25 302 LYS C N 1
ATOM 9494 C CA . LYS C 1 302 ? 34.677 83.964 -1.441 1.00 12.22 302 LYS C CA 1
ATOM 9495 C C . LYS C 1 302 ? 33.294 83.493 -1.007 1.00 12.14 302 LYS C C 1
ATOM 9496 O O . LYS C 1 302 ? 32.893 82.360 -1.292 1.00 12.11 302 LYS C O 1
ATOM 9502 N N . TRP C 1 303 ? 32.562 84.344 -0.290 1.00 12.12 303 TRP C N 1
ATOM 9503 C CA . TRP C 1 303 ? 31.239 83.959 0.175 1.00 12.05 303 TRP C CA 1
ATOM 9504 C C . TRP C 1 303 ? 30.317 83.674 -0.991 1.00 12.64 303 TRP C C 1
ATOM 9505 O O . TRP C 1 303 ? 29.510 82.746 -0.931 1.00 12.65 303 TRP C O 1
ATOM 9516 N N . LEU C 1 304 ? 30.418 84.482 -2.057 1.00 12.04 304 LEU C N 1
ATOM 9517 C CA . LEU C 1 304 ? 29.633 84.266 -3.268 1.00 12.03 304 LEU C CA 1
ATOM 9518 C C . LEU C 1 304 ? 29.912 82.888 -3.869 1.00 12.49 304 LEU C C 1
ATOM 9519 O O . LEU C 1 304 ? 28.981 82.154 -4.228 1.00 13.80 304 LEU C O 1
ATOM 9524 N N . ARG C 1 305 ? 31.191 82.522 -3.987 1.00 12.07 305 ARG C N 1
ATOM 9525 C CA . ARG C 1 305 ? 31.522 81.216 -4.556 1.00 12.32 305 ARG C CA 1
ATOM 9526 C C . ARG C 1 305 ? 31.013 80.079 -3.668 1.00 13.45 305 ARG C C 1
ATOM 9527 O O . ARG C 1 305 ? 30.648 79.016 -4.173 1.00 12.00 305 ARG C O 1
ATOM 9535 N N . MET C 1 306 ? 30.946 80.299 -2.349 1.00 12.00 306 MET C N 1
ATOM 9536 C CA . MET C 1 306 ? 30.485 79.240 -1.446 1.00 13.06 306 MET C CA 1
ATOM 9537 C C . MET C 1 306 ? 28.980 78.984 -1.576 1.00 14.99 306 MET C C 1
ATOM 9538 O O . MET C 1 306 ? 28.525 77.825 -1.645 1.00 13.48 306 MET C O 1
ATOM 9543 N N . VAL C 1 307 ? 28.182 80.037 -1.522 1.00 13.32 307 VAL C N 1
ATOM 9544 C CA . VAL C 1 307 ? 26.709 79.828 -1.583 1.00 13.39 307 VAL C CA 1
ATOM 9545 C C . VAL C 1 307 ? 26.437 79.218 -2.946 1.00 15.32 307 VAL C C 1
ATOM 9546 O O . VAL C 1 307 ? 25.632 78.303 -3.037 1.00 18.77 307 VAL C O 1
ATOM 9550 N N . GLY C 1 308 ? 27.102 79.804 -3.933 1.00 17.06 308 GLY C N 1
ATOM 9551 C CA . GLY C 1 308 ? 26.962 79.333 -5.292 1.00 17.73 308 GLY C CA 1
ATOM 9552 C C . GLY C 1 308 ? 26.334 80.334 -6.230 1.00 12.41 308 GLY C C 1
ATOM 9553 O O . GLY C 1 308 ? 25.137 80.369 -6.292 1.00 16.59 308 GLY C O 1
ATOM 9554 N N . GLY C 1 309 ? 27.154 81.171 -6.843 1.00 14.97 309 GLY C N 1
ATOM 9555 C CA . GLY C 1 309 ? 26.683 81.975 -7.980 1.00 14.49 309 GLY C CA 1
ATOM 9556 C C . GLY C 1 309 ? 27.463 81.483 -9.200 1.00 12.05 309 GLY C C 1
ATOM 9557 O O . GLY C 1 309 ? 28.575 81.020 -9.010 1.00 13.25 309 GLY C O 1
ATOM 9558 N N . ASP C 1 310 ? 26.876 81.556 -10.395 1.00 12.07 310 ASP C N 1
ATOM 9559 C CA . ASP C 1 310 ? 27.594 81.132 -11.592 1.00 12.13 310 ASP C CA 1
ATOM 9560 C C . ASP C 1 310 ? 28.505 82.214 -12.156 1.00 12.20 310 ASP C C 1
ATOM 9561 O O . ASP C 1 310 ? 29.515 81.903 -12.805 1.00 12.25 310 ASP C O 1
ATOM 9566 N N . HIS C 1 311 ? 28.153 83.474 -11.929 1.00 12.20 311 HIS C N 1
ATOM 9567 C CA . HIS C 1 311 ? 29.009 84.588 -12.294 1.00 12.26 311 HIS C CA 1
ATOM 9568 C C . HIS C 1 311 ? 28.906 85.618 -11.183 1.00 13.97 311 HIS C C 1
ATOM 9569 O O . HIS C 1 311 ? 27.880 85.691 -10.502 1.00 13.37 311 HIS C O 1
ATOM 9576 N N . VAL C 1 312 ? 29.946 86.454 -11.052 1.00 12.88 312 VAL C N 1
ATOM 9577 C CA . VAL C 1 312 ? 29.813 87.693 -10.275 1.00 12.27 312 VAL C CA 1
ATOM 9578 C C . VAL C 1 312 ? 30.666 88.770 -10.927 1.00 12.35 312 VAL C C 1
ATOM 9579 O O . VAL C 1 312 ? 31.708 88.498 -11.520 1.00 12.41 312 VAL C O 1
ATOM 9583 N N . HIS C 1 313 ? 30.192 90.004 -10.838 1.00 12.36 313 HIS C N 1
ATOM 9584 C CA . HIS C 1 313 ? 30.960 91.130 -11.365 1.00 12.44 313 HIS C CA 1
ATOM 9585 C C . HIS C 1 313 ? 32.232 91.331 -10.548 1.00 12.53 313 HIS C C 1
ATOM 9586 O O . HIS C 1 313 ? 32.240 91.195 -9.314 1.00 13.66 313 HIS C O 1
ATOM 9593 N N . THR C 1 314 ? 33.316 91.654 -11.237 1.00 12.60 314 THR C N 1
ATOM 9594 C CA . THR C 1 314 ? 34.609 91.830 -10.582 1.00 13.15 314 THR C CA 1
ATOM 9595 C C . THR C 1 314 ? 35.191 93.211 -10.833 1.00 13.27 314 THR C C 1
ATOM 9596 O O . THR C 1 314 ? 36.268 93.519 -10.324 1.00 17.92 314 THR C O 1
ATOM 9600 N N . GLY C 1 315 ? 34.525 94.033 -11.616 1.00 14.64 315 GLY C N 1
ATOM 9601 C CA . GLY C 1 315 ? 35.085 95.302 -12.034 1.00 13.67 315 GLY C CA 1
ATOM 9602 C C . GLY C 1 315 ? 35.821 95.133 -13.353 1.00 14.44 315 GLY C C 1
ATOM 9603 O O . GLY C 1 315 ? 36.073 94.025 -13.829 1.00 16.02 315 GLY C O 1
ATOM 9604 N N . THR C 1 316 ? 36.185 96.269 -13.948 1.00 13.95 316 THR C N 1
ATOM 9605 C CA . THR C 1 316 ? 36.875 96.281 -15.227 1.00 14.76 316 THR C CA 1
ATOM 9606 C C . THR C 1 316 ? 38.293 96.805 -15.144 1.00 15.88 316 THR C C 1
ATOM 9607 O O . THR C 1 316 ? 39.029 96.673 -16.128 1.00 15.82 316 THR C O 1
ATOM 9611 N N . VAL C 1 317 ? 38.666 97.453 -14.028 1.00 16.33 317 VAL C N 1
ATOM 9612 C CA . VAL C 1 317 ? 39.904 98.234 -13.906 1.00 16.32 317 VAL C CA 1
ATOM 9613 C C . VAL C 1 317 ? 39.854 99.510 -14.770 1.00 17.04 317 VAL C C 1
ATOM 9614 O O . VAL C 1 317 ? 40.051 100.618 -14.255 1.00 18.18 317 VAL C O 1
ATOM 9618 N N . VAL C 1 318 ? 39.579 99.371 -16.082 1.00 15.75 318 VAL C N 1
ATOM 9619 C CA . VAL C 1 318 ? 39.708 100.478 -17.034 1.00 17.14 318 VAL C CA 1
ATOM 9620 C C . VAL C 1 318 ? 38.420 101.256 -17.282 1.00 16.08 318 VAL C C 1
ATOM 9621 O O . VAL C 1 318 ? 38.477 102.310 -17.927 1.00 17.18 318 VAL C O 1
ATOM 9625 N N . GLY C 1 319 ? 37.271 100.796 -16.777 1.00 15.63 319 GLY C N 1
ATOM 9626 C CA . GLY C 1 319 ? 35.976 101.423 -17.047 1.00 14.20 319 GLY C CA 1
ATOM 9627 C C . GLY C 1 319 ? 35.562 102.524 -16.068 1.00 17.24 319 GLY C C 1
ATOM 9628 O O . GLY C 1 319 ? 36.398 103.186 -15.448 1.00 15.64 319 GLY C O 1
ATOM 9629 N N . LYS C 1 320 ? 34.241 102.738 -15.940 1.00 13.80 320 LYS C N 1
ATOM 9630 C CA . LYS C 1 320 ? 33.762 103.890 -15.179 1.00 13.15 320 LYS C CA 1
ATOM 9631 C C . LYS C 1 320 ? 33.760 103.663 -13.663 1.00 14.01 320 LYS C C 1
ATOM 9632 O O . LYS C 1 320 ? 33.694 104.647 -12.910 1.00 14.95 320 LYS C O 1
ATOM 9638 N N . LEU C 1 321 ? 33.838 102.421 -13.195 1.00 13.10 321 LEU C N 1
ATOM 9639 C CA . LEU C 1 321 ? 33.824 102.143 -11.766 1.00 13.37 321 LEU C CA 1
ATOM 9640 C C . LEU C 1 321 ? 35.229 101.779 -11.305 1.00 14.99 321 LEU C C 1
ATOM 9641 O O . LEU C 1 321 ? 36.052 101.274 -12.078 1.00 13.15 321 LEU C O 1
ATOM 9646 N N . GLU C 1 322 ? 35.496 102.067 -10.039 1.00 15.81 322 GLU C N 1
ATOM 9647 C CA . GLU C 1 322 ? 36.837 101.927 -9.500 1.00 16.70 322 GLU C CA 1
ATOM 9648 C C . GLU C 1 322 ? 37.222 100.451 -9.439 1.00 18.61 322 GLU C C 1
ATOM 9649 O O . GLU C 1 322 ? 36.396 99.586 -9.111 1.00 17.55 322 GLU C O 1
ATOM 9655 N N . GLY C 1 323 ? 38.477 100.169 -9.763 1.00 17.89 323 GLY C N 1
ATOM 9656 C CA . GLY C 1 323 ? 39.014 98.831 -9.650 1.00 20.47 323 GLY C CA 1
ATOM 9657 C C . GLY C 1 323 ? 40.532 98.907 -9.564 1.00 21.67 323 GLY C C 1
ATOM 9658 O O . GLY C 1 323 ? 41.165 99.800 -10.130 1.00 25.31 323 GLY C O 1
ATOM 9659 N N . ASP C 1 324 ? 41.126 98.023 -8.794 1.00 19.87 324 ASP C N 1
ATOM 9660 C CA . ASP C 1 324 ? 42.571 97.946 -8.637 1.00 18.45 324 ASP C CA 1
ATOM 9661 C C . ASP C 1 324 ? 43.025 96.697 -9.387 1.00 17.13 324 ASP C C 1
ATOM 9662 O O . ASP C 1 324 ? 42.518 95.598 -9.121 1.00 16.09 324 ASP C O 1
ATOM 9667 N N . ARG C 1 325 ? 43.946 96.866 -10.351 1.00 14.90 325 ARG C N 1
ATOM 9668 C CA . ARG C 1 325 ? 44.352 95.737 -11.209 1.00 16.26 325 ARG C CA 1
ATOM 9669 C C . ARG C 1 325 ? 44.922 94.568 -10.407 1.00 15.97 325 ARG C C 1
ATOM 9670 O O . ARG C 1 325 ? 44.558 93.410 -10.654 1.00 14.90 325 ARG C O 1
ATOM 9678 N N . ALA C 1 326 ? 45.824 94.838 -9.443 1.00 16.17 326 ALA C N 1
ATOM 9679 C CA . ALA C 1 326 ? 46.409 93.738 -8.677 1.00 16.10 326 ALA C CA 1
ATOM 9680 C C . ALA C 1 326 ? 45.341 93.031 -7.846 1.00 14.47 326 ALA C C 1
ATOM 9681 O O . ALA C 1 326 ? 45.308 91.801 -7.772 1.00 14.84 326 ALA C O 1
ATOM 9683 N N . GLU C 1 327 ? 44.460 93.798 -7.203 1.00 13.73 327 GLU C N 1
ATOM 9684 C CA . GLU C 1 327 ? 43.404 93.161 -6.419 1.00 14.56 327 GLU C CA 1
ATOM 9685 C C . GLU C 1 327 ? 42.478 92.342 -7.317 1.00 14.90 327 GLU C C 1
ATOM 9686 O O . GLU C 1 327 ? 42.071 91.221 -6.963 1.00 13.86 327 GLU C O 1
ATOM 9692 N N . THR C 1 328 ? 42.160 92.882 -8.496 1.00 14.15 328 THR C N 1
ATOM 9693 C CA . THR C 1 328 ? 41.245 92.200 -9.410 1.00 14.18 328 THR C CA 1
ATOM 9694 C C . THR C 1 328 ? 41.839 90.888 -9.912 1.00 14.40 328 THR C C 1
ATOM 9695 O O . THR C 1 328 ? 41.129 89.880 -10.037 1.00 15.05 328 THR C O 1
ATOM 9699 N N . LEU C 1 329 ? 43.145 90.870 -10.207 1.00 13.84 329 LEU C N 1
ATOM 9700 C CA . LEU C 1 329 ? 43.762 89.617 -10.648 1.00 13.12 329 LEU C CA 1
ATOM 9701 C C . LEU C 1 329 ? 43.687 88.552 -9.550 1.00 14.52 329 LEU C C 1
ATOM 9702 O O . LEU C 1 329 ? 43.472 87.361 -9.823 1.00 14.11 329 LEU C O 1
ATOM 9707 N N . GLY C 1 330 ? 43.859 88.957 -8.293 1.00 13.81 330 GLY C N 1
ATOM 9708 C CA . GLY C 1 330 ? 43.737 87.990 -7.219 1.00 13.38 330 GLY C CA 1
ATOM 9709 C C . GLY C 1 330 ? 42.316 87.500 -7.045 1.00 13.45 330 GLY C C 1
ATOM 9710 O O . GLY C 1 330 ? 42.082 86.315 -6.791 1.00 13.62 330 GLY C O 1
ATOM 9711 N N . ILE C 1 331 ? 41.344 88.404 -7.174 1.00 12.81 331 ILE C N 1
ATOM 9712 C CA . ILE C 1 331 ? 39.944 88.014 -7.050 1.00 12.71 331 ILE C CA 1
ATOM 9713 C C . ILE C 1 331 ? 39.544 87.060 -8.178 1.00 12.69 331 ILE C C 1
ATOM 9714 O O . ILE C 1 331 ? 38.808 86.088 -7.961 1.00 12.62 331 ILE C O 1
ATOM 9719 N N . ALA C 1 332 ? 40.020 87.325 -9.399 1.00 12.76 332 ALA C N 1
ATOM 9720 C CA . ALA C 1 332 ? 39.724 86.411 -10.492 1.00 13.06 332 ALA C CA 1
ATOM 9721 C C . ALA C 1 332 ? 40.222 85.007 -10.180 1.00 12.90 332 ALA C C 1
ATOM 9722 O O . ALA C 1 332 ? 39.493 84.028 -10.402 1.00 12.85 332 ALA C O 1
ATOM 9724 N N . ASP C 1 333 ? 41.455 84.886 -9.638 1.00 12.82 333 ASP C N 1
ATOM 9725 C CA . ASP C 1 333 ? 41.958 83.572 -9.228 1.00 13.76 333 ASP C CA 1
ATOM 9726 C C . ASP C 1 333 ? 41.099 82.967 -8.120 1.00 12.71 333 ASP C C 1
ATOM 9727 O O . ASP C 1 333 ? 40.834 81.756 -8.122 1.00 12.67 333 ASP C O 1
ATOM 9732 N N . LEU C 1 334 ? 40.689 83.785 -7.138 1.00 12.67 334 LEU C N 1
ATOM 9733 C CA . LEU C 1 334 ? 39.850 83.254 -6.072 1.00 12.58 334 LEU C CA 1
ATOM 9734 C C . LEU C 1 334 ? 38.539 82.703 -6.619 1.00 12.59 334 LEU C C 1
ATOM 9735 O O . LEU C 1 334 ? 37.995 81.736 -6.078 1.00 12.44 334 LEU C O 1
ATOM 9740 N N . LEU C 1 335 ? 38.009 83.313 -7.688 1.00 12.51 335 LEU C N 1
ATOM 9741 C CA . LEU C 1 335 ? 36.745 82.854 -8.243 1.00 12.44 335 LEU C CA 1
ATOM 9742 C C . LEU C 1 335 ? 36.887 81.612 -9.123 1.00 12.46 335 LEU C C 1
ATOM 9743 O O . LEU C 1 335 ? 35.941 80.813 -9.211 1.00 12.63 335 LEU C O 1
ATOM 9748 N N . ARG C 1 336 ? 38.046 81.417 -9.770 1.00 12.82 336 ARG C N 1
ATOM 9749 C CA . ARG C 1 336 ? 38.187 80.414 -10.832 1.00 12.86 336 ARG C CA 1
ATOM 9750 C C . ARG C 1 336 ? 39.091 79.242 -10.496 1.00 13.52 336 ARG C C 1
ATOM 9751 O O . ARG C 1 336 ? 38.920 78.174 -11.098 1.00 15.72 336 ARG C O 1
ATOM 9759 N N . GLU C 1 337 ? 40.068 79.404 -9.608 1.00 13.90 337 GLU C N 1
ATOM 9760 C CA . GLU C 1 337 ? 41.066 78.359 -9.439 1.00 14.55 337 GLU C CA 1
ATOM 9761 C C . GLU C 1 337 ? 40.726 77.393 -8.290 1.00 14.42 337 GLU C C 1
ATOM 9762 O O . GLU C 1 337 ? 39.932 77.691 -7.392 1.00 13.37 337 GLU C O 1
ATOM 9768 N N . ASP C 1 338 ? 41.373 76.218 -8.326 1.00 14.98 338 ASP C N 1
ATOM 9769 C CA . ASP C 1 338 ? 41.164 75.192 -7.296 1.00 14.93 338 ASP C CA 1
ATOM 9770 C C . ASP C 1 338 ? 41.909 75.508 -6.009 1.00 14.98 338 ASP C C 1
ATOM 9771 O O . ASP C 1 338 ? 41.544 74.991 -4.943 1.00 14.44 338 ASP C O 1
ATOM 9776 N N . TYR C 1 339 ? 42.975 76.298 -6.115 1.00 13.32 339 TYR C N 1
ATOM 9777 C CA . TYR C 1 339 ? 43.869 76.611 -5.010 1.00 14.19 339 TYR C CA 1
ATOM 9778 C C . TYR C 1 339 ? 44.587 77.911 -5.364 1.00 15.31 339 TYR C C 1
ATOM 9779 O O . TYR C 1 339 ? 45.101 78.070 -6.488 1.00 15.30 339 TYR C O 1
ATOM 9788 N N . VAL C 1 340 ? 44.595 78.840 -4.413 1.00 14.01 340 VAL C N 1
ATOM 9789 C CA . VAL C 1 340 ? 45.175 80.161 -4.615 1.00 14.84 340 VAL C CA 1
ATOM 9790 C C . VAL C 1 340 ? 46.163 80.433 -3.492 1.00 15.44 340 VAL C C 1
ATOM 9791 O O . VAL C 1 340 ? 45.749 80.584 -2.335 1.00 14.07 340 VAL C O 1
ATOM 9795 N N . PRO C 1 341 ? 47.458 80.468 -3.760 1.00 15.48 341 PRO C N 1
ATOM 9796 C CA . PRO C 1 341 ? 48.411 80.755 -2.684 1.00 15.74 341 PRO C CA 1
ATOM 9797 C C . PRO C 1 341 ? 48.353 82.222 -2.277 1.00 14.14 341 PRO C C 1
ATOM 9798 O O . PRO C 1 341 ? 47.982 83.098 -3.072 1.00 14.31 341 PRO C O 1
ATOM 9802 N N . ALA C 1 342 ? 48.735 82.466 -1.020 1.00 15.39 342 ALA C N 1
ATOM 9803 C CA . ALA C 1 342 ? 48.886 83.825 -0.502 1.00 14.85 342 ALA C CA 1
ATOM 9804 C C . ALA C 1 342 ? 49.831 84.639 -1.380 1.00 16.03 342 ALA C C 1
ATOM 9805 O O . ALA C 1 342 ? 50.798 84.121 -1.947 1.00 15.49 342 ALA C O 1
ATOM 9807 N N . ASP C 1 343 ? 49.554 85.932 -1.462 1.00 13.31 343 ASP C N 1
ATOM 9808 C CA . ASP C 1 343 ? 50.347 86.842 -2.279 1.00 15.44 343 ASP C CA 1
ATOM 9809 C C . ASP C 1 343 ? 50.139 88.256 -1.750 1.00 16.23 343 ASP C C 1
ATOM 9810 O O . ASP C 1 343 ? 49.139 88.913 -2.094 1.00 14.42 343 ASP C O 1
ATOM 9815 N N . PRO C 1 344 ? 51.054 88.747 -0.908 1.00 14.36 344 PRO C N 1
ATOM 9816 C CA . PRO C 1 344 ? 50.883 90.106 -0.351 1.00 16.82 344 PRO C CA 1
ATOM 9817 C C . PRO C 1 344 ? 50.774 91.172 -1.425 1.00 14.86 344 PRO C C 1
ATOM 9818 O O . PRO C 1 344 ? 50.122 92.198 -1.199 1.00 14.58 344 PRO C O 1
ATOM 9822 N N . GLY C 1 345 ? 51.403 90.965 -2.587 1.00 15.93 345 GLY C N 1
ATOM 9823 C CA . GLY C 1 345 ? 51.306 91.946 -3.659 1.00 16.36 345 GLY C CA 1
ATOM 9824 C C . GLY C 1 345 ? 49.956 92.012 -4.353 1.00 16.83 345 GLY C C 1
ATOM 9825 O O . GLY C 1 345 ? 49.760 92.888 -5.205 1.00 16.34 345 GLY C O 1
ATOM 9826 N N . ARG C 1 346 ? 49.024 91.123 -4.015 1.00 15.20 346 ARG C N 1
ATOM 9827 C CA . ARG C 1 346 ? 47.630 91.236 -4.453 1.00 13.49 346 ARG C CA 1
ATOM 9828 C C . ARG C 1 346 ? 46.674 91.244 -3.276 1.00 13.39 346 ARG C C 1
ATOM 9829 O O . ARG C 1 346 ? 45.464 91.091 -3.465 1.00 13.82 346 ARG C O 1
ATOM 9837 N N . GLY C 1 347 ? 47.180 91.450 -2.066 1.00 13.41 347 GLY C N 1
ATOM 9838 C CA . GLY C 1 347 ? 46.316 91.471 -0.926 1.00 13.83 347 GLY C CA 1
ATOM 9839 C C . GLY C 1 347 ? 45.702 90.139 -0.604 1.00 14.26 347 GLY C C 1
ATOM 9840 O O . GLY C 1 347 ? 44.700 90.088 0.103 1.00 13.30 347 GLY C O 1
ATOM 9841 N N . LEU C 1 348 ? 46.280 89.045 -1.085 1.00 13.10 348 LEU C N 1
ATOM 9842 C CA . LEU C 1 348 ? 45.811 87.712 -0.698 1.00 13.23 348 LEU C CA 1
ATOM 9843 C C . LEU C 1 348 ? 46.584 87.309 0.545 1.00 14.95 348 LEU C C 1
ATOM 9844 O O . LEU C 1 348 ? 47.744 86.911 0.455 1.00 13.92 348 LEU C O 1
ATOM 9849 N N . PHE C 1 349 ? 45.945 87.444 1.721 1.00 14.32 349 PHE C N 1
ATOM 9850 C CA . PHE C 1 349 ? 46.633 87.230 2.991 1.00 14.88 349 PHE C CA 1
ATOM 9851 C C . PHE C 1 349 ? 46.811 85.756 3.330 1.00 14.96 349 PHE C C 1
ATOM 9852 O O . PHE C 1 349 ? 47.718 85.416 4.105 1.00 16.39 349 PHE C O 1
ATOM 9860 N N . PHE C 1 350 ? 45.999 84.874 2.771 1.00 14.15 350 PHE C N 1
ATOM 9861 C CA . PHE C 1 350 ? 46.017 83.471 3.154 1.00 14.30 350 PHE C CA 1
ATOM 9862 C C . PHE C 1 350 ? 46.058 82.613 1.901 1.00 14.78 350 PHE C C 1
ATOM 9863 O O . PHE C 1 350 ? 45.520 82.998 0.866 1.00 15.14 350 PHE C O 1
ATOM 9871 N N . ASP C 1 351 ? 46.625 81.426 2.025 1.00 14.93 351 ASP C N 1
ATOM 9872 C CA . ASP C 1 351 ? 46.367 80.405 1.014 1.00 15.40 351 ASP C CA 1
ATOM 9873 C C . ASP C 1 351 ? 44.901 79.992 1.101 1.00 16.19 351 ASP C C 1
ATOM 9874 O O . ASP C 1 351 ? 44.362 79.770 2.193 1.00 17.26 351 ASP C O 1
ATOM 9879 N N . GLN C 1 352 ? 44.254 79.851 -0.057 1.00 14.22 352 GLN C N 1
ATOM 9880 C CA . GLN C 1 352 ? 42.855 79.408 -0.101 1.00 14.40 352 GLN C CA 1
ATOM 9881 C C . GLN C 1 352 ? 42.750 78.160 -0.976 1.00 15.38 352 GLN C C 1
ATOM 9882 O O . GLN C 1 352 ? 42.925 78.231 -2.198 1.00 15.17 352 GLN C O 1
ATOM 9888 N N . ASP C 1 353 ? 42.451 77.024 -0.352 1.00 15.27 353 ASP C N 1
ATOM 9889 C CA . ASP C 1 353 ? 42.084 75.801 -1.057 1.00 15.32 353 ASP C CA 1
ATOM 9890 C C . ASP C 1 353 ? 40.587 75.849 -1.301 1.00 16.46 353 ASP C C 1
ATOM 9891 O O . ASP C 1 353 ? 39.820 76.235 -0.408 1.00 16.24 353 ASP C O 1
ATOM 9896 N N . TRP C 1 354 ? 40.149 75.434 -2.485 1.00 12.65 354 TRP C N 1
ATOM 9897 C CA . TRP C 1 354 ? 38.724 75.536 -2.755 1.00 14.00 354 TRP C CA 1
ATOM 9898 C C . TRP C 1 354 ? 37.958 74.228 -2.586 1.00 16.86 354 TRP C C 1
ATOM 9899 O O . TRP C 1 354 ? 36.756 74.214 -2.866 1.00 15.65 354 TRP C O 1
ATOM 9910 N N . ALA C 1 355 ? 38.598 73.145 -2.124 1.00 18.44 355 ALA C N 1
ATOM 9911 C CA . ALA C 1 355 ? 37.864 71.954 -1.670 1.00 18.50 355 ALA C CA 1
ATOM 9912 C C . ALA C 1 355 ? 36.993 71.349 -2.786 1.00 17.82 355 ALA C C 1
ATOM 9913 O O . ALA C 1 355 ? 35.928 70.772 -2.522 1.00 18.20 355 ALA C O 1
ATOM 9915 N N . GLY C 1 356 ? 37.422 71.511 -4.037 1.00 17.36 356 GLY C N 1
ATOM 9916 C CA . GLY C 1 356 ? 36.674 71.044 -5.191 1.00 18.08 356 GLY C CA 1
ATOM 9917 C C . GLY C 1 356 ? 35.425 71.821 -5.571 1.00 17.80 356 GLY C C 1
ATOM 9918 O O . GLY C 1 356 ? 34.681 71.363 -6.441 1.00 15.98 356 GLY C O 1
ATOM 9919 N N . LEU C 1 357 ? 35.151 72.972 -4.956 1.00 15.83 357 LEU C N 1
ATOM 9920 C CA . LEU C 1 357 ? 33.953 73.696 -5.345 1.00 13.63 357 LEU C CA 1
ATOM 9921 C C . LEU C 1 357 ? 34.088 74.167 -6.793 1.00 14.95 357 LEU C C 1
ATOM 9922 O O . LEU C 1 357 ? 35.190 74.469 -7.270 1.00 14.95 357 LEU C O 1
ATOM 9927 N N . LYS C 1 358 ? 32.952 74.252 -7.496 1.00 14.45 358 LYS C N 1
ATOM 9928 C CA . LYS C 1 358 ? 32.993 74.704 -8.875 1.00 12.45 358 LYS C CA 1
ATOM 9929 C C . LYS C 1 358 ? 33.452 76.168 -8.971 1.00 13.66 358 LYS C C 1
ATOM 9930 O O . LYS C 1 358 ? 33.251 76.953 -8.044 1.00 12.95 358 LYS C O 1
ATOM 9936 N N . PRO C 1 359 ? 33.999 76.573 -10.114 1.00 14.04 359 PRO C N 1
ATOM 9937 C CA . PRO C 1 359 ? 34.433 77.969 -10.293 1.00 13.55 359 PRO C CA 1
ATOM 9938 C C . PRO C 1 359 ? 33.333 78.889 -10.806 1.00 12.40 359 PRO C C 1
ATOM 9939 O O . PRO C 1 359 ? 32.336 78.455 -11.381 1.00 12.26 359 PRO C O 1
ATOM 9943 N N . VAL C 1 360 ? 33.559 80.200 -10.594 1.00 12.31 360 VAL C N 1
ATOM 9944 C CA . VAL C 1 360 ? 32.615 81.273 -10.911 1.00 12.30 360 VAL C CA 1
ATOM 9945 C C . VAL C 1 360 ? 33.181 82.104 -12.050 1.00 12.38 360 VAL C C 1
ATOM 9946 O O . VAL C 1 360 ? 34.370 82.431 -12.027 1.00 12.44 360 VAL C O 1
ATOM 9950 N N . PHE C 1 361 ? 32.335 82.495 -13.020 1.00 12.38 361 PHE C N 1
ATOM 9951 C CA . PHE C 1 361 ? 32.788 83.426 -14.079 1.00 12.47 361 PHE C CA 1
ATOM 9952 C C . PHE C 1 361 ? 32.973 84.840 -13.510 1.00 12.47 361 PHE C C 1
ATOM 9953 O O . PHE C 1 361 ? 31.991 85.425 -13.029 1.00 12.42 361 PHE C O 1
ATOM 9961 N N . PRO C 1 362 ? 34.158 85.450 -13.614 1.00 12.55 362 PRO C N 1
ATOM 9962 C CA . PRO C 1 362 ? 34.249 86.907 -13.464 1.00 12.57 362 PRO C CA 1
ATOM 9963 C C . PRO C 1 362 ? 33.438 87.590 -14.556 1.00 12.85 362 PRO C C 1
ATOM 9964 O O . PRO C 1 362 ? 33.394 87.144 -15.708 1.00 12.89 362 PRO C O 1
ATOM 9968 N N . VAL C 1 363 ? 32.857 88.741 -14.210 1.00 12.58 363 VAL C N 1
ATOM 9969 C CA . VAL C 1 363 ? 32.103 89.558 -15.157 1.00 12.61 363 VAL C CA 1
ATOM 9970 C C . VAL C 1 363 ? 32.658 90.970 -15.111 1.00 12.67 363 VAL C C 1
ATOM 9971 O O . VAL C 1 363 ? 32.606 91.609 -14.059 1.00 12.63 363 VAL C O 1
ATOM 9975 N N . ALA C 1 364 ? 33.152 91.457 -16.247 1.00 12.76 364 ALA C N 1
ATOM 9976 C CA . ALA C 1 364 ? 33.727 92.792 -16.370 1.00 12.83 364 ALA C CA 1
ATOM 9977 C C . ALA C 1 364 ? 32.688 93.683 -17.057 1.00 12.84 364 ALA C C 1
ATOM 9978 O O . ALA C 1 364 ? 32.346 93.444 -18.221 1.00 12.88 364 ALA C O 1
ATOM 9980 N N . SER C 1 365 ? 32.219 94.717 -16.353 1.00 12.81 365 SER C N 1
ATOM 9981 C CA . SER C 1 365 ? 31.117 95.535 -16.857 1.00 12.81 365 SER C CA 1
ATOM 9982 C C . SER C 1 365 ? 31.266 96.958 -16.337 1.00 14.00 365 SER C C 1
ATOM 9983 O O . SER C 1 365 ? 31.662 97.150 -15.184 1.00 12.92 365 SER C O 1
ATOM 9986 N N . GLY C 1 366 ? 30.910 97.936 -17.169 1.00 12.90 366 GLY C N 1
ATOM 9987 C CA . GLY C 1 366 ? 30.689 99.284 -16.655 1.00 12.91 366 GLY C CA 1
ATOM 9988 C C . GLY C 1 366 ? 31.594 100.296 -17.353 1.00 13.02 366 GLY C C 1
ATOM 9989 O O . GLY C 1 366 ? 32.779 100.400 -17.029 1.00 13.50 366 GLY C O 1
ATOM 9990 N N . GLY C 1 367 ? 31.032 101.047 -18.295 1.00 13.07 367 GLY C N 1
ATOM 9991 C CA . GLY C 1 367 ? 31.774 102.084 -18.984 1.00 13.18 367 GLY C CA 1
ATOM 9992 C C . GLY C 1 367 ? 32.820 101.579 -19.962 1.00 14.66 367 GLY C C 1
ATOM 9993 O O . GLY C 1 367 ? 33.758 102.316 -20.283 1.00 16.18 367 GLY C O 1
ATOM 9994 N N . ILE C 1 368 ? 32.695 100.343 -20.449 1.00 13.25 368 ILE C N 1
ATOM 9995 C CA . ILE C 1 368 ? 33.697 99.830 -21.384 1.00 13.34 368 ILE C CA 1
ATOM 9996 C C . ILE C 1 368 ? 33.179 99.839 -22.814 1.00 13.41 368 ILE C C 1
ATOM 9997 O O . ILE C 1 368 ? 31.963 99.841 -23.095 1.00 13.76 368 ILE C O 1
ATOM 10002 N N . HIS C 1 369 ? 34.132 99.923 -23.734 1.00 13.52 369 HIS C N 1
ATOM 10003 C CA . HIS C 1 369 ? 33.841 99.956 -25.151 1.00 13.61 369 HIS C CA 1
ATOM 10004 C C . HIS C 1 369 ? 34.973 99.247 -25.884 1.00 14.21 369 HIS C C 1
ATOM 10005 O O . HIS C 1 369 ? 35.897 98.700 -25.267 1.00 14.00 369 HIS C O 1
ATOM 10012 N N . VAL C 1 370 ? 34.887 99.247 -27.218 1.00 14.66 370 VAL C N 1
ATOM 10013 C CA . VAL C 1 370 ? 35.755 98.379 -28.011 1.00 13.88 370 VAL C CA 1
ATOM 10014 C C . VAL C 1 370 ? 37.225 98.642 -27.724 1.00 14.21 370 VAL C C 1
ATOM 10015 O O . VAL C 1 370 ? 38.043 97.718 -27.789 1.00 13.97 370 VAL C O 1
ATOM 10019 N N . TRP C 1 371 ? 37.601 99.899 -27.427 1.00 14.02 371 TRP C N 1
ATOM 10020 C CA . TRP C 1 371 ? 39.021 100.173 -27.282 1.00 14.62 371 TRP C CA 1
ATOM 10021 C C . TRP C 1 371 ? 39.593 99.478 -26.051 1.00 13.99 371 TRP C C 1
ATOM 10022 O O . TRP C 1 371 ? 40.814 99.313 -25.951 1.00 14.89 371 TRP C O 1
ATOM 10033 N N . HIS C 1 372 ? 38.742 99.083 -25.117 1.00 14.96 372 HIS C N 1
ATOM 10034 C CA . HIS C 1 372 ? 39.176 98.413 -23.904 1.00 13.77 372 HIS C CA 1
ATOM 10035 C C . HIS C 1 372 ? 39.421 96.924 -24.107 1.00 13.75 372 HIS C C 1
ATOM 10036 O O . HIS C 1 372 ? 39.948 96.271 -23.196 1.00 13.70 372 HIS C O 1
ATOM 10043 N N . VAL C 1 373 ? 39.029 96.369 -25.257 1.00 14.48 373 VAL C N 1
ATOM 10044 C CA . VAL C 1 373 ? 39.008 94.913 -25.396 1.00 13.75 373 VAL C CA 1
ATOM 10045 C C . VAL C 1 373 ? 40.410 94.324 -25.287 1.00 13.82 373 VAL C C 1
ATOM 10046 O O . VAL C 1 373 ? 40.572 93.296 -24.601 1.00 14.29 373 VAL C O 1
ATOM 10050 N N . PRO C 1 374 ? 41.460 94.896 -25.892 1.00 14.12 374 PRO C N 1
ATOM 10051 C CA . PRO C 1 374 ? 42.811 94.347 -25.654 1.00 14.76 374 PRO C CA 1
ATOM 10052 C C . PRO C 1 374 ? 43.165 94.260 -24.182 1.00 15.34 374 PRO C C 1
ATOM 10053 O O . PRO C 1 374 ? 43.578 93.198 -23.719 1.00 14.45 374 PRO C O 1
ATOM 10057 N N . ASP C 1 375 ? 42.979 95.339 -23.419 1.00 15.16 375 ASP C N 1
ATOM 10058 C CA . ASP C 1 375 ? 43.263 95.261 -21.981 1.00 16.39 375 ASP C CA 1
ATOM 10059 C C . ASP C 1 375 ? 42.415 94.210 -21.265 1.00 15.85 375 ASP C C 1
ATOM 10060 O O . ASP C 1 375 ? 42.899 93.528 -20.355 1.00 15.68 375 ASP C O 1
ATOM 10065 N N . LEU C 1 376 ? 41.127 94.118 -21.597 1.00 13.71 376 LEU C N 1
ATOM 10066 C CA . LEU C 1 376 ? 40.268 93.189 -20.872 1.00 15.21 376 LEU C CA 1
ATOM 10067 C C . LEU C 1 376 ? 40.676 91.746 -21.139 1.00 15.08 376 LEU C C 1
ATOM 10068 O O . LEU C 1 376 ? 40.696 90.915 -20.213 1.00 13.80 376 LEU C O 1
ATOM 10073 N N . VAL C 1 377 ? 41.003 91.425 -22.405 1.00 14.62 377 VAL C N 1
ATOM 10074 C CA . VAL C 1 377 ? 41.443 90.063 -22.708 1.00 14.65 377 VAL C CA 1
ATOM 10075 C C . VAL C 1 377 ? 42.746 89.763 -21.970 1.00 15.86 377 VAL C C 1
ATOM 10076 O O . VAL C 1 377 ? 42.955 88.646 -21.447 1.00 14.77 377 VAL C O 1
ATOM 10080 N N . SER C 1 378 ? 43.639 90.764 -21.914 1.00 15.74 378 SER C N 1
ATOM 10081 C CA . SER C 1 378 ? 44.907 90.614 -21.212 1.00 17.17 378 SER C CA 1
ATOM 10082 C C . SER C 1 378 ? 44.699 90.364 -19.713 1.00 18.34 378 SER C C 1
ATOM 10083 O O . SER C 1 378 ? 45.349 89.482 -19.130 1.00 17.83 378 SER C O 1
ATOM 10086 N N . ILE C 1 379 ? 43.768 91.091 -19.086 1.00 16.18 379 ILE C N 1
ATOM 10087 C CA . ILE C 1 379 ? 43.533 90.929 -17.648 1.00 18.50 379 ILE C CA 1
ATOM 10088 C C . ILE C 1 379 ? 42.877 89.583 -17.339 1.00 14.97 379 ILE C C 1
ATOM 10089 O O . ILE C 1 379 ? 43.313 88.855 -16.428 1.00 16.01 379 ILE C O 1
ATOM 10094 N N . PHE C 1 380 ? 41.793 89.233 -18.067 1.00 14.62 380 PHE C N 1
ATOM 10095 C CA . PHE C 1 380 ? 40.918 88.135 -17.658 1.00 13.20 380 PHE C CA 1
ATOM 10096 C C . PHE C 1 380 ? 41.125 86.836 -18.415 1.00 14.39 380 PHE C C 1
ATOM 10097 O O . PHE C 1 380 ? 40.725 85.780 -17.910 1.00 14.25 380 PHE C O 1
ATOM 10105 N N . GLY C 1 381 ? 41.695 86.888 -19.622 1.00 15.30 381 GLY C N 1
ATOM 10106 C CA . GLY C 1 381 ? 41.743 85.656 -20.390 1.00 15.12 381 GLY C CA 1
ATOM 10107 C C . GLY C 1 381 ? 40.339 85.262 -20.859 1.00 14.69 381 GLY C C 1
ATOM 10108 O O . GLY C 1 381 ? 39.404 86.060 -20.879 1.00 13.91 381 GLY C O 1
ATOM 10109 N N . ASP C 1 382 ? 40.207 84.001 -21.271 1.00 14.84 382 ASP C N 1
ATOM 10110 C CA . ASP C 1 382 ? 38.947 83.568 -21.883 1.00 13.23 382 ASP C CA 1
ATOM 10111 C C . ASP C 1 382 ? 37.790 83.435 -20.901 1.00 13.53 382 ASP C C 1
ATOM 10112 O O . ASP C 1 382 ? 36.627 83.566 -21.305 1.00 13.77 382 ASP C O 1
ATOM 10117 N N . ASP C 1 383 ? 38.044 83.074 -19.639 1.00 13.36 383 ASP C N 1
ATOM 10118 C CA . ASP C 1 383 ? 36.924 82.678 -18.775 1.00 13.23 383 ASP C CA 1
ATOM 10119 C C . ASP C 1 383 ? 36.398 83.907 -18.050 1.00 13.48 383 ASP C C 1
ATOM 10120 O O . ASP C 1 383 ? 36.651 84.137 -16.863 1.00 12.87 383 ASP C O 1
ATOM 10125 N N . ALA C 1 384 ? 35.641 84.701 -18.795 1.00 12.87 384 ALA C N 1
ATOM 10126 C CA . ALA C 1 384 ? 35.019 85.902 -18.264 1.00 12.83 384 ALA C CA 1
ATOM 10127 C C . ALA C 1 384 ? 33.891 86.293 -19.200 1.00 12.84 384 ALA C C 1
ATOM 10128 O O . ALA C 1 384 ? 33.910 85.956 -20.390 1.00 13.11 384 ALA C O 1
ATOM 10130 N N . PHE C 1 385 ? 32.931 87.061 -18.664 1.00 12.77 385 PHE C N 1
ATOM 10131 C CA . PHE C 1 385 ? 31.989 87.796 -19.496 1.00 12.80 385 PHE C CA 1
ATOM 10132 C C . PHE C 1 385 ? 32.435 89.252 -19.549 1.00 12.85 385 PHE C C 1
ATOM 10133 O O . PHE C 1 385 ? 32.808 89.823 -18.515 1.00 12.82 385 PHE C O 1
ATOM 10141 N N . PHE C 1 386 ? 32.401 89.850 -20.736 1.00 12.94 386 PHE C N 1
ATOM 10142 C CA . PHE C 1 386 ? 32.564 91.299 -20.892 1.00 12.99 386 PHE C CA 1
ATOM 10143 C C . PHE C 1 386 ? 31.196 91.876 -21.268 1.00 13.34 386 PHE C C 1
ATOM 10144 O O . PHE C 1 386 ? 30.606 91.448 -22.262 1.00 13.00 386 PHE C O 1
ATOM 10152 N N . LEU C 1 387 ? 30.678 92.819 -20.469 1.00 12.92 387 LEU C N 1
ATOM 10153 C CA . LEU C 1 387 ? 29.351 93.389 -20.709 1.00 12.90 387 LEU C CA 1
ATOM 10154 C C . LEU C 1 387 ? 29.447 94.803 -21.266 1.00 12.98 387 LEU C C 1
ATOM 10155 O O . LEU C 1 387 ? 30.166 95.636 -20.711 1.00 13.00 387 LEU C O 1
ATOM 10160 N N . PHE C 1 388 ? 28.717 95.062 -22.360 1.00 13.04 388 PHE C N 1
ATOM 10161 C CA . PHE C 1 388 ? 28.679 96.369 -23.007 1.00 13.12 388 PHE C CA 1
ATOM 10162 C C . PHE C 1 388 ? 27.227 96.815 -23.019 1.00 13.55 388 PHE C C 1
ATOM 10163 O O . PHE C 1 388 ? 26.438 96.352 -23.851 1.00 13.95 388 PHE C O 1
ATOM 10171 N N . GLY C 1 389 ? 26.859 97.697 -22.084 1.00 13.04 389 GLY C N 1
ATOM 10172 C CA . GLY C 1 389 ? 25.524 98.276 -22.106 1.00 13.02 389 GLY C CA 1
ATOM 10173 C C . GLY C 1 389 ? 25.489 99.526 -22.974 1.00 13.54 389 GLY C C 1
ATOM 10174 O O . GLY C 1 389 ? 25.122 99.470 -24.177 1.00 13.19 389 GLY C O 1
ATOM 10175 N N . GLY C 1 390 ? 25.871 100.662 -22.370 1.00 13.13 390 GLY C N 1
ATOM 10176 C CA . GLY C 1 390 ? 26.084 101.874 -23.161 1.00 13.23 390 GLY C CA 1
ATOM 10177 C C . GLY C 1 390 ? 26.931 101.605 -24.390 1.00 13.33 390 GLY C C 1
ATOM 10178 O O . GLY C 1 390 ? 26.676 102.153 -25.463 1.00 13.42 390 GLY C O 1
ATOM 10179 N N . GLY C 1 391 ? 27.962 100.757 -24.248 1.00 13.33 391 GLY C N 1
ATOM 10180 C CA . GLY C 1 391 ? 28.857 100.448 -25.380 1.00 13.43 391 GLY C CA 1
ATOM 10181 C C . GLY C 1 391 ? 28.231 99.612 -26.485 1.00 13.81 391 GLY C C 1
ATOM 10182 O O . GLY C 1 391 ? 28.888 99.371 -27.508 1.00 14.08 391 GLY C O 1
ATOM 10183 N N . THR C 1 392 ? 26.983 99.185 -26.305 1.00 13.39 392 THR C N 1
ATOM 10184 C CA . THR C 1 392 ? 26.205 98.528 -27.345 1.00 14.29 392 THR C CA 1
ATOM 10185 C C . THR C 1 392 ? 25.106 99.445 -27.867 1.00 13.47 392 THR C C 1
ATOM 10186 O O . THR C 1 392 ? 25.117 99.798 -29.049 1.00 13.59 392 THR C O 1
ATOM 10190 N N . HIS C 1 393 ? 24.164 99.865 -27.004 1.00 13.99 393 HIS C N 1
ATOM 10191 C CA . HIS C 1 393 ? 23.042 100.685 -27.462 1.00 14.43 393 HIS C CA 1
ATOM 10192 C C . HIS C 1 393 ? 23.475 102.083 -27.879 1.00 14.95 393 HIS C C 1
ATOM 10193 O O . HIS C 1 393 ? 22.702 102.779 -28.562 1.00 14.71 393 HIS C O 1
ATOM 10200 N N . GLY C 1 394 ? 24.655 102.532 -27.436 1.00 13.54 394 GLY C N 1
ATOM 10201 C CA . GLY C 1 394 ? 25.176 103.842 -27.778 1.00 13.63 394 GLY C CA 1
ATOM 10202 C C . GLY C 1 394 ? 25.917 103.884 -29.085 1.00 13.76 394 GLY C C 1
ATOM 10203 O O . GLY C 1 394 ? 26.441 104.932 -29.454 1.00 13.85 394 GLY C O 1
ATOM 10204 N N . HIS C 1 395 ? 25.996 102.753 -29.781 1.00 13.78 395 HIS C N 1
ATOM 10205 C CA . HIS C 1 395 ? 26.543 102.743 -31.137 1.00 13.91 395 HIS C CA 1
ATOM 10206 C C . HIS C 1 395 ? 25.756 103.689 -32.052 1.00 14.22 395 HIS C C 1
ATOM 10207 O O . HIS C 1 395 ? 24.521 103.762 -31.948 1.00 14.50 395 HIS C O 1
ATOM 10214 N N . PRO C 1 396 ? 26.421 104.385 -32.997 1.00 14.63 396 PRO C N 1
ATOM 10215 C CA . PRO C 1 396 ? 25.691 105.325 -33.867 1.00 17.30 396 PRO C CA 1
ATOM 10216 C C . PRO C 1 396 ? 24.491 104.713 -34.581 1.00 18.18 396 PRO C C 1
ATOM 10217 O O . PRO C 1 396 ? 23.534 105.435 -34.889 1.00 19.21 396 PRO C O 1
ATOM 10221 N N . ARG C 1 397 ? 24.508 103.409 -34.866 1.00 16.11 397 ARG C N 1
ATOM 10222 C CA . ARG C 1 397 ? 23.413 102.774 -35.585 1.00 15.62 397 ARG C CA 1
ATOM 10223 C C . ARG C 1 397 ? 22.548 101.897 -34.681 1.00 15.62 397 ARG C C 1
ATOM 10224 O O . ARG C 1 397 ? 21.789 101.061 -35.179 1.00 16.32 397 ARG C O 1
ATOM 10232 N N . GLY C 1 398 ? 22.655 102.057 -33.366 1.00 15.52 398 GLY C N 1
ATOM 10233 C CA . GLY C 1 398 ? 21.836 101.262 -32.460 1.00 15.26 398 GLY C CA 1
ATOM 10234 C C . GLY C 1 398 ? 22.414 99.907 -32.067 1.00 14.53 398 GLY C C 1
ATOM 10235 O O . GLY C 1 398 ? 23.583 99.585 -32.311 1.00 14.64 398 GLY C O 1
ATOM 10236 N N . SER C 1 399 ? 21.543 99.099 -31.431 1.00 14.64 399 SER C N 1
ATOM 10237 C CA . SER C 1 399 ? 22.010 97.970 -30.613 1.00 13.59 399 SER C CA 1
ATOM 10238 C C . SER C 1 399 ? 22.492 96.784 -31.445 1.00 15.46 399 SER C C 1
ATOM 10239 O O . SER C 1 399 ? 23.434 96.089 -31.032 1.00 14.64 399 SER C O 1
ATOM 10242 N N . ARG C 1 400 ? 21.855 96.485 -32.584 1.00 14.28 400 ARG C N 1
ATOM 10243 C CA . ARG C 1 400 ? 22.343 95.350 -33.375 1.00 13.79 400 ARG C CA 1
ATOM 10244 C C . ARG C 1 400 ? 23.763 95.632 -33.857 1.00 13.86 400 ARG C C 1
ATOM 10245 O O . ARG C 1 400 ? 24.673 94.821 -33.666 1.00 13.98 400 ARG C O 1
ATOM 10253 N N . ALA C 1 401 ? 23.977 96.823 -34.398 1.00 13.96 401 ALA C N 1
ATOM 10254 C CA . ALA C 1 401 ? 25.302 97.216 -34.879 1.00 15.79 401 ALA C CA 1
ATOM 10255 C C . ALA C 1 401 ? 26.308 97.257 -33.729 1.00 14.25 401 ALA C C 1
ATOM 10256 O O . ALA C 1 401 ? 27.463 96.848 -33.885 1.00 14.00 401 ALA C O 1
ATOM 10258 N N . GLY C 1 402 ? 25.891 97.779 -32.577 1.00 14.48 402 GLY C N 1
ATOM 10259 C CA . GLY C 1 402 ? 26.802 97.840 -31.427 1.00 13.78 402 GLY C CA 1
ATOM 10260 C C . GLY C 1 402 ? 27.228 96.452 -30.965 1.00 13.71 402 GLY C C 1
ATOM 10261 O O . GLY C 1 402 ? 28.402 96.222 -30.649 1.00 14.24 402 GLY C O 1
ATOM 10262 N N . ALA C 1 403 ? 26.279 95.513 -30.935 1.00 13.65 403 ALA C N 1
ATOM 10263 C CA . ALA C 1 403 ? 26.569 94.141 -30.539 1.00 13.58 403 ALA C CA 1
ATOM 10264 C C . ALA C 1 403 ? 27.580 93.516 -31.492 1.00 13.68 403 ALA C C 1
ATOM 10265 O O . ALA C 1 403 ? 28.546 92.864 -31.068 1.00 14.26 403 ALA C O 1
ATOM 10267 N N . THR C 1 404 ? 27.406 93.760 -32.785 1.00 13.80 404 THR C N 1
ATOM 10268 C CA . THR C 1 404 ? 28.325 93.190 -33.760 1.00 13.91 404 THR C CA 1
ATOM 10269 C C . THR C 1 404 ? 29.730 93.754 -33.585 1.00 14.57 404 THR C C 1
ATOM 10270 O O . THR C 1 404 ? 30.712 92.998 -33.608 1.00 14.14 404 THR C O 1
ATOM 10274 N N . ALA C 1 405 ? 29.834 95.075 -33.398 1.00 14.05 405 ALA C N 1
ATOM 10275 C CA . ALA C 1 405 ? 31.119 95.708 -33.138 1.00 14.81 405 ALA C CA 1
ATOM 10276 C C . ALA C 1 405 ? 31.789 95.043 -31.954 1.00 13.92 405 ALA C C 1
ATOM 10277 O O . ALA C 1 405 ? 32.985 94.750 -31.986 1.00 13.97 405 ALA C O 1
ATOM 10279 N N . ASN C 1 406 ? 31.035 94.795 -30.888 1.00 13.79 406 ASN C N 1
ATOM 10280 C CA . ASN C 1 406 ? 31.682 94.302 -29.682 1.00 13.69 406 ASN C CA 1
ATOM 10281 C C . ASN C 1 406 ? 32.082 92.843 -29.827 1.00 13.97 406 ASN C C 1
ATOM 10282 O O . ASN C 1 406 ? 33.176 92.441 -29.399 1.00 13.68 406 ASN C O 1
ATOM 10287 N N . ARG C 1 407 ? 31.225 92.046 -30.460 1.00 13.93 407 ARG C N 1
ATOM 10288 C CA . ARG C 1 407 ? 31.570 90.645 -30.715 1.00 13.87 407 ARG C CA 1
ATOM 10289 C C . ARG C 1 407 ? 32.803 90.526 -31.615 1.00 13.82 407 ARG C C 1
ATOM 10290 O O . ARG C 1 407 ? 33.695 89.718 -31.340 1.00 13.81 407 ARG C O 1
ATOM 10298 N N . VAL C 1 408 ? 32.862 91.312 -32.700 1.00 13.94 408 VAL C N 1
ATOM 10299 C CA . VAL C 1 408 ? 34.027 91.288 -33.591 1.00 14.08 408 VAL C CA 1
ATOM 10300 C C . VAL C 1 408 ? 35.296 91.691 -32.845 1.00 14.08 408 VAL C C 1
ATOM 10301 O O . VAL C 1 408 ? 36.349 91.062 -33.005 1.00 14.44 408 VAL C O 1
ATOM 10305 N N . ALA C 1 409 ? 35.225 92.735 -32.018 1.00 14.04 409 ALA C N 1
ATOM 10306 C CA . ALA C 1 409 ? 36.420 93.183 -31.292 1.00 14.04 409 ALA C CA 1
ATOM 10307 C C . ALA C 1 409 ? 36.979 92.067 -30.430 1.00 13.96 409 ALA C C 1
ATOM 10308 O O . ALA C 1 409 ? 38.188 91.803 -30.438 1.00 14.03 409 ALA C O 1
ATOM 10310 N N . VAL C 1 410 ? 36.110 91.390 -29.675 1.00 13.83 410 VAL C N 1
ATOM 10311 C CA . VAL C 1 410 ? 36.581 90.309 -28.805 1.00 13.75 410 VAL C CA 1
ATOM 10312 C C . VAL C 1 410 ? 37.210 89.203 -29.633 1.00 13.83 410 VAL C C 1
ATOM 10313 O O . VAL C 1 410 ? 38.310 88.719 -29.322 1.00 13.86 410 VAL C O 1
ATOM 10317 N N . GLU C 1 411 ? 36.533 88.790 -30.715 1.00 13.88 411 GLU C N 1
ATOM 10318 C CA . GLU C 1 411 ? 37.037 87.662 -31.508 1.00 13.96 411 GLU C CA 1
ATOM 10319 C C . GLU C 1 411 ? 38.360 88.013 -32.185 1.00 14.59 411 GLU C C 1
ATOM 10320 O O . GLU C 1 411 ? 39.290 87.187 -32.242 1.00 14.15 411 GLU C O 1
ATOM 10326 N N . ALA C 1 412 ? 38.457 89.230 -32.721 1.00 14.19 412 ALA C N 1
ATOM 10327 C CA . ALA C 1 412 ? 39.689 89.656 -33.364 1.00 14.89 412 ALA C CA 1
ATOM 10328 C C . ALA C 1 412 ? 40.863 89.630 -32.383 1.00 14.55 412 ALA C C 1
ATOM 10329 O O . ALA C 1 412 ? 41.976 89.207 -32.737 1.00 16.42 412 ALA C O 1
ATOM 10331 N N . VAL C 1 413 ? 40.636 90.110 -31.159 1.00 14.20 413 VAL C N 1
ATOM 10332 C CA . VAL C 1 413 ? 41.715 90.182 -30.172 1.00 14.19 413 VAL C CA 1
ATOM 10333 C C . VAL C 1 413 ? 42.093 88.786 -29.711 1.00 14.14 413 VAL C C 1
ATOM 10334 O O . VAL C 1 413 ? 43.282 88.477 -29.575 1.00 14.65 413 VAL C O 1
ATOM 10338 N N . VAL C 1 414 ? 41.095 87.908 -29.505 1.00 14.03 414 VAL C N 1
ATOM 10339 C CA . VAL C 1 414 ? 41.379 86.505 -29.178 1.00 13.99 414 VAL C CA 1
ATOM 10340 C C . VAL C 1 414 ? 42.161 85.851 -30.310 1.00 15.71 414 VAL C C 1
ATOM 10341 O O . VAL C 1 414 ? 43.156 85.147 -30.086 1.00 16.17 414 VAL C O 1
ATOM 10345 N N . GLN C 1 415 ? 41.713 86.047 -31.550 1.00 14.22 415 GLN C N 1
ATOM 10346 C CA . GLN C 1 415 ? 42.471 85.446 -32.646 1.00 14.36 415 GLN C CA 1
ATOM 10347 C C . GLN C 1 415 ? 43.933 85.905 -32.606 1.00 16.35 415 GLN C C 1
ATOM 10348 O O . GLN C 1 415 ? 44.863 85.087 -32.738 1.00 16.40 415 GLN C O 1
ATOM 10354 N N . ALA C 1 416 ? 44.153 87.219 -32.454 1.00 14.50 416 ALA C N 1
ATOM 10355 C CA . ALA C 1 416 ? 45.512 87.767 -32.464 1.00 17.37 416 ALA C CA 1
ATOM 10356 C C . ALA C 1 416 ? 46.350 87.203 -31.324 1.00 18.09 416 ALA C C 1
ATOM 10357 O O . ALA C 1 416 ? 47.516 86.828 -31.520 1.00 17.21 416 ALA C O 1
ATOM 10359 N N . ARG C 1 4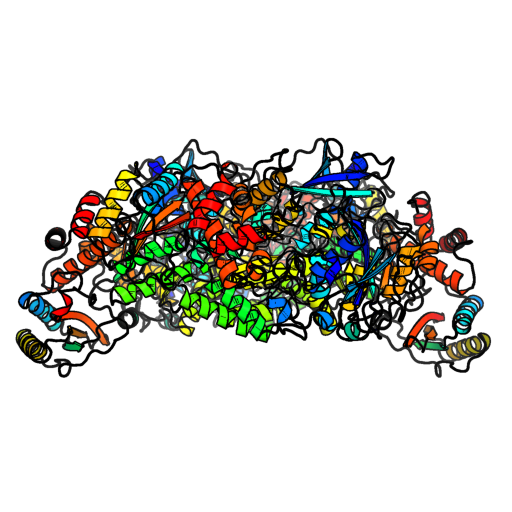17 ? 45.790 87.177 -30.114 1.00 15.99 417 ARG C N 1
ATOM 10360 C CA . ARG C 1 417 ? 46.498 86.562 -28.991 1.00 15.96 417 ARG C CA 1
ATOM 10361 C C . ARG C 1 417 ? 46.955 85.149 -29.339 1.00 17.51 417 ARG C C 1
ATOM 10362 O O . ARG C 1 417 ? 48.121 84.772 -29.129 1.00 17.54 417 ARG C O 1
ATOM 10370 N N . ASN C 1 418 ? 46.029 84.352 -29.868 1.00 15.52 418 ASN C N 1
ATOM 10371 C CA . ASN C 1 418 ? 46.294 82.947 -30.153 1.00 14.59 418 ASN C CA 1
ATOM 10372 C C . ASN C 1 418 ? 47.364 82.785 -31.212 1.00 17.55 418 ASN C C 1
ATOM 10373 O O . ASN C 1 418 ? 48.123 81.803 -31.196 1.00 17.94 418 ASN C O 1
ATOM 10378 N N . GLU C 1 419 ? 47.446 83.737 -32.143 1.00 16.03 419 GLU C N 1
ATOM 10379 C CA . GLU C 1 419 ? 48.481 83.682 -33.164 1.00 18.82 419 GLU C CA 1
ATOM 10380 C C . GLU C 1 419 ? 49.852 84.055 -32.612 1.00 19.68 419 GLU C C 1
ATOM 10381 O O . GLU C 1 419 ? 50.850 83.920 -33.333 1.00 19.67 419 GLU C O 1
ATOM 10387 N N . GLY C 1 420 ? 49.928 84.490 -31.353 1.00 18.01 420 GLY C N 1
ATOM 10388 C CA . GLY C 1 420 ? 51.178 84.927 -30.769 1.00 21.28 420 GLY C CA 1
ATOM 10389 C C . GLY C 1 420 ? 51.472 86.412 -30.841 1.00 20.04 420 GLY C C 1
ATOM 10390 O O . GLY C 1 420 ? 52.601 86.812 -30.545 1.00 20.46 420 GLY C O 1
ATOM 10391 N N . ARG C 1 421 ? 50.505 87.249 -31.218 1.00 19.61 421 ARG C N 1
ATOM 10392 C CA . ARG C 1 421 ? 50.734 88.690 -31.233 1.00 20.85 421 ARG C CA 1
ATOM 10393 C C . ARG C 1 421 ? 50.634 89.254 -29.825 1.00 20.24 421 ARG C C 1
ATOM 10394 O O . ARG C 1 421 ? 49.964 88.686 -28.960 1.00 20.93 421 ARG C O 1
ATOM 10402 N N . ASP C 1 422 ? 51.311 90.378 -29.598 1.00 20.63 422 ASP C N 1
ATOM 10403 C CA . ASP C 1 422 ? 51.237 91.090 -28.312 1.00 19.76 422 ASP C CA 1
ATOM 10404 C C . ASP C 1 422 ? 50.021 91.996 -28.401 1.00 19.73 422 ASP C C 1
ATOM 10405 O O . ASP C 1 422 ? 50.052 93.033 -29.081 1.00 19.38 422 ASP C O 1
ATOM 10410 N N . ILE C 1 423 ? 48.923 91.580 -27.754 1.00 20.37 423 ILE C N 1
ATOM 10411 C CA . ILE C 1 423 ? 47.654 92.291 -27.927 1.00 17.45 423 ILE C CA 1
ATOM 10412 C C . ILE C 1 423 ? 47.660 93.629 -27.213 1.00 19.56 423 ILE C C 1
ATOM 10413 O O . ILE C 1 423 ? 46.859 94.506 -27.540 1.00 17.03 423 ILE C O 1
ATOM 10418 N N . LEU C 1 424 ? 48.568 93.829 -26.270 1.00 19.35 424 LEU C N 1
ATOM 10419 C CA . LEU C 1 424 ? 48.716 95.147 -25.673 1.00 19.77 424 LEU C CA 1
ATOM 10420 C C . LEU C 1 424 ? 49.525 96.065 -26.586 1.00 21.41 424 LEU C C 1
ATOM 10421 O O . LEU C 1 424 ? 49.094 97.180 -26.895 1.00 22.46 424 LEU C O 1
ATOM 10426 N N . ALA C 1 425 ? 50.678 95.601 -27.059 1.00 21.44 425 ALA C N 1
ATOM 10427 C CA . ALA C 1 425 ? 51.502 96.451 -27.908 1.00 21.61 425 ALA C CA 1
ATOM 10428 C C . ALA C 1 425 ? 50.817 96.723 -29.244 1.00 22.16 425 ALA C C 1
ATOM 10429 O O . ALA C 1 425 ? 50.947 97.823 -29.796 1.00 21.75 425 ALA C O 1
ATOM 10431 N N . GLU C 1 426 ? 50.042 95.758 -29.753 1.00 19.69 426 GLU C N 1
ATOM 10432 C CA . GLU C 1 426 ? 49.426 95.875 -31.072 1.00 20.14 426 GLU C CA 1
ATOM 10433 C C . GLU C 1 426 ? 47.913 96.027 -31.001 1.00 19.11 426 GLU C C 1
ATOM 10434 O O . GLU C 1 426 ? 47.240 95.845 -32.021 1.00 18.67 426 GLU C O 1
ATOM 10440 N N . GLY C 1 427 ? 47.370 96.382 -29.834 1.00 19.36 427 GLY C N 1
ATOM 10441 C CA . GLY C 1 427 ? 45.922 96.378 -29.673 1.00 18.31 427 GLY C CA 1
ATOM 10442 C C . GLY C 1 427 ? 45.219 97.256 -30.688 1.00 19.01 427 GLY C C 1
ATOM 10443 O O . GLY C 1 427 ? 44.259 96.834 -31.335 1.00 19.55 427 GLY C O 1
ATOM 10444 N N . ARG C 1 428 ? 45.708 98.485 -30.863 1.00 19.28 428 ARG C N 1
ATOM 10445 C CA . ARG C 1 428 ? 45.070 99.390 -31.806 1.00 21.18 428 ARG C CA 1
ATOM 10446 C C . ARG C 1 428 ? 45.105 98.829 -33.219 1.00 21.10 428 ARG C C 1
ATOM 10447 O O . ARG C 1 428 ? 44.105 98.894 -33.953 1.00 20.35 428 ARG C O 1
ATOM 10455 N N . GLU C 1 429 ? 46.257 98.291 -33.623 1.00 18.88 429 GLU C N 1
ATOM 10456 C CA . GLU C 1 429 ? 46.396 97.767 -34.978 1.00 20.69 429 GLU C CA 1
ATOM 10457 C C . GLU C 1 429 ? 45.498 96.556 -35.212 1.00 19.14 429 GLU C C 1
ATOM 10458 O O . GLU C 1 429 ? 44.953 96.397 -36.305 1.00 18.85 429 GLU C O 1
ATOM 10464 N N . ILE C 1 430 ? 45.357 95.676 -34.208 1.00 18.17 430 ILE C N 1
ATOM 10465 C CA . ILE C 1 430 ? 44.454 94.528 -34.309 1.00 19.77 430 ILE C CA 1
ATOM 10466 C C . ILE C 1 430 ? 43.019 94.996 -34.561 1.00 20.23 430 ILE C C 1
ATOM 10467 O O . ILE C 1 430 ? 42.316 94.492 -35.455 1.00 16.53 430 ILE C O 1
ATOM 10472 N N . LEU C 1 431 ? 42.558 95.970 -33.764 1.00 15.07 431 LEU C N 1
ATOM 10473 C CA . LEU C 1 431 ? 41.216 96.505 -33.960 1.00 16.60 431 LEU C CA 1
ATOM 10474 C C . LEU C 1 431 ? 41.074 97.191 -35.310 1.00 18.10 431 LEU C C 1
ATOM 10475 O O . LEU C 1 431 ? 40.062 97.002 -35.994 1.00 18.44 431 LEU C O 1
ATOM 10480 N N . GLU C 1 432 ? 42.069 98.006 -35.707 1.00 19.47 432 GLU C N 1
ATOM 10481 C CA . GLU C 1 432 ? 41.997 98.666 -37.008 1.00 18.63 432 GLU C CA 1
ATOM 10482 C C . GLU C 1 432 ? 41.925 97.645 -38.133 1.00 20.40 432 GLU C C 1
ATOM 10483 O O . GLU C 1 432 ? 41.146 97.814 -39.080 1.00 18.71 432 GLU C O 1
ATOM 10489 N N . GLU C 1 433 ? 42.706 96.566 -38.032 1.00 18.94 433 GLU C N 1
ATOM 10490 C CA . GLU C 1 433 ? 42.650 95.506 -39.036 1.00 21.36 433 GLU C CA 1
ATOM 10491 C C . GLU C 1 433 ? 41.261 94.880 -39.100 1.00 20.06 433 GLU C C 1
ATOM 10492 O O . GLU C 1 433 ? 40.718 94.654 -40.184 1.00 20.92 433 GLU C O 1
ATOM 10498 N N . ALA C 1 434 ? 40.675 94.557 -37.945 1.00 17.00 434 ALA C N 1
ATOM 10499 C CA . ALA C 1 434 ? 39.342 93.959 -37.976 1.00 18.40 434 ALA C CA 1
ATOM 10500 C C . ALA C 1 434 ? 38.295 94.944 -38.503 1.00 19.11 434 ALA C C 1
ATOM 10501 O O . ALA C 1 434 ? 37.342 94.526 -39.163 1.00 16.47 434 ALA C O 1
ATOM 10503 N N . ALA C 1 435 ? 38.450 96.240 -38.217 1.00 16.82 435 ALA C N 1
ATOM 10504 C CA . ALA C 1 435 ? 37.479 97.231 -38.665 1.00 17.75 435 ALA C CA 1
ATOM 10505 C C . ALA C 1 435 ? 37.499 97.377 -40.179 1.00 21.64 435 ALA C C 1
ATOM 10506 O O . ALA C 1 435 ? 36.517 97.876 -40.762 1.00 20.51 435 ALA C O 1
ATOM 10508 N N . ARG C 1 436 ? 38.590 96.945 -40.825 1.00 19.58 436 ARG C N 1
ATOM 10509 C CA . ARG C 1 436 ? 38.651 97.031 -42.283 1.00 22.35 436 ARG C CA 1
ATOM 10510 C C . ARG C 1 436 ? 37.568 96.193 -42.932 1.00 22.46 436 ARG C C 1
ATOM 10511 O O . ARG C 1 436 ? 37.096 96.541 -44.022 1.00 22.73 436 ARG C O 1
ATOM 10519 N N . SER C 1 437 ? 37.128 95.122 -42.263 1.00 21.18 437 SER C N 1
ATOM 10520 C CA . SER C 1 437 ? 36.061 94.258 -42.745 1.00 23.53 437 SER C CA 1
ATOM 10521 C C . SER C 1 437 ? 34.734 94.472 -42.032 1.00 23.49 437 SER C C 1
ATOM 10522 O O . SER C 1 437 ? 33.770 93.780 -42.364 1.00 23.36 437 SER C O 1
ATOM 10525 N N . CYS C 1 438 ? 34.680 95.351 -41.024 1.00 21.11 438 CYS C N 1
ATOM 10526 C CA . CYS C 1 438 ? 33.536 95.442 -40.119 1.00 19.76 438 CYS C CA 1
ATOM 10527 C C . CYS C 1 438 ? 33.213 96.908 -39.874 1.00 20.34 438 CYS C C 1
ATOM 10528 O O . CYS C 1 438 ? 33.734 97.531 -38.937 1.00 18.47 438 CYS C O 1
ATOM 10531 N N . PRO C 1 439 ? 32.324 97.482 -40.688 1.00 18.70 439 PRO C N 1
ATOM 10532 C CA . PRO C 1 439 ? 31.984 98.907 -40.539 1.00 19.94 439 PRO C CA 1
ATOM 10533 C C . PRO C 1 439 ? 31.439 99.232 -39.171 1.00 18.99 439 PRO C C 1
ATOM 10534 O O . PRO C 1 439 ? 31.716 100.316 -38.641 1.00 18.18 439 PRO C O 1
ATOM 10538 N N . GLU C 1 440 ? 30.682 98.302 -38.583 1.00 17.32 440 GLU C N 1
ATOM 10539 C CA . GLU C 1 440 ? 30.143 98.511 -37.240 1.00 17.05 440 GLU C CA 1
ATOM 10540 C C . GLU C 1 440 ? 31.258 98.813 -36.255 1.00 17.36 440 GLU C C 1
ATOM 10541 O O . GLU C 1 440 ? 31.149 99.727 -35.426 1.00 14.39 440 GLU C O 1
ATOM 10547 N N . LEU C 1 441 ? 32.337 98.034 -36.327 1.00 17.34 441 LEU C N 1
ATOM 10548 C CA . LEU C 1 441 ? 33.456 98.249 -35.422 1.00 16.02 441 LEU C CA 1
ATOM 10549 C C . LEU C 1 441 ? 34.179 99.563 -35.727 1.00 16.03 441 LEU C C 1
ATOM 10550 O O . LEU C 1 441 ? 34.590 100.272 -34.805 1.00 14.58 441 LEU C O 1
ATOM 10555 N N . ARG C 1 442 ? 34.354 99.915 -37.013 1.00 16.12 442 ARG C N 1
ATOM 10556 C CA . ARG C 1 442 ? 34.976 101.200 -37.332 1.00 16.39 442 ARG C CA 1
ATOM 10557 C C . ARG C 1 442 ? 34.193 102.351 -36.709 1.00 18.16 442 ARG C C 1
ATOM 10558 O O . ARG C 1 442 ? 34.779 103.253 -36.103 1.00 15.61 442 ARG C O 1
ATOM 10566 N N . GLU C 1 443 ? 32.859 102.296 -36.798 1.00 18.07 443 GLU C N 1
ATOM 10567 C CA . GLU C 1 443 ? 32.026 103.373 -36.269 1.00 16.39 443 GLU C CA 1
ATOM 10568 C C . GLU C 1 443 ? 32.117 103.446 -34.746 1.00 16.94 443 GLU C C 1
ATOM 10569 O O . GLU C 1 443 ? 32.129 104.547 -34.177 1.00 16.95 443 GLU C O 1
ATOM 10575 N N . ALA C 1 444 ? 32.172 102.290 -34.083 1.00 15.40 444 ALA C N 1
ATOM 10576 C CA . ALA C 1 444 ? 32.333 102.284 -32.625 1.00 14.26 444 ALA C CA 1
ATOM 10577 C C . ALA C 1 444 ? 33.687 102.875 -32.236 1.00 15.46 444 ALA C C 1
ATOM 10578 O O . ALA C 1 444 ? 33.782 103.698 -31.314 1.00 15.24 444 ALA C O 1
ATOM 10580 N N . MET C 1 445 ? 34.744 102.490 -32.953 1.00 14.44 445 MET C N 1
ATOM 10581 C CA . MET C 1 445 ? 36.077 103.005 -32.621 1.00 15.75 445 MET C CA 1
ATOM 10582 C C . MET C 1 445 ? 36.131 104.517 -32.789 1.00 18.11 445 MET C C 1
ATOM 10583 O O . MET C 1 445 ? 36.740 105.224 -31.977 1.00 16.67 445 MET C O 1
ATOM 10588 N N . GLU C 1 446 ? 35.486 105.033 -33.844 1.00 17.93 446 GLU C N 1
ATOM 10589 C CA . GLU C 1 446 ? 35.480 106.473 -34.074 1.00 16.83 446 GLU C CA 1
ATOM 10590 C C . GLU C 1 446 ? 34.709 107.201 -32.990 1.00 17.58 446 GLU C C 1
ATOM 10591 O O . GLU C 1 446 ? 35.132 108.259 -32.520 1.00 17.74 446 GLU C O 1
ATOM 10597 N N . LEU C 1 447 ? 33.555 106.662 -32.600 1.00 17.55 447 LEU C N 1
ATOM 10598 C CA . LEU C 1 447 ? 32.718 107.361 -31.632 1.00 16.34 447 LEU C CA 1
ATOM 10599 C C . LEU C 1 447 ? 33.435 107.519 -30.297 1.00 19.28 447 LEU C C 1
ATOM 10600 O O . LEU C 1 447 ? 33.379 108.582 -29.680 1.00 18.47 447 LEU C O 1
ATOM 10605 N N . TRP C 1 448 ? 34.071 106.453 -29.810 1.00 16.77 448 TRP C N 1
ATOM 10606 C CA . TRP C 1 448 ? 34.544 106.417 -28.428 1.00 18.17 448 TRP C CA 1
ATOM 10607 C C . TRP C 1 448 ? 36.060 106.503 -28.340 1.00 20.78 448 TRP C C 1
ATOM 10608 O O . TRP C 1 448 ? 36.621 106.313 -27.257 1.00 21.35 448 TRP C O 1
ATOM 10619 N N . GLY C 1 449 ? 36.727 106.843 -29.441 1.00 19.11 449 GLY C N 1
ATOM 10620 C CA . GLY C 1 449 ? 38.182 106.938 -29.466 1.00 24.78 449 GLY C CA 1
ATOM 10621 C C . GLY C 1 449 ? 38.788 107.919 -28.467 1.00 30.11 449 GLY C C 1
ATOM 10622 O O . GLY C 1 449 ? 39.960 107.776 -28.110 1.00 36.11 449 GLY C O 1
ATOM 10623 N N . ASP C 1 450 ? 38.021 108.886 -27.969 1.00 28.10 450 ASP C N 1
ATOM 10624 C CA . ASP C 1 450 ? 38.554 109.828 -26.987 1.00 34.07 450 ASP C CA 1
ATOM 10625 C C . ASP C 1 450 ? 38.049 109.605 -25.563 1.00 32.85 450 ASP C C 1
ATOM 10626 O O . ASP C 1 450 ? 38.240 110.487 -24.716 1.00 32.63 450 ASP C O 1
ATOM 10631 N N . VAL C 1 451 ? 37.406 108.469 -25.271 1.00 29.67 451 VAL C N 1
ATOM 10632 C CA . VAL C 1 451 ? 36.715 108.254 -23.995 1.00 28.57 451 VAL C CA 1
ATOM 10633 C C . VAL C 1 451 ? 37.557 107.285 -23.162 1.00 31.62 451 VAL C C 1
ATOM 10634 O O . VAL C 1 451 ? 37.637 106.092 -23.476 1.00 29.42 451 VAL C O 1
ATOM 10638 N N . LYS C 1 452 ? 38.216 107.806 -22.113 1.00 34.02 452 LYS C N 1
ATOM 10639 C CA . LYS C 1 452 ? 39.070 107.017 -21.224 1.00 35.17 452 LYS C CA 1
ATOM 10640 C C . LYS C 1 452 ? 38.748 107.388 -19.780 1.00 33.96 452 LYS C C 1
ATOM 10641 O O . LYS C 1 452 ? 38.252 108.487 -19.507 1.00 31.35 452 LYS C O 1
ATOM 10647 N N . PHE C 1 453 ? 39.015 106.455 -18.859 1.00 27.87 453 PHE C N 1
ATOM 10648 C CA . PHE C 1 453 ? 38.696 106.656 -17.426 1.00 30.42 453 PHE C CA 1
ATOM 10649 C C . PHE C 1 453 ? 39.917 106.516 -16.494 1.00 34.54 453 PHE C C 1
ATOM 10650 O O . PHE C 1 453 ? 41.063 106.555 -16.933 1.00 42.82 453 PHE C O 1
ATOM 10658 N N . GLN D 1 5 ? 20.568 108.894 -36.417 1.00 39.27 5 GLN D N 1
ATOM 10659 C CA . GLN D 1 5 ? 19.128 109.029 -36.194 1.00 38.72 5 GLN D CA 1
ATOM 10660 C C . GLN D 1 5 ? 18.860 109.574 -34.793 1.00 35.17 5 GLN D C 1
ATOM 10661 O O . GLN D 1 5 ? 17.736 109.965 -34.454 1.00 34.09 5 GLN D O 1
ATOM 10667 N N . TYR D 1 6 ? 19.924 109.613 -33.994 1.00 35.80 6 TYR D N 1
ATOM 10668 C CA . TYR D 1 6 ? 19.909 110.214 -32.667 1.00 31.97 6 TYR D CA 1
ATOM 10669 C C . TYR D 1 6 ? 21.324 110.730 -32.408 1.00 29.18 6 TYR D C 1
ATOM 10670 O O . TYR D 1 6 ? 22.247 110.476 -33.187 1.00 29.90 6 TYR D O 1
ATOM 10679 N N . GLU D 1 7 ? 21.511 111.449 -31.305 1.00 28.94 7 GLU D N 1
ATOM 10680 C CA . GLU D 1 7 ? 22.825 112.057 -31.088 1.00 29.60 7 GLU D CA 1
ATOM 10681 C C . GLU D 1 7 ? 23.684 111.122 -30.239 1.00 25.67 7 GLU D C 1
ATOM 10682 O O . GLU D 1 7 ? 23.670 111.172 -29.008 1.00 23.75 7 GLU D O 1
ATOM 10688 N N . ALA D 1 8 ? 24.450 110.259 -30.899 1.00 25.82 8 ALA D N 1
ATOM 10689 C CA . ALA D 1 8 ? 25.301 109.331 -30.161 1.00 21.53 8 ALA D CA 1
ATOM 10690 C C . ALA D 1 8 ? 26.528 110.039 -29.562 1.00 21.77 8 ALA D C 1
ATOM 10691 O O . ALA D 1 8 ? 26.980 111.083 -30.038 1.00 23.61 8 ALA D O 1
ATOM 10693 N N . GLY D 1 9 ? 27.096 109.434 -28.528 1.00 16.11 9 GLY D N 1
ATOM 10694 C CA . GLY D 1 9 ? 28.309 109.942 -27.917 1.00 15.82 9 GLY D CA 1
ATOM 10695 C C . GLY D 1 9 ? 28.114 110.284 -26.448 1.00 17.76 9 GLY D C 1
ATOM 10696 O O . GLY D 1 9 ? 27.005 110.320 -25.919 1.00 17.16 9 GLY D O 1
ATOM 10697 N N . VAL D 1 10 ? 29.242 110.550 -25.801 1.00 16.64 10 VAL D N 1
ATOM 10698 C CA . VAL D 1 10 ? 29.283 110.812 -24.368 1.00 15.58 10 VAL D CA 1
ATOM 10699 C C . VAL D 1 10 ? 28.996 112.277 -24.113 1.00 18.21 10 VAL D C 1
ATOM 10700 O O . VAL D 1 10 ? 29.615 113.150 -24.731 1.00 16.07 10 VAL D O 1
ATOM 10704 N N . ARG D 1 11 ? 28.101 112.540 -23.154 1.00 16.60 11 ARG D N 1
ATOM 10705 C CA . ARG D 1 11 ? 27.762 113.847 -22.617 1.00 18.53 11 ARG D CA 1
ATOM 10706 C C . ARG D 1 11 ? 28.060 113.857 -21.121 1.00 18.02 11 ARG D C 1
ATOM 10707 O O . ARG D 1 11 ? 28.009 112.804 -20.468 1.00 17.03 11 ARG D O 1
ATOM 10715 N N . PRO D 1 12 ? 28.416 115.007 -20.566 1.00 18.50 12 PRO D N 1
ATOM 10716 C CA . PRO D 1 12 ? 28.428 115.151 -19.098 1.00 17.13 12 PRO D CA 1
ATOM 10717 C C . PRO D 1 12 ? 27.094 114.719 -18.491 1.00 16.24 12 PRO D C 1
ATOM 10718 O O . PRO D 1 12 ? 26.026 115.025 -19.030 1.00 16.27 12 PRO D O 1
ATOM 10722 N N . TYR D 1 13 ? 27.153 114.043 -17.326 1.00 14.61 13 TYR D N 1
ATOM 10723 C CA . TYR D 1 13 ? 25.907 113.664 -16.670 1.00 15.05 13 TYR D CA 1
ATOM 10724 C C . TYR D 1 13 ? 25.073 114.884 -16.307 1.00 15.10 13 TYR D C 1
ATOM 10725 O O . TYR D 1 13 ? 23.825 114.817 -16.297 1.00 14.67 13 TYR D O 1
ATOM 10734 N N . ARG D 1 14 ? 25.728 116.022 -16.024 1.00 15.34 14 ARG D N 1
ATOM 10735 C CA . ARG D 1 14 ? 24.947 117.157 -15.548 1.00 16.41 14 ARG D CA 1
ATOM 10736 C C . ARG D 1 14 ? 23.997 117.694 -16.607 1.00 16.71 14 ARG D C 1
ATOM 10737 O O . ARG D 1 14 ? 23.027 118.369 -16.257 1.00 17.66 14 ARG D O 1
ATOM 10745 N N . GLU D 1 15 ? 24.220 117.398 -17.898 1.00 15.96 15 GLU D N 1
ATOM 10746 C CA . GLU D 1 15 ? 23.326 117.940 -18.915 1.00 15.99 15 GLU D CA 1
ATOM 10747 C C . GLU D 1 15 ? 21.910 117.437 -18.745 1.00 17.02 15 GLU D C 1
ATOM 10748 O O . GLU D 1 15 ? 20.957 118.197 -18.928 1.00 20.93 15 GLU D O 1
ATOM 10754 N N . THR D 1 16 ? 21.749 116.168 -18.367 1.00 14.01 16 THR D N 1
ATOM 10755 C CA . THR D 1 16 ? 20.432 115.569 -18.200 1.00 14.91 16 THR D CA 1
ATOM 10756 C C . THR D 1 16 ? 19.995 115.450 -16.746 1.00 14.96 16 THR D C 1
ATOM 10757 O O . THR D 1 16 ? 18.788 115.498 -16.474 1.00 17.70 16 THR D O 1
ATOM 10761 N N . TYR D 1 17 ? 20.931 115.289 -15.816 1.00 14.63 17 TYR D N 1
ATOM 10762 C CA . TYR D 1 17 ? 20.584 114.806 -14.473 1.00 13.17 17 TYR D CA 1
ATOM 10763 C C . TYR D 1 17 ? 20.841 115.813 -13.359 1.00 14.34 17 TYR D C 1
ATOM 10764 O O . TYR D 1 17 ? 20.597 115.488 -12.189 1.00 14.27 17 TYR D O 1
ATOM 10773 N N . TYR D 1 18 ? 21.312 117.010 -13.677 1.00 14.73 18 TYR D N 1
ATOM 10774 C CA . TYR D 1 18 ? 21.393 118.107 -12.722 1.00 15.65 18 TYR D CA 1
ATOM 10775 C C . TYR D 1 18 ? 20.345 119.127 -13.146 1.00 15.47 18 TYR D C 1
ATOM 10776 O O . TYR D 1 18 ? 20.380 119.625 -14.274 1.00 16.12 18 TYR D O 1
ATOM 10785 N N . ASP D 1 19 ? 19.358 119.393 -12.283 1.00 14.50 19 ASP D N 1
ATOM 10786 C CA . ASP D 1 19 ? 18.321 120.371 -12.609 1.00 16.73 19 ASP D CA 1
ATOM 10787 C C . ASP D 1 19 ? 17.945 121.141 -11.353 1.00 14.39 19 ASP D C 1
ATOM 10788 O O . ASP D 1 19 ? 17.008 120.758 -10.642 1.00 15.38 19 ASP D O 1
ATOM 10793 N N . PRO D 1 20 ? 18.668 122.226 -11.037 1.00 14.37 20 PRO D N 1
ATOM 10794 C CA . PRO D 1 20 ? 18.332 123.003 -9.828 1.00 14.48 20 PRO D CA 1
ATOM 10795 C C . PRO D 1 20 ? 17.008 123.751 -9.933 1.00 17.24 20 PRO D C 1
ATOM 10796 O O . PRO D 1 20 ? 16.572 124.329 -8.928 1.00 15.85 20 PRO D O 1
ATOM 10800 N N . ASP D 1 21 ? 16.334 123.731 -11.089 1.00 15.57 21 ASP D N 1
ATOM 10801 C CA . ASP D 1 21 ? 14.972 124.287 -11.184 1.00 18.67 21 ASP D CA 1
ATOM 10802 C C . ASP D 1 21 ? 13.893 123.289 -10.763 1.00 20.30 21 ASP D C 1
ATOM 10803 O O . ASP D 1 21 ? 12.721 123.669 -10.614 1.00 19.33 21 ASP D O 1
ATOM 10808 N N . TYR D 1 22 ? 14.246 122.025 -10.573 1.00 17.29 22 TYR D N 1
ATOM 10809 C CA . TYR D 1 22 ? 13.233 121.006 -10.341 1.00 19.53 22 TYR D CA 1
ATOM 10810 C C . TYR D 1 22 ? 12.612 121.144 -8.957 1.00 20.04 22 TYR D C 1
ATOM 10811 O O . TYR D 1 22 ? 13.311 121.292 -7.952 1.00 20.35 22 TYR D O 1
ATOM 10820 N N . GLU D 1 23 ? 11.293 121.072 -8.916 1.00 21.22 23 GLU D N 1
ATOM 10821 C CA . GLU D 1 23 ? 10.514 121.186 -7.695 1.00 21.35 23 GLU D CA 1
ATOM 10822 C C . GLU D 1 23 ? 10.081 119.791 -7.245 1.00 20.61 23 GLU D C 1
ATOM 10823 O O . GLU D 1 23 ? 9.276 119.146 -7.945 1.00 21.28 23 GLU D O 1
ATOM 10829 N N . PRO D 1 24 ? 10.602 119.262 -6.142 1.00 18.50 24 PRO D N 1
ATOM 10830 C CA . PRO D 1 24 ? 10.219 117.900 -5.748 1.00 20.19 24 PRO D CA 1
ATOM 10831 C C . PRO D 1 24 ? 8.714 117.778 -5.586 1.00 20.66 24 PRO D C 1
ATOM 10832 O O . PRO D 1 24 ? 8.051 118.681 -5.076 1.00 20.94 24 PRO D O 1
ATOM 10836 N N . LYS D 1 25 ? 8.184 116.653 -6.051 1.00 19.11 25 LYS D N 1
ATOM 10837 C CA . LYS D 1 25 ? 6.783 116.305 -5.891 1.00 18.15 25 LYS D CA 1
ATOM 10838 C C . LYS D 1 25 ? 6.580 115.612 -4.548 1.00 18.08 25 LYS D C 1
ATOM 10839 O O . LYS D 1 25 ? 7.495 114.980 -4.012 1.00 17.63 25 LYS D O 1
ATOM 10845 N N . ASP D 1 26 ? 5.336 115.673 -4.037 1.00 16.78 26 ASP D N 1
ATOM 10846 C CA . ASP D 1 26 ? 5.026 114.951 -2.804 1.00 18.27 26 ASP D CA 1
ATOM 10847 C C . ASP D 1 26 ? 5.176 113.445 -2.941 1.00 18.12 26 ASP D C 1
ATOM 10848 O O . ASP D 1 26 ? 5.301 112.766 -1.919 1.00 17.73 26 ASP D O 1
ATOM 10853 N N . THR D 1 27 ? 5.161 112.910 -4.168 1.00 15.80 27 THR D N 1
ATOM 10854 C CA . THR D 1 27 ? 5.345 111.482 -4.420 1.00 15.35 27 THR D CA 1
ATOM 10855 C C . THR D 1 27 ? 6.793 111.077 -4.711 1.00 13.75 27 THR D C 1
ATOM 10856 O O . THR D 1 27 ? 7.062 109.877 -4.855 1.00 13.79 27 THR D O 1
ATOM 10860 N N . ASP D 1 28 ? 7.723 112.021 -4.814 1.00 14.27 28 ASP D N 1
ATOM 10861 C CA . ASP D 1 28 ? 9.111 111.660 -5.082 1.00 13.70 28 ASP D CA 1
ATOM 10862 C C . ASP D 1 28 ? 9.767 111.083 -3.828 1.00 13.66 28 ASP D C 1
ATOM 10863 O O . ASP D 1 28 ? 9.517 111.540 -2.708 1.00 13.55 28 ASP D O 1
ATOM 10868 N N . LEU D 1 29 ? 10.654 110.110 -4.019 1.00 12.59 29 LEU D N 1
ATOM 10869 C CA . LEU D 1 29 ? 11.586 109.714 -2.971 1.00 12.55 29 LEU D CA 1
ATOM 10870 C C . LEU D 1 29 ? 12.811 110.630 -3.033 1.00 13.13 29 LEU D C 1
ATOM 10871 O O . LEU D 1 29 ? 13.412 110.798 -4.111 1.00 14.65 29 LEU D O 1
ATOM 10876 N N . LEU D 1 30 ? 13.181 111.239 -1.894 1.00 12.59 30 LEU D N 1
ATOM 10877 C CA . LEU D 1 30 ? 14.264 112.216 -1.864 1.00 12.64 30 LEU D CA 1
ATOM 10878 C C . LEU D 1 30 ? 15.454 111.650 -1.104 1.00 13.10 30 LEU D C 1
ATOM 10879 O O . LEU D 1 30 ? 15.287 111.047 -0.045 1.00 13.32 30 LEU D O 1
ATOM 10884 N N . CYS D 1 31 ? 16.651 111.860 -1.630 1.00 12.62 31 CYS D N 1
ATOM 10885 C CA . CYS D 1 31 ? 17.873 111.433 -0.970 1.00 12.81 31 CYS D CA 1
ATOM 10886 C C . CYS D 1 31 ? 18.785 112.616 -0.698 1.00 13.57 31 CYS D C 1
ATOM 10887 O O . CYS D 1 31 ? 18.901 113.542 -1.520 1.00 12.72 31 CYS D O 1
ATOM 10890 N N . ALA D 1 32 ? 19.435 112.581 0.475 1.00 12.67 32 ALA D N 1
ATOM 10891 C CA . ALA D 1 32 ? 20.499 113.527 0.793 1.00 12.73 32 ALA D CA 1
ATOM 10892 C C . ALA D 1 32 ? 21.810 112.759 0.819 1.00 12.71 32 ALA D C 1
ATOM 10893 O O . ALA D 1 32 ? 22.020 111.925 1.709 1.00 12.68 32 ALA D O 1
ATOM 10895 N N . PHE D 1 33 ? 22.692 113.040 -0.148 1.00 12.75 33 PHE D N 1
ATOM 10896 C CA . PHE D 1 33 ? 23.977 112.360 -0.275 1.00 12.75 33 PHE D CA 1
ATOM 10897 C C . PHE D 1 33 ? 25.087 113.340 0.055 1.00 12.83 33 PHE D C 1
ATOM 10898 O O . PHE D 1 33 ? 25.168 114.390 -0.580 1.00 13.70 33 PHE D O 1
ATOM 10906 N N . ARG D 1 34 ? 25.987 112.975 0.972 1.00 12.83 34 ARG D N 1
ATOM 10907 C CA . ARG D 1 34 ? 27.214 113.734 1.203 1.00 14.12 34 ARG D CA 1
ATOM 10908 C C . ARG D 1 34 ? 28.266 113.246 0.211 1.00 14.50 34 ARG D C 1
ATOM 10909 O O . ARG D 1 34 ? 28.647 112.069 0.237 1.00 14.49 34 ARG D O 1
ATOM 10917 N N . ILE D 1 35 ? 28.702 114.116 -0.693 1.00 13.05 35 ILE D N 1
ATOM 10918 C CA . ILE D 1 35 ? 29.499 113.675 -1.837 1.00 13.99 35 ILE D CA 1
ATOM 10919 C C . ILE D 1 35 ? 30.908 114.238 -1.734 1.00 16.66 35 ILE D C 1
ATOM 10920 O O . ILE D 1 35 ? 31.081 115.445 -1.535 1.00 16.59 35 ILE D O 1
ATOM 10925 N N . THR D 1 36 ? 31.911 113.383 -1.944 1.00 14.09 36 THR D N 1
ATOM 10926 C CA . THR D 1 36 ? 33.300 113.815 -2.122 1.00 16.18 36 THR D CA 1
ATOM 10927 C C . THR D 1 36 ? 33.715 113.482 -3.550 1.00 16.93 36 THR D C 1
ATOM 10928 O O . THR D 1 36 ? 34.011 112.313 -3.852 1.00 17.01 36 THR D O 1
ATOM 10932 N N . PRO D 1 37 ? 33.730 114.453 -4.466 1.00 14.88 37 PRO D N 1
ATOM 10933 C CA . PRO D 1 37 ? 34.108 114.159 -5.855 1.00 17.18 37 PRO D CA 1
ATOM 10934 C C . PRO D 1 37 ? 35.577 113.807 -5.937 1.00 19.17 37 PRO D C 1
ATOM 10935 O O . PRO D 1 37 ? 36.392 114.239 -5.116 1.00 18.32 37 PRO D O 1
ATOM 10939 N N . LYS D 1 38 ? 35.912 113.018 -6.942 1.00 17.76 38 LYS D N 1
ATOM 10940 C CA . LYS D 1 38 ? 37.294 112.952 -7.366 1.00 18.02 38 LYS D CA 1
ATOM 10941 C C . LYS D 1 38 ? 37.810 114.370 -7.613 1.00 21.13 38 LYS D C 1
ATOM 10942 O O . LYS D 1 38 ? 37.103 115.185 -8.225 1.00 17.72 38 LYS D O 1
ATOM 10948 N N . PRO D 1 39 ? 38.995 114.713 -7.128 1.00 20.98 39 PRO D N 1
ATOM 10949 C CA . PRO D 1 39 ? 39.516 116.066 -7.357 1.00 22.14 39 PRO D CA 1
ATOM 10950 C C . PRO D 1 39 ? 39.512 116.397 -8.845 1.00 24.77 39 PRO D C 1
ATOM 10951 O O . PRO D 1 39 ? 39.916 115.581 -9.687 1.00 25.55 39 PRO D O 1
ATOM 10955 N N . GLY D 1 40 ? 39.012 117.588 -9.175 1.00 25.23 40 GLY D N 1
ATOM 10956 C CA . GLY D 1 40 ? 38.850 117.984 -10.556 1.00 23.25 40 GLY D CA 1
ATOM 10957 C C . GLY D 1 40 ? 37.498 117.687 -11.155 1.00 25.13 40 GLY D C 1
ATOM 10958 O O . GLY D 1 40 ? 37.194 118.176 -12.258 1.00 25.65 40 GLY D O 1
ATOM 10959 N N . VAL D 1 41 ? 36.663 116.914 -10.480 1.00 20.86 41 VAL D N 1
ATOM 10960 C CA . VAL D 1 41 ? 35.295 116.666 -10.934 1.00 21.31 41 VAL D CA 1
ATOM 10961 C C . VAL D 1 41 ? 34.394 117.664 -10.215 1.00 22.47 41 VAL D C 1
ATOM 10962 O O . VAL D 1 41 ? 34.366 117.658 -8.978 1.00 19.52 41 VAL D O 1
ATOM 10966 N N . PRO D 1 42 ? 33.663 118.530 -10.929 1.00 22.09 42 PRO D N 1
ATOM 10967 C CA . PRO D 1 42 ? 32.789 119.495 -10.241 1.00 21.56 42 PRO D CA 1
ATOM 10968 C C . PRO D 1 42 ? 31.706 118.786 -9.436 1.00 20.08 42 PRO D C 1
ATOM 10969 O O . PRO D 1 42 ? 31.227 117.724 -9.830 1.00 19.05 42 PRO D O 1
ATOM 10973 N N . MET D 1 43 ? 31.320 119.398 -8.306 1.00 17.88 43 MET D N 1
ATOM 10974 C CA . MET D 1 43 ? 30.217 118.859 -7.507 1.00 18.00 43 MET D CA 1
ATOM 10975 C C . MET D 1 43 ? 28.999 118.577 -8.370 1.00 16.57 43 MET D C 1
ATOM 10976 O O . MET D 1 43 ? 28.333 117.554 -8.186 1.00 17.33 43 MET D O 1
ATOM 10981 N N . GLU D 1 44 ? 28.669 119.483 -9.297 1.00 15.41 44 GLU D N 1
ATOM 10982 C CA . GLU D 1 44 ? 27.446 119.306 -10.083 1.00 18.37 44 GLU D CA 1
ATOM 10983 C C . GLU D 1 44 ? 27.519 118.055 -10.944 1.00 15.50 44 GLU D C 1
ATOM 10984 O O . GLU D 1 44 ? 26.519 117.355 -11.131 1.00 15.22 44 GLU D O 1
ATOM 10990 N N . GLU D 1 45 ? 28.692 117.776 -11.494 1.00 15.43 45 GLU D N 1
ATOM 10991 C CA . GLU D 1 45 ? 28.869 116.568 -12.303 1.00 15.82 45 GLU D CA 1
ATOM 10992 C C . GLU D 1 45 ? 28.878 115.311 -11.435 1.00 16.33 45 GLU D C 1
ATOM 10993 O O . GLU D 1 45 ? 28.279 114.289 -11.801 1.00 15.73 45 GLU D O 1
ATOM 10999 N N . ALA D 1 46 ? 29.538 115.362 -10.274 1.00 14.77 46 ALA D N 1
ATOM 11000 C CA . ALA D 1 46 ? 29.504 114.210 -9.373 1.00 13.20 46 ALA D CA 1
ATOM 11001 C C . ALA D 1 46 ? 28.079 113.891 -8.910 1.00 13.71 46 ALA D C 1
ATOM 11002 O O . ALA D 1 46 ? 27.655 112.718 -8.910 1.00 13.04 46 ALA D O 1
ATOM 11004 N N . ALA D 1 47 ? 27.312 114.920 -8.529 1.00 13.12 47 ALA D N 1
ATOM 11005 C CA . ALA D 1 47 ? 25.928 114.691 -8.100 1.00 13.20 47 ALA D CA 1
ATOM 11006 C C . ALA D 1 47 ? 25.074 114.171 -9.255 1.00 14.09 47 ALA D C 1
ATOM 11007 O O . ALA D 1 47 ? 24.222 113.279 -9.070 1.00 12.98 47 ALA D O 1
ATOM 11009 N N . ALA D 1 48 ? 25.331 114.669 -10.467 1.00 14.23 48 ALA D N 1
ATOM 11010 C CA . ALA D 1 48 ? 24.571 114.213 -11.624 1.00 13.51 48 ALA D CA 1
ATOM 11011 C C . ALA D 1 48 ? 24.912 112.770 -11.969 1.00 13.06 48 ALA D C 1
ATOM 11012 O O . ALA D 1 48 ? 24.026 112.015 -12.400 1.00 13.02 48 ALA D O 1
ATOM 11014 N N . ALA D 1 49 ? 26.180 112.365 -11.775 1.00 13.07 49 ALA D N 1
ATOM 11015 C CA . ALA D 1 49 ? 26.544 110.975 -11.977 1.00 13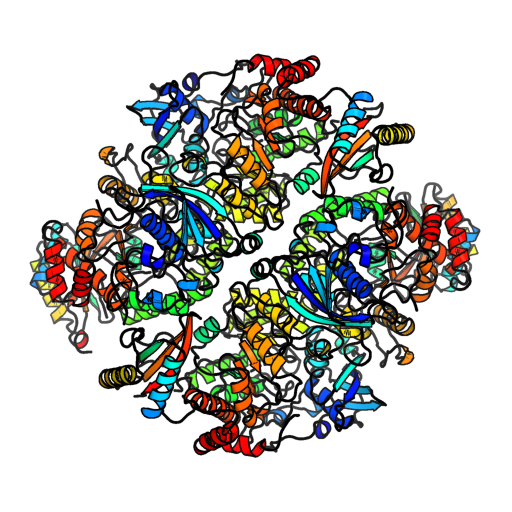.07 49 ALA D CA 1
ATOM 11016 C C . ALA D 1 49 ? 25.771 110.062 -11.024 1.00 12.92 49 ALA D C 1
ATOM 11017 O O . ALA D 1 49 ? 25.270 109.004 -11.426 1.00 12.87 49 ALA D O 1
ATOM 11019 N N . VAL D 1 50 ? 25.698 110.439 -9.743 1.00 12.89 50 VAL D N 1
ATOM 11020 C CA . VAL D 1 50 ? 24.940 109.634 -8.786 1.00 12.80 50 VAL D CA 1
ATOM 11021 C C . VAL D 1 50 ? 23.472 109.558 -9.209 1.00 12.77 50 VAL D C 1
ATOM 11022 O O . VAL D 1 50 ? 22.870 108.475 -9.225 1.00 12.71 50 VAL D O 1
ATOM 11026 N N . ALA D 1 51 ? 22.876 110.706 -9.581 1.00 12.83 51 ALA D N 1
ATOM 11027 C CA . ALA D 1 51 ? 21.460 110.702 -9.982 1.00 12.81 51 ALA D CA 1
ATOM 11028 C C . ALA D 1 51 ? 21.244 109.840 -11.219 1.00 12.81 51 ALA D C 1
ATOM 11029 O O . ALA D 1 51 ? 20.308 109.028 -11.280 1.00 13.01 51 ALA D O 1
ATOM 11031 N N . ALA D 1 52 ? 22.109 110.002 -12.214 1.00 12.87 52 ALA D N 1
ATOM 11032 C CA . ALA D 1 52 ? 21.973 109.246 -13.448 1.00 12.89 52 ALA D CA 1
ATOM 11033 C C . ALA D 1 52 ? 22.077 107.747 -13.197 1.00 13.04 52 ALA D C 1
ATOM 11034 O O . ALA D 1 52 ? 21.263 106.956 -13.705 1.00 12.78 52 ALA D O 1
ATOM 11036 N N . GLU D 1 53 ? 23.130 107.326 -12.478 1.00 12.79 53 GLU D N 1
ATOM 11037 C CA . GLU D 1 53 ? 23.487 105.919 -12.442 1.00 12.77 53 GLU D CA 1
ATOM 11038 C C . GLU D 1 53 ? 22.718 105.152 -11.375 1.00 14.44 53 GLU D C 1
ATOM 11039 O O . GLU D 1 53 ? 22.908 103.941 -11.231 1.00 14.43 53 GLU D O 1
ATOM 11045 N N . SER D 1 54 ? 21.809 105.830 -10.665 1.00 13.60 54 SER D N 1
ATOM 11046 C CA . SER D 1 54 ? 20.881 105.199 -9.747 1.00 13.18 54 SER D CA 1
ATOM 11047 C C . SER D 1 54 ? 19.442 105.275 -10.275 1.00 12.64 54 SER D C 1
ATOM 11048 O O . SER D 1 54 ? 18.502 104.955 -9.545 1.00 14.93 54 SER D O 1
ATOM 11051 N N . SER D 1 55 ? 19.253 105.697 -11.531 1.00 12.62 55 SER D N 1
ATOM 11052 C CA . SER D 1 55 ? 17.889 105.823 -12.043 1.00 12.63 55 SER D CA 1
ATOM 11053 C C . SER D 1 55 ? 17.801 105.281 -13.464 1.00 13.05 55 SER D C 1
ATOM 11054 O O . SER D 1 55 ? 17.402 104.127 -13.629 1.00 13.22 55 SER D O 1
ATOM 11057 N N . THR D 1 56 ? 18.104 106.108 -14.476 1.00 12.74 56 THR D N 1
ATOM 11058 C CA . THR D 1 56 ? 17.888 105.734 -15.869 1.00 12.79 56 THR D CA 1
ATOM 11059 C C . THR D 1 56 ? 19.146 105.791 -16.720 1.00 13.60 56 THR D C 1
ATOM 11060 O O . THR D 1 56 ? 19.132 105.266 -17.844 1.00 13.14 56 THR D O 1
ATOM 11064 N N . GLY D 1 57 ? 20.197 106.459 -16.258 1.00 12.87 57 GLY D N 1
ATOM 11065 C CA . GLY D 1 57 ? 21.263 106.859 -17.167 1.00 12.95 57 GLY D CA 1
ATOM 11066 C C . GLY D 1 57 ? 22.412 105.853 -17.232 1.00 13.28 57 GLY D C 1
ATOM 11067 O O . GLY D 1 57 ? 22.506 104.941 -16.415 1.00 13.36 57 GLY D O 1
ATOM 11068 N N . THR D 1 58 ? 23.320 106.085 -18.176 1.00 13.01 58 THR D N 1
ATOM 11069 C CA . THR D 1 58 ? 24.614 105.375 -18.183 1.00 13.23 58 THR D CA 1
ATOM 11070 C C . THR D 1 58 ? 25.648 106.345 -18.758 1.00 14.68 58 THR D C 1
ATOM 11071 O O . THR D 1 58 ? 25.405 107.556 -18.808 1.00 14.01 58 THR D O 1
ATOM 11075 N N . TRP D 1 59 ? 26.815 105.816 -19.176 1.00 13.16 59 TRP D N 1
ATOM 11076 C CA . TRP D 1 59 ? 27.996 106.621 -19.462 1.00 13.38 59 TRP D CA 1
ATOM 11077 C C . TRP D 1 59 ? 28.018 107.234 -20.874 1.00 13.90 59 TRP D C 1
ATOM 11078 O O . TRP D 1 59 ? 28.892 108.058 -21.159 1.00 14.20 59 TRP D O 1
ATOM 11089 N N . THR D 1 60 ? 27.087 106.861 -21.748 1.00 13.41 60 THR D N 1
ATOM 11090 C CA . THR D 1 60 ? 27.038 107.371 -23.119 1.00 14.40 60 THR D CA 1
ATOM 11091 C C . THR D 1 60 ? 25.562 107.418 -23.493 1.00 14.89 60 THR D C 1
ATOM 11092 O O . THR D 1 60 ? 24.750 106.692 -22.916 1.00 14.91 60 THR D O 1
ATOM 11096 N N . GLU D 1 61 ? 25.207 108.261 -24.454 1.00 14.59 61 GLU D N 1
ATOM 11097 C CA . GLU D 1 61 ? 23.811 108.371 -24.857 1.00 15.28 61 GLU D CA 1
ATOM 11098 C C . GLU D 1 61 ? 23.362 107.114 -25.605 1.00 16.96 61 GLU D C 1
ATOM 11099 O O . GLU D 1 61 ? 24.119 106.552 -26.401 1.00 15.24 61 GLU D O 1
ATOM 11105 N N . VAL D 1 62 ? 22.128 106.645 -25.358 1.00 15.81 62 VAL D N 1
ATOM 11106 C CA . VAL D 1 62 ? 21.661 105.435 -26.047 1.00 14.42 62 VAL D CA 1
ATOM 11107 C C . VAL D 1 62 ? 20.401 105.723 -26.857 1.00 15.45 62 VAL D C 1
ATOM 11108 O O . VAL D 1 62 ? 19.565 106.535 -26.452 1.00 13.89 62 VAL D O 1
ATOM 11112 N N . TRP D 1 63 ? 20.291 105.078 -28.033 1.00 13.72 63 TRP D N 1
ATOM 11113 C CA . TRP D 1 63 ? 19.155 105.326 -28.923 1.00 15.50 63 TRP D CA 1
ATOM 11114 C C . TRP D 1 63 ? 17.844 105.091 -28.186 1.00 15.68 63 TRP D C 1
ATOM 11115 O O . TRP D 1 63 ? 16.860 105.805 -28.387 1.00 16.25 63 TRP D O 1
ATOM 11126 N N . SER D 1 64 ? 17.830 104.105 -27.296 1.00 14.80 64 SER D N 1
ATOM 11127 C CA . SER D 1 64 ? 16.598 103.681 -26.658 1.00 14.01 64 SER D CA 1
ATOM 11128 C C . SER D 1 64 ? 16.125 104.628 -25.568 1.00 13.60 64 SER D C 1
ATOM 11129 O O . SER D 1 64 ? 15.013 104.432 -25.071 1.00 14.54 64 SER D O 1
ATOM 11132 N N . ASN D 1 65 ? 16.912 105.658 -25.202 1.00 14.93 65 ASN D N 1
ATOM 11133 C CA . ASN D 1 65 ? 16.374 106.714 -24.343 1.00 17.57 65 ASN D CA 1
ATOM 11134 C C . ASN D 1 65 ? 15.159 107.368 -24.993 1.00 17.33 65 ASN D C 1
ATOM 11135 O O . ASN D 1 65 ? 14.282 107.891 -24.305 1.00 15.56 65 ASN D O 1
ATOM 11140 N N . LEU D 1 66 ? 15.110 107.388 -26.318 1.00 14.34 66 LEU D N 1
ATOM 11141 C CA . LEU D 1 66 ? 14.026 108.060 -26.998 1.00 17.26 66 LEU D CA 1
ATOM 11142 C C . LEU D 1 66 ? 12.757 107.218 -27.044 1.00 18.20 66 LEU D C 1
ATOM 11143 O O . LEU D 1 66 ? 11.718 107.715 -27.518 1.00 17.47 66 LEU D O 1
ATOM 11148 N N . LEU D 1 67 ? 12.801 105.993 -26.541 1.00 15.46 67 LEU D N 1
ATOM 11149 C CA . LEU D 1 67 ? 11.620 105.148 -26.419 1.00 14.58 67 LEU D CA 1
ATOM 11150 C C . LEU D 1 67 ? 10.900 105.359 -25.091 1.00 15.67 67 LEU D C 1
ATOM 11151 O O . LEU D 1 67 ? 9.884 104.707 -24.837 1.00 15.81 67 LEU D O 1
ATOM 11156 N N . THR D 1 68 ? 11.407 106.224 -24.226 1.00 16.16 68 THR D N 1
ATOM 11157 C CA . THR D 1 68 ? 10.688 106.495 -22.987 1.00 16.46 68 THR D CA 1
ATOM 11158 C C . THR D 1 68 ? 10.688 108.005 -22.757 1.00 17.53 68 THR D C 1
ATOM 11159 O O . THR D 1 68 ? 11.051 108.788 -23.639 1.00 17.27 68 THR D O 1
ATOM 11163 N N . ASP D 1 69 ? 10.242 108.405 -21.569 1.00 18.98 69 ASP D N 1
ATOM 11164 C CA . ASP D 1 69 ? 10.078 109.807 -21.176 1.00 19.61 69 ASP D CA 1
ATOM 11165 C C . ASP D 1 69 ? 11.015 110.050 -20.006 1.00 18.53 69 ASP D C 1
ATOM 11166 O O . ASP D 1 69 ? 10.611 109.877 -18.857 1.00 17.79 69 ASP D O 1
ATOM 11171 N N . LEU D 1 70 ? 12.258 110.452 -20.292 1.00 20.16 70 LEU D N 1
ATOM 11172 C CA . LEU D 1 70 ? 13.187 110.695 -19.184 1.00 20.24 70 LEU D CA 1
ATOM 11173 C C . LEU D 1 70 ? 12.701 111.819 -18.286 1.00 19.41 70 LEU D C 1
ATOM 11174 O O . LEU D 1 70 ? 13.074 111.862 -17.119 1.00 19.23 70 LEU D O 1
ATOM 11179 N N . GLU D 1 71 ? 11.862 112.727 -18.792 1.00 20.08 71 GLU D N 1
ATOM 11180 C CA . GLU D 1 71 ? 11.315 113.756 -17.904 1.00 21.71 71 GLU D CA 1
ATOM 11181 C C . GLU D 1 71 ? 10.459 113.144 -16.812 1.00 21.75 71 GLU D C 1
ATOM 11182 O O . GLU D 1 71 ? 10.397 113.669 -15.688 1.00 22.50 71 GLU D O 1
ATOM 11188 N N . ARG D 1 72 ? 9.777 112.050 -17.118 1.00 18.49 72 ARG D N 1
ATOM 11189 C CA . ARG D 1 72 ? 8.991 111.377 -16.106 1.00 18.74 72 ARG D CA 1
ATOM 11190 C C . ARG D 1 72 ? 9.866 110.546 -15.171 1.00 19.69 72 ARG D C 1
ATOM 11191 O O . ARG D 1 72 ? 9.622 110.532 -13.962 1.00 20.79 72 ARG D O 1
ATOM 11199 N N . TYR D 1 73 ? 10.871 109.835 -15.702 1.00 17.20 73 TYR D N 1
ATOM 11200 C CA . TYR D 1 73 ? 11.514 108.750 -14.955 1.00 17.10 73 TYR D CA 1
ATOM 11201 C C . TYR D 1 73 ? 12.880 109.090 -14.381 1.00 15.79 73 TYR D C 1
ATOM 11202 O O . TYR D 1 73 ? 13.308 108.424 -13.439 1.00 14.09 73 TYR D O 1
ATOM 11211 N N . LYS D 1 74 ? 13.608 110.051 -14.939 1.00 15.82 74 LYS D N 1
ATOM 11212 C CA . LYS D 1 74 ? 14.957 110.278 -14.444 1.00 16.10 74 LYS D CA 1
ATOM 11213 C C . LYS D 1 74 ? 14.942 110.750 -12.998 1.00 15.82 74 LYS D C 1
ATOM 11214 O O . LYS D 1 74 ? 14.061 111.491 -12.567 1.00 14.27 74 LYS D O 1
ATOM 11220 N N . ALA D 1 75 ? 15.936 110.322 -12.243 1.00 13.58 75 ALA D N 1
ATOM 11221 C CA . ALA D 1 75 ? 16.234 111.035 -11.011 1.00 13.46 75 ALA D CA 1
ATOM 11222 C C . ALA D 1 75 ? 16.968 112.312 -11.364 1.00 15.16 75 ALA D C 1
ATOM 11223 O O . ALA D 1 75 ? 17.620 112.398 -12.417 1.00 15.34 75 ALA D O 1
ATOM 11225 N N . ARG D 1 76 ? 16.871 113.308 -10.491 1.00 15.20 76 ARG D N 1
ATOM 11226 C CA . ARG D 1 76 ? 17.634 114.517 -10.757 1.00 13.62 76 ARG D CA 1
ATOM 11227 C C . ARG D 1 76 ? 18.136 115.155 -9.470 1.00 12.96 76 ARG D C 1
ATOM 11228 O O . ARG D 1 76 ? 17.434 115.198 -8.446 1.00 12.93 76 ARG D O 1
ATOM 11236 N N . CYS D 1 77 ? 19.383 115.608 -9.514 1.00 13.00 77 CYS D N 1
ATOM 11237 C CA . CYS D 1 77 ? 19.903 116.398 -8.417 1.00 13.48 77 CYS D CA 1
ATOM 11238 C C . CYS D 1 77 ? 19.298 117.792 -8.544 1.00 13.09 77 CYS D C 1
ATOM 11239 O O . CYS D 1 77 ? 19.496 118.462 -9.570 1.00 13.16 77 CYS D O 1
ATOM 11242 N N . TYR D 1 78 ? 18.500 118.198 -7.552 1.00 13.07 78 TYR D N 1
ATOM 11243 C CA . TYR D 1 78 ? 17.767 119.452 -7.653 1.00 13.72 78 TYR D CA 1
ATOM 11244 C C . TYR D 1 78 ? 18.308 120.532 -6.722 1.00 13.48 78 TYR D C 1
ATOM 11245 O O . TYR D 1 78 ? 17.870 121.686 -6.813 1.00 14.17 78 TYR D O 1
ATOM 11254 N N . ARG D 1 79 ? 19.281 120.200 -5.873 1.00 13.15 79 ARG D N 1
ATOM 11255 C CA . ARG D 1 79 ? 19.867 121.180 -4.966 1.00 13.20 79 ARG D CA 1
ATOM 11256 C C . ARG D 1 79 ? 21.206 120.647 -4.503 1.00 13.64 79 ARG D C 1
ATOM 11257 O O . ARG D 1 79 ? 21.318 119.468 -4.158 1.00 13.99 79 ARG D O 1
ATOM 11265 N N . ILE D 1 80 ? 22.222 121.495 -4.507 1.00 13.25 80 ILE D N 1
ATOM 11266 C CA . ILE D 1 80 ? 23.504 121.156 -3.889 1.00 14.50 80 ILE D CA 1
ATOM 11267 C C . ILE D 1 80 ? 23.775 122.209 -2.835 1.00 14.66 80 ILE D C 1
ATOM 11268 O O . ILE D 1 80 ? 23.811 123.407 -3.142 1.00 15.27 80 ILE D O 1
ATOM 11273 N N . GLU D 1 81 ? 23.996 121.773 -1.604 1.00 13.63 81 GLU D N 1
ATOM 11274 C CA . GLU D 1 81 ? 24.197 122.700 -0.495 1.00 14.31 81 GLU D CA 1
ATOM 11275 C C . GLU D 1 81 ? 25.412 122.211 0.269 1.00 16.27 81 GLU D C 1
ATOM 11276 O O . GLU D 1 81 ? 25.371 121.126 0.840 1.00 14.28 81 GLU D O 1
ATOM 11282 N N . GLY D 1 82 ? 26.491 122.992 0.274 1.00 18.10 82 GLY D N 1
ATOM 11283 C CA . GLY D 1 82 ? 27.721 122.475 0.880 1.00 16.41 82 GLY D CA 1
ATOM 11284 C C . GLY D 1 82 ? 28.163 121.227 0.137 1.00 17.38 82 GLY D C 1
ATOM 11285 O O . GLY D 1 82 ? 28.201 121.193 -1.097 1.00 18.09 82 GLY D O 1
ATOM 11286 N N . ASP D 1 83 ? 28.448 120.156 0.876 1.00 17.51 83 ASP D N 1
ATOM 11287 C CA . ASP D 1 83 ? 28.803 118.886 0.244 1.00 17.28 83 ASP D CA 1
ATOM 11288 C C . ASP D 1 83 ? 27.624 117.920 0.162 1.00 15.41 83 ASP D C 1
ATOM 11289 O O . ASP D 1 83 ? 27.823 116.735 -0.128 1.00 16.06 83 ASP D O 1
ATOM 11294 N N . VAL D 1 84 ? 26.394 118.401 0.346 1.00 13.13 84 VAL D N 1
ATOM 11295 C CA . VAL D 1 84 ? 25.217 117.541 0.276 1.00 14.51 84 VAL D CA 1
ATOM 11296 C C . VAL D 1 84 ? 24.493 117.784 -1.038 1.00 14.15 84 VAL D C 1
ATOM 11297 O O . VAL D 1 84 ? 24.161 118.927 -1.395 1.00 14.41 84 VAL D O 1
ATOM 11301 N N . ALA D 1 85 ? 24.282 116.715 -1.781 1.00 12.99 85 ALA D N 1
ATOM 11302 C CA . ALA D 1 85 ? 23.467 116.763 -2.985 1.00 12.99 85 ALA D CA 1
ATOM 11303 C C . ALA D 1 85 ? 22.089 116.171 -2.677 1.00 12.92 85 ALA D C 1
ATOM 11304 O O . ALA D 1 85 ? 21.988 115.040 -2.155 1.00 13.03 85 ALA D O 1
ATOM 11306 N N . TYR D 1 86 ? 21.037 116.933 -2.985 1.00 12.95 86 TYR D N 1
ATOM 11307 C CA . TYR D 1 86 ? 19.654 116.481 -2.840 1.00 13.28 86 TYR D CA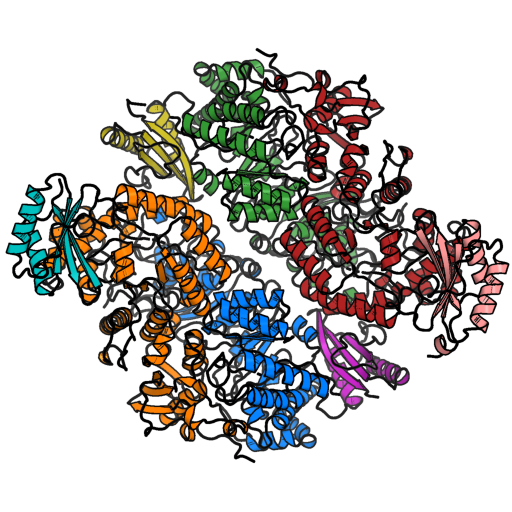 1
ATOM 11308 C C . TYR D 1 86 ? 19.194 115.918 -4.173 1.00 12.88 86 TYR D C 1
ATOM 11309 O O . TYR D 1 86 ? 19.296 116.598 -5.194 1.00 12.94 86 TYR D O 1
ATOM 11318 N N . ILE D 1 87 ? 18.704 114.678 -4.174 1.00 12.81 87 ILE D N 1
ATOM 11319 C CA . ILE D 1 87 ? 18.338 114.007 -5.422 1.00 12.80 87 ILE D CA 1
ATOM 11320 C C . ILE D 1 87 ? 16.916 113.486 -5.288 1.00 12.76 87 ILE D C 1
ATOM 11321 O O . ILE D 1 87 ? 16.595 112.817 -4.294 1.00 13.20 87 ILE D O 1
ATOM 11326 N N . ALA D 1 88 ? 16.072 113.781 -6.292 1.00 12.79 88 ALA D N 1
ATOM 11327 C CA . ALA D 1 88 ? 14.674 113.358 -6.310 1.00 12.77 88 ALA D CA 1
ATOM 11328 C C . ALA D 1 88 ? 14.507 112.199 -7.272 1.00 12.74 88 ALA D C 1
ATOM 11329 O O . ALA D 1 88 ? 14.938 112.305 -8.426 1.00 13.08 88 ALA D O 1
ATOM 11331 N N . TYR D 1 89 ? 13.802 111.154 -6.816 1.00 12.68 89 TYR D N 1
ATOM 11332 C CA . TYR D 1 89 ? 13.523 109.926 -7.558 1.00 12.64 89 TYR D CA 1
ATOM 11333 C C . TYR D 1 89 ? 12.023 109.806 -7.739 1.00 12.65 89 TYR D C 1
ATOM 11334 O O . TYR D 1 89 ? 11.295 109.687 -6.736 1.00 13.43 89 TYR D O 1
ATOM 11343 N N . PRO D 1 90 ? 11.525 109.770 -8.972 1.00 12.94 90 PRO D N 1
ATOM 11344 C CA . PRO D 1 90 ? 10.073 109.651 -9.177 1.00 14.85 90 PRO D CA 1
ATOM 11345 C C . PRO D 1 90 ? 9.510 108.367 -8.573 1.00 15.37 90 PRO D C 1
ATOM 11346 O O . PRO D 1 90 ? 10.151 107.320 -8.606 1.00 14.26 90 PRO D O 1
ATOM 11350 N N . LEU D 1 91 ? 8.281 108.456 -8.042 1.00 12.83 91 LEU D N 1
ATOM 11351 C CA . LEU D 1 91 ? 7.604 107.287 -7.474 1.00 13.86 91 LEU D CA 1
ATOM 11352 C C . LEU D 1 91 ? 7.668 106.082 -8.404 1.00 14.09 91 LEU D C 1
ATOM 11353 O O . LEU D 1 91 ? 7.878 104.942 -7.955 1.00 14.50 91 LEU D O 1
ATOM 11358 N N . ASP D 1 92 ? 7.469 106.330 -9.685 1.00 14.69 92 ASP D N 1
ATOM 11359 C CA . ASP D 1 92 ? 7.381 105.239 -10.690 1.00 16.96 92 ASP D CA 1
ATOM 11360 C C . ASP D 1 92 ? 8.617 104.337 -10.711 1.00 14.35 92 ASP D C 1
ATOM 11361 O O . ASP D 1 92 ? 8.520 103.251 -11.256 1.00 15.05 92 ASP D O 1
ATOM 11366 N N . LEU D 1 93 ? 9.742 104.817 -10.190 1.00 13.29 93 LEU D N 1
ATOM 11367 C CA . LEU D 1 93 ? 10.956 104.021 -10.311 1.00 13.70 93 LEU D CA 1
ATOM 11368 C C . LEU D 1 93 ? 11.001 102.815 -9.381 1.00 13.41 93 LEU D C 1
ATOM 11369 O O . LEU D 1 93 ? 11.871 101.960 -9.561 1.00 14.64 93 LEU D O 1
ATOM 11374 N N . PHE D 1 94 ? 10.124 102.737 -8.382 1.00 14.15 94 PHE D N 1
ATOM 11375 C CA . PHE D 1 94 ? 10.294 101.796 -7.281 1.00 13.07 94 PHE D CA 1
ATOM 11376 C C . PHE D 1 94 ? 9.265 100.680 -7.289 1.00 13.13 94 PHE D C 1
ATOM 11377 O O . PHE D 1 94 ? 8.098 100.869 -7.682 1.00 14.94 94 PHE D O 1
ATOM 11385 N N . GLU D 1 95 ? 9.716 99.493 -6.885 1.00 12.25 95 GLU D N 1
ATOM 11386 C CA . GLU D 1 95 ? 8.776 98.389 -6.753 1.00 12.85 95 GLU D CA 1
ATOM 11387 C C . GLU D 1 95 ? 8.064 98.507 -5.403 1.00 13.27 95 GLU D C 1
ATOM 11388 O O . GLU D 1 95 ? 8.716 98.584 -4.354 1.00 12.37 95 GLU D O 1
ATOM 11394 N N . GLU D 1 96 ? 6.727 98.508 -5.444 1.00 13.30 96 GLU D N 1
ATOM 11395 C CA . GLU D 1 96 ? 5.912 98.580 -4.229 1.00 12.36 96 GLU D CA 1
ATOM 11396 C C . GLU D 1 96 ? 6.343 97.549 -3.191 1.00 13.81 96 GLU D C 1
ATOM 11397 O O . GLU D 1 96 ? 6.540 96.376 -3.520 1.00 12.14 96 GLU D O 1
ATOM 11403 N N . GLY D 1 97 ? 6.462 97.980 -1.930 1.00 12.99 97 GLY D N 1
ATOM 11404 C CA . GLY D 1 97 ? 6.699 97.038 -0.831 1.00 13.38 97 GLY D CA 1
ATOM 11405 C C . GLY D 1 97 ? 8.082 96.407 -0.768 1.00 14.19 97 GLY D C 1
ATOM 11406 O O . GLY D 1 97 ? 8.305 95.513 0.076 1.00 14.13 97 GLY D O 1
ATOM 11407 N N . SER D 1 98 ? 9.040 96.845 -1.598 1.00 12.08 98 SER D N 1
ATOM 11408 C CA . SER D 1 98 ? 10.345 96.171 -1.696 1.00 13.04 98 SER D CA 1
ATOM 11409 C C . SER D 1 98 ? 11.491 97.064 -1.209 1.00 12.13 98 SER D C 1
ATOM 11410 O O . SER D 1 98 ? 11.983 97.919 -1.955 1.00 12.08 98 SER D O 1
ATOM 11413 N N . ILE D 1 99 ? 11.943 96.884 0.041 1.00 12.03 99 ILE D N 1
ATOM 11414 C CA . ILE D 1 99 ? 13.191 97.554 0.440 1.00 12.05 99 ILE D CA 1
ATOM 11415 C C . ILE D 1 99 ? 14.321 97.145 -0.483 1.00 12.03 99 ILE D C 1
ATOM 11416 O O . ILE D 1 99 ? 15.188 97.956 -0.832 1.00 12.47 99 ILE D O 1
ATOM 11421 N N . VAL D 1 100 ? 14.348 95.875 -0.871 1.00 12.00 100 VAL D N 1
ATOM 11422 C CA . VAL D 1 100 ? 15.416 95.383 -1.740 1.00 11.99 100 VAL D CA 1
ATOM 11423 C C . VAL D 1 100 ? 15.527 96.249 -2.993 1.00 12.04 100 VAL D C 1
ATOM 11424 O O . VAL D 1 100 ? 16.627 96.609 -3.429 1.00 12.06 100 VAL D O 1
ATOM 11428 N N . ASN D 1 101 ? 14.384 96.647 -3.551 1.00 12.06 101 ASN D N 1
ATOM 11429 C CA . ASN D 1 101 ? 14.431 97.451 -4.760 1.00 12.18 101 ASN D CA 1
ATOM 11430 C C . ASN D 1 101 ? 14.976 98.852 -4.477 1.00 12.14 101 ASN D C 1
ATOM 11431 O O . ASN D 1 101 ? 15.724 99.398 -5.311 1.00 12.18 101 ASN D O 1
ATOM 11436 N N . ILE D 1 102 ? 14.558 99.470 -3.352 1.00 12.14 102 ILE D N 1
ATOM 11437 C CA . ILE D 1 102 ? 15.114 100.768 -2.944 1.00 12.18 102 ILE D CA 1
ATOM 11438 C C . ILE D 1 102 ? 16.628 100.693 -2.936 1.00 12.18 102 ILE D C 1
ATOM 11439 O O . ILE D 1 102 ? 17.314 101.538 -3.506 1.00 12.22 102 ILE D O 1
ATOM 11444 N N . MET D 1 103 ? 17.158 99.668 -2.277 1.00 12.14 103 MET D N 1
ATOM 11445 C CA . MET D 1 103 ? 18.631 99.556 -2.140 1.00 12.15 103 MET D CA 1
ATOM 11446 C C . MET D 1 103 ? 19.259 99.383 -3.534 1.00 13.81 103 MET D C 1
ATOM 11447 O O . MET D 1 103 ? 20.306 99.952 -3.778 1.00 12.20 103 MET D O 1
ATOM 11452 N N . SER D 1 104 ? 18.620 98.568 -4.379 1.00 12.15 104 SER D N 1
ATOM 11453 C CA . SER D 1 104 ? 19.247 98.247 -5.659 1.00 12.17 104 SER D CA 1
ATOM 11454 C C . SER D 1 104 ? 19.387 99.490 -6.528 1.00 12.23 104 SER D C 1
ATOM 11455 O O . SER D 1 104 ? 20.347 99.574 -7.314 1.00 13.18 104 SER D O 1
ATOM 11458 N N . SER D 1 105 ? 18.482 100.476 -6.366 1.00 12.25 105 SER D N 1
ATOM 11459 C CA . SER D 1 105 ? 18.655 101.778 -7.040 1.00 12.32 105 SER D CA 1
ATOM 11460 C C . SER D 1 105 ? 19.551 102.718 -6.247 1.00 12.34 105 SER D C 1
ATOM 11461 O O . SER D 1 105 ? 20.610 103.135 -6.727 1.00 12.56 105 SER D O 1
ATOM 11464 N N . ILE D 1 106 ? 19.153 103.053 -5.018 1.00 12.32 106 ILE D N 1
ATOM 11465 C CA . ILE D 1 106 ? 19.773 104.180 -4.312 1.00 12.36 106 ILE D CA 1
ATOM 11466 C C . ILE D 1 106 ? 21.219 103.889 -3.933 1.00 12.36 106 ILE D C 1
ATOM 11467 O O . ILE D 1 106 ? 22.059 104.800 -3.932 1.00 13.79 106 ILE D O 1
ATOM 11472 N N . VAL D 1 107 ? 21.537 102.644 -3.590 1.00 12.32 107 VAL D N 1
ATOM 11473 C CA . VAL D 1 107 ? 22.891 102.311 -3.148 1.00 12.32 107 VAL D CA 1
ATOM 11474 C C . VAL D 1 107 ? 23.500 101.193 -4.004 1.00 12.31 107 VAL D C 1
ATOM 11475 O O . VAL D 1 107 ? 24.513 100.609 -3.631 1.00 12.31 107 VAL D O 1
ATOM 11479 N N . GLY D 1 108 ? 22.928 100.934 -5.171 1.00 12.31 108 GLY D N 1
ATOM 11480 C CA . GLY D 1 108 ? 23.386 99.813 -5.979 1.00 12.38 108 GLY D CA 1
ATOM 11481 C C . GLY D 1 108 ? 24.810 99.903 -6.532 1.00 12.35 108 GLY D C 1
ATOM 11482 O O . GLY D 1 108 ? 25.663 99.063 -6.237 1.00 12.34 108 GLY D O 1
ATOM 11483 N N . ASN D 1 109 ? 25.060 100.895 -7.372 1.00 12.41 109 ASN D N 1
ATOM 11484 C CA . ASN D 1 109 ? 26.349 101.077 -8.017 1.00 12.47 109 ASN D CA 1
ATOM 11485 C C . ASN D 1 109 ? 27.026 102.393 -7.666 1.00 12.53 109 ASN D C 1
ATOM 11486 O O . ASN D 1 109 ? 28.246 102.481 -7.801 1.00 12.58 109 ASN D O 1
ATOM 11491 N N . VAL D 1 110 ? 26.271 103.405 -7.223 1.00 12.54 110 VAL D N 1
ATOM 11492 C CA . VAL D 1 110 ? 26.768 104.778 -7.211 1.00 12.61 110 VAL D CA 1
ATOM 11493 C C . VAL D 1 110 ? 27.839 105.010 -6.154 1.00 12.62 110 VAL D C 1
ATOM 11494 O O . VAL D 1 110 ? 28.489 106.047 -6.189 1.00 14.41 110 VAL D O 1
ATOM 11498 N N . PHE D 1 111 ? 28.085 104.064 -5.249 1.00 12.58 111 PHE D N 1
ATOM 11499 C CA . PHE D 1 111 ? 29.181 104.246 -4.289 1.00 12.61 111 PHE D CA 1
ATOM 11500 C C . PHE D 1 111 ? 30.552 103.828 -4.833 1.00 12.65 111 PHE D C 1
ATOM 11501 O O . PHE D 1 111 ? 31.561 104.021 -4.129 1.00 12.69 111 PHE D O 1
ATOM 11509 N N . GLY D 1 112 ? 30.616 103.260 -6.034 1.00 12.66 112 GLY D N 1
ATOM 11510 C CA . GLY D 1 112 ? 31.866 102.729 -6.556 1.00 12.84 112 GLY D CA 1
ATOM 11511 C C . GLY D 1 112 ? 32.392 103.398 -7.827 1.00 14.83 112 GLY D C 1
ATOM 11512 O O . GLY D 1 112 ? 33.270 102.822 -8.481 1.00 13.53 112 GLY D O 1
ATOM 11513 N N . PHE D 1 113 ? 31.885 104.585 -8.187 1.00 12.82 113 PHE D N 1
ATOM 11514 C CA . PHE D 1 113 ? 32.366 105.276 -9.395 1.00 14.55 113 PHE D CA 1
ATOM 11515 C C . PHE D 1 113 ? 33.706 105.956 -9.188 1.00 15.64 113 PHE D C 1
ATOM 11516 O O . PHE D 1 113 ? 33.969 106.550 -8.127 1.00 15.14 113 PHE D O 1
ATOM 11524 N N . LYS D 1 114 ? 34.553 105.883 -10.225 1.00 15.04 114 LYS D N 1
ATOM 11525 C CA . LYS D 1 114 ? 35.810 106.626 -10.202 1.00 15.83 114 LYS D CA 1
ATOM 11526 C C . LYS D 1 114 ? 35.580 108.115 -9.944 1.00 17.07 114 LYS D C 1
ATOM 11527 O O . LYS D 1 114 ? 36.381 108.768 -9.265 1.00 17.66 114 LYS D O 1
ATOM 11533 N N . ALA D 1 115 ? 34.496 108.674 -10.495 1.00 13.95 115 ALA D N 1
ATOM 11534 C CA . ALA D 1 115 ? 34.265 110.115 -10.430 1.00 15.54 115 ALA D CA 1
ATOM 11535 C C . ALA D 1 115 ? 33.868 110.605 -9.045 1.00 16.50 115 ALA D C 1
ATOM 11536 O O . ALA D 1 115 ? 33.932 111.820 -8.784 1.00 16.22 115 ALA D O 1
ATOM 11538 N N . VAL D 1 116 ? 33.444 109.706 -8.164 1.00 14.21 116 VAL D N 1
ATOM 11539 C CA . VAL D 1 116 ? 32.921 110.084 -6.863 1.00 15.33 116 VAL D CA 1
ATOM 11540 C C . VAL D 1 116 ? 33.679 109.239 -5.850 1.00 17.18 116 VAL D C 1
ATOM 11541 O O . VAL D 1 116 ? 33.369 108.052 -5.660 1.00 16.55 116 VAL D O 1
ATOM 11545 N N . GLN D 1 117 ? 34.689 109.840 -5.214 1.00 16.05 117 GLN D N 1
ATOM 11546 C CA . GLN D 1 117 ? 35.629 109.109 -4.318 1.00 18.90 117 GLN D CA 1
ATOM 11547 C C . GLN D 1 117 ? 35.048 108.669 -2.970 1.00 16.55 117 GLN D C 1
ATOM 11548 O O . GLN D 1 117 ? 35.527 107.701 -2.424 1.00 16.90 117 GLN D O 1
ATOM 11554 N N . ALA D 1 118 ? 34.083 109.410 -2.461 1.00 16.28 118 ALA D N 1
ATOM 11555 C CA . ALA D 1 118 ? 33.420 108.933 -1.259 1.00 14.98 118 ALA D CA 1
ATOM 11556 C C . ALA D 1 118 ? 31.981 109.409 -1.341 1.00 13.18 118 ALA D C 1
ATOM 11557 O O . ALA D 1 118 ? 31.700 110.441 -1.946 1.00 14.67 118 ALA D O 1
ATOM 11559 N N . LEU D 1 119 ? 31.068 108.651 -0.745 1.00 13.41 119 LEU D N 1
ATOM 11560 C CA . LEU D 1 119 ? 29.646 108.985 -0.858 1.00 12.78 119 LEU D CA 1
ATOM 11561 C C . LEU D 1 119 ? 28.950 108.508 0.407 1.00 12.72 119 LEU D C 1
ATOM 11562 O O . LEU D 1 119 ? 29.165 107.361 0.801 1.00 12.68 119 LEU D O 1
ATOM 11567 N N . ARG D 1 120 ? 28.168 109.380 1.042 1.00 12.73 120 ARG D N 1
ATOM 11568 C CA . ARG D 1 120 ? 27.465 108.996 2.291 1.00 12.82 120 ARG D CA 1
ATOM 11569 C C . ARG D 1 120 ? 25.967 109.305 2.164 1.00 13.85 120 ARG D C 1
ATOM 11570 O O . ARG D 1 120 ? 25.621 110.467 2.054 1.00 14.25 120 ARG D O 1
ATOM 11578 N N . LEU D 1 121 ? 25.153 108.257 2.141 1.00 12.58 121 LEU D N 1
ATOM 11579 C CA . LEU D 1 121 ? 23.706 108.472 2.159 1.00 12.55 121 LEU D CA 1
ATOM 11580 C C . LEU D 1 121 ? 23.299 108.836 3.590 1.00 13.75 121 LEU D C 1
ATOM 11581 O O . LEU D 1 121 ? 23.344 107.989 4.482 1.00 13.10 121 LEU D O 1
ATOM 11586 N N . GLU D 1 122 ? 22.899 110.093 3.805 1.00 12.61 122 GLU D N 1
ATOM 11587 C CA . GLU D 1 122 ? 22.556 110.548 5.157 1.00 12.65 122 GLU D CA 1
ATOM 11588 C C . GLU D 1 122 ? 21.102 110.302 5.514 1.00 12.60 122 GLU D C 1
ATOM 11589 O O . GLU D 1 122 ? 20.789 109.986 6.665 1.00 12.90 122 GLU D O 1
ATOM 11595 N N . ASP D 1 123 ? 20.198 110.488 4.561 1.00 12.58 123 ASP D N 1
ATOM 11596 C CA . ASP D 1 123 ? 18.780 110.440 4.864 1.00 12.56 123 ASP D CA 1
ATOM 11597 C C . ASP D 1 123 ? 18.039 110.245 3.558 1.00 14.46 123 ASP D C 1
ATOM 11598 O O . ASP D 1 123 ? 18.577 110.497 2.474 1.00 12.62 123 ASP D O 1
ATOM 11603 N N . MET D 1 124 ? 16.787 109.813 3.679 1.00 12.51 124 MET D N 1
ATOM 11604 C CA . MET D 1 124 ? 15.915 109.588 2.537 1.00 13.22 124 MET D CA 1
ATOM 11605 C C . MET D 1 124 ? 14.505 109.956 2.976 1.00 14.03 124 MET D C 1
ATOM 11606 O O . MET D 1 124 ? 14.087 109.538 4.053 1.00 14.70 124 MET D O 1
ATOM 11611 N N . ARG D 1 125 ? 13.777 110.735 2.166 1.00 12.92 125 ARG D N 1
ATOM 11612 C CA . ARG D 1 125 ? 12.371 111.031 2.454 1.00 15.55 125 ARG D CA 1
ATOM 11613 C C . ARG D 1 125 ? 11.517 110.010 1.719 1.00 14.00 125 ARG D C 1
ATOM 11614 O O . ARG D 1 125 ? 11.440 110.055 0.480 1.00 12.53 125 ARG D O 1
ATOM 11622 N N . ILE D 1 126 ? 10.877 109.101 2.462 1.00 13.93 126 ILE D N 1
ATOM 11623 C CA . ILE D 1 126 ? 10.007 108.093 1.856 1.00 15.48 126 ILE D CA 1
ATOM 11624 C C . ILE D 1 126 ? 8.638 108.739 1.685 1.00 13.19 126 ILE D C 1
ATOM 11625 O O . ILE D 1 126 ? 8.010 109.104 2.699 1.00 14.13 126 ILE D O 1
ATOM 11630 N N . PRO D 1 127 ? 8.143 108.918 0.449 1.00 13.89 127 PRO D N 1
ATOM 11631 C CA . PRO D 1 127 ? 6.860 109.611 0.259 1.00 14.75 127 PRO D CA 1
ATOM 11632 C C . PRO D 1 127 ? 5.705 108.711 0.657 1.00 14.71 127 PRO D C 1
ATOM 11633 O O . PRO D 1 127 ? 5.787 107.482 0.573 1.00 14.03 127 PRO D O 1
ATOM 11637 N N . VAL D 1 128 ? 4.627 109.352 1.128 1.00 13.76 128 VAL D N 1
ATOM 11638 C CA . VAL D 1 128 ? 3.498 108.599 1.671 1.00 15.40 128 VAL D CA 1
ATOM 11639 C C . VAL D 1 128 ? 2.936 107.628 0.636 1.00 13.72 128 VAL D C 1
ATOM 11640 O O . VAL D 1 128 ? 2.599 106.475 0.963 1.00 12.73 128 VAL D O 1
ATOM 11644 N N . ALA D 1 129 ? 2.871 108.057 -0.634 1.00 13.90 129 ALA D N 1
ATOM 11645 C CA . ALA D 1 129 ? 2.336 107.184 -1.683 1.00 14.29 129 ALA D CA 1
ATOM 11646 C C . ALA D 1 129 ? 3.141 105.896 -1.827 1.00 13.63 129 ALA D C 1
ATOM 11647 O O . ALA D 1 129 ? 2.588 104.866 -2.229 1.00 15.33 129 ALA D O 1
ATOM 11649 N N . TYR D 1 130 ? 4.449 105.933 -1.542 1.00 12.77 130 TYR D N 1
ATOM 11650 C CA . TYR D 1 130 ? 5.253 104.714 -1.571 1.00 13.48 130 TYR D CA 1
ATOM 11651 C C . TYR D 1 130 ? 5.275 103.998 -0.223 1.00 12.74 130 TYR D C 1
ATOM 11652 O O . TYR D 1 130 ? 5.232 102.762 -0.162 1.00 12.34 130 TYR D O 1
ATOM 11661 N N . LEU D 1 131 ? 5.364 104.768 0.861 1.00 12.54 131 LEU D N 1
ATOM 11662 C CA . LEU D 1 131 ? 5.404 104.186 2.192 1.00 13.41 131 LEU D CA 1
ATOM 11663 C C . LEU D 1 131 ? 4.218 103.264 2.439 1.00 13.91 131 LEU D C 1
ATOM 11664 O O . LEU D 1 131 ? 4.354 102.196 3.068 1.00 14.66 131 LEU D O 1
ATOM 11669 N N . LYS D 1 132 ? 3.033 103.659 1.973 1.00 13.18 132 LYS D N 1
ATOM 11670 C CA . LYS D 1 132 ? 1.846 102.882 2.299 1.00 13.58 132 LYS D CA 1
ATOM 11671 C C . LYS D 1 132 ? 1.700 101.629 1.449 1.00 16.57 132 LYS D C 1
ATOM 11672 O O . LYS D 1 132 ? 0.711 100.894 1.622 1.00 15.20 132 LYS D O 1
ATOM 11678 N N . THR D 1 133 ? 2.665 101.344 0.565 1.00 13.90 133 THR D N 1
ATOM 11679 C CA . THR D 1 133 ? 2.754 100.015 -0.012 1.00 13.56 133 THR D CA 1
ATOM 11680 C C . THR D 1 133 ? 3.511 99.035 0.893 1.00 14.28 133 THR D C 1
ATOM 11681 O O . THR D 1 133 ? 3.707 97.878 0.511 1.00 13.73 133 THR D O 1
ATOM 11685 N N . PHE D 1 134 ? 3.916 99.465 2.088 1.00 14.18 134 PHE D N 1
ATOM 11686 C CA . PHE D 1 134 ? 4.580 98.662 3.102 1.00 14.48 134 PHE D CA 1
ATOM 11687 C C . PHE D 1 134 ? 3.667 98.524 4.315 1.00 16.39 134 PHE D C 1
ATOM 11688 O O . PHE D 1 134 ? 2.871 99.431 4.584 1.00 16.43 134 PHE D O 1
ATOM 11696 N N . PRO D 1 135 ? 3.773 97.431 5.060 1.00 15.92 135 PRO D N 1
ATOM 11697 C CA . PRO D 1 135 ? 2.796 97.174 6.130 1.00 15.42 135 PRO D CA 1
ATOM 11698 C C . PRO D 1 135 ? 3.225 97.705 7.483 1.00 16.46 135 PRO D C 1
ATOM 11699 O O . PRO D 1 135 ? 2.389 97.904 8.369 1.00 18.84 135 PRO D O 1
ATOM 11703 N N . GLY D 1 136 ? 4.509 97.931 7.673 1.00 15.93 136 GLY D N 1
ATOM 11704 C CA . GLY D 1 136 ? 4.992 98.374 8.967 1.00 15.44 136 GLY D CA 1
ATOM 11705 C C . GLY D 1 136 ? 4.979 97.228 9.971 1.00 17.12 136 GLY D C 1
ATOM 11706 O O . GLY D 1 136 ? 4.746 96.069 9.614 1.00 16.80 136 GLY D O 1
ATOM 11707 N N . PRO D 1 137 ? 5.243 97.530 11.244 1.00 16.58 137 PRO D N 1
ATOM 11708 C CA . PRO D 1 137 ? 5.373 96.450 12.291 1.00 16.51 137 PRO D CA 1
ATOM 11709 C C . PRO D 1 137 ? 4.111 95.623 12.416 1.00 16.97 137 PRO D C 1
ATOM 11710 O O . PRO D 1 137 ? 3.006 96.182 12.342 1.00 16.92 137 PRO D O 1
ATOM 11714 N N . PRO D 1 138 ? 4.226 94.305 12.679 1.00 15.86 138 PRO D N 1
ATOM 11715 C CA . PRO D 1 138 ? 3.011 93.501 12.886 1.00 19.28 138 PRO D CA 1
ATOM 11716 C C . PRO D 1 138 ? 2.365 93.728 14.241 1.00 19.27 138 PRO D C 1
ATOM 11717 O O . PRO D 1 138 ? 1.198 93.363 14.424 1.00 20.87 138 PRO D O 1
ATOM 11721 N N . THR D 1 139 ? 3.076 94.331 15.188 1.00 16.20 139 THR D N 1
ATOM 11722 C CA . THR D 1 139 ? 2.572 94.471 16.553 1.00 16.40 139 THR D CA 1
ATOM 11723 C C . THR D 1 139 ? 2.572 95.936 16.968 1.00 18.41 139 THR D C 1
ATOM 11724 O O . THR D 1 139 ? 1.501 96.540 17.057 1.00 16.19 139 THR D O 1
ATOM 11728 N N . GLY D 1 140 ? 3.733 96.538 17.200 1.00 16.66 140 GLY D N 1
ATOM 11729 C CA . GLY D 1 140 ? 3.783 97.920 17.624 1.00 14.61 140 GLY D CA 1
ATOM 11730 C C . GLY D 1 140 ? 3.819 98.043 19.144 1.00 15.36 140 GLY D C 1
ATOM 11731 O O . GLY D 1 140 ? 3.369 97.173 19.883 1.00 13.64 140 GLY D O 1
ATOM 11732 N N . ILE D 1 141 ? 4.345 99.176 19.598 1.00 13.87 141 ILE D N 1
ATOM 11733 C CA . ILE D 1 141 ? 4.621 99.372 21.019 1.00 14.22 141 ILE D CA 1
ATOM 11734 C C . ILE D 1 141 ? 3.386 99.111 21.876 1.00 14.83 141 ILE D C 1
ATOM 11735 O O . ILE D 1 141 ? 3.461 98.381 22.869 1.00 12.99 141 ILE D O 1
ATOM 11740 N N . GLN D 1 142 ? 2.238 99.735 21.548 1.00 14.87 142 GLN D N 1
ATOM 11741 C CA . GLN D 1 142 ? 1.123 99.650 22.489 1.00 15.51 142 GLN D CA 1
ATOM 11742 C C . GLN D 1 142 ? 0.563 98.233 22.558 1.00 14.74 142 GLN D C 1
ATOM 11743 O O . GLN D 1 142 ? 0.257 97.712 23.647 1.00 15.23 142 GLN D O 1
ATOM 11749 N N . VAL D 1 143 ? 0.395 97.599 21.406 1.00 15.58 143 VAL D N 1
ATOM 11750 C CA . VAL D 1 143 ? -0.087 96.221 21.418 1.00 14.20 143 VAL D CA 1
ATOM 11751 C C . VAL D 1 143 ? 0.878 95.307 22.156 1.00 15.15 143 VAL D C 1
ATOM 11752 O O . VAL D 1 143 ? 0.453 94.411 22.883 1.00 14.60 143 VAL D O 1
ATOM 11756 N N . GLU D 1 144 ? 2.187 95.512 21.988 1.00 12.71 144 GLU D N 1
ATOM 11757 C CA . GLU D 1 144 ? 3.156 94.697 22.715 1.00 13.04 144 GLU D CA 1
ATOM 11758 C C . GLU D 1 144 ? 3.014 94.876 24.227 1.00 13.31 144 GLU D C 1
ATOM 11759 O O . GLU D 1 144 ? 3.022 93.898 24.993 1.00 12.81 144 GLU D O 1
ATOM 11765 N N . ARG D 1 145 ? 2.862 96.122 24.690 1.00 13.12 145 ARG D N 1
ATOM 11766 C CA . ARG D 1 145 ? 2.687 96.325 26.125 1.00 13.06 145 ARG D CA 1
ATOM 11767 C C . ARG D 1 145 ? 1.410 95.645 26.627 1.00 13.16 145 ARG D C 1
ATOM 11768 O O . ARG D 1 145 ? 1.379 95.110 27.739 1.00 13.78 145 ARG D O 1
ATOM 11776 N N . ASP D 1 146 ? 0.345 95.668 25.816 1.00 13.00 146 ASP D N 1
ATOM 11777 C CA . ASP D 1 146 ? -0.893 94.971 26.183 1.00 14.42 146 ASP D CA 1
ATOM 11778 C C . ASP D 1 146 ? -0.673 93.466 26.265 1.00 15.64 146 ASP D C 1
ATOM 11779 O O . ASP D 1 146 ? -1.113 92.810 27.224 1.00 15.12 146 ASP D O 1
ATOM 11784 N N . ARG D 1 147 ? -0.004 92.888 25.259 1.00 13.40 147 ARG D N 1
ATOM 11785 C CA . ARG D 1 147 ? 0.302 91.455 25.308 1.00 12.86 147 ARG D CA 1
ATOM 11786 C C . ARG D 1 147 ? 1.130 91.096 26.535 1.00 14.31 147 ARG D C 1
ATOM 11787 O O . ARG D 1 147 ? 0.932 90.022 27.122 1.00 15.27 147 ARG D O 1
ATOM 11795 N N . LEU D 1 148 ? 2.075 91.968 26.940 1.00 12.92 148 LEU D N 1
ATOM 11796 C CA . LEU D 1 148 ? 2.935 91.660 28.089 1.00 12.96 148 LEU D CA 1
ATOM 11797 C C . LEU D 1 148 ? 2.320 92.072 29.412 1.00 13.65 148 LEU D C 1
ATOM 11798 O O . LEU D 1 148 ? 2.774 91.597 30.463 1.00 14.70 148 LEU D O 1
ATOM 11803 N N . ASN D 1 149 ? 1.327 92.964 29.371 1.00 14.22 149 ASN D N 1
ATOM 11804 C CA . ASN D 1 149 ? 0.706 93.556 30.563 1.00 14.58 149 ASN D CA 1
ATOM 11805 C C . ASN D 1 149 ? 1.729 94.353 31.383 1.00 16.23 149 ASN D C 1
ATOM 11806 O O . ASN D 1 149 ? 1.773 94.272 32.614 1.00 14.22 149 ASN D O 1
ATOM 11811 N N . LYS D 1 150 ? 2.513 95.190 30.686 1.00 13.81 150 LYS D N 1
ATOM 11812 C CA . LYS D 1 150 ? 3.619 95.943 31.269 1.00 13.29 150 LYS D CA 1
ATOM 11813 C C . LYS D 1 150 ? 3.500 97.411 30.885 1.00 13.30 150 LYS D C 1
ATOM 11814 O O . LYS D 1 150 ? 3.728 97.771 29.716 1.00 13.22 150 LYS D O 1
ATOM 11820 N N . TYR D 1 151 ? 3.174 98.256 31.867 1.00 13.43 151 TYR D N 1
ATOM 11821 C CA . TYR D 1 151 ? 2.866 99.656 31.622 1.00 13.72 151 TYR D CA 1
ATOM 11822 C C . TYR D 1 151 ? 3.680 100.581 32.497 1.00 16.33 151 TYR D C 1
ATOM 11823 O O . TYR D 1 151 ? 3.814 100.347 33.705 1.00 18.15 151 TYR D O 1
ATOM 11832 N N . GLY D 1 152 ? 4.133 101.684 31.906 1.00 15.12 152 GLY D N 1
ATOM 11833 C CA . GLY D 1 152 ? 4.682 102.768 32.694 1.00 14.77 152 GLY D CA 1
ATOM 11834 C C . GLY D 1 152 ? 6.154 102.661 33.021 1.00 16.13 152 GLY D C 1
ATOM 11835 O O . GLY D 1 152 ? 6.607 103.346 33.918 1.00 15.91 152 GLY D O 1
ATOM 11836 N N . ARG D 1 153 ? 6.927 101.840 32.320 1.00 15.42 153 ARG D N 1
ATOM 11837 C CA . ARG D 1 153 ? 8.366 101.804 32.571 1.00 13.47 153 ARG D CA 1
ATOM 11838 C C . ARG D 1 153 ? 9.049 101.243 31.347 1.00 13.34 153 ARG D C 1
ATOM 11839 O O . ARG D 1 153 ? 8.423 100.520 30.577 1.00 13.27 153 ARG D O 1
ATOM 11847 N N . PRO D 1 154 ? 10.344 101.518 31.171 1.00 13.32 154 PRO D N 1
ATOM 11848 C CA . PRO D 1 154 ? 11.141 100.744 30.211 1.00 13.21 154 PRO D CA 1
ATOM 11849 C C . PRO D 1 154 ? 11.086 99.265 30.532 1.00 13.19 154 PRO D C 1
ATOM 11850 O O . PRO D 1 154 ? 10.917 98.862 31.689 1.00 14.42 154 PRO D O 1
ATOM 11854 N N . LEU D 1 155 ? 11.249 98.456 29.492 1.00 13.08 155 LEU D N 1
ATOM 11855 C CA . LEU D 1 155 ? 11.237 97.012 29.644 1.00 13.05 155 LEU D CA 1
ATOM 11856 C C . LEU D 1 155 ? 12.668 96.494 29.689 1.00 13.03 155 LEU D C 1
ATOM 11857 O O . LEU D 1 155 ? 13.586 97.114 29.132 1.00 13.30 155 LEU D O 1
ATOM 11862 N N . LEU D 1 156 ? 12.869 95.380 30.413 1.00 13.05 156 LEU D N 1
ATOM 11863 C CA . LEU D 1 156 ? 14.200 94.883 30.737 1.00 13.05 156 LEU D CA 1
ATOM 11864 C C . LEU D 1 156 ? 14.487 93.639 29.910 1.00 12.95 156 LEU D C 1
ATOM 11865 O O . LEU D 1 156 ? 13.626 92.756 29.792 1.00 13.13 156 LEU D O 1
ATOM 11870 N N . GLY D 1 157 ? 15.678 93.573 29.333 1.00 12.91 157 GLY D N 1
ATOM 11871 C CA . GLY D 1 157 ? 16.073 92.339 28.675 1.00 12.83 157 GLY D CA 1
ATOM 11872 C C . GLY D 1 157 ? 17.548 92.093 28.886 1.00 12.85 157 GLY D C 1
ATOM 11873 O O . GLY D 1 157 ? 18.195 92.763 29.700 1.00 12.93 157 GLY D O 1
ATOM 11874 N N . GLY D 1 158 ? 18.095 91.137 28.149 1.00 12.78 158 GLY D N 1
ATOM 11875 C CA . GLY D 1 158 ? 19.517 90.898 28.248 1.00 12.79 158 GLY D CA 1
ATOM 11876 C C . GLY D 1 158 ? 19.938 89.712 27.410 1.00 12.71 158 GLY D C 1
ATOM 11877 O O . GLY D 1 158 ? 19.232 88.699 27.359 1.00 13.27 158 GLY D O 1
ATOM 11878 N N . THR D 1 159 ? 21.085 89.837 26.737 1.00 12.68 159 THR D N 1
ATOM 11879 C CA . THR D 1 159 ? 21.637 88.751 25.932 1.00 12.62 159 THR D CA 1
ATOM 11880 C C . THR D 1 159 ? 22.257 87.695 26.824 1.00 12.66 159 THR D C 1
ATOM 11881 O O . THR D 1 159 ? 23.019 88.036 27.734 1.00 12.75 159 THR D O 1
ATOM 11885 N N . ILE D 1 160 ? 21.973 86.415 26.550 1.00 12.61 160 ILE D N 1
ATOM 11886 C CA . ILE D 1 160 ? 22.653 85.357 27.309 1.00 12.78 160 ILE D CA 1
ATOM 11887 C C . ILE D 1 160 ? 24.137 85.310 26.925 1.00 14.50 160 ILE D C 1
ATOM 11888 O O . ILE D 1 160 ? 24.502 85.465 25.745 1.00 12.60 160 ILE D O 1
ATOM 11893 N N . LYS D 1 161 ? 25.004 85.131 27.921 1.00 12.75 161 LYS D N 1
ATOM 11894 C CA . LYS D 1 161 ? 26.444 85.005 27.737 1.00 13.57 161 LYS D CA 1
ATOM 11895 C C . LYS D 1 161 ? 26.939 83.756 28.458 1.00 13.44 161 LYS D C 1
ATOM 11896 O O . LYS D 1 161 ? 26.294 83.298 29.405 1.00 12.93 161 LYS D O 1
ATOM 11902 N N . PRO D 1 162 ? 28.078 83.171 28.033 1.00 13.62 162 PRO D N 1
ATOM 11903 C CA . PRO D 1 162 ? 28.922 83.558 26.860 1.00 14.05 162 PRO D CA 1
ATOM 11904 C C . PRO D 1 162 ? 28.127 83.544 25.557 1.00 13.42 162 PRO D C 1
ATOM 11905 O O . PRO D 1 162 ? 27.116 82.835 25.495 1.00 12.61 162 PRO D O 1
ATOM 11909 N N . LYS D 1 163 ? 28.539 84.329 24.547 1.00 13.12 163 LYS D N 1
ATOM 11910 C CA . LYS D 1 163 ? 27.769 84.443 23.306 1.00 13.24 163 LYS D CA 1
ATOM 11911 C C . LYS D 1 163 ? 27.448 83.064 22.752 1.00 13.27 163 LYS D C 1
ATOM 11912 O O . LYS D 1 163 ? 26.309 82.766 22.339 1.00 12.39 163 LYS D O 1
ATOM 11918 N N . LEU D 1 164 ? 28.472 82.221 22.741 1.00 13.71 164 LEU D N 1
ATOM 11919 C CA . LEU D 1 164 ? 28.458 80.869 22.211 1.00 13.48 164 LEU D CA 1
ATOM 11920 C C . LEU D 1 164 ? 29.152 79.981 23.225 1.00 14.80 164 LEU D C 1
ATOM 11921 O O . LEU D 1 164 ? 29.994 80.442 23.989 1.00 14.08 164 LEU D O 1
ATOM 11926 N N . GLY D 1 165 ? 28.825 78.692 23.217 1.00 14.83 165 GLY D N 1
ATOM 11927 C CA . GLY D 1 165 ? 29.552 77.707 24.004 1.00 15.41 165 GLY D CA 1
ATOM 11928 C C . GLY D 1 165 ? 28.732 76.983 25.053 1.00 17.05 165 GLY D C 1
ATOM 11929 O O . GLY D 1 165 ? 29.121 75.885 25.471 1.00 16.88 165 GLY D O 1
ATOM 11930 N N . LEU D 1 166 ? 27.597 77.533 25.480 1.00 16.28 166 LEU D N 1
ATOM 11931 C CA . LEU D 1 166 ? 26.749 76.838 26.444 1.00 16.04 166 LEU D CA 1
ATOM 11932 C C . LEU D 1 166 ? 25.932 75.746 25.758 1.00 16.72 166 LEU D C 1
ATOM 11933 O O . LEU D 1 166 ? 25.389 75.951 24.672 1.00 15.29 166 LEU D O 1
ATOM 11938 N N . SER D 1 167 ? 25.780 74.605 26.432 1.00 15.57 167 SER D N 1
ATOM 11939 C CA . SER D 1 167 ? 24.786 73.640 25.979 1.00 14.63 167 SER D CA 1
ATOM 11940 C C . SER D 1 167 ? 23.385 74.259 26.018 1.00 15.64 167 SER D C 1
ATOM 11941 O O . SER D 1 167 ? 23.138 75.278 26.693 1.00 16.50 167 SER D O 1
ATOM 11944 N N . ALA D 1 168 ? 22.448 73.611 25.317 1.00 15.05 168 ALA D N 1
ATOM 11945 C CA . ALA D 1 168 ? 21.054 74.062 25.337 1.00 15.22 168 ALA D CA 1
ATOM 11946 C C . ALA D 1 168 ? 20.473 74.046 26.753 1.00 14.50 168 ALA D C 1
ATOM 11947 O O . ALA D 1 168 ? 19.823 75.019 27.187 1.00 15.66 168 ALA D O 1
ATOM 11949 N N . LYS D 1 169 ? 20.730 72.970 27.505 1.00 16.31 169 LYS D N 1
ATOM 11950 C CA . LYS D 1 169 ? 20.197 72.865 28.866 1.00 15.43 169 LYS D CA 1
ATOM 11951 C C . LYS D 1 169 ? 20.753 73.951 29.788 1.00 16.27 169 LYS D C 1
ATOM 11952 O O . LYS D 1 169 ? 19.999 74.535 30.575 1.00 14.26 169 LYS D O 1
ATOM 11958 N N . GLU D 1 170 ? 22.067 74.222 29.730 1.00 15.01 170 GLU D N 1
ATOM 11959 C CA . GLU D 1 170 ? 22.626 75.231 30.626 1.00 17.43 170 GLU D CA 1
ATOM 11960 C C . GLU D 1 170 ? 22.355 76.653 30.124 1.00 14.64 170 GLU D C 1
ATOM 11961 O O . GLU D 1 170 ? 22.213 77.579 30.925 1.00 13.65 170 GLU D O 1
ATOM 11967 N N . TYR D 1 171 ? 22.258 76.834 28.808 1.00 14.35 171 TYR D N 1
ATOM 11968 C CA . TYR D 1 171 ? 21.753 78.083 28.254 1.00 14.10 171 TYR D CA 1
ATOM 11969 C C . TYR D 1 171 ? 20.403 78.434 28.872 1.00 14.36 171 TYR D C 1
ATOM 11970 O O . TYR D 1 171 ? 20.183 79.562 29.325 1.00 13.17 171 TYR D O 1
ATOM 11979 N N . ALA D 1 172 ? 19.479 77.476 28.891 1.00 12.60 172 ALA D N 1
ATOM 11980 C CA . ALA D 1 172 ? 18.160 77.733 29.457 1.00 14.10 172 ALA D CA 1
ATOM 11981 C C . ALA D 1 172 ? 18.204 77.906 30.966 1.00 14.02 172 ALA D C 1
ATOM 11982 O O . ALA D 1 172 ? 17.331 78.567 31.522 1.00 15.08 172 ALA D O 1
ATOM 11984 N N . ARG D 1 173 ? 19.185 77.316 31.653 1.00 15.20 173 ARG D N 1
ATOM 11985 C CA . ARG D 1 173 ? 19.355 77.620 33.065 1.00 14.62 173 ARG D CA 1
ATOM 11986 C C . ARG D 1 173 ? 19.623 79.106 33.241 1.00 14.48 173 ARG D C 1
ATOM 11987 O O . ARG D 1 173 ? 19.045 79.761 34.119 1.00 13.04 173 ARG D O 1
ATOM 11995 N N . VAL D 1 174 ? 20.524 79.658 32.415 1.00 13.20 174 VAL D N 1
ATOM 11996 C CA . VAL D 1 174 ? 20.822 81.082 32.549 1.00 12.95 174 VAL D CA 1
ATOM 11997 C C . VAL D 1 174 ? 19.573 81.902 32.272 1.00 13.60 174 VAL D C 1
ATOM 11998 O O . VAL D 1 174 ? 19.255 82.837 33.011 1.00 13.74 174 VAL D O 1
ATOM 12002 N N . VAL D 1 175 ? 18.826 81.538 31.219 1.00 12.82 175 VAL D N 1
ATOM 12003 C CA . VAL D 1 175 ? 17.550 82.197 30.917 1.00 12.80 175 VAL D CA 1
ATOM 12004 C C . VAL D 1 175 ? 16.625 82.184 32.138 1.00 12.89 175 VAL D C 1
ATOM 12005 O O . VAL D 1 175 ? 16.082 83.221 32.545 1.00 12.94 175 VAL D O 1
ATOM 12009 N N . TYR D 1 176 ? 16.415 80.994 32.710 1.00 12.92 176 TYR D N 1
ATOM 12010 C CA . TYR D 1 176 ? 15.547 80.850 33.873 1.00 14.14 176 TYR D CA 1
ATOM 12011 C C . TYR D 1 176 ? 15.987 81.790 35.002 1.00 13.12 176 TYR D C 1
ATOM 12012 O O . TYR D 1 176 ? 15.155 82.482 35.605 1.00 14.31 176 TYR D O 1
ATOM 12021 N N . GLU D 1 177 ? 17.289 81.827 35.314 1.00 13.43 177 GLU D N 1
ATOM 12022 C CA . GLU D 1 177 ? 17.753 82.673 36.417 1.00 13.34 177 GLU D CA 1
ATOM 12023 C C . GLU D 1 177 ? 17.497 84.147 36.119 1.00 13.99 177 GLU D C 1
ATOM 12024 O O . GLU D 1 177 ? 17.109 84.919 37.013 1.00 13.56 177 GLU D O 1
ATOM 12030 N N . CYS D 1 178 ? 17.716 84.554 34.867 1.00 13.17 178 CYS D N 1
ATOM 12031 C CA . CYS D 1 178 ? 17.488 85.947 34.485 1.00 13.16 178 CYS D CA 1
ATOM 12032 C C . CYS D 1 178 ? 16.019 86.308 34.607 1.00 13.17 178 CYS D C 1
ATOM 12033 O O . CYS D 1 178 ? 15.666 87.324 35.204 1.00 13.37 178 CYS D O 1
ATOM 12036 N N . LEU D 1 179 ? 15.154 85.512 33.994 1.00 13.10 179 LEU D N 1
ATOM 12037 C CA . LEU D 1 179 ? 13.745 85.855 33.968 1.00 13.39 179 LEU D CA 1
ATOM 12038 C C . LEU D 1 179 ? 13.148 85.792 35.367 1.00 14.38 179 LEU D C 1
ATOM 12039 O O . LEU D 1 179 ? 12.361 86.660 35.738 1.00 15.29 179 LEU D O 1
ATOM 12044 N N . ARG D 1 180 ? 13.537 84.794 36.170 1.00 13.28 180 ARG D N 1
ATOM 12045 C CA . ARG D 1 180 ? 12.935 84.734 37.498 1.00 14.41 180 ARG D CA 1
ATOM 12046 C C . ARG D 1 180 ? 13.482 85.804 38.440 1.00 14.24 180 ARG D C 1
ATOM 12047 O O . ARG D 1 180 ? 12.884 86.025 39.509 1.00 14.61 180 ARG D O 1
ATOM 12055 N N . GLY D 1 181 ? 14.591 86.446 38.089 1.00 14.21 181 GLY D N 1
ATOM 12056 C CA . GLY D 1 181 ? 15.096 87.571 38.854 1.00 15.74 181 GLY D CA 1
ATOM 12057 C C . GLY D 1 181 ? 14.531 88.912 38.460 1.00 14.84 181 GLY D C 1
ATOM 12058 O O . GLY D 1 181 ? 14.862 89.933 39.084 1.00 14.61 181 GLY D O 1
ATOM 12059 N N . GLY D 1 182 ? 13.663 88.980 37.449 1.00 14.11 182 GLY D N 1
ATOM 12060 C CA . GLY D 1 182 ? 13.016 90.250 37.152 1.00 13.49 182 GLY D CA 1
ATOM 12061 C C . GLY D 1 182 ? 13.261 90.836 35.761 1.00 13.37 182 GLY D C 1
ATOM 12062 O O . GLY D 1 182 ? 12.649 91.867 35.436 1.00 13.37 182 GLY D O 1
ATOM 12063 N N . LEU D 1 183 ? 14.104 90.243 34.917 1.00 13.28 183 LEU D N 1
ATOM 12064 C CA . LEU D 1 183 ? 14.104 90.619 33.510 1.00 13.17 183 LEU D CA 1
ATOM 12065 C C . LEU D 1 183 ? 12.783 90.222 32.862 1.00 13.11 183 LEU D C 1
ATOM 12066 O O . LEU D 1 183 ? 12.234 89.144 33.137 1.00 13.78 183 LEU D O 1
ATOM 12071 N N . ASP D 1 184 ? 12.298 91.081 31.960 1.00 13.06 184 ASP D N 1
ATOM 12072 C CA . ASP D 1 184 ? 11.085 90.766 31.213 1.00 13.00 184 ASP D CA 1
ATOM 12073 C C . ASP D 1 184 ? 11.365 89.763 30.112 1.00 12.89 184 ASP D C 1
ATOM 12074 O O . ASP D 1 184 ? 10.524 88.915 29.807 1.00 14.01 184 ASP D O 1
ATOM 12079 N N . THR D 1 185 ? 12.527 89.891 29.484 1.00 12.84 185 THR D N 1
ATOM 12080 C CA . THR D 1 185 ? 12.891 89.087 28.336 1.00 12.73 185 THR D CA 1
ATOM 12081 C C . THR D 1 185 ? 14.366 88.757 28.459 1.00 13.09 185 THR D C 1
ATOM 12082 O O . THR D 1 185 ? 15.108 89.397 29.225 1.00 13.38 185 THR D O 1
ATOM 12086 N N . THR D 1 186 ? 14.767 87.739 27.694 1.00 12.65 186 THR D N 1
ATOM 12087 C CA . THR D 1 186 ? 16.170 87.453 27.421 1.00 12.63 186 THR D CA 1
ATOM 12088 C C . THR D 1 186 ? 16.297 87.190 25.926 1.00 12.53 186 THR D C 1
ATOM 12089 O O . THR D 1 186 ? 15.287 87.056 25.222 1.00 12.48 186 THR D O 1
ATOM 12105 N N . ASP D 1 188 ? 18.808 85.340 22.483 1.00 12.30 188 ASP D N 1
ATOM 12106 C CA . ASP D 1 188 ? 19.956 84.686 21.879 1.00 12.43 188 ASP D CA 1
ATOM 12107 C C . ASP D 1 188 ? 20.927 85.750 21.376 1.00 12.28 188 ASP D C 1
ATOM 12108 O O . ASP D 1 188 ? 20.462 86.765 20.854 1.00 12.26 188 ASP D O 1
ATOM 12113 N N . ASP D 1 189 ? 22.241 85.512 21.484 1.00 12.30 189 ASP D N 1
ATOM 12114 C CA . ASP D 1 189 ? 23.177 86.394 20.788 1.00 12.30 189 ASP D CA 1
ATOM 12115 C C . ASP D 1 189 ? 22.921 86.365 19.287 1.00 12.22 189 ASP D C 1
ATOM 12116 O O . ASP D 1 189 ? 22.443 85.378 18.737 1.00 12.22 189 ASP D O 1
ATOM 12121 N N . GLU D 1 190 ? 23.267 87.473 18.614 1.00 12.55 190 GLU D N 1
ATOM 12122 C CA . GLU D 1 190 ? 23.011 87.545 17.180 1.00 12.16 190 GLU D CA 1
ATOM 12123 C C . GLU D 1 190 ? 23.724 86.435 16.420 1.00 12.12 190 GLU D C 1
ATOM 12124 O O . GLU D 1 190 ? 23.260 86.025 15.349 1.00 12.06 190 GLU D O 1
ATOM 12130 N N . ASN D 1 191 ? 24.847 85.942 16.933 1.00 12.16 191 ASN D N 1
ATOM 12131 C CA . ASN D 1 191 ? 25.617 84.927 16.228 1.00 12.13 191 ASN D CA 1
ATOM 12132 C C . ASN D 1 191 ? 25.318 83.505 16.706 1.00 12.36 191 ASN D C 1
ATOM 12133 O O . ASN D 1 191 ? 25.920 82.548 16.196 1.00 12.59 191 ASN D O 1
ATOM 12138 N N . LEU D 1 192 ? 24.404 83.356 17.661 1.00 12.19 192 LEU D N 1
ATOM 12139 C CA . LEU D 1 192 ? 23.930 82.051 18.134 1.00 12.12 192 LEU D CA 1
ATOM 12140 C C . LEU D 1 192 ? 22.773 81.642 17.221 1.00 12.05 192 LEU D C 1
ATOM 12141 O O . LEU D 1 192 ? 21.708 82.264 17.253 1.00 12.33 192 LEU D O 1
ATOM 12146 N N . ASN D 1 193 ? 23.027 80.683 16.320 1.00 12.00 193 ASN D N 1
ATOM 12147 C CA . ASN D 1 193 ? 22.004 80.236 15.374 1.00 11.94 193 ASN D CA 1
ATOM 12148 C C . ASN D 1 193 ? 21.805 78.753 15.644 1.00 12.61 193 ASN D C 1
ATOM 12149 O O . ASN D 1 193 ? 21.096 78.386 16.596 1.00 13.56 193 ASN D O 1
ATOM 12154 N N . SER D 1 194 ? 22.437 77.864 14.877 1.00 11.91 194 SER D N 1
ATOM 12155 C CA . SER D 1 194 ? 22.475 76.450 15.258 1.00 13.77 194 SER D CA 1
ATOM 12156 C C . SER D 1 194 ? 23.898 75.953 15.049 1.00 14.30 194 SER D C 1
ATOM 12157 O O . SER D 1 194 ? 24.385 76.021 13.923 1.00 14.00 194 SER D O 1
ATOM 12160 N N . GLN D 1 195 ? 24.561 75.476 16.108 1.00 13.95 195 GLN D N 1
ATOM 12161 C CA . GLN D 1 195 ? 25.980 75.139 16.055 1.00 13.45 195 GLN D CA 1
ATOM 12162 C C . GLN D 1 195 ? 26.228 73.827 16.791 1.00 13.63 195 GLN D C 1
ATOM 12163 O O . GLN D 1 195 ? 25.371 73.374 17.559 1.00 14.24 195 GLN D O 1
ATOM 12169 N N . PRO D 1 196 ? 27.404 73.198 16.587 1.00 14.91 196 PRO D N 1
ATOM 12170 C CA . PRO D 1 196 ? 27.677 71.882 17.219 1.00 15.70 196 PRO D CA 1
ATOM 12171 C C . PRO D 1 196 ? 27.376 71.829 18.710 1.00 17.62 196 PRO D C 1
ATOM 12172 O O . PRO D 1 196 ? 26.858 70.812 19.196 1.00 17.84 196 PRO D O 1
ATOM 12176 N N . PHE D 1 197 ? 27.703 72.894 19.463 1.00 14.90 197 PHE D N 1
ATOM 12177 C CA . PHE D 1 197 ? 27.569 72.896 20.925 1.00 16.35 197 PHE D CA 1
ATOM 12178 C C . PHE D 1 197 ? 26.178 73.274 21.411 1.00 15.17 197 PHE D C 1
ATOM 12179 O O . PHE D 1 197 ? 25.902 73.151 22.616 1.00 16.24 197 PHE D O 1
ATOM 12187 N N . ASN D 1 198 ? 25.308 73.771 20.524 1.00 14.27 198 ASN D N 1
ATOM 12188 C CA . ASN D 1 198 ? 23.983 74.242 20.910 1.00 13.57 198 ASN D CA 1
ATOM 12189 C C . ASN D 1 198 ? 23.161 74.294 19.611 1.00 16.76 198 ASN D C 1
ATOM 12190 O O . ASN D 1 198 ? 23.227 75.276 18.869 1.00 14.21 198 ASN D O 1
ATOM 12195 N N . ARG D 1 199 ? 22.438 73.204 19.323 1.00 14.85 199 ARG D N 1
ATOM 12196 C CA . ARG D 1 199 ? 21.593 73.149 18.135 1.00 15.53 199 ARG D CA 1
ATOM 12197 C C . ARG D 1 199 ? 20.231 73.779 18.400 1.00 13.82 199 ARG D C 1
ATOM 12198 O O . ARG D 1 199 ? 19.682 73.679 19.491 1.00 15.43 199 ARG D O 1
ATOM 12206 N N . TRP D 1 200 ? 19.663 74.420 17.370 1.00 15.38 200 TRP D N 1
ATOM 12207 C CA . TRP D 1 200 ? 18.563 75.350 17.622 1.00 15.30 200 TRP D CA 1
ATOM 12208 C C . TRP D 1 200 ? 17.330 74.653 18.208 1.00 14.13 200 TRP D C 1
ATOM 12209 O O . TRP D 1 200 ? 16.680 75.202 19.105 1.00 12.78 200 TRP D O 1
ATOM 12220 N N . ARG D 1 201 ? 16.984 73.453 17.726 1.00 14.56 201 ARG D N 1
ATOM 12221 C CA . ARG D 1 201 ? 15.776 72.809 18.244 1.00 15.34 201 ARG D CA 1
ATOM 12222 C C . ARG D 1 201 ? 15.903 72.523 19.732 1.00 14.39 201 ARG D C 1
ATOM 12223 O O . ARG D 1 201 ? 14.944 72.721 20.488 1.00 15.65 201 ARG D O 1
ATOM 12231 N N . ASP D 1 202 ? 17.082 72.067 20.160 1.00 15.35 202 ASP D N 1
ATOM 12232 C CA . ASP D 1 202 ? 17.302 71.804 21.583 1.00 16.02 202 ASP D CA 1
ATOM 12233 C C . ASP D 1 202 ? 17.168 73.094 22.372 1.00 14.62 202 ASP D C 1
ATOM 12234 O O . ASP D 1 202 ? 16.518 73.141 23.413 1.00 15.59 202 ASP D O 1
ATOM 12239 N N . ARG D 1 203 ? 17.800 74.156 21.891 1.00 14.50 203 ARG D N 1
ATOM 12240 C CA . ARG D 1 203 ? 17.700 75.428 22.594 1.00 13.81 203 ARG D CA 1
ATOM 12241 C C . ARG D 1 203 ? 16.262 75.912 22.682 1.00 13.62 203 ARG D C 1
ATOM 12242 O O . ARG D 1 203 ? 15.830 76.388 23.739 1.00 13.61 203 ARG D O 1
ATOM 12250 N N . PHE D 1 204 ? 15.522 75.896 21.560 1.00 13.54 204 PHE D N 1
ATOM 12251 C CA . PHE D 1 204 ? 14.167 76.440 21.592 1.00 12.95 204 PHE D CA 1
ATOM 12252 C C . PHE D 1 204 ? 13.302 75.702 22.617 1.00 14.62 204 PHE D C 1
ATOM 12253 O O . PHE D 1 204 ? 12.543 76.323 23.374 1.00 13.86 204 PHE D O 1
ATOM 12261 N N . LEU D 1 205 ? 13.420 74.377 22.665 1.00 13.34 205 LEU D N 1
ATOM 12262 C CA . LEU D 1 205 ? 12.628 73.584 23.616 1.00 16.66 205 LEU D CA 1
ATOM 12263 C C . LEU D 1 205 ? 12.975 73.907 25.073 1.00 16.06 205 LEU D C 1
ATOM 12264 O O . LEU D 1 205 ? 12.088 74.142 25.905 1.00 17.10 205 LEU D O 1
ATOM 12269 N N . TYR D 1 206 ? 14.262 73.892 25.398 1.00 16.30 206 TYR D N 1
ATOM 12270 C CA . TYR D 1 206 ? 14.679 74.134 26.773 1.00 15.77 206 TYR D CA 1
ATOM 12271 C C . TYR D 1 206 ? 14.407 75.563 27.196 1.00 15.97 206 TYR D C 1
ATOM 12272 O O . TYR D 1 206 ? 13.981 75.809 28.337 1.00 15.48 206 TYR D O 1
ATOM 12281 N N . VAL D 1 207 ? 14.643 76.513 26.301 1.00 14.60 207 VAL D N 1
ATOM 12282 C CA . VAL D 1 207 ? 14.407 77.899 26.664 1.00 14.75 207 VAL D CA 1
ATOM 12283 C C . VAL D 1 207 ? 12.927 78.124 26.985 1.00 14.83 207 VAL D C 1
ATOM 12284 O O . VAL D 1 207 ? 12.584 78.791 27.962 1.00 14.79 207 VAL D O 1
ATOM 12288 N N . MET D 1 208 ? 12.019 77.562 26.187 1.00 14.94 208 MET D N 1
ATOM 12289 C CA . MET D 1 208 ? 10.609 77.803 26.473 1.00 15.66 208 MET D CA 1
ATOM 12290 C C . MET D 1 208 ? 10.171 77.127 27.767 1.00 17.71 208 MET D C 1
ATOM 12291 O O . MET D 1 208 ? 9.261 77.624 28.438 1.00 17.05 208 MET D O 1
ATOM 12296 N N . GLU D 1 209 ? 10.824 76.034 28.160 1.00 16.20 209 GLU D N 1
ATOM 12297 C CA . GLU D 1 209 ? 10.548 75.473 29.484 1.00 18.29 209 GLU D CA 1
ATOM 12298 C C . GLU D 1 209 ? 10.971 76.465 30.569 1.00 17.91 209 GLU D C 1
ATOM 12299 O O . GLU D 1 209 ? 10.244 76.706 31.543 1.00 16.33 209 GLU D O 1
ATOM 12305 N N . ALA D 1 210 ? 12.132 77.099 30.379 1.00 15.11 210 ALA D N 1
ATOM 12306 C CA . ALA D 1 210 ? 12.604 78.097 31.334 1.00 16.12 210 ALA D CA 1
ATOM 12307 C C . ALA D 1 210 ? 11.684 79.318 31.368 1.00 15.84 210 ALA D C 1
ATOM 12308 O O . ALA D 1 210 ? 11.399 79.870 32.440 1.00 15.12 210 ALA D O 1
ATOM 12310 N N . VAL D 1 211 ? 11.227 79.773 30.199 1.00 15.10 211 VAL D N 1
ATOM 12311 C CA . VAL D 1 211 ? 10.327 80.917 30.145 1.00 15.80 211 VAL D CA 1
ATOM 12312 C C . VAL D 1 211 ? 9.051 80.613 30.917 1.00 16.45 211 VAL D C 1
ATOM 12313 O O . VAL D 1 211 ? 8.586 81.415 31.747 1.00 15.44 211 VAL D O 1
ATOM 12317 N N . ARG D 1 212 ? 8.460 79.443 30.645 1.00 15.12 212 ARG D N 1
ATOM 12318 C CA . ARG D 1 212 ? 7.210 79.098 31.314 1.00 17.45 212 ARG D CA 1
ATOM 12319 C C . ARG D 1 212 ? 7.412 78.991 32.823 1.00 17.21 212 ARG D C 1
ATOM 12320 O O . ARG D 1 212 ? 6.552 79.413 33.597 1.00 14.85 212 ARG D O 1
ATOM 12328 N N . LYS D 1 213 ? 8.544 78.417 33.253 1.00 15.79 213 LYS D N 1
ATOM 12329 C CA . LYS D 1 213 ? 8.779 78.226 34.673 1.00 16.78 213 LYS D CA 1
ATOM 12330 C C . LYS D 1 213 ? 8.954 79.571 35.357 1.00 16.68 213 LYS D C 1
ATOM 12331 O O . LYS D 1 213 ? 8.398 79.796 36.436 1.00 16.00 213 LYS D O 1
ATOM 12337 N N . ALA D 1 214 ? 9.680 80.505 34.714 1.00 13.40 214 ALA D N 1
ATOM 12338 C CA . ALA D 1 214 ? 9.886 81.824 35.312 1.00 15.24 214 ALA D CA 1
ATOM 12339 C C . ALA D 1 214 ? 8.583 82.614 35.376 1.00 15.28 214 ALA D C 1
ATOM 12340 O O . ALA D 1 214 ? 8.326 83.336 36.339 1.00 15.81 214 ALA D O 1
ATOM 12342 N N . GLU D 1 215 ? 7.742 82.481 34.358 1.00 14.72 215 GLU D N 1
ATOM 12343 C CA . GLU D 1 215 ? 6.474 83.178 34.344 1.00 15.52 215 GLU D CA 1
ATOM 12344 C C . GLU D 1 215 ? 5.591 82.678 35.473 1.00 17.25 215 GLU D C 1
ATOM 12345 O O . GLU D 1 215 ? 5.018 83.479 36.237 1.00 16.52 215 GLU D O 1
ATOM 12351 N N . ALA D 1 216 ? 5.555 81.347 35.664 1.00 17.36 216 ALA D N 1
ATOM 12352 C CA . ALA D 1 216 ? 4.705 80.780 36.707 1.00 17.67 216 ALA D CA 1
ATOM 12353 C C . ALA D 1 216 ? 5.209 81.170 38.089 1.00 18.83 216 ALA D C 1
ATOM 12354 O O . ALA D 1 216 ? 4.416 81.482 38.983 1.00 20.31 216 ALA D O 1
ATOM 12356 N N . GLU D 1 217 ? 6.529 81.182 38.271 1.00 16.13 217 GLU D N 1
ATOM 12357 C CA . GLU D 1 217 ? 7.103 81.477 39.580 1.00 17.05 217 GLU D CA 1
ATOM 12358 C C . GLU D 1 217 ? 7.002 82.953 39.941 1.00 18.60 217 GLU D C 1
ATOM 12359 O O . GLU D 1 217 ? 6.745 83.292 41.104 1.00 18.97 217 GLU D O 1
ATOM 12365 N N . THR D 1 218 ? 7.203 83.855 38.972 1.00 14.90 218 THR D N 1
ATOM 12366 C CA . THR D 1 218 ? 7.168 85.279 39.282 1.00 14.89 218 THR D CA 1
ATOM 12367 C C . THR D 1 218 ? 5.788 85.893 39.188 1.00 16.80 218 THR D C 1
ATOM 12368 O O . THR D 1 218 ? 5.558 86.959 39.775 1.00 17.40 218 THR D O 1
ATOM 12372 N N . GLY D 1 219 ? 4.894 85.293 38.417 1.00 15.86 219 GLY D N 1
ATOM 12373 C CA . GLY D 1 219 ? 3.634 85.933 38.180 1.00 16.90 219 GLY D CA 1
ATOM 12374 C C . GLY D 1 219 ? 3.630 86.939 37.051 1.00 18.48 219 GLY D C 1
ATOM 12375 O O . GLY D 1 219 ? 2.571 87.501 36.764 1.00 19.58 219 GLY D O 1
ATOM 12376 N N . GLU D 1 220 ? 4.774 87.205 36.420 1.00 14.74 220 GLU D N 1
ATOM 12377 C CA . GLU D 1 220 ? 4.866 88.211 35.358 1.00 14.21 220 GLU D CA 1
ATOM 12378 C C . GLU D 1 220 ? 5.096 87.526 34.024 1.00 15.39 220 GLU D C 1
ATOM 12379 O O . GLU D 1 220 ? 5.833 86.553 33.961 1.00 16.00 220 GLU D O 1
ATOM 12385 N N . ARG D 1 221 ? 4.479 88.048 32.956 1.00 13.26 221 ARG D N 1
ATOM 12386 C CA . ARG D 1 221 ? 4.667 87.457 31.636 1.00 13.73 221 ARG D CA 1
ATOM 12387 C C . ARG D 1 221 ? 6.103 87.671 31.167 1.00 13.12 221 ARG D C 1
ATOM 12388 O O . ARG D 1 221 ? 6.701 88.722 31.402 1.00 14.08 221 ARG D O 1
ATOM 12396 N N . LYS D 1 222 ? 6.654 86.660 30.495 1.00 12.93 222 LYS D N 1
ATOM 12397 C CA . LYS D 1 222 ? 8.052 86.660 30.075 1.00 13.96 222 LYS D CA 1
ATOM 12398 C C . LYS D 1 222 ? 8.147 86.298 28.603 1.00 14.29 222 LYS D C 1
ATOM 12399 O O . LYS D 1 222 ? 7.210 85.758 28.009 1.00 15.13 222 LYS D O 1
ATOM 12405 N N . GLY D 1 223 ? 9.308 86.593 28.004 1.00 13.96 223 GLY D N 1
ATOM 12406 C CA . GLY D 1 223 ? 9.569 86.110 26.657 1.00 13.99 223 GLY D CA 1
ATOM 12407 C C . GLY D 1 223 ? 11.057 85.918 26.478 1.00 13.68 223 GLY D C 1
ATOM 12408 O O . GLY D 1 223 ? 11.861 86.444 27.246 1.00 14.06 223 GLY D O 1
ATOM 12409 N N . HIS D 1 224 ? 11.420 85.132 25.474 1.00 13.65 224 HIS D N 1
ATOM 12410 C CA . HIS D 1 224 ? 12.817 85.016 25.073 1.00 12.44 224 HIS D CA 1
ATOM 12411 C C . HIS D 1 224 ? 12.885 85.200 23.565 1.00 12.78 224 HIS D C 1
ATOM 12412 O O . HIS D 1 224 ? 12.058 84.639 22.840 1.00 12.94 224 HIS D O 1
ATOM 12419 N N . TRP D 1 225 ? 13.839 86.018 23.103 1.00 12.33 225 TRP D N 1
ATOM 12420 C CA . TRP D 1 225 ? 13.945 86.318 21.673 1.00 12.26 225 TRP D CA 1
ATOM 12421 C C . TRP D 1 225 ? 14.751 85.188 21.044 1.00 13.05 225 TRP D C 1
ATOM 12422 O O . TRP D 1 225 ? 15.985 85.162 21.057 1.00 12.73 225 TRP D O 1
ATOM 12433 N N . LEU D 1 226 ? 14.012 84.181 20.567 1.00 12.18 226 LEU D N 1
ATOM 12434 C CA . LEU D 1 226 ? 14.600 83.010 19.947 1.00 13.08 226 LEU D CA 1
ATOM 12435 C C . LEU D 1 226 ? 15.117 83.370 18.550 1.00 12.06 226 LEU D C 1
ATOM 12436 O O . LEU D 1 226 ? 14.332 83.752 17.676 1.00 12.05 226 LEU D O 1
ATOM 12441 N N . ASN D 1 227 ? 16.415 83.180 18.316 1.00 12.04 227 ASN D N 1
ATOM 12442 C CA . ASN D 1 227 ? 17.010 83.652 17.065 1.00 12.00 227 ASN D CA 1
ATOM 12443 C C . ASN D 1 227 ? 16.717 82.636 15.957 1.00 11.94 227 ASN D C 1
ATOM 12444 O O . ASN D 1 227 ? 17.175 81.491 16.036 1.00 13.15 227 ASN D O 1
ATOM 12449 N N . VAL D 1 228 ? 15.967 83.044 14.928 1.00 11.91 228 VAL D N 1
ATOM 12450 C CA . VAL D 1 228 ? 15.666 82.166 13.798 1.00 11.86 228 VAL D CA 1
ATOM 12451 C C . VAL D 1 228 ? 16.623 82.394 12.650 1.00 12.05 228 VAL D C 1
ATOM 12452 O O . VAL D 1 228 ? 16.505 81.711 11.615 1.00 12.54 228 VAL D O 1
ATOM 12456 N N . THR D 1 229 ? 17.558 83.350 12.794 1.00 11.85 229 THR D N 1
ATOM 12457 C CA . THR D 1 229 ? 18.540 83.655 11.738 1.00 11.84 229 THR D CA 1
ATOM 12458 C C . THR D 1 229 ? 19.206 82.363 11.270 1.00 11.81 229 THR D C 1
ATOM 12459 O O . THR D 1 229 ? 19.654 81.559 12.088 1.00 12.98 229 THR D O 1
ATOM 12463 N N . ALA D 1 230 ? 19.247 82.148 9.949 1.00 12.47 230 ALA D N 1
ATOM 12464 C CA . ALA D 1 230 ? 19.773 80.896 9.427 1.00 11.76 230 ALA D CA 1
ATOM 12465 C C . ALA D 1 230 ? 20.280 81.129 8.011 1.00 13.83 230 ALA D C 1
ATOM 12466 O O . ALA D 1 230 ? 20.170 82.222 7.459 1.00 12.21 230 ALA D O 1
ATOM 12468 N N . GLY D 1 231 ? 20.853 80.080 7.425 1.00 13.61 231 GLY D N 1
ATOM 12469 C CA . GLY D 1 231 ? 21.533 80.258 6.148 1.00 12.57 231 GLY D CA 1
ATOM 12470 C C . GLY D 1 231 ? 20.613 80.372 4.944 1.00 14.31 231 GLY D C 1
ATOM 12471 O O . GLY D 1 231 ? 21.068 80.793 3.870 1.00 14.20 231 GLY D O 1
ATOM 12472 N N . SER D 1 232 ? 19.346 80.005 5.088 1.00 13.16 232 SER D N 1
ATOM 12473 C CA . SER D 1 232 ? 18.386 80.108 3.981 1.00 13.34 232 SER D CA 1
ATOM 12474 C C . SER D 1 232 ? 17.055 80.575 4.542 1.00 11.89 232 SER D C 1
ATOM 12475 O O . SER D 1 232 ? 16.796 80.433 5.737 1.00 14.05 232 SER D O 1
ATOM 12478 N N . THR D 1 233 ? 16.202 81.140 3.673 1.00 11.67 233 THR D N 1
ATOM 12479 C CA . THR D 1 233 ? 14.896 81.589 4.143 1.00 12.39 233 THR D CA 1
ATOM 12480 C C . THR D 1 233 ? 14.066 80.410 4.636 1.00 12.14 233 THR D C 1
ATOM 12481 O O . THR D 1 233 ? 13.339 80.518 5.626 1.00 13.72 233 THR D O 1
ATOM 12485 N N . GLU D 1 234 ? 14.139 79.279 3.932 1.00 13.52 234 GLU D N 1
ATOM 12486 C CA . GLU D 1 234 ? 13.342 78.126 4.340 1.00 14.60 234 GLU D CA 1
ATOM 12487 C C . GLU D 1 234 ? 13.692 77.694 5.751 1.00 14.43 234 GLU D C 1
ATOM 12488 O O . GLU D 1 234 ? 12.810 77.422 6.569 1.00 14.13 234 GLU D O 1
ATOM 12494 N N . GLU D 1 235 ? 14.978 77.655 6.054 1.00 13.45 235 GLU D N 1
ATOM 12495 C CA . GLU D 1 235 ? 15.409 77.264 7.386 1.00 15.80 235 GLU D CA 1
ATOM 12496 C C . GLU D 1 235 ? 14.952 78.273 8.447 1.00 14.84 235 GLU D C 1
ATOM 12497 O O . GLU D 1 235 ? 14.512 77.876 9.536 1.00 13.48 235 GLU D O 1
ATOM 12503 N N . MET D 1 236 ? 15.027 79.577 8.155 1.00 12.22 236 MET D N 1
ATOM 12504 C CA . MET D 1 236 ? 14.512 80.571 9.100 1.00 12.00 236 MET D CA 1
ATOM 12505 C C . MET D 1 236 ? 13.022 80.372 9.357 1.00 12.70 236 MET D C 1
ATOM 12506 O O . MET D 1 236 ? 12.567 80.479 10.498 1.00 12.76 236 MET D O 1
ATOM 12511 N N . LEU D 1 237 ? 12.242 80.088 8.309 1.00 12.23 237 LEU D N 1
ATOM 12512 C CA . LEU D 1 237 ? 10.811 79.867 8.506 1.00 14.41 237 LEU D CA 1
ATOM 12513 C C . LEU D 1 237 ? 10.532 78.589 9.297 1.00 14.85 237 LEU D C 1
ATOM 12514 O O . LEU D 1 237 ? 9.588 78.547 10.081 1.00 13.16 237 LEU D O 1
ATOM 12519 N N . LYS D 1 238 ? 11.323 77.540 9.084 1.00 14.76 238 LYS D N 1
ATOM 12520 C CA . LYS D 1 238 ? 11.190 76.329 9.894 1.00 15.22 238 LYS D CA 1
ATOM 12521 C C . LYS D 1 238 ? 11.424 76.631 11.375 1.00 15.42 238 LYS D C 1
ATOM 12522 O O . LYS D 1 238 ? 10.715 76.111 12.257 1.00 13.14 238 LYS D O 1
ATOM 12528 N N . ARG D 1 239 ? 12.431 77.451 11.676 1.00 12.82 239 ARG D N 1
ATOM 12529 C CA . ARG D 1 239 ? 12.708 77.778 13.070 1.00 13.44 239 ARG D CA 1
ATOM 12530 C C . ARG D 1 239 ? 11.602 78.640 13.634 1.00 14.32 239 ARG D C 1
ATOM 12531 O O . ARG D 1 239 ? 11.177 78.425 14.766 1.00 14.47 239 ARG D O 1
ATOM 12539 N N . ALA D 1 240 ? 11.097 79.606 12.845 1.00 12.42 240 ALA D N 1
ATOM 12540 C CA . ALA D 1 240 ? 9.973 80.412 13.319 1.00 12.07 240 ALA D CA 1
ATOM 12541 C C . ALA D 1 240 ? 8.780 79.524 13.660 1.00 14.71 240 ALA D C 1
ATOM 12542 O O . ALA D 1 240 ? 8.149 79.693 14.715 1.00 15.14 240 ALA D O 1
ATOM 12544 N N . GLU D 1 241 ? 8.460 78.592 12.762 1.00 14.31 241 GLU D N 1
ATOM 12545 C CA . GLU D 1 241 ? 7.371 77.630 12.962 1.00 17.46 241 GLU D CA 1
ATOM 12546 C C . GLU D 1 241 ? 7.465 76.928 14.304 1.00 15.44 241 GLU D C 1
ATOM 12547 O O . GLU D 1 241 ? 6.460 76.785 15.007 1.00 16.62 241 GLU D O 1
ATOM 12553 N N . PHE D 1 242 ? 8.659 76.434 14.656 1.00 15.69 242 PHE D N 1
ATOM 12554 C CA . PHE D 1 242 ? 8.805 75.691 15.910 1.00 14.99 242 PHE D CA 1
ATOM 12555 C C . PHE D 1 242 ? 8.614 76.613 17.114 1.00 15.94 242 PHE D C 1
ATOM 12556 O O . PHE D 1 242 ? 7.980 76.233 18.102 1.00 15.32 242 PHE D O 1
ATOM 12564 N N . ALA D 1 243 ? 9.154 77.830 17.047 1.00 13.79 243 ALA D N 1
ATOM 12565 C CA . ALA D 1 243 ? 8.900 78.803 18.115 1.00 15.49 243 ALA D CA 1
ATOM 12566 C C . ALA D 1 243 ? 7.410 79.022 18.312 1.00 13.59 243 ALA D C 1
ATOM 12567 O O . ALA D 1 243 ? 6.939 79.108 19.455 1.00 14.80 243 ALA D O 1
ATOM 12569 N N . ALA D 1 244 ? 6.656 79.115 17.211 1.00 14.18 244 ALA D N 1
ATOM 12570 C CA . ALA D 1 244 ? 5.200 79.267 17.307 1.00 15.56 244 ALA D CA 1
ATOM 12571 C C . ALA D 1 244 ? 4.552 78.043 17.930 1.00 15.44 244 ALA D C 1
ATOM 12572 O O . ALA D 1 244 ? 3.635 78.183 18.754 1.00 15.83 244 ALA D O 1
ATOM 12574 N N . GLU D 1 245 ? 5.020 76.846 17.563 1.00 15.26 245 GLU D N 1
ATOM 12575 C CA . GLU D 1 245 ? 4.442 75.618 18.124 1.00 17.31 245 GLU D CA 1
ATOM 12576 C C . GLU D 1 245 ? 4.689 75.538 19.614 1.00 18.16 245 GLU D C 1
ATOM 12577 O O . GLU D 1 245 ? 3.851 74.989 20.357 1.00 18.30 245 GLU D O 1
ATOM 12583 N N . LEU D 1 246 ? 5.823 76.076 20.080 1.00 15.50 246 LEU D N 1
ATOM 12584 C CA . LEU D 1 246 ? 6.107 76.087 21.508 1.00 15.33 246 LEU D CA 1
ATOM 12585 C C . LEU D 1 246 ? 5.407 77.220 22.259 1.00 16.34 246 LEU D C 1
ATOM 12586 O O . LEU D 1 246 ? 5.550 77.303 23.483 1.00 18.40 246 LEU D O 1
ATOM 12591 N N . GLY D 1 247 ? 4.654 78.074 21.572 1.00 15.55 247 GLY D N 1
ATOM 12592 C CA . GLY D 1 247 ? 3.976 79.183 22.220 1.00 16.41 247 GLY D CA 1
ATOM 12593 C C . GLY D 1 247 ? 4.862 80.352 22.604 1.00 15.97 247 GLY D C 1
ATOM 12594 O O . GLY D 1 247 ? 4.534 81.086 23.542 1.00 15.55 247 GLY D O 1
ATOM 12595 N N . SER D 1 248 ? 6.010 80.523 21.945 1.00 13.65 248 SER D N 1
ATOM 12596 C CA . SER D 1 248 ? 6.804 81.718 22.204 1.00 14.03 248 SER D CA 1
ATOM 12597 C C . SER D 1 248 ? 6.021 82.961 21.814 1.00 15.11 248 SER D C 1
ATOM 12598 O O . SER D 1 248 ? 5.312 82.956 20.806 1.00 16.24 248 SER D O 1
ATOM 12601 N N . ARG D 1 249 ? 6.176 84.043 22.599 1.00 14.67 249 ARG D N 1
ATOM 12602 C CA . ARG D 1 249 ? 5.643 85.330 22.182 1.00 14.18 249 ARG D CA 1
ATOM 12603 C C . ARG D 1 249 ? 6.507 85.984 21.115 1.00 15.12 249 ARG D C 1
ATOM 12604 O O . ARG D 1 249 ? 6.021 86.889 20.432 1.00 15.18 249 ARG D O 1
ATOM 12612 N N . TYR D 1 250 ? 7.750 85.520 20.944 1.00 13.56 250 TYR D N 1
ATOM 12613 C CA . TYR D 1 250 ? 8.760 86.244 20.164 1.00 12.89 250 TYR D CA 1
ATOM 12614 C C . TYR D 1 250 ? 9.581 85.329 19.280 1.00 12.59 250 TYR D C 1
ATOM 12615 O O . TYR D 1 250 ? 9.866 84.185 19.635 1.00 13.45 250 TYR D O 1
ATOM 12624 N N . ILE D 1 251 ? 10.037 85.885 18.157 1.00 12.12 251 ILE D N 1
ATOM 12625 C CA . ILE D 1 251 ? 11.213 85.400 17.449 1.00 12.32 251 ILE D CA 1
ATOM 12626 C C . ILE D 1 251 ? 12.153 86.582 17.209 1.00 12.20 251 ILE D C 1
ATOM 12627 O O . ILE D 1 251 ? 11.790 87.743 17.350 1.00 12.83 251 ILE D O 1
ATOM 12632 N N . MET D 1 252 ? 13.378 86.261 16.833 1.00 12.04 252 MET D N 1
ATOM 12633 C CA . MET D 1 252 ? 14.415 87.259 16.623 1.00 12.84 252 MET D CA 1
ATOM 12634 C C . MET D 1 252 ? 15.007 87.022 15.245 1.00 11.99 252 MET D C 1
ATOM 12635 O O . MET D 1 252 ? 15.230 85.871 14.868 1.00 12.10 252 MET D O 1
ATOM 12640 N N . VAL D 1 253 ? 15.271 88.098 14.497 1.00 11.99 253 VAL D N 1
ATOM 12641 C CA . VAL D 1 253 ? 15.969 87.965 13.214 1.00 12.71 253 VAL D CA 1
ATOM 12642 C C . VAL D 1 253 ? 17.081 88.999 13.137 1.00 12.11 253 VAL D C 1
ATOM 12643 O O . VAL D 1 253 ? 16.884 90.151 13.543 1.00 12.01 253 VAL D O 1
ATOM 12647 N N . ASP D 1 254 ? 18.249 88.579 12.628 1.00 11.95 254 ASP D N 1
ATOM 12648 C CA . ASP D 1 254 ? 19.340 89.506 12.271 1.00 11.98 254 ASP D CA 1
ATOM 12649 C C . ASP D 1 254 ? 18.992 90.005 10.876 1.00 12.83 254 ASP D C 1
ATOM 12650 O O . ASP D 1 254 ? 19.279 89.338 9.883 1.00 11.91 254 ASP D O 1
ATOM 12655 N N . PHE D 1 255 ? 18.300 91.149 10.785 1.00 11.97 255 PHE D N 1
ATOM 12656 C CA . PHE D 1 255 ? 17.672 91.471 9.506 1.00 12.03 255 PHE D CA 1
ATOM 12657 C C . PHE D 1 255 ? 18.695 91.864 8.450 1.00 11.94 255 PHE D C 1
ATOM 12658 O O . PHE D 1 255 ? 18.419 91.673 7.265 1.00 13.52 255 PHE D O 1
ATOM 12666 N N . LEU D 1 256 ? 19.872 92.360 8.842 1.00 11.98 256 LEU D N 1
ATOM 12667 C CA . LEU D 1 256 ? 20.825 92.737 7.788 1.00 11.98 256 LEU D CA 1
ATOM 12668 C C . LEU D 1 256 ? 21.711 91.567 7.358 1.00 12.27 256 LEU D C 1
ATOM 12669 O O . LEU D 1 256 ? 22.065 91.480 6.175 1.00 12.91 256 LEU D O 1
ATOM 12674 N N . THR D 1 257 ? 22.128 90.688 8.291 1.00 12.39 257 THR D N 1
ATOM 12675 C CA . THR D 1 257 ? 22.936 89.548 7.863 1.00 12.28 257 THR D CA 1
ATOM 12676 C C . THR D 1 257 ? 22.072 88.528 7.112 1.00 12.65 257 THR D C 1
ATOM 12677 O O . THR D 1 257 ? 22.473 88.044 6.048 1.00 11.90 257 THR D O 1
ATOM 12681 N N . ALA D 1 258 ? 20.864 88.214 7.609 1.00 11.87 258 ALA D N 1
ATOM 12682 C CA . ALA D 1 258 ? 19.966 87.390 6.793 1.00 11.83 258 ALA D CA 1
ATOM 12683 C C . ALA D 1 258 ? 19.598 88.118 5.507 1.00 11.83 258 ALA D C 1
ATOM 12684 O O . ALA D 1 258 ? 19.555 87.502 4.435 1.00 13.05 258 ALA D O 1
ATOM 12686 N N . GLY D 1 259 ? 19.336 89.419 5.595 1.00 11.85 259 GLY D N 1
ATOM 12687 C CA . GLY D 1 259 ? 19.070 90.273 4.461 1.00 11.86 259 GLY D CA 1
ATOM 12688 C C . GLY D 1 259 ? 17.588 90.579 4.319 1.00 11.86 259 GLY D C 1
ATOM 12689 O O . GLY D 1 259 ? 16.713 89.881 4.851 1.00 11.84 259 GLY D O 1
ATOM 12690 N N . PHE D 1 260 ? 17.299 91.639 3.558 1.00 12.77 260 PHE D N 1
ATOM 12691 C CA . PHE D 1 260 ? 15.936 92.174 3.562 1.00 12.51 260 PHE D CA 1
ATOM 12692 C C . PHE D 1 260 ? 14.911 91.250 2.904 1.00 13.58 260 PHE D C 1
ATOM 12693 O O . PHE D 1 260 ? 13.746 91.233 3.329 1.00 11.89 260 PHE D O 1
ATOM 12701 N N . ALA D 1 261 ? 15.279 90.506 1.857 1.00 11.84 261 ALA D N 1
ATOM 12702 C CA . ALA D 1 261 ? 14.259 89.644 1.264 1.00 12.29 261 ALA D CA 1
ATOM 12703 C C . ALA D 1 261 ? 13.865 88.515 2.220 1.00 12.14 261 ALA D C 1
ATOM 12704 O O . ALA D 1 261 ? 12.682 88.191 2.340 1.00 12.73 261 ALA D O 1
ATOM 12706 N N . ALA D 1 262 ? 14.819 87.954 2.978 1.00 11.79 262 ALA D N 1
ATOM 12707 C CA . ALA D 1 262 ? 14.437 86.934 3.964 1.00 13.78 262 ALA D CA 1
ATOM 12708 C C . ALA D 1 262 ? 13.724 87.551 5.164 1.00 11.79 262 ALA D C 1
ATOM 12709 O O . ALA D 1 262 ? 12.809 86.941 5.727 1.00 12.74 262 ALA D O 1
ATOM 12711 N N . PHE D 1 263 ? 14.131 88.752 5.566 1.00 12.32 263 PHE D N 1
ATOM 12712 C CA . PHE D 1 263 ? 13.430 89.491 6.614 1.00 12.81 263 PHE D CA 1
ATOM 12713 C C . PHE D 1 263 ? 11.958 89.681 6.236 1.00 14.31 263 PHE D C 1
ATOM 12714 O O . PHE D 1 263 ? 11.059 89.363 7.020 1.00 13.15 263 PHE D O 1
ATOM 12722 N N . ALA D 1 264 ? 11.691 90.143 5.004 1.00 12.99 264 ALA D N 1
ATOM 12723 C CA . ALA D 1 264 ? 10.312 90.328 4.568 1.00 14.13 264 ALA D CA 1
ATOM 12724 C C . ALA D 1 264 ? 9.543 89.005 4.614 1.00 14.70 264 ALA D C 1
ATOM 12725 O O . ALA D 1 264 ? 8.361 88.980 4.978 1.00 14.86 264 ALA D O 1
ATOM 12727 N N . SER D 1 265 ? 10.205 87.897 4.261 1.00 13.75 265 SER D N 1
ATOM 12728 C CA . SER D 1 265 ? 9.556 86.602 4.370 1.00 13.49 265 SER D CA 1
ATOM 12729 C C . SER D 1 265 ? 9.183 86.295 5.815 1.00 14.55 265 SER D C 1
ATOM 12730 O O . SER D 1 265 ? 8.092 85.779 6.083 1.00 15.05 265 SER D O 1
ATOM 12733 N N . VAL D 1 266 ? 10.090 86.573 6.754 1.00 13.52 266 VAL D N 1
ATOM 12734 C CA . VAL D 1 266 ? 9.783 86.314 8.160 1.00 14.50 266 VAL D CA 1
ATOM 12735 C C . VAL D 1 266 ? 8.707 87.259 8.665 1.00 18.03 266 VAL D C 1
ATOM 12736 O O . VAL D 1 266 ? 7.866 86.870 9.498 1.00 16.77 266 VAL D O 1
ATOM 12740 N N . ARG D 1 267 ? 8.673 88.496 8.162 1.00 14.08 267 ARG D N 1
ATOM 12741 C CA . ARG D 1 267 ? 7.644 89.416 8.635 1.00 16.83 267 ARG D CA 1
ATOM 12742 C C . ARG D 1 267 ? 6.260 88.968 8.168 1.00 18.24 267 ARG D C 1
ATOM 12743 O O . ARG D 1 267 ? 5.281 89.089 8.927 1.00 21.17 267 ARG D O 1
ATOM 12751 N N . ARG D 1 268 ? 6.160 88.418 6.948 1.00 16.85 268 ARG D N 1
ATOM 12752 C CA . ARG D 1 268 ? 4.874 87.894 6.496 1.00 21.13 268 ARG D CA 1
ATOM 12753 C C . ARG D 1 268 ? 4.472 86.713 7.355 1.00 22.94 268 ARG D C 1
ATOM 12754 O O . ARG D 1 268 ? 3.326 86.628 7.828 1.00 25.28 268 ARG D O 1
ATOM 12762 N N . TRP D 1 269 ? 5.431 85.833 7.616 1.00 17.09 269 TRP D N 1
ATOM 12763 C CA . TRP D 1 269 ? 5.181 84.698 8.509 1.00 21.01 269 TRP D CA 1
ATOM 12764 C C . TRP D 1 269 ? 4.690 85.179 9.873 1.00 22.81 269 TRP D C 1
ATOM 12765 O O . TRP D 1 269 ? 3.770 84.587 10.464 1.00 21.58 269 TRP D O 1
ATOM 12776 N N . ALA D 1 270 ? 5.319 86.236 10.412 1.00 21.48 270 ALA D N 1
ATOM 12777 C CA . ALA D 1 270 ? 4.947 86.728 11.748 1.00 22.62 270 ALA D CA 1
ATOM 12778 C C . ALA D 1 270 ? 3.522 87.262 11.767 1.00 26.76 270 ALA D C 1
ATOM 12779 O O . ALA D 1 270 ? 2.790 87.076 12.756 1.00 27.26 270 ALA D O 1
ATOM 12781 N N . ARG D 1 271 ? 3.090 87.893 10.683 1.00 34.55 271 ARG D N 1
ATOM 12782 C CA . ARG D 1 271 ? 1.705 88.335 10.624 1.00 37.28 271 ARG D CA 1
ATOM 12783 C C . ARG D 1 271 ? 0.745 87.148 10.592 1.00 38.25 271 ARG D C 1
ATOM 12784 O O . ARG D 1 271 ? -0.293 87.174 11.257 1.00 42.11 271 ARG D O 1
ATOM 12792 N N . GLU D 1 272 ? 1.073 86.097 9.837 1.00 30.37 272 GLU D N 1
ATOM 12793 C CA . GLU D 1 272 ? 0.220 84.914 9.788 1.00 29.08 272 GLU D CA 1
ATOM 12794 C C . GLU D 1 272 ? 0.208 84.117 11.091 1.00 27.04 272 GLU D C 1
ATOM 12795 O O . GLU D 1 272 ? -0.659 83.261 11.260 1.00 27.37 272 GLU D O 1
ATOM 12801 N N . ASN D 1 273 ? 1.163 84.328 11.997 1.00 22.31 273 ASN D N 1
ATOM 12802 C CA . ASN D 1 273 ? 1.267 83.467 13.167 1.00 22.17 273 ASN D CA 1
ATOM 12803 C C . ASN D 1 273 ? 1.199 84.215 14.485 1.00 23.43 273 ASN D C 1
ATOM 12804 O O . ASN D 1 273 ? 1.187 83.567 15.532 1.00 22.79 273 ASN D O 1
ATOM 12809 N N . GLY D 1 274 ? 1.190 85.546 14.467 1.00 21.13 274 GLY D N 1
ATOM 12810 C CA . GLY D 1 274 ? 0.967 86.316 15.678 1.00 19.84 274 GLY D CA 1
ATOM 12811 C C . GLY D 1 274 ? 2.128 86.426 16.639 1.00 21.55 274 GLY D C 1
ATOM 12812 O O . GLY D 1 274 ? 1.908 86.735 17.819 1.00 20.96 274 GLY D O 1
ATOM 12813 N N . LEU D 1 275 ? 3.360 86.168 16.198 1.00 17.55 275 LEU D N 1
ATOM 12814 C CA . LEU D 1 275 ? 4.497 86.323 17.096 1.00 16.12 275 LEU D CA 1
ATOM 12815 C C . LEU D 1 275 ? 5.105 87.704 16.884 1.00 15.38 275 LEU D C 1
ATOM 12816 O O . LEU D 1 275 ? 5.040 88.254 15.782 1.00 14.56 275 LEU D O 1
ATOM 12821 N N . MET D 1 276 ? 5.703 88.253 17.933 1.00 13.87 276 MET D N 1
ATOM 12822 C CA . MET D 1 276 ? 6.367 89.546 17.826 1.00 12.55 276 MET D CA 1
ATOM 12823 C C . MET D 1 276 ? 7.797 89.357 17.335 1.00 14.04 276 MET D C 1
ATOM 12824 O O . MET D 1 276 ? 8.426 88.320 17.587 1.00 14.32 276 MET D O 1
ATOM 12829 N N . LEU D 1 277 ? 8.306 90.368 16.631 1.00 13.17 277 LEU D N 1
ATOM 12830 C CA . LEU D 1 277 ? 9.529 90.227 15.836 1.00 12.90 277 LEU D CA 1
ATOM 12831 C C . LEU D 1 277 ? 10.644 91.137 16.351 1.00 12.81 277 LEU D C 1
ATOM 12832 O O . LEU D 1 277 ? 10.661 92.335 16.025 1.00 14.95 277 LEU D O 1
ATOM 12837 N N . HIS D 1 278 ? 11.596 90.575 17.109 1.00 12.59 278 HIS D N 1
ATOM 12838 C CA . HIS D 1 278 ? 12.778 91.332 17.536 1.00 12.74 278 HIS D CA 1
ATOM 12839 C C . HIS D 1 278 ? 13.807 91.382 16.415 1.00 13.37 278 HIS D C 1
ATOM 12840 O O . HIS D 1 278 ? 14.201 90.341 15.886 1.00 12.34 278 HIS D O 1
ATOM 12847 N N . CYS D 1 279 ? 14.265 92.594 16.057 1.00 12.15 279 CYS D N 1
ATOM 12848 C CA . CYS D 1 279 ? 15.237 92.725 14.963 1.00 12.11 279 CYS D CA 1
ATOM 12849 C C . CYS D 1 279 ? 16.577 93.207 15.485 1.00 12.15 279 CYS D C 1
ATOM 12850 O O . CYS D 1 279 ? 16.664 94.284 16.082 1.00 12.20 279 CYS D O 1
ATOM 12853 N N . HIS D 1 280 ? 17.615 92.422 15.220 1.00 12.12 280 HIS D N 1
ATOM 12854 C CA . HIS D 1 280 ? 18.980 92.731 15.604 1.00 12.16 280 HIS D CA 1
ATOM 12855 C C . HIS D 1 280 ? 19.682 93.304 14.382 1.00 12.14 280 HIS D C 1
ATOM 12856 O O . HIS D 1 280 ? 19.497 92.810 13.270 1.00 12.09 280 HIS D O 1
ATOM 12863 N N . ARG D 1 281 ? 20.434 94.392 14.581 1.00 12.19 281 ARG D N 1
ATOM 12864 C CA . ARG D 1 281 ? 21.032 95.113 13.457 1.00 12.18 281 ARG D CA 1
ATOM 12865 C C . ARG D 1 281 ? 22.480 94.689 13.177 1.00 12.19 281 ARG D C 1
ATOM 12866 O O . ARG D 1 281 ? 23.253 95.489 12.619 1.00 12.21 281 ARG D O 1
ATOM 12874 N N . ALA D 1 282 ? 22.863 93.450 13.546 1.00 12.17 282 ALA D N 1
ATOM 12875 C CA . ALA D 1 282 ? 24.197 92.947 13.215 1.00 12.18 282 ALA D CA 1
ATOM 12876 C C . ALA D 1 282 ? 24.574 93.314 11.783 1.00 12.16 282 ALA D C 1
ATOM 12877 O O . ALA D 1 282 ? 23.754 93.200 10.867 1.00 12.11 282 ALA D O 1
ATOM 12879 N N . MET D 1 283 ? 25.820 93.752 11.616 1.00 12.20 283 MET D N 1
ATOM 12880 C CA . MET D 1 283 ? 26.466 94.194 10.375 1.00 12.20 283 MET D CA 1
ATOM 12881 C C . MET D 1 283 ? 26.212 95.666 10.094 1.00 12.23 283 MET D C 1
ATOM 12882 O O . MET D 1 283 ? 26.860 96.217 9.211 1.00 12.25 283 MET D O 1
ATOM 12887 N N . HIS D 1 284 ? 25.306 96.343 10.829 1.00 12.33 284 HIS D N 1
ATOM 12888 C CA . HIS D 1 284 ? 24.981 97.729 10.449 1.00 12.83 284 HIS D CA 1
ATOM 12889 C C . HIS D 1 284 ? 26.223 98.617 10.447 1.00 13.06 284 HIS D C 1
ATOM 12890 O O . HIS D 1 284 ? 26.372 99.476 9.572 1.00 14.27 284 HIS D O 1
ATOM 12897 N N . ALA D 1 285 ? 27.137 98.418 11.397 1.00 12.44 285 ALA D N 1
ATOM 12898 C CA . ALA D 1 285 ? 28.301 99.304 11.472 1.00 12.45 285 ALA D CA 1
ATOM 12899 C C . ALA D 1 285 ? 29.286 99.091 10.314 1.00 12.76 285 ALA D C 1
ATOM 12900 O O . ALA D 1 285 ? 30.111 99.974 10.055 1.00 12.51 285 ALA D O 1
ATOM 12902 N N . VAL D 1 286 ? 29.245 97.926 9.643 1.00 12.40 286 VAL D N 1
ATOM 12903 C CA . VAL D 1 286 ? 29.994 97.763 8.392 1.00 13.60 286 VAL D CA 1
ATOM 12904 C C . VAL D 1 286 ? 29.599 98.855 7.397 1.00 13.04 286 VAL D C 1
ATOM 12905 O O . VAL D 1 286 ? 30.438 99.366 6.656 1.00 14.33 286 VAL D O 1
ATOM 12909 N N . PHE D 1 287 ? 28.302 99.196 7.351 1.00 14.19 287 PHE D N 1
ATOM 12910 C CA . PHE D 1 287 ? 27.744 100.192 6.427 1.00 13.94 287 PHE D CA 1
ATOM 12911 C C . PHE D 1 287 ? 27.762 101.603 7.005 1.00 13.50 287 PHE D C 1
ATOM 12912 O O . PHE D 1 287 ? 27.879 102.585 6.254 1.00 12.46 287 PHE D O 1
ATOM 12920 N N . ASP D 1 288 ? 27.597 101.758 8.322 1.00 12.46 288 ASP D N 1
ATOM 12921 C CA . ASP D 1 288 ? 27.171 103.068 8.824 1.00 12.49 288 ASP D CA 1
ATOM 12922 C C . ASP D 1 288 ? 28.170 103.775 9.735 1.00 12.57 288 ASP D C 1
ATOM 12923 O O . ASP D 1 288 ? 27.876 104.882 10.183 1.00 15.46 288 ASP D O 1
ATOM 12928 N N . ARG D 1 289 ? 29.371 103.226 9.960 1.00 13.30 289 ARG D N 1
ATOM 12929 C CA . ARG D 1 289 ? 30.261 103.795 10.992 1.00 13.78 289 ARG D CA 1
ATOM 12930 C C . ARG D 1 289 ? 30.916 105.086 10.533 1.00 15.25 289 ARG D C 1
ATOM 12931 O O . ARG D 1 289 ? 31.030 106.041 11.316 1.00 15.26 289 ARG D O 1
ATOM 12939 N N . GLN D 1 290 ? 31.372 105.139 9.264 1.00 12.75 290 GLN D N 1
ATOM 12940 C CA . GLN D 1 290 ? 32.250 106.271 8.917 1.00 14.72 290 GLN D CA 1
ATOM 12941 C C . GLN D 1 290 ? 31.454 107.435 8.328 1.00 14.90 290 GLN D C 1
ATOM 12942 O O . GLN D 1 290 ? 30.546 107.225 7.514 1.00 15.30 290 GLN D O 1
ATOM 12948 N N . PRO D 1 291 ? 31.814 108.674 8.678 1.00 14.35 291 PRO D N 1
ATOM 12949 C CA . PRO D 1 291 ? 30.985 109.816 8.285 1.00 15.41 291 PRO D CA 1
ATOM 12950 C C . PRO D 1 291 ? 31.188 110.263 6.853 1.00 16.24 291 PRO D C 1
ATOM 12951 O O . PRO D 1 291 ? 30.381 111.079 6.366 1.00 15.42 291 PRO D O 1
ATOM 12955 N N . ASN D 1 292 ? 32.227 109.759 6.167 1.00 14.83 292 ASN D N 1
ATOM 12956 C CA . ASN D 1 292 ? 32.477 110.172 4.790 1.00 16.81 292 ASN D CA 1
ATOM 12957 C C . ASN D 1 292 ? 31.907 109.206 3.753 1.00 14.13 292 ASN D C 1
ATOM 12958 O O . ASN D 1 292 ? 31.777 109.583 2.586 1.00 14.47 292 ASN D O 1
ATOM 12963 N N . HIS D 1 293 ? 31.573 107.978 4.135 1.00 12.81 293 HIS D N 1
ATOM 12964 C CA . HIS D 1 293 ? 31.219 106.978 3.130 1.00 15.16 293 HIS D CA 1
ATOM 12965 C C . HIS D 1 293 ? 30.349 105.902 3.767 1.00 13.33 293 HIS D C 1
ATOM 12966 O O . HIS D 1 293 ? 30.696 105.382 4.834 1.00 14.87 293 HIS D O 1
ATOM 12973 N N . GLY D 1 294 ? 29.229 105.567 3.110 1.00 12.67 294 GLY D N 1
ATOM 12974 C CA . GLY D 1 294 ? 28.378 104.503 3.600 1.00 13.78 294 GLY D CA 1
ATOM 12975 C C . GLY D 1 294 ? 26.931 104.958 3.689 1.00 12.84 294 GLY D C 1
ATOM 12976 O O . GLY D 1 294 ? 26.513 105.877 2.967 1.00 12.58 294 GLY D O 1
ATOM 12977 N N . ILE D 1 295 ? 26.157 104.342 4.586 1.00 12.46 295 ILE D N 1
ATOM 12978 C CA . ILE D 1 295 ? 24.745 104.677 4.776 1.00 12.43 295 ILE D CA 1
ATOM 12979 C C . ILE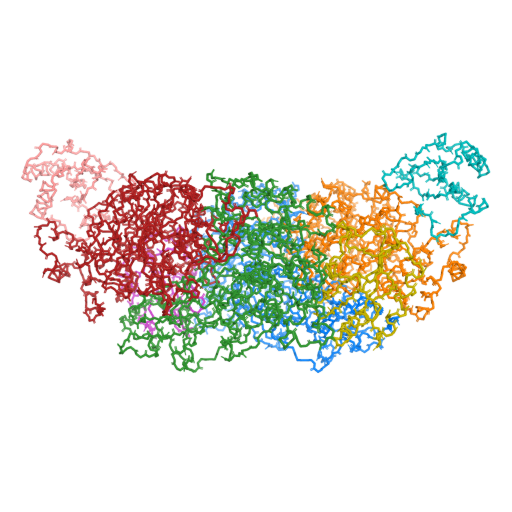 D 1 295 ? 24.551 104.895 6.263 1.00 12.45 295 ILE D C 1
ATOM 12980 O O . ILE D 1 295 ? 24.885 103.999 7.033 1.00 12.43 295 ILE D O 1
ATOM 12985 N N . HIS D 1 296 ? 23.992 106.044 6.668 1.00 12.48 296 HIS D N 1
ATOM 12986 C CA . HIS D 1 296 ? 23.777 106.269 8.095 1.00 12.51 296 HIS D CA 1
ATOM 12987 C C . HIS D 1 296 ? 22.683 105.336 8.613 1.00 12.69 296 HIS D C 1
ATOM 12988 O O . HIS D 1 296 ? 21.752 104.991 7.889 1.00 12.41 296 HIS D O 1
ATOM 12995 N N . PHE D 1 297 ? 22.806 104.925 9.883 1.00 12.46 297 PHE D N 1
ATOM 12996 C CA . PHE D 1 297 ? 21.801 104.005 10.429 1.00 13.00 297 PHE D CA 1
ATOM 12997 C C . PHE D 1 297 ? 20.384 104.558 10.338 1.00 12.84 297 PHE D C 1
ATOM 12998 O O . PHE D 1 297 ? 19.438 103.769 10.235 1.00 12.37 297 PHE D O 1
ATOM 13006 N N . ARG D 1 298 ? 20.189 105.895 10.345 1.00 12.47 298 ARG D N 1
ATOM 13007 C CA . ARG D 1 298 ? 18.796 106.363 10.333 1.00 12.47 298 ARG D CA 1
ATOM 13008 C C . ARG D 1 298 ? 18.046 105.894 9.083 1.00 12.41 298 ARG D C 1
ATOM 13009 O O . ARG D 1 298 ? 16.827 105.650 9.138 1.00 12.40 298 ARG D O 1
ATOM 13017 N N . VAL D 1 299 ? 18.758 105.721 7.960 1.00 12.44 299 VAL D N 1
ATOM 13018 C CA . VAL D 1 299 ? 18.125 105.206 6.759 1.00 12.35 299 VAL D CA 1
ATOM 13019 C C . VAL D 1 299 ? 17.730 103.747 6.952 1.00 12.29 299 VAL D C 1
ATOM 13020 O O . VAL D 1 299 ? 16.630 103.328 6.571 1.00 12.26 299 VAL D O 1
ATOM 13024 N N . LEU D 1 300 ? 18.646 102.944 7.488 1.00 12.28 300 LEU D N 1
ATOM 13025 C CA . LEU D 1 300 ? 18.342 101.545 7.767 1.00 12.69 300 LEU D CA 1
ATOM 13026 C C . LEU D 1 300 ? 17.180 101.434 8.732 1.00 12.23 300 LEU D C 1
ATOM 13027 O O . LEU D 1 300 ? 16.377 100.492 8.654 1.00 12.61 300 LEU D O 1
ATOM 13032 N N . ALA D 1 301 ? 17.099 102.373 9.685 1.00 12.28 301 ALA D N 1
ATOM 13033 C CA . ALA D 1 301 ? 16.000 102.375 10.650 1.00 12.30 301 ALA D CA 1
ATOM 13034 C C . ALA D 1 301 ? 14.667 102.635 9.964 1.00 13.49 301 ALA D C 1
ATOM 13035 O O . ALA D 1 301 ? 13.649 102.034 10.320 1.00 12.27 301 ALA D O 1
ATOM 13037 N N . LYS D 1 302 ? 14.636 103.565 9.006 1.00 12.30 302 LYS D N 1
ATOM 13038 C CA . LYS D 1 302 ? 13.401 103.761 8.254 1.00 12.35 302 LYS D CA 1
ATOM 13039 C C . LYS D 1 302 ? 13.002 102.479 7.537 1.00 12.24 302 LYS D C 1
ATOM 13040 O O . LYS D 1 302 ? 11.845 102.045 7.608 1.00 12.48 302 LYS D O 1
ATOM 13046 N N . TRP D 1 303 ? 13.960 101.852 6.845 1.00 12.21 303 TRP D N 1
ATOM 13047 C CA . TRP D 1 303 ? 13.647 100.626 6.123 1.00 12.16 303 TRP D CA 1
ATOM 13048 C C . TRP D 1 303 ? 13.136 99.561 7.079 1.00 13.06 303 TRP D C 1
ATOM 13049 O O . TRP D 1 303 ? 12.177 98.858 6.754 1.00 14.30 303 TRP D O 1
ATOM 13060 N N . LEU D 1 304 ? 13.753 99.460 8.262 1.00 12.15 304 LEU D N 1
ATOM 13061 C CA . LEU D 1 304 ? 13.331 98.487 9.264 1.00 12.13 304 LEU D CA 1
ATOM 13062 C C . LEU D 1 304 ? 11.862 98.693 9.645 1.00 12.16 304 LEU D C 1
ATOM 13063 O O . LEU D 1 304 ? 11.095 97.726 9.798 1.00 12.13 304 LEU D O 1
ATOM 13068 N N . ARG D 1 305 ? 11.459 99.953 9.873 1.00 12.21 305 ARG D N 1
ATOM 13069 C CA . ARG D 1 305 ? 10.088 100.202 10.321 1.00 12.26 305 ARG D CA 1
ATOM 13070 C C . ARG D 1 305 ? 9.105 99.947 9.195 1.00 13.20 305 ARG D C 1
ATOM 13071 O O . ARG D 1 305 ? 7.972 99.522 9.433 1.00 12.23 305 ARG D O 1
ATOM 13079 N N . MET D 1 306 ? 9.554 100.139 7.953 1.00 12.20 306 MET D N 1
ATOM 13080 C CA . MET D 1 306 ? 8.692 99.929 6.800 1.00 12.39 306 MET D CA 1
ATOM 13081 C C . MET D 1 306 ? 8.364 98.444 6.644 1.00 13.30 306 MET D C 1
ATOM 13082 O O . MET D 1 306 ? 7.211 98.070 6.412 1.00 13.71 306 MET D O 1
ATOM 13087 N N . VAL D 1 307 ? 9.376 97.588 6.740 1.00 12.54 307 VAL D N 1
ATOM 13088 C CA . VAL D 1 307 ? 9.113 96.134 6.539 1.00 14.32 307 VAL D CA 1
ATOM 13089 C C . VAL D 1 307 ? 8.211 95.707 7.694 1.00 19.02 307 VAL D C 1
ATOM 13090 O O . VAL D 1 307 ? 7.270 94.952 7.476 1.00 20.04 307 VAL D O 1
ATOM 13094 N N . GLY D 1 308 ? 8.580 96.191 8.882 1.00 15.70 308 GLY D N 1
ATOM 13095 C CA . GLY D 1 308 ? 7.774 95.882 10.045 1.00 19.00 308 GLY D CA 1
ATOM 13096 C C . GLY D 1 308 ? 8.481 95.065 11.094 1.00 15.79 308 GLY D C 1
ATOM 13097 O O . GLY D 1 308 ? 8.027 93.978 11.338 1.00 21.32 308 GLY D O 1
ATOM 13098 N N . GLY D 1 309 ? 9.596 95.554 11.628 1.00 17.06 309 GLY D N 1
ATOM 13099 C CA . GLY D 1 309 ? 10.137 94.900 12.826 1.00 14.28 309 GLY D CA 1
ATOM 13100 C C . GLY D 1 309 ? 9.389 95.478 14.024 1.00 14.86 309 GLY D C 1
ATOM 13101 O O . GLY D 1 309 ? 8.984 96.627 13.928 1.00 15.85 309 GLY D O 1
ATOM 13102 N N . ASP D 1 310 ? 9.193 94.704 15.102 1.00 12.68 310 ASP D N 1
ATOM 13103 C CA . ASP D 1 310 ? 8.538 95.243 16.293 1.00 13.15 310 ASP D CA 1
ATOM 13104 C C . ASP D 1 310 ? 9.504 95.936 17.235 1.00 13.82 310 ASP D C 1
ATOM 13105 O O . ASP D 1 310 ? 9.087 96.829 18.009 1.00 13.07 310 ASP D O 1
ATOM 13110 N N . HIS D 1 311 ? 10.775 95.513 17.207 1.00 12.70 311 HIS D N 1
ATOM 13111 C CA . HIS D 1 311 ? 11.856 96.217 17.896 1.00 12.33 311 HIS D CA 1
ATOM 13112 C C . HIS D 1 311 ? 13.048 96.328 16.962 1.00 12.72 311 HIS D C 1
ATOM 13113 O O . HIS D 1 311 ? 13.263 95.455 16.110 1.00 13.67 311 HIS D O 1
ATOM 13120 N N . VAL D 1 312 ? 13.889 97.333 17.202 1.00 12.33 312 VAL D N 1
ATOM 13121 C CA . VAL D 1 312 ? 15.240 97.318 16.638 1.00 12.31 312 VAL D CA 1
ATOM 13122 C C . VAL D 1 312 ? 16.198 97.963 17.629 1.00 12.37 312 VAL D C 1
ATOM 13123 O O . VAL D 1 312 ? 15.830 98.872 18.370 1.00 12.43 312 VAL D O 1
ATOM 13127 N N . HIS D 1 313 ? 17.450 97.498 17.632 1.00 12.36 313 HIS D N 1
ATOM 13128 C CA . HIS D 1 313 ? 18.468 98.154 18.447 1.00 12.61 313 HIS D CA 1
ATOM 13129 C C . HIS D 1 313 ? 18.789 99.527 17.871 1.00 13.37 313 HIS D C 1
ATOM 13130 O O . HIS D 1 313 ? 18.895 99.699 16.649 1.00 13.39 313 HIS D O 1
ATOM 13137 N N . THR D 1 314 ? 18.937 100.505 18.748 1.00 12.52 314 THR D N 1
ATOM 13138 C CA . THR D 1 314 ? 19.185 101.881 18.347 1.00 13.48 314 THR D CA 1
ATOM 13139 C C . THR D 1 314 ? 20.510 102.421 18.852 1.00 13.93 314 THR D C 1
ATOM 13140 O O . THR D 1 314 ? 20.877 103.553 18.488 1.00 16.65 314 THR D O 1
ATOM 13144 N N . GLY D 1 315 ? 21.217 101.676 19.688 1.00 13.99 315 GLY D N 1
ATOM 13145 C CA . GLY D 1 315 ? 22.353 102.195 20.419 1.00 15.57 315 GLY D CA 1
ATOM 13146 C C . GLY D 1 315 ? 21.953 102.661 21.821 1.00 14.13 315 GLY D C 1
ATOM 13147 O O . GLY D 1 315 ? 20.777 102.811 22.160 1.00 15.01 315 GLY D O 1
ATOM 13148 N N . THR D 1 316 ? 22.986 102.900 22.638 1.00 15.14 316 THR D N 1
ATOM 13149 C CA . THR D 1 316 ? 22.845 103.325 24.027 1.00 14.43 316 THR D CA 1
ATOM 13150 C C . THR D 1 316 ? 23.351 104.730 24.306 1.00 14.82 316 THR D C 1
ATOM 13151 O O . THR D 1 316 ? 23.053 105.264 25.382 1.00 14.89 316 THR D O 1
ATOM 13155 N N . VAL D 1 317 ? 24.167 105.290 23.407 1.00 13.98 317 VAL D N 1
ATOM 13156 C CA . VAL D 1 317 ? 24.956 106.510 23.597 1.00 14.94 317 VAL D CA 1
ATOM 13157 C C . VAL D 1 317 ? 26.077 106.295 24.608 1.00 15.56 317 VAL D C 1
ATOM 13158 O O . VAL D 1 317 ? 27.234 106.626 24.333 1.00 15.54 317 VAL D O 1
ATOM 13162 N N . VAL D 1 318 ? 25.751 105.735 25.783 1.00 15.27 318 VAL D N 1
ATOM 13163 C CA . VAL D 1 318 ? 26.689 105.734 26.906 1.00 14.88 318 VAL D CA 1
ATOM 13164 C C . VAL D 1 318 ? 27.454 104.423 27.060 1.00 15.77 318 VAL D C 1
ATOM 13165 O O . VAL D 1 318 ? 28.375 104.355 27.902 1.00 15.05 318 VAL D O 1
ATOM 13169 N N . GLY D 1 319 ? 27.117 103.383 26.284 1.00 14.27 319 GLY D N 1
ATOM 13170 C CA . GLY D 1 319 ? 27.717 102.063 26.444 1.00 14.07 319 GLY D CA 1
ATOM 13171 C C . GLY D 1 319 ? 28.901 101.813 25.520 1.00 14.91 319 GLY D C 1
ATOM 13172 O O . GLY D 1 319 ? 29.594 102.741 25.117 1.00 15.83 319 GLY D O 1
ATOM 13173 N N . LYS D 1 320 ? 29.145 100.535 25.199 1.00 13.13 320 LYS D N 1
ATOM 13174 C CA . LYS D 1 320 ? 30.422 100.155 24.596 1.00 13.13 320 LYS D CA 1
ATOM 13175 C C . LYS D 1 320 ? 30.466 100.416 23.094 1.00 14.84 320 LYS D C 1
ATOM 13176 O O . LYS D 1 320 ? 31.564 100.425 22.518 1.00 14.65 320 LYS D O 1
ATOM 13182 N N . LEU D 1 321 ? 29.308 100.585 22.450 1.00 13.29 321 LEU D N 1
ATOM 13183 C CA . LEU D 1 321 ? 29.256 100.767 21.004 1.00 13.44 321 LEU D CA 1
ATOM 13184 C C . LEU D 1 321 ? 28.952 102.227 20.663 1.00 13.58 321 LEU D C 1
ATOM 13185 O O . LEU D 1 321 ? 28.263 102.935 21.406 1.00 14.95 321 LEU D O 1
ATOM 13190 N N . GLU D 1 322 ? 29.481 102.676 19.525 1.00 12.98 322 GLU D N 1
ATOM 13191 C CA . GLU D 1 322 ? 29.405 104.092 19.160 1.00 15.21 322 GLU D CA 1
ATOM 13192 C C . GLU D 1 322 ? 27.960 104.501 18.896 1.00 15.39 322 GLU D C 1
ATOM 13193 O O . GLU D 1 322 ? 27.202 103.775 18.248 1.00 16.18 322 GLU D O 1
ATOM 13199 N N . GLY D 1 323 ? 27.609 105.707 19.324 1.00 15.73 323 GLY D N 1
ATOM 13200 C CA . GLY D 1 323 ? 26.288 106.236 19.067 1.00 17.93 323 GLY D CA 1
ATOM 13201 C C . GLY D 1 323 ? 26.170 107.626 19.648 1.00 18.75 323 GLY D C 1
ATOM 13202 O O . GLY D 1 323 ? 26.234 107.807 20.861 1.00 19.40 323 GLY D O 1
ATOM 13203 N N . ASP D 1 324 ? 26.008 108.621 18.802 1.00 15.84 324 ASP D N 1
ATOM 13204 C CA . ASP D 1 324 ? 25.978 109.995 19.270 1.00 17.87 324 ASP D CA 1
ATOM 13205 C C . ASP D 1 324 ? 24.584 110.351 19.811 1.00 16.38 324 ASP D C 1
ATOM 13206 O O . ASP D 1 324 ? 23.577 109.868 19.294 1.00 15.63 324 ASP D O 1
ATOM 13211 N N . ARG D 1 325 ? 24.512 111.187 20.863 1.00 16.70 325 ARG D N 1
ATOM 13212 C CA . ARG D 1 325 ? 23.210 111.428 21.502 1.00 18.57 325 ARG D CA 1
ATOM 13213 C C . ARG D 1 325 ? 22.202 112.052 20.527 1.00 16.96 325 ARG D C 1
ATOM 13214 O O . ARG D 1 325 ? 21.057 111.606 20.433 1.00 15.95 325 ARG D O 1
ATOM 13222 N N . ALA D 1 326 ? 22.589 113.116 19.814 1.00 16.49 326 ALA D N 1
ATOM 13223 C CA . ALA D 1 326 ? 21.627 113.765 18.913 1.00 18.23 326 ALA D CA 1
ATOM 13224 C C . ALA D 1 326 ? 21.107 112.810 17.830 1.00 15.93 326 ALA D C 1
ATOM 13225 O O . ALA D 1 326 ? 19.906 112.778 17.527 1.00 15.21 326 ALA D O 1
ATOM 13227 N N . GLU D 1 327 ? 22.006 112.091 17.173 1.00 15.27 327 GLU D N 1
ATOM 13228 C CA . GLU D 1 327 ? 21.568 111.168 16.123 1.00 14.34 327 GLU D CA 1
ATOM 13229 C C . GLU D 1 327 ? 20.673 110.078 16.693 1.00 16.35 327 GLU D C 1
ATOM 13230 O O . GLU D 1 327 ? 19.704 109.641 16.045 1.00 14.51 327 GLU D O 1
ATOM 13236 N N . THR D 1 328 ? 21.003 109.603 17.898 1.00 14.44 328 THR D N 1
ATOM 13237 C CA . THR D 1 328 ? 20.178 108.556 18.495 1.00 13.80 328 THR D CA 1
ATOM 13238 C C . THR D 1 328 ? 18.780 109.075 18.835 1.00 13.98 328 THR D C 1
ATOM 13239 O O . THR D 1 328 ? 17.787 108.352 18.688 1.00 13.43 328 THR D O 1
ATOM 13243 N N . LEU D 1 329 ? 18.670 110.314 19.329 1.00 13.00 329 LEU D N 1
ATOM 13244 C CA . LEU D 1 329 ? 17.339 110.875 19.566 1.00 14.40 329 LEU D CA 1
ATOM 13245 C C . LEU D 1 329 ? 16.551 110.970 18.268 1.00 15.41 329 LEU D C 1
ATOM 13246 O O . LEU D 1 329 ? 15.340 110.704 18.244 1.00 14.94 329 LEU D O 1
ATOM 13251 N N . GLY D 1 330 ? 17.217 111.350 17.173 1.00 13.61 330 GLY D N 1
ATOM 13252 C CA . GLY D 1 330 ? 16.528 111.387 15.891 1.00 14.58 330 GLY D CA 1
ATOM 13253 C C . GLY D 1 330 ? 16.044 110.013 15.469 1.00 14.03 330 GLY D C 1
ATOM 13254 O O . GLY D 1 330 ? 14.914 109.853 14.984 1.00 12.72 330 GLY D O 1
ATOM 13255 N N . ILE D 1 331 ? 16.891 108.999 15.660 1.00 12.87 331 ILE D N 1
ATOM 13256 C CA . ILE D 1 331 ? 16.532 107.633 15.279 1.00 13.27 331 ILE D CA 1
ATOM 13257 C C . ILE D 1 331 ? 15.346 107.143 16.115 1.00 12.85 331 ILE D C 1
ATOM 13258 O O . ILE D 1 331 ? 14.420 106.513 15.588 1.00 12.60 331 ILE D O 1
ATOM 13263 N N . ALA D 1 332 ? 15.343 107.452 17.421 1.00 13.27 332 ALA D N 1
ATOM 13264 C CA . ALA D 1 332 ? 14.213 107.058 18.264 1.00 13.05 332 ALA D CA 1
ATOM 13265 C C . ALA D 1 332 ? 12.917 107.690 17.778 1.00 12.74 332 ALA D C 1
ATOM 13266 O O . ALA D 1 332 ? 11.885 107.023 17.718 1.00 12.71 332 ALA D O 1
ATOM 13268 N N . ASP D 1 333 ? 12.947 108.979 17.409 1.00 12.78 333 ASP D N 1
ATOM 13269 C CA . ASP D 1 333 ? 11.747 109.612 16.868 1.00 12.79 333 ASP D CA 1
ATOM 13270 C C . ASP D 1 333 ? 11.313 108.957 15.557 1.00 12.72 333 ASP D C 1
ATOM 13271 O O . ASP D 1 333 ? 10.108 108.773 15.311 1.00 12.71 333 ASP D O 1
ATOM 13276 N N . LEU D 1 334 ? 12.276 108.661 14.675 1.00 12.67 334 LEU D N 1
ATOM 13277 C CA . LEU D 1 334 ? 11.938 108.007 13.408 1.00 12.60 334 LEU D CA 1
ATOM 13278 C C . LEU D 1 334 ? 11.262 106.658 13.644 1.00 12.55 334 LEU D C 1
ATOM 13279 O O . LEU D 1 334 ? 10.422 106.226 12.833 1.00 12.52 334 LEU D O 1
ATOM 13284 N N . LEU D 1 335 ? 11.640 105.969 14.719 1.00 12.56 335 LEU D N 1
ATOM 13285 C CA . LEU D 1 335 ? 11.067 104.660 15.026 1.00 12.52 335 LEU D CA 1
ATOM 13286 C C . LEU D 1 335 ? 9.700 104.752 15.700 1.00 12.56 335 LEU D C 1
ATOM 13287 O O . LEU D 1 335 ? 8.887 103.835 15.551 1.00 12.53 335 LEU D O 1
ATOM 13292 N N . ARG D 1 336 ? 9.421 105.827 16.439 1.00 12.64 336 ARG D N 1
ATOM 13293 C CA . ARG D 1 336 ? 8.284 105.827 17.359 1.00 12.69 336 ARG D CA 1
ATOM 13294 C C . ARG D 1 336 ? 7.169 106.784 16.991 1.00 13.88 336 ARG D C 1
ATOM 13295 O O . ARG D 1 336 ? 6.024 106.552 17.400 1.00 15.49 336 ARG D O 1
ATOM 13303 N N . GLU D 1 337 ? 7.464 107.880 16.285 1.00 13.99 337 GLU D N 1
ATOM 13304 C CA . GLU D 1 337 ? 6.493 108.952 16.136 1.00 13.97 337 GLU D CA 1
ATOM 13305 C C . GLU D 1 337 ? 5.715 108.791 14.835 1.00 16.98 337 GLU D C 1
ATOM 13306 O O . GLU D 1 337 ? 6.116 108.064 13.912 1.00 14.30 337 GLU D O 1
ATOM 13312 N N . ASP D 1 338 ? 4.552 109.436 14.775 1.00 14.39 338 ASP D N 1
ATOM 13313 C CA . ASP D 1 338 ? 3.809 109.364 13.514 1.00 16.85 338 ASP D CA 1
ATOM 13314 C C . ASP D 1 338 ? 4.310 110.345 12.460 1.00 16.77 338 ASP D C 1
ATOM 13315 O O . ASP D 1 338 ? 4.047 110.150 11.265 1.00 15.58 338 ASP D O 1
ATOM 13320 N N . TYR D 1 339 ? 4.965 111.417 12.886 1.00 16.60 339 TYR D N 1
ATOM 13321 C CA . TYR D 1 339 ? 5.469 112.430 11.960 1.00 17.18 339 TYR D CA 1
ATOM 13322 C C . TYR D 1 339 ? 6.713 113.034 12.585 1.00 15.35 339 TYR D C 1
ATOM 13323 O O . TYR D 1 339 ? 6.692 113.391 13.756 1.00 15.10 339 TYR D O 1
ATOM 13332 N N . VAL D 1 340 ? 7.793 113.113 11.825 1.00 13.36 340 VAL D N 1
ATOM 13333 C CA . VAL D 1 340 ? 9.073 113.569 12.354 1.00 14.38 340 VAL D CA 1
ATOM 13334 C C . VAL D 1 340 ? 9.551 114.738 11.495 1.00 13.76 340 VAL D C 1
ATOM 13335 O O . VAL D 1 340 ? 9.887 114.547 10.305 1.00 14.63 340 VAL D O 1
ATOM 13339 N N . PRO D 1 341 ? 9.592 115.954 12.034 1.00 15.47 341 PRO D N 1
ATOM 13340 C CA . PRO D 1 341 ? 10.155 117.073 11.277 1.00 15.29 341 PRO D CA 1
ATOM 13341 C C . PRO D 1 341 ? 11.634 116.867 10.991 1.00 15.44 341 PRO D C 1
ATOM 13342 O O . PRO D 1 341 ? 12.325 116.142 11.701 1.00 14.59 341 PRO D O 1
ATOM 13346 N N . ALA D 1 342 ? 12.132 117.545 9.938 1.00 13.91 342 ALA D N 1
ATOM 13347 C CA . ALA D 1 342 ? 13.565 117.537 9.685 1.00 13.79 342 ALA D CA 1
ATOM 13348 C C . ALA D 1 342 ? 14.322 118.208 10.841 1.00 14.80 342 ALA D C 1
ATOM 13349 O O . ALA D 1 342 ? 13.770 119.007 11.597 1.00 14.36 342 ALA D O 1
ATOM 13351 N N . ASP D 1 343 ? 15.603 117.888 10.959 1.00 13.25 343 ASP D N 1
ATOM 13352 C CA . ASP D 1 343 ? 16.528 118.577 11.860 1.00 13.07 343 ASP D CA 1
ATOM 13353 C C . ASP D 1 343 ? 17.925 118.107 11.494 1.00 14.39 343 ASP D C 1
ATOM 13354 O O . ASP D 1 343 ? 18.372 117.060 11.999 1.00 14.21 343 ASP D O 1
ATOM 13359 N N . PRO D 1 344 ? 18.637 118.825 10.616 1.00 13.47 344 PRO D N 1
ATOM 13360 C CA . PRO D 1 344 ? 19.978 118.369 10.215 1.00 14.10 344 PRO D CA 1
ATOM 13361 C C . PRO D 1 344 ? 20.970 118.334 11.364 1.00 15.92 344 PRO D C 1
ATOM 13362 O O . PRO D 1 344 ? 22.001 117.667 11.243 1.00 17.14 344 PRO D O 1
ATOM 13366 N N . GLY D 1 345 ? 20.690 119.030 12.470 1.00 15.63 345 GLY D N 1
ATOM 13367 C CA . GLY D 1 345 ? 21.492 118.885 13.680 1.00 18.07 345 GLY D CA 1
ATOM 13368 C C . GLY D 1 345 ? 21.465 117.477 14.238 1.00 18.60 345 GLY D C 1
ATOM 13369 O O . GLY D 1 345 ? 22.399 117.072 14.964 1.00 19.43 345 GLY D O 1
ATOM 13370 N N . ARG D 1 346 ? 20.435 116.713 13.900 1.00 15.71 346 ARG D N 1
ATOM 13371 C CA . ARG D 1 346 ? 20.373 115.284 14.193 1.00 16.45 346 ARG D CA 1
ATOM 13372 C C . ARG D 1 346 ? 20.618 114.434 12.958 1.00 16.70 346 ARG D C 1
ATOM 13373 O O . ARG D 1 346 ? 20.508 113.197 13.031 1.00 16.86 346 ARG D O 1
ATOM 13381 N N . GLY D 1 347 ? 20.976 115.054 11.837 1.00 14.94 347 GLY D N 1
ATOM 13382 C CA . GLY D 1 347 ? 21.139 114.315 10.588 1.00 16.49 347 GLY D CA 1
ATOM 13383 C C . GLY D 1 347 ? 19.856 114.023 9.827 1.00 14.45 347 GLY D C 1
ATOM 13384 O O . GLY D 1 347 ? 19.902 113.263 8.847 1.00 15.87 347 GLY D O 1
ATOM 13385 N N . LEU D 1 348 ? 18.709 114.542 10.281 1.00 13.06 348 LEU D N 1
ATOM 13386 C CA . LEU D 1 348 ? 17.433 114.393 9.578 1.00 13.30 348 LEU D CA 1
ATOM 13387 C C . LEU D 1 348 ? 17.333 115.534 8.574 1.00 15.41 348 LEU D C 1
ATOM 13388 O O . LEU D 1 348 ? 17.034 116.673 8.938 1.00 15.36 348 LEU D O 1
ATOM 13393 N N . PHE D 1 349 ? 17.627 115.236 7.312 1.00 13.22 349 PHE D N 1
ATOM 13394 C CA . PHE D 1 349 ? 17.603 116.257 6.277 1.00 13.33 349 PHE D CA 1
ATOM 13395 C C . PHE D 1 349 ? 16.205 116.505 5.744 1.00 13.36 349 PHE D C 1
ATOM 13396 O O . PHE D 1 349 ? 15.955 117.546 5.114 1.00 15.95 349 PHE D O 1
ATOM 13404 N N . PHE D 1 350 ? 15.279 115.586 6.016 1.00 13.14 350 PHE D N 1
ATOM 13405 C CA . PHE D 1 350 ? 13.911 115.624 5.499 1.00 13.80 350 PHE D CA 1
ATOM 13406 C C . PHE D 1 350 ? 12.941 115.412 6.649 1.00 14.93 350 PHE D C 1
ATOM 13407 O O . PHE D 1 350 ? 13.302 114.791 7.646 1.00 14.84 350 PHE D O 1
ATOM 13415 N N . ASP D 1 351 ? 11.707 115.826 6.412 1.00 14.81 351 ASP D N 1
ATOM 13416 C CA . ASP D 1 351 ? 10.622 115.458 7.341 1.00 14.57 351 ASP D CA 1
ATOM 13417 C C . ASP D 1 351 ? 10.193 114.055 6.917 1.00 16.32 351 ASP D C 1
ATOM 13418 O O . ASP D 1 351 ? 10.296 113.737 5.745 1.00 19.30 351 ASP D O 1
ATOM 13423 N N . GLN D 1 352 ? 9.673 113.285 7.847 1.00 13.80 352 GLN D N 1
ATOM 13424 C CA . GLN D 1 352 ? 9.226 111.926 7.521 1.00 14.01 352 GLN D CA 1
ATOM 13425 C C . GLN D 1 352 ? 7.831 111.709 8.090 1.00 15.65 352 GLN D C 1
ATOM 13426 O O . GLN D 1 352 ? 7.650 111.745 9.303 1.00 14.67 352 GLN D O 1
ATOM 13432 N N . ASP D 1 353 ? 6.860 111.459 7.228 1.00 13.14 353 ASP D N 1
ATOM 13433 C CA . ASP D 1 353 ? 5.508 111.113 7.655 1.00 15.23 353 ASP D CA 1
ATOM 13434 C C . ASP D 1 353 ? 5.403 109.595 7.702 1.00 15.56 353 ASP D C 1
ATOM 13435 O O . ASP D 1 353 ? 5.872 108.914 6.783 1.00 15.62 353 ASP D O 1
ATOM 13440 N N . TRP D 1 354 ? 4.808 109.060 8.765 1.00 14.59 354 TRP D N 1
ATOM 13441 C CA . TRP D 1 354 ? 4.612 107.614 8.844 1.00 13.77 354 TRP D CA 1
ATOM 13442 C C . TRP D 1 354 ? 3.181 107.179 8.559 1.00 16.15 354 TRP D C 1
ATOM 13443 O O . TRP D 1 354 ? 2.941 105.971 8.433 1.00 16.87 354 TRP D O 1
ATOM 13454 N N . ALA D 1 355 ? 2.245 108.130 8.453 1.00 15.21 355 ALA D N 1
ATOM 13455 C CA . ALA D 1 355 ? 0.887 107.870 7.955 1.00 17.85 355 ALA D CA 1
ATOM 13456 C C . ALA D 1 355 ? 0.261 106.633 8.607 1.00 19.27 355 ALA D C 1
ATOM 13457 O O . ALA D 1 355 ? -0.328 105.775 7.935 1.00 17.00 355 ALA D O 1
ATOM 13459 N N . GLY D 1 356 ? 0.421 106.521 9.925 1.00 18.17 356 GLY D N 1
ATOM 13460 C CA . GLY D 1 356 ? -0.229 105.473 10.677 1.00 16.97 356 GLY D CA 1
ATOM 13461 C C . GLY D 1 356 ? 0.492 104.136 10.812 1.00 18.81 356 GLY D C 1
ATOM 13462 O O . GLY D 1 356 ? 0.001 103.294 11.550 1.00 17.75 356 GLY D O 1
ATOM 13463 N N . LEU D 1 357 ? 1.617 103.892 10.117 1.00 15.27 357 LEU D N 1
ATOM 13464 C CA . LEU D 1 357 ? 2.407 102.690 10.410 1.00 15.29 357 LEU D CA 1
ATOM 13465 C C . LEU D 1 357 ? 2.750 102.640 11.898 1.00 14.41 357 LEU D C 1
ATOM 13466 O O . LEU D 1 357 ? 3.055 103.655 12.519 1.00 14.26 357 LEU D O 1
ATOM 13471 N N . LYS D 1 358 ? 2.765 101.436 12.456 1.00 13.66 358 LYS D N 1
ATOM 13472 C CA . LYS D 1 358 ? 2.942 101.317 13.900 1.00 13.95 358 LYS D CA 1
ATOM 13473 C C . LYS D 1 358 ? 4.368 101.692 14.315 1.00 12.51 358 LYS D C 1
ATOM 13474 O O . LYS D 1 358 ? 5.311 101.580 13.514 1.00 12.65 358 LYS D O 1
ATOM 13480 N N . PRO D 1 359 ? 4.544 102.130 15.562 1.00 13.46 359 PRO D N 1
ATOM 13481 C CA . PRO D 1 359 ? 5.883 102.427 16.078 1.00 13.10 359 PRO D CA 1
ATOM 13482 C C . PRO D 1 359 ? 6.632 101.159 16.462 1.00 14.05 359 PRO D C 1
ATOM 13483 O O . PRO D 1 359 ? 6.043 100.146 16.861 1.00 15.41 359 PRO D O 1
ATOM 13487 N N . VAL D 1 360 ? 7.967 101.264 16.379 1.00 12.49 360 VAL D N 1
ATOM 13488 C CA . VAL D 1 360 ? 8.927 100.211 16.701 1.00 12.45 360 VAL D CA 1
ATOM 13489 C C . VAL D 1 360 ? 9.522 100.521 18.061 1.00 12.77 360 VAL D C 1
ATOM 13490 O O . VAL D 1 360 ? 9.866 101.673 18.323 1.00 12.55 360 VAL D O 1
ATOM 13494 N N . PHE D 1 361 ? 9.658 99.502 18.935 1.00 12.51 361 PHE D N 1
ATOM 13495 C CA . PHE D 1 361 ? 10.394 99.657 20.195 1.00 12.56 361 PHE D CA 1
ATOM 13496 C C . PHE D 1 361 ? 11.890 99.837 19.970 1.00 13.88 361 PHE D C 1
ATOM 13497 O O . PHE D 1 361 ? 12.542 98.927 19.407 1.00 13.16 361 PHE D O 1
ATOM 13505 N N . PRO D 1 362 ? 12.482 100.946 20.405 1.00 13.70 362 PRO D N 1
ATOM 13506 C CA . PRO D 1 362 ? 13.949 101.034 20.486 1.00 13.10 362 PRO D CA 1
ATOM 13507 C C . PRO D 1 362 ? 14.463 100.074 21.529 1.00 13.32 362 PRO D C 1
ATOM 13508 O O . PRO D 1 362 ? 13.825 99.848 22.564 1.00 13.82 362 PRO D O 1
ATOM 13512 N N . VAL D 1 363 ? 15.647 99.540 21.268 1.00 12.59 363 VAL D N 1
ATOM 13513 C CA . VAL D 1 363 ? 16.305 98.590 22.156 1.00 13.02 363 VAL D CA 1
ATOM 13514 C C . VAL D 1 363 ? 17.719 99.094 22.399 1.00 13.31 363 VAL D C 1
ATOM 13515 O O . VAL D 1 363 ? 18.520 99.192 21.458 1.00 13.04 363 VAL D O 1
ATOM 13519 N N . ALA D 1 364 ? 18.024 99.454 23.648 1.00 13.02 364 ALA D N 1
ATOM 13520 C CA . ALA D 1 364 ? 19.344 99.984 24.002 1.00 12.78 364 ALA D CA 1
ATOM 13521 C C . ALA D 1 364 ? 20.119 98.874 24.679 1.00 12.80 364 ALA D C 1
ATOM 13522 O O . ALA D 1 364 ? 19.689 98.370 25.737 1.00 12.84 364 ALA D O 1
ATOM 13524 N N . SER D 1 365 ? 21.259 98.503 24.096 1.00 12.77 365 SER D N 1
ATOM 13525 C CA . SER D 1 365 ? 21.999 97.314 24.511 1.00 12.77 365 SER D CA 1
ATOM 13526 C C . SER D 1 365 ? 23.485 97.525 24.241 1.00 12.79 365 SER D C 1
ATOM 13527 O O . SER D 1 365 ? 23.840 98.098 23.213 1.00 13.42 365 SER D O 1
ATOM 13530 N N . GLY D 1 366 ? 24.334 97.043 25.136 1.00 12.85 366 GLY D N 1
ATOM 13531 C CA . GLY D 1 366 ? 25.746 96.919 24.843 1.00 12.87 366 GLY D CA 1
ATOM 13532 C C . GLY D 1 366 ? 26.622 97.651 25.829 1.00 12.98 366 GLY D C 1
ATOM 13533 O O . GLY D 1 366 ? 26.777 98.881 25.759 1.00 13.02 366 GLY D O 1
ATOM 13534 N N . GLY D 1 367 ? 27.205 96.884 26.762 1.00 13.04 367 GLY D N 1
ATOM 13535 C CA . GLY D 1 367 ? 28.110 97.488 27.717 1.00 13.15 367 GLY D CA 1
ATOM 13536 C C . GLY D 1 367 ? 27.444 98.400 28.731 1.00 13.23 367 GLY D C 1
ATOM 13537 O O . GLY D 1 367 ? 28.127 99.237 29.319 1.00 16.68 367 GLY D O 1
ATOM 13538 N N . ILE D 1 368 ? 26.134 98.221 29.009 1.00 13.20 368 ILE D N 1
ATOM 13539 C CA . ILE D 1 368 ? 25.479 99.097 29.984 1.00 13.29 368 ILE D CA 1
ATOM 13540 C C . ILE D 1 368 ? 25.290 98.373 31.312 1.00 13.36 368 ILE D C 1
ATOM 13541 O O . ILE D 1 368 ? 25.270 97.139 31.388 1.00 13.47 368 ILE D O 1
ATOM 13546 N N . HIS D 1 369 ? 25.193 99.161 32.385 1.00 13.47 369 HIS D N 1
ATOM 13547 C CA . HIS D 1 369 ? 25.020 98.606 33.724 1.00 13.89 369 HIS D CA 1
ATOM 13548 C C . HIS D 1 369 ? 24.189 99.605 34.521 1.00 13.64 369 HIS D C 1
ATOM 13549 O O . HIS D 1 369 ? 23.740 100.624 33.981 1.00 13.62 369 HIS D O 1
ATOM 13556 N N . VAL D 1 370 ? 23.986 99.296 35.809 1.00 13.74 370 VAL D N 1
ATOM 13557 C CA . VAL D 1 370 ? 23.006 100.029 36.613 1.00 13.82 370 VAL D CA 1
ATOM 13558 C C . VAL D 1 370 ? 23.272 101.530 36.599 1.00 13.88 370 VAL D C 1
ATOM 13559 O O . VAL D 1 370 ? 22.331 102.326 36.627 1.00 13.89 370 VAL D O 1
ATOM 13563 N N . TRP D 1 371 ? 24.542 101.954 36.599 1.00 13.92 371 TRP D N 1
ATOM 13564 C CA . TRP D 1 371 ? 24.793 103.393 36.685 1.00 15.35 371 TRP D CA 1
ATOM 13565 C C . TRP D 1 371 ? 24.306 104.169 35.466 1.00 14.32 371 TRP D C 1
ATOM 13566 O O . TRP D 1 371 ? 24.156 105.399 35.550 1.00 15.78 371 TRP D O 1
ATOM 13577 N N . HIS D 1 372 ? 24.126 103.496 34.336 1.00 13.77 372 HIS D N 1
ATOM 13578 C CA . HIS D 1 372 ? 23.628 104.095 33.107 1.00 13.67 372 HIS D CA 1
ATOM 13579 C C . HIS D 1 372 ? 22.122 104.314 33.115 1.00 14.64 372 HIS D C 1
ATOM 13580 O O . HIS D 1 372 ? 21.614 105.045 32.254 1.00 13.91 372 HIS D O 1
ATOM 13587 N N . VAL D 1 373 ? 21.394 103.727 34.069 1.00 13.69 373 VAL D N 1
ATOM 13588 C CA . VAL D 1 373 ? 19.928 103.722 33.982 1.00 13.72 373 VAL D CA 1
ATOM 13589 C C . VAL D 1 373 ? 19.331 105.121 34.023 1.00 14.44 373 VAL D C 1
ATOM 13590 O O . VAL D 1 373 ? 18.428 105.398 33.214 1.00 14.65 373 VAL D O 1
ATOM 13594 N N . PRO D 1 374 ? 19.783 106.065 34.878 1.00 13.86 374 PRO D N 1
ATOM 13595 C CA . PRO D 1 374 ? 19.201 107.428 34.796 1.00 16.76 374 PRO D CA 1
ATOM 13596 C C . PRO D 1 374 ? 19.348 108.071 33.409 1.00 16.11 374 PRO D C 1
ATOM 13597 O O . PRO D 1 374 ? 18.364 108.625 32.874 1.00 15.76 374 PRO D O 1
ATOM 13601 N N . ASP D 1 375 ? 20.552 108.003 32.809 1.00 15.50 375 ASP D N 1
ATOM 13602 C CA . ASP D 1 375 ? 20.761 108.544 31.461 1.00 15.75 375 ASP D CA 1
ATOM 13603 C C . ASP D 1 375 ? 19.879 107.846 30.435 1.00 15.55 375 ASP D C 1
ATOM 13604 O O . ASP D 1 375 ? 19.326 108.497 29.541 1.00 16.30 375 ASP D O 1
ATOM 13609 N N . LEU D 1 376 ? 19.764 106.527 30.529 1.00 14.95 376 LEU D N 1
ATOM 13610 C CA . LEU D 1 376 ? 18.942 105.796 29.572 1.00 14.41 376 LEU D CA 1
ATOM 13611 C C . LEU D 1 376 ? 17.472 106.192 29.682 1.00 14.15 376 LEU D C 1
ATOM 13612 O O . LEU D 1 376 ? 16.790 106.333 28.655 1.00 13.68 376 LEU D O 1
ATOM 13617 N N . VAL D 1 377 ? 16.954 106.344 30.913 1.00 14.54 377 VAL D N 1
ATOM 13618 C CA . VAL D 1 377 ? 15.558 106.779 31.068 1.00 13.50 377 VAL D CA 1
ATOM 13619 C C . VAL D 1 377 ? 15.406 108.205 30.563 1.00 15.16 377 VAL D C 1
ATOM 13620 O O . VAL D 1 377 ? 14.397 108.551 29.948 1.00 15.83 377 VAL D O 1
ATOM 13624 N N . SER D 1 378 ? 16.409 109.056 30.797 1.00 14.40 378 SER D N 1
ATOM 13625 C CA . SER D 1 378 ? 16.359 110.426 30.282 1.00 17.43 378 SER D CA 1
ATOM 13626 C C . SER D 1 378 ? 16.330 110.475 28.753 1.00 17.34 378 SER D C 1
ATOM 13627 O O . SER D 1 378 ? 15.552 111.240 28.167 1.00 16.65 378 SER D O 1
ATOM 13630 N N . ILE D 1 379 ? 17.171 109.673 28.094 1.00 15.63 379 ILE D N 1
ATOM 13631 C CA . ILE D 1 379 ? 17.254 109.657 26.632 1.00 14.57 379 ILE D CA 1
ATOM 13632 C C . ILE D 1 379 ? 15.976 109.096 26.008 1.00 16.25 379 ILE D C 1
ATOM 13633 O O . ILE D 1 379 ? 15.446 109.655 25.035 1.00 15.33 379 ILE D O 1
ATOM 13638 N N . PHE D 1 380 ? 15.507 107.945 26.503 1.00 14.10 380 PHE D N 1
ATOM 13639 C CA . PHE D 1 380 ? 14.486 107.171 25.793 1.00 13.14 380 PHE D CA 1
ATOM 13640 C C . PHE D 1 380 ? 13.096 107.323 26.378 1.00 14.40 380 PHE D C 1
ATOM 13641 O O . PHE D 1 380 ? 12.120 107.076 25.665 1.00 16.19 380 PHE D O 1
ATOM 13649 N N . GLY D 1 381 ? 12.978 107.719 27.650 1.00 14.41 381 GLY D N 1
ATOM 13650 C CA . GLY D 1 381 ? 11.655 107.688 28.215 1.00 13.63 381 GLY D CA 1
ATOM 13651 C C . GLY D 1 381 ? 11.215 106.234 28.444 1.00 14.72 381 GLY D C 1
ATOM 13652 O O . GLY D 1 381 ? 12.027 105.306 28.457 1.00 15.80 381 GLY D O 1
ATOM 13653 N N . ASP D 1 382 ? 9.898 106.048 28.624 1.00 13.39 382 ASP D N 1
ATOM 13654 C CA . ASP D 1 382 ? 9.372 104.719 28.957 1.00 15.10 382 ASP D CA 1
ATOM 13655 C C . ASP D 1 382 ? 9.501 103.722 27.816 1.00 13.17 382 ASP D C 1
ATOM 13656 O O . ASP D 1 382 ? 9.591 102.510 28.065 1.00 13.14 382 ASP D O 1
ATOM 13661 N N . ASP D 1 383 ? 9.386 104.178 26.560 1.00 13.10 383 ASP D N 1
ATOM 13662 C CA . ASP D 1 383 ? 9.144 103.229 25.468 1.00 13.92 383 ASP D CA 1
ATOM 13663 C C . ASP D 1 383 ? 10.464 102.802 24.834 1.00 14.45 383 ASP D C 1
ATOM 13664 O O . ASP D 1 383 ? 10.857 103.235 23.745 1.00 12.93 383 ASP D O 1
ATOM 13669 N N . ALA D 1 384 ? 11.146 101.908 25.538 1.00 12.93 384 ALA D N 1
ATOM 13670 C CA . ALA D 1 384 ? 12.383 101.293 25.087 1.00 12.87 384 ALA D CA 1
ATOM 13671 C C . ALA D 1 384 ? 12.573 100.022 25.891 1.00 12.88 384 ALA D C 1
ATOM 13672 O O . ALA D 1 384 ? 12.014 99.879 26.987 1.00 12.95 384 ALA D O 1
ATOM 13674 N N . PHE D 1 385 ? 13.359 99.103 25.343 1.00 12.81 385 PHE D N 1
ATOM 13675 C CA . PHE D 1 385 ? 13.951 98.006 26.115 1.00 12.82 385 PHE D CA 1
ATOM 13676 C C . PHE D 1 385 ? 15.368 98.419 26.466 1.00 12.86 385 PHE D C 1
ATOM 13677 O O . PHE D 1 385 ? 16.059 99.016 25.630 1.00 12.82 385 PHE D O 1
ATOM 13685 N N . PHE D 1 386 ? 15.793 98.120 27.686 1.00 12.93 386 PHE D N 1
ATOM 13686 C CA . PHE D 1 386 ? 17.195 98.225 28.109 1.00 12.97 386 PHE D CA 1
ATOM 13687 C C . PHE D 1 386 ? 17.701 96.801 28.332 1.00 12.94 386 PHE D C 1
ATOM 13688 O O . PHE D 1 386 ? 17.135 96.069 29.160 1.00 12.98 386 PHE D O 1
ATOM 13696 N N . LEU D 1 387 ? 18.757 96.410 27.604 1.00 12.89 387 LEU D N 1
ATOM 13697 C CA . LEU D 1 387 ? 19.290 95.055 27.703 1.00 12.86 387 LEU D CA 1
ATOM 13698 C C . LEU D 1 387 ? 20.597 95.058 28.475 1.00 13.02 387 LEU D C 1
ATOM 13699 O O . LEU D 1 387 ? 21.502 95.829 28.153 1.00 13.70 387 LEU D O 1
ATOM 13704 N N . PHE D 1 388 ? 20.701 94.161 29.458 1.00 12.98 388 PHE D N 1
ATOM 13705 C CA . PHE D 1 388 ? 21.924 93.954 30.240 1.00 13.06 388 PHE D CA 1
ATOM 13706 C C . PHE D 1 388 ? 22.316 92.486 30.087 1.00 13.34 388 PHE D C 1
ATOM 13707 O O . PHE D 1 388 ? 21.698 91.620 30.711 1.00 13.03 388 PHE D O 1
ATOM 13715 N N . GLY D 1 389 ? 23.330 92.213 29.250 1.00 12.96 389 GLY D N 1
ATOM 13716 C CA . GLY D 1 389 ? 23.889 90.870 29.132 1.00 12.93 389 GLY D CA 1
ATOM 13717 C C . GLY D 1 389 ? 24.978 90.720 30.160 1.00 14.19 389 GLY D C 1
ATOM 13718 O O . GLY D 1 389 ? 24.725 90.230 31.264 1.00 13.10 389 GLY D O 1
ATOM 13719 N N . GLY D 1 390 ? 26.181 91.206 29.847 1.00 13.06 390 GLY D N 1
ATOM 13720 C CA . GLY D 1 390 ? 27.230 91.223 30.848 1.00 13.17 390 GLY D CA 1
ATOM 13721 C C . GLY D 1 390 ? 26.782 91.891 32.140 1.00 13.89 390 GLY D C 1
ATOM 13722 O O . GLY D 1 390 ? 27.170 91.470 33.236 1.00 13.37 390 GLY D O 1
ATOM 13723 N N . GLY D 1 391 ? 25.956 92.941 32.026 1.00 13.27 391 GLY D N 1
ATOM 13724 C CA . GLY D 1 391 ? 25.459 93.687 33.170 1.00 13.37 391 GLY D CA 1
ATOM 13725 C C . GLY D 1 391 ? 24.464 92.910 34.017 1.00 13.39 391 GLY D C 1
ATOM 13726 O O . GLY D 1 391 ? 24.056 93.402 35.078 1.00 13.49 391 GLY D O 1
ATOM 13727 N N . THR D 1 392 ? 24.054 91.725 33.553 1.00 13.31 392 THR D N 1
ATOM 13728 C CA . THR D 1 392 ? 23.242 90.830 34.368 1.00 13.34 392 THR D CA 1
ATOM 13729 C C . THR D 1 392 ? 24.085 89.658 34.850 1.00 13.37 392 THR D C 1
ATOM 13730 O O . THR D 1 392 ? 24.271 89.477 36.057 1.00 13.59 392 THR D O 1
ATOM 13734 N N . HIS D 1 393 ? 24.654 88.870 33.920 1.00 13.29 393 HIS D N 1
ATOM 13735 C CA . HIS D 1 393 ? 25.361 87.659 34.354 1.00 13.48 393 HIS D CA 1
ATOM 13736 C C . HIS D 1 393 ? 26.689 87.970 35.023 1.00 14.69 393 HIS D C 1
ATOM 13737 O O . HIS D 1 393 ? 27.249 87.097 35.701 1.00 17.53 393 HIS D O 1
ATOM 13744 N N . GLY D 1 394 ? 27.245 89.160 34.802 1.00 13.68 394 GLY D N 1
ATOM 13745 C CA . GLY D 1 394 ? 28.468 89.511 35.486 1.00 15.18 394 GLY D CA 1
ATOM 13746 C C . GLY D 1 394 ? 28.286 90.057 36.885 1.00 16.26 394 GLY D C 1
ATOM 13747 O O . GLY D 1 394 ? 29.270 90.473 37.505 1.00 15.55 394 GLY D O 1
ATOM 13748 N N . HIS D 1 395 ? 27.065 89.991 37.422 1.00 13.70 395 HIS D N 1
ATOM 13749 C CA . HIS D 1 395 ? 26.849 90.299 38.831 1.00 14.06 395 HIS D CA 1
ATOM 13750 C C . HIS D 1 395 ? 27.645 89.327 39.714 1.00 13.93 395 HIS D C 1
ATOM 13751 O O . HIS D 1 395 ? 27.779 88.137 39.372 1.00 16.42 395 HIS D O 1
ATOM 13758 N N . PRO D 1 396 ? 28.208 89.792 40.838 1.00 16.25 396 PRO D N 1
ATOM 13759 C CA . PRO D 1 396 ? 28.978 88.870 41.711 1.00 15.75 396 PRO D CA 1
ATOM 13760 C C . PRO D 1 396 ? 28.213 87.652 42.155 1.00 17.56 396 PRO D C 1
ATOM 13761 O O . PRO D 1 396 ? 28.831 86.606 42.418 1.00 18.83 396 PRO D O 1
ATOM 13765 N N . ARG D 1 397 ? 26.890 87.749 42.284 1.00 16.13 397 ARG D N 1
ATOM 13766 C CA . ARG D 1 397 ? 26.084 86.612 42.715 1.00 16.71 397 ARG D CA 1
ATOM 13767 C C . ARG D 1 397 ? 25.335 85.949 41.550 1.00 16.43 397 ARG D C 1
ATOM 13768 O O . ARG D 1 397 ? 24.466 85.109 41.774 1.00 16.29 397 ARG D O 1
ATOM 13776 N N . GLY D 1 398 ? 25.671 86.283 40.318 1.00 16.39 398 GLY D N 1
ATOM 13777 C CA . GLY D 1 398 ? 25.093 85.605 39.164 1.00 13.87 398 GLY D CA 1
ATOM 13778 C C . GLY D 1 398 ? 23.840 86.273 38.620 1.00 15.03 398 GLY D C 1
ATOM 13779 O O . GLY D 1 398 ? 23.495 87.412 38.957 1.00 14.17 398 GLY D O 1
ATOM 13780 N N . SER D 1 399 ? 23.147 85.534 37.743 1.00 13.77 399 SER D N 1
ATOM 13781 C CA . SER D 1 399 ? 22.189 86.150 36.816 1.00 13.97 399 SER D CA 1
ATOM 13782 C C . SER D 1 399 ? 20.878 86.533 37.495 1.00 13.58 399 SER D C 1
ATOM 13783 O O . SER D 1 399 ? 20.271 87.546 37.120 1.00 14.36 399 SER D O 1
ATOM 13786 N N . ARG D 1 400 ? 20.390 85.749 38.476 1.00 13.55 400 ARG D N 1
ATOM 13787 C CA . ARG D 1 400 ? 19.169 86.187 39.157 1.00 15.02 400 ARG D CA 1
ATOM 13788 C C . ARG D 1 400 ? 19.404 87.501 39.905 1.00 14.51 400 ARG D C 1
ATOM 13789 O O . ARG D 1 400 ? 18.621 88.452 39.782 1.00 13.72 400 ARG D O 1
ATOM 13797 N N . ALA D 1 401 ? 20.461 87.552 40.722 1.00 14.22 401 ALA D N 1
ATOM 13798 C CA . ALA D 1 401 ? 20.785 88.784 41.431 1.00 13.99 401 ALA D CA 1
ATOM 13799 C C . ALA D 1 401 ? 21.015 89.940 40.461 1.00 14.40 401 ALA D C 1
ATOM 13800 O O . ALA D 1 401 ? 20.599 91.081 40.726 1.00 13.91 401 ALA D O 1
ATOM 13802 N N . GLY D 1 402 ? 21.695 89.664 39.339 1.00 14.38 402 GLY D N 1
ATOM 13803 C CA . GLY D 1 402 ? 21.941 90.705 38.358 1.00 13.68 402 GLY D CA 1
ATOM 13804 C C . GLY D 1 402 ? 20.659 91.259 37.766 1.00 13.61 402 GLY D C 1
ATOM 13805 O O . GLY D 1 402 ? 20.517 92.480 37.595 1.00 13.63 402 GLY D O 1
ATOM 13806 N N . ALA D 1 403 ? 19.707 90.371 37.447 1.00 13.55 403 ALA D N 1
ATOM 13807 C CA . ALA D 1 403 ? 18.433 90.821 36.898 1.00 13.49 403 ALA D CA 1
ATOM 13808 C C . ALA D 1 403 ? 17.698 91.689 37.891 1.00 13.60 403 ALA D C 1
ATOM 13809 O O . ALA D 1 403 ? 17.115 92.725 37.520 1.00 13.59 403 ALA D O 1
ATOM 13811 N N . THR D 1 404 ? 17.722 91.288 39.165 1.00 13.72 404 THR D N 1
ATOM 13812 C CA . THR D 1 404 ? 16.995 92.042 40.165 1.00 14.02 404 THR D CA 1
ATOM 13813 C C . THR D 1 404 ? 17.575 93.448 40.279 1.00 14.48 404 THR D C 1
ATOM 13814 O O . THR D 1 404 ? 16.826 94.427 40.346 1.00 14.41 404 THR D O 1
ATOM 13818 N N . ALA D 1 405 ? 18.920 93.555 40.290 1.00 14.82 405 ALA D N 1
ATOM 13819 C CA . ALA D 1 405 ? 19.577 94.857 40.381 1.00 14.23 405 ALA D CA 1
ATOM 13820 C C . ALA D 1 405 ? 19.134 95.777 39.250 1.00 13.87 405 ALA D C 1
ATOM 13821 O O . ALA D 1 405 ? 18.813 96.952 39.480 1.00 13.92 405 ALA D O 1
ATOM 13823 N N . ASN D 1 406 ? 19.116 95.253 38.016 1.00 13.73 406 ASN D N 1
ATOM 13824 C CA . ASN D 1 406 ? 18.733 96.045 36.850 1.00 13.63 406 ASN D CA 1
ATOM 13825 C C . ASN D 1 406 ? 17.256 96.440 36.894 1.00 13.64 406 ASN D C 1
ATOM 13826 O O . ASN D 1 406 ? 16.915 97.598 36.611 1.00 13.65 406 ASN D O 1
ATOM 13831 N N . ARG D 1 407 ? 16.373 95.486 37.241 1.00 13.64 407 ARG D N 1
ATOM 13832 C CA . ARG D 1 407 ? 14.942 95.795 37.365 1.00 13.65 407 ARG D CA 1
ATOM 13833 C C . ARG D 1 407 ? 14.694 96.865 38.430 1.00 14.12 407 ARG D C 1
ATOM 13834 O O . ARG D 1 407 ? 13.916 97.803 38.201 1.00 13.80 407 ARG D O 1
ATOM 13842 N N . VAL D 1 408 ? 15.340 96.744 39.605 1.00 13.90 408 VAL D N 1
ATOM 13843 C CA . VAL D 1 408 ? 15.140 97.733 40.670 1.00 14.04 408 VAL D CA 1
ATOM 13844 C C . VAL D 1 408 ? 15.658 99.095 40.237 1.00 14.05 408 VAL D C 1
ATOM 13845 O O . VAL D 1 408 ? 15.028 100.126 40.502 1.00 14.11 408 VAL D O 1
ATOM 13849 N N . ALA D 1 409 ? 16.812 99.122 39.550 1.00 13.98 409 ALA D N 1
ATOM 13850 C CA . ALA D 1 409 ? 17.345 100.407 39.084 1.00 13.98 409 ALA D CA 1
ATOM 13851 C C . ALA D 1 409 ? 16.344 101.133 38.191 1.00 13.91 409 ALA D C 1
ATOM 13852 O O . ALA D 1 409 ? 16.072 102.334 38.386 1.00 14.05 409 ALA D O 1
ATOM 13854 N N . VAL D 1 410 ? 15.810 100.431 37.184 1.00 13.79 410 VAL D N 1
ATOM 13855 C CA . VAL D 1 410 ? 14.815 101.035 36.293 1.00 13.72 410 VAL D CA 1
ATOM 13856 C C . VAL D 1 410 ? 13.586 101.491 37.080 1.00 13.81 410 VAL D C 1
ATOM 13857 O O . VAL D 1 410 ? 13.105 102.622 36.915 1.00 13.84 410 VAL D O 1
ATOM 13861 N N . GLU D 1 411 ? 13.055 100.630 37.950 1.00 13.87 411 GLU D N 1
ATOM 13862 C CA . GLU D 1 411 ? 11.836 101.018 38.671 1.00 13.96 411 GLU D CA 1
ATOM 13863 C C . GLU D 1 411 ? 12.065 102.224 39.571 1.00 14.09 411 GLU D C 1
ATOM 13864 O O . GLU D 1 411 ? 11.194 103.094 39.678 1.00 14.14 411 GLU D O 1
ATOM 13870 N N . ALA D 1 412 ? 13.210 102.272 40.264 1.00 14.16 412 ALA D N 1
ATOM 13871 C CA . ALA D 1 412 ? 13.492 103.392 41.160 1.00 14.30 412 ALA D CA 1
ATOM 13872 C C . ALA D 1 412 ? 13.594 104.701 40.383 1.00 14.27 412 ALA D C 1
ATOM 13873 O O . ALA D 1 412 ? 13.074 105.731 40.829 1.00 14.35 412 ALA D O 1
ATOM 13875 N N . VAL D 1 413 ? 14.294 104.686 39.241 1.00 14.15 413 VAL D N 1
ATOM 13876 C CA . VAL D 1 413 ? 14.412 105.899 38.431 1.00 14.12 413 VAL D CA 1
ATOM 13877 C C . VAL D 1 413 ? 13.044 106.327 37.912 1.00 15.04 413 VAL D C 1
ATOM 13878 O O . VAL D 1 413 ? 12.722 107.524 37.913 1.00 14.30 413 VAL D O 1
ATOM 13882 N N . VAL D 1 414 ? 12.210 105.366 37.461 1.00 14.00 414 VAL D N 1
ATOM 13883 C CA . VAL D 1 414 ? 10.870 105.730 36.981 1.00 13.98 414 VAL D CA 1
ATOM 13884 C C . VAL D 1 414 ? 10.047 106.343 38.105 1.00 14.12 414 VAL D C 1
ATOM 13885 O O . VAL D 1 414 ? 9.407 107.394 37.933 1.00 15.76 414 VAL D O 1
ATOM 13889 N N . GLN D 1 415 ? 10.069 105.714 39.284 1.00 14.21 415 GLN D N 1
ATOM 13890 C CA . GLN D 1 415 ? 9.307 106.257 40.398 1.00 14.36 415 GLN D CA 1
ATOM 13891 C C . GLN D 1 415 ? 9.736 107.684 40.686 1.00 17.18 415 GLN D C 1
ATOM 13892 O O . GLN D 1 415 ? 8.895 108.592 40.825 1.00 16.95 415 GLN D O 1
ATOM 13898 N N . ALA D 1 416 ? 11.052 107.906 40.756 1.00 14.95 416 ALA D N 1
ATOM 13899 C CA . ALA D 1 416 ? 11.574 109.234 41.060 1.00 16.54 416 ALA D CA 1
ATOM 13900 C C . ALA D 1 416 ? 11.171 110.252 39.995 1.00 15.11 416 ALA D C 1
ATOM 13901 O O . ALA D 1 416 ? 10.749 111.375 40.334 1.00 16.44 416 ALA D O 1
ATOM 13903 N N . ARG D 1 417 ? 11.284 109.876 38.712 1.00 14.33 417 ARG D N 1
ATOM 13904 C CA . ARG D 1 417 ? 10.864 110.777 37.635 1.00 16.55 417 ARG D CA 1
ATOM 13905 C C . ARG D 1 417 ? 9.399 111.184 37.810 1.00 17.47 417 ARG D C 1
ATOM 13906 O O . ARG D 1 417 ? 9.044 112.370 37.685 1.00 18.36 417 ARG D O 1
ATOM 13914 N N . ASN D 1 418 ? 8.531 110.205 38.089 1.00 14.87 418 ASN D N 1
ATOM 13915 C CA . ASN D 1 418 ? 7.101 110.469 38.201 1.00 15.08 418 ASN D CA 1
ATOM 13916 C C . ASN D 1 418 ? 6.791 111.387 39.369 1.00 18.43 418 ASN D C 1
ATOM 13917 O O . ASN D 1 418 ? 5.800 112.135 39.328 1.00 17.98 418 ASN D O 1
ATOM 13922 N N . GLU D 1 419 ? 7.596 111.319 40.435 1.00 16.72 419 GLU D N 1
ATOM 13923 C CA . GLU D 1 419 ? 7.394 112.186 41.593 1.00 18.73 419 GLU D CA 1
ATOM 13924 C C . GLU D 1 419 ? 7.858 113.610 41.316 1.00 21.06 419 GLU D C 1
ATOM 13925 O O . GLU D 1 419 ? 7.670 114.489 42.175 1.00 21.78 419 GLU D O 1
ATOM 13931 N N . GLY D 1 420 ? 8.486 113.843 40.175 1.00 18.08 420 GLY D N 1
ATOM 13932 C CA . GLY D 1 420 ? 8.968 115.165 39.828 1.00 19.65 420 GLY D CA 1
ATOM 13933 C C . GLY D 1 420 ? 10.446 115.408 40.063 1.00 21.55 420 GLY D C 1
ATOM 13934 O O . GLY D 1 420 ? 10.894 116.560 39.929 1.00 20.44 420 GLY D O 1
ATOM 13935 N N . ARG D 1 421 ? 11.218 114.382 40.423 1.00 17.33 421 ARG D N 1
ATOM 13936 C CA . ARG D 1 421 ? 12.639 114.591 40.653 1.00 18.09 421 ARG D CA 1
ATOM 13937 C C . ARG D 1 421 ? 13.362 114.698 39.323 1.00 20.48 421 ARG D C 1
ATOM 13938 O O . ARG D 1 421 ? 12.931 114.142 38.310 1.00 21.51 421 ARG D O 1
ATOM 13946 N N . ASP D 1 422 ? 14.468 115.438 39.323 1.00 21.57 422 ASP D N 1
ATOM 13947 C CA . ASP D 1 422 ? 15.300 115.569 38.123 1.00 19.95 422 ASP D CA 1
ATOM 13948 C C . ASP D 1 422 ? 16.228 114.365 38.056 1.00 21.15 422 ASP D C 1
ATOM 13949 O O . ASP D 1 422 ? 17.187 114.278 38.831 1.00 20.59 422 ASP D O 1
ATOM 13954 N N . ILE D 1 423 ? 15.948 113.425 37.142 1.00 18.19 423 ILE D N 1
ATOM 13955 C CA . ILE D 1 423 ? 16.706 112.180 37.151 1.00 19.45 423 ILE D CA 1
ATOM 13956 C C . ILE D 1 423 ? 18.104 112.331 36.566 1.00 21.28 423 ILE D C 1
ATOM 13957 O O . ILE D 1 423 ? 18.926 111.423 36.744 1.00 21.84 423 ILE D O 1
ATOM 13962 N N . LEU D 1 424 ? 18.425 113.446 35.896 1.00 19.97 424 LEU D N 1
ATOM 13963 C CA . LEU D 1 424 ? 19.822 113.628 35.500 1.00 23.04 424 LEU D CA 1
ATOM 13964 C C . LEU D 1 424 ? 20.640 114.174 36.655 1.00 24.18 424 LEU D C 1
ATOM 13965 O O . LEU D 1 424 ? 21.669 113.608 37.030 1.00 26.76 424 LEU D O 1
ATOM 13970 N N . ALA D 1 425 ? 20.163 115.247 37.272 1.00 21.67 425 ALA D N 1
ATOM 13971 C CA . ALA D 1 425 ? 20.887 115.813 38.403 1.00 25.43 425 ALA D CA 1
ATOM 13972 C C . ALA D 1 425 ? 20.897 114.880 39.606 1.00 24.23 425 ALA D C 1
ATOM 13973 O O . ALA D 1 425 ? 21.867 114.883 40.365 1.00 25.95 425 ALA D O 1
ATOM 13975 N N . GLU D 1 426 ? 19.825 114.111 39.825 1.00 21.48 426 GLU D N 1
ATOM 13976 C CA . GLU D 1 426 ? 19.712 113.266 41.007 1.00 21.74 426 GLU D CA 1
ATOM 13977 C C . GLU D 1 426 ? 19.871 111.780 40.700 1.00 19.79 426 GLU D C 1
ATOM 13978 O O . GLU D 1 426 ? 19.603 110.956 41.579 1.00 19.88 426 GLU D O 1
ATOM 13984 N N . GLY D 1 427 ? 20.295 111.419 39.485 1.00 21.62 427 GLY D N 1
ATOM 13985 C CA . GLY D 1 427 ? 20.283 110.009 39.086 1.00 20.00 427 GLY D CA 1
ATOM 13986 C C . GLY D 1 427 ? 21.109 109.136 40.013 1.00 20.50 427 GLY D C 1
ATOM 13987 O O . GLY D 1 427 ? 20.656 108.082 40.476 1.00 17.13 427 GLY D O 1
ATOM 13988 N N . ARG D 1 428 ? 22.332 109.574 40.312 1.00 20.26 428 ARG D N 1
ATOM 13989 C CA . ARG D 1 428 ? 23.156 108.818 41.239 1.00 22.91 428 ARG D CA 1
ATOM 13990 C C . ARG D 1 428 ? 22.511 108.738 42.613 1.00 21.97 428 ARG D C 1
ATOM 13991 O O . ARG D 1 428 ? 22.476 107.662 43.204 1.00 20.75 428 ARG D O 1
ATOM 13999 N N . GLU D 1 429 ? 21.929 109.841 43.113 1.00 19.68 429 GLU D N 1
ATOM 14000 C CA . GLU D 1 429 ? 21.283 109.779 44.426 1.00 23.03 429 GLU D CA 1
ATOM 14001 C C . GLU D 1 429 ? 20.105 108.822 44.428 1.00 20.99 429 GLU D C 1
ATOM 14002 O O . GLU D 1 429 ? 19.823 108.180 45.443 1.00 18.45 429 GLU D O 1
ATOM 14008 N N . ILE D 1 430 ? 19.355 108.765 43.318 1.00 18.95 430 ILE D N 1
ATOM 14009 C CA . ILE D 1 430 ? 18.185 107.900 43.293 1.00 20.03 430 ILE D CA 1
ATOM 14010 C C . ILE D 1 430 ? 18.622 106.447 43.375 1.00 17.90 430 ILE D C 1
ATOM 14011 O O . ILE D 1 430 ? 18.032 105.639 44.099 1.00 18.74 430 ILE D O 1
ATOM 14016 N N . LEU D 1 431 ? 19.674 106.100 42.649 1.00 17.65 431 LEU D N 1
ATOM 14017 C CA . LEU D 1 431 ? 20.207 104.743 42.723 1.00 16.95 431 LEU D CA 1
ATOM 14018 C C . LEU D 1 431 ? 20.712 104.423 44.127 1.00 18.51 431 LEU D C 1
ATOM 14019 O O . LEU D 1 431 ? 20.464 103.322 44.631 1.00 18.40 431 LEU D O 1
ATOM 14024 N N . GLU D 1 432 ? 21.421 105.374 44.765 1.00 18.70 432 GLU D N 1
ATOM 14025 C CA . GLU D 1 432 ? 21.908 105.165 46.134 1.00 19.21 432 GLU D CA 1
ATOM 14026 C C . GLU D 1 432 ? 20.757 104.929 47.094 1.00 20.56 432 GLU D C 1
ATOM 14027 O O . GLU D 1 432 ? 20.808 104.003 47.907 1.00 19.99 432 GLU D O 1
ATOM 14033 N N . GLU D 1 433 ? 19.685 105.724 46.981 1.00 19.97 433 GLU D N 1
ATOM 14034 C CA . GLU D 1 433 ? 18.494 105.507 47.806 1.00 20.03 433 GLU D CA 1
ATOM 14035 C C . GLU D 1 433 ? 17.899 104.124 47.595 1.00 20.01 433 GLU D C 1
ATOM 14036 O O . GLU D 1 433 ? 17.589 103.414 48.560 1.00 21.21 433 GLU D O 1
ATOM 14042 N N . ALA D 1 434 ? 17.733 103.718 46.331 1.00 16.74 434 ALA D N 1
ATOM 14043 C CA . ALA D 1 434 ? 17.162 102.405 46.055 1.00 19.53 434 ALA D CA 1
ATOM 14044 C C . ALA D 1 434 ? 18.057 101.295 46.581 1.00 17.39 434 ALA D C 1
ATOM 14045 O O . ALA D 1 434 ? 17.558 100.248 47.021 1.00 18.71 434 ALA D O 1
ATOM 14047 N N . ALA D 1 435 ? 19.377 101.498 46.533 1.00 16.28 435 ALA D N 1
ATOM 14048 C CA . ALA D 1 435 ? 20.289 100.443 46.959 1.00 17.70 435 ALA D CA 1
ATOM 14049 C C . ALA D 1 435 ? 20.175 100.167 48.447 1.00 18.75 435 ALA D C 1
ATOM 14050 O O . ALA D 1 435 ? 20.512 99.063 48.892 1.00 19.91 435 ALA D O 1
ATOM 14052 N N . ARG D 1 436 ? 19.629 101.105 49.212 1.00 18.99 436 ARG D N 1
ATOM 14053 C CA . ARG D 1 436 ? 19.440 100.854 50.632 1.00 18.83 436 ARG D CA 1
ATOM 14054 C C . ARG D 1 436 ? 18.430 99.757 50.900 1.00 20.26 436 ARG D C 1
ATOM 14055 O O . ARG D 1 436 ? 18.444 99.182 51.992 1.00 22.18 436 ARG D O 1
ATOM 14063 N N . SER D 1 437 ? 17.520 99.480 49.965 1.00 18.82 437 SER D N 1
ATOM 14064 C CA . SER D 1 437 ? 16.559 98.400 50.134 1.00 20.18 437 SER D CA 1
ATOM 14065 C C . SER D 1 437 ? 16.849 97.224 49.227 1.00 20.93 437 SER D C 1
ATOM 14066 O O . SER D 1 437 ? 16.030 96.300 49.144 1.00 23.15 437 SER D O 1
ATOM 14069 N N . CYS D 1 438 ? 17.983 97.221 48.533 1.00 17.47 438 CYS D N 1
ATOM 14070 C CA . CYS D 1 438 ? 18.228 96.173 47.544 1.00 18.98 438 CYS D CA 1
ATOM 14071 C C . CYS D 1 438 ? 19.716 95.868 47.488 1.00 17.09 438 CYS D C 1
ATOM 14072 O O . CYS D 1 438 ? 20.466 96.498 46.728 1.00 15.14 438 CYS D O 1
ATOM 14075 N N . PRO D 1 439 ? 20.179 94.884 48.267 1.00 16.87 439 PRO D N 1
ATOM 14076 C CA . PRO D 1 439 ? 21.619 94.547 48.242 1.00 18.48 439 PRO D CA 1
ATOM 14077 C C . PRO D 1 439 ? 22.139 94.165 46.866 1.00 18.54 439 PRO D C 1
ATOM 14078 O O . PRO D 1 439 ? 23.297 94.472 46.580 1.00 16.23 439 PRO D O 1
ATOM 14082 N N . GLU D 1 440 ? 21.341 93.483 46.036 1.00 16.42 440 GLU D N 1
ATOM 14083 C CA . GLU D 1 440 ? 21.786 93.150 44.673 1.00 15.74 440 GLU D CA 1
ATOM 14084 C C . GLU D 1 440 ? 22.199 94.411 43.921 1.00 15.65 440 GLU D C 1
ATOM 14085 O O . GLU D 1 440 ? 23.221 94.431 43.222 1.00 15.36 440 GLU D O 1
ATOM 14091 N N . LEU D 1 441 ? 21.378 95.459 44.020 1.00 14.62 441 LEU D N 1
ATOM 14092 C CA . LEU D 1 441 ? 21.699 96.721 43.359 1.00 15.95 441 LEU D CA 1
ATOM 14093 C C . LEU D 1 441 ? 22.981 97.321 43.916 1.00 14.48 441 LEU D C 1
ATOM 14094 O O . LEU D 1 441 ? 23.828 97.803 43.157 1.00 14.43 441 LEU D O 1
ATOM 14099 N N . ARG D 1 442 ? 23.142 97.317 45.243 1.00 14.64 442 ARG D N 1
ATOM 14100 C CA . ARG D 1 442 ? 24.376 97.842 45.819 1.00 15.42 442 ARG D CA 1
ATOM 14101 C C . ARG D 1 442 ? 25.592 97.104 45.263 1.00 16.31 442 ARG D C 1
ATOM 14102 O O . ARG D 1 442 ? 26.613 97.728 44.935 1.00 14.95 442 ARG D O 1
ATOM 14110 N N . GLU D 1 443 ? 25.514 95.777 45.186 1.00 14.65 443 GLU D N 1
ATOM 14111 C CA . GLU D 1 443 ? 26.665 95.007 44.703 1.00 16.01 443 GLU D CA 1
ATOM 14112 C C . GLU D 1 443 ? 26.981 95.339 43.252 1.00 15.90 443 GLU D C 1
ATOM 14113 O O . GLU D 1 443 ? 28.153 95.454 42.866 1.00 16.53 443 GLU D O 1
ATOM 14119 N N . ALA D 1 444 ? 25.952 95.547 42.446 1.00 14.63 444 ALA D N 1
ATOM 14120 C CA . ALA D 1 444 ? 26.185 95.942 41.057 1.00 14.29 444 ALA D CA 1
ATOM 14121 C C . ALA D 1 444 ? 26.802 97.332 40.975 1.00 14.27 444 ALA D C 1
ATOM 14122 O O . ALA D 1 444 ? 27.732 97.564 40.191 1.00 14.40 444 ALA D O 1
ATOM 14124 N N . MET D 1 445 ? 26.311 98.273 41.787 1.00 14.37 445 MET D N 1
ATOM 14125 C CA . MET D 1 445 ? 26.864 99.614 41.756 1.00 14.99 445 MET D CA 1
ATOM 14126 C C . MET D 1 445 ? 28.335 99.598 42.136 1.00 15.84 445 MET D C 1
ATOM 14127 O O . MET D 1 445 ? 29.149 100.305 41.531 1.00 15.98 445 MET D O 1
ATOM 14132 N N . GLU D 1 446 ? 28.694 98.763 43.117 1.00 14.61 446 GLU D N 1
ATOM 14133 C CA . GLU D 1 446 ? 30.070 98.717 43.575 1.00 15.29 446 GLU D CA 1
ATOM 14134 C C . GLU D 1 446 ? 30.959 98.048 42.542 1.00 16.72 446 GLU D C 1
ATOM 14135 O O . GLU D 1 446 ? 32.072 98.513 42.301 1.00 17.36 446 GLU D O 1
ATOM 14141 N N . LEU D 1 447 ? 30.473 96.990 41.895 1.00 14.69 447 LEU D N 1
ATOM 14142 C CA . LEU D 1 447 ? 31.321 96.269 40.943 1.00 14.48 447 LEU D CA 1
ATOM 14143 C C . LEU D 1 447 ? 31.676 97.153 39.745 1.00 16.65 447 LEU D C 1
ATOM 14144 O O . LEU D 1 447 ? 32.820 97.137 39.261 1.00 15.68 447 LEU D O 1
ATOM 14149 N N . TRP D 1 448 ? 30.723 97.942 39.257 1.00 14.39 448 TRP D N 1
ATOM 14150 C CA . TRP D 1 448 ? 30.913 98.624 37.967 1.00 14.69 448 TRP D CA 1
ATOM 14151 C C . TRP D 1 448 ? 31.004 100.137 38.090 1.00 17.74 448 TRP D C 1
ATOM 14152 O O . TRP D 1 448 ? 30.926 100.841 37.081 1.00 16.85 448 TRP D O 1
ATOM 14163 N N . GLY D 1 449 ? 31.232 100.643 39.304 1.00 17.19 449 GLY D N 1
ATOM 14164 C CA . GLY D 1 449 ? 31.255 102.075 39.514 1.00 20.95 449 GLY D CA 1
ATOM 14165 C C . GLY D 1 449 ? 32.333 102.805 38.735 1.00 23.20 449 GLY D C 1
ATOM 14166 O O . GLY D 1 449 ? 32.161 103.974 38.410 1.00 26.10 449 GLY D O 1
ATOM 14167 N N . ASP D 1 450 ? 33.436 102.128 38.391 1.00 20.73 450 ASP D N 1
ATOM 14168 C CA . ASP D 1 450 ? 34.531 102.779 37.681 1.00 23.44 450 ASP D CA 1
ATOM 14169 C C . ASP D 1 450 ? 34.519 102.479 36.197 1.00 24.38 450 ASP D C 1
ATOM 14170 O O . ASP D 1 450 ? 35.471 102.838 35.492 1.00 24.37 450 ASP D O 1
ATOM 14175 N N . VAL D 1 451 ? 33.464 101.857 35.696 1.00 20.80 451 VAL D N 1
ATOM 14176 C CA . VAL D 1 451 ? 33.435 101.394 34.317 1.00 21.32 451 VAL D CA 1
ATOM 14177 C C . VAL D 1 451 ? 32.629 102.415 33.522 1.00 22.23 451 VAL D C 1
ATOM 14178 O O . VAL D 1 451 ? 31.402 102.500 33.651 1.00 18.98 451 VAL D O 1
ATOM 14182 N N . LYS D 1 452 ? 33.313 103.204 32.702 1.00 21.49 452 LYS D N 1
ATOM 14183 C CA . LYS D 1 452 ? 32.679 104.299 31.984 1.00 22.09 452 LYS D CA 1
ATOM 14184 C C . LYS D 1 452 ? 33.175 104.270 30.549 1.00 22.45 452 LYS D C 1
ATOM 14185 O O . LYS D 1 452 ? 34.324 103.905 30.293 1.00 21.72 452 LYS D O 1
ATOM 14191 N N . PHE D 1 453 ? 32.311 104.635 29.614 1.00 20.74 453 PHE D N 1
ATOM 14192 C CA . PHE D 1 453 ? 32.715 104.788 28.220 1.00 21.25 453 PHE D CA 1
ATOM 14193 C C . PHE D 1 453 ? 32.639 106.260 27.844 1.00 24.96 453 PHE D C 1
ATOM 14194 O O . PHE D 1 453 ? 31.916 107.040 28.472 1.00 26.43 453 PHE D O 1
ATOM 14202 N N . GLU D 1 454 ? 33.423 106.655 26.841 1.00 27.26 454 GLU D N 1
ATOM 14203 C CA . GLU D 1 454 ? 33.398 108.049 26.407 1.00 32.49 454 GLU D CA 1
ATOM 14204 C C . GLU D 1 454 ? 32.081 108.359 25.699 1.00 31.48 454 GLU D C 1
ATOM 14205 O O . GLU D 1 454 ? 31.469 107.489 25.059 1.00 26.69 454 GLU D O 1
ATOM 14211 N N . VAL D 1 455 ? 31.628 109.605 25.830 1.00 30.11 455 VAL D N 1
ATOM 14212 C CA . VAL D 1 455 ? 30.364 109.993 25.203 1.00 32.33 455 VAL D CA 1
ATOM 14213 C C . VAL D 1 455 ? 30.538 111.332 24.480 1.00 36.41 455 VAL D C 1
ATOM 14214 O O . VAL D 1 455 ? 31.655 111.838 24.403 1.00 36.67 455 VAL D O 1
ATOM 14218 N N . MET E 2 1 ? 8.367 58.158 45.220 1.00 31.64 1 MET E N 1
ATOM 14219 C CA . MET E 2 1 ? 9.170 59.009 44.350 1.00 26.46 1 MET E CA 1
ATOM 14220 C C . MET E 2 1 ? 10.634 58.553 44.336 1.00 23.67 1 MET E C 1
ATOM 14221 O O . MET E 2 1 ? 11.332 58.664 45.347 1.00 23.22 1 MET E O 1
ATOM 14226 N N . HIS E 2 2 ? 11.109 58.044 43.197 1.00 18.38 2 HIS E N 1
ATOM 14227 C CA . HIS E 2 2 ? 12.535 57.786 43.040 1.00 19.59 2 HIS E CA 1
ATOM 14228 C C . HIS E 2 2 ? 13.238 59.018 42.497 1.00 19.60 2 HIS E C 1
ATOM 14229 O O . HIS E 2 2 ? 12.629 59.855 41.823 1.00 22.85 2 HIS E O 1
ATOM 14236 N N . THR E 2 3 ? 14.524 59.138 42.806 1.00 18.08 3 THR E N 1
ATOM 14237 C CA . THR E 2 3 ? 15.260 60.371 42.516 1.00 18.42 3 THR E CA 1
ATOM 14238 C C . THR E 2 3 ? 16.520 60.091 41.707 1.00 17.94 3 THR E C 1
ATOM 14239 O O . THR E 2 3 ? 17.573 60.685 41.929 1.00 18.81 3 THR E O 1
ATOM 14243 N N . GLU E 2 4 ? 16.432 59.164 40.751 1.00 16.82 4 GLU E N 1
ATOM 14244 C CA . GLU E 2 4 ? 17.523 58.886 39.825 1.00 14.55 4 GLU E CA 1
ATOM 14245 C C . GLU E 2 4 ? 18.742 58.336 40.546 1.00 16.00 4 GLU E C 1
ATOM 14246 O O . GLU E 2 4 ? 18.586 57.450 41.377 1.00 15.87 4 GLU E O 1
ATOM 14252 N N . THR E 2 5 ? 19.948 58.786 40.221 1.00 14.98 5 THR E N 1
ATOM 14253 C CA . THR E 2 5 ? 21.126 57.997 40.596 1.00 16.50 5 THR E CA 1
ATOM 14254 C C . THR E 2 5 ? 21.228 57.766 42.097 1.00 15.98 5 THR E C 1
ATOM 14255 O O . THR E 2 5 ? 21.194 58.717 42.875 1.00 15.08 5 THR E O 1
ATOM 14259 N N . PHE E 2 6 ? 21.354 56.484 42.490 1.00 14.56 6 PHE E N 1
ATOM 14260 C CA . PHE E 2 6 ? 21.531 55.959 43.856 1.00 15.81 6 PHE E CA 1
ATOM 14261 C C . PHE E 2 6 ? 20.171 55.893 44.569 1.00 14.82 6 PHE E C 1
ATOM 14262 O O . PHE E 2 6 ? 20.123 55.458 45.729 1.00 16.81 6 PHE E O 1
ATOM 14270 N N . SER E 2 7 ? 19.067 56.282 43.908 1.00 14.61 7 SER E N 1
ATOM 14271 C CA . SER E 2 7 ? 17.740 56.201 44.524 1.00 17.16 7 SER E CA 1
ATOM 14272 C C . SER E 2 7 ? 17.346 54.764 44.894 1.00 17.32 7 SER E C 1
ATOM 14273 O O . SER E 2 7 ? 16.496 54.576 45.782 1.00 17.03 7 SER E O 1
ATOM 14276 N N . TYR E 2 8 ? 17.923 53.749 44.244 1.00 14.09 8 TYR E N 1
ATOM 14277 C CA . TYR E 2 8 ? 17.582 52.351 44.537 1.00 18.46 8 TYR E CA 1
ATOM 14278 C C . TYR E 2 8 ? 18.489 51.747 45.596 1.00 18.40 8 TYR E C 1
ATOM 14279 O O . TYR E 2 8 ? 18.313 50.578 45.959 1.00 18.12 8 TYR E O 1
ATOM 14288 N N . LEU E 2 9 ? 19.449 52.531 46.115 1.00 16.75 9 LEU E N 1
ATOM 14289 C CA . LEU E 2 9 ? 20.237 52.149 47.287 1.00 16.82 9 LEU E CA 1
ATOM 14290 C C . LEU E 2 9 ? 19.653 52.760 48.554 1.00 16.89 9 LEU E C 1
ATOM 14291 O O . LEU E 2 9 ? 18.867 53.714 48.498 1.00 17.97 9 LEU E O 1
ATOM 14296 N N . PRO E 2 10 ? 20.077 52.275 49.717 1.00 17.62 10 PRO E N 1
ATOM 14297 C CA . PRO E 2 10 ? 19.677 52.921 50.973 1.00 18.99 10 PRO E CA 1
ATOM 14298 C C . PRO E 2 10 ? 20.079 54.384 50.999 1.00 20.95 10 PRO E C 1
ATOM 14299 O O . PRO E 2 10 ? 21.096 54.783 50.396 1.00 18.91 10 PRO E O 1
ATOM 14303 N N . PRO E 2 11 ? 19.308 55.227 51.689 1.00 20.01 11 PRO E N 1
ATOM 14304 C CA . PRO E 2 11 ? 19.652 56.654 51.757 1.00 22.28 11 PRO E CA 1
ATOM 14305 C C . PRO E 2 11 ? 21.106 56.835 52.179 1.00 21.65 11 PRO E C 1
ATOM 14306 O O . PRO E 2 11 ? 21.600 56.164 53.091 1.00 20.68 11 PRO E O 1
ATOM 14310 N N . LEU E 2 12 ? 21.805 57.723 51.495 1.00 21.74 12 LEU E N 1
ATOM 14311 C CA . LEU E 2 12 ? 23.221 57.924 51.777 1.00 20.68 12 LEU E CA 1
ATOM 14312 C C . LEU E 2 12 ? 23.456 58.615 53.110 1.00 22.83 12 LEU E C 1
ATOM 14313 O O . LEU E 2 12 ? 22.796 59.606 53.438 1.00 20.78 12 LEU E O 1
ATOM 14318 N N . THR E 2 13 ? 24.436 58.106 53.856 1.00 20.15 13 THR E N 1
ATOM 14319 C CA . THR E 2 13 ? 24.972 58.806 55.015 1.00 20.96 13 THR E CA 1
ATOM 14320 C C . THR E 2 13 ? 25.798 59.997 54.553 1.00 23.24 13 THR E C 1
ATOM 14321 O O . THR E 2 13 ? 26.190 60.101 53.391 1.00 18.53 13 THR E O 1
ATOM 14325 N N . ASP E 2 14 ? 26.081 60.893 55.494 1.00 22.00 14 ASP E N 1
ATOM 14326 C CA . ASP E 2 14 ? 26.963 62.012 55.194 1.00 22.81 14 ASP E CA 1
ATOM 14327 C C . ASP E 2 14 ? 28.327 61.540 54.718 1.00 21.82 14 ASP E C 1
ATOM 14328 O O . ASP E 2 14 ? 28.928 62.168 53.840 1.00 21.02 14 ASP E O 1
ATOM 14333 N N . GLU E 2 15 ? 28.854 60.457 55.306 1.00 23.41 15 GLU E N 1
ATOM 14334 C CA . GLU E 2 15 ? 30.139 59.931 54.846 1.00 23.51 15 GLU E CA 1
ATOM 14335 C C . GLU E 2 15 ? 30.044 59.459 53.408 1.00 20.71 15 GLU E C 1
ATOM 14336 O O . GLU E 2 15 ? 30.932 59.739 52.592 1.00 20.80 15 GLU E O 1
ATOM 14342 N N . GLU E 2 16 ? 28.966 58.753 53.079 1.00 20.44 16 GLU E N 1
ATOM 14343 C CA . GLU E 2 16 ? 28.788 58.316 51.703 1.00 19.02 16 GLU E CA 1
ATOM 14344 C C . GLU E 2 16 ? 28.623 59.510 50.759 1.00 18.63 16 GLU E C 1
ATOM 14345 O O . GLU E 2 16 ? 29.181 59.506 49.666 1.00 17.11 16 GLU E O 1
ATOM 14351 N N . ILE E 2 17 ? 27.883 60.544 51.167 1.00 18.66 17 ILE E N 1
ATOM 14352 C CA . ILE E 2 17 ? 27.724 61.725 50.303 1.00 18.70 17 ILE E CA 1
ATOM 14353 C C . ILE E 2 17 ? 29.078 62.394 50.064 1.00 18.65 17 ILE E C 1
ATOM 14354 O O . ILE E 2 17 ? 29.431 62.753 48.934 1.00 18.98 17 ILE E O 1
ATOM 14359 N N . LYS E 2 18 ? 29.859 62.565 51.132 1.00 19.87 18 LYS E N 1
ATOM 14360 C CA . LYS E 2 18 ? 31.176 63.190 51.006 1.00 19.02 18 LYS E CA 1
ATOM 14361 C C . LYS E 2 18 ? 32.063 62.448 50.013 1.00 20.07 18 LYS E C 1
ATOM 14362 O O . LYS E 2 18 ? 32.787 63.073 49.231 1.00 20.20 18 LYS E O 1
ATOM 14368 N N . LYS E 2 19 ? 32.021 61.115 50.017 1.00 18.96 19 LYS E N 1
ATOM 14369 C CA . LYS E 2 19 ? 32.842 60.369 49.074 1.00 20.55 19 LYS E CA 1
ATOM 14370 C C . LYS E 2 19 ? 32.465 60.680 47.631 1.00 19.91 19 LYS E C 1
ATOM 14371 O O . LYS E 2 19 ? 33.344 60.729 46.757 1.00 18.88 19 LYS E O 1
ATOM 14377 N N . GLN E 2 20 ? 31.164 60.879 47.357 1.00 17.75 20 GLN E N 1
ATOM 14378 C CA . GLN E 2 20 ? 30.751 61.243 46.004 1.00 18.64 20 GLN E CA 1
ATOM 14379 C C . GLN E 2 20 ? 31.223 62.645 45.648 1.00 18.62 20 GLN E C 1
ATOM 14380 O O . GLN E 2 20 ? 31.633 62.910 44.505 1.00 18.77 20 GLN E O 1
ATOM 14386 N N . VAL E 2 21 ? 31.160 63.565 46.605 1.00 18.29 21 VAL E N 1
ATOM 14387 C CA . VAL E 2 21 ? 31.733 64.886 46.362 1.00 17.22 21 VAL E CA 1
ATOM 14388 C C . VAL E 2 21 ? 33.235 64.779 46.113 1.00 18.22 21 VAL E C 1
ATOM 14389 O O . VAL E 2 21 ? 33.789 65.496 45.273 1.00 19.35 21 VAL E O 1
ATOM 14393 N N . GLU E 2 22 ? 33.926 63.881 46.827 1.00 19.30 22 GLU E N 1
ATOM 14394 C CA . GLU E 2 22 ? 35.369 63.761 46.615 1.00 20.06 22 GLU E CA 1
ATOM 14395 C C . GLU E 2 22 ? 35.666 63.286 45.200 1.00 21.87 22 GLU E C 1
ATOM 14396 O O . GLU E 2 22 ? 36.631 63.743 44.565 1.00 18.86 22 GLU E O 1
ATOM 14402 N N . TYR E 2 23 ? 34.820 62.381 44.690 1.00 18.07 23 TYR E N 1
ATOM 14403 C CA . TYR E 2 23 ? 34.932 61.890 43.319 1.00 20.54 23 TYR E CA 1
ATOM 14404 C C . TYR E 2 23 ? 34.715 63.007 42.305 1.00 18.60 23 TYR E C 1
ATOM 14405 O O . TYR E 2 23 ? 35.460 63.123 41.328 1.00 19.32 23 TYR E O 1
ATOM 14414 N N . ILE E 2 24 ? 33.708 63.851 42.536 1.00 18.53 24 ILE E N 1
ATOM 14415 C CA . ILE E 2 24 ? 33.478 65.005 41.661 1.00 17.54 24 ILE E CA 1
ATOM 14416 C C . ILE E 2 24 ? 34.735 65.873 41.601 1.00 18.99 24 ILE E C 1
ATOM 14417 O O . ILE E 2 24 ? 35.230 66.216 40.518 1.00 19.12 24 ILE E O 1
ATOM 14422 N N . LEU E 2 25 ? 35.299 66.190 42.773 1.00 18.95 25 LEU E N 1
ATOM 14423 C CA . LEU E 2 25 ? 36.474 67.058 42.849 1.00 18.82 25 LEU E CA 1
ATOM 14424 C C . LEU E 2 25 ? 37.723 66.402 42.263 1.00 21.20 25 LEU E C 1
ATOM 14425 O O . LEU E 2 25 ? 38.492 67.056 41.535 1.00 22.64 25 LEU E O 1
ATOM 14430 N N . LYS E 2 26 ? 37.951 65.119 42.565 1.00 20.54 26 LYS E N 1
ATOM 14431 C CA . LYS E 2 26 ? 39.114 64.411 42.030 1.00 21.28 26 LYS E CA 1
ATOM 14432 C C . LYS E 2 26 ? 39.138 64.440 40.509 1.00 22.85 26 LYS E C 1
ATOM 14433 O O . LYS E 2 26 ? 40.213 64.504 39.899 1.00 23.43 26 LYS E O 1
ATOM 14439 N N . ASN E 2 27 ? 37.966 64.385 39.873 1.00 19.11 27 ASN E N 1
ATOM 14440 C CA . ASN E 2 27 ? 37.900 64.382 38.417 1.00 22.12 27 ASN E CA 1
ATOM 14441 C C . ASN E 2 27 ? 37.965 65.784 37.808 1.00 22.12 27 ASN E C 1
ATOM 14442 O O . ASN E 2 27 ? 37.885 65.912 36.581 1.00 23.48 27 ASN E O 1
ATOM 14447 N N . GLY E 2 28 ? 38.126 66.819 38.622 1.00 20.38 28 GLY E N 1
ATOM 14448 C CA . GLY E 2 28 ? 38.119 68.179 38.118 1.00 23.64 28 GLY E CA 1
ATOM 14449 C C . GLY E 2 28 ? 36.755 68.738 37.782 1.00 24.25 28 GLY E C 1
ATOM 14450 O O . GLY E 2 28 ? 36.672 69.738 37.068 1.00 24.10 28 GLY E O 1
ATOM 14451 N N . TRP E 2 29 ? 35.677 68.117 38.249 1.00 19.31 29 TRP E N 1
ATOM 14452 C CA . TRP E 2 29 ? 34.333 68.563 37.925 1.00 18.68 29 TRP E CA 1
ATOM 14453 C C . TRP E 2 29 ? 33.880 69.575 38.983 1.00 18.53 29 TRP E C 1
ATOM 14454 O O . TRP E 2 29 ? 34.498 69.717 40.039 1.00 18.44 29 TRP E O 1
ATOM 14465 N N . ILE E 2 30 ? 32.813 70.306 38.679 1.00 16.87 30 ILE E N 1
ATOM 14466 C CA . ILE E 2 30 ? 32.347 71.406 39.525 1.00 16.84 30 ILE E CA 1
ATOM 14467 C C . ILE E 2 30 ? 31.198 70.890 40.384 1.00 16.93 30 ILE E C 1
ATOM 14468 O O . ILE E 2 30 ? 30.143 70.558 39.835 1.00 15.20 30 ILE E O 1
ATOM 14473 N N . PRO E 2 31 ? 31.324 70.876 41.710 1.00 17.67 31 PRO E N 1
ATOM 14474 C CA . PRO E 2 31 ? 30.193 70.441 42.540 1.00 17.16 31 PRO E CA 1
ATOM 14475 C C . PRO E 2 31 ? 29.195 71.570 42.708 1.00 17.73 31 PRO E C 1
ATOM 14476 O O . PRO E 2 31 ? 29.561 72.743 42.711 1.00 17.37 31 PRO E O 1
ATOM 14480 N N . GLY E 2 32 ? 27.921 71.193 42.861 1.00 16.69 32 GLY E N 1
ATOM 14481 C CA . GLY E 2 32 ? 26.853 72.156 43.067 1.00 15.97 32 GLY E CA 1
ATOM 14482 C C . GLY E 2 32 ? 25.769 71.523 43.914 1.00 17.97 32 GLY E C 1
ATOM 14483 O O . GLY E 2 32 ? 25.787 70.326 44.193 1.00 14.48 32 GLY E O 1
ATOM 14484 N N . ILE E 2 33 ? 24.863 72.370 44.401 1.00 16.29 33 ILE E N 1
ATOM 14485 C CA . ILE E 2 33 ? 23.760 71.940 45.256 1.00 17.21 33 ILE E CA 1
ATOM 14486 C C . ILE E 2 33 ? 22.489 72.589 44.726 1.00 18.71 33 ILE E C 1
ATOM 14487 O O . ILE E 2 33 ? 22.476 73.795 44.445 1.00 18.76 33 ILE E O 1
ATOM 14492 N N . GLU E 2 34 ? 21.438 71.791 44.563 1.00 14.99 34 GLU E N 1
ATOM 14493 C CA . GLU E 2 34 ? 20.132 72.278 44.124 1.00 17.69 34 GLU E CA 1
ATOM 14494 C C . GLU E 2 34 ? 19.049 71.690 45.024 1.00 17.98 34 GLU E C 1
ATOM 14495 O O . GLU E 2 34 ? 19.242 70.642 45.645 1.00 17.28 34 GLU E O 1
ATOM 14501 N N . TYR E 2 35 ? 17.895 72.358 45.082 1.00 17.47 35 TYR E N 1
ATOM 14502 C CA . TYR E 2 35 ? 16.849 71.872 45.973 1.00 16.46 35 TYR E CA 1
ATOM 14503 C C . TYR E 2 35 ? 15.495 72.212 45.381 1.00 18.23 35 TYR E C 1
ATOM 14504 O O . TYR E 2 35 ? 15.364 73.126 44.562 1.00 17.58 35 TYR E O 1
ATOM 14513 N N . THR E 2 36 ? 14.474 71.477 45.816 1.00 18.35 36 THR E N 1
ATOM 14514 C CA . THR E 2 36 ? 13.137 71.749 45.309 1.00 18.91 36 THR E CA 1
ATOM 14515 C C . THR E 2 36 ? 12.129 71.062 46.214 1.00 21.31 36 THR E C 1
ATOM 14516 O O . THR E 2 36 ? 12.450 70.088 46.895 1.00 19.16 36 THR E O 1
ATOM 14520 N N . ASP E 2 37 ? 10.897 71.578 46.209 1.00 22.24 37 ASP E N 1
ATOM 14521 C CA . ASP E 2 37 ? 9.777 70.828 46.764 1.00 24.75 37 ASP E CA 1
ATOM 14522 C C . ASP E 2 37 ? 8.927 70.154 45.686 1.00 25.72 37 ASP E C 1
ATOM 14523 O O . ASP E 2 37 ? 7.879 69.592 46.013 1.00 27.96 37 ASP E O 1
ATOM 14528 N N . GLU E 2 38 ? 9.350 70.197 44.417 1.00 24.50 38 GLU E N 1
ATOM 14529 C CA . GLU E 2 38 ? 8.668 69.512 43.312 1.00 25.78 38 GLU E CA 1
ATOM 14530 C C . GLU E 2 38 ? 9.668 68.667 42.518 1.00 23.27 38 GLU E C 1
ATOM 14531 O O . GLU E 2 38 ? 10.083 69.045 41.415 1.00 23.36 38 GLU E O 1
ATOM 14537 N N . PRO E 2 39 ? 10.085 67.516 43.052 1.00 23.41 39 PRO E N 1
ATOM 14538 C CA . PRO E 2 39 ? 11.168 66.742 42.415 1.00 22.06 39 PRO E CA 1
ATOM 14539 C C . PRO E 2 39 ? 10.738 65.862 41.251 1.00 22.99 39 PRO E C 1
ATOM 14540 O O . PRO E 2 39 ? 11.588 65.141 40.715 1.00 24.02 39 PRO E O 1
ATOM 14544 N N . GLY E 2 40 ? 9.473 65.888 40.830 1.00 23.46 40 GLY E N 1
ATOM 14545 C CA . GLY E 2 40 ? 8.981 64.943 39.856 1.00 20.85 40 GLY E CA 1
ATOM 14546 C C . GLY E 2 40 ? 9.555 65.144 38.452 1.00 23.18 40 GLY E C 1
ATOM 14547 O O . GLY E 2 40 ? 10.335 66.076 38.184 1.00 22.34 40 GLY E O 1
ATOM 14548 N N . PRO E 2 41 ? 9.112 64.284 37.525 1.00 18.45 41 PRO E N 1
ATOM 14549 C CA . PRO E 2 41 ? 9.732 64.232 36.186 1.00 22.08 41 PRO E CA 1
ATOM 14550 C C . PRO E 2 41 ? 9.386 65.411 35.292 1.00 19.89 41 PRO E C 1
ATOM 14551 O O . PRO E 2 41 ? 10.010 65.573 34.230 1.00 21.25 41 PRO E O 1
ATOM 14555 N N . HIS E 2 42 ? 8.448 66.263 35.703 1.00 19.82 42 HIS E N 1
ATOM 14556 C CA . HIS E 2 42 ? 8.186 67.482 34.942 1.00 19.39 42 HIS E CA 1
ATOM 14557 C C . HIS E 2 42 ? 9.249 68.549 35.173 1.00 22.43 42 HIS E C 1
ATOM 14558 O O . HIS E 2 42 ? 9.312 69.519 34.412 1.00 24.36 42 HIS E O 1
ATOM 14565 N N . ASN E 2 43 ? 10.069 68.413 36.212 1.00 18.56 43 ASN E N 1
ATOM 14566 C CA . ASN E 2 43 ? 10.893 69.525 36.699 1.00 22.10 43 ASN E CA 1
ATOM 14567 C C . ASN E 2 43 ? 12.353 69.356 36.282 1.00 21.09 43 ASN E C 1
ATOM 14568 O O . ASN E 2 43 ? 13.085 68.552 36.868 1.00 21.33 43 ASN E O 1
ATOM 14573 N N . SER E 2 44 ? 12.779 70.138 35.287 1.00 20.70 44 SER E N 1
ATOM 14574 C CA . SER E 2 44 ? 14.154 70.081 34.790 1.00 21.83 44 SER E CA 1
ATOM 14575 C C . SER E 2 44 ? 15.090 71.054 35.485 1.00 21.89 44 SER E C 1
ATOM 14576 O O . SER E 2 44 ? 16.301 70.983 35.244 1.00 19.42 44 SER E O 1
ATOM 14579 N N . TYR E 2 45 ? 14.558 72.004 36.306 1.00 18.67 45 TYR E N 1
ATOM 14580 C CA . TYR E 2 45 ? 15.370 73.106 36.833 1.00 18.86 45 TYR E CA 1
ATOM 14581 C C . TYR E 2 45 ? 15.052 73.286 38.315 1.00 19.13 45 TYR E C 1
ATOM 14582 O O . TYR E 2 45 ? 14.249 74.145 38.678 1.00 16.94 45 TYR E O 1
ATOM 14591 N N . TRP E 2 46 ? 15.705 72.493 39.158 1.00 17.30 46 TRP E N 1
ATOM 14592 C CA . TRP E 2 46 ? 15.623 72.710 40.596 1.00 18.76 46 TRP E CA 1
ATOM 14593 C C . TRP E 2 46 ? 16.249 74.049 40.956 1.00 19.02 46 TRP E C 1
ATOM 14594 O O . TRP E 2 46 ? 17.031 74.614 40.187 1.00 18.92 46 TRP E O 1
ATOM 14605 N N . SER E 2 47 ? 15.929 74.543 42.161 1.00 17.50 47 SER E N 1
ATOM 14606 C CA . SER E 2 47 ? 16.528 75.789 42.628 1.00 18.18 47 SER E CA 1
ATOM 14607 C C . SER E 2 47 ? 18.007 75.619 42.954 1.00 19.03 47 SER E C 1
ATOM 14608 O O . SER E 2 47 ? 18.387 74.718 43.708 1.00 17.18 47 SER E O 1
ATOM 14611 N N . PHE E 2 48 ? 18.834 76.524 42.420 1.00 17.75 48 PHE E N 1
ATOM 14612 C CA . PHE E 2 48 ? 20.238 76.597 42.832 1.00 19.26 48 PHE E CA 1
ATOM 14613 C C . PHE E 2 48 ? 20.378 77.030 44.288 1.00 18.51 48 PHE E C 1
ATOM 14614 O O . PHE E 2 48 ? 19.789 78.034 44.722 1.00 21.33 48 PHE E O 1
ATOM 14622 N N . TRP E 2 49 ? 21.227 76.328 45.029 1.00 16.77 49 TRP E N 1
ATOM 14623 C CA . TRP E 2 49 ? 21.737 76.848 46.290 1.00 19.03 49 TRP E CA 1
ATOM 14624 C C . TRP E 2 49 ? 23.052 77.557 45.953 1.00 21.54 49 TRP E C 1
ATOM 14625 O O . TRP E 2 49 ? 24.061 76.894 45.674 1.00 19.74 49 TRP E O 1
ATOM 14636 N N . LYS E 2 50 ? 23.037 78.891 45.972 1.00 20.36 50 LYS E N 1
ATOM 14637 C CA . LYS E 2 50 ? 24.162 79.732 45.495 1.00 19.95 50 LYS E CA 1
ATOM 14638 C C . LYS E 2 50 ? 24.440 79.378 44.027 1.00 22.87 50 LYS E C 1
ATOM 14639 O O . LYS E 2 50 ? 23.534 78.974 43.280 1.00 22.94 50 LYS E O 1
ATOM 14645 N N . LEU E 2 51 ? 25.668 79.564 43.577 1.00 20.26 51 LEU E N 1
ATOM 14646 C CA . LEU E 2 51 ? 26.074 79.139 42.236 1.00 20.43 51 LEU E CA 1
ATOM 14647 C C . LEU E 2 51 ? 26.817 77.811 42.326 1.00 20.67 51 LEU E C 1
ATOM 14648 O O . LEU E 2 51 ? 27.210 77.375 43.412 1.00 19.08 51 LEU E O 1
ATOM 14653 N N . PRO E 2 52 ? 27.060 77.149 41.195 1.00 19.00 52 PRO E N 1
ATOM 14654 C CA . PRO E 2 52 ? 27.968 75.996 41.212 1.00 19.27 52 PRO E CA 1
ATOM 14655 C C . PRO E 2 52 ? 29.287 76.394 41.872 1.00 20.63 52 PRO E C 1
ATOM 14656 O O . PRO E 2 52 ? 29.764 77.525 41.712 1.00 20.46 52 PRO E O 1
ATOM 14660 N N . PHE E 2 53 ? 29.845 75.501 42.695 1.00 18.42 53 PHE E N 1
ATOM 14661 C CA . PHE E 2 53 ? 30.998 75.890 43.516 1.00 20.94 53 PHE E CA 1
ATOM 14662 C C . PHE E 2 53 ? 32.291 75.760 42.714 1.00 22.30 53 PHE E C 1
ATOM 14663 O O . PHE E 2 53 ? 33.130 74.890 42.957 1.00 21.76 53 PHE E O 1
ATOM 14671 N N . PHE E 2 54 ? 32.442 76.692 41.749 1.00 22.44 54 PHE E N 1
ATOM 14672 C CA . PHE E 2 54 ? 33.631 76.755 40.893 1.00 25.17 54 PHE E CA 1
ATOM 14673 C C . PHE E 2 54 ? 34.919 76.810 41.702 1.00 26.75 54 PHE E C 1
ATOM 14674 O O . PHE E 2 54 ? 35.945 76.255 41.293 1.00 27.17 54 PHE E O 1
ATOM 14682 N N . ASN E 2 55 ? 34.891 77.478 42.843 1.00 26.08 55 ASN E N 1
ATOM 14683 C CA . ASN E 2 55 ? 36.103 77.731 43.603 1.00 27.82 55 ASN E CA 1
ATOM 14684 C C . ASN E 2 55 ? 36.328 76.718 44.712 1.00 28.53 55 ASN E C 1
ATOM 14685 O O . ASN E 2 55 ? 37.257 76.886 45.496 1.00 30.12 55 ASN E O 1
ATOM 14690 N N . ALA E 2 56 ? 35.480 75.712 44.846 1.00 28.06 56 ALA E N 1
ATOM 14691 C CA . ALA E 2 56 ? 35.626 74.837 45.999 1.00 27.09 56 ALA E CA 1
ATOM 14692 C C . ALA E 2 56 ? 36.877 73.993 45.835 1.00 28.76 56 ALA E C 1
ATOM 14693 O O . ALA E 2 56 ? 37.124 73.418 44.765 1.00 27.20 56 ALA E O 1
ATOM 14695 N N . GLU E 2 57 ? 37.662 73.912 46.904 1.00 29.27 57 GLU E N 1
ATOM 14696 C CA . GLU E 2 57 ? 38.865 73.097 46.889 1.00 30.68 57 GLU E CA 1
ATOM 14697 C C . GLU E 2 57 ? 38.723 71.783 47.640 1.00 27.87 57 GLU E C 1
ATOM 14698 O O . GLU E 2 57 ? 39.442 70.835 47.317 1.00 27.98 57 GLU E O 1
ATOM 14704 N N . THR E 2 58 ? 37.792 71.672 48.583 1.00 24.24 58 THR E N 1
ATOM 14705 C CA . THR E 2 58 ? 37.708 70.485 49.423 1.00 27.24 58 THR E CA 1
ATOM 14706 C C . THR E 2 58 ? 36.271 70.000 49.519 1.00 26.69 58 THR E C 1
ATOM 14707 O O . THR E 2 58 ? 35.320 70.785 49.470 1.00 24.70 58 THR E O 1
ATOM 14711 N N . ALA E 2 59 ? 36.120 68.687 49.668 1.00 24.42 59 ALA E N 1
ATOM 14712 C CA . ALA E 2 59 ? 34.782 68.153 49.856 1.00 23.98 59 ALA E CA 1
ATOM 14713 C C . ALA E 2 59 ? 34.110 68.745 51.091 1.00 24.97 59 ALA E C 1
ATOM 14714 O O . ALA E 2 59 ? 32.893 68.939 51.092 1.00 24.30 59 ALA E O 1
ATOM 14716 N N . GLU E 2 60 ? 34.886 69.046 52.142 1.00 24.70 60 GLU E N 1
ATOM 14717 C CA . GLU E 2 60 ? 34.311 69.564 53.382 1.00 24.99 60 GLU E CA 1
ATOM 14718 C C . GLU E 2 60 ? 33.573 70.881 53.153 1.00 25.10 60 GLU E C 1
ATOM 14719 O O . GLU E 2 60 ? 32.519 71.119 53.762 1.00 23.98 60 GLU E O 1
ATOM 14725 N N . GLU E 2 61 ? 34.115 71.755 52.284 1.00 24.14 61 GLU E N 1
ATOM 14726 C CA . GLU E 2 61 ? 33.428 73.008 51.965 1.00 24.26 61 GLU E CA 1
ATOM 14727 C C . GLU E 2 61 ? 32.055 72.733 51.383 1.00 23.28 61 GLU E C 1
ATOM 14728 O O . GLU E 2 61 ? 31.084 73.429 51.702 1.00 22.45 61 GLU E O 1
ATOM 14734 N N . VAL E 2 62 ? 31.951 71.714 50.519 1.00 21.85 62 VAL E N 1
ATOM 14735 C CA . VAL E 2 62 ? 30.662 71.404 49.912 1.00 21.14 62 VAL E CA 1
ATOM 14736 C C . VAL E 2 62 ? 29.698 70.852 50.958 1.00 22.48 62 VAL E C 1
ATOM 14737 O O . VAL E 2 62 ? 28.507 71.181 50.953 1.00 22.51 62 VAL E O 1
ATOM 14741 N N . MET E 2 63 ? 30.192 70.004 51.866 1.00 21.29 63 MET E N 1
ATOM 14742 C CA . MET E 2 63 ? 29.307 69.423 52.875 1.00 21.30 63 MET E CA 1
ATOM 14743 C C . MET E 2 63 ? 28.765 70.500 53.820 1.00 21.97 63 MET E C 1
ATOM 14744 O O . MET E 2 63 ? 27.613 70.422 54.251 1.00 19.96 63 MET E O 1
ATOM 14749 N N . GLU E 2 64 ? 29.577 71.514 54.143 1.00 21.25 64 GLU E N 1
ATOM 14750 C CA . GLU E 2 64 ? 29.078 72.641 54.937 1.00 22.20 64 GLU E CA 1
ATOM 14751 C C . GLU E 2 64 ? 27.939 73.368 54.234 1.00 23.83 64 GLU E C 1
ATOM 14752 O O . GLU E 2 64 ? 26.963 73.776 54.874 1.00 23.11 64 GLU E O 1
ATOM 14758 N N . GLU E 2 65 ? 28.045 73.551 52.919 1.00 21.10 65 GLU E N 1
ATOM 14759 C CA . GLU E 2 65 ? 26.953 74.176 52.180 1.00 20.87 65 GLU E CA 1
ATOM 14760 C C . GLU E 2 65 ? 25.718 73.277 52.154 1.00 20.16 65 GLU E C 1
ATOM 14761 O O . GLU E 2 65 ? 24.588 73.757 52.275 1.00 21.36 65 GLU E O 1
ATOM 14767 N N . LEU E 2 66 ? 25.906 71.969 51.981 1.00 19.76 66 LEU E N 1
ATOM 14768 C CA . LEU E 2 66 ? 24.778 71.052 52.058 1.00 20.16 66 LEU E CA 1
ATOM 14769 C C . LEU E 2 66 ? 24.060 71.172 53.401 1.00 21.25 66 LEU E C 1
ATOM 14770 O O . LEU E 2 66 ? 22.832 71.270 53.452 1.00 23.26 66 LEU E O 1
ATOM 14775 N N . GLU E 2 67 ? 24.814 71.159 54.501 1.00 23.28 67 GLU E N 1
ATOM 14776 C CA . GLU E 2 67 ? 24.171 71.298 55.811 1.00 25.43 67 GLU E CA 1
ATOM 14777 C C . GLU E 2 67 ? 23.432 72.633 55.927 1.00 24.76 67 GLU E C 1
ATOM 14778 O O . GLU E 2 67 ? 22.314 72.688 56.454 1.00 25.94 67 GLU E O 1
ATOM 14784 N N . ALA E 2 68 ? 24.029 73.714 55.417 1.00 23.05 68 ALA E N 1
ATOM 14785 C CA . ALA E 2 68 ? 23.354 75.011 55.443 1.00 24.63 68 ALA E CA 1
ATOM 14786 C C . ALA E 2 68 ? 22.097 75.009 54.573 1.00 25.04 68 ALA E C 1
ATOM 14787 O O . ALA E 2 68 ? 21.078 75.617 54.936 1.00 25.45 68 ALA E O 1
ATOM 14789 N N . CYS E 2 69 ? 22.138 74.333 53.416 1.00 22.48 69 CYS E N 1
ATOM 14790 C CA . CYS E 2 69 ? 20.939 74.270 52.581 1.00 20.86 69 CYS E CA 1
ATOM 14791 C C . CYS E 2 69 ? 19.856 73.435 53.262 1.00 23.87 69 CYS E C 1
ATOM 14792 O O . CYS E 2 69 ? 18.682 73.808 53.247 1.00 23.06 69 CYS E O 1
ATOM 14795 N N . ARG E 2 70 ? 20.256 72.301 53.856 1.00 22.09 70 ARG E N 1
ATOM 14796 C CA . ARG E 2 70 ? 19.377 71.446 54.651 1.00 24.07 70 ARG E CA 1
ATOM 14797 C C . ARG E 2 70 ? 18.693 72.231 55.769 1.00 28.90 70 ARG E C 1
ATOM 14798 O O . ARG E 2 70 ? 17.487 72.070 56.022 1.00 27.99 70 ARG E O 1
ATOM 14806 N N . GLU E 2 71 ? 19.458 73.074 56.468 1.00 26.26 71 GLU E N 1
ATOM 14807 C CA . GLU E 2 71 ? 18.883 73.845 57.575 1.00 30.64 71 GLU E CA 1
ATOM 14808 C C . GLU E 2 71 ? 17.913 74.919 57.077 1.00 29.85 71 GLU E C 1
ATOM 14809 O O . GLU E 2 71 ? 16.898 75.190 57.727 1.00 32.45 71 GLU E O 1
ATOM 14815 N N . ALA E 2 72 ? 18.197 75.544 55.924 1.00 26.95 72 ALA E N 1
ATOM 14816 C CA . ALA E 2 72 ? 17.287 76.544 55.381 1.00 26.94 72 ALA E CA 1
ATOM 14817 C C . ALA E 2 72 ? 16.059 75.925 54.709 1.00 27.34 72 ALA E C 1
ATOM 14818 O O . ALA E 2 72 ? 14.993 76.549 54.682 1.00 28.25 72 ALA E O 1
ATOM 14820 N N . ASN E 2 73 ? 16.168 74.707 54.175 1.00 24.85 73 ASN E N 1
ATOM 14821 C CA . ASN E 2 73 ? 15.115 74.120 53.339 1.00 24.63 73 ASN E CA 1
ATOM 14822 C C . ASN E 2 73 ? 14.827 72.682 53.750 1.00 25.32 73 ASN E C 1
ATOM 14823 O O . ASN E 2 73 ? 14.930 71.754 52.938 1.00 22.60 73 ASN E O 1
ATOM 14828 N N . PRO E 2 74 ? 14.420 72.459 55.011 1.00 26.31 74 PRO E N 1
ATOM 14829 C CA . PRO E 2 74 ? 14.251 71.076 55.506 1.00 24.13 74 PRO E CA 1
ATOM 14830 C C . PRO E 2 74 ? 13.042 70.370 54.930 1.00 25.79 74 PRO E C 1
ATOM 14831 O O . PRO E 2 74 ? 12.914 69.148 55.098 1.00 24.95 74 PRO E O 1
ATOM 14835 N N . ASP E 2 75 ? 12.166 71.096 54.238 1.00 24.79 75 ASP E N 1
ATOM 14836 C CA . ASP E 2 75 ? 11.019 70.525 53.556 1.00 25.69 75 ASP E CA 1
ATOM 14837 C C . ASP E 2 75 ? 11.310 70.201 52.090 1.00 23.72 75 ASP E C 1
ATOM 14838 O O . ASP E 2 75 ? 10.400 69.788 51.367 1.00 25.75 75 ASP E O 1
ATOM 14843 N N . CYS E 2 76 ? 12.544 70.376 51.631 1.00 22.58 76 CYS E N 1
ATOM 14844 C CA . CYS E 2 76 ? 12.879 70.185 50.223 1.00 19.81 76 CYS E CA 1
ATOM 14845 C C . CYS E 2 76 ? 13.743 68.946 50.013 1.00 21.86 76 CYS E C 1
ATOM 14846 O O . CYS E 2 76 ? 14.451 68.503 50.924 1.00 21.57 76 CYS E O 1
ATOM 14849 N N . TYR E 2 77 ? 13.661 68.388 48.800 1.00 17.27 77 TYR E N 1
ATOM 14850 C CA . TYR E 2 77 ? 14.674 67.451 48.330 1.00 18.86 77 TYR E CA 1
ATOM 14851 C C . TYR E 2 77 ? 15.924 68.237 47.979 1.00 19.16 77 TYR E C 1
ATOM 14852 O O . TYR E 2 77 ? 15.826 69.301 47.379 1.00 17.91 77 TYR E O 1
ATOM 14861 N N . ILE E 2 78 ? 17.098 67.717 48.340 1.00 17.88 78 ILE E N 1
ATOM 14862 C CA . ILE E 2 78 ? 18.351 68.408 48.061 1.00 17.07 78 ILE E CA 1
ATOM 14863 C C . ILE E 2 78 ? 19.265 67.448 47.320 1.00 18.21 78 ILE E C 1
ATOM 14864 O O . ILE E 2 78 ? 19.476 66.317 47.772 1.00 17.88 78 ILE E O 1
ATOM 14869 N N . LYS E 2 79 ? 19.783 67.931 46.193 1.00 15.90 79 LYS E N 1
ATOM 14870 C CA . LYS E 2 79 ? 20.656 67.083 45.355 1.00 16.61 79 LYS E CA 1
ATOM 14871 C C . LYS E 2 79 ? 22.043 67.686 45.193 1.00 18.34 79 LYS E C 1
ATOM 14872 O O . LYS E 2 79 ? 22.158 68.912 45.170 1.00 17.05 79 LYS E O 1
ATOM 14878 N N . ILE E 2 80 ? 23.034 66.821 45.124 1.00 16.95 80 ILE E N 1
ATOM 14879 C CA . ILE E 2 80 ? 24.406 67.196 44.808 1.00 17.06 80 ILE E CA 1
ATOM 14880 C C . ILE E 2 80 ? 24.586 67.013 43.306 1.00 17.18 80 ILE E C 1
ATOM 14881 O O . ILE E 2 80 ? 24.096 66.033 42.736 1.00 15.41 80 ILE E O 1
ATOM 14886 N N . THR E 2 81 ? 25.257 67.958 42.657 1.00 17.03 81 THR E N 1
ATOM 14887 C CA . THR E 2 81 ? 25.528 67.849 41.229 1.00 16.69 81 THR E CA 1
ATOM 14888 C C . THR E 2 81 ? 27.020 67.962 40.976 1.00 15.87 81 THR E C 1
ATOM 14889 O O . THR E 2 81 ? 27.770 68.539 41.771 1.00 16.87 81 THR E O 1
ATOM 14893 N N . GLY E 2 82 ? 27.438 67.420 39.836 1.00 15.98 82 GLY E N 1
ATOM 14894 C CA . GLY E 2 82 ? 28.806 67.596 39.395 1.00 16.51 82 GLY E CA 1
ATOM 14895 C C . GLY E 2 82 ? 28.751 67.953 37.921 1.00 16.53 82 GLY E C 1
ATOM 14896 O O . GLY E 2 82 ? 28.078 67.251 37.157 1.00 16.60 82 GLY E O 1
ATOM 14897 N N . TYR E 2 83 ? 29.403 69.050 37.516 1.00 15.66 83 TYR E N 1
ATOM 14898 C CA . TYR E 2 83 ? 29.306 69.576 36.148 1.00 15.54 83 TYR E CA 1
ATOM 14899 C C . TYR E 2 83 ? 30.670 69.522 35.481 1.00 17.21 83 TYR E C 1
ATOM 14900 O O . TYR E 2 83 ? 31.662 69.940 36.082 1.00 16.48 83 TYR E O 1
ATOM 14909 N N . ASP E 2 84 ? 30.718 69.067 34.223 1.00 16.03 84 ASP E N 1
ATOM 14910 C CA . ASP E 2 84 ? 31.974 69.001 33.474 1.00 17.36 84 ASP E CA 1
ATOM 14911 C C . ASP E 2 84 ? 31.869 70.031 32.360 1.00 17.49 84 ASP E C 1
ATOM 14912 O O . ASP E 2 84 ? 31.145 69.815 31.383 1.00 17.23 84 ASP E O 1
ATOM 14917 N N . ASN E 2 85 ? 32.589 71.144 32.508 1.00 16.72 85 ASN E N 1
ATOM 14918 C CA . ASN E 2 85 ? 32.483 72.219 31.519 1.00 18.92 85 ASN E CA 1
ATOM 14919 C C . ASN E 2 85 ? 33.164 71.840 30.204 1.00 19.27 85 ASN E C 1
ATOM 14920 O O . ASN E 2 85 ? 32.912 72.477 29.168 1.00 18.69 85 ASN E O 1
ATOM 14925 N N . ILE E 2 86 ? 34.020 70.815 30.223 1.00 17.00 86 ILE E N 1
ATOM 14926 C CA . ILE E 2 86 ? 34.638 70.375 28.972 1.00 21.49 86 ILE E CA 1
ATOM 14927 C C . ILE E 2 86 ? 33.652 69.604 28.099 1.00 22.45 86 ILE E C 1
ATOM 14928 O O . ILE E 2 86 ? 33.721 69.678 26.866 1.00 20.41 86 ILE E O 1
ATOM 14933 N N . ARG E 2 87 ? 32.709 68.863 28.679 1.00 19.47 87 ARG E N 1
ATOM 14934 C CA . ARG E 2 87 ? 31.695 68.260 27.829 1.00 18.61 87 ARG E CA 1
ATOM 14935 C C . ARG E 2 87 ? 30.410 69.064 27.799 1.00 19.20 87 ARG E C 1
ATOM 14936 O O . ARG E 2 87 ? 29.497 68.716 27.044 1.00 18.84 87 ARG E O 1
ATOM 14944 N N . GLN E 2 88 ? 30.346 70.152 28.573 1.00 17.50 88 GLN E N 1
ATOM 14945 C CA . GLN E 2 88 ? 29.137 70.937 28.794 1.00 16.81 88 GLN E CA 1
ATOM 14946 C C . GLN E 2 88 ? 27.971 70.038 29.222 1.00 19.03 88 GLN E C 1
ATOM 14947 O O . GLN E 2 88 ? 26.896 70.026 28.616 1.00 18.89 88 GLN E O 1
ATOM 14953 N N . GLY E 2 89 ? 28.186 69.303 30.316 1.00 16.97 89 GLY E N 1
ATOM 14954 C CA . GLY E 2 89 ? 27.172 68.352 30.737 1.00 16.29 89 GLY E CA 1
ATOM 14955 C C . GLY E 2 89 ? 27.334 67.983 32.203 1.00 17.14 89 GLY E C 1
ATOM 14956 O O . GLY E 2 89 ? 28.454 67.864 32.714 1.00 16.44 89 GLY E O 1
ATOM 14957 N N . GLN E 2 90 ? 26.196 67.755 32.850 1.00 17.14 90 GLN E N 1
ATOM 14958 C CA . GLN E 2 90 ? 26.234 67.226 34.230 1.00 14.52 90 GLN E CA 1
ATOM 14959 C C . GLN E 2 90 ? 26.739 65.784 34.148 1.00 16.15 90 GLN E C 1
ATOM 14960 O O . GLN E 2 90 ? 26.288 65.054 33.287 1.00 16.22 90 GLN E O 1
ATOM 14966 N N . VAL E 2 91 ? 27.671 65.433 35.027 1.00 15.62 91 VAL E N 1
ATOM 14967 C CA . VAL E 2 91 ? 28.261 64.098 35.012 1.00 16.84 91 VAL E CA 1
ATOM 14968 C C . VAL E 2 91 ? 27.917 63.291 36.248 1.00 18.67 91 VAL E C 1
ATOM 14969 O O . VAL E 2 91 ? 28.232 62.078 36.287 1.00 16.47 91 VAL E O 1
ATOM 14973 N N . LEU E 2 92 ? 27.314 63.908 37.267 1.00 16.07 92 LEU E N 1
ATOM 14974 C CA . LEU E 2 92 ? 26.839 63.118 38.398 1.00 15.53 92 LEU E CA 1
ATOM 14975 C C . LEU E 2 92 ? 25.809 63.940 39.140 1.00 18.40 92 LEU E C 1
ATOM 14976 O O . LEU E 2 92 ? 26.060 65.119 39.428 1.00 19.56 92 LEU E O 1
ATOM 14981 N N . SER E 2 93 ? 24.685 63.312 39.475 1.00 15.50 93 SER E N 1
ATOM 14982 C CA . SER E 2 93 ? 23.621 64.009 40.189 1.00 18.35 93 SER E CA 1
ATOM 14983 C C . SER E 2 93 ? 22.887 62.991 41.041 1.00 19.39 93 SER E C 1
ATOM 14984 O O . SER E 2 93 ? 22.475 61.951 40.525 1.00 18.73 93 SER E O 1
ATOM 14987 N N . PHE E 2 94 ? 22.721 63.281 42.335 1.00 16.91 94 PHE E N 1
ATOM 14988 C CA . PHE E 2 94 ? 22.002 62.362 43.217 1.00 17.09 94 PHE E CA 1
ATOM 14989 C C . PHE E 2 94 ? 21.418 63.162 44.375 1.00 18.58 94 PHE E C 1
ATOM 14990 O O . PHE E 2 94 ? 21.918 64.237 44.720 1.00 17.52 94 PHE E O 1
ATOM 14998 N N . VAL E 2 95 ? 20.357 62.627 44.973 1.00 18.93 95 VAL E N 1
ATOM 14999 C CA . VAL E 2 95 ? 19.728 63.284 46.117 1.00 17.35 95 VAL E CA 1
ATOM 15000 C C . VAL E 2 95 ? 20.489 62.938 47.388 1.00 19.61 95 VAL E C 1
ATOM 15001 O O . VAL E 2 95 ? 20.695 61.757 47.720 1.00 18.89 95 VAL E O 1
ATOM 15005 N N . ALA E 2 96 ? 20.879 63.983 48.118 1.00 16.73 96 ALA E N 1
ATOM 15006 C CA . ALA E 2 96 ? 21.581 63.852 49.384 1.00 19.47 96 ALA E CA 1
ATOM 15007 C C . ALA E 2 96 ? 20.657 63.991 50.580 1.00 21.36 96 ALA E C 1
ATOM 15008 O O . ALA E 2 96 ? 21.001 63.524 51.666 1.00 21.94 96 ALA E O 1
ATOM 15010 N N . TYR E 2 97 ? 19.505 64.628 50.413 1.00 19.09 97 TYR E N 1
ATOM 15011 C CA . TYR E 2 97 ? 18.598 64.784 51.548 1.00 20.70 97 TYR E CA 1
ATOM 15012 C C . TYR E 2 97 ? 17.175 64.722 51.039 1.00 21.10 97 TYR E C 1
ATOM 15013 O O . TYR E 2 97 ? 16.851 65.372 50.042 1.00 18.74 97 TYR E O 1
ATOM 15022 N N . ARG E 2 98 ? 16.342 63.943 51.715 1.00 19.43 98 ARG E N 1
ATOM 15023 C CA . ARG E 2 98 ? 14.922 63.908 51.413 1.00 20.74 98 ARG E CA 1
ATOM 15024 C C . ARG E 2 98 ? 14.145 64.403 52.623 1.00 23.10 98 ARG E C 1
ATOM 15025 O O . ARG E 2 98 ? 14.518 64.088 53.757 1.00 25.25 98 ARG E O 1
ATOM 15033 N N . PRO E 2 99 ? 13.075 65.174 52.423 1.00 23.93 99 PRO E N 1
ATOM 15034 C CA . PRO E 2 99 ? 12.325 65.763 53.547 1.00 24.83 99 PRO E CA 1
ATOM 15035 C C . PRO E 2 99 ? 11.426 64.743 54.257 1.00 30.93 99 PRO E C 1
ATOM 15036 O O . PRO E 2 99 ? 11.442 63.571 53.884 1.00 28.43 99 PRO E O 1
ATOM 15040 N N . MET F 2 1 ? 19.450 53.020 -40.483 1.00 30.45 1 MET F N 1
ATOM 15041 C CA . MET F 2 1 ? 18.362 52.392 -39.724 1.00 27.97 1 MET F CA 1
ATOM 15042 C C . MET F 2 1 ? 18.710 50.932 -39.419 1.00 23.40 1 MET F C 1
ATOM 15043 O O . MET F 2 1 ? 18.730 50.061 -40.323 1.00 23.54 1 MET F O 1
ATOM 15048 N N . HIS F 2 2 ? 18.989 50.657 -38.151 1.00 19.45 2 HIS F N 1
ATOM 15049 C CA . HIS F 2 2 ? 19.125 49.285 -37.720 1.00 18.44 2 HIS F CA 1
ATOM 15050 C C . HIS F 2 2 ? 17.775 48.735 -37.279 1.00 20.45 2 HIS F C 1
ATOM 15051 O O . HIS F 2 2 ? 16.859 49.476 -36.885 1.00 21.41 2 HIS F O 1
ATOM 15058 N N . THR F 2 3 ? 17.665 47.411 -37.344 1.00 17.36 3 THR F N 1
ATOM 15059 C CA . THR F 2 3 ? 16.383 46.732 -37.201 1.00 18.14 3 THR F CA 1
ATOM 15060 C C . THR F 2 3 ? 16.468 45.634 -36.147 1.00 16.87 3 THR F C 1
ATOM 15061 O O . THR F 2 3 ? 15.893 44.554 -36.302 1.00 17.60 3 THR F O 1
ATOM 15065 N N . GLU F 2 4 ? 17.208 45.888 -35.064 1.00 14.26 4 GLU F N 1
ATOM 15066 C CA . GLU F 2 4 ? 17.276 44.976 -33.890 1.00 15.06 4 GLU F CA 1
ATOM 15067 C C . GLU F 2 4 ? 17.935 43.648 -34.262 1.00 14.45 4 GLU F C 1
ATOM 15068 O O . GLU F 2 4 ? 18.997 43.659 -34.902 1.00 16.01 4 GLU F O 1
ATOM 15074 N N . THR F 2 5 ? 17.406 42.491 -33.835 1.00 13.82 5 THR F N 1
ATOM 15075 C CA . THR F 2 5 ? 18.217 41.271 -33.867 1.00 13.86 5 THR F CA 1
ATOM 15076 C C . THR F 2 5 ? 18.688 40.914 -35.282 1.00 15.90 5 THR F C 1
ATOM 15077 O O . THR F 2 5 ? 17.886 40.825 -36.218 1.00 14.11 5 THR F O 1
ATOM 15081 N N . PHE F 2 6 ? 19.995 40.712 -35.413 1.00 14.04 6 PHE F N 1
ATOM 15082 C CA . PHE F 2 6 ? 20.748 40.316 -36.622 1.00 14.19 6 PHE F CA 1
ATOM 15083 C C . PHE F 2 6 ? 21.006 41.517 -37.532 1.00 14.59 6 PHE F C 1
ATOM 15084 O O . PHE F 2 6 ? 21.648 41.353 -38.574 1.00 14.79 6 PHE F O 1
ATOM 15092 N N . SER F 2 7 ? 20.581 42.724 -37.143 1.00 14.17 7 SER F N 1
ATOM 15093 C CA . SER F 2 7 ? 20.814 43.911 -37.953 1.00 17.04 7 SER F CA 1
ATOM 15094 C C . SER F 2 7 ? 22.299 44.252 -38.084 1.00 16.40 7 SER F C 1
ATOM 15095 O O . SER F 2 7 ? 22.674 45.006 -38.990 1.00 17.83 7 SER F O 1
ATOM 15098 N N . TYR F 2 8 ? 23.146 43.761 -37.182 1.00 14.28 8 TYR F N 1
ATOM 15099 C CA . TYR F 2 8 ? 24.572 44.033 -37.252 1.00 15.67 8 TYR F CA 1
ATOM 15100 C C . TYR F 2 8 ? 25.331 42.959 -38.012 1.00 18.04 8 TYR F C 1
ATOM 15101 O O . TYR F 2 8 ? 26.563 43.050 -38.123 1.00 19.41 8 TYR F O 1
ATOM 15110 N N . LEU F 2 9 ? 24.616 41.973 -38.577 1.00 14.40 9 LEU F N 1
ATOM 15111 C CA . LEU F 2 9 ? 25.169 40.946 -39.446 1.00 15.18 9 LEU F CA 1
ATOM 15112 C C . LEU F 2 9 ? 24.818 41.286 -40.872 1.00 17.99 9 LEU F C 1
ATOM 15113 O O . LEU F 2 9 ? 23.916 42.093 -41.126 1.00 18.38 9 LEU F O 1
ATOM 15118 N N . PRO F 2 10 ? 25.496 40.694 -41.845 1.00 16.73 10 PRO F N 1
ATOM 15119 C CA . PRO F 2 10 ? 25.088 40.922 -43.232 1.00 18.74 10 PRO F CA 1
ATOM 15120 C C . PRO F 2 10 ? 23.644 40.499 -43.420 1.00 19.36 10 PRO F C 1
ATOM 15121 O O . PRO F 2 10 ? 23.144 39.605 -42.711 1.00 17.74 10 PRO F O 1
ATOM 15125 N N . PRO F 2 11 ? 22.920 41.142 -44.336 1.00 20.72 11 PRO F N 1
ATOM 15126 C CA . PRO F 2 11 ? 21.528 40.742 -44.606 1.00 19.60 11 PRO F CA 1
ATOM 15127 C C . PRO F 2 11 ? 21.394 39.233 -44.804 1.00 19.68 11 PRO F C 1
ATOM 15128 O O . PRO F 2 11 ? 22.222 38.595 -45.462 1.00 21.63 11 PRO F O 1
ATOM 15132 N N . LEU F 2 12 ? 20.343 38.649 -44.223 1.00 19.27 12 LEU F N 1
ATOM 15133 C CA . LEU F 2 12 ? 20.181 37.198 -44.280 1.00 18.90 12 LEU F CA 1
ATOM 15134 C C . LEU F 2 12 ? 19.725 36.755 -45.663 1.00 19.38 12 LEU F C 1
ATOM 15135 O O . LEU F 2 12 ? 18.879 37.398 -46.290 1.00 21.14 12 LEU F O 1
ATOM 15140 N N . THR F 2 13 ? 20.300 35.655 -46.135 1.00 19.06 13 THR F N 1
ATOM 15141 C CA . THR F 2 13 ? 19.812 34.998 -47.334 1.00 21.49 13 THR F CA 1
ATOM 15142 C C . THR F 2 13 ? 18.514 34.248 -47.037 1.00 20.48 13 THR F C 1
ATOM 15143 O O . THR F 2 13 ? 18.140 34.027 -45.877 1.00 17.70 13 THR F O 1
ATOM 15147 N N . ASP F 2 14 ? 17.826 33.823 -48.115 1.00 21.00 14 ASP F N 1
ATOM 15148 C CA . ASP F 2 14 ? 16.630 32.997 -47.927 1.00 21.45 14 ASP F CA 1
ATOM 15149 C C . ASP F 2 14 ? 16.943 31.747 -47.100 1.00 20.55 14 ASP F C 1
ATOM 15150 O O . ASP F 2 14 ? 16.170 31.375 -46.209 1.00 21.45 14 ASP F O 1
ATOM 15155 N N . GLU F 2 15 ? 18.087 31.100 -47.356 1.00 20.14 15 GLU F N 1
ATOM 15156 C CA . GLU F 2 15 ? 18.414 29.899 -46.588 1.00 22.30 15 GLU F CA 1
ATOM 15157 C C . GLU F 2 15 ? 18.688 30.234 -45.123 1.00 20.31 15 GLU F C 1
ATOM 15158 O O . GLU F 2 15 ? 18.298 29.479 -44.227 1.00 18.48 15 GLU F O 1
ATOM 15164 N N . GLU F 2 16 ? 19.348 31.368 -44.863 1.00 19.38 16 GLU F N 1
ATOM 15165 C CA . GLU F 2 16 ? 19.563 31.780 -43.473 1.00 17.51 16 GLU F CA 1
ATOM 15166 C C . GLU F 2 16 ? 18.248 32.123 -42.793 1.00 18.22 16 GLU F C 1
ATOM 15167 O O . GLU F 2 16 ? 18.035 31.790 -41.614 1.00 16.25 16 GLU F O 1
ATOM 15173 N N . ILE F 2 17 ? 17.355 32.801 -43.508 1.00 17.83 17 ILE F N 1
ATOM 15174 C CA . ILE F 2 17 ? 16.038 33.097 -42.939 1.00 16.68 17 ILE F CA 1
ATOM 15175 C C . ILE F 2 17 ? 15.317 31.800 -42.603 1.00 17.40 17 ILE F C 1
ATOM 15176 O O . ILE F 2 17 ? 14.711 31.657 -41.528 1.00 17.08 17 ILE F O 1
ATOM 15181 N N . LYS F 2 18 ? 15.349 30.849 -43.533 1.00 16.67 18 LYS F N 1
ATOM 15182 C CA . LYS F 2 18 ? 14.631 29.597 -43.323 1.00 17.81 18 LYS F CA 1
ATOM 15183 C C . LYS F 2 18 ? 15.166 28.865 -42.090 1.00 19.03 18 LYS F C 1
ATOM 15184 O O . LYS F 2 18 ? 14.395 28.253 -41.348 1.00 17.34 18 LYS F O 1
ATOM 15190 N N . LYS F 2 19 ? 16.480 28.939 -41.831 1.00 17.21 19 LYS F N 1
ATOM 15191 C CA . LYS F 2 19 ? 17.003 28.270 -40.642 1.00 18.17 19 LYS F CA 1
ATOM 15192 C C . LYS F 2 19 ? 16.474 28.907 -39.358 1.00 16.98 19 LYS F C 1
ATOM 15193 O O . LYS F 2 19 ? 16.237 28.203 -38.371 1.00 17.82 19 LYS F O 1
ATOM 15199 N N . GLN F 2 20 ? 16.289 30.237 -39.344 1.00 16.42 20 GLN F N 1
ATOM 15200 C CA . GLN F 2 20 ? 15.706 30.874 -38.161 1.00 15.77 20 GLN F CA 1
ATOM 15201 C C . GLN F 2 20 ? 14.243 30.478 -37.996 1.00 15.26 20 GLN F C 1
ATOM 15202 O O . GLN F 2 20 ? 13.779 30.263 -36.867 1.00 17.15 20 GLN F O 1
ATOM 15208 N N . VAL F 2 21 ? 13.512 30.337 -39.114 1.00 14.86 21 VAL F N 1
ATOM 15209 C CA . VAL F 2 21 ? 12.128 29.867 -39.043 1.00 16.21 21 VAL F CA 1
ATOM 15210 C C . VAL F 2 21 ? 12.080 28.441 -38.504 1.00 16.57 21 VAL F C 1
ATOM 15211 O O . VAL F 2 21 ? 11.202 28.093 -37.700 1.00 16.16 21 VAL F O 1
ATOM 15215 N N . GLU F 2 22 ? 13.006 27.582 -38.960 1.00 17.33 22 GLU F N 1
ATOM 15216 C CA . GLU F 2 22 ? 13.086 26.220 -38.430 1.00 17.93 22 GLU F CA 1
ATOM 15217 C C . GLU F 2 22 ? 13.346 26.225 -36.923 1.00 18.80 22 GLU F C 1
ATOM 15218 O O . GLU F 2 22 ? 12.778 25.411 -36.175 1.00 17.30 22 GLU F O 1
ATOM 15224 N N . TYR F 2 23 ? 14.173 27.157 -36.453 1.00 16.46 23 TYR F N 1
ATOM 15225 C CA . TYR F 2 23 ? 14.417 27.280 -35.014 1.00 16.44 23 TYR F CA 1
ATOM 15226 C C . TYR F 2 23 ? 13.145 27.636 -34.252 1.00 17.54 23 TYR F C 1
ATOM 15227 O O . TYR F 2 23 ? 12.853 27.059 -33.195 1.00 17.04 23 TYR F O 1
ATOM 15236 N N . ILE F 2 24 ? 12.384 28.599 -34.775 1.00 16.22 24 ILE F N 1
ATOM 15237 C CA . ILE F 2 24 ? 11.100 28.961 -34.172 1.00 16.75 24 ILE F CA 1
ATOM 15238 C C . ILE F 2 24 ? 10.183 27.740 -34.082 1.00 19.01 24 ILE F C 1
ATOM 15239 O O . ILE F 2 24 ? 9.606 27.452 -33.024 1.00 16.98 24 ILE F O 1
ATOM 15244 N N . LEU F 2 25 ? 10.046 27.003 -35.191 1.00 16.95 25 LEU F N 1
ATOM 15245 C CA . LEU F 2 25 ? 9.145 25.853 -35.211 1.00 18.44 25 LEU F CA 1
ATOM 15246 C C . LEU F 2 25 ? 9.644 24.744 -34.303 1.00 19.79 25 LEU F C 1
ATOM 15247 O O . LEU F 2 25 ? 8.850 24.123 -33.590 1.00 18.85 25 LEU F O 1
ATOM 15252 N N . LYS F 2 26 ? 10.960 24.495 -34.299 1.00 18.33 26 LYS F N 1
ATOM 15253 C CA . LYS F 2 26 ? 11.518 23.420 -33.474 1.00 21.79 26 LYS F CA 1
ATOM 15254 C C . LYS F 2 26 ? 11.206 23.637 -31.996 1.00 20.44 26 LYS F C 1
ATOM 15255 O O . LYS F 2 26 ? 10.941 22.681 -31.265 1.00 24.27 26 LYS F O 1
ATOM 15261 N N . ASN F 2 27 ? 11.227 24.886 -31.537 1.00 19.38 27 ASN F N 1
ATOM 15262 C CA . ASN F 2 27 ? 10.933 25.209 -30.147 1.00 19.76 27 ASN F CA 1
ATOM 15263 C C . ASN F 2 27 ? 9.443 25.300 -29.847 1.00 19.50 27 ASN F C 1
ATOM 15264 O O . ASN F 2 27 ? 9.085 25.669 -28.723 1.00 20.19 27 ASN F O 1
ATOM 15269 N N . GLY F 2 28 ? 8.582 24.990 -30.811 1.00 18.45 28 GLY F N 1
ATOM 15270 C CA . GLY F 2 28 ? 7.150 25.061 -30.589 1.00 18.72 28 GLY F CA 1
ATOM 15271 C C . GLY F 2 28 ? 6.575 26.459 -30.502 1.00 21.39 28 GLY F C 1
ATOM 15272 O O . GLY F 2 28 ? 5.469 26.632 -29.987 1.00 21.19 28 GLY F O 1
ATOM 15273 N N . TRP F 2 29 ? 7.267 27.459 -31.033 1.00 17.71 29 TRP F N 1
ATOM 15274 C CA . TRP F 2 29 ? 6.774 28.827 -31.056 1.00 16.39 29 TRP F CA 1
ATOM 15275 C C . TRP F 2 29 ? 6.000 29.101 -32.350 1.00 17.76 29 TRP F C 1
ATOM 15276 O O . TRP F 2 29 ? 6.092 28.365 -33.335 1.00 15.77 29 TRP F O 1
ATOM 15287 N N . ILE F 2 30 ? 5.282 30.218 -32.362 1.00 16.24 30 ILE F N 1
ATOM 15288 C CA . ILE F 2 30 ? 4.378 30.559 -33.455 1.00 15.47 30 ILE F CA 1
ATOM 15289 C C . ILE F 2 30 ? 5.110 31.519 -34.384 1.00 15.31 30 ILE F C 1
ATOM 15290 O O . ILE F 2 30 ? 5.427 32.635 -33.967 1.00 14.39 30 ILE F O 1
ATOM 15295 N N . PRO F 2 31 ? 5.371 31.154 -35.624 1.00 15.53 31 PRO F N 1
ATOM 15296 C CA . PRO F 2 31 ? 5.968 32.133 -36.534 1.00 14.66 31 PRO F CA 1
ATOM 15297 C C . PRO F 2 31 ? 4.931 33.148 -36.997 1.00 14.83 31 PRO F C 1
ATOM 15298 O O . PRO F 2 31 ? 3.757 32.821 -37.204 1.00 16.93 31 PRO F O 1
ATOM 15302 N N . GLY F 2 32 ? 5.389 34.387 -37.221 1.00 14.66 32 GLY F N 1
ATOM 15303 C CA . GLY F 2 32 ? 4.528 35.397 -37.807 1.00 14.93 32 GLY F CA 1
ATOM 15304 C C . GLY F 2 32 ? 5.315 36.282 -38.758 1.00 17.08 32 GLY F C 1
ATOM 15305 O O . GLY F 2 32 ? 6.544 36.244 -38.787 1.00 15.03 32 GLY F O 1
ATOM 15306 N N . ILE F 2 33 ? 4.585 37.070 -39.550 1.00 15.37 33 ILE F N 1
ATOM 15307 C CA . ILE F 2 33 ? 5.185 38.055 -40.452 1.00 14.90 33 ILE F CA 1
ATOM 15308 C C . ILE F 2 33 ? 4.524 39.408 -40.219 1.00 16.03 33 ILE F C 1
ATOM 15309 O O . ILE F 2 33 ? 3.289 39.500 -40.162 1.00 16.45 33 ILE F O 1
ATOM 15314 N N . GLU F 2 34 ? 5.337 40.460 -40.097 1.00 14.76 34 GLU F N 1
ATOM 15315 C CA . GLU F 2 34 ? 4.867 41.840 -39.967 1.00 14.72 34 GLU F CA 1
ATOM 15316 C C . GLU F 2 34 ? 5.658 42.714 -40.929 1.00 17.29 34 GLU F C 1
ATOM 15317 O O . GLU F 2 34 ? 6.800 42.375 -41.299 1.00 15.28 34 GLU F O 1
ATOM 15323 N N . TYR F 2 35 ? 5.047 43.836 -41.335 1.00 14.95 35 TYR F N 1
ATOM 15324 C CA . TYR F 2 35 ? 5.685 44.727 -42.304 1.00 14.89 35 TYR F CA 1
ATOM 15325 C C . TYR F 2 35 ? 5.325 46.172 -41.991 1.00 17.38 35 TYR F C 1
ATOM 15326 O O . TYR F 2 35 ? 4.299 46.452 -41.368 1.00 17.58 35 TYR F O 1
ATOM 15335 N N . THR F 2 36 ? 6.166 47.106 -42.458 1.00 14.82 36 THR F N 1
ATOM 15336 C CA . THR F 2 36 ? 5.858 48.523 -42.243 1.00 15.98 36 THR F CA 1
ATOM 15337 C C . THR F 2 36 ? 6.722 49.372 -43.157 1.00 19.45 36 THR F C 1
ATOM 15338 O O . THR F 2 36 ? 7.827 48.974 -43.529 1.00 15.81 36 THR F O 1
ATOM 15342 N N . ASP F 2 37 ? 6.215 50.560 -43.495 1.00 18.65 37 ASP F N 1
ATOM 15343 C CA . ASP F 2 37 ? 7.087 51.567 -44.077 1.00 22.56 37 ASP F CA 1
ATOM 15344 C C . ASP F 2 37 ? 7.598 52.554 -43.036 1.00 25.36 37 ASP F C 1
ATOM 15345 O O . ASP F 2 37 ? 8.307 53.497 -43.393 1.00 26.87 37 ASP F O 1
ATOM 15350 N N . GLU F 2 38 ? 7.289 52.344 -41.756 1.00 21.57 38 GLU F N 1
ATOM 15351 C CA . GLU F 2 38 ? 7.760 53.216 -40.677 1.00 22.38 38 GLU F CA 1
ATOM 15352 C C . GLU F 2 38 ? 8.438 52.397 -39.579 1.00 20.78 38 GLU F C 1
ATOM 15353 O O . GLU F 2 38 ? 7.891 52.250 -38.481 1.00 21.17 38 GLU F O 1
ATOM 15359 N N . PRO F 2 39 ? 9.655 51.893 -39.829 1.00 19.51 39 PRO F N 1
ATOM 15360 C CA . PRO F 2 39 ? 10.304 50.951 -38.893 1.00 19.30 39 PRO F CA 1
ATOM 15361 C C . PRO F 2 39 ? 10.967 51.563 -37.660 1.00 22.04 39 PRO F C 1
ATOM 15362 O O . PRO F 2 39 ? 11.548 50.807 -36.863 1.00 23.75 39 PRO F O 1
ATOM 15366 N N . GLY F 2 40 ? 10.906 52.868 -37.454 1.00 20.67 40 GLY F N 1
ATOM 15367 C CA . GLY F 2 40 ? 11.692 53.493 -36.418 1.00 19.82 40 GLY F CA 1
ATOM 15368 C C . GLY F 2 40 ? 11.239 53.166 -34.991 1.00 20.87 40 GLY F C 1
ATOM 15369 O O . GLY F 2 40 ? 10.259 52.432 -34.747 1.00 19.83 40 GLY F O 1
ATOM 15370 N N . PRO F 2 41 ? 11.963 53.725 -34.022 1.00 18.88 41 PRO F N 1
ATOM 15371 C CA . PRO F 2 41 ? 11.740 53.330 -32.620 1.00 18.89 41 PRO F CA 1
ATOM 15372 C C . PRO F 2 41 ? 10.411 53.840 -32.039 1.00 20.81 41 PRO F C 1
ATOM 15373 O O . PRO F 2 41 ? 10.032 53.451 -30.921 1.00 20.15 41 PRO F O 1
ATOM 15377 N N . HIS F 2 42 ? 9.690 54.697 -32.757 1.00 18.48 42 HIS F N 1
ATOM 15378 C CA . HIS F 2 42 ? 8.382 55.127 -32.307 1.00 21.00 42 HIS F CA 1
ATOM 15379 C C . HIS F 2 42 ? 7.304 54.077 -32.544 1.00 20.39 42 HIS F C 1
ATOM 15380 O O . HIS F 2 42 ? 6.207 54.196 -31.978 1.00 21.68 42 HIS F O 1
ATOM 15387 N N . ASN F 2 43 ? 7.568 53.059 -33.372 1.00 18.18 43 ASN F N 1
ATOM 15388 C CA . ASN F 2 43 ? 6.515 52.171 -33.867 1.00 19.60 43 ASN F CA 1
ATOM 15389 C C . ASN F 2 43 ? 6.614 50.811 -33.175 1.00 19.60 43 ASN F C 1
ATOM 15390 O O . ASN F 2 43 ? 7.505 50.026 -33.490 1.00 20.64 43 ASN F O 1
ATOM 15395 N N . SER F 2 44 ? 5.695 50.527 -32.240 1.00 20.17 44 SER F N 1
ATOM 15396 C CA . SER F 2 44 ? 5.667 49.212 -31.598 1.00 21.55 44 SER F CA 1
ATOM 15397 C C . SER F 2 44 ? 4.803 48.199 -32.330 1.00 19.70 44 SER F C 1
ATOM 15398 O O . SER F 2 44 ? 4.809 47.023 -31.950 1.00 18.40 44 SER F O 1
ATOM 15401 N N . TYR F 2 45 ? 4.065 48.615 -33.377 1.00 17.59 45 TYR F N 1
ATOM 15402 C CA . TYR F 2 45 ? 2.978 47.813 -33.931 1.00 18.90 45 TYR F CA 1
ATOM 15403 C C . TYR F 2 45 ? 3.051 47.865 -35.456 1.00 17.78 45 TYR F C 1
ATOM 15404 O O . TYR F 2 45 ? 2.291 48.588 -36.090 1.00 18.96 45 TYR F O 1
ATOM 15413 N N . TRP F 2 46 ? 3.961 47.083 -36.035 1.00 15.76 46 TRP F N 1
ATOM 15414 C CA . TRP F 2 46 ? 3.977 46.932 -37.474 1.00 17.12 46 TRP F CA 1
ATOM 15415 C C . TRP F 2 46 ? 2.689 46.253 -37.954 1.00 18.19 46 TRP F C 1
ATOM 15416 O O . TRP F 2 46 ? 1.948 45.648 -37.172 1.00 17.25 46 TRP F O 1
ATOM 15427 N N . SER F 2 47 ? 2.416 46.360 -39.256 1.00 14.91 47 SER F N 1
ATOM 15428 C CA . SER F 2 47 ? 1.226 45.731 -39.820 1.00 18.10 47 SER F CA 1
ATOM 15429 C C . SER F 2 47 ? 1.387 44.211 -39.858 1.00 18.30 47 SER F C 1
ATOM 15430 O O . SER F 2 47 ? 2.423 43.695 -40.285 1.00 18.12 47 SER F O 1
ATOM 15433 N N . PHE F 2 48 ? 0.373 43.495 -39.380 1.00 15.44 48 PHE F N 1
ATOM 15434 C CA . PHE F 2 48 ? 0.343 42.043 -39.505 1.00 17.46 48 PHE F CA 1
ATOM 15435 C C . PHE F 2 48 ? 0.148 41.657 -40.968 1.00 17.18 48 PHE F C 1
ATOM 15436 O O . PHE F 2 48 ? -0.738 42.192 -41.650 1.00 17.10 48 PHE F O 1
ATOM 15444 N N . TRP F 2 49 ? 0.961 40.720 -41.460 1.00 15.43 49 TRP F N 1
ATOM 15445 C CA . TRP F 2 49 ? 0.620 39.974 -42.664 1.00 16.49 49 TRP F CA 1
ATOM 15446 C C . TRP F 2 49 ? -0.223 38.780 -42.221 1.00 17.80 49 TRP F C 1
ATOM 15447 O O . TRP F 2 49 ? 0.302 37.842 -41.603 1.00 18.40 49 TRP F O 1
ATOM 15458 N N . LYS F 2 50 ? -1.512 38.805 -42.548 1.00 15.69 50 LYS F N 1
ATOM 15459 C CA . LYS F 2 50 ? -2.469 37.769 -42.104 1.00 18.81 50 LYS F CA 1
ATOM 15460 C C . LYS F 2 50 ? -2.429 37.721 -40.573 1.00 16.79 50 LYS F C 1
ATOM 15461 O O . LYS F 2 50 ? -2.268 38.756 -39.915 1.00 20.16 50 LYS F O 1
ATOM 15467 N N . LEU F 2 51 ? -2.569 36.559 -39.974 1.00 17.15 51 LEU F N 1
ATOM 15468 C CA . LEU F 2 51 ? -2.452 36.369 -38.538 1.00 17.60 51 LEU F CA 1
ATOM 15469 C C . LEU F 2 51 ? -1.178 35.581 -38.218 1.00 16.97 51 LEU F C 1
ATOM 15470 O O . LEU F 2 51 ? -0.570 34.983 -39.109 1.00 17.46 51 LEU F O 1
ATOM 15475 N N . PRO F 2 52 ? -0.738 35.558 -36.956 1.00 16.33 52 PRO F N 1
ATOM 15476 C CA . PRO F 2 52 ? 0.366 34.653 -36.602 1.00 15.58 52 PRO F CA 1
ATOM 15477 C C . PRO F 2 52 ? 0.023 33.249 -37.072 1.00 17.99 52 PRO F C 1
ATOM 15478 O O . PRO F 2 52 ? -1.152 32.855 -37.100 1.00 18.76 52 PRO F O 1
ATOM 15482 N N . PHE F 2 53 ? 1.029 32.526 -37.567 1.00 16.96 53 PHE F N 1
ATOM 15483 C CA . PHE F 2 53 ? 0.756 31.274 -38.282 1.00 17.42 53 PHE F CA 1
ATOM 15484 C C . PHE F 2 53 ? 0.667 30.112 -37.289 1.00 20.91 53 PHE F C 1
ATOM 15485 O O . PHE F 2 53 ? 1.532 29.235 -37.183 1.00 18.76 53 PHE F O 1
ATOM 15493 N N . PHE F 2 54 ? -0.442 30.124 -36.555 1.00 20.58 54 PHE F N 1
ATOM 15494 C CA . PHE F 2 54 ? -0.660 29.129 -35.519 1.00 20.91 54 PHE F CA 1
ATOM 15495 C C . PHE F 2 54 ? -0.639 27.722 -36.095 1.00 25.39 54 PHE F C 1
ATOM 15496 O O . PHE F 2 54 ? -0.193 26.786 -35.430 1.00 27.49 54 PHE F O 1
ATOM 15504 N N . ASN F 2 55 ? -1.145 27.562 -37.318 1.00 22.69 55 ASN F N 1
ATOM 15505 C CA . ASN F 2 55 ? -1.323 26.263 -37.955 1.00 27.18 55 ASN F CA 1
ATOM 15506 C C . ASN F 2 55 ? -0.158 25.860 -38.839 1.00 28.30 55 ASN F C 1
ATOM 15507 O O . ASN F 2 55 ? -0.228 24.799 -39.467 1.00 27.62 55 ASN F O 1
ATOM 15512 N N . ALA F 2 56 ? 0.887 26.686 -38.927 1.00 26.52 56 ALA F N 1
ATOM 15513 C CA . ALA F 2 56 ? 2.010 26.365 -39.800 1.00 27.69 56 ALA F CA 1
ATOM 15514 C C . ALA F 2 56 ? 2.698 25.100 -39.311 1.00 25.73 56 ALA F C 1
ATOM 15515 O O . ALA F 2 56 ? 2.902 24.905 -38.109 1.00 26.12 56 ALA F O 1
ATOM 15517 N N . GLU F 2 57 ? 3.041 24.219 -40.249 1.00 26.47 57 GLU F N 1
ATOM 15518 C CA . GLU F 2 57 ? 3.756 23.008 -39.876 1.00 29.25 57 GLU F CA 1
ATOM 15519 C C . GLU F 2 57 ? 5.180 22.934 -40.397 1.00 26.72 57 GLU F C 1
ATOM 15520 O O . GLU F 2 57 ? 5.985 22.186 -39.832 1.00 26.68 57 GLU F O 1
ATOM 15526 N N . THR F 2 58 ? 5.514 23.685 -41.435 1.00 25.79 58 THR F N 1
ATOM 15527 C CA . THR F 2 58 ? 6.831 23.617 -42.044 1.00 25.46 58 THR F CA 1
ATOM 15528 C C . THR F 2 58 ? 7.368 25.023 -42.231 1.00 24.62 58 THR F C 1
ATOM 15529 O O . THR F 2 58 ? 6.599 25.966 -42.435 1.00 23.97 58 THR F O 1
ATOM 15533 N N . ALA F 2 59 ? 8.695 25.158 -42.191 1.00 23.12 59 ALA F N 1
ATOM 15534 C CA . ALA F 2 59 ? 9.286 26.458 -42.476 1.00 24.00 59 ALA F CA 1
ATOM 15535 C C . ALA F 2 59 ? 9.002 26.881 -43.914 1.00 22.72 59 ALA F C 1
ATOM 15536 O O . ALA F 2 59 ? 8.895 28.073 -44.192 1.00 23.33 59 ALA F O 1
ATOM 15538 N N . GLU F 2 60 ? 8.840 25.922 -44.837 1.00 24.29 60 GLU F N 1
ATOM 15539 C CA . GLU F 2 60 ? 8.550 26.296 -46.223 1.00 24.25 60 GLU F CA 1
ATOM 15540 C C . GLU F 2 60 ? 7.223 27.054 -46.332 1.00 24.06 60 GLU F C 1
ATOM 15541 O O . GLU F 2 60 ? 7.093 27.982 -47.138 1.00 23.56 60 GLU F O 1
ATOM 15547 N N . GLU F 2 61 ? 6.218 26.669 -45.540 1.00 24.20 61 GLU F N 1
ATOM 15548 C CA . GLU F 2 61 ? 4.949 27.400 -45.577 1.00 24.97 61 GLU F CA 1
ATOM 15549 C C . GLU F 2 61 ? 5.142 28.858 -45.174 1.00 22.17 61 GLU F C 1
ATOM 15550 O O . GLU F 2 61 ? 4.576 29.776 -45.788 1.00 22.18 61 GLU F O 1
ATOM 15556 N N . VAL F 2 62 ? 5.966 29.094 -44.156 1.00 21.10 62 VAL F N 1
ATOM 15557 C CA . VAL F 2 62 ? 6.252 30.455 -43.718 1.00 22.05 62 VAL F CA 1
ATOM 15558 C C . VAL F 2 62 ? 7.014 31.214 -44.797 1.00 19.94 62 VAL F C 1
ATOM 15559 O O . VAL F 2 62 ? 6.752 32.403 -45.059 1.00 20.70 62 VAL F O 1
ATOM 15563 N N . MET F 2 63 ? 7.996 30.546 -45.418 1.00 20.36 63 MET F N 1
ATOM 15564 C CA . MET F 2 63 ? 8.781 31.193 -46.465 1.00 20.72 63 MET F CA 1
ATOM 15565 C C . MET F 2 63 ? 7.901 31.620 -47.640 1.00 20.58 63 MET F C 1
ATOM 15566 O O . MET F 2 63 ? 8.125 32.684 -48.226 1.00 18.40 63 MET F O 1
ATOM 15571 N N . GLU F 2 64 ? 6.932 30.782 -48.030 1.00 19.79 64 GLU F N 1
ATOM 15572 C CA . GLU F 2 64 ? 5.954 31.169 -49.060 1.00 21.53 64 GLU F CA 1
ATOM 15573 C C . GLU F 2 64 ? 5.161 32.416 -48.648 1.00 20.88 64 GLU F C 1
ATOM 15574 O O . GLU F 2 64 ? 4.952 33.328 -49.460 1.00 19.90 64 GLU F O 1
ATOM 15580 N N . GLU F 2 65 ? 4.726 32.495 -47.386 1.00 19.81 65 GLU F N 1
ATOM 15581 C CA . GLU F 2 65 ? 4.029 33.706 -46.968 1.00 20.59 65 GLU F CA 1
ATOM 15582 C C . GLU F 2 65 ? 4.957 34.908 -46.972 1.00 18.14 65 GLU F C 1
ATOM 15583 O O . GLU F 2 65 ? 4.522 36.025 -47.262 1.00 17.66 65 GLU F O 1
ATOM 15589 N N . LEU F 2 66 ? 6.234 34.715 -46.619 1.00 18.03 66 LEU F N 1
ATOM 15590 C CA . LEU F 2 66 ? 7.182 35.822 -46.710 1.00 18.54 66 LEU F CA 1
ATOM 15591 C C . LEU F 2 66 ? 7.274 36.341 -48.140 1.00 18.83 66 LEU F C 1
ATOM 15592 O O . LEU F 2 66 ? 7.300 37.557 -48.367 1.00 18.53 66 LEU F O 1
ATOM 15597 N N . GLU F 2 67 ? 7.339 35.428 -49.121 1.00 18.80 67 GLU F N 1
ATOM 15598 C CA . GLU F 2 67 ? 7.387 35.853 -50.518 1.00 21.67 67 GLU F CA 1
ATOM 15599 C C . GLU F 2 67 ? 6.109 36.587 -50.932 1.00 20.06 67 GLU F C 1
ATOM 15600 O O . GLU F 2 67 ? 6.169 37.602 -51.647 1.00 20.06 67 GLU F O 1
ATOM 15606 N N . ALA F 2 68 ? 4.948 36.116 -50.460 1.00 16.96 68 ALA F N 1
ATOM 15607 C CA . ALA F 2 68 ? 3.687 36.793 -50.746 1.00 19.70 68 ALA F CA 1
ATOM 15608 C C . ALA F 2 68 ? 3.633 38.179 -50.111 1.00 19.20 68 ALA F C 1
ATOM 15609 O O . ALA F 2 68 ? 3.175 39.147 -50.742 1.00 18.04 68 ALA F O 1
ATOM 15611 N N . CYS F 2 69 ? 4.064 38.299 -48.849 1.00 17.57 69 CYS F N 1
ATOM 15612 C CA . CYS F 2 69 ? 4.064 39.615 -48.215 1.00 17.40 69 CYS F CA 1
ATOM 15613 C C . CYS F 2 69 ? 4.978 40.575 -48.958 1.00 19.09 69 CYS F C 1
ATOM 15614 O O . CYS F 2 69 ? 4.638 41.748 -49.137 1.00 18.49 69 CYS F O 1
ATOM 15617 N N . ARG F 2 70 ? 6.153 40.092 -49.380 1.00 16.61 70 ARG F N 1
ATOM 15618 C CA . ARG F 2 70 ? 7.093 40.949 -50.094 1.00 19.83 70 ARG F CA 1
ATOM 15619 C C . ARG F 2 70 ? 6.548 41.357 -51.461 1.00 21.41 70 ARG F C 1
ATOM 15620 O O . ARG F 2 70 ? 6.712 42.511 -51.873 1.00 21.51 70 ARG F O 1
ATOM 15628 N N . GLU F 2 71 ? 5.906 40.430 -52.178 1.00 19.87 71 GLU F N 1
ATOM 15629 C CA . GLU F 2 71 ? 5.314 40.799 -53.464 1.00 21.90 71 GLU F CA 1
ATOM 15630 C C . GLU F 2 71 ? 4.240 41.872 -53.285 1.00 21.82 71 GLU F C 1
ATOM 15631 O O . GLU F 2 71 ? 4.144 42.814 -54.081 1.00 20.68 71 GLU F O 1
ATOM 15637 N N . ALA F 2 72 ? 3.442 41.768 -52.209 1.00 20.48 72 ALA F N 1
ATOM 15638 C CA . ALA F 2 72 ? 2.389 42.751 -51.970 1.00 21.87 72 ALA F CA 1
ATOM 15639 C C . ALA F 2 72 ? 2.913 44.083 -51.425 1.00 18.59 72 ALA F C 1
ATOM 15640 O O . ALA F 2 72 ? 2.308 45.132 -51.688 1.00 22.47 72 ALA F O 1
ATOM 15642 N N . ASN F 2 73 ? 4.040 44.091 -50.716 1.00 19.47 73 ASN F N 1
ATOM 15643 C CA . ASN F 2 73 ? 4.524 45.271 -49.990 1.00 20.37 73 ASN F CA 1
ATOM 15644 C C . ASN F 2 73 ? 6.014 45.468 -50.235 1.00 19.27 73 ASN F C 1
ATOM 15645 O O . ASN F 2 73 ? 6.819 45.429 -49.300 1.00 19.16 73 ASN F O 1
ATOM 15650 N N . PRO F 2 74 ? 6.431 45.635 -51.497 1.00 19.91 74 PRO F N 1
ATOM 15651 C CA . PRO F 2 74 ? 7.874 45.676 -51.789 1.00 19.68 74 PRO F CA 1
ATOM 15652 C C . PRO F 2 74 ? 8.546 46.940 -51.299 1.00 21.83 74 PRO F C 1
ATOM 15653 O O . PRO F 2 74 ? 9.788 47.016 -51.290 1.00 20.33 74 PRO F O 1
ATOM 15657 N N . ASP F 2 75 ? 7.762 47.929 -50.885 1.00 19.50 75 ASP F N 1
ATOM 15658 C CA . ASP F 2 75 ? 8.256 49.183 -50.356 1.00 20.67 75 ASP F CA 1
ATOM 15659 C C . ASP F 2 75 ? 8.398 49.171 -48.839 1.00 20.09 75 ASP F C 1
ATOM 15660 O O . ASP F 2 75 ? 8.731 50.211 -48.254 1.00 19.17 75 ASP F O 1
ATOM 15665 N N . CYS F 2 76 ? 8.171 48.025 -48.202 1.00 18.21 76 CYS F N 1
ATOM 15666 C CA . CYS F 2 76 ? 8.166 47.910 -46.750 1.00 19.22 76 CYS F CA 1
ATOM 15667 C C . CYS F 2 76 ? 9.304 47.042 -46.232 1.00 17.19 76 CYS F C 1
ATOM 15668 O O . CYS F 2 76 ? 9.803 46.141 -46.921 1.00 18.01 76 CYS F O 1
ATOM 15671 N N . TYR F 2 77 ? 9.662 47.310 -44.983 1.00 17.13 77 TYR F N 1
ATOM 15672 C CA . TYR F 2 77 ? 10.444 46.371 -44.203 1.00 16.82 77 TYR F CA 1
ATOM 15673 C C . TYR F 2 77 ? 9.561 45.223 -43.762 1.00 17.68 77 TYR F C 1
ATOM 15674 O O . TYR F 2 77 ? 8.403 45.434 -43.393 1.00 15.88 77 TYR F O 1
ATOM 15683 N N . ILE F 2 78 ? 10.110 44.013 -43.772 1.00 15.27 78 ILE F N 1
ATOM 15684 C CA . ILE F 2 78 ? 9.347 42.831 -43.407 1.00 15.38 78 ILE F CA 1
ATOM 15685 C C . ILE F 2 78 ? 10.139 42.030 -42.403 1.00 17.37 78 ILE F C 1
ATOM 15686 O O . ILE F 2 78 ? 11.329 41.760 -42.610 1.00 16.56 78 ILE F O 1
ATOM 15691 N N . LYS F 2 79 ? 9.496 41.690 -41.292 1.00 14.80 79 LYS F N 1
ATOM 15692 C CA . LYS F 2 79 ? 10.172 40.986 -40.218 1.00 16.94 79 LYS F CA 1
ATOM 15693 C C . LYS F 2 79 ? 9.465 39.667 -39.943 1.00 17.95 79 LYS F C 1
ATOM 15694 O O . LYS F 2 79 ? 8.238 39.540 -40.101 1.00 17.54 79 LYS F O 1
ATOM 15700 N N . ILE F 2 80 ? 10.274 38.678 -39.581 1.00 16.00 80 ILE F N 1
ATOM 15701 C CA . ILE F 2 80 ? 9.801 37.400 -39.079 1.00 15.49 80 ILE F CA 1
ATOM 15702 C C . ILE F 2 80 ? 9.766 37.493 -37.553 1.00 15.78 80 ILE F C 1
ATOM 15703 O O . ILE F 2 80 ? 10.706 38.014 -36.925 1.00 16.47 80 ILE F O 1
ATOM 15708 N N . THR F 2 81 ? 8.664 37.061 -36.961 1.00 16.43 81 THR F N 1
ATOM 15709 C CA . THR F 2 81 ? 8.524 36.967 -35.514 1.00 16.27 81 THR F CA 1
ATOM 15710 C C . THR F 2 81 ? 8.311 35.517 -35.088 1.00 15.58 81 THR F C 1
ATOM 15711 O O . THR F 2 81 ? 7.877 34.663 -35.868 1.00 14.75 81 THR F O 1
ATOM 15715 N N . GLY F 2 82 ? 8.573 35.258 -33.806 1.00 15.74 82 GLY F N 1
ATOM 15716 C CA . GLY F 2 82 ? 8.242 33.977 -33.203 1.00 14.17 82 GLY F CA 1
ATOM 15717 C C . GLY F 2 82 ? 7.686 34.239 -31.824 1.00 15.31 82 GLY F C 1
ATOM 15718 O O . GLY F 2 82 ? 8.313 34.944 -31.028 1.00 15.76 82 GLY F O 1
ATOM 15719 N N . TYR F 2 83 ? 6.486 33.741 -31.560 1.00 14.08 83 TYR F N 1
ATOM 15720 C CA . TYR F 2 83 ? 5.768 34.049 -30.332 1.00 15.95 83 TYR F CA 1
ATOM 15721 C C . TYR F 2 83 ? 5.650 32.803 -29.470 1.00 16.47 83 TYR F C 1
ATOM 15722 O O . TYR F 2 83 ? 5.330 31.724 -29.972 1.00 15.21 83 TYR F O 1
ATOM 15731 N N . ASP F 2 84 ? 5.878 32.964 -28.172 1.00 15.61 84 ASP F N 1
ATOM 15732 C CA . ASP F 2 84 ? 5.730 31.888 -27.195 1.00 16.49 84 ASP F CA 1
ATOM 15733 C C . ASP F 2 84 ? 4.504 32.200 -26.321 1.00 16.43 84 ASP F C 1
ATOM 15734 O O . ASP F 2 84 ? 4.575 33.070 -25.455 1.00 16.30 84 ASP F O 1
ATOM 15739 N N . ASN F 2 85 ? 3.400 31.472 -26.533 1.00 17.49 85 ASN F N 1
ATOM 15740 C CA . ASN F 2 85 ? 2.170 31.761 -25.800 1.00 16.35 85 ASN F CA 1
ATOM 15741 C C . ASN F 2 85 ? 2.275 31.323 -24.342 1.00 17.11 85 ASN F C 1
ATOM 15742 O O . ASN F 2 85 ? 1.441 31.743 -23.531 1.00 16.25 85 ASN F O 1
ATOM 15747 N N . ILE F 2 86 ? 3.273 30.496 -23.997 1.00 17.69 86 ILE F N 1
ATOM 15748 C CA . ILE F 2 86 ? 3.458 30.107 -22.587 1.00 18.82 86 ILE F CA 1
ATOM 15749 C C . ILE F 2 86 ? 4.109 31.227 -21.781 1.00 18.68 86 ILE F C 1
ATOM 15750 O O . ILE F 2 86 ? 3.828 31.382 -20.587 1.00 19.33 86 ILE F O 1
ATOM 15755 N N . ARG F 2 87 ? 4.957 32.044 -22.393 1.00 16.81 87 ARG F N 1
ATOM 15756 C CA . ARG F 2 87 ? 5.522 33.211 -21.664 1.00 18.50 87 ARG F CA 1
ATOM 15757 C C . ARG F 2 87 ? 4.733 34.476 -22.008 1.00 17.10 87 ARG F C 1
ATOM 15758 O O . ARG F 2 87 ? 4.992 35.504 -21.392 1.00 17.50 87 ARG F O 1
ATOM 15766 N N . GLN F 2 88 ? 3.812 34.381 -22.960 1.00 17.58 88 GLN F N 1
ATOM 15767 C CA . GLN F 2 88 ? 3.092 35.562 -23.465 1.00 15.44 88 GLN F CA 1
ATOM 15768 C C . GLN F 2 88 ? 4.079 36.639 -23.903 1.00 18.80 88 GLN F C 1
ATOM 15769 O O . GLN F 2 88 ? 4.011 37.798 -23.480 1.00 17.63 88 GLN F O 1
ATOM 15775 N N . GLY F 2 89 ? 5.007 36.246 -24.771 1.00 19.32 89 GLY F N 1
ATOM 15776 C CA . GLY F 2 89 ? 5.997 37.193 -25.261 1.00 16.95 89 GLY F CA 1
ATOM 15777 C C . GLY F 2 89 ? 6.654 36.709 -26.534 1.00 17.84 89 GLY F C 1
ATOM 15778 O O . GLY F 2 89 ? 6.751 35.503 -26.786 1.00 17.80 89 GLY F O 1
ATOM 15779 N N . GLN F 2 90 ? 7.116 37.670 -27.339 1.00 16.25 90 GLN F N 1
ATOM 15780 C CA . GLN F 2 90 ? 7.927 37.369 -28.515 1.00 14.78 90 GLN F CA 1
ATOM 15781 C C . GLN F 2 90 ? 9.291 36.859 -28.085 1.00 15.26 90 GLN F C 1
ATOM 15782 O O . GLN F 2 90 ? 9.925 37.414 -27.190 1.00 16.66 90 GLN F O 1
ATOM 15788 N N . VAL F 2 91 ? 9.766 35.823 -28.755 1.00 15.65 91 VAL F N 1
ATOM 15789 C CA . VAL F 2 91 ? 11.051 35.234 -28.399 1.00 16.29 91 VAL F CA 1
ATOM 15790 C C . VAL F 2 91 ? 12.078 35.358 -29.509 1.00 16.35 91 VAL F C 1
ATOM 15791 O O . VAL F 2 91 ? 13.252 35.060 -29.270 1.00 18.21 91 VAL F O 1
ATOM 15795 N N . LEU F 2 92 ? 11.693 35.846 -30.677 1.00 14.83 92 LEU F N 1
ATOM 15796 C CA . LEU F 2 92 ? 12.666 36.140 -31.731 1.00 16.24 92 LEU F CA 1
ATOM 15797 C C . LEU F 2 92 ? 11.994 37.050 -32.746 1.00 14.66 92 LEU F C 1
ATOM 15798 O O . LEU F 2 92 ? 10.852 36.817 -33.120 1.00 18.26 92 LEU F O 1
ATOM 15803 N N . SER F 2 93 ? 12.679 38.111 -33.162 1.00 15.08 93 SER F N 1
ATOM 15804 C CA . SER F 2 93 ? 12.112 38.993 -34.176 1.00 16.36 93 SER F CA 1
ATOM 15805 C C . SER F 2 93 ? 13.287 39.526 -34.978 1.00 17.62 93 SER F C 1
ATOM 15806 O O . SER F 2 93 ? 14.239 40.031 -34.373 1.00 17.48 93 SER F O 1
ATOM 15809 N N . PHE F 2 94 ? 13.254 39.397 -36.307 1.00 15.60 94 PHE F N 1
ATOM 15810 C CA . PHE F 2 94 ? 14.332 39.959 -37.112 1.00 16.63 94 PHE F CA 1
ATOM 15811 C C . PHE F 2 94 ? 13.788 40.358 -38.484 1.00 15.37 94 PHE F C 1
ATOM 15812 O O . PHE F 2 94 ? 12.791 39.801 -38.961 1.00 15.55 94 PHE F O 1
ATOM 15820 N N . VAL F 2 95 ? 14.461 41.322 -39.116 1.00 14.43 95 VAL F N 1
ATOM 15821 C CA . VAL F 2 95 ? 14.062 41.762 -40.460 1.00 15.22 95 VAL F CA 1
ATOM 15822 C C . VAL F 2 95 ? 14.613 40.813 -41.516 1.00 17.48 95 VAL F C 1
ATOM 15823 O O . VAL F 2 95 ? 15.818 40.530 -41.570 1.00 17.62 95 VAL F O 1
ATOM 15827 N N . ALA F 2 96 ? 13.714 40.334 -42.382 1.00 16.38 96 ALA F N 1
ATOM 15828 C CA . ALA F 2 96 ? 14.012 39.419 -43.472 1.00 17.38 96 ALA F CA 1
ATOM 15829 C C . ALA F 2 96 ? 14.118 40.119 -44.814 1.00 17.90 96 ALA F C 1
ATOM 15830 O O . ALA F 2 96 ? 14.739 39.558 -45.717 1.00 20.73 96 ALA F O 1
ATOM 15832 N N . TYR F 2 97 ? 13.527 41.311 -44.971 1.00 17.99 97 TYR F N 1
ATOM 15833 C CA . TYR F 2 97 ? 13.552 42.029 -46.247 1.00 18.01 97 TYR F CA 1
ATOM 15834 C C . TYR F 2 97 ? 13.556 43.523 -45.987 1.00 19.89 97 TYR F C 1
ATOM 15835 O O . TYR F 2 97 ? 12.795 44.017 -45.151 1.00 17.69 97 TYR F O 1
ATOM 15844 N N . ARG F 2 98 ? 14.436 44.238 -46.684 1.00 18.79 98 ARG F N 1
ATOM 15845 C CA . ARG F 2 98 ? 14.477 45.682 -46.580 1.00 18.31 98 ARG F CA 1
ATOM 15846 C C . ARG F 2 98 ? 14.215 46.255 -47.962 1.00 19.58 98 ARG F C 1
ATOM 15847 O O . ARG F 2 98 ? 14.686 45.684 -48.946 1.00 22.26 98 ARG F O 1
ATOM 15855 N N . PRO F 2 99 ? 13.427 47.341 -48.084 1.00 18.72 99 PRO F N 1
ATOM 15856 C CA . PRO F 2 99 ? 13.083 47.842 -49.419 1.00 20.48 99 PRO F CA 1
ATOM 15857 C C . PRO F 2 99 ? 14.251 48.560 -50.126 1.00 24.35 99 PRO F C 1
ATOM 15858 O O . PRO F 2 99 ? 15.218 48.889 -49.425 1.00 26.53 99 PRO F O 1
ATOM 15862 N N . MET G 2 1 ? 23.647 80.998 -40.418 1.00 32.27 1 MET G N 1
ATOM 15863 C CA . MET G 2 1 ? 24.180 80.122 -39.376 1.00 29.85 1 MET G CA 1
ATOM 15864 C C . MET G 2 1 ? 25.559 80.623 -38.913 1.00 25.39 1 MET G C 1
ATOM 15865 O O . MET G 2 1 ? 26.555 80.554 -39.648 1.00 23.63 1 MET G O 1
ATOM 15870 N N . HIS G 2 2 ? 25.607 81.166 -37.700 1.00 21.79 2 HIS G N 1
ATOM 15871 C CA . HIS G 2 2 ? 26.881 81.456 -37.064 1.00 21.31 2 HIS G CA 1
ATOM 15872 C C . HIS G 2 2 ? 27.356 80.219 -36.309 1.00 21.24 2 HIS G C 1
ATOM 15873 O O . HIS G 2 2 ? 26.549 79.382 -35.900 1.00 21.84 2 HIS G O 1
ATOM 15880 N N . THR G 2 3 ? 28.674 80.117 -36.127 1.00 17.97 3 THR G N 1
ATOM 15881 C CA . THR G 2 3 ? 29.302 78.898 -35.648 1.00 17.83 3 THR G CA 1
ATOM 15882 C C . THR G 2 3 ? 30.193 79.165 -34.441 1.00 18.68 3 THR G C 1
ATOM 15883 O O . THR G 2 3 ? 31.252 78.547 -34.270 1.00 18.76 3 THR G O 1
ATOM 15887 N N . GLU G 2 4 ? 29.783 80.098 -33.579 1.00 17.00 4 GLU G N 1
ATOM 15888 C CA . GLU G 2 4 ? 30.496 80.367 -32.325 1.00 14.61 4 GLU G CA 1
ATOM 15889 C C . GLU G 2 4 ? 31.889 80.940 -32.578 1.00 16.64 4 GLU G C 1
ATOM 15890 O O . GLU G 2 4 ? 32.030 81.821 -33.419 1.00 15.05 4 GLU G O 1
ATOM 15896 N N . THR G 2 5 ? 32.923 80.523 -31.854 1.00 16.40 5 THR G N 1
ATOM 15897 C CA . THR G 2 5 ? 34.159 81.301 -31.848 1.00 15.09 5 THR G CA 1
ATOM 15898 C C . THR G 2 5 ? 34.758 81.485 -33.237 1.00 15.55 5 THR G C 1
ATOM 15899 O O . THR G 2 5 ? 34.982 80.513 -33.965 1.00 15.56 5 THR G O 1
ATOM 15903 N N . PHE G 2 6 ? 35.039 82.745 -33.570 1.00 15.87 6 PHE G N 1
ATOM 15904 C CA . PHE G 2 6 ? 35.637 83.260 -34.804 1.00 15.50 6 PHE G CA 1
ATOM 15905 C C . PHE G 2 6 ? 34.590 83.377 -35.902 1.00 15.15 6 PHE G C 1
ATOM 15906 O O . PHE G 2 6 ? 34.928 83.843 -37.004 1.00 17.06 6 PHE G O 1
ATOM 15914 N N . SER G 2 7 ? 33.324 83.040 -35.622 1.00 16.55 7 SER G N 1
ATOM 15915 C CA . SER G 2 7 ? 32.268 83.109 -36.628 1.00 17.93 7 SER G CA 1
ATOM 15916 C C . SER G 2 7 ? 31.998 84.533 -37.084 1.00 18.47 7 SER G C 1
ATOM 15917 O O . SER G 2 7 ? 31.445 84.729 -38.186 1.00 17.09 7 SER G O 1
ATOM 15920 N N . TYR G 2 8 ? 32.331 85.543 -36.261 1.00 16.32 8 TYR G N 1
ATOM 15921 C CA . TYR G 2 8 ? 32.097 86.924 -36.664 1.00 15.56 8 TYR G CA 1
ATOM 15922 C C . TYR G 2 8 ? 33.308 87.537 -37.345 1.00 16.86 8 TYR G C 1
ATOM 15923 O O . TYR G 2 8 ? 33.282 88.723 -37.670 1.00 18.72 8 TYR G O 1
ATOM 15932 N N . LEU G 2 9 ? 34.372 86.738 -37.584 1.00 15.43 9 LEU G N 1
ATOM 15933 C CA . LEU G 2 9 ? 35.519 87.174 -38.370 1.00 17.42 9 LEU G CA 1
ATOM 15934 C C . LEU G 2 9 ? 35.425 86.607 -39.773 1.00 17.13 9 LEU G C 1
ATOM 15935 O O . LEU G 2 9 ? 34.659 85.674 -40.019 1.00 17.49 9 LEU G O 1
ATOM 15940 N N . PRO G 2 10 ? 36.201 87.131 -40.718 1.00 16.69 10 PRO G N 1
ATOM 15941 C CA . PRO G 2 10 ? 36.245 86.522 -42.053 1.00 20.16 10 PRO G CA 1
ATOM 15942 C C . PRO G 2 10 ? 36.609 85.052 -41.953 1.00 19.91 10 PRO G C 1
ATOM 15943 O O . PRO G 2 10 ? 37.387 84.660 -41.065 1.00 19.41 10 PRO G O 1
ATOM 15947 N N . PRO G 2 11 ? 36.024 84.200 -42.800 1.00 19.36 11 PRO G N 1
ATOM 15948 C CA . PRO G 2 11 ? 36.351 82.767 -42.752 1.00 20.24 11 PRO G CA 1
ATOM 15949 C C . PRO G 2 11 ? 37.858 82.576 -42.810 1.00 21.65 11 PRO G C 1
ATOM 15950 O O . PRO G 2 11 ? 38.564 83.269 -43.555 1.00 20.45 11 PRO G O 1
ATOM 15954 N N . LEU G 2 12 ? 38.355 81.677 -41.964 1.00 18.97 12 LEU G N 1
ATOM 15955 C CA . LEU G 2 12 ? 39.795 81.549 -41.786 1.00 19.94 12 LEU G CA 1
ATOM 15956 C C . LEU G 2 12 ? 40.452 80.874 -42.979 1.00 20.30 12 LEU G C 1
ATOM 15957 O O . LEU G 2 12 ? 39.930 79.892 -43.521 1.00 20.97 12 LEU G O 1
ATOM 15962 N N . THR G 2 13 ? 41.630 81.378 -43.356 1.00 19.60 13 THR G N 1
ATOM 15963 C CA . THR G 2 13 ? 42.477 80.649 -44.301 1.00 22.35 13 THR G CA 1
ATOM 15964 C C . THR G 2 13 ? 43.115 79.422 -43.636 1.00 22.77 13 THR G C 1
ATOM 15965 O O . THR G 2 13 ? 43.137 79.269 -42.400 1.00 20.58 13 THR G O 1
ATOM 15969 N N . ASP G 2 14 ? 43.657 78.529 -44.472 1.00 21.82 14 ASP G N 1
ATOM 15970 C CA . ASP G 2 14 ? 44.364 77.374 -43.920 1.00 22.65 14 ASP G CA 1
ATOM 15971 C C . ASP G 2 14 ? 45.500 77.811 -43.004 1.00 22.38 14 ASP G C 1
ATOM 15972 O O . ASP G 2 14 ? 45.703 77.231 -41.932 1.00 22.75 14 ASP G O 1
ATOM 15977 N N . GLU G 2 15 ? 46.225 78.859 -43.391 1.00 22.42 15 GLU G N 1
ATOM 15978 C CA . GLU G 2 15 ? 47.287 79.384 -42.544 1.00 22.58 15 GLU G CA 1
ATOM 15979 C C . GLU G 2 15 ? 46.737 79.910 -41.214 1.00 22.31 15 GLU G C 1
ATOM 15980 O O . GLU G 2 15 ? 47.353 79.722 -40.159 1.00 19.53 15 GLU G O 1
ATOM 15986 N N . GLU G 2 16 ? 45.590 80.590 -41.243 1.00 21.21 16 GLU G N 1
ATOM 15987 C CA . GLU G 2 16 ? 44.998 81.048 -39.981 1.00 18.85 16 GLU G CA 1
ATOM 15988 C C . GLU G 2 16 ? 44.556 79.880 -39.116 1.00 20.37 16 GLU G C 1
ATOM 15989 O O . GLU G 2 16 ? 44.668 79.939 -37.887 1.00 18.07 16 GLU G O 1
ATOM 15995 N N . ILE G 2 17 ? 43.992 78.843 -39.730 1.00 17.83 17 ILE G N 1
ATOM 15996 C CA . ILE G 2 17 ? 43.576 77.667 -38.966 1.00 19.72 17 ILE G CA 1
ATOM 15997 C C . ILE G 2 17 ? 44.784 77.035 -38.300 1.00 19.88 17 ILE G C 1
ATOM 15998 O O . ILE G 2 17 ? 44.742 76.636 -37.131 1.00 17.98 17 ILE G O 1
ATOM 16003 N N . LYS G 2 18 ? 45.873 76.895 -39.062 1.00 20.24 18 LYS G N 1
ATOM 16004 C CA . LYS G 2 18 ? 47.055 76.238 -38.520 1.00 20.34 18 LYS G CA 1
ATOM 16005 C C . LYS G 2 18 ? 47.594 77.000 -37.313 1.00 20.94 18 LYS G C 1
ATOM 16006 O O . LYS G 2 18 ? 48.049 76.391 -36.344 1.00 20.92 18 LYS G O 1
ATOM 16012 N N . LYS G 2 19 ? 47.539 78.336 -37.343 1.00 20.17 19 LYS G N 1
ATOM 16013 C CA . LYS G 2 19 ? 47.993 79.101 -36.189 1.00 19.84 19 LYS G CA 1
ATOM 16014 C C . LYS G 2 19 ? 47.176 78.752 -34.953 1.00 18.41 19 LYS G C 1
ATOM 16015 O O . LYS G 2 19 ? 47.720 78.653 -33.848 1.00 18.58 19 LYS G O 1
ATOM 16021 N N . GLN G 2 20 ? 45.868 78.539 -35.123 1.00 17.87 20 GLN G N 1
ATOM 16022 C CA . GLN G 2 20 ? 45.041 78.170 -33.975 1.00 17.90 20 GLN G CA 1
ATOM 16023 C C . GLN G 2 20 ? 45.378 76.763 -33.485 1.00 18.33 20 GLN G C 1
ATOM 16024 O O . GLN G 2 20 ? 45.375 76.517 -32.278 1.00 18.00 20 GLN G O 1
ATOM 16030 N N . VAL G 2 21 ? 45.645 75.829 -34.411 1.00 18.00 21 VAL G N 1
ATOM 16031 C CA . VAL G 2 21 ? 46.120 74.498 -34.023 1.00 17.78 21 VAL G CA 1
ATOM 16032 C C . VAL G 2 21 ? 47.446 74.599 -33.265 1.00 18.86 21 VAL G C 1
ATOM 16033 O O . VAL G 2 21 ? 47.636 73.929 -32.247 1.00 18.31 21 VAL G O 1
ATOM 16037 N N . GLU G 2 22 ? 48.383 75.443 -33.743 1.00 19.47 22 GLU G N 1
ATOM 16038 C CA . GLU G 2 22 ? 49.645 75.620 -33.023 1.00 19.86 22 GLU G CA 1
ATOM 16039 C C . GLU G 2 22 ? 49.424 76.149 -31.606 1.00 19.01 22 GLU G C 1
ATOM 16040 O O . GLU G 2 22 ? 50.127 75.740 -30.676 1.00 19.57 22 GLU G O 1
ATOM 16046 N N . TYR G 2 23 ? 48.444 77.041 -31.418 1.00 16.86 23 TYR G N 1
ATOM 16047 C CA . TYR G 2 23 ? 48.119 77.532 -30.080 1.00 18.95 23 TYR G CA 1
ATOM 16048 C C . TYR G 2 23 ? 47.599 76.407 -29.175 1.00 18.35 23 TYR G C 1
ATOM 16049 O O . TYR G 2 23 ? 48.002 76.295 -28.004 1.00 17.96 23 TYR G O 1
ATOM 16058 N N . ILE G 2 24 ? 46.719 75.555 -29.701 1.00 18.67 24 ILE G N 1
ATOM 16059 C CA . ILE G 2 24 ? 46.229 74.417 -28.919 1.00 19.39 24 ILE G CA 1
ATOM 16060 C C . ILE G 2 24 ? 47.400 73.553 -28.455 1.00 20.26 24 ILE G C 1
ATOM 16061 O O . ILE G 2 24 ? 47.499 73.186 -27.280 1.00 18.63 24 ILE G O 1
ATOM 16066 N N . LEU G 2 25 ? 48.308 73.231 -29.379 1.00 20.69 25 LEU G N 1
ATOM 16067 C CA . LEU G 2 25 ? 49.433 72.344 -29.079 1.00 19.82 25 LEU G CA 1
ATOM 16068 C C . LEU G 2 25 ? 50.423 72.978 -28.118 1.00 20.62 25 LEU G C 1
ATOM 16069 O O . LEU G 2 25 ? 50.921 72.303 -27.200 1.00 19.69 25 LEU G O 1
ATOM 16074 N N . LYS G 2 26 ? 50.748 74.258 -28.350 1.00 19.36 26 LYS G N 1
ATOM 16075 C CA . LYS G 2 26 ? 51.667 75.003 -27.492 1.00 20.94 26 LYS G CA 1
ATOM 16076 C C . LYS G 2 26 ? 51.231 74.966 -26.036 1.00 22.39 26 LYS G C 1
ATOM 16077 O O . LYS G 2 26 ? 52.067 74.926 -25.125 1.00 23.49 26 LYS G O 1
ATOM 16083 N N . ASN G 2 27 ? 49.924 74.983 -25.799 1.00 20.33 27 ASN G N 1
ATOM 16084 C CA . ASN G 2 27 ? 49.378 74.988 -24.454 1.00 20.44 27 ASN G CA 1
ATOM 16085 C C . ASN G 2 27 ? 49.201 73.588 -23.890 1.00 20.71 27 ASN G C 1
ATOM 16086 O O . ASN G 2 27 ? 48.728 73.457 -22.754 1.00 22.06 27 ASN G O 1
ATOM 16091 N N . GLY G 2 28 ? 49.595 72.560 -24.635 1.00 21.25 28 GLY G N 1
ATOM 16092 C CA . GLY G 2 28 ? 49.488 71.194 -24.146 1.00 19.24 28 GLY G CA 1
ATOM 16093 C C . GLY G 2 28 ? 48.084 70.643 -24.166 1.00 23.05 28 GLY G C 1
ATOM 16094 O O . GLY G 2 28 ? 47.801 69.653 -23.486 1.00 23.29 28 GLY G O 1
ATOM 16095 N N . TRP G 2 29 ? 47.195 71.243 -24.945 1.00 20.43 29 TRP G N 1
ATOM 16096 C CA . TRP G 2 29 ? 45.831 70.758 -25.051 1.00 18.18 29 TRP G CA 1
ATOM 16097 C C . TRP G 2 29 ? 45.734 69.729 -26.177 1.00 19.22 29 TRP G C 1
ATOM 16098 O O . TRP G 2 29 ? 46.615 69.623 -27.026 1.00 18.26 29 TRP G O 1
ATOM 16109 N N . ILE G 2 30 ? 44.638 68.974 -26.172 1.00 18.93 30 ILE G N 1
ATOM 16110 C CA . ILE G 2 30 ? 44.430 67.868 -27.102 1.00 17.76 30 ILE G CA 1
ATOM 16111 C C . ILE G 2 30 ? 43.614 68.399 -28.279 1.00 18.02 30 ILE G C 1
ATOM 16112 O O . ILE G 2 30 ? 42.432 68.744 -28.093 1.00 15.39 30 ILE G O 1
ATOM 16117 N N . PRO G 2 31 ? 44.175 68.478 -29.483 1.00 17.49 31 PRO G N 1
ATOM 16118 C CA . PRO G 2 31 ? 43.351 68.847 -30.645 1.00 18.49 31 PRO G CA 1
ATOM 16119 C C . PRO G 2 31 ? 42.400 67.727 -31.043 1.00 18.78 31 PRO G C 1
ATOM 16120 O O . PRO G 2 31 ? 42.678 66.540 -30.863 1.00 20.33 31 PRO G O 1
ATOM 16124 N N . GLY G 2 32 ? 41.253 68.135 -31.591 1.00 17.29 32 GLY G N 1
ATOM 16125 C CA . GLY G 2 32 ? 40.261 67.219 -32.116 1.00 18.63 32 GLY G CA 1
ATOM 16126 C C . GLY G 2 32 ? 39.581 67.820 -33.335 1.00 18.32 32 GLY G C 1
ATOM 16127 O O . GLY G 2 32 ? 39.671 69.021 -33.615 1.00 18.03 32 GLY G O 1
ATOM 16128 N N . ILE G 2 33 ? 38.900 66.959 -34.078 1.00 17.94 33 ILE G N 1
ATOM 16129 C CA . ILE G 2 33 ? 38.150 67.366 -35.255 1.00 17.24 33 ILE G CA 1
ATOM 16130 C C . ILE G 2 33 ? 36.770 66.737 -35.155 1.00 18.99 33 ILE G C 1
ATOM 16131 O O . ILE G 2 33 ? 36.651 65.538 -34.866 1.00 19.10 33 ILE G O 1
ATOM 16136 N N . GLU G 2 34 ? 35.734 67.539 -35.370 1.00 16.12 34 GLU G N 1
ATOM 16137 C CA . GLU G 2 34 ? 34.362 67.041 -35.388 1.00 16.64 34 GLU G CA 1
ATOM 16138 C C . GLU G 2 34 ? 33.651 67.620 -36.601 1.00 17.47 34 GLU G C 1
ATOM 16139 O O . GLU G 2 34 ? 34.053 68.651 -37.147 1.00 18.15 34 GLU G O 1
ATOM 16145 N N . TYR G 2 35 ? 32.578 66.964 -37.024 1.00 18.18 35 TYR G N 1
ATOM 16146 C CA . TYR G 2 35 ? 31.887 67.416 -38.227 1.00 17.00 35 TYR G CA 1
ATOM 16147 C C . TYR G 2 35 ? 30.408 67.080 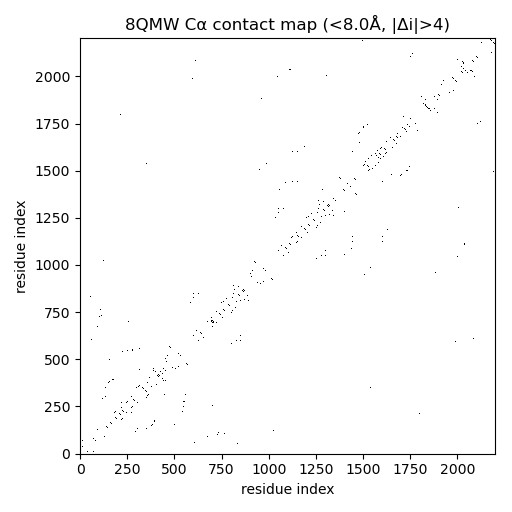-38.105 1.00 18.08 35 TYR G C 1
ATOM 16148 O O . TYR G 2 35 ? 30.026 66.168 -37.370 1.00 17.75 35 TYR G O 1
ATOM 16157 N N . THR G 2 36 ? 29.569 67.838 -38.828 1.00 18.01 36 THR G N 1
ATOM 16158 C CA . THR G 2 36 ? 28.131 67.560 -38.837 1.00 18.85 36 THR G CA 1
ATOM 16159 C C . THR G 2 36 ? 27.500 68.229 -40.048 1.00 20.73 36 THR G C 1
ATOM 16160 O O . THR G 2 36 ? 28.018 69.219 -40.563 1.00 18.96 36 THR G O 1
ATOM 16164 N N . ASP G 2 37 ? 26.340 67.707 -40.464 1.00 20.98 37 ASP G N 1
ATOM 16165 C CA . ASP G 2 37 ? 25.457 68.426 -41.369 1.00 26.90 37 ASP G CA 1
ATOM 16166 C C . ASP G 2 37 ? 24.286 69.077 -40.638 1.00 28.44 37 ASP G C 1
ATOM 16167 O O . ASP G 2 37 ? 23.382 69.607 -41.290 1.00 29.76 37 ASP G O 1
ATOM 16172 N N . GLU G 2 38 ? 24.270 69.049 -39.298 1.00 25.38 38 GLU G N 1
ATOM 16173 C CA . GLU G 2 38 ? 23.244 69.743 -38.510 1.00 27.57 38 GLU G CA 1
ATOM 16174 C C . GLU G 2 38 ? 23.915 70.605 -37.445 1.00 24.83 38 GLU G C 1
ATOM 16175 O O . GLU G 2 38 ? 23.920 70.252 -36.259 1.00 24.19 38 GLU G O 1
ATOM 16181 N N . PRO G 2 39 ? 24.465 71.761 -37.825 1.00 23.27 39 PRO G N 1
ATOM 16182 C CA . PRO G 2 39 ? 25.262 72.556 -36.874 1.00 21.89 39 PRO G CA 1
ATOM 16183 C C . PRO G 2 39 ? 24.491 73.431 -35.889 1.00 24.56 39 PRO G C 1
ATOM 16184 O O . PRO G 2 39 ? 25.132 74.099 -35.062 1.00 26.48 39 PRO G O 1
ATOM 16188 N N . GLY G 2 40 ? 23.175 73.471 -35.922 1.00 23.85 40 GLY G N 1
ATOM 16189 C CA . GLY G 2 40 ? 22.443 74.455 -35.158 1.00 21.89 40 GLY G CA 1
ATOM 16190 C C . GLY G 2 40 ? 22.501 74.254 -33.645 1.00 23.61 40 GLY G C 1
ATOM 16191 O O . GLY G 2 40 ? 23.156 73.336 -33.117 1.00 24.19 40 GLY G O 1
ATOM 16192 N N . PRO G 2 41 ? 21.772 75.112 -32.930 1.00 19.45 41 PRO G N 1
ATOM 16193 C CA . PRO G 2 41 ? 21.870 75.135 -31.458 1.00 21.34 41 PRO G CA 1
ATOM 16194 C C . PRO G 2 41 ? 21.264 73.921 -30.763 1.00 20.96 41 PRO G C 1
ATOM 16195 O O . PRO G 2 41 ? 21.461 73.762 -29.550 1.00 23.56 41 PRO G O 1
ATOM 16199 N N . HIS G 2 42 ? 20.548 73.054 -31.468 1.00 19.83 42 HIS G N 1
ATOM 16200 C CA . HIS G 2 42 ? 20.053 71.845 -30.811 1.00 20.65 42 HIS G CA 1
ATOM 16201 C C . HIS G 2 42 ? 21.139 70.785 -30.663 1.00 23.40 42 HIS G C 1
ATOM 16202 O O . HIS G 2 42 ? 20.950 69.793 -29.949 1.00 22.05 42 HIS G O 1
ATOM 16209 N N . ASN G 2 43 ? 22.266 70.946 -31.336 1.00 21.36 43 ASN G N 1
ATOM 16210 C CA . ASN G 2 43 ? 23.207 69.844 -31.489 1.00 22.23 43 ASN G CA 1
ATOM 16211 C C . ASN G 2 43 ? 24.411 70.048 -30.580 1.00 22.32 43 ASN G C 1
ATOM 16212 O O . ASN G 2 43 ? 25.260 70.905 -30.854 1.00 22.39 43 ASN G O 1
ATOM 16217 N N . SER G 2 44 ? 24.507 69.244 -29.521 1.00 19.29 44 SER G N 1
ATOM 16218 C CA . SER G 2 44 ? 25.656 69.338 -28.628 1.00 23.59 44 SER G CA 1
ATOM 16219 C C . SER G 2 44 ? 26.747 68.348 -28.966 1.00 22.66 44 SER G C 1
ATOM 16220 O O . SER G 2 44 ? 27.830 68.440 -28.378 1.00 19.90 44 SER G O 1
ATOM 16223 N N . TYR G 2 45 ? 26.495 67.413 -29.906 1.00 17.80 45 TYR G N 1
ATOM 16224 C CA . TYR G 2 45 ? 27.370 66.268 -30.106 1.00 20.03 45 TYR G CA 1
ATOM 16225 C C . TYR G 2 45 ? 27.617 66.033 -31.603 1.00 18.72 45 TYR G C 1
ATOM 16226 O O . TYR G 2 45 ? 27.070 65.111 -32.188 1.00 19.40 45 TYR G O 1
ATOM 16235 N N . TRP G 2 46 ? 28.503 66.834 -32.196 1.00 17.54 46 TRP G N 1
ATOM 16236 C CA . TRP G 2 46 ? 28.940 66.590 -33.565 1.00 18.49 46 TRP G CA 1
ATOM 16237 C C . TRP G 2 46 ? 29.644 65.233 -33.654 1.00 18.85 46 TRP G C 1
ATOM 16238 O O . TRP G 2 46 ? 30.080 64.660 -32.647 1.00 18.13 46 TRP G O 1
ATOM 16249 N N . SER G 2 47 ? 29.758 64.713 -34.882 1.00 18.90 47 SER G N 1
ATOM 16250 C CA . SER G 2 47 ? 30.473 63.456 -35.102 1.00 19.86 47 SER G CA 1
ATOM 16251 C C . SER G 2 47 ? 31.976 63.642 -34.938 1.00 19.24 47 SER G C 1
ATOM 16252 O O . SER G 2 47 ? 32.572 64.554 -35.526 1.00 18.02 47 SER G O 1
ATOM 16255 N N . PHE G 2 48 ? 32.589 62.782 -34.132 1.00 18.66 48 PHE G N 1
ATOM 16256 C CA . PHE G 2 48 ? 34.041 62.775 -34.052 1.00 18.44 48 PHE G CA 1
ATOM 16257 C C . PHE G 2 48 ? 34.628 62.302 -35.377 1.00 19.27 48 PHE G C 1
ATOM 16258 O O . PHE G 2 48 ? 34.159 61.318 -35.967 1.00 20.82 48 PHE G O 1
ATOM 16266 N N . TRP G 2 49 ? 35.679 62.982 -35.831 1.00 19.38 49 TRP G N 1
ATOM 16267 C CA . TRP G 2 49 ? 36.574 62.440 -36.854 1.00 20.23 49 TRP G CA 1
ATOM 16268 C C . TRP G 2 49 ? 37.702 61.745 -36.094 1.00 22.07 49 TRP G C 1
ATOM 16269 O O . TRP G 2 49 ? 38.591 62.398 -35.532 1.00 22.16 49 TRP G O 1
ATOM 16280 N N . LYS G 2 50 ? 37.644 60.419 -36.058 1.00 20.09 50 LYS G N 1
ATOM 16281 C CA . LYS G 2 50 ? 38.539 59.564 -35.257 1.00 22.68 50 LYS G CA 1
ATOM 16282 C C . LYS G 2 50 ? 38.358 59.897 -33.764 1.00 21.33 50 LYS G C 1
ATOM 16283 O O . LYS G 2 50 ? 37.287 60.335 -33.325 1.00 23.34 50 LYS G O 1
ATOM 16289 N N . LEU G 2 51 ? 39.370 59.694 -32.975 1.00 20.51 51 LEU G N 1
ATOM 16290 C CA . LEU G 2 51 ? 39.374 60.114 -31.590 1.00 18.00 51 LEU G CA 1
ATOM 16291 C C . LEU G 2 51 ? 40.107 61.452 -31.463 1.00 19.19 51 LEU G C 1
ATOM 16292 O O . LEU G 2 51 ? 40.861 61.834 -32.371 1.00 19.02 51 LEU G O 1
ATOM 16297 N N . PRO G 2 52 ? 39.953 62.168 -30.342 1.00 18.24 52 PRO G N 1
ATOM 16298 C CA . PRO G 2 52 ? 40.829 63.325 -30.092 1.00 18.42 52 PRO G CA 1
ATOM 16299 C C . PRO G 2 52 ? 42.289 62.927 -30.288 1.00 20.29 52 PRO G C 1
ATOM 16300 O O . PRO G 2 52 ? 42.671 61.796 -29.995 1.00 21.39 52 PRO G O 1
ATOM 16304 N N . PHE G 2 53 ? 43.103 63.832 -30.855 1.00 19.51 53 PHE G N 1
ATOM 16305 C CA . PHE G 2 53 ? 44.449 63.443 -31.300 1.00 19.57 53 PHE G CA 1
ATOM 16306 C C . PHE G 2 53 ? 45.428 63.508 -30.130 1.00 22.25 53 PHE G C 1
ATOM 16307 O O . PHE G 2 53 ? 46.265 64.404 -30.017 1.00 21.06 53 PHE G O 1
ATOM 16315 N N . PHE G 2 54 ? 45.288 62.528 -29.227 1.00 21.77 54 PHE G N 1
ATOM 16316 C CA . PHE G 2 54 ? 46.090 62.525 -28.007 1.00 23.32 54 PHE G CA 1
ATOM 16317 C C . PHE G 2 54 ? 47.585 62.491 -28.303 1.00 25.66 54 PHE G C 1
ATOM 16318 O O . PHE G 2 54 ? 48.388 63.030 -27.538 1.00 29.56 54 PHE G O 1
ATOM 16326 N N . ASN G 2 55 ? 47.971 61.865 -29.397 1.00 25.62 55 ASN G N 1
ATOM 16327 C CA . ASN G 2 55 ? 49.372 61.662 -29.702 1.00 29.16 55 ASN G CA 1
ATOM 16328 C C . ASN G 2 55 ? 49.910 62.649 -30.718 1.00 31.00 55 ASN G C 1
ATOM 16329 O O . ASN G 2 55 ? 51.085 62.546 -31.087 1.00 28.19 55 ASN G O 1
ATOM 16334 N N . ALA G 2 56 ? 49.100 63.604 -31.170 1.00 29.72 56 ALA G N 1
ATOM 16335 C CA . ALA G 2 56 ? 49.587 64.551 -32.170 1.00 28.96 56 ALA G CA 1
ATOM 16336 C C . ALA G 2 56 ? 50.705 65.408 -31.589 1.00 30.66 56 ALA G C 1
ATOM 16337 O O . ALA G 2 56 ? 50.608 65.904 -30.465 1.00 30.08 56 ALA G O 1
ATOM 16339 N N . GLU G 2 57 ? 51.798 65.538 -32.335 1.00 29.48 57 GLU G N 1
ATOM 16340 C CA . GLU G 2 57 ? 52.899 66.404 -31.927 1.00 33.54 57 GLU G CA 1
ATOM 16341 C C . GLU G 2 57 ? 53.051 67.648 -32.788 1.00 31.32 57 GLU G C 1
ATOM 16342 O O . GLU G 2 57 ? 53.721 68.593 -32.362 1.00 35.05 57 GLU G O 1
ATOM 16348 N N . THR G 2 58 ? 52.482 67.675 -33.989 1.00 31.91 58 THR G N 1
ATOM 16349 C CA . THR G 2 58 ? 52.674 68.811 -34.880 1.00 29.53 58 THR G CA 1
ATOM 16350 C C . THR G 2 58 ? 51.339 69.289 -35.422 1.00 27.43 58 THR G C 1
ATOM 16351 O O . THR G 2 58 ? 50.387 68.515 -35.565 1.00 26.16 58 THR G O 1
ATOM 16355 N N . ALA G 2 59 ? 51.297 70.580 -35.746 1.00 25.76 59 ALA G N 1
ATOM 16356 C CA . ALA G 2 59 ? 50.108 71.143 -36.373 1.00 26.80 59 ALA G CA 1
ATOM 16357 C C . ALA G 2 59 ? 49.857 70.539 -37.750 1.00 26.70 59 ALA G C 1
ATOM 16358 O O . ALA G 2 59 ? 48.697 70.377 -38.149 1.00 24.87 59 ALA G O 1
ATOM 16360 N N . GLU G 2 60 ? 50.928 70.177 -38.480 1.00 25.82 60 GLU G N 1
ATOM 16361 C CA . GLU G 2 60 ? 50.767 69.587 -39.807 1.00 28.87 60 GLU G CA 1
ATOM 16362 C C . GLU G 2 60 ? 49.994 68.275 -39.733 1.00 26.22 60 GLU G C 1
ATOM 16363 O O . GLU G 2 60 ? 49.140 68.002 -40.588 1.00 26.37 60 GLU G O 1
ATOM 16369 N N . GLU G 2 61 ? 50.250 67.470 -38.691 1.00 26.91 61 GLU G N 1
ATOM 16370 C CA . GLU G 2 61 ? 49.457 66.268 -38.448 1.00 27.33 61 GLU G CA 1
ATOM 16371 C C . GLU G 2 61 ? 47.968 66.590 -38.378 1.00 26.00 61 GLU G C 1
ATOM 16372 O O . GLU G 2 61 ? 47.143 65.941 -39.030 1.00 23.02 61 GLU G O 1
ATOM 16378 N N . VAL G 2 62 ? 47.600 67.592 -37.579 1.00 24.99 62 VAL G N 1
ATOM 16379 C CA . VAL G 2 62 ? 46.180 67.907 -37.457 1.00 23.43 62 VAL G CA 1
ATOM 16380 C C . VAL G 2 62 ? 45.634 68.440 -38.775 1.00 23.72 62 VAL G C 1
ATOM 16381 O O . VAL G 2 62 ? 44.499 68.125 -39.169 1.00 23.98 62 VAL G O 1
ATOM 16385 N N . MET G 2 63 ? 46.407 69.286 -39.451 1.00 22.12 63 MET G N 1
ATOM 16386 C CA . MET G 2 63 ? 45.945 69.858 -40.713 1.00 22.29 63 MET G CA 1
ATOM 16387 C C . MET G 2 63 ? 45.688 68.761 -41.755 1.00 26.09 63 MET G C 1
ATOM 16388 O O . MET G 2 63 ? 44.730 68.848 -42.542 1.00 22.70 63 MET G O 1
ATOM 16393 N N . GLU G 2 64 ? 46.519 67.711 -41.762 1.00 24.36 64 GLU G N 1
ATOM 16394 C CA . GLU G 2 64 ? 46.271 66.583 -42.665 1.00 24.13 64 GLU G CA 1
ATOM 16395 C C . GLU G 2 64 ? 44.958 65.886 -42.332 1.00 23.96 64 GLU G C 1
ATOM 16396 O O . GLU G 2 64 ? 44.209 65.497 -43.235 1.00 23.21 64 GLU G O 1
ATOM 16402 N N . GLU G 2 65 ? 44.658 65.714 -41.034 1.00 22.62 65 GLU G N 1
ATOM 16403 C CA . GLU G 2 65 ? 43.385 65.100 -40.672 1.00 21.91 65 GLU G CA 1
ATOM 16404 C C . GLU G 2 65 ? 42.210 65.989 -41.042 1.00 23.23 65 GLU G C 1
ATOM 16405 O O . GLU G 2 65 ? 41.155 65.490 -41.446 1.00 23.89 65 GLU G O 1
ATOM 16411 N N . LEU G 2 66 ? 42.382 67.304 -40.943 1.00 23.35 66 LEU G N 1
ATOM 16412 C CA . LEU G 2 66 ? 41.323 68.214 -41.343 1.00 23.46 66 LEU G CA 1
ATOM 16413 C C . LEU G 2 66 ? 41.009 68.047 -42.826 1.00 26.89 66 LEU G C 1
ATOM 16414 O O . LEU G 2 66 ? 39.843 67.896 -43.221 1.00 25.64 66 LEU G O 1
ATOM 16419 N N . GLU G 2 67 ? 42.055 68.034 -43.656 1.00 25.61 67 GLU G N 1
ATOM 16420 C CA . GLU G 2 67 ? 41.859 67.852 -45.087 1.00 30.58 67 GLU G CA 1
ATOM 16421 C C . GLU G 2 67 ? 41.203 66.513 -45.383 1.00 27.33 67 GLU G C 1
ATOM 16422 O O . GLU G 2 67 ? 40.273 66.443 -46.194 1.00 28.81 67 GLU G O 1
ATOM 16428 N N . ALA G 2 68 ? 41.642 65.451 -44.705 1.00 26.71 68 ALA G N 1
ATOM 16429 C CA . ALA G 2 68 ? 41.017 64.143 -44.876 1.00 27.50 68 ALA G CA 1
ATOM 16430 C C . ALA G 2 68 ? 39.549 64.158 -44.471 1.00 28.63 68 ALA G C 1
ATOM 16431 O O . ALA G 2 68 ? 38.707 63.542 -45.138 1.00 27.79 68 ALA G O 1
ATOM 16433 N N . CYS G 2 69 ? 39.218 64.841 -43.368 1.00 25.53 69 CYS G N 1
ATOM 16434 C CA . CYS G 2 69 ? 37.819 64.934 -42.971 1.00 26.72 69 CYS G CA 1
ATOM 16435 C C . CYS G 2 69 ? 37.005 65.665 -44.024 1.00 27.04 69 CYS G C 1
ATOM 16436 O O . CYS G 2 69 ? 35.894 65.243 -44.367 1.00 27.46 69 CYS G O 1
ATOM 16439 N N . ARG G 2 70 ? 37.547 66.760 -44.558 1.00 26.60 70 ARG G N 1
ATOM 16440 C CA . ARG G 2 70 ? 36.811 67.546 -45.541 1.00 29.09 70 ARG G CA 1
ATOM 16441 C C . ARG G 2 70 ? 36.588 66.756 -46.826 1.00 32.40 70 ARG G C 1
ATOM 16442 O O . ARG G 2 70 ? 35.485 66.772 -47.389 1.00 31.42 70 ARG G O 1
ATOM 16450 N N . GLU G 2 71 ? 37.612 66.043 -47.295 1.00 31.70 71 GLU G N 1
ATOM 16451 C CA . GLU G 2 71 ? 37.434 65.261 -48.513 1.00 34.22 71 GLU G CA 1
ATOM 16452 C C . GLU G 2 71 ? 36.339 64.207 -48.344 1.00 32.65 71 GLU G C 1
ATOM 16453 O O . GLU G 2 71 ? 35.509 64.014 -49.245 1.00 33.80 71 GLU G O 1
ATOM 16459 N N . ALA G 2 72 ? 36.283 63.552 -47.176 1.00 28.81 72 ALA G N 1
ATOM 16460 C CA . ALA G 2 72 ? 35.278 62.532 -46.912 1.00 30.11 72 ALA G CA 1
ATOM 16461 C C . ALA G 2 72 ? 33.905 63.126 -46.633 1.00 31.38 72 ALA G C 1
ATOM 16462 O O . ALA G 2 72 ? 32.884 62.457 -46.850 1.00 30.69 72 ALA G O 1
ATOM 16464 N N . ASN G 2 73 ? 33.852 64.361 -46.132 1.00 28.78 73 ASN G N 1
ATOM 16465 C CA . ASN G 2 73 ? 32.607 64.961 -45.659 1.00 28.85 73 ASN G CA 1
ATOM 16466 C C . ASN G 2 73 ? 32.455 66.377 -46.192 1.00 29.44 73 ASN G C 1
ATOM 16467 O O . ASN G 2 73 ? 32.266 67.323 -45.426 1.00 26.66 73 ASN G O 1
ATOM 16472 N N . PRO G 2 74 ? 32.485 66.553 -47.518 1.00 29.15 74 PRO G N 1
ATOM 16473 C CA . PRO G 2 74 ? 32.470 67.916 -48.086 1.00 28.47 74 PRO G CA 1
ATOM 16474 C C . PRO G 2 74 ? 31.147 68.627 -47.927 1.00 27.11 74 PRO G C 1
ATOM 16475 O O . PRO G 2 74 ? 31.092 69.849 -48.103 1.00 28.16 74 PRO G O 1
ATOM 16479 N N . ASP G 2 75 ? 30.091 67.905 -47.583 1.00 27.52 75 ASP G N 1
ATOM 16480 C CA . ASP G 2 75 ? 28.778 68.465 -47.336 1.00 28.42 75 ASP G CA 1
ATOM 16481 C C . ASP G 2 75 ? 28.595 68.940 -45.895 1.00 26.19 75 ASP G C 1
ATOM 16482 O O . ASP G 2 75 ? 27.493 69.377 -45.543 1.00 27.13 75 ASP G O 1
ATOM 16487 N N . CYS G 2 76 ? 29.636 68.855 -45.066 1.00 25.50 76 CYS G N 1
ATOM 16488 C CA . CYS G 2 76 ? 29.518 69.063 -43.621 1.00 22.75 76 CYS G CA 1
ATOM 16489 C C . CYS G 2 76 ? 30.290 70.289 -43.151 1.00 21.47 76 CYS G C 1
ATOM 16490 O O . CYS G 2 76 ? 31.249 70.735 -43.786 1.00 20.69 76 CYS G O 1
ATOM 16493 N N . TYR G 2 77 ? 29.849 70.807 -42.000 1.00 20.50 77 TYR G N 1
ATOM 16494 C CA . TYR G 2 77 ? 30.636 71.749 -41.216 1.00 20.20 77 TYR G CA 1
ATOM 16495 C C . TYR G 2 77 ? 31.700 70.972 -40.463 1.00 19.26 77 TYR G C 1
ATOM 16496 O O . TYR G 2 77 ? 31.428 69.898 -39.939 1.00 19.66 77 TYR G O 1
ATOM 16505 N N . ILE G 2 78 ? 32.913 71.502 -40.409 1.00 18.87 78 ILE G N 1
ATOM 16506 C CA . ILE G 2 78 ? 34.008 70.802 -39.729 1.00 20.52 78 ILE G CA 1
ATOM 16507 C C . ILE G 2 78 ? 34.658 71.752 -38.740 1.00 17.82 78 ILE G C 1
ATOM 16508 O O . ILE G 2 78 ? 34.977 72.895 -39.088 1.00 17.85 78 ILE G O 1
ATOM 16513 N N . LYS G 2 79 ? 34.769 71.317 -37.482 1.00 18.13 79 LYS G N 1
ATOM 16514 C CA . LYS G 2 79 ? 35.320 72.188 -36.472 1.00 17.15 79 LYS G CA 1
ATOM 16515 C C . LYS G 2 79 ? 36.556 71.558 -35.854 1.00 17.69 79 LYS G C 1
ATOM 16516 O O . LYS G 2 79 ? 36.732 70.326 -35.850 1.00 17.53 79 LYS G O 1
ATOM 16522 N N . ILE G 2 80 ? 37.416 72.431 -35.379 1.00 16.07 80 ILE G N 1
ATOM 16523 C CA . ILE G 2 80 ? 38.612 72.073 -34.636 1.00 17.78 80 ILE G CA 1
ATOM 16524 C C . ILE G 2 80 ? 38.321 72.328 -33.166 1.00 19.08 80 ILE G C 1
ATOM 16525 O O . ILE G 2 80 ? 37.720 73.355 -32.810 1.00 17.89 80 ILE G O 1
ATOM 16530 N N . THR G 2 81 ? 38.713 71.384 -32.315 1.00 16.25 81 THR G N 1
ATOM 16531 C CA . THR G 2 81 ? 38.518 71.491 -30.877 1.00 18.13 81 THR G CA 1
ATOM 16532 C C . THR G 2 81 ? 39.866 71.358 -30.174 1.00 17.58 81 THR G C 1
ATOM 16533 O O . THR G 2 81 ? 40.831 70.814 -30.726 1.00 16.52 81 THR G O 1
ATOM 16537 N N . GLY G 2 82 ? 39.924 71.887 -28.947 1.00 17.11 82 GLY G N 1
ATOM 16538 C CA . GLY G 2 82 ? 41.074 71.720 -28.081 1.00 16.68 82 GLY G CA 1
ATOM 16539 C C . GLY G 2 82 ? 40.553 71.350 -26.708 1.00 17.83 82 GLY G C 1
ATOM 16540 O O . GLY G 2 82 ? 39.639 72.023 -26.214 1.00 18.87 82 GLY G O 1
ATOM 16541 N N . TYR G 2 83 ? 41.068 70.268 -26.099 1.00 15.81 83 TYR G N 1
ATOM 16542 C CA . TYR G 2 83 ? 40.551 69.786 -24.820 1.00 18.29 83 TYR G CA 1
ATOM 16543 C C . TYR G 2 83 ? 41.644 69.836 -23.758 1.00 18.02 83 TYR G C 1
ATOM 16544 O O . TYR G 2 83 ? 42.778 69.438 -24.013 1.00 17.88 83 TYR G O 1
ATOM 16553 N N . ASP G 2 84 ? 41.283 70.268 -22.551 1.00 17.71 84 ASP G N 1
ATOM 16554 C CA . ASP G 2 84 ? 42.196 70.301 -21.418 1.00 18.86 84 ASP G CA 1
ATOM 16555 C C . ASP G 2 84 ? 41.709 69.265 -20.403 1.00 18.34 84 ASP G C 1
ATOM 16556 O O . ASP G 2 84 ? 40.691 69.478 -19.737 1.00 18.41 84 ASP G O 1
ATOM 16561 N N . ASN G 2 85 ? 42.450 68.163 -20.263 1.00 19.54 85 ASN G N 1
ATOM 16562 C CA . ASN G 2 85 ? 42.013 67.080 -19.380 1.00 19.31 85 ASN G CA 1
ATOM 16563 C C . ASN G 2 85 ? 42.179 67.434 -17.904 1.00 21.23 85 ASN G C 1
ATOM 16564 O O . ASN G 2 85 ? 41.603 66.753 -17.034 1.00 21.07 85 ASN G O 1
ATOM 16569 N N . ILE G 2 86 ? 42.976 68.460 -17.599 1.00 20.49 86 ILE G N 1
ATOM 16570 C CA . ILE G 2 86 ? 43.133 68.884 -16.205 1.00 22.36 86 ILE G CA 1
ATOM 16571 C C . ILE G 2 86 ? 41.947 69.726 -15.749 1.00 23.51 86 ILE G C 1
ATOM 16572 O O . ILE G 2 86 ? 41.548 69.691 -14.572 1.00 22.74 86 ILE G O 1
ATOM 16577 N N . ARG G 2 87 ? 41.326 70.456 -16.663 1.00 23.05 87 ARG G N 1
ATOM 16578 C CA . ARG G 2 87 ? 40.088 71.180 -16.276 1.00 22.45 87 ARG G CA 1
ATOM 16579 C C . ARG G 2 87 ? 38.875 70.318 -16.641 1.00 20.58 87 ARG G C 1
ATOM 16580 O O . ARG G 2 87 ? 37.786 70.631 -16.161 1.00 18.90 87 ARG G O 1
ATOM 16588 N N . GLN G 2 88 ? 39.086 69.253 -17.415 1.00 19.17 88 GLN G N 1
ATOM 16589 C CA . GLN G 2 88 ? 37.973 68.457 -17.934 1.00 19.70 88 GLN G CA 1
ATOM 16590 C C . GLN G 2 88 ? 36.990 69.357 -18.679 1.00 19.95 88 GLN G C 1
ATOM 16591 O O . GLN G 2 88 ? 35.785 69.371 -18.412 1.00 20.05 88 GLN G O 1
ATOM 16597 N N . GLY G 2 89 ? 37.514 70.093 -19.640 1.00 18.91 89 GLY G N 1
ATOM 16598 C CA . GLY G 2 89 ? 36.667 70.993 -20.396 1.00 19.85 89 GLY G CA 1
ATOM 16599 C C . GLY G 2 89 ? 37.302 71.346 -21.720 1.00 18.31 89 GLY G C 1
ATOM 16600 O O . GLY G 2 89 ? 38.529 71.358 -21.863 1.00 16.66 89 GLY G O 1
ATOM 16601 N N . GLN G 2 90 ? 36.451 71.630 -22.695 1.00 17.45 90 GLN G N 1
ATOM 16602 C CA . GLN G 2 90 ? 36.925 72.144 -23.976 1.00 15.98 90 GLN G CA 1
ATOM 16603 C C . GLN G 2 90 ? 37.416 73.579 -23.815 1.00 18.44 90 GLN G C 1
ATOM 16604 O O . GLN G 2 90 ? 36.731 74.398 -23.204 1.00 18.07 90 GLN G O 1
ATOM 16610 N N . VAL G 2 91 ? 38.582 73.898 -24.380 1.00 15.52 91 VAL G N 1
ATOM 16611 C CA . VAL G 2 91 ? 39.171 75.228 -24.208 1.00 17.60 91 VAL G CA 1
ATOM 16612 C C . VAL G 2 91 ? 39.198 76.052 -25.487 1.00 17.45 91 VAL G C 1
ATOM 16613 O O . VAL G 2 91 ? 39.496 77.258 -25.421 1.00 18.13 91 VAL G O 1
ATOM 16617 N N . LEU G 2 92 ? 38.865 75.469 -26.629 1.00 16.73 92 LEU G N 1
ATOM 16618 C CA . LEU G 2 92 ? 38.772 76.219 -27.872 1.00 17.29 92 LEU G CA 1
ATOM 16619 C C . LEU G 2 92 ? 38.008 75.356 -28.858 1.00 18.07 92 LEU G C 1
ATOM 16620 O O . LEU G 2 92 ? 38.256 74.154 -28.944 1.00 20.90 92 LEU G O 1
ATOM 16625 N N . SER G 2 93 ? 37.072 75.967 -29.575 1.00 17.35 93 SER G N 1
ATOM 16626 C CA . SER G 2 93 ? 36.324 75.254 -30.602 1.00 17.84 93 SER G CA 1
ATOM 16627 C C . SER G 2 93 ? 35.920 76.281 -31.658 1.00 18.84 93 SER G C 1
ATOM 16628 O O . SER G 2 93 ? 35.382 77.338 -31.308 1.00 19.21 93 SER G O 1
ATOM 16631 N N . PHE G 2 94 ? 36.190 75.980 -32.933 1.00 16.81 94 PHE G N 1
ATOM 16632 C CA . PHE G 2 94 ? 35.878 76.925 -34.003 1.00 16.31 94 PHE G CA 1
ATOM 16633 C C . PHE G 2 94 ? 35.710 76.144 -35.301 1.00 18.90 94 PHE G C 1
ATOM 16634 O O . PHE G 2 94 ? 36.302 75.072 -35.479 1.00 18.29 94 PHE G O 1
ATOM 16642 N N . VAL G 2 95 ? 34.905 76.694 -36.206 1.00 17.29 95 VAL G N 1
ATOM 16643 C CA . VAL G 2 95 ? 34.670 76.024 -37.481 1.00 18.10 95 VAL G CA 1
ATOM 16644 C C . VAL G 2 95 ? 35.784 76.371 -38.459 1.00 20.34 95 VAL G C 1
ATOM 16645 O O . VAL G 2 95 ? 36.077 77.544 -38.698 1.00 18.14 95 VAL G O 1
ATOM 16649 N N . ALA G 2 96 ? 36.412 75.339 -39.018 1.00 17.72 96 ALA G N 1
ATOM 16650 C CA . ALA G 2 96 ? 37.467 75.492 -40.007 1.00 18.68 96 ALA G CA 1
ATOM 16651 C C . ALA G 2 96 ? 36.978 75.338 -41.430 1.00 21.04 96 ALA G C 1
ATOM 16652 O O . ALA G 2 96 ? 37.643 75.819 -42.344 1.00 23.39 96 ALA G O 1
ATOM 16654 N N . TYR G 2 97 ? 35.862 74.653 -41.655 1.00 18.91 97 TYR G N 1
ATOM 16655 C CA . TYR G 2 97 ? 35.380 74.455 -43.013 1.00 22.09 97 TYR G CA 1
ATOM 16656 C C . TYR G 2 97 ? 33.867 74.544 -43.017 1.00 22.21 97 TYR G C 1
ATOM 16657 O O . TYR G 2 97 ? 33.200 73.915 -42.190 1.00 19.27 97 TYR G O 1
ATOM 16666 N N . ARG G 2 98 ? 33.335 75.344 -43.940 1.00 22.74 98 ARG G N 1
ATOM 16667 C CA . ARG G 2 98 ? 31.897 75.338 -44.141 1.00 24.45 98 ARG G CA 1
ATOM 16668 C C . ARG G 2 98 ? 31.584 74.769 -45.520 1.00 25.88 98 ARG G C 1
ATOM 16669 O O . ARG G 2 98 ? 32.332 75.023 -46.469 1.00 26.93 98 ARG G O 1
ATOM 16677 N N . PRO G 2 99 ? 30.514 73.996 -45.658 1.00 26.89 99 PRO G N 1
ATOM 16678 C CA . PRO G 2 99 ? 30.180 73.428 -46.968 1.00 33.86 99 PRO G CA 1
ATOM 16679 C C . PRO G 2 99 ? 29.717 74.511 -47.933 1.00 43.15 99 PRO G C 1
ATOM 16680 O O . PRO G 2 99 ? 29.368 75.627 -47.540 1.00 41.80 99 PRO G O 1
ATOM 16684 N N . HIS G 2 100 ? 29.720 74.174 -49.225 1.00 48.78 100 HIS G N 1
ATOM 16685 C CA . HIS G 2 100 ? 29.350 75.136 -50.302 1.00 61.20 100 HIS G CA 1
ATOM 16686 C C . HIS G 2 100 ? 27.960 75.729 -50.073 1.00 63.34 100 HIS G C 1
ATOM 16687 O O . HIS G 2 100 ? 27.788 76.933 -50.352 1.00 64.88 100 HIS G O 1
ATOM 16694 N N . HIS G 2 101 ? 27.020 74.917 -49.588 1.00 62.45 101 HIS G N 1
ATOM 16695 C CA . HIS G 2 101 ? 25.650 75.373 -49.374 1.00 65.38 101 HIS G CA 1
ATOM 16696 C C . HIS G 2 101 ? 25.499 76.284 -48.150 1.00 64.01 101 HIS G C 1
ATOM 16697 O O . HIS G 2 101 ? 24.367 76.634 -47.787 1.00 67.17 101 HIS G O 1
ATOM 16704 N N . HIS G 2 102 ? 26.598 76.678 -47.511 1.00 55.81 102 HIS G N 1
ATOM 16705 C CA . HIS G 2 102 ? 26.540 77.696 -46.467 1.00 53.85 102 HIS G CA 1
ATOM 16706 C C . HIS G 2 102 ? 26.509 79.087 -47.112 1.00 54.42 102 HIS G C 1
ATOM 16707 O O . HIS G 2 102 ? 25.666 79.922 -46.781 1.00 53.85 102 HIS G O 1
ATOM 16714 N N . MET H 2 1 ? 4.730 86.156 43.915 1.00 31.61 1 MET H N 1
ATOM 16715 C CA . MET H 2 1 ? 3.833 86.944 43.077 1.00 26.35 1 MET H CA 1
ATOM 16716 C C . MET H 2 1 ? 4.336 88.381 42.910 1.00 20.58 1 MET H C 1
ATOM 16717 O O . MET H 2 1 ? 4.036 89.225 43.726 1.00 21.87 1 MET H O 1
ATOM 16722 N N . HIS H 2 2 ? 5.076 88.665 41.840 1.00 18.01 2 HIS H N 1
ATOM 16723 C CA . HIS H 2 2 ? 5.377 90.044 41.492 1.00 17.69 2 HIS H CA 1
ATOM 16724 C C . HIS H 2 2 ? 4.224 90.621 40.679 1.00 18.98 2 HIS H C 1
ATOM 16725 O O . HIS H 2 2 ? 3.480 89.890 40.028 1.00 22.25 2 HIS H O 1
ATOM 16732 N N . THR H 2 3 ? 4.048 91.937 40.758 1.00 15.66 3 THR H N 1
ATOM 16733 C CA . THR H 2 3 ? 2.853 92.561 40.205 1.00 17.79 3 THR H CA 1
ATOM 16734 C C . THR H 2 3 ? 3.228 93.716 39.287 1.00 17.10 3 THR H C 1
ATOM 16735 O O . THR H 2 3 ? 2.608 94.777 39.330 1.00 16.65 3 THR H O 1
ATOM 16739 N N . GLU H 2 4 ? 4.303 93.549 38.513 1.00 13.84 4 GLU H N 1
ATOM 16740 C CA . GLU H 2 4 ? 4.693 94.490 37.459 1.00 14.75 4 GLU H CA 1
ATOM 16741 C C . GLU H 2 4 ? 5.183 95.812 38.047 1.00 15.40 4 GLU H C 1
ATOM 16742 O O . GLU H 2 4 ? 5.933 95.781 39.024 1.00 15.45 4 GLU H O 1
ATOM 16748 N N . THR H 2 5 ? 4.841 96.966 37.463 1.00 14.84 5 THR H N 1
ATOM 16749 C CA . THR H 2 5 ? 5.603 98.179 37.760 1.00 15.03 5 THR H CA 1
ATOM 16750 C C . THR H 2 5 ? 5.591 98.533 39.239 1.00 14.17 5 THR H C 1
ATOM 16751 O O . THR H 2 5 ? 4.525 98.631 39.869 1.00 15.78 5 THR H O 1
ATOM 16755 N N . PHE H 2 6 ? 6.792 98.731 39.780 1.00 14.06 6 PHE H N 1
ATOM 16756 C CA . PHE H 2 6 ? 7.126 99.094 41.167 1.00 14.98 6 PHE H CA 1
ATOM 16757 C C . PHE H 2 6 ? 7.096 97.860 42.071 1.00 15.78 6 PHE H C 1
ATOM 16758 O O . PHE H 2 6 ? 7.411 97.984 43.288 1.00 16.23 6 PHE H O 1
ATOM 16766 N N . SER H 2 7 ? 6.794 96.670 41.534 1.00 14.77 7 SER H N 1
ATOM 16767 C CA . SER H 2 7 ? 6.758 95.449 42.340 1.00 15.71 7 SER H CA 1
ATOM 16768 C C . SER H 2 7 ? 8.119 95.121 42.957 1.00 17.22 7 SER H C 1
ATOM 16769 O O . SER H 2 7 ? 8.179 94.363 43.946 1.00 17.66 7 SER H O 1
ATOM 16772 N N . TYR H 2 8 ? 9.208 95.609 42.367 1.00 15.88 8 TYR H N 1
ATOM 16773 C CA . TYR H 2 8 ? 10.545 95.344 42.895 1.00 16.23 8 TYR H CA 1
ATOM 16774 C C . TYR H 2 8 ? 11.043 96.431 43.834 1.00 18.06 8 TYR H C 1
ATOM 16775 O O . TYR H 2 8 ? 12.161 96.320 44.350 1.00 18.17 8 TYR H O 1
ATOM 16784 N N . LEU H 2 9 ? 10.233 97.436 44.114 1.00 16.04 9 LEU H N 1
ATOM 16785 C CA . LEU H 2 9 ? 10.517 98.425 45.129 1.00 15.04 9 LEU H CA 1
ATOM 16786 C C . LEU H 2 9 ? 9.797 98.056 46.416 1.00 17.79 9 LEU H C 1
ATOM 16787 O O . LEU H 2 9 ? 8.901 97.216 46.414 1.00 16.56 9 LEU H O 1
ATOM 16792 N N . PRO H 2 10 ? 10.177 98.647 47.534 1.00 16.76 10 PRO H N 1
ATOM 16793 C CA . PRO H 2 10 ? 9.390 98.460 48.771 1.00 18.24 10 PRO H CA 1
ATOM 16794 C C . PRO H 2 10 ? 7.928 98.801 48.538 1.00 18.02 10 PRO H C 1
ATOM 16795 O O . PRO H 2 10 ? 7.616 99.700 47.734 1.00 20.36 10 PRO H O 1
ATOM 16799 N N . PRO H 2 11 ? 6.998 98.097 49.207 1.00 16.42 11 PRO H N 1
ATOM 16800 C CA . PRO H 2 11 ? 5.577 98.465 49.120 1.00 18.85 11 PRO H CA 1
ATOM 16801 C C . PRO H 2 11 ? 5.397 99.969 49.320 1.00 20.37 11 PRO H C 1
ATOM 16802 O O . PRO H 2 11 ? 6.011 100.568 50.199 1.00 18.61 11 PRO H O 1
ATOM 16806 N N . LEU H 2 12 ? 4.564 100.585 48.475 1.00 18.60 12 LEU H N 1
ATOM 16807 C CA . LEU H 2 12 ? 4.426 102.029 48.487 1.00 17.71 12 LEU H CA 1
ATOM 16808 C C . LEU H 2 12 ? 3.602 102.504 49.679 1.00 19.22 12 LEU H C 1
ATOM 16809 O O . LEU H 2 12 ? 2.533 101.949 49.973 1.00 19.19 12 LEU H O 1
ATOM 16814 N N . THR H 2 13 ? 4.086 103.564 50.336 1.00 18.49 13 THR H N 1
ATOM 16815 C CA . THR H 2 13 ? 3.254 104.266 51.311 1.00 19.60 13 THR H CA 1
ATOM 16816 C C . THR H 2 13 ? 2.103 104.993 50.608 1.00 19.68 13 THR H C 1
ATOM 16817 O O . THR H 2 13 ? 2.113 105.202 49.391 1.00 18.41 13 THR H O 1
ATOM 16821 N N . ASP H 2 14 ? 1.099 105.398 51.395 1.00 20.16 14 ASP H N 1
ATOM 16822 C CA . ASP H 2 14 ? 0.025 106.199 50.818 1.00 21.16 14 ASP H CA 1
ATOM 16823 C C . ASP H 2 14 ? 0.541 107.490 50.197 1.00 21.27 14 ASP H C 1
ATOM 16824 O O . ASP H 2 14 ? -0.001 107.942 49.190 1.00 19.72 14 ASP H O 1
ATOM 16829 N N . GLU H 2 15 ? 1.555 108.117 50.799 1.00 21.49 15 GLU H N 1
ATOM 16830 C CA . GLU H 2 15 ? 2.104 109.335 50.208 1.00 21.78 15 GLU H CA 1
ATOM 16831 C C . GLU H 2 15 ? 2.787 109.041 48.871 1.00 20.71 15 GLU H C 1
ATOM 16832 O O . GLU H 2 15 ? 2.646 109.815 47.914 1.00 20.42 15 GLU H O 1
ATOM 16838 N N . GLU H 2 16 ? 3.522 107.917 48.791 1.00 19.37 16 GLU H N 1
ATOM 16839 C CA . GLU H 2 16 ? 4.125 107.497 47.525 1.00 19.68 16 GLU H CA 1
ATOM 16840 C C . GLU H 2 16 ? 3.061 107.185 46.477 1.00 18.97 16 GLU H C 1
ATOM 16841 O O . GLU H 2 16 ? 3.213 107.538 45.301 1.00 17.72 16 GLU H O 1
ATOM 16847 N N . ILE H 2 17 ? 1.997 106.486 46.878 1.00 18.79 17 ILE H N 1
ATOM 16848 C CA . ILE H 2 17 ? 0.895 106.212 45.960 1.00 18.36 17 ILE H CA 1
ATOM 16849 C C . ILE H 2 17 ? 0.300 107.516 45.451 1.00 18.30 17 ILE H C 1
ATOM 16850 O O . ILE H 2 17 ? 0.088 107.697 44.250 1.00 15.84 17 ILE H O 1
ATOM 16855 N N . LYS H 2 18 ? 0.032 108.450 46.360 1.00 17.76 18 LYS H N 1
ATOM 16856 C CA . LYS H 2 18 ? -0.603 109.700 45.955 1.00 18.62 18 LYS H CA 1
ATOM 16857 C C . LYS H 2 18 ? 0.240 110.453 44.934 1.00 18.93 18 LYS H C 1
ATOM 16858 O O . LYS H 2 18 ? -0.299 111.061 43.994 1.00 19.83 18 LYS H O 1
ATOM 16864 N N . LYS H 2 19 ? 1.569 110.419 45.084 1.00 18.27 19 LYS H N 1
ATOM 16865 C CA . LYS H 2 19 ? 2.425 111.092 44.111 1.00 20.16 19 LYS H CA 1
ATOM 16866 C C . LYS H 2 19 ? 2.302 110.451 42.743 1.00 16.53 19 LYS H C 1
ATOM 16867 O O . LYS H 2 19 ? 2.352 111.148 41.721 1.00 17.50 19 LYS H O 1
ATOM 16873 N N . GLN H 2 20 ? 2.167 109.125 42.695 1.00 16.80 20 GLN H N 1
ATOM 16874 C CA . GLN H 2 20 ? 1.950 108.479 41.399 1.00 16.16 20 GLN H CA 1
ATOM 16875 C C . GLN H 2 20 ? 0.593 108.867 40.806 1.00 17.44 20 GLN H C 1
ATOM 16876 O O . GLN H 2 20 ? 0.466 109.059 39.586 1.00 15.62 20 GLN H O 1
ATOM 16882 N N . VAL H 2 21 ? -0.436 108.967 41.644 1.00 16.76 21 VAL H N 1
ATOM 16883 C CA . VAL H 2 21 ? -1.727 109.432 41.149 1.00 17.49 21 VAL H CA 1
ATOM 16884 C C . VAL H 2 21 ? -1.623 110.868 40.647 1.00 18.20 21 VAL H C 1
ATOM 16885 O O . VAL H 2 21 ? -2.212 111.226 39.620 1.00 16.46 21 VAL H O 1
ATOM 16889 N N . GLU H 2 22 ? -0.871 111.710 41.359 1.00 18.25 22 GLU H N 1
ATOM 16890 C CA . GLU H 2 22 ? -0.648 113.075 40.892 1.00 18.59 22 GLU H CA 1
ATOM 16891 C C . GLU H 2 22 ? 0.041 113.088 39.526 1.00 19.54 22 GLU H C 1
ATOM 16892 O O . GLU H 2 22 ? -0.291 113.906 38.664 1.00 17.70 22 GLU H O 1
ATOM 16898 N N . TYR H 2 23 ? 0.981 112.165 39.299 1.00 16.29 23 TYR H N 1
ATOM 16899 C CA . TYR H 2 23 ? 1.637 112.078 37.997 1.00 16.51 23 TYR H CA 1
ATOM 16900 C C . TYR H 2 23 ? 0.634 111.738 36.890 1.00 18.16 23 TYR H C 1
ATOM 16901 O O . TYR H 2 23 ? 0.653 112.348 35.806 1.00 18.33 23 TYR H O 1
ATOM 16910 N N . ILE H 2 24 ? -0.250 110.761 37.151 1.00 16.42 24 ILE H N 1
ATOM 16911 C CA . ILE H 2 24 ? -1.290 110.399 36.188 1.00 17.47 24 ILE H CA 1
ATOM 16912 C C . ILE H 2 24 ? -2.154 111.616 35.849 1.00 17.53 24 ILE H C 1
ATOM 16913 O O . ILE H 2 24 ? -2.357 111.940 34.678 1.00 18.29 24 ILE H O 1
ATOM 16918 N N . LEU H 2 25 ? -2.675 112.296 36.880 1.00 17.59 25 LEU H N 1
ATOM 16919 C CA . LEU H 2 25 ? -3.603 113.405 36.683 1.00 19.05 25 LEU H CA 1
ATOM 16920 C C . LEU H 2 25 ? -2.929 114.585 35.999 1.00 21.18 25 LEU H C 1
ATOM 16921 O O . LEU H 2 25 ? -3.530 115.227 35.138 1.00 20.96 25 LEU H O 1
ATOM 16926 N N . LYS H 2 26 ? -1.680 114.873 36.363 1.00 19.28 26 LYS H N 1
ATOM 16927 C CA . LYS H 2 26 ? -0.993 116.034 35.803 1.00 21.56 26 LYS H CA 1
ATOM 16928 C C . LYS H 2 26 ? -0.762 115.890 34.311 1.00 22.07 26 LYS H C 1
ATOM 16929 O O . LYS H 2 26 ? -0.699 116.891 33.591 1.00 21.20 26 LYS H O 1
ATOM 16935 N N . ASN H 2 27 ? -0.633 114.664 33.825 1.00 19.85 27 ASN H N 1
ATOM 16936 C CA . ASN H 2 27 ? -0.450 114.410 32.407 1.00 19.85 27 ASN H CA 1
ATOM 16937 C C . ASN H 2 27 ? -1.765 114.245 31.664 1.00 19.35 27 ASN H C 1
ATOM 16938 O O . ASN H 2 27 ? -1.746 113.874 30.482 1.00 20.85 27 ASN H O 1
ATOM 16943 N N . GLY H 2 28 ? -2.886 114.473 32.343 1.00 20.29 28 GLY H N 1
ATOM 16944 C CA . GLY H 2 28 ? -4.201 114.365 31.745 1.00 22.16 28 GLY H CA 1
ATOM 16945 C C . GLY H 2 28 ? -4.698 112.950 31.536 1.00 22.31 28 GLY H C 1
ATOM 16946 O O . GLY H 2 28 ? -5.612 112.739 30.735 1.00 22.95 28 GLY H O 1
ATOM 16947 N N . TRP H 2 29 ? -4.141 111.976 32.235 1.00 20.13 29 TRP H N 1
ATOM 16948 C CA . TRP H 2 29 ? -4.571 110.598 32.068 1.00 18.23 29 TRP H CA 1
ATOM 16949 C C . TRP H 2 29 ? -5.646 110.268 33.103 1.00 17.82 29 TRP H C 1
ATOM 16950 O O . TRP H 2 29 ? -5.901 111.036 34.039 1.00 17.76 29 TRP H O 1
ATOM 16961 N N . ILE H 2 30 ? -6.310 109.136 32.903 1.00 15.33 30 ILE H N 1
ATOM 16962 C CA . ILE H 2 30 ? -7.491 108.759 33.679 1.00 15.40 30 ILE H CA 1
ATOM 16963 C C . ILE H 2 30 ? -7.059 107.769 34.757 1.00 15.01 30 ILE H C 1
ATOM 16964 O O . ILE H 2 30 ? -6.642 106.657 34.416 1.00 16.35 30 ILE H O 1
ATOM 16969 N N . PRO H 2 31 ? -7.169 108.104 36.041 1.00 16.13 31 PRO H N 1
ATOM 16970 C CA . PRO H 2 31 ? -6.891 107.102 37.078 1.00 14.71 31 PRO H CA 1
ATOM 16971 C C . PRO H 2 31 ? -8.060 106.147 37.271 1.00 16.14 31 PRO H C 1
ATOM 16972 O O . PRO H 2 31 ? -9.231 106.496 37.104 1.00 19.06 31 PRO H O 1
ATOM 16976 N N . GLY H 2 32 ? -7.720 104.916 37.638 1.00 16.70 32 GLY H N 1
ATOM 16977 C CA . GLY H 2 32 ? -8.729 103.904 37.894 1.00 18.27 32 GLY H CA 1
ATOM 16978 C C . GLY H 2 32 ? -8.217 102.990 38.985 1.00 17.65 32 GLY H C 1
ATOM 16979 O O . GLY H 2 32 ? -7.034 103.029 39.340 1.00 16.85 32 GLY H O 1
ATOM 16980 N N . ILE H 2 33 ? -9.131 102.175 39.529 1.00 16.16 33 ILE H N 1
ATOM 16981 C CA . ILE H 2 33 ? -8.794 101.198 40.561 1.00 16.30 33 ILE H CA 1
ATOM 16982 C C . ILE H 2 33 ? -9.375 99.839 40.189 1.00 16.59 33 ILE H C 1
ATOM 16983 O O . ILE H 2 33 ? -10.541 99.737 39.780 1.00 15.30 33 ILE H O 1
ATOM 16988 N N . GLU H 2 34 ? -8.556 98.796 40.290 1.00 14.74 34 GLU H N 1
ATOM 16989 C CA . GLU H 2 34 ? -9.021 97.447 40.000 1.00 17.39 34 GLU H CA 1
ATOM 16990 C C . GLU H 2 34 ? -8.513 96.523 41.091 1.00 17.11 34 GLU H C 1
ATOM 16991 O O . GLU H 2 34 ? -7.542 96.837 41.781 1.00 17.18 34 GLU H O 1
ATOM 16997 N N . TYR H 2 35 ? -9.166 95.370 41.238 1.00 17.52 35 TYR H N 1
ATOM 16998 C CA . TYR H 2 35 ? -8.779 94.468 42.318 1.00 17.00 35 TYR H CA 1
ATOM 16999 C C . TYR H 2 35 ? -9.016 93.029 41.891 1.00 17.43 35 TYR H C 1
ATOM 17000 O O . TYR H 2 35 ? -9.842 92.747 41.015 1.00 16.95 35 TYR H O 1
ATOM 17009 N N . THR H 2 36 ? -8.281 92.113 42.524 1.00 16.30 36 THR H N 1
ATOM 17010 C CA . THR H 2 36 ? -8.477 90.700 42.214 1.00 18.34 36 THR H CA 1
ATOM 17011 C C . THR H 2 36 ? -7.873 89.843 43.323 1.00 19.73 36 THR H C 1
ATOM 17012 O O . THR H 2 36 ? -6.972 90.279 44.040 1.00 19.42 36 THR H O 1
ATOM 17016 N N . ASP H 2 37 ? -8.360 88.601 43.434 1.00 20.92 37 ASP H N 1
ATOM 17017 C CA . ASP H 2 37 ? -7.651 87.575 44.200 1.00 23.38 37 ASP H CA 1
ATOM 17018 C C . ASP H 2 37 ? -6.902 86.587 43.312 1.00 28.82 37 ASP H C 1
ATOM 17019 O O . ASP H 2 37 ? -6.442 85.559 43.810 1.00 32.00 37 ASP H O 1
ATOM 17024 N N . GLU H 2 38 ? -6.805 86.842 42.010 1.00 24.59 38 GLU H N 1
ATOM 17025 C CA . GLU H 2 38 ? -6.058 85.981 41.086 1.00 29.51 38 GLU H CA 1
ATOM 17026 C C . GLU H 2 38 ? -5.183 86.872 40.214 1.00 23.79 38 GLU H C 1
ATOM 17027 O O . GLU H 2 38 ? -5.510 87.144 39.046 1.00 28.94 38 GLU H O 1
ATOM 17033 N N . PRO H 2 39 ? -4.069 87.366 40.754 1.00 24.05 39 PRO H N 1
ATOM 17034 C CA . PRO H 2 39 ? -3.262 88.364 40.031 1.00 22.15 39 PRO H CA 1
ATOM 17035 C C . PRO H 2 39 ? -2.269 87.829 38.997 1.00 27.99 39 PRO H C 1
ATOM 17036 O O . PRO H 2 39 ? -1.548 88.642 38.409 1.00 29.67 39 PRO H O 1
ATOM 17040 N N . GLY H 2 40 ? -2.181 86.542 38.715 1.00 27.83 40 GLY H N 1
ATOM 17041 C CA . GLY H 2 40 ? -1.114 86.049 37.859 1.00 24.02 40 GLY H CA 1
ATOM 17042 C C . GLY H 2 40 ? -1.191 86.314 36.355 1.00 25.15 40 GLY H C 1
ATOM 17043 O O . GLY H 2 40 ? -2.020 87.081 35.849 1.00 24.32 40 GLY H O 1
ATOM 17044 N N . PRO H 2 41 ? -0.303 85.657 35.606 1.00 22.26 41 PRO H N 1
ATOM 17045 C CA . PRO H 2 41 ? -0.113 86.028 34.187 1.00 22.66 41 PRO H CA 1
ATOM 17046 C C . PRO H 2 41 ? -1.247 85.599 33.256 1.00 22.67 41 PRO H C 1
ATOM 17047 O O . PRO H 2 41 ? -1.288 86.068 32.111 1.00 22.41 41 PRO H O 1
ATOM 17051 N N . HIS H 2 42 ? -2.183 84.759 33.694 1.00 21.96 42 HIS H N 1
ATOM 17052 C CA . HIS H 2 42 ? -3.340 84.442 32.865 1.00 21.96 42 HIS H CA 1
ATOM 17053 C C . HIS H 2 42 ? -4.489 85.423 33.017 1.00 24.15 42 HIS H C 1
ATOM 17054 O O . HIS H 2 42 ? -5.487 85.288 32.300 1.00 27.18 42 HIS H O 1
ATOM 17061 N N . ASN H 2 43 ? -4.390 86.422 33.895 1.00 20.14 43 ASN H N 1
ATOM 17062 C CA . ASN H 2 43 ? -5.533 87.287 34.197 1.00 22.62 43 ASN H CA 1
ATOM 17063 C C . ASN H 2 43 ? -5.287 88.689 33.651 1.00 22.82 43 ASN H C 1
ATOM 17064 O O . ASN H 2 43 ? -4.575 89.474 34.266 1.00 20.88 43 ASN H O 1
ATOM 17069 N N . SER H 2 44 ? -5.898 89.007 32.506 1.00 20.79 44 SER H N 1
ATOM 17070 C CA . SER H 2 44 ? -5.762 90.319 31.885 1.00 20.50 44 SER H CA 1
ATOM 17071 C C . SER H 2 44 ? -6.802 91.322 32.358 1.00 21.49 44 SER H C 1
ATOM 17072 O O . SER H 2 44 ? -6.664 92.513 32.038 1.00 22.30 44 SER H O 1
ATOM 17075 N N . TYR H 2 45 ? -7.856 90.868 33.050 1.00 19.83 45 TYR H N 1
ATOM 17076 C CA . TYR H 2 45 ? -9.014 91.703 33.405 1.00 19.20 45 TYR H CA 1
ATOM 17077 C C . TYR H 2 45 ? -9.303 91.546 34.893 1.00 19.29 45 TYR H C 1
ATOM 17078 O O . TYR H 2 45 ? -10.129 90.722 35.303 1.00 18.66 45 TYR H O 1
ATOM 17087 N N . TRP H 2 46 ? -8.684 92.394 35.704 1.00 18.80 46 TRP H N 1
ATOM 17088 C CA . TRP H 2 46 ? -9.083 92.444 37.097 1.00 17.65 46 TRP H CA 1
ATOM 17089 C C . TRP H 2 46 ? -10.460 93.106 37.224 1.00 18.93 46 TRP H C 1
ATOM 17090 O O . TRP H 2 46 ? -10.981 93.683 36.281 1.00 17.70 46 TRP H O 1
ATOM 17101 N N . SER H 2 47 ? -11.040 93.044 38.423 1.00 15.82 47 SER H N 1
ATOM 17102 C CA . SER H 2 47 ? -12.372 93.597 38.631 1.00 18.19 47 SER H CA 1
ATOM 17103 C C . SER H 2 47 ? -12.289 95.108 38.772 1.00 17.54 47 SER H C 1
ATOM 17104 O O . SER H 2 47 ? -11.479 95.614 39.553 1.00 18.32 47 SER H O 1
ATOM 17107 N N . PHE H 2 48 ? -13.139 95.832 38.036 1.00 17.51 48 PHE H N 1
ATOM 17108 C CA . PHE H 2 48 ? -13.288 97.270 38.257 1.00 17.05 48 PHE H CA 1
ATOM 17109 C C . PHE H 2 48 ? -13.806 97.581 39.657 1.00 18.22 48 PHE H C 1
ATOM 17110 O O . PHE H 2 48 ? -14.837 97.052 40.072 1.00 17.89 48 PHE H O 1
ATOM 17118 N N . TRP H 2 49 ? -13.127 98.487 40.363 1.00 17.38 49 TRP H N 1
ATOM 17119 C CA . TRP H 2 49 ? -13.744 99.248 41.452 1.00 18.12 49 TRP H CA 1
ATOM 17120 C C . TRP H 2 49 ? -14.324 100.522 40.839 1.00 18.30 49 TRP H C 1
ATOM 17121 O O . TRP H 2 49 ? -13.602 101.507 40.621 1.00 20.64 49 TRP H O 1
ATOM 17132 N N . LYS H 2 50 ? -15.629 100.491 40.533 1.00 19.09 50 LYS H N 1
ATOM 17133 C CA . LYS H 2 50 ? -16.330 101.562 39.821 1.00 18.93 50 LYS H CA 1
ATOM 17134 C C . LYS H 2 50 ? -15.718 101.670 38.426 1.00 18.71 50 LYS H C 1
ATOM 17135 O O . LYS H 2 50 ? -14.797 100.922 38.092 1.00 21.21 50 LYS H O 1
ATOM 17141 N N . LEU H 2 51 ? -16.202 102.571 37.597 1.00 17.55 51 LEU H N 1
ATOM 17142 C CA . LEU H 2 51 ? -15.577 102.772 36.291 1.00 18.66 51 LEU H CA 1
ATOM 17143 C C . LEU H 2 51 ? -14.286 103.574 36.458 1.00 17.40 51 LEU H C 1
ATOM 17144 O O . LEU H 2 51 ? -14.038 104.137 37.525 1.00 17.35 51 LEU H O 1
ATOM 17149 N N . PRO H 2 52 ? -13.449 103.665 35.420 1.00 18.39 52 PRO H N 1
ATOM 17150 C CA . PRO H 2 52 ? -12.304 104.583 35.496 1.00 18.62 52 PRO H CA 1
ATOM 1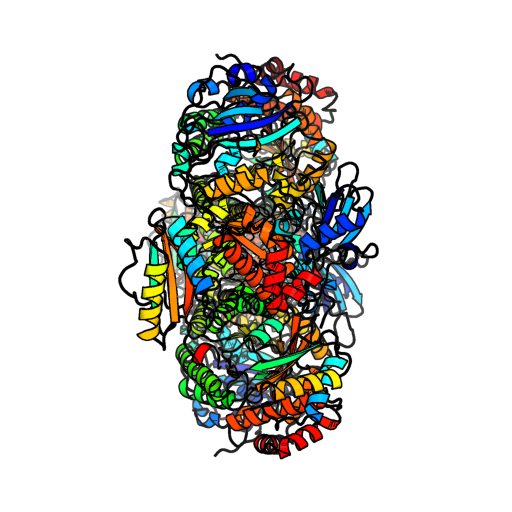7151 C C . PRO H 2 52 ? -12.785 105.984 35.892 1.00 18.82 52 PRO H C 1
ATOM 17152 O O . PRO H 2 52 ? -13.911 106.388 35.582 1.00 19.64 52 PRO H O 1
ATOM 17156 N N . PHE H 2 53 ? -11.974 106.704 36.682 1.00 18.21 53 PHE H N 1
ATOM 17157 C CA . PHE H 2 53 ? -12.432 107.969 37.291 1.00 19.94 53 PHE H CA 1
ATOM 17158 C C . PHE H 2 53 ? -12.264 109.116 36.292 1.00 22.75 53 PHE H C 1
ATOM 17159 O O . PHE H 2 53 ? -11.423 110.007 36.436 1.00 21.42 53 PHE H O 1
ATOM 17167 N N . PHE H 2 54 ? -13.085 109.063 35.235 1.00 21.00 54 PHE H N 1
ATOM 17168 C CA . PHE H 2 54 ? -13.047 110.083 34.193 1.00 23.15 54 PHE H CA 1
ATOM 17169 C C . PHE H 2 54 ? -13.172 111.500 34.742 1.00 23.93 54 PHE H C 1
ATOM 17170 O O . PHE H 2 54 ? -12.625 112.437 34.161 1.00 28.29 54 PHE H O 1
ATOM 17178 N N . ASN H 2 55 ? -13.917 111.683 35.814 1.00 23.94 55 ASN H N 1
ATOM 17179 C CA . ASN H 2 55 ? -14.187 113.020 36.307 1.00 29.29 55 ASN H CA 1
ATOM 17180 C C . ASN H 2 55 ? -13.331 113.387 37.512 1.00 31.45 55 ASN H C 1
ATOM 17181 O O . ASN H 2 55 ? -13.512 114.475 38.070 1.00 31.08 55 ASN H O 1
ATOM 17186 N N . ALA H 2 56 ? -12.404 112.520 37.924 1.00 28.04 56 ALA H N 1
ATOM 17187 C CA . ALA H 2 56 ? -11.535 112.861 39.045 1.00 27.85 56 ALA H CA 1
ATOM 17188 C C . ALA H 2 56 ? -10.756 114.135 38.753 1.00 29.03 56 ALA H C 1
ATOM 17189 O O . ALA H 2 56 ? -10.189 114.303 37.667 1.00 27.42 56 ALA H O 1
ATOM 17191 N N . GLU H 2 57 ? -10.731 115.051 39.723 1.00 27.22 57 GLU H N 1
ATOM 17192 C CA . GLU H 2 57 ? -9.920 116.251 39.568 1.00 30.94 57 GLU H CA 1
ATOM 17193 C C . GLU H 2 57 ? -8.714 116.323 40.492 1.00 29.34 57 GLU H C 1
ATOM 17194 O O . GLU H 2 57 ? -7.773 117.062 40.182 1.00 29.31 57 GLU H O 1
ATOM 17200 N N . THR H 2 58 ? -8.728 115.621 41.625 1.00 26.11 58 THR H N 1
ATOM 17201 C CA . THR H 2 58 ? -7.625 115.654 42.578 1.00 24.53 58 THR H CA 1
ATOM 17202 C C . THR H 2 58 ? -7.163 114.243 42.907 1.00 24.64 58 THR H C 1
ATOM 17203 O O . THR H 2 58 ? -7.937 113.287 42.844 1.00 21.92 58 THR H O 1
ATOM 17207 N N . ALA H 2 59 ? -5.898 114.129 43.302 1.00 22.15 59 ALA H N 1
ATOM 17208 C CA . ALA H 2 59 ? -5.392 112.846 43.770 1.00 23.76 59 ALA H CA 1
ATOM 17209 C C . ALA H 2 59 ? -6.121 112.384 45.025 1.00 23.55 59 ALA H C 1
ATOM 17210 O O . ALA H 2 59 ? -6.291 111.176 45.237 1.00 22.63 59 ALA H O 1
ATOM 17212 N N . GLU H 2 60 ? -6.563 113.333 45.861 1.00 22.07 60 GLU H N 1
ATOM 17213 C CA . GLU H 2 60 ? -7.261 112.980 47.088 1.00 23.77 60 GLU H CA 1
ATOM 17214 C C . GLU H 2 60 ? -8.518 112.161 46.804 1.00 24.26 60 GLU H C 1
ATOM 17215 O O . GLU H 2 60 ? -8.807 111.192 47.516 1.00 22.59 60 GLU H O 1
ATOM 17221 N N . GLU H 2 61 ? -9.270 112.524 45.758 1.00 22.50 61 GLU H N 1
ATOM 17222 C CA . GLU H 2 61 ? -10.488 111.777 45.443 1.00 23.64 61 GLU H CA 1
ATOM 17223 C C . GLU H 2 61 ? -10.153 110.336 45.137 1.00 21.45 61 GLU H C 1
ATOM 17224 O O . GLU H 2 61 ? -10.868 109.410 45.543 1.00 21.24 61 GLU H O 1
ATOM 17230 N N . VAL H 2 62 ? -9.045 110.132 44.434 1.00 20.78 62 VAL H N 1
ATOM 17231 C CA . VAL H 2 62 ? -8.647 108.784 44.091 1.00 20.10 62 VAL H CA 1
ATOM 17232 C C . VAL H 2 62 ? -8.191 108.035 45.330 1.00 20.22 62 VAL H C 1
ATOM 17233 O O . VAL H 2 62 ? -8.509 106.851 45.497 1.00 18.96 62 VAL H O 1
ATOM 17237 N N . MET H 2 63 ? -7.436 108.704 46.215 1.00 19.82 63 MET H N 1
ATOM 17238 C CA . MET H 2 63 ? -6.980 108.039 47.435 1.00 20.54 63 MET H CA 1
ATOM 17239 C C . MET H 2 63 ? -8.160 107.627 48.307 1.00 20.04 63 MET H C 1
ATOM 17240 O O . MET H 2 63 ? -8.137 106.554 48.918 1.00 21.05 63 MET H O 1
ATOM 17245 N N . GLU H 2 64 ? -9.223 108.430 48.325 1.00 19.79 64 GLU H N 1
ATOM 17246 C CA . GLU H 2 64 ? -10.421 108.057 49.085 1.00 22.48 64 GLU H CA 1
ATOM 17247 C C . GLU H 2 64 ? -11.063 106.792 48.520 1.00 19.87 64 GLU H C 1
ATOM 17248 O O . GLU H 2 64 ? -11.505 105.922 49.282 1.00 20.78 64 GLU H O 1
ATOM 17254 N N . GLU H 2 65 ? -11.080 106.643 47.186 1.00 20.40 65 GLU H N 1
ATOM 17255 C CA . GLU H 2 65 ? -11.607 105.412 46.600 1.00 19.81 65 GLU H CA 1
ATOM 17256 C C . GLU H 2 65 ? -10.696 104.218 46.878 1.00 18.80 65 GLU H C 1
ATOM 17257 O O . GLU H 2 65 ? -11.184 103.098 47.058 1.00 21.72 65 GLU H O 1
ATOM 17263 N N . LEU H 2 66 ? -9.367 104.419 46.846 1.00 18.23 66 LEU H N 1
ATOM 17264 C CA . LEU H 2 66 ? -8.461 103.328 47.199 1.00 20.14 66 LEU H CA 1
ATOM 17265 C C . LEU H 2 66 ? -8.733 102.838 48.616 1.00 21.17 66 LEU H C 1
ATOM 17266 O O . LEU H 2 66 ? -8.844 101.623 48.860 1.00 19.62 66 LEU H O 1
ATOM 17271 N N . GLU H 2 67 ? -8.854 103.778 49.557 1.00 20.22 67 GLU H N 1
ATOM 17272 C CA . GLU H 2 67 ? -9.189 103.422 50.938 1.00 21.87 67 GLU H CA 1
ATOM 17273 C C . GLU H 2 67 ? -10.484 102.617 51.004 1.00 23.81 67 GLU H C 1
ATOM 17274 O O . GLU H 2 67 ? -10.544 101.589 51.688 1.00 20.96 67 GLU H O 1
ATOM 17280 N N . ALA H 2 68 ? -11.521 103.046 50.267 1.00 20.96 68 ALA H N 1
ATOM 17281 C CA . ALA H 2 68 ? -12.782 102.305 50.276 1.00 21.43 68 ALA H CA 1
ATOM 17282 C C . ALA H 2 68 ? -12.621 100.916 49.682 1.00 20.88 68 ALA H C 1
ATOM 17283 O O . ALA H 2 68 ? -13.204 99.946 50.184 1.00 22.30 68 ALA H O 1
ATOM 17285 N N . CYS H 2 69 ? -11.849 100.793 48.596 1.00 20.69 69 CYS H N 1
ATOM 17286 C CA . CYS H 2 69 ? -11.674 99.493 47.971 1.00 19.78 69 CYS H CA 1
ATOM 17287 C C . CYS H 2 69 ? -10.905 98.547 48.885 1.00 21.77 69 CYS H C 1
ATOM 17288 O O . CYS H 2 69 ? -11.244 97.360 48.987 1.00 21.15 69 CYS H O 1
ATOM 17291 N N . ARG H 2 70 ? -9.886 99.052 49.583 1.00 19.60 70 ARG H N 1
ATOM 17292 C CA . ARG H 2 70 ? -9.080 98.135 50.383 1.00 22.52 70 ARG H CA 1
ATOM 17293 C C . ARG H 2 70 ? -9.802 97.762 51.670 1.00 23.40 70 ARG H C 1
ATOM 17294 O O . ARG H 2 70 ? -9.647 96.635 52.150 1.00 22.74 70 ARG H O 1
ATOM 17302 N N . GLU H 2 71 ? -10.700 98.624 52.157 1.00 21.60 71 GLU H N 1
ATOM 17303 C CA . GLU H 2 71 ? -11.550 98.228 53.278 1.00 25.25 71 GLU H CA 1
ATOM 17304 C C . GLU H 2 71 ? -12.612 97.218 52.846 1.00 25.42 71 GLU H C 1
ATOM 17305 O O . GLU H 2 71 ? -12.947 96.299 53.604 1.00 24.26 71 GLU H O 1
ATOM 17311 N N . ALA H 2 72 ? -13.136 97.346 51.624 1.00 23.33 72 ALA H N 1
ATOM 17312 C CA . ALA H 2 72 ? -14.127 96.398 51.139 1.00 23.80 72 ALA H CA 1
ATOM 17313 C C . ALA H 2 72 ? -13.518 95.066 50.699 1.00 25.51 72 ALA H C 1
ATOM 17314 O O . ALA H 2 72 ? -14.212 94.036 50.707 1.00 25.11 72 ALA H O 1
ATOM 17316 N N . ASN H 2 73 ? -12.246 95.059 50.289 1.00 23.52 73 ASN H N 1
ATOM 17317 C CA . ASN H 2 73 ? -11.614 93.887 49.682 1.00 23.56 73 ASN H CA 1
ATOM 17318 C C . ASN H 2 73 ? -10.228 93.652 50.276 1.00 24.32 73 ASN H C 1
ATOM 17319 O O . ASN H 2 73 ? -9.225 93.634 49.549 1.00 19.64 73 ASN H O 1
ATOM 17324 N N . PRO H 2 74 ? -10.142 93.424 51.593 1.00 22.38 74 PRO H N 1
ATOM 17325 C CA . PRO H 2 74 ? -8.826 93.308 52.247 1.00 22.12 74 PRO H CA 1
ATOM 17326 C C . PRO H 2 74 ? -8.059 92.072 51.851 1.00 21.71 74 PRO H C 1
ATOM 17327 O O . PRO H 2 74 ? -6.851 92.007 52.111 1.00 21.76 74 PRO H O 1
ATOM 17331 N N . ASP H 2 75 ? -8.722 91.089 51.253 1.00 19.84 75 ASP H N 1
ATOM 17332 C CA . ASP H 2 75 ? -8.131 89.845 50.790 1.00 21.20 75 ASP H CA 1
ATOM 17333 C C . ASP H 2 75 ? -7.655 89.914 49.343 1.00 20.70 75 ASP H C 1
ATOM 17334 O O . ASP H 2 75 ? -7.214 88.899 48.801 1.00 21.38 75 ASP H O 1
ATOM 17339 N N . CYS H 2 76 ? -7.750 91.075 48.700 1.00 19.46 76 CYS H N 1
ATOM 17340 C CA . CYS H 2 76 ? -7.437 91.221 47.286 1.00 19.20 76 CYS H CA 1
ATOM 17341 C C . CYS H 2 76 ? -6.187 92.061 47.076 1.00 17.27 76 CYS H C 1
ATOM 17342 O O . CYS H 2 76 ? -5.835 92.886 47.920 1.00 18.19 76 CYS H O 1
ATOM 17345 N N . TYR H 2 77 ? -5.505 91.797 45.953 1.00 17.58 77 TYR H N 1
ATOM 17346 C CA . TYR H 2 77 ? -4.567 92.764 45.382 1.00 16.69 77 TYR H CA 1
ATOM 17347 C C . TYR H 2 77 ? -5.355 93.882 44.729 1.00 17.30 77 TYR H C 1
ATOM 17348 O O . TYR H 2 77 ? -6.392 93.640 44.099 1.00 17.11 77 TYR H O 1
ATOM 17357 N N . ILE H 2 78 ? -4.877 95.110 44.914 1.00 15.60 78 ILE H N 1
ATOM 17358 C CA . ILE H 2 78 ? -5.538 96.306 44.408 1.00 16.54 78 ILE H CA 1
ATOM 17359 C C . ILE H 2 78 ? -4.510 97.139 43.658 1.00 15.66 78 ILE H C 1
ATOM 17360 O O . ILE H 2 78 ? -3.440 97.445 44.197 1.00 15.71 78 ILE H O 1
ATOM 17365 N N . LYS H 2 79 ? -4.827 97.491 42.411 1.00 14.71 79 LYS H N 1
ATOM 17366 C CA . LYS H 2 79 ? -3.911 98.243 41.567 1.00 15.03 79 LYS H CA 1
ATOM 17367 C C . LYS H 2 79 ? -4.541 99.567 41.158 1.00 17.11 79 LYS H C 1
ATOM 17368 O O . LYS H 2 79 ? -5.771 99.692 41.060 1.00 17.40 79 LYS H O 1
ATOM 17374 N N . ILE H 2 80 ? -3.677 100.574 41.012 1.00 14.60 80 ILE H N 1
ATOM 17375 C CA . ILE H 2 80 ? -4.026 101.848 40.398 1.00 15.71 80 ILE H CA 1
ATOM 17376 C C . ILE H 2 80 ? -3.701 101.765 38.918 1.00 16.77 80 ILE H C 1
ATOM 17377 O O . ILE H 2 80 ? -2.594 101.357 38.548 1.00 15.55 80 ILE H O 1
ATOM 17382 N N . THR H 2 81 ? -4.639 102.182 38.072 1.00 16.12 81 THR H N 1
ATOM 17383 C CA . THR H 2 81 ? -4.400 102.254 36.633 1.00 16.14 81 THR H CA 1
ATOM 17384 C C . THR H 2 81 ? -4.389 103.712 36.172 1.00 16.06 81 THR H C 1
ATOM 17385 O O . THR H 2 81 ? -4.962 104.610 36.807 1.00 16.23 81 THR H O 1
ATOM 17389 N N . GLY H 2 82 ? -3.710 103.945 35.046 1.00 15.43 82 GLY H N 1
ATOM 17390 C CA . GLY H 2 82 ? -3.587 105.287 34.500 1.00 14.76 82 GLY H CA 1
ATOM 17391 C C . GLY H 2 82 ? -3.749 105.175 32.989 1.00 15.62 82 GLY H C 1
ATOM 17392 O O . GLY H 2 82 ? -2.844 104.677 32.306 1.00 18.99 82 GLY H O 1
ATOM 17393 N N . TYR H 2 83 ? -4.906 105.577 32.460 1.00 14.73 83 TYR H N 1
ATOM 17394 C CA . TYR H 2 83 ? -5.255 105.304 31.065 1.00 16.03 83 TYR H CA 1
ATOM 17395 C C . TYR H 2 83 ? -5.152 106.562 30.218 1.00 15.46 83 TYR H C 1
ATOM 17396 O O . TYR H 2 83 ? -5.677 107.603 30.592 1.00 15.34 83 TYR H O 1
ATOM 17405 N N . ASP H 2 84 ? -4.561 106.442 29.029 1.00 16.00 84 ASP H N 1
ATOM 17406 C CA . ASP H 2 84 ? -4.479 107.563 28.093 1.00 17.15 84 ASP H CA 1
ATOM 17407 C C . ASP H 2 84 ? -5.406 107.269 26.910 1.00 16.76 84 ASP H C 1
ATOM 17408 O O . ASP H 2 84 ? -5.087 106.414 26.075 1.00 16.18 84 ASP H O 1
ATOM 17413 N N . ASN H 2 85 ? -6.561 107.948 26.857 1.00 16.15 85 ASN H N 1
ATOM 17414 C CA . ASN H 2 85 ? -7.481 107.697 25.752 1.00 18.21 85 ASN H CA 1
ATOM 17415 C C . ASN H 2 85 ? -6.912 108.187 24.419 1.00 19.53 85 ASN H C 1
ATOM 17416 O O . ASN H 2 85 ? -7.418 107.792 23.358 1.00 17.74 85 ASN H O 1
ATOM 17421 N N . ILE H 2 86 ? -5.868 109.024 24.448 1.00 19.24 86 ILE H N 1
ATOM 17422 C CA . ILE H 2 86 ? -5.333 109.550 23.188 1.00 20.37 86 ILE H CA 1
ATOM 17423 C C . ILE H 2 86 ? -4.574 108.475 22.438 1.00 20.60 86 ILE H C 1
ATOM 17424 O O . ILE H 2 86 ? -4.596 108.433 21.203 1.00 22.09 86 ILE H O 1
ATOM 17429 N N . ARG H 2 87 ? -3.896 107.583 23.147 1.00 18.04 87 ARG H N 1
ATOM 17430 C CA . ARG H 2 87 ? -3.209 106.466 22.526 1.00 21.30 87 ARG H CA 1
ATOM 17431 C C . ARG H 2 87 ? -3.964 105.156 22.671 1.00 19.42 87 ARG H C 1
ATOM 17432 O O . ARG H 2 87 ? -3.520 104.146 22.124 1.00 19.96 87 ARG H O 1
ATOM 17440 N N . GLN H 2 88 ? -5.082 105.161 23.403 1.00 19.32 88 GLN H N 1
ATOM 17441 C CA . GLN H 2 88 ? -5.839 103.944 23.739 1.00 18.57 88 GLN H CA 1
ATOM 17442 C C . GLN H 2 88 ? -4.963 102.918 24.441 1.00 18.59 88 GLN H C 1
ATOM 17443 O O . GLN H 2 88 ? -4.907 101.749 24.032 1.00 16.66 88 GLN H O 1
ATOM 17449 N N . GLY H 2 89 ? -4.313 103.326 25.536 1.00 16.48 89 GLY H N 1
ATOM 17450 C CA . GLY H 2 89 ? -3.498 102.361 26.257 1.00 20.09 89 GLY H CA 1
ATOM 17451 C C . GLY H 2 89 ? -3.172 102.804 27.665 1.00 20.23 89 GLY H C 1
ATOM 17452 O O . GLY H 2 89 ? -3.161 104.007 27.967 1.00 17.53 89 GLY H O 1
ATOM 17453 N N . GLN H 2 90 ? -2.915 101.822 28.542 1.00 17.84 90 GLN H N 1
ATOM 17454 C CA . GLN H 2 90 ? -2.473 102.156 29.893 1.00 17.81 90 GLN H CA 1
ATOM 17455 C C . GLN H 2 90 ? -1.073 102.742 29.818 1.00 17.43 90 GLN H C 1
ATOM 17456 O O . GLN H 2 90 ? -0.224 102.260 29.063 1.00 17.88 90 GLN H O 1
ATOM 17462 N N . VAL H 2 91 ? -0.848 103.803 30.578 1.00 17.00 91 VAL H N 1
ATOM 17463 C CA . VAL H 2 91 ? 0.457 104.450 30.624 1.00 17.41 91 VAL H CA 1
ATOM 17464 C C . VAL H 2 91 ? 1.147 104.250 31.956 1.00 18.59 91 VAL H C 1
ATOM 17465 O O . VAL H 2 91 ? 2.346 104.556 32.061 1.00 18.71 91 VAL H O 1
ATOM 17469 N N . LEU H 2 92 ? 0.441 103.741 32.961 1.00 16.92 92 LEU H N 1
ATOM 17470 C CA . LEU H 2 92 ? 1.042 103.402 34.245 1.00 17.09 92 LEU H CA 1
ATOM 17471 C C . LEU H 2 92 ? 0.053 102.518 34.974 1.00 17.50 92 LEU H C 1
ATOM 17472 O O . LEU H 2 92 ? -1.111 102.888 35.069 1.00 20.06 92 LEU H O 1
ATOM 17477 N N . SER H 2 93 ? 0.504 101.379 35.480 1.00 16.27 93 SER H N 1
ATOM 17478 C CA . SER H 2 93 ? -0.319 100.606 36.394 1.00 17.45 93 SER H CA 1
ATOM 17479 C C . SER H 2 93 ? 0.612 100.047 37.462 1.00 17.36 93 SER H C 1
ATOM 17480 O O . SER H 2 93 ? 1.740 99.666 37.145 1.00 17.54 93 SER H O 1
ATOM 17483 N N . PHE H 2 94 ? 0.164 100.014 38.718 1.00 15.87 94 PHE H N 1
ATOM 17484 C CA . PHE H 2 94 ? 1.010 99.470 39.781 1.00 15.92 94 PHE H CA 1
ATOM 17485 C C . PHE H 2 94 ? 0.113 99.024 40.932 1.00 16.05 94 PHE H C 1
ATOM 17486 O O . PHE H 2 94 ? -0.960 99.600 41.146 1.00 15.56 94 PHE H O 1
ATOM 17494 N N . VAL H 2 95 ? 0.581 98.039 41.713 1.00 14.56 95 VAL H N 1
ATOM 17495 C CA . VAL H 2 95 ? -0.216 97.598 42.865 1.00 15.35 95 VAL H CA 1
ATOM 17496 C C . VAL H 2 95 ? -0.027 98.535 44.049 1.00 16.88 95 VAL H C 1
ATOM 17497 O O . VAL H 2 95 ? 1.099 98.908 44.410 1.00 14.92 95 VAL H O 1
ATOM 17501 N N . ALA H 2 96 ? -1.151 98.945 44.648 1.00 14.84 96 ALA H N 1
ATOM 17502 C CA . ALA H 2 96 ? -1.130 99.842 45.799 1.00 15.31 96 ALA H CA 1
ATOM 17503 C C . ALA H 2 96 ? -1.411 99.130 47.110 1.00 18.92 96 ALA H C 1
ATOM 17504 O O . ALA H 2 96 ? -1.162 99.707 48.176 1.00 18.26 96 ALA H O 1
ATOM 17506 N N . TYR H 2 97 ? -1.933 97.910 47.057 1.00 15.89 97 TYR H N 1
ATOM 17507 C CA . TYR H 2 97 ? -2.312 97.173 48.262 1.00 16.95 97 TYR H CA 1
ATOM 17508 C C . TYR H 2 97 ? -2.152 95.683 47.977 1.00 18.00 97 TYR H C 1
ATOM 17509 O O . TYR H 2 97 ? -2.590 95.195 46.933 1.00 16.63 97 TYR H O 1
ATOM 17518 N N . ARG H 2 98 ? -1.485 94.968 48.878 1.00 17.06 98 ARG H N 1
ATOM 17519 C CA . ARG H 2 98 ? -1.390 93.527 48.783 1.00 16.62 98 ARG H CA 1
ATOM 17520 C C . ARG H 2 98 ? -1.982 92.931 50.044 1.00 18.61 98 ARG H C 1
ATOM 17521 O O . ARG H 2 98 ? -1.878 93.542 51.110 1.00 18.69 98 ARG H O 1
ATOM 17529 N N . PRO H 2 99 ? -2.639 91.787 49.948 1.00 18.65 99 PRO H N 1
ATOM 17530 C CA . PRO H 2 99 ? -3.255 91.202 51.142 1.00 20.35 99 PRO H CA 1
ATOM 17531 C C . PRO H 2 99 ? -2.194 90.634 52.070 1.00 22.49 99 PRO H C 1
ATOM 17532 O O . PRO H 2 99 ? -1.066 90.341 51.669 1.00 21.58 99 PRO H O 1
ATOM 17536 N N . HIS H 2 100 ? -2.619 90.434 53.326 1.00 23.29 100 HIS H N 1
ATOM 17537 C CA . HIS H 2 100 ? -1.697 90.075 54.403 1.00 24.59 100 HIS H CA 1
ATOM 17538 C C . HIS H 2 100 ? -0.854 88.854 54.061 1.00 24.70 100 HIS H C 1
ATOM 17539 O O . HIS H 2 100 ? 0.337 88.790 54.407 1.00 26.36 100 HIS H O 1
ATOM 17546 N N . HIS H 2 101 ? -1.452 87.857 53.423 1.00 22.92 101 HIS H N 1
ATOM 17547 C CA . HIS H 2 101 ? -0.705 86.621 53.222 1.00 25.07 101 HIS H CA 1
ATOM 17548 C C . HIS H 2 101 ? 0.480 86.821 52.293 1.00 27.10 101 HIS H C 1
ATOM 17549 O O . HIS H 2 101 ? 1.435 86.041 52.357 1.00 30.82 101 HIS H O 1
ATOM 17556 N N . HIS H 2 102 ? 0.446 87.859 51.456 1.00 26.36 102 HIS H N 1
ATOM 17557 C CA . HIS H 2 102 ? 1.510 88.058 50.478 1.00 26.05 102 HIS H CA 1
ATOM 17558 C C . HIS H 2 102 ? 2.881 88.081 51.152 1.00 29.20 102 HIS H C 1
ATOM 17559 O O . HIS H 2 102 ? 3.833 87.436 50.676 1.00 31.36 102 HIS H O 1
ATOM 17566 N N . HIS H 2 103 ? 2.970 88.771 52.294 1.00 27.34 103 HIS H N 1
ATOM 17567 C CA . HIS H 2 103 ? 4.211 89.063 52.991 1.00 33.63 103 HIS H CA 1
ATOM 17568 C C . HIS H 2 103 ? 4.536 88.058 54.078 1.00 39.34 103 HIS H C 1
ATOM 17569 O O . HIS H 2 103 ? 5.339 88.373 54.963 1.00 40.22 103 HIS H O 1
ATOM 17576 N N . HIS H 2 104 ? 3.935 86.862 54.041 1.00 36.63 104 HIS H N 1
ATOM 17577 C CA . HIS H 2 104 ? 4.095 85.944 55.163 1.00 37.72 104 HIS H CA 1
ATOM 17578 C C . HIS H 2 104 ? 4.232 84.506 54.702 1.00 39.63 104 HIS H C 1
ATOM 17579 O O . HIS H 2 104 ? 3.889 83.583 55.449 1.00 35.57 104 HIS H O 1
ATOM 17586 N N . HIS H 2 105 ? 4.742 84.301 53.486 1.00 40.53 105 HIS H N 1
ATOM 17587 C CA . HIS H 2 105 ? 5.074 82.972 52.961 1.00 42.27 105 HIS H CA 1
ATOM 17588 C C . HIS H 2 105 ? 6.554 82.637 53.161 1.00 46.48 105 HIS H C 1
ATOM 17589 O O . HIS H 2 105 ? 7.224 83.205 54.029 1.00 47.95 105 HIS H O 1
#

Sequence (2202 aa):
QYEAGVRPYRETYYDPDYEPKDTDLLCAFRITPKPGVPMEEAAAAVAAESSTGTWTEVWSNLLTDLERYKARCYRIEGDVAYIAYPLDLFEEGSIVNIMSSIVGNVFGFKAVQALRLEDMRIPVAYLKTFPGPPTGIQVERDRLNKYGRPLLGGTIKPKLGLSAKEYARVVYECLRGGLDTTDDENLNSQPFNRWRDRFLYVMEAVRKAEAETGERKGHWLNVTAGSTEEMLKRAEFAAELGSRYIMVDFLTAGFAAFASVRRWARENGLMLHCHRAMHAVFDRQPNHGIHFRVLAKWLRMVGGDHVHTGTVVGKLEGDRAETLGIADLLREDYVPADPGRGLFFDQDWAGLKPVFPVASGGIHVWHVPDLVSIFGDDAFFLFGGGTHGHPRGSRAGATANRVAVEAVVQARNEGRDILAEGREILEEAARSCPELREAMELWGDVKFEQYEAGVRPYRETYYDPDYEPKDTDLLCAFRITPKPGVPMEEAAAAVAAESSTGTWTEVWSNLLTDLERYKARCYRIEGDVAYIAYPLDLFEEGSIVNIMSSIVGNVFGFKAVQALRLEDMRIPVAYLKTFPGPPTGIQVERDRLNKYGRPLLGGTIKPKLGLSAKEYARVVYECLRGGLDTTDDENLNSQPFNRWRDRFLYVMEAVRKAEAETGERKGHWLNVTAGSTEEMLKRAEFAAELGSRYIMVDFLTAGFAAFASVRRWARENGLMLHCHRAMHAVFDRQPNHGIHFRVLAKWLRMVGGDHVHTGTVVGKLEGDRAETLGIADLLREDYVPADPGRGLFFDQDWAGLKPVFPVASGGIHVWHVPDLVSIFGDDAFFLFGGGTHGHPRGSRAGATANRVAVEAVVQARNEGRDILAEGREILEEAARSCPELREAMELWGDVKFEVQYEAGVRPYRETYYDPDYEPKDTDLLCAFRITPKPGVPMEEAAAAVAAESSTGTWTEVWSNLLTDLERYKARCYRIEGDVAYIAYPLDLFEEGSIVNIMSSIVGNVFGFKAVQALRLEDMRIPVAYLKTFPGPPTGIQVERDRLNKYGRPLLGGTIKPKLGLSAKEYARVVYECLRGGLDTTDDENLNSQPFNRWRDRFLYVMEAVRKAEAETGERKGHWLNVTAGSTEEMLKRAEFAAELGSRYIMVDFLTAGFAAFASVRRWARENGLMLHCHRAMHAVFDRQPNHGIHFRVLAKWLRMVGGDHVHTGTVVGKLEGDRAETLGIADLLREDYVPADPGRGLFFDQDWAGLKPVFPVASGGIHVWHVPDLVSIFGDDAFFLFGGGTHGHPRGSRAGATANRVAVEAVVQARNEGRDILAEGREILEEAARSCPELREAMELWGDVKFQYEAGVRPYRETYYDPDYEPKDTDLLCAFRITPKPGVPMEEAAAAVAAESSTGTWTEVWSNLLTDLERYKARCYRIEGDVAYIAYPLDLFEEGSIVNIMSSIVGNVFGFKAVQALRLEDMRIPVAYLKTFPGPPTGIQVERDRLNKYGRPLLGGTIKPKLGLSAKEYARVVYECLRGGLDTTDDENLNSQPFNRWRDRFLYVMEAVRKAEAETGERKGHWLNVTAGSTEEMLKRAEFAAELGSRYIMVDFLTAGFAAFASVRRWARENGLMLHCHRAMHAVFDRQPNHGIHFRVLAKWLRMVGGDHVHTGTVVGKLEGDRAETLGIADLLREDYVPADPGRGLFFDQDWAGLKPVFPVASGGIHVWHVPDLVSIFGDDAFFLFGGGTHGHPRGSRAGATANRVAVEAVVQARNEGRDILAEGREILEEAARSCPELREAMELWGDVKFEVMHTETFSYLPPLTDEEIKKQVEYILKNGWIPGIEYTDEPGPHNSYWSFWKLPFFNAETAEEVMEELEACREANPDCYIKITGYDNIRQGQVLSFVAYRPMHTETFSYLPPLTDEEIKKQVEYILKNGWIPGIEYTDEPGPHNSYWSFWKLPFFNAETAEEVMEELEACREANPDCYIKITGYDNIRQGQVLSFVAYRPMHTETFSYLPPLTDEEIKKQVEYILKNGWIPGIEYTDEPGPHNSYWSFWKLPFFNAETAEEVMEELEACREANPDCYIKITGYDNIRQGQVLSFVAYRPHHHMHTETFSYLPPLTDEEIKKQVEYILKNGWIPGIEYTDEPGPHNSYWSFWKLPFFNAETAEEVMEELEACREANPDCYIKITGYDNIRQGQVLSFVAYRPHHHHHH

Solvent-accessible surface area: 66161 Å² total